Protein 2GRV (pdb70)

InterPro domains:
  IPR000914 Solute-binding protein family 5 domain [PF00496] (111-480)
  IPR039424 Solute-binding protein family 5 [PTHR30290] (16-609)

CATH classification: 3.40.190.10 (+2 more: 3.90.76.10, 3.10.105.10)

Structure (mmCIF, N/CA/C/O backbone):
data_2GRV
#
_entry.id   2GRV
#
_cell.length_a   188.572
_cell.length_b   312.035
_cell.length_c   104.145
_cell.angle_alpha   90.00
_cell.angle_beta   90.00
_cell.angle_gamma   90.00
#
_symmetry.space_group_name_H-M   'C 2 2 2'
#
loop_
_entity.id
_entity.type
_entity.pdbx_description
1 polymer LpqW
2 water water
#
loop_
_atom_site.group_PDB
_atom_site.id
_atom_site.type_symbol
_atom_site.label_atom_id
_atom_site.label_alt_id
_atom_site.label_comp_id
_atom_site.label_asym_id
_atom_site.label_entity_id
_atom_site.label_seq_id
_atom_site.pdbx_PDB_ins_code
_atom_site.Cartn_x
_atom_site.Cartn_y
_atom_site.Cartn_z
_atom_site.occupancy
_atom_site.B_iso_or_equiv
_atom_site.auth_seq_id
_atom_site.auth_comp_id
_atom_site.auth_asym_id
_atom_site.auth_atom_id
_atom_site.pdbx_PDB_model_num
ATOM 1 N N . ALA A 1 46 ? 40.654 26.465 44.539 1.00 71.31 25 ALA A N 1
ATOM 2 C CA . ALA A 1 46 ? 40.197 27.844 44.882 1.00 71.67 25 ALA A CA 1
ATOM 3 C C . ALA A 1 46 ? 39.644 27.925 46.309 1.00 71.61 25 ALA A C 1
ATOM 4 O O . ALA A 1 46 ? 38.743 27.160 46.675 1.00 71.53 25 ALA A O 1
ATOM 6 N N . PRO A 1 47 ? 40.187 28.856 47.119 1.00 71.47 26 PRO A N 1
ATOM 7 C CA . PRO A 1 47 ? 39.739 29.053 48.500 1.00 70.87 26 PRO A CA 1
ATOM 8 C C . PRO A 1 47 ? 38.338 29.659 48.568 1.00 70.15 26 PRO A C 1
ATOM 9 O O . PRO A 1 47 ? 37.971 30.470 47.713 1.00 70.07 26 PRO A O 1
ATOM 13 N N . THR A 1 48 ? 37.569 29.257 49.577 1.00 69.14 27 THR A N 1
ATOM 14 C CA . THR A 1 48 ? 36.245 29.822 49.828 1.00 68.18 27 THR A CA 1
ATOM 15 C C . THR A 1 48 ? 36.377 31.254 50.344 1.00 66.80 27 THR A C 1
ATOM 16 O O . THR A 1 48 ? 37.037 31.496 51.358 1.00 66.81 27 THR A O 1
ATOM 20 N N . GLN A 1 49 ? 35.770 32.200 49.630 1.00 65.28 28 GLN A N 1
ATOM 21 C CA . GLN A 1 49 ? 35.814 33.609 50.022 1.00 63.09 28 GLN A CA 1
ATOM 22 C C . GLN A 1 49 ? 34.418 34.189 50.214 1.00 62.20 28 GLN A C 1
ATOM 23 O O . GLN A 1 49 ? 33.530 33.990 49.387 1.00 62.18 28 GLN A O 1
ATOM 29 N N . ILE A 1 50 ? 34.235 34.904 51.317 1.00 61.32 29 ILE A N 1
ATOM 30 C CA . ILE A 1 50 ? 33.004 35.644 51.547 1.00 60.29 29 ILE A CA 1
ATOM 31 C C . ILE A 1 50 ? 33.304 37.139 51.451 1.00 59.63 29 ILE A C 1
ATOM 32 O O . ILE A 1 50 ? 34.260 37.635 52.056 1.00 59.17 29 ILE A O 1
ATOM 37 N N . ILE A 1 51 ? 32.499 37.832 50.649 1.00 58.86 30 ILE A N 1
ATOM 38 C CA . ILE A 1 51 ? 32.687 39.251 50.388 1.00 57.36 30 ILE A CA 1
ATOM 39 C C . ILE A 1 51 ? 31.677 40.077 51.176 1.00 57.69 30 ILE A C 1
ATOM 40 O O . ILE A 1 51 ? 30.465 39.877 51.057 1.00 57.31 30 ILE A O 1
ATOM 45 N N . MET A 1 52 ? 32.202 40.982 51.999 1.00 57.71 31 MET A N 1
ATOM 46 C CA . MET A 1 52 ? 31.392 41.906 52.782 1.00 57.47 31 MET A CA 1
ATOM 47 C C . MET A 1 52 ? 31.654 43.334 52.328 1.00 56.89 31 MET A C 1
ATOM 48 O O . MET A 1 52 ? 32.799 43.796 52.328 1.00 56.69 31 MET A O 1
ATOM 53 N N . ALA A 1 53 ? 30.586 44.025 51.941 1.00 56.43 32 ALA A N 1
ATOM 54 C CA . ALA A 1 53 ? 30.676 45.410 51.491 1.00 55.66 32 ALA A CA 1
ATOM 55 C C . ALA A 1 53 ? 30.737 46.383 52.662 1.00 55.41 32 ALA A C 1
ATOM 56 O O . ALA A 1 53 ? 30.017 46.223 53.652 1.00 54.98 32 ALA A O 1
ATOM 58 N N . ILE A 1 54 ? 31.608 47.385 52.529 1.00 55.22 33 ILE A N 1
ATOM 59 C CA . ILE A 1 54 ? 31.766 48.475 53.503 1.00 55.52 33 ILE A CA 1
ATOM 60 C C . ILE A 1 54 ? 31.836 49.825 52.764 1.00 56.55 33 ILE A C 1
ATOM 61 O O . ILE A 1 54 ? 31.938 49.848 51.539 1.00 57.23 33 ILE A O 1
ATOM 66 N N . ASP A 1 55 ? 31.778 50.941 53.489 1.00 57.09 34 ASP A N 1
ATOM 67 C CA . ASP A 1 55 ? 31.893 52.267 52.853 1.00 58.24 34 ASP A CA 1
ATOM 68 C C . ASP A 1 55 ? 33.322 52.504 52.378 1.00 58.96 34 ASP A C 1
ATOM 69 O O . ASP A 1 55 ? 33.557 52.786 51.202 1.00 59.61 34 ASP A O 1
ATOM 74 N N . SER A 1 56 ? 34.259 52.376 53.313 1.00 59.28 35 SER A N 1
ATOM 75 C CA . SER A 1 56 ? 35.692 52.489 53.071 1.00 59.95 35 SER A CA 1
ATOM 76 C C . SER A 1 56 ? 36.408 51.789 54.233 1.00 59.79 35 SER A C 1
ATOM 77 O O . SER A 1 56 ? 35.757 51.348 55.182 1.00 60.00 35 SER A O 1
ATOM 80 N N . ILE A 1 57 ? 37.733 51.691 54.173 1.00 59.16 36 ILE A N 1
ATOM 81 C CA . ILE A 1 57 ? 38.479 50.959 55.209 1.00 59.21 36 ILE A CA 1
ATOM 82 C C . ILE A 1 57 ? 38.547 51.709 56.543 1.00 59.59 36 ILE A C 1
ATOM 83 O O . ILE A 1 57 ? 38.855 51.122 57.580 1.00 59.51 36 ILE A O 1
ATOM 88 N N . GLY A 1 58 ? 38.249 53.007 56.505 1.00 59.78 37 GLY A N 1
ATOM 89 C CA . GLY A 1 58 ? 38.223 53.831 57.711 1.00 59.24 37 GLY A CA 1
ATOM 90 C C . GLY A 1 58 ? 39.574 54.410 58.096 1.00 59.28 37 GLY A C 1
ATOM 91 O O . GLY A 1 58 ? 40.568 54.191 57.404 1.00 58.75 37 GLY A O 1
ATOM 92 N N . PRO A 1 59 ? 39.620 55.134 59.227 1.00 59.67 38 PRO A N 1
ATOM 93 C CA . PRO A 1 59 ? 40.768 55.938 59.656 1.00 59.40 38 PRO A CA 1
ATOM 94 C C . PRO A 1 59 ? 41.931 55.158 60.273 1.00 59.32 38 PRO A C 1
ATOM 95 O O . PRO A 1 59 ? 43.054 55.670 60.309 1.00 60.25 38 PRO A O 1
ATOM 99 N N . GLY A 1 60 ? 41.674 53.948 60.759 1.00 57.73 39 GLY A N 1
ATOM 100 C CA . GLY A 1 60 ? 42.707 53.172 61.428 1.00 57.43 39 GLY A CA 1
ATOM 101 C C . GLY A 1 60 ? 42.195 51.937 62.136 1.00 57.49 39 GLY A C 1
ATOM 102 O O . GLY A 1 60 ? 40.988 51.668 62.144 1.00 57.32 39 GLY A O 1
ATOM 103 N N . PHE A 1 61 ? 43.117 51.194 62.749 1.00 57.41 40 PHE A N 1
ATOM 104 C CA . PHE A 1 61 ? 42.802 49.870 63.284 1.00 56.43 40 PHE A CA 1
ATOM 105 C C . PHE A 1 61 ? 43.201 49.628 64.742 1.00 56.33 40 PHE A C 1
ATOM 106 O O . PHE A 1 61 ? 43.279 48.482 65.191 1.00 56.24 40 PHE A O 1
ATOM 114 N N . ASN A 1 62 ? 43.424 50.713 65.482 1.00 56.07 41 ASN A N 1
ATOM 115 C CA . ASN A 1 62 ? 43.555 50.637 66.936 1.00 56.58 41 ASN A CA 1
ATOM 116 C C . ASN A 1 62 ? 42.234 51.034 67.604 1.00 57.51 41 ASN A C 1
ATOM 117 O O . ASN A 1 62 ? 41.885 52.217 67.636 1.00 57.69 41 ASN A O 1
ATOM 122 N N . PRO A 1 63 ? 41.497 50.043 68.144 1.00 57.69 42 PRO A N 1
ATOM 123 C CA . PRO A 1 63 ? 40.160 50.280 68.709 1.00 57.81 42 PRO A CA 1
ATOM 124 C C . PRO A 1 63 ? 40.179 51.177 69.946 1.00 57.38 42 PRO A C 1
ATOM 125 O O . PRO A 1 63 ? 39.134 51.688 70.352 1.00 58.15 42 PRO A O 1
ATOM 129 N N . HIS A 1 64 ? 41.362 51.380 70.514 1.00 56.43 43 HIS A N 1
ATOM 130 C CA . HIS A 1 64 ? 41.518 52.146 71.746 1.00 56.43 43 HIS A CA 1
ATOM 131 C C . HIS A 1 64 ? 41.681 53.652 71.530 1.00 56.91 43 HIS A C 1
ATOM 132 O O . HIS A 1 64 ? 41.769 54.411 72.496 1.00 57.88 43 HIS A O 1
ATOM 139 N N . LEU A 1 65 ? 41.708 54.081 70.270 1.00 56.25 44 LEU A N 1
ATOM 140 C CA . LEU A 1 65 ? 41.884 55.491 69.943 1.00 56.32 44 LEU A CA 1
ATOM 141 C C . LEU A 1 65 ? 40.579 56.134 69.493 1.00 56.19 44 LEU A C 1
ATOM 142 O O . LEU A 1 65 ? 39.819 55.538 68.727 1.00 56.22 44 LEU A O 1
ATOM 147 N N . LEU A 1 66 ? 40.338 57.355 69.967 1.00 56.10 45 LEU A N 1
ATOM 148 C CA . LEU A 1 66 ? 39.179 58.149 69.557 1.00 56.01 45 LEU A CA 1
ATOM 149 C C . LEU A 1 66 ? 39.175 58.362 68.044 1.00 56.15 45 LEU A C 1
ATOM 150 O O . LEU A 1 66 ? 38.118 58.352 67.408 1.00 55.82 45 LEU A O 1
ATOM 155 N N . SER A 1 67 ? 40.373 58.530 67.484 1.00 56.07 46 SER A N 1
ATOM 156 C CA . SER A 1 67 ? 40.565 58.776 66.058 1.00 55.93 46 SER A CA 1
ATOM 157 C C . SER A 1 67 ? 40.125 57.618 65.165 1.00 56.09 46 SER A C 1
ATOM 158 O O . SER A 1 67 ? 39.789 57.823 63.994 1.00 56.23 46 SER A O 1
ATOM 161 N N . ASP A 1 68 ? 40.129 56.411 65.720 1.00 56.50 47 ASP A N 1
ATOM 162 C CA . ASP A 1 68 ? 39.885 55.204 64.938 1.00 57.19 47 ASP A CA 1
ATOM 163 C C . ASP A 1 68 ? 38.492 54.603 65.140 1.00 57.34 47 ASP A C 1
ATOM 164 O O . ASP A 1 68 ? 38.216 53.515 64.629 1.00 57.06 47 ASP A O 1
ATOM 169 N N . GLN A 1 69 ? 37.617 55.297 65.874 1.00 57.08 48 GLN A N 1
ATOM 170 C CA . GLN A 1 69 ? 36.250 54.801 66.092 1.00 56.96 48 GLN A CA 1
ATOM 171 C C . GLN A 1 69 ? 35.499 54.701 64.766 1.00 56.71 48 GLN A C 1
ATOM 172 O O . GLN A 1 69 ? 35.344 55.692 64.058 1.00 56.21 48 GLN A O 1
ATOM 178 N N . SER A 1 70 ? 35.053 53.487 64.444 1.00 56.76 49 SER A N 1
ATOM 179 C CA . SER A 1 70 ? 34.475 53.157 63.144 1.00 56.93 49 SER A CA 1
ATOM 180 C C . SER A 1 70 ? 33.931 51.722 63.186 1.00 57.23 49 SER A C 1
ATOM 181 O O . SER A 1 70 ? 34.508 50.872 63.867 1.00 57.42 49 SER A O 1
ATOM 184 N N . PRO A 1 71 ? 32.815 51.447 62.468 1.00 56.88 50 PRO A N 1
ATOM 185 C CA . PRO A 1 71 ? 32.270 50.076 62.407 1.00 56.37 50 PRO A CA 1
ATOM 186 C C . PRO A 1 71 ? 33.226 49.075 61.746 1.00 56.06 50 PRO A C 1
ATOM 187 O O . PRO A 1 71 ? 33.198 47.888 62.078 1.00 56.26 50 PRO A O 1
ATOM 191 N N . VAL A 1 72 ? 34.064 49.559 60.830 1.00 55.72 51 VAL A N 1
ATOM 192 C CA . VAL A 1 72 ? 35.087 48.734 60.180 1.00 56.32 51 VAL A CA 1
ATOM 193 C C . VAL A 1 72 ? 36.183 48.333 61.175 1.00 57.46 51 VAL A C 1
ATOM 194 O O . VAL A 1 72 ? 36.521 47.152 61.307 1.00 57.85 51 VAL A O 1
ATOM 198 N N . ASN A 1 73 ? 36.725 49.330 61.866 1.00 58.24 52 ASN A N 1
ATOM 199 C CA . ASN A 1 73 ? 37.706 49.130 62.920 1.00 58.69 52 ASN A CA 1
ATOM 200 C C . ASN A 1 73 ? 37.223 48.155 63.995 1.00 58.96 52 ASN A C 1
ATOM 201 O O . ASN A 1 73 ? 37.971 47.269 64.411 1.00 59.32 52 ASN A O 1
ATOM 206 N N . ALA A 1 74 ? 35.974 48.313 64.432 1.00 58.30 53 ALA A N 1
ATOM 207 C CA . ALA A 1 74 ? 35.396 47.408 65.433 1.00 58.05 53 ALA A CA 1
ATOM 208 C C . ALA A 1 74 ? 35.250 45.986 64.893 1.00 57.89 53 ALA A C 1
ATOM 209 O O . ALA A 1 74 ? 35.449 45.023 65.630 1.00 58.57 53 ALA A O 1
ATOM 211 N N . ALA A 1 75 ? 34.916 45.865 63.607 1.00 58.41 54 ALA A N 1
ATOM 212 C CA . ALA A 1 75 ? 34.722 44.559 62.966 1.00 58.36 54 ALA A CA 1
ATOM 213 C C . ALA A 1 75 ? 36.024 43.764 62.871 1.00 58.24 54 ALA A C 1
ATOM 214 O O . ALA A 1 75 ? 36.063 42.584 63.225 1.00 58.43 54 ALA A O 1
ATOM 216 N N . ILE A 1 76 ? 37.083 44.424 62.400 1.00 57.69 55 ILE A N 1
ATOM 217 C CA . ILE A 1 76 ? 38.390 43.791 62.226 1.00 56.87 55 ILE A CA 1
ATOM 218 C C . ILE A 1 76 ? 38.985 43.375 63.575 1.00 57.63 55 ILE A C 1
ATOM 219 O O . ILE A 1 76 ? 39.516 42.270 63.703 1.00 57.79 55 ILE A O 1
ATOM 224 N N . ALA A 1 77 ? 38.871 44.251 64.574 1.00 57.80 56 ALA A N 1
ATOM 225 C CA . ALA A 1 77 ? 39.353 43.972 65.929 1.00 58.13 56 ALA A CA 1
ATOM 226 C C . ALA A 1 77 ? 38.690 42.725 66.529 1.00 58.84 56 ALA A C 1
ATOM 227 O O . ALA A 1 77 ? 39.360 41.883 67.137 1.00 59.43 56 ALA A O 1
ATOM 229 N N . SER A 1 78 ? 37.377 42.619 66.341 1.00 58.59 57 SER A N 1
ATOM 230 C CA . SER A 1 78 ? 36.597 41.465 66.780 1.00 58.72 57 SER A CA 1
ATOM 231 C C . SER A 1 78 ? 37.147 40.153 66.225 1.00 58.48 57 SER A C 1
ATOM 232 O O . SER A 1 78 ? 37.192 39.140 66.927 1.00 58.01 57 SER A O 1
ATOM 235 N N . LEU A 1 79 ? 37.581 40.193 64.966 1.00 58.49 58 LEU A N 1
ATOM 236 C CA . LEU A 1 79 ? 37.962 38.996 64.220 1.00 58.36 58 LEU A CA 1
ATOM 237 C C . LEU A 1 79 ? 39.434 38.600 64.331 1.00 57.89 58 LEU A C 1
ATOM 238 O O . LEU A 1 79 ? 39.772 37.429 64.149 1.00 58.56 58 LEU A O 1
ATOM 243 N N . VAL A 1 80 ? 40.306 39.564 64.618 1.00 57.04 59 VAL A N 1
ATOM 244 C CA . VAL A 1 80 ? 41.753 39.311 64.589 1.00 56.28 59 VAL A CA 1
ATOM 245 C C . VAL A 1 80 ? 42.467 39.490 65.935 1.00 56.45 59 VAL A C 1
ATOM 246 O O . VAL A 1 80 ? 43.550 38.940 66.140 1.00 55.99 59 VAL A O 1
ATOM 250 N N . LEU A 1 81 ? 41.864 40.253 66.845 1.00 56.52 60 LEU A N 1
ATOM 251 C CA . LEU A 1 81 ? 42.501 40.536 68.134 1.00 56.34 60 LEU A CA 1
ATOM 252 C C . LEU A 1 81 ? 41.891 39.721 69.277 1.00 56.32 60 LEU A C 1
ATOM 253 O O . LEU A 1 81 ? 40.685 39.455 69.276 1.00 56.27 60 LEU A O 1
ATOM 258 N N . PRO A 1 82 ? 42.732 39.291 70.238 1.00 56.08 61 PRO A N 1
ATOM 259 C CA . PRO A 1 82 ? 42.226 38.588 71.413 1.00 55.95 61 PRO A CA 1
ATOM 260 C C . PRO A 1 82 ? 41.560 39.532 72.414 1.00 55.96 61 PRO A C 1
ATOM 261 O O . PRO A 1 82 ? 41.940 40.705 72.517 1.00 55.86 61 PRO A O 1
ATOM 265 N N . SER A 1 83 ? 40.574 39.005 73.135 1.00 55.91 62 SER A N 1
ATOM 266 C CA . SER A 1 83 ? 39.843 39.755 74.146 1.00 55.82 62 SER A CA 1
ATOM 267 C C . SER A 1 83 ? 39.661 38.899 75.394 1.00 55.85 62 SER A C 1
ATOM 268 O O . SER A 1 83 ? 39.542 37.675 75.307 1.00 56.01 62 SER A O 1
ATOM 271 N N . SER A 1 84 ? 39.643 39.550 76.553 1.00 55.76 63 SER A N 1
ATOM 272 C CA . SER A 1 84 ? 39.349 38.872 77.811 1.00 55.21 63 SER A CA 1
ATOM 273 C C . SER A 1 84 ? 37.861 38.527 77.902 1.00 55.31 63 SER A C 1
ATOM 274 O O . SER A 1 84 ? 37.495 37.441 78.358 1.00 54.99 63 SER A O 1
ATOM 277 N N . PHE A 1 85 ? 37.019 39.459 77.452 1.00 55.43 64 PHE A N 1
ATOM 278 C CA . PHE A 1 85 ? 35.561 39.308 77.474 1.00 55.37 64 PHE A CA 1
ATOM 279 C C . PHE A 1 85 ? 34.940 39.759 76.156 1.00 55.71 64 PHE A C 1
ATOM 280 O O . PHE A 1 85 ? 35.451 40.666 75.500 1.00 55.23 64 PHE A O 1
ATOM 288 N N . ARG A 1 86 ? 33.833 39.124 75.777 1.00 56.62 65 ARG A N 1
ATOM 289 C CA . ARG A 1 86 ? 33.073 39.506 74.581 1.00 56.66 65 ARG A CA 1
ATOM 290 C C . ARG A 1 86 ? 31.650 39.905 74.973 1.00 57.12 65 ARG A C 1
ATOM 291 O O . ARG A 1 86 ? 31.066 39.309 75.880 1.00 56.78 65 ARG A O 1
ATOM 299 N N . PRO A 1 87 ? 31.083 40.917 74.290 1.00 57.77 66 PRO A N 1
ATOM 300 C CA . PRO A 1 87 ? 29.744 41.380 74.653 1.00 57.78 66 PRO A CA 1
ATOM 301 C C . PRO A 1 87 ? 28.609 40.617 73.970 1.00 58.25 66 PRO A C 1
ATOM 302 O O . PRO A 1 87 ? 28.722 40.227 72.803 1.00 58.33 66 PRO A O 1
ATOM 306 N N . VAL A 1 88 ? 27.531 40.402 74.718 1.00 58.66 67 VAL A N 1
ATOM 307 C CA . VAL A 1 88 ? 26.298 39.834 74.183 1.00 58.62 67 VAL A CA 1
ATOM 308 C C . VAL A 1 88 ? 25.144 40.787 74.525 1.00 59.17 67 VAL A C 1
ATOM 309 O O . VAL A 1 88 ? 25.224 41.509 75.523 1.00 59.19 67 VAL A O 1
ATOM 313 N N . PRO A 1 89 ? 24.083 40.815 73.690 1.00 59.23 68 PRO A N 1
ATOM 314 C CA . PRO A 1 89 ? 22.937 41.681 73.995 1.00 60.01 68 PRO A CA 1
ATOM 315 C C . PRO A 1 89 ? 22.288 41.344 75.344 1.00 61.04 68 PRO A C 1
ATOM 316 O O . PRO A 1 89 ? 22.078 40.170 75.659 1.00 61.38 68 PRO A O 1
ATOM 320 N N . ASP A 1 90 ? 21.997 42.382 76.127 1.00 62.01 69 ASP A N 1
ATOM 321 C CA . ASP A 1 90 ? 21.352 42.257 77.430 1.00 63.59 69 ASP A CA 1
ATOM 322 C C . ASP A 1 90 ? 20.604 43.557 77.760 1.00 65.08 69 ASP A C 1
ATOM 323 O O . ASP A 1 90 ? 21.221 44.531 78.195 1.00 65.49 69 ASP A O 1
ATOM 328 N N . PRO A 1 91 ? 19.267 43.568 77.583 1.00 66.44 70 PRO A N 1
ATOM 329 C CA . PRO A 1 91 ? 18.476 44.796 77.787 1.00 66.77 70 PRO A CA 1
ATOM 330 C C . PRO A 1 91 ? 18.394 45.175 79.273 1.00 66.71 70 PRO A C 1
ATOM 331 O O . PRO A 1 91 ? 17.988 46.290 79.614 1.00 67.35 70 PRO A O 1
ATOM 335 N N . THR A 1 92 ? 18.781 44.230 80.128 1.00 65.43 71 THR A N 1
ATOM 336 C CA . THR A 1 92 ? 18.905 44.410 81.573 1.00 65.15 71 THR A CA 1
ATOM 337 C C . THR A 1 92 ? 20.086 45.318 81.959 1.00 64.98 71 THR A C 1
ATOM 338 O O . THR A 1 92 ? 20.117 45.878 83.062 1.00 65.18 71 THR A O 1
ATOM 342 N N . SER A 1 93 ? 21.057 45.446 81.056 1.00 63.40 72 SER A N 1
ATOM 343 C CA . SER A 1 93 ? 22.234 46.271 81.295 1.00 61.74 72 SER A CA 1
ATOM 344 C C . SER A 1 93 ? 21.995 47.717 80.858 1.00 61.14 72 SER A C 1
ATOM 345 O O . SER A 1 93 ? 21.429 47.954 79.792 1.00 61.15 72 SER A O 1
ATOM 348 N N . PRO A 1 94 ? 22.435 48.691 81.681 1.00 60.59 73 PRO A N 1
ATOM 349 C CA . PRO A 1 94 ? 22.338 50.114 81.343 1.00 60.01 73 PRO A CA 1
ATOM 350 C C . PRO A 1 94 ? 23.017 50.415 80.005 1.00 60.24 73 PRO A C 1
ATOM 351 O O . PRO A 1 94 ? 22.766 51.448 79.374 1.00 59.00 73 PRO A O 1
ATOM 355 N N . THR A 1 95 ? 23.843 49.467 79.585 1.00 60.44 74 THR A N 1
ATOM 356 C CA . THR A 1 95 ? 24.697 49.553 78.418 1.00 60.45 74 THR A CA 1
ATOM 357 C C . THR A 1 95 ? 24.096 48.796 77.218 1.00 60.15 74 THR A C 1
ATOM 358 O O . THR A 1 95 ? 24.460 49.049 76.061 1.00 59.72 74 THR A O 1
ATOM 362 N N . GLY A 1 96 ? 23.175 47.874 77.507 1.00 59.08 75 GLY A N 1
ATOM 363 C CA . GLY A 1 96 ? 22.589 46.999 76.493 1.00 58.39 75 GLY A CA 1
ATOM 364 C C . GLY A 1 96 ? 23.403 45.740 76.235 1.00 58.42 75 GLY A C 1
ATOM 365 O O . GLY A 1 96 ? 22.979 44.861 75.483 1.00 57.97 75 GLY A O 1
ATOM 366 N N . SER A 1 97 ? 24.576 45.656 76.858 1.00 58.30 76 SER A N 1
ATOM 367 C CA . SER A 1 97 ? 25.472 44.518 76.682 1.00 59.05 76 SER A CA 1
ATOM 368 C C . SER A 1 97 ? 25.931 43.936 78.009 1.00 59.60 76 SER A C 1
ATOM 369 O O . SER A 1 97 ? 26.134 44.662 78.984 1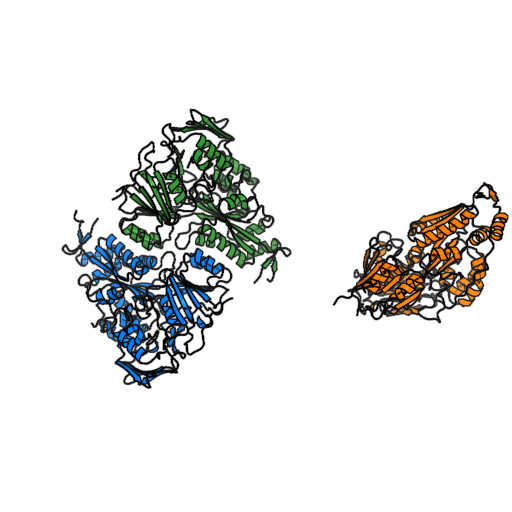.00 59.54 76 SER A O 1
ATOM 372 N N . ARG A 1 98 ? 26.086 42.617 78.031 1.00 60.18 77 ARG A N 1
ATOM 373 C CA . ARG A 1 98 ? 26.743 41.930 79.134 1.00 60.98 77 ARG A CA 1
ATOM 374 C C . ARG A 1 98 ? 28.066 41.395 78.608 1.00 60.70 77 ARG A C 1
ATOM 375 O O . ARG A 1 98 ? 28.146 40.932 77.470 1.00 60.80 77 ARG A O 1
ATOM 383 N N . TRP A 1 99 ? 29.104 41.466 79.431 1.00 60.60 78 TRP A N 1
ATOM 384 C CA . TRP A 1 99 ? 30.421 41.003 79.009 1.00 60.00 78 TRP A CA 1
ATOM 385 C C . TRP A 1 99 ? 30.729 39.617 79.575 1.00 60.33 78 TRP A C 1
ATOM 386 O O . TRP A 1 99 ? 30.745 39.411 80.792 1.00 61.20 78 TRP A O 1
ATOM 397 N N . GLU A 1 100 ? 30.945 38.672 78.662 1.00 60.36 79 GLU A N 1
ATOM 398 C CA . GLU A 1 100 ? 31.119 37.261 78.995 1.00 60.79 79 GLU A CA 1
ATOM 399 C C . GLU A 1 100 ? 32.536 36.796 78.689 1.00 59.35 79 GLU A C 1
ATOM 400 O O . GLU A 1 100 ? 33.095 37.144 77.644 1.00 58.76 79 GLU A O 1
ATOM 406 N N . LEU A 1 101 ? 33.100 36.000 79.598 1.00 57.89 80 LEU A N 1
ATOM 407 C CA . LEU A 1 101 ? 34.472 35.509 79.473 1.00 56.81 80 LEU A CA 1
ATOM 408 C C . LEU A 1 101 ? 34.742 34.845 78.126 1.00 56.35 80 LEU A C 1
ATOM 409 O O . LEU A 1 101 ? 33.991 33.973 77.690 1.00 56.08 80 LEU A O 1
ATOM 414 N N . ASP A 1 102 ? 35.818 35.271 77.473 1.00 56.00 81 ASP A N 1
ATOM 415 C CA . ASP A 1 102 ? 36.279 34.624 76.252 1.00 56.97 81 ASP A CA 1
ATOM 416 C C . ASP A 1 102 ? 37.143 33.413 76.621 1.00 57.67 81 ASP A C 1
ATOM 417 O O . ASP A 1 102 ? 38.324 33.559 76.961 1.00 57.03 81 ASP A O 1
ATOM 422 N N . THR A 1 103 ? 36.540 32.224 76.565 1.00 58.25 82 THR A N 1
ATOM 423 C CA . THR A 1 103 ? 37.227 30.981 76.929 1.00 59.06 82 THR A CA 1
ATOM 424 C C . THR A 1 103 ? 38.276 30.562 75.906 1.00 59.63 82 THR A C 1
ATOM 425 O O . THR A 1 103 ? 39.147 29.747 76.209 1.00 59.80 82 THR A O 1
ATOM 429 N N . THR A 1 104 ? 38.182 31.114 74.698 1.00 60.02 83 THR A N 1
ATOM 430 C CA . THR A 1 104 ? 39.196 30.918 73.663 1.00 60.17 83 THR A CA 1
ATOM 431 C C . THR A 1 104 ? 40.550 31.430 74.161 1.00 60.02 83 THR A C 1
ATOM 432 O O . THR A 1 104 ? 41.562 30.736 74.048 1.00 60.26 83 THR A O 1
ATOM 436 N N . LEU A 1 105 ? 40.557 32.630 74.735 1.00 59.80 84 LEU A N 1
ATOM 437 C CA . LEU A 1 105 ? 41.788 33.218 75.255 1.00 60.04 84 LEU A CA 1
ATOM 438 C C . LEU A 1 105 ? 42.087 32.814 76.698 1.00 59.94 84 LEU A C 1
ATOM 439 O O . LEU A 1 105 ? 43.237 32.526 77.037 1.00 60.61 84 LEU A O 1
ATOM 444 N N . LEU A 1 106 ? 41.055 32.784 77.539 1.00 59.39 85 LEU A N 1
ATOM 445 C CA . LEU A 1 106 ? 41.253 32.661 78.981 1.00 59.16 85 LEU A CA 1
ATOM 446 C C . LEU A 1 106 ? 40.676 31.394 79.587 1.00 59.71 85 LEU A C 1
ATOM 447 O O . LEU A 1 106 ? 39.668 30.868 79.117 1.00 60.62 85 LEU A O 1
ATOM 452 N N . GLU A 1 107 ? 41.334 30.907 80.635 1.00 59.11 86 GLU A N 1
ATOM 453 C CA . GLU A 1 107 ? 40.796 29.834 81.460 1.00 59.04 86 GLU A CA 1
ATOM 454 C C . GLU A 1 107 ? 39.821 30.440 82.463 1.00 58.57 86 GLU A C 1
ATOM 455 O O . GLU A 1 107 ? 38.795 29.836 82.790 1.00 58.60 86 GLU A O 1
ATOM 461 N N . SER A 1 108 ? 40.154 31.647 82.933 1.00 58.22 87 SER A N 1
ATOM 462 C CA . SER A 1 108 ? 39.377 32.353 83.945 1.00 57.74 87 SER A CA 1
ATOM 463 C C . SER A 1 108 ? 39.794 33.829 84.057 1.00 58.26 87 SER A C 1
ATOM 464 O O . SER A 1 108 ? 40.915 34.220 83.663 1.00 57.75 87 SER A O 1
ATOM 467 N N . ALA A 1 109 ? 38.878 34.631 84.616 1.00 59.02 88 ALA A N 1
ATOM 468 C CA . ALA A 1 109 ? 39.184 35.976 85.087 1.00 60.38 88 ALA A CA 1
ATOM 469 C C . ALA A 1 109 ? 38.260 36.265 86.265 1.00 61.60 88 ALA A C 1
ATOM 470 O O . ALA A 1 109 ? 37.038 36.280 86.110 1.00 62.13 88 ALA A O 1
ATOM 472 N N . GLU A 1 110 ? 38.848 36.473 87.442 1.00 62.58 89 GLU A N 1
ATOM 473 C CA . GLU A 1 110 ? 38.084 36.585 88.685 1.00 63.89 89 GLU A CA 1
ATOM 474 C C . GLU A 1 110 ? 38.655 37.631 89.634 1.00 64.07 89 GLU A C 1
ATOM 475 O O . GLU A 1 110 ? 39.870 37.850 89.671 1.00 64.12 89 GLU A O 1
ATOM 481 N N . VAL A 1 111 ? 37.768 38.251 90.411 1.00 64.22 90 VAL A N 1
ATOM 482 C CA . VAL A 1 111 ? 38.158 39.066 91.559 1.00 64.22 90 VAL A CA 1
ATOM 483 C C . VAL A 1 111 ? 38.779 38.139 92.603 1.00 64.71 90 VAL A C 1
ATOM 484 O O . VAL A 1 111 ? 38.098 37.283 93.170 1.00 64.74 90 VAL A O 1
ATOM 488 N N . THR A 1 112 ? 40.077 38.310 92.835 1.00 65.50 91 THR A N 1
ATOM 489 C CA . THR A 1 112 ? 40.847 37.425 93.709 1.00 65.77 91 THR A CA 1
ATOM 490 C C . THR A 1 112 ? 40.922 37.956 95.142 1.00 66.84 91 THR A C 1
ATOM 491 O O . THR A 1 112 ? 41.018 37.181 96.099 1.00 66.59 91 THR A O 1
ATOM 495 N N . GLN A 1 113 ? 40.865 39.277 95.281 1.00 68.26 92 GLN A N 1
ATOM 496 C CA . GLN A 1 113 ? 40.894 39.928 96.589 1.00 69.84 92 GLN A CA 1
ATOM 497 C C . GLN A 1 113 ? 40.101 41.232 96.543 1.00 70.57 92 GLN A C 1
ATOM 498 O O . GLN A 1 113 ? 40.020 41.888 95.503 1.00 70.50 92 GLN A O 1
ATOM 504 N N . GLU A 1 114 ? 39.511 41.591 97.678 1.00 71.80 93 GLU A N 1
ATOM 505 C CA . GLU A 1 114 ? 38.667 42.776 97.765 1.00 72.72 93 GLU A CA 1
ATOM 506 C C . GLU A 1 114 ? 39.300 43.907 98.581 1.00 72.52 93 GLU A C 1
ATOM 507 O O . GLU A 1 114 ? 38.845 45.048 98.502 1.00 72.72 93 GLU A O 1
ATOM 513 N N . ASN A 1 115 ? 40.339 43.592 99.356 1.00 72.53 94 ASN A N 1
ATOM 514 C CA . ASN A 1 115 ? 41.062 44.610 100.121 1.00 72.43 94 ASN A CA 1
ATOM 515 C C . ASN A 1 115 ? 41.807 45.537 99.152 1.00 71.27 94 ASN A C 1
ATOM 516 O O . ASN A 1 115 ? 41.255 46.570 98.771 1.00 72.31 94 ASN A O 1
ATOM 521 N N . PRO A 1 116 ? 43.052 45.196 98.745 1.00 69.08 95 PRO A N 1
ATOM 522 C CA . PRO A 1 116 ? 43.415 45.812 97.470 1.00 66.51 95 PRO A CA 1
ATOM 523 C C . PRO A 1 116 ? 42.679 45.077 96.346 1.00 64.31 95 PRO A C 1
ATOM 524 O O . PRO A 1 116 ? 43.037 43.947 96.003 1.00 63.82 95 PRO A O 1
ATOM 528 N N . PHE A 1 117 ? 41.633 45.713 95.813 1.00 62.11 96 PHE A N 1
ATOM 529 C CA . PHE A 1 117 ? 40.819 45.128 94.747 1.00 59.48 96 PHE A CA 1
ATOM 530 C C . PHE A 1 117 ? 41.714 44.625 93.615 1.00 58.25 96 PHE A C 1
ATOM 531 O O . PHE A 1 117 ? 42.466 45.395 93.009 1.00 56.74 96 PHE A O 1
ATOM 539 N N . THR A 1 118 ? 41.643 43.320 93.365 1.00 57.87 97 THR A N 1
ATOM 540 C CA . THR A 1 118 ? 42.524 42.662 92.397 1.00 58.33 97 THR A CA 1
ATOM 541 C C . THR A 1 118 ? 41.784 41.640 91.530 1.00 57.46 97 THR A C 1
ATOM 542 O O . THR A 1 118 ? 40.915 40.916 92.011 1.00 57.30 97 THR A O 1
ATOM 546 N N . VAL A 1 119 ? 42.128 41.615 90.245 1.00 57.31 98 VAL A N 1
ATOM 547 C CA . VAL A 1 119 ? 41.602 40.636 89.294 1.00 56.88 98 VAL A CA 1
ATOM 548 C C . VAL A 1 119 ? 42.778 39.831 88.751 1.00 57.12 98 VAL A C 1
ATOM 549 O O . VAL A 1 119 ? 43.800 40.401 88.359 1.00 57.00 98 VAL A O 1
ATOM 553 N N . THR A 1 120 ? 42.649 38.506 88.748 1.00 57.41 99 THR A N 1
ATOM 554 C CA . THR A 1 120 ? 43.671 37.658 88.130 1.00 57.79 99 THR A CA 1
ATOM 555 C C . THR A 1 120 ? 43.129 36.972 86.878 1.00 57.78 99 THR A C 1
ATOM 556 O O . THR A 1 120 ? 42.090 36.313 86.917 1.00 58.16 99 THR A O 1
ATOM 560 N N . TYR A 1 121 ? 43.844 37.156 85.772 1.00 57.66 100 TYR A N 1
ATOM 561 C CA . TYR A 1 121 ? 43.528 36.526 84.497 1.00 57.10 100 TYR A CA 1
ATOM 562 C C . TYR A 1 121 ? 44.436 35.320 84.305 1.00 57.38 100 TYR A C 1
ATOM 563 O O . TYR A 1 121 ? 45.657 35.427 84.458 1.00 57.47 100 TYR A O 1
ATOM 572 N N . LYS A 1 122 ? 43.843 34.174 83.984 1.00 57.60 101 LYS A N 1
ATOM 573 C CA . LYS A 1 122 ? 44.615 32.970 83.672 1.00 57.71 101 LYS A CA 1
ATOM 574 C C . LYS A 1 122 ? 44.565 32.710 82.168 1.00 57.72 101 LYS A C 1
ATOM 575 O O . LYS A 1 122 ? 43.547 32.259 81.638 1.00 57.70 101 LYS A O 1
ATOM 581 N N . ILE A 1 123 ? 45.665 33.019 81.487 1.00 57.61 102 ILE A N 1
ATOM 582 C CA . ILE A 1 123 ? 45.739 32.932 80.027 1.00 57.84 102 ILE A CA 1
ATOM 583 C C . ILE A 1 123 ? 46.093 31.512 79.595 1.00 58.33 102 ILE A C 1
ATOM 584 O O . ILE A 1 123 ? 46.911 30.848 80.237 1.00 59.39 102 ILE A O 1
ATOM 589 N N . ARG A 1 124 ? 45.467 31.053 78.514 1.00 58.51 103 ARG A N 1
ATOM 590 C CA . ARG A 1 124 ? 45.733 29.726 77.956 1.00 59.01 103 ARG A CA 1
ATOM 591 C C . ARG A 1 124 ? 47.161 29.605 77.421 1.00 59.17 103 ARG A C 1
ATOM 592 O O . ARG A 1 124 ? 47.639 30.511 76.732 1.00 58.82 103 ARG A O 1
ATOM 600 N N . PRO A 1 125 ? 47.848 28.485 77.740 1.00 59.22 104 PRO A N 1
ATOM 601 C CA . PRO A 1 125 ? 49.208 28.222 77.246 1.00 59.59 104 PRO A CA 1
ATOM 602 C C . PRO A 1 125 ? 49.305 28.252 75.718 1.00 59.94 104 PRO A C 1
ATOM 603 O O . PRO A 1 125 ? 50.282 28.776 75.171 1.00 59.04 104 PRO A O 1
ATOM 607 N N . GLU A 1 126 ? 48.288 27.711 75.048 1.00 60.84 105 GLU A N 1
ATOM 608 C CA . GLU A 1 126 ? 48.261 27.621 73.586 1.00 61.87 105 GLU A CA 1
ATOM 609 C C . GLU A 1 126 ? 48.035 28.971 72.904 1.00 62.20 105 GLU A C 1
ATOM 610 O O . GLU A 1 126 ? 48.399 29.138 71.737 1.00 63.00 105 GLU A O 1
ATOM 616 N N . ALA A 1 127 ? 47.427 29.916 73.626 1.00 61.95 106 ALA A N 1
ATOM 617 C CA . ALA A 1 127 ? 47.101 31.243 73.080 1.00 61.66 106 ALA A CA 1
ATOM 618 C C . ALA A 1 127 ? 48.352 32.011 72.661 1.00 61.51 106 ALA A C 1
ATOM 619 O O . ALA A 1 127 ? 49.182 32.376 73.500 1.00 61.86 106 ALA A O 1
ATOM 621 N N . GLN A 1 128 ? 48.486 32.239 71.358 1.00 60.86 107 GLN A N 1
ATOM 622 C CA . GLN A 1 128 ? 49.676 32.886 70.816 1.00 60.98 107 GLN A CA 1
ATOM 623 C C . GLN A 1 128 ? 49.378 33.914 69.720 1.00 60.26 107 GLN A C 1
ATOM 624 O O . GLN A 1 128 ? 48.373 33.823 69.006 1.00 59.59 107 GLN A O 1
ATOM 630 N N . TRP A 1 129 ? 50.269 34.892 69.602 1.00 59.48 108 TRP A N 1
ATOM 631 C CA . TRP A 1 129 ? 50.255 35.819 68.484 1.00 58.85 108 TRP A CA 1
ATOM 632 C C . TRP A 1 129 ? 50.648 35.088 67.203 1.00 59.20 108 TRP A C 1
ATOM 633 O O . TRP A 1 129 ? 51.163 33.970 67.242 1.00 59.76 108 TRP A O 1
ATOM 644 N N . THR A 1 130 ? 50.416 35.734 66.070 1.00 59.64 109 THR A N 1
ATOM 645 C CA . THR A 1 130 ? 50.595 35.101 64.769 1.00 59.92 109 THR A CA 1
ATOM 646 C C . THR A 1 130 ? 52.073 34.821 64.419 1.00 59.79 109 THR A C 1
ATOM 647 O O . THR A 1 130 ? 52.369 34.031 63.520 1.00 59.40 109 THR A O 1
ATOM 651 N N . ASP A 1 131 ? 52.987 35.465 65.144 1.00 59.60 110 ASP A N 1
ATOM 652 C CA . ASP A 1 131 ? 54.423 35.250 64.970 1.00 59.84 110 ASP A CA 1
ATOM 653 C C . ASP A 1 131 ? 54.983 34.225 65.966 1.00 60.08 110 ASP A C 1
ATOM 654 O O . ASP A 1 131 ? 56.196 34.161 66.184 1.00 60.35 110 ASP A O 1
ATOM 659 N N . ASN A 1 132 ? 54.087 33.432 66.555 1.00 59.81 111 ASN A N 1
ATOM 660 C CA . ASN A 1 132 ? 54.421 32.384 67.538 1.00 59.96 111 ASN A CA 1
ATOM 661 C C . ASN A 1 132 ? 54.811 32.870 68.939 1.00 59.42 111 ASN A C 1
ATOM 662 O O . ASN A 1 132 ? 55.089 32.057 69.824 1.00 59.22 111 ASN A O 1
ATOM 667 N N . ALA A 1 133 ? 54.820 34.189 69.131 1.00 58.79 112 ALA A N 1
ATOM 668 C CA . ALA A 1 133 ? 55.010 34.781 70.453 1.00 58.33 112 ALA A CA 1
ATOM 669 C C . ALA A 1 133 ? 53.763 34.520 71.294 1.00 58.02 112 ALA A C 1
ATOM 670 O O . ALA A 1 133 ? 52.647 34.570 70.771 1.00 58.28 112 ALA A O 1
ATOM 672 N N . PRO A 1 134 ? 53.945 34.217 72.593 1.00 57.65 113 PRO A N 1
ATOM 673 C CA . PRO A 1 134 ? 52.779 33.957 73.436 1.00 57.33 113 PRO A CA 1
ATOM 674 C C . PRO A 1 134 ? 51.967 35.217 73.728 1.00 57.25 113 PRO A C 1
ATOM 675 O O . PRO A 1 134 ? 52.540 36.299 73.887 1.00 57.44 113 PRO A O 1
ATOM 679 N N . ILE A 1 135 ? 50.643 35.083 73.773 1.00 56.69 114 ILE A N 1
ATOM 680 C CA . ILE A 1 135 ? 49.810 36.145 74.329 1.00 56.32 114 ILE A CA 1
ATOM 681 C C . ILE A 1 135 ? 49.945 36.013 75.845 1.00 56.57 114 ILE A C 1
ATOM 682 O O . ILE A 1 135 ? 49.558 34.997 76.429 1.00 56.44 114 ILE A O 1
ATOM 687 N N . ALA A 1 136 ? 50.527 37.033 76.469 1.00 56.59 115 ALA A N 1
ATOM 688 C CA . ALA A 1 136 ? 50.970 36.926 77.857 1.00 56.68 115 ALA A CA 1
ATOM 689 C C . ALA A 1 136 ? 50.628 38.158 78.691 1.00 56.82 115 ALA A C 1
ATOM 690 O O . ALA A 1 136 ? 50.048 39.120 78.183 1.00 56.77 115 ALA A O 1
ATOM 692 N N . ALA A 1 137 ? 51.004 38.118 79.969 1.00 56.72 116 ALA A N 1
ATOM 693 C CA . ALA A 1 137 ? 50.774 39.226 80.898 1.00 57.02 116 ALA A CA 1
ATOM 694 C C . ALA A 1 137 ? 51.448 40.539 80.461 1.00 57.44 116 ALA A C 1
ATOM 695 O O . ALA A 1 137 ? 50.956 41.627 80.781 1.00 57.50 116 ALA A O 1
ATOM 697 N N . ASP A 1 138 ? 52.560 40.430 79.731 1.00 57.18 117 ASP A N 1
ATOM 698 C CA . ASP A 1 138 ? 53.241 41.595 79.158 1.00 57.50 117 ASP A CA 1
ATOM 699 C C . ASP A 1 138 ? 52.312 42.413 78.259 1.00 57.45 117 ASP A C 1
ATOM 700 O O . ASP A 1 138 ? 52.379 43.645 78.246 1.00 56.92 117 ASP A O 1
ATOM 705 N N . ASP A 1 139 ? 51.443 41.721 77.522 1.00 57.32 118 ASP A N 1
ATOM 706 C CA . ASP A 1 139 ? 50.468 42.369 76.647 1.00 56.83 118 ASP A CA 1
ATOM 707 C C . ASP A 1 139 ? 49.406 43.116 77.456 1.00 56.72 118 ASP A C 1
ATOM 708 O O . ASP A 1 139 ? 48.944 44.187 77.045 1.00 56.89 118 ASP A O 1
ATOM 713 N N . TYR A 1 140 ? 49.032 42.545 78.602 1.00 56.16 119 TYR A N 1
ATOM 714 C CA . TYR A 1 140 ? 48.133 43.191 79.559 1.00 55.50 119 TYR A CA 1
ATOM 715 C C . TYR A 1 140 ? 48.784 44.448 80.144 1.00 56.00 119 TYR A C 1
ATOM 716 O O . TYR A 1 140 ? 48.191 45.530 80.124 1.00 56.60 119 TYR A O 1
ATOM 725 N N . TRP A 1 141 ? 50.010 44.295 80.643 1.00 56.35 120 TRP A N 1
ATOM 726 C CA . TRP A 1 141 ? 50.796 45.400 81.192 1.00 56.60 120 TRP A CA 1
ATOM 727 C C . TRP A 1 141 ? 50.938 46.550 80.196 1.00 56.60 120 TRP A C 1
ATOM 728 O O . TRP A 1 141 ? 50.764 47.717 80.558 1.00 56.54 120 TRP A O 1
ATOM 739 N N . TYR A 1 142 ? 51.247 46.210 78.946 1.00 56.89 121 TYR A N 1
ATOM 740 C CA . TYR A 1 142 ? 51.456 47.203 77.889 1.00 57.30 121 TYR A CA 1
ATOM 741 C C . TYR A 1 142 ? 50.202 48.025 77.582 1.00 57.36 121 TYR A C 1
ATOM 742 O O . TYR A 1 142 ? 50.279 49.249 77.456 1.00 57.78 121 TYR A O 1
ATOM 751 N N . LEU A 1 143 ? 49.057 47.352 77.463 1.00 56.67 122 LEU A N 1
ATOM 752 C CA . LEU A 1 143 ? 47.793 48.028 77.174 1.00 56.07 122 LEU A CA 1
ATOM 753 C C . LEU A 1 143 ? 47.419 49.008 78.286 1.00 56.16 122 LEU A C 1
ATOM 754 O O . LEU A 1 143 ? 46.952 50.111 78.008 1.00 55.70 122 LEU A O 1
ATOM 759 N N . TRP A 1 144 ? 47.634 48.602 79.537 1.00 56.49 123 TRP A N 1
ATOM 760 C CA . TRP A 1 144 ? 47.412 49.482 80.686 1.00 56.63 123 TRP A CA 1
ATOM 761 C C . TRP A 1 144 ? 48.278 50.741 80.611 1.00 57.40 123 TRP A C 1
ATOM 762 O O . TRP A 1 144 ? 47.762 51.851 80.743 1.00 58.03 123 TRP A O 1
ATOM 773 N N . ARG A 1 145 ? 49.580 50.566 80.389 1.00 58.00 124 ARG A N 1
ATOM 774 C CA . ARG A 1 145 ? 50.498 51.702 80.313 1.00 59.21 124 ARG A CA 1
ATOM 775 C C . ARG A 1 145 ? 50.142 52.668 79.179 1.00 58.81 124 ARG A C 1
ATOM 776 O O . ARG A 1 145 ? 50.228 53.882 79.353 1.00 59.20 124 ARG A O 1
ATOM 784 N N . GLN A 1 146 ? 49.732 52.127 78.034 1.00 58.41 125 GLN A N 1
ATOM 785 C CA . GLN A 1 146 ? 49.306 52.949 76.895 1.00 58.09 125 GLN A CA 1
ATOM 786 C C . GLN A 1 146 ? 48.007 53.697 77.181 1.00 57.82 125 GLN A C 1
ATOM 787 O O . GLN A 1 146 ? 47.907 54.891 76.917 1.00 57.73 125 GLN A O 1
ATOM 793 N N . MET A 1 147 ? 47.026 52.995 77.743 1.00 57.87 126 MET A N 1
ATOM 794 C CA . MET A 1 147 ? 45.721 53.583 78.046 1.00 58.35 126 MET A CA 1
ATOM 795 C C . MET A 1 147 ? 45.797 54.728 79.056 1.00 59.18 126 MET A C 1
ATOM 796 O O . MET A 1 147 ? 44.945 55.618 79.068 1.00 59.36 126 MET A O 1
ATOM 801 N N . VAL A 1 148 ? 46.826 54.698 79.894 1.00 60.15 127 VAL A N 1
ATOM 802 C CA . VAL A 1 148 ? 47.010 55.698 80.941 1.00 60.98 127 VAL A CA 1
ATOM 803 C C . VAL A 1 148 ? 47.931 56.851 80.499 1.00 61.63 127 VAL A C 1
ATOM 804 O O . VAL A 1 148 ? 47.805 57.971 80.999 1.00 62.46 127 VAL A O 1
ATOM 808 N N . SER A 1 149 ? 48.825 56.590 79.547 1.00 61.38 128 SER A N 1
ATOM 809 C CA . SER A 1 149 ? 49.795 57.604 79.121 1.00 61.53 128 SER A CA 1
ATOM 810 C C . SER A 1 149 ? 49.490 58.284 77.775 1.00 61.65 128 SER A C 1
ATOM 811 O O . SER A 1 149 ? 49.910 59.419 77.551 1.00 62.55 128 SER A O 1
ATOM 814 N N . GLN A 1 150 ? 48.764 57.602 76.893 1.00 61.11 129 GLN A N 1
ATOM 815 C CA . GLN A 1 150 ? 48.477 58.134 75.554 1.00 61.51 129 GLN A CA 1
ATOM 816 C C . GLN A 1 150 ? 47.290 59.100 75.507 1.00 61.12 129 GLN A C 1
ATOM 817 O O . GLN A 1 150 ? 46.222 58.792 76.034 1.00 61.84 129 GLN A O 1
ATOM 823 N N . PRO A 1 151 ? 47.478 60.277 74.878 1.00 61.13 130 PRO A N 1
ATOM 824 C CA . PRO A 1 151 ? 46.367 61.196 74.601 1.00 60.32 130 PRO A CA 1
ATOM 825 C C . PRO A 1 151 ? 45.392 60.629 73.570 1.00 59.29 130 PRO A C 1
ATOM 826 O O . PRO A 1 151 ? 45.789 59.827 72.723 1.00 59.09 130 PRO A O 1
ATOM 830 N N . GLY A 1 152 ? 44.130 61.043 73.653 1.00 57.83 131 GLY A N 1
ATOM 831 C CA . GLY A 1 152 ? 43.125 60.664 72.662 1.00 57.22 131 GLY A CA 1
ATOM 832 C C . GLY A 1 152 ? 42.724 59.197 72.671 1.00 56.97 131 GLY A C 1
ATOM 833 O O . GLY A 1 152 ? 42.396 58.632 71.624 1.00 57.16 131 GLY A O 1
ATOM 834 N N . VAL A 1 153 ? 42.746 58.578 73.848 1.00 55.97 132 VAL A N 1
ATOM 835 C CA . VAL A 1 153 ? 42.302 57.193 73.998 1.00 55.18 132 VAL A CA 1
ATOM 836 C C . VAL A 1 153 ? 40.847 57.127 74.462 1.00 55.58 132 VAL A C 1
ATOM 837 O O . VAL A 1 153 ? 40.323 58.089 75.037 1.00 55.57 132 VAL A O 1
ATOM 841 N N . VAL A 1 154 ? 40.211 55.985 74.210 1.00 55.44 133 VAL A N 1
ATOM 842 C CA . VAL A 1 154 ? 38.822 55.746 74.598 1.00 55.27 133 VAL A CA 1
ATOM 843 C C . VAL A 1 154 ? 38.671 55.672 76.118 1.00 55.96 133 VAL A C 1
ATOM 844 O O . VAL A 1 154 ? 39.356 54.885 76.772 1.00 55.66 133 VAL A O 1
ATOM 848 N N . ASP A 1 155 ? 37.778 56.509 76.652 1.00 56.43 134 ASP A N 1
ATOM 849 C CA . ASP A 1 155 ? 37.345 56.496 78.061 1.00 56.96 134 ASP A CA 1
ATOM 850 C C . ASP A 1 155 ? 38.208 55.638 79.012 1.00 57.32 134 ASP A C 1
ATOM 851 O O . ASP A 1 155 ? 37.823 54.516 79.366 1.00 57.45 134 ASP A O 1
ATOM 856 N N . PRO A 1 156 ? 39.384 56.159 79.413 1.00 57.41 135 PRO A N 1
ATOM 857 C CA . PRO A 1 156 ? 40.350 55.411 80.224 1.00 57.59 135 PRO A CA 1
ATOM 858 C C . PRO A 1 156 ? 40.186 55.496 81.752 1.00 57.92 135 PRO A C 1
ATOM 859 O O . PRO A 1 156 ? 41.098 55.095 82.478 1.00 58.76 135 PRO A O 1
ATOM 863 N N . ALA A 1 157 ? 39.048 55.987 82.240 1.00 57.79 136 ALA A N 1
ATOM 864 C CA . ALA A 1 157 ? 38.839 56.153 83.691 1.00 57.51 136 ALA A CA 1
ATOM 865 C C . ALA A 1 157 ? 39.017 54.870 84.496 1.00 57.23 136 ALA A C 1
ATOM 866 O O . ALA A 1 157 ? 39.466 54.912 85.642 1.00 57.52 136 ALA A O 1
ATOM 868 N N . GLY A 1 158 ? 38.658 53.737 83.895 1.00 56.89 137 GLY A N 1
ATOM 869 C CA . GLY A 1 158 ? 38.832 52.432 84.528 1.00 56.83 137 GLY A CA 1
ATOM 870 C C . GLY A 1 158 ? 40.288 52.014 84.579 1.00 57.84 137 GLY A C 1
ATOM 871 O O . GLY A 1 158 ? 40.765 51.523 85.603 1.00 58.37 137 GLY A O 1
ATOM 872 N N . TYR A 1 159 ? 40.988 52.215 83.466 1.00 57.90 138 TYR A N 1
ATOM 873 C CA . TYR A 1 159 ? 42.422 51.966 83.382 1.00 58.04 138 TYR A CA 1
ATOM 874 C C . TYR A 1 159 ? 43.214 52.832 84.361 1.00 58.51 138 TYR A C 1
ATOM 875 O O . TYR A 1 159 ? 44.207 52.375 84.919 1.00 58.94 138 TYR A O 1
ATOM 884 N N . ASP A 1 160 ? 42.763 54.070 84.569 1.00 58.72 139 ASP A N 1
ATOM 885 C CA . ASP A 1 160 ? 43.409 54.997 85.503 1.00 59.61 139 ASP A CA 1
ATOM 886 C C . ASP A 1 160 ? 43.385 54.498 86.946 1.00 59.18 139 ASP A C 1
ATOM 887 O O . ASP A 1 160 ? 44.192 54.931 87.772 1.00 59.29 139 ASP A O 1
ATOM 892 N N . LEU A 1 161 ? 42.464 53.583 87.237 1.00 58.14 140 LEU A N 1
ATOM 893 C CA . LEU A 1 161 ? 42.320 53.022 88.577 1.00 57.48 140 LEU A CA 1
ATOM 894 C C . LEU A 1 161 ? 43.294 51.874 88.846 1.00 57.37 140 LEU A C 1
ATOM 895 O O . LEU A 1 161 ? 43.459 51.457 89.995 1.00 56.95 140 LEU A O 1
ATOM 900 N N . ILE A 1 162 ? 43.935 51.372 87.790 1.00 57.20 141 ILE A N 1
ATOM 901 C CA . ILE A 1 162 ? 44.910 50.284 87.921 1.00 57.03 141 ILE A CA 1
ATOM 902 C C . ILE A 1 162 ? 46.192 50.756 88.614 1.00 57.63 141 ILE A C 1
ATOM 903 O O . ILE A 1 162 ? 46.772 51.785 88.265 1.00 57.97 141 ILE A O 1
ATOM 908 N N . THR A 1 163 ? 46.608 49.976 89.604 1.00 58.08 142 THR A N 1
ATOM 909 C CA . THR A 1 163 ? 47.759 50.272 90.451 1.00 58.37 142 THR A CA 1
ATOM 910 C C . THR A 1 163 ? 49.003 49.518 89.974 1.00 58.02 142 THR A C 1
ATOM 911 O O . THR A 1 163 ? 50.133 49.961 90.195 1.00 57.97 142 THR A O 1
ATOM 915 N N . GLY A 1 164 ? 48.782 48.386 89.313 1.00 57.77 143 GLY A N 1
ATOM 916 C CA . GLY A 1 164 ? 49.865 47.563 88.789 1.00 57.53 143 GLY A CA 1
ATOM 917 C C . GLY A 1 164 ? 49.362 46.348 88.036 1.00 57.87 143 GLY A C 1
ATOM 918 O O . GLY A 1 164 ? 48.227 45.906 88.229 1.00 57.62 143 GLY A O 1
ATOM 919 N N . VAL A 1 165 ? 50.209 45.824 87.156 1.00 58.38 144 VAL A N 1
ATOM 920 C CA . VAL A 1 165 ? 49.948 44.570 86.455 1.00 59.14 144 VAL A CA 1
ATOM 921 C C . VAL A 1 165 ? 51.203 43.704 86.589 1.00 60.70 144 VAL A C 1
ATOM 922 O O . VAL A 1 165 ? 52.263 44.040 86.047 1.00 60.52 144 VAL A O 1
ATOM 926 N N . GLN A 1 166 ? 51.088 42.605 87.333 1.00 62.18 145 GLN A N 1
ATOM 927 C CA . GLN A 1 166 ? 52.229 41.715 87.537 1.00 63.78 145 GLN A CA 1
ATOM 928 C C . GLN A 1 166 ? 52.116 40.411 86.751 1.00 63.81 145 GLN A C 1
ATOM 929 O O . GLN A 1 166 ? 51.029 39.851 86.596 1.00 63.85 145 GLN A O 1
ATOM 935 N N . SER A 1 167 ? 53.260 39.954 86.247 1.00 64.22 146 SER A N 1
ATOM 936 C CA . SER A 1 167 ? 53.352 38.736 85.451 1.00 64.38 146 SER A CA 1
ATOM 937 C C . SER A 1 167 ? 53.731 37.542 86.323 1.00 64.26 146 SER A C 1
ATOM 938 O O . SER A 1 167 ? 54.757 37.558 87.008 1.00 64.12 146 SER A O 1
ATOM 941 N N . VAL A 1 168 ? 52.891 36.513 86.292 1.00 64.28 147 VAL A N 1
ATOM 942 C CA . VAL A 1 168 ? 53.064 35.317 87.121 1.00 64.37 147 VAL A CA 1
ATOM 943 C C . VAL A 1 168 ? 52.872 34.069 86.247 1.00 64.05 147 VAL A C 1
ATOM 944 O O . VAL A 1 168 ? 52.202 34.134 85.214 1.00 64.32 147 VAL A O 1
ATOM 948 N N . GLU A 1 169 ? 53.483 32.954 86.652 1.00 63.28 148 GLU A N 1
ATOM 949 C CA . GLU A 1 169 ? 53.354 31.654 85.965 1.00 62.91 148 GLU A CA 1
ATOM 950 C C . GLU A 1 169 ? 53.834 31.681 84.509 1.00 61.97 148 GLU A C 1
ATOM 951 O O . GLU A 1 169 ? 53.109 31.273 83.593 1.00 61.33 148 GLU A O 1
ATOM 957 N N . GLY A 1 170 ? 55.059 32.166 84.311 1.00 60.94 149 GLY A N 1
ATOM 958 C CA . GLY A 1 170 ? 55.679 32.232 82.987 1.00 59.92 149 GLY A CA 1
ATOM 959 C C . GLY A 1 170 ? 54.946 33.136 82.013 1.00 59.28 149 GLY A C 1
ATOM 960 O O . GLY A 1 170 ? 54.919 32.869 80.809 1.00 59.27 149 GLY A O 1
ATOM 961 N N . GLY A 1 171 ? 54.344 34.202 82.535 1.00 58.47 150 GLY A N 1
ATOM 962 C CA . GLY A 1 171 ? 53.603 35.155 81.714 1.00 57.79 150 GLY A CA 1
ATOM 963 C C . GLY A 1 171 ? 52.158 34.775 81.448 1.00 57.33 150 GLY A C 1
ATOM 964 O O . GLY A 1 171 ? 51.387 35.583 80.925 1.00 57.52 150 GLY A O 1
ATOM 965 N N . LYS A 1 172 ? 51.782 33.553 81.816 1.00 57.11 151 LYS A N 1
ATOM 966 C CA . LYS A 1 172 ? 50.439 33.041 81.541 1.00 57.01 151 LYS A CA 1
ATOM 967 C C . LYS A 1 172 ? 49.387 33.453 82.575 1.00 57.15 151 LYS A C 1
ATOM 968 O O . LYS A 1 172 ? 48.209 33.123 82.433 1.00 57.44 151 LYS A O 1
ATOM 974 N N . GLN A 1 173 ? 49.811 34.183 83.603 1.00 57.05 152 GLN A N 1
ATOM 975 C CA . GLN A 1 173 ? 48.886 34.694 84.610 1.00 57.41 152 GLN A CA 1
ATOM 976 C C . GLN A 1 173 ? 49.135 36.178 84.859 1.00 57.05 152 GLN A C 1
ATOM 977 O O . GLN A 1 173 ? 50.266 36.594 85.114 1.00 57.40 152 GLN A O 1
ATOM 983 N N . ALA A 1 174 ? 48.069 36.968 84.769 1.00 56.82 153 ALA A N 1
ATOM 984 C CA . ALA A 1 174 ? 48.148 38.416 84.947 1.00 56.51 153 ALA A CA 1
ATOM 985 C C . ALA A 1 174 ? 47.356 38.855 86.172 1.00 56.21 153 ALA A C 1
ATOM 986 O O . ALA A 1 174 ? 46.141 38.671 86.234 1.00 56.41 153 ALA A O 1
ATOM 988 N N . VAL A 1 175 ? 48.055 39.428 87.148 1.00 56.11 154 VAL A N 1
ATOM 989 C CA . VAL A 1 175 ? 47.427 39.910 88.378 1.00 55.51 154 VAL A CA 1
ATOM 990 C C . VAL A 1 175 ? 47.347 41.439 88.354 1.00 55.58 154 VAL A C 1
ATOM 991 O O . VAL A 1 175 ? 48.366 42.134 88.443 1.00 55.56 154 VAL A O 1
ATOM 995 N N . VAL A 1 176 ? 46.123 41.943 88.223 1.00 55.58 155 VAL A N 1
ATOM 996 C CA . VAL A 1 176 ? 45.856 43.373 88.085 1.00 55.46 155 VAL A CA 1
ATOM 997 C C . VAL A 1 176 ? 45.355 43.952 89.414 1.00 56.32 155 VAL A C 1
ATOM 998 O O . VAL A 1 176 ? 44.343 43.496 89.957 1.00 56.39 155 VAL A O 1
ATOM 1002 N N . THR A 1 177 ? 46.077 44.946 89.932 1.00 56.45 156 THR A N 1
ATOM 1003 C CA . THR A 1 177 ? 45.711 45.610 91.186 1.00 56.88 156 THR A CA 1
ATOM 1004 C C . THR A 1 177 ? 45.037 46.962 90.921 1.00 56.94 156 THR A C 1
ATOM 1005 O O . THR A 1 177 ? 45.402 47.674 89.982 1.00 56.62 156 THR A O 1
ATOM 1009 N N . PHE A 1 178 ? 44.050 47.295 91.755 1.00 56.56 157 PHE A N 1
ATOM 1010 C CA . PHE A 1 178 ? 43.290 48.542 91.646 1.00 56.04 157 PHE A CA 1
ATOM 1011 C C . PHE A 1 178 ? 43.374 49.374 92.931 1.00 56.31 157 PHE A C 1
ATOM 1012 O O . PHE A 1 178 ? 43.549 48.830 94.023 1.00 55.69 157 PHE A O 1
ATOM 1020 N N . SER A 1 179 ? 43.221 50.689 92.786 1.00 57.05 158 SER A N 1
ATOM 1021 C CA . SER A 1 179 ? 43.235 51.629 93.911 1.00 57.43 158 SER A CA 1
ATOM 1022 C C . SER A 1 179 ? 41.892 51.688 94.637 1.00 57.90 158 SER A C 1
ATOM 1023 O O . SER A 1 179 ? 41.789 52.250 95.730 1.00 58.14 158 SER A O 1
ATOM 1026 N N . GLN A 1 180 ? 40.866 51.121 94.009 1.00 58.11 159 GLN A N 1
ATOM 1027 C CA . GLN A 1 180 ? 39.500 51.137 94.527 1.00 57.93 159 GLN A CA 1
ATOM 1028 C C . GLN A 1 180 ? 38.696 50.039 93.827 1.00 57.95 159 GLN A C 1
ATOM 1029 O O . GLN A 1 180 ? 39.173 49.462 92.850 1.00 58.49 159 GLN A O 1
ATOM 1035 N N . PRO A 1 181 ? 37.475 49.737 94.318 1.00 58.02 160 PRO A N 1
ATOM 1036 C CA . PRO A 1 181 ? 36.609 48.844 93.540 1.00 58.08 160 PRO A CA 1
ATOM 1037 C C . PRO A 1 181 ? 36.254 49.429 92.174 1.00 58.10 160 PRO A C 1
ATOM 1038 O O . PRO A 1 181 ? 35.990 50.630 92.060 1.00 58.30 160 PRO A O 1
ATOM 1042 N N . TYR A 1 182 ? 36.271 48.580 91.150 1.00 57.95 161 TYR A N 1
ATOM 1043 C CA . TYR A 1 182 ? 35.847 48.973 89.807 1.00 57.69 161 TYR A CA 1
ATOM 1044 C C . TYR A 1 182 ? 34.974 47.885 89.185 1.00 57.54 161 TYR A C 1
ATOM 1045 O O . TYR A 1 182 ? 35.487 46.974 88.528 1.00 57.76 161 TYR A O 1
ATOM 1054 N N . PRO A 1 183 ? 33.647 47.982 89.390 1.00 57.51 162 PRO A N 1
ATOM 1055 C CA . PRO A 1 183 ? 32.677 46.969 88.949 1.00 57.70 162 PRO A CA 1
ATOM 1056 C C . PRO A 1 183 ? 32.672 46.671 87.445 1.00 57.34 162 PRO A C 1
ATOM 1057 O O . PRO A 1 183 ? 32.236 45.592 87.038 1.00 57.24 162 PRO A O 1
ATOM 1061 N N . ALA A 1 184 ? 33.155 47.608 86.632 1.00 56.83 163 ALA A N 1
ATOM 1062 C CA . ALA A 1 184 ? 33.108 47.456 85.177 1.00 56.73 163 ALA A CA 1
ATOM 1063 C C . ALA A 1 184 ? 34.375 46.832 84.583 1.00 56.72 163 ALA A C 1
ATOM 1064 O O . ALA A 1 184 ? 34.625 46.949 83.376 1.00 56.85 163 ALA A O 1
ATOM 1066 N N . TRP A 1 185 ? 35.144 46.146 85.428 1.00 55.82 164 TRP A N 1
ATOM 1067 C CA . TRP A 1 185 ? 36.462 45.613 85.067 1.00 55.56 164 TRP A CA 1
ATOM 1068 C C . TRP A 1 185 ? 36.483 44.652 83.878 1.00 55.58 164 TRP A C 1
ATOM 1069 O O . TRP A 1 185 ? 37.524 44.487 83.232 1.00 56.11 164 TRP A O 1
ATOM 1080 N N . ARG A 1 186 ? 35.347 44.017 83.598 1.00 55.27 165 ARG A N 1
ATOM 1081 C CA . ARG A 1 186 ? 35.228 43.088 82.468 1.00 55.76 165 ARG A CA 1
ATOM 1082 C C . ARG A 1 186 ? 35.344 43.783 81.104 1.00 56.05 165 ARG A C 1
ATOM 1083 O O . ARG A 1 186 ? 35.487 43.117 80.078 1.00 56.15 165 ARG A O 1
ATOM 1091 N N . GLU A 1 187 ? 35.279 45.113 81.098 1.00 56.17 166 GLU A N 1
ATOM 1092 C CA . GLU A 1 187 ? 35.462 45.889 79.864 1.00 56.95 166 GLU A CA 1
ATOM 1093 C C . GLU A 1 187 ? 36.924 46.258 79.615 1.00 56.65 166 GLU A C 1
ATOM 1094 O O . GLU A 1 187 ? 37.263 46.814 78.570 1.00 56.86 166 GLU A O 1
ATOM 1100 N N . LEU A 1 188 ?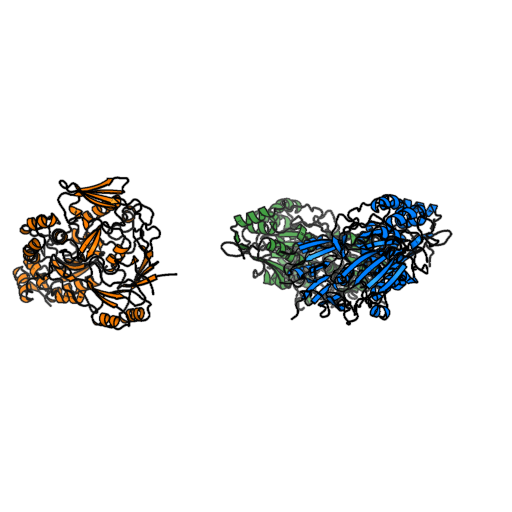 37.785 45.936 80.576 1.00 56.10 167 LEU A N 1
ATOM 1101 C CA . LEU A 1 188 ? 39.216 46.179 80.445 1.00 55.29 167 LEU A CA 1
ATOM 1102 C C . LEU A 1 188 ? 39.882 45.007 79.746 1.00 54.97 167 LEU A C 1
ATOM 1103 O O . LEU A 1 188 ? 39.365 43.889 79.773 1.00 55.98 167 LEU A O 1
ATOM 1108 N N . PHE A 1 189 ? 41.029 45.273 79.128 1.00 53.83 168 PHE A N 1
ATOM 1109 C CA . PHE A 1 189 ? 41.860 44.246 78.489 1.00 54.51 168 PHE A CA 1
ATOM 1110 C C . PHE A 1 189 ? 41.136 43.451 77.406 1.00 54.99 168 PHE A C 1
ATOM 1111 O O . PHE A 1 189 ? 41.267 42.223 77.316 1.00 55.40 168 PHE A O 1
ATOM 1119 N N . ASN A 1 190 ? 40.364 44.167 76.598 1.00 55.43 169 ASN A N 1
ATOM 1120 C CA . ASN A 1 190 ? 39.797 43.626 75.369 1.00 56.42 169 ASN A CA 1
ATOM 1121 C C . ASN A 1 190 ? 40.473 44.309 74.188 1.00 56.72 169 ASN A C 1
ATOM 1122 O O . ASN A 1 190 ? 41.056 45.387 74.349 1.00 56.80 169 ASN A O 1
ATOM 1127 N N . ASP A 1 191 ? 40.418 43.674 73.017 1.00 56.91 170 ASP A N 1
ATOM 1128 C CA . ASP A 1 191 ? 41.187 44.107 71.837 1.00 57.13 170 ASP A CA 1
ATOM 1129 C C . ASP A 1 191 ? 42.662 44.284 72.189 1.00 57.27 170 ASP A C 1
ATOM 1130 O O . ASP A 1 191 ? 43.243 45.354 71.975 1.00 57.44 170 ASP A O 1
ATOM 1135 N N . ILE A 1 192 ? 43.252 43.227 72.742 1.00 56.89 171 ILE A N 1
ATOM 1136 C CA . ILE A 1 192 ? 44.634 43.255 73.211 1.00 55.82 171 ILE A CA 1
ATOM 1137 C C . ILE A 1 192 ? 45.589 43.311 72.020 1.00 55.81 171 ILE A C 1
ATOM 1138 O O . ILE A 1 192 ? 45.354 42.668 70.995 1.00 55.92 171 ILE A O 1
ATOM 1143 N N . LEU A 1 193 ? 46.650 44.103 72.163 1.00 55.46 172 LEU A N 1
ATOM 1144 C CA . LEU A 1 193 ? 47.640 44.295 71.105 1.00 55.12 172 LEU A CA 1
ATOM 1145 C C . LEU A 1 193 ? 48.957 43.589 71.432 1.00 55.08 172 LEU A C 1
ATOM 1146 O O . LEU A 1 193 ? 49.300 43.432 72.608 1.00 54.62 172 LEU A O 1
ATOM 1151 N N . PRO A 1 194 ? 49.697 43.149 70.391 1.00 55.20 173 PRO A N 1
ATOM 1152 C CA . PRO A 1 194 ? 51.003 42.520 70.629 1.00 55.15 173 PRO A CA 1
ATOM 1153 C C . PRO A 1 194 ? 52.038 43.554 71.082 1.00 55.45 173 PRO A C 1
ATOM 1154 O O . PRO A 1 194 ? 52.510 44.363 70.273 1.00 56.62 173 PRO A O 1
ATOM 1158 N N . ALA A 1 195 ? 52.360 43.529 72.373 1.00 55.03 174 ALA A N 1
ATOM 1159 C CA . ALA A 1 195 ? 53.241 44.518 72.997 1.00 55.37 174 ALA A CA 1
ATOM 1160 C C . ALA A 1 195 ? 54.601 44.641 72.314 1.00 56.11 174 ALA A C 1
ATOM 1161 O O . ALA A 1 195 ? 55.084 45.749 72.072 1.00 56.32 174 ALA A O 1
ATOM 1163 N N . HIS A 1 196 ? 55.204 43.497 72.004 1.00 56.49 175 HIS A N 1
ATOM 1164 C CA . HIS A 1 196 ? 56.526 43.428 71.384 1.00 57.20 175 HIS A CA 1
ATOM 1165 C C . HIS A 1 196 ? 56.538 43.963 69.944 1.00 57.84 175 HIS A C 1
ATOM 1166 O O . HIS A 1 196 ? 57.600 44.277 69.400 1.00 58.20 175 HIS A O 1
ATOM 1173 N N . ILE A 1 197 ? 55.356 44.064 69.338 1.00 58.36 176 ILE A N 1
ATOM 1174 C CA . ILE A 1 197 ? 55.230 44.513 67.951 1.00 58.78 176 ILE A CA 1
ATOM 1175 C C . ILE A 1 197 ? 54.926 46.009 67.855 1.00 59.43 176 ILE A C 1
ATOM 1176 O O . ILE A 1 197 ? 55.664 46.754 67.206 1.00 58.68 176 ILE A O 1
ATOM 1181 N N . VAL A 1 198 ? 53.850 46.437 68.515 1.00 60.78 177 VAL A N 1
ATOM 1182 C CA . VAL A 1 198 ? 53.393 47.831 68.468 1.00 61.91 177 VAL A CA 1
ATOM 1183 C C . VAL A 1 198 ? 54.446 48.795 69.027 1.00 63.07 177 VAL A C 1
ATOM 1184 O O . VAL A 1 198 ? 54.561 49.935 68.567 1.00 63.60 177 VAL A O 1
ATOM 1188 N N . LYS A 1 199 ? 55.214 48.319 70.004 1.00 63.77 178 LYS A N 1
ATOM 1189 C CA . LYS A 1 199 ? 56.282 49.098 70.629 1.00 65.36 178 LYS A CA 1
ATOM 1190 C C . LYS A 1 199 ? 57.357 49.565 69.636 1.00 65.16 178 LYS A C 1
ATOM 1191 O O . LYS A 1 199 ? 57.896 50.663 69.778 1.00 65.47 178 LYS A O 1
ATOM 1197 N N . ASP A 1 200 ? 57.657 48.737 68.637 1.00 64.74 179 ASP A N 1
ATOM 1198 C CA . ASP A 1 200 ? 58.740 49.018 67.688 1.00 64.42 179 ASP A CA 1
ATOM 1199 C C . ASP A 1 200 ? 58.270 49.518 66.317 1.00 64.28 179 ASP A C 1
ATOM 1200 O O . ASP A 1 200 ? 59.062 50.075 65.553 1.00 64.16 179 ASP A O 1
ATOM 1205 N N . ILE A 1 201 ? 56.992 49.313 66.012 1.00 63.61 180 ILE A N 1
ATOM 1206 C CA . ILE A 1 201 ? 56.425 49.677 64.717 1.00 63.55 180 ILE A CA 1
ATOM 1207 C C . ILE A 1 201 ? 56.406 51.208 64.523 1.00 62.64 180 ILE A C 1
ATOM 1208 O O . ILE A 1 201 ? 56.177 51.944 65.489 1.00 62.00 180 ILE A O 1
ATOM 1213 N N . PRO A 1 202 ? 56.703 51.691 63.293 1.00 61.92 181 PRO A N 1
ATOM 1214 C CA . PRO A 1 202 ? 56.588 53.125 62.989 1.00 61.07 181 PRO A CA 1
ATOM 1215 C C . PRO A 1 202 ? 55.194 53.666 63.292 1.00 60.25 181 PRO A C 1
ATOM 1216 O O . PRO A 1 202 ? 54.200 53.111 62.815 1.00 60.49 181 PRO A O 1
ATOM 1220 N N . GLY A 1 203 ? 55.136 54.729 64.090 1.00 59.09 182 GLY A N 1
ATOM 1221 C CA . GLY A 1 203 ? 53.874 55.330 64.509 1.00 58.06 182 GLY A CA 1
ATOM 1222 C C . GLY A 1 203 ? 53.450 54.889 65.896 1.00 58.07 182 GLY A C 1
ATOM 1223 O O . GLY A 1 203 ? 52.678 55.580 66.565 1.00 58.50 182 GLY A O 1
ATOM 1224 N N . GLY A 1 204 ? 53.950 53.729 66.321 1.00 57.62 183 GLY A N 1
ATOM 1225 C CA . GLY A 1 204 ? 53.627 53.155 67.626 1.00 57.14 183 GLY A CA 1
ATOM 1226 C C . GLY A 1 204 ? 52.144 52.926 67.867 1.00 57.33 183 GLY A C 1
ATOM 1227 O O . GLY A 1 204 ? 51.397 52.576 66.946 1.00 56.68 183 GLY A O 1
ATOM 1228 N N . PHE A 1 205 ? 51.731 53.128 69.118 1.00 57.23 184 PHE A N 1
ATOM 1229 C CA . PHE A 1 205 ? 50.346 52.965 69.551 1.00 57.03 184 PHE A CA 1
ATOM 1230 C C . PHE A 1 205 ? 49.406 53.941 68.840 1.00 57.48 184 PHE A C 1
ATOM 1231 O O . PHE A 1 205 ? 48.308 53.563 68.416 1.00 57.60 184 PHE A O 1
ATOM 1239 N N . GLY A 1 206 ? 49.858 55.188 68.701 1.00 57.47 185 GLY A N 1
ATOM 1240 C CA . GLY A 1 206 ? 49.031 56.278 68.197 1.00 57.54 185 GLY A CA 1
ATOM 1241 C C . GLY A 1 206 ? 48.755 56.277 66.705 1.00 58.46 185 GLY A C 1
ATOM 1242 O O . GLY A 1 206 ? 47.703 56.745 66.272 1.00 59.74 185 GLY A O 1
ATOM 1243 N N . ALA A 1 207 ? 49.692 55.760 65.913 1.00 58.37 186 ALA A N 1
ATOM 1244 C CA . ALA A 1 207 ? 49.581 55.831 64.453 1.00 57.88 186 ALA A CA 1
ATOM 1245 C C . ALA A 1 207 ? 50.037 54.564 63.721 1.00 57.94 186 ALA A C 1
ATOM 1246 O O . ALA A 1 207 ? 49.817 54.430 62.515 1.00 58.32 186 ALA A O 1
ATOM 1248 N N . GLY A 1 208 ? 50.667 53.643 64.445 1.00 57.64 187 GLY A N 1
ATOM 1249 C CA . GLY A 1 208 ? 51.248 52.452 63.830 1.00 58.34 187 GLY A CA 1
ATOM 1250 C C . GLY A 1 208 ? 50.254 51.499 63.194 1.00 58.98 187 GLY A C 1
ATOM 1251 O O . GLY A 1 208 ? 50.588 50.790 62.241 1.00 59.17 187 GLY A O 1
ATOM 1252 N N . LEU A 1 209 ? 49.032 51.484 63.716 1.00 59.01 188 LEU A N 1
ATOM 1253 C CA . LEU A 1 209 ? 48.010 50.559 63.235 1.00 58.84 188 LEU A CA 1
ATOM 1254 C C . LEU A 1 209 ? 47.004 51.231 62.299 1.00 59.08 188 LEU A C 1
ATOM 1255 O O . LEU A 1 209 ? 45.927 50.688 62.046 1.00 59.30 188 LEU A O 1
ATOM 1260 N N . ALA A 1 210 ? 47.369 52.403 61.779 1.00 58.76 189 ALA A N 1
ATOM 1261 C CA . ALA A 1 210 ? 46.492 53.165 60.895 1.00 58.92 189 ALA A CA 1
ATOM 1262 C C . ALA A 1 210 ? 46.217 52.414 59.598 1.00 59.00 189 ALA A C 1
ATOM 1263 O O . ALA A 1 210 ? 45.081 52.381 59.128 1.00 59.28 189 ALA A O 1
ATOM 1265 N N . ARG A 1 211 ? 47.264 51.814 59.035 1.00 58.93 190 ARG A N 1
ATOM 1266 C CA . ARG A 1 211 ? 47.186 51.124 57.749 1.00 59.58 190 ARG A CA 1
ATOM 1267 C C . ARG A 1 211 ? 47.902 49.772 57.773 1.00 60.00 190 ARG A C 1
ATOM 1268 O O . ARG A 1 211 ? 48.277 49.244 56.721 1.00 60.05 190 ARG A O 1
ATOM 1276 N N . ALA A 1 212 ? 48.078 49.214 58.971 1.00 60.28 191 ALA A N 1
ATOM 1277 C CA . ALA A 1 212 ? 48.815 47.965 59.148 1.00 61.14 191 ALA A CA 1
ATOM 1278 C C . ALA A 1 212 ? 48.359 47.176 60.375 1.00 61.83 191 ALA A C 1
ATOM 1279 O O . ALA A 1 212 ? 48.070 47.757 61.424 1.00 61.80 191 ALA A O 1
ATOM 1281 N N . MET A 1 213 ? 48.285 45.853 60.220 1.00 62.92 192 MET A N 1
ATOM 1282 C CA . MET A 1 213 ? 48.036 44.918 61.325 1.00 63.65 192 MET A CA 1
ATOM 1283 C C . MET A 1 213 ? 48.889 43.660 61.116 1.00 62.93 192 MET A C 1
ATOM 1284 O O . MET A 1 213 ? 48.354 42.576 60.860 1.00 63.18 192 MET A O 1
ATOM 1289 N N . PRO A 1 214 ? 50.225 43.796 61.229 1.00 62.15 193 PRO A N 1
ATOM 1290 C CA . PRO A 1 214 ? 51.108 42.701 60.812 1.00 61.45 193 PRO A CA 1
ATOM 1291 C C . PRO A 1 214 ? 51.053 41.469 61.720 1.00 60.74 193 PRO A C 1
ATOM 1292 O O . PRO A 1 214 ? 51.235 40.349 61.240 1.00 61.26 193 PRO A O 1
ATOM 1296 N N . VAL A 1 215 ? 50.805 41.679 63.011 1.00 59.60 194 VAL A N 1
ATOM 1297 C CA . VAL A 1 215 ? 50.749 40.586 63.984 1.00 58.19 194 VAL A CA 1
ATOM 1298 C C . VAL A 1 215 ? 49.432 40.638 64.763 1.00 58.15 194 VAL A C 1
ATOM 1299 O O . VAL A 1 215 ? 49.093 41.656 65.382 1.00 57.52 194 VAL A O 1
ATOM 1303 N N . THR A 1 216 ? 48.692 39.535 64.707 1.00 57.41 195 THR A N 1
ATOM 1304 C CA . THR A 1 216 ? 47.377 39.442 65.325 1.00 56.96 195 THR A CA 1
ATOM 1305 C C . THR A 1 216 ? 47.278 38.156 66.154 1.00 56.81 195 THR A C 1
ATOM 1306 O O . THR A 1 216 ? 48.249 37.404 66.247 1.00 56.89 195 THR A O 1
ATOM 1310 N N . GLY A 1 217 ? 46.124 37.913 66.770 1.00 56.50 196 GLY A N 1
ATOM 1311 C CA . GLY A 1 217 ? 45.965 36.766 67.662 1.00 56.29 196 GLY A CA 1
ATOM 1312 C C . GLY A 1 217 ? 44.527 36.322 67.805 1.00 56.12 196 GLY A C 1
ATOM 1313 O O . GLY A 1 217 ? 43.987 36.279 68.910 1.00 55.88 196 GLY A O 1
ATOM 1314 N N . GLY A 1 218 ? 43.907 35.989 66.679 1.00 56.17 197 GLY A N 1
ATOM 1315 C CA . GLY A 1 218 ? 42.529 35.533 66.675 1.00 56.72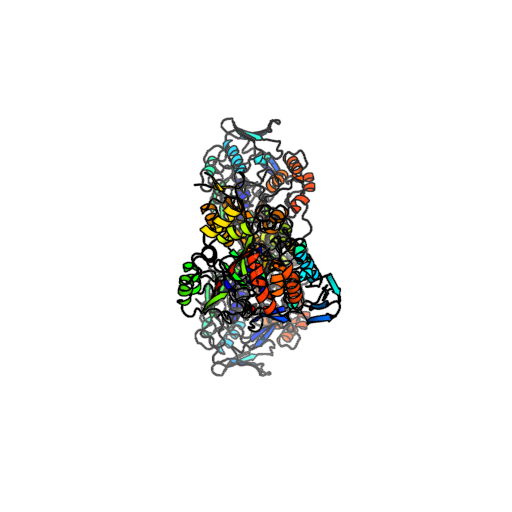 197 GLY A CA 1
ATOM 1316 C C . GLY A 1 218 ? 42.250 34.536 65.573 1.00 57.13 197 GLY A C 1
ATOM 1317 O O . GLY A 1 218 ? 43.165 34.092 64.877 1.00 56.78 197 GLY A O 1
ATOM 1318 N N . GLN A 1 219 ? 40.972 34.197 65.424 1.00 57.92 198 GLN A N 1
ATOM 1319 C CA . GLN A 1 219 ? 40.496 33.243 64.424 1.00 58.51 198 GLN A CA 1
ATOM 1320 C C . GLN A 1 219 ? 40.958 33.612 63.013 1.00 58.06 198 GLN A C 1
ATOM 1321 O O . GLN A 1 219 ? 41.382 32.748 62.240 1.00 58.36 198 GLN A O 1
ATOM 1327 N N . PHE A 1 220 ? 40.871 34.901 62.696 1.00 57.19 199 PHE A N 1
ATOM 1328 C CA . PHE A 1 220 ? 41.333 35.435 61.423 1.00 56.29 199 PHE A CA 1
ATOM 1329 C C . PHE A 1 220 ? 42.611 36.246 61.600 1.00 56.14 199 PHE A C 1
ATOM 1330 O O . PHE A 1 220 ? 42.891 36.755 62.687 1.00 55.28 199 PHE A O 1
ATOM 1338 N N . ARG A 1 221 ? 43.377 36.357 60.518 1.00 56.34 200 ARG A N 1
ATOM 1339 C CA . ARG A 1 221 ? 44.520 37.255 60.459 1.00 57.36 200 ARG A CA 1
ATOM 1340 C C . ARG A 1 221 ? 44.336 38.266 59.323 1.00 57.67 200 ARG A C 1
ATOM 1341 O O . ARG A 1 221 ? 43.527 38.054 58.415 1.00 56.85 200 ARG A O 1
ATOM 1349 N N . VAL A 1 222 ? 45.092 39.358 59.380 1.00 58.34 201 VAL A N 1
ATOM 1350 C CA . VAL A 1 222 ? 45.044 40.390 58.347 1.00 58.83 201 VAL A CA 1
ATOM 1351 C C . VAL A 1 222 ? 46.065 40.095 57.250 1.00 59.41 201 VAL A C 1
ATOM 1352 O O . VAL A 1 222 ? 47.274 40.161 57.479 1.00 59.63 201 VAL A O 1
ATOM 1356 N N . GLU A 1 223 ? 45.566 39.762 56.062 1.00 59.98 202 GLU A N 1
ATOM 1357 C CA . GLU A 1 223 ? 46.424 39.472 54.919 1.00 60.41 202 GLU A CA 1
ATOM 1358 C C . GLU A 1 223 ? 46.891 40.765 54.233 1.00 60.49 202 GLU A C 1
ATOM 1359 O O . GLU A 1 223 ? 48.095 40.989 54.088 1.00 60.68 202 GLU A O 1
ATOM 1365 N N . THR A 1 224 ? 45.944 41.608 53.820 1.00 60.60 203 THR A N 1
ATOM 1366 C CA . THR A 1 224 ? 46.259 42.903 53.201 1.00 61.28 203 THR A CA 1
ATOM 1367 C C . THR A 1 224 ? 45.280 44.009 53.607 1.00 60.83 203 THR A C 1
ATOM 1368 O O . THR A 1 224 ? 44.088 43.762 53.795 1.00 60.57 203 THR A O 1
ATOM 1372 N N . ILE A 1 225 ? 45.811 45.221 53.752 1.00 60.41 204 ILE A N 1
ATOM 1373 C CA . ILE A 1 225 ? 45.013 46.427 53.908 1.00 60.38 204 ILE A CA 1
ATOM 1374 C C . ILE A 1 225 ? 45.367 47.359 52.746 1.00 61.54 204 ILE A C 1
ATOM 1375 O O . ILE A 1 225 ? 46.498 47.846 52.652 1.00 61.05 204 ILE A O 1
ATOM 1380 N N . ASP A 1 226 ? 44.396 47.593 51.865 1.00 62.35 205 ASP A N 1
ATOM 1381 C CA . ASP A 1 226 ? 44.626 48.342 50.631 1.00 63.44 205 ASP A CA 1
ATOM 1382 C C . ASP A 1 226 ? 43.821 49.641 50.602 1.00 64.56 205 ASP A C 1
ATOM 1383 O O . ASP A 1 226 ? 42.620 49.615 50.344 1.00 64.42 205 ASP A O 1
ATOM 1388 N N . PRO A 1 227 ? 44.492 50.787 50.844 1.00 66.07 206 PRO A N 1
ATOM 1389 C CA . PRO A 1 227 ? 43.822 52.094 50.866 1.00 66.84 206 PRO A CA 1
ATOM 1390 C C . PRO A 1 227 ? 43.355 52.568 49.483 1.00 68.03 206 PRO A C 1
ATOM 1391 O O . PRO A 1 227 ? 42.349 53.274 49.391 1.00 68.62 206 PRO A O 1
ATOM 1395 N N . GLN A 1 228 ? 44.081 52.190 48.429 1.00 68.47 207 GLN A N 1
ATOM 1396 C CA . GLN A 1 228 ? 43.731 52.579 47.060 1.00 69.92 207 GLN A CA 1
ATOM 1397 C C . GLN A 1 228 ? 42.424 51.924 46.608 1.00 69.84 207 GLN A C 1
ATOM 1398 O O . GLN A 1 228 ? 41.521 52.604 46.112 1.00 69.84 207 GLN A O 1
ATOM 1404 N N . ARG A 1 229 ? 42.329 50.608 46.792 1.00 69.39 208 ARG A N 1
ATOM 1405 C CA . ARG A 1 229 ? 41.141 49.852 46.398 1.00 68.86 208 ARG A CA 1
ATOM 1406 C C . ARG A 1 229 ? 40.052 49.873 47.472 1.00 68.40 208 ARG A C 1
ATOM 1407 O O . ARG A 1 229 ? 38.925 49.439 47.222 1.00 68.93 208 ARG A O 1
ATOM 1415 N N . ASP A 1 230 ? 40.390 50.395 48.654 1.00 67.51 209 ASP A N 1
ATOM 1416 C CA . ASP A 1 230 ? 39.515 50.347 49.840 1.00 66.54 209 ASP A CA 1
ATOM 1417 C C . ASP A 1 230 ? 39.103 48.925 50.221 1.00 65.53 209 ASP A C 1
ATOM 1418 O O . ASP A 1 230 ? 37.916 48.633 50.397 1.00 65.72 209 ASP A O 1
ATOM 1423 N N . GLU A 1 231 ? 40.099 48.050 50.355 1.00 64.02 210 GLU A N 1
ATOM 1424 C CA . GLU A 1 231 ? 39.865 46.646 50.661 1.00 62.97 210 GLU A CA 1
ATOM 1425 C C . GLU A 1 231 ? 40.669 46.173 51.867 1.00 61.78 210 GLU A C 1
ATOM 1426 O O . GLU A 1 231 ? 41.797 46.620 52.092 1.00 61.82 210 GLU A O 1
ATOM 1432 N N . ILE A 1 232 ? 40.066 45.276 52.642 1.00 60.36 211 ILE A N 1
ATOM 1433 C CA . ILE A 1 232 ? 40.753 44.555 53.707 1.00 59.06 211 ILE A CA 1
ATOM 1434 C C . ILE A 1 232 ? 40.511 43.065 53.484 1.00 59.10 211 ILE A C 1
ATOM 1435 O O . ILE A 1 232 ? 39.366 42.602 53.534 1.00 59.19 211 ILE A O 1
ATOM 1440 N N . LEU A 1 233 ? 41.587 42.325 53.218 1.00 58.26 212 LEU A N 1
ATOM 1441 C CA . LEU A 1 233 ? 41.501 40.879 53.065 1.00 57.29 212 LEU A CA 1
ATOM 1442 C C . LEU A 1 233 ? 41.930 40.182 54.348 1.00 57.46 212 LEU A C 1
ATOM 1443 O O . LEU A 1 233 ? 43.056 40.359 54.820 1.00 57.54 212 LEU A O 1
ATOM 1448 N N . LEU A 1 234 ? 41.014 39.401 54.909 1.00 57.51 213 LEU A N 1
ATOM 1449 C CA . LEU A 1 234 ? 41.302 38.573 56.068 1.00 57.14 213 LEU A CA 1
ATOM 1450 C C . LEU A 1 234 ? 41.423 37.117 55.648 1.00 57.49 213 LEU A C 1
ATOM 1451 O O . LEU A 1 234 ? 40.629 36.626 54.845 1.00 57.56 213 LEU A O 1
ATOM 1456 N N . ALA A 1 235 ? 42.426 36.435 56.187 1.00 57.43 214 ALA A N 1
ATOM 1457 C CA . ALA A 1 235 ? 42.596 35.010 55.949 1.00 57.57 214 ALA A CA 1
ATOM 1458 C C . ALA A 1 235 ? 42.465 34.261 57.266 1.00 57.86 214 ALA A C 1
ATOM 1459 O O . ALA A 1 235 ? 42.734 34.822 58.333 1.00 58.35 214 ALA A O 1
ATOM 1461 N N . ARG A 1 236 ? 42.034 33.006 57.193 1.00 57.62 215 ARG A N 1
ATOM 1462 C CA . ARG A 1 236 ? 42.035 32.137 58.359 1.00 58.08 215 ARG A CA 1
ATOM 1463 C C . ARG A 1 236 ? 43.455 32.037 58.906 1.00 57.80 215 ARG A C 1
ATOM 1464 O O . ARG A 1 236 ? 44.404 31.793 58.155 1.00 57.42 215 ARG A O 1
ATOM 1472 N N . ASN A 1 237 ? 43.590 32.255 60.210 1.00 57.96 216 ASN A N 1
ATOM 1473 C CA . ASN A 1 237 ? 44.859 32.078 60.900 1.00 58.35 216 ASN A CA 1
ATOM 1474 C C . ASN A 1 237 ? 45.141 30.584 61.155 1.00 59.11 216 ASN A C 1
ATOM 1475 O O . ASN A 1 237 ? 44.500 29.947 61.999 1.00 58.46 216 ASN A O 1
ATOM 1480 N N . ASP A 1 238 ? 46.093 30.033 60.403 1.00 59.91 217 ASP A N 1
ATOM 1481 C CA . ASP A 1 238 ? 46.473 28.622 60.529 1.00 61.43 217 ASP A CA 1
ATOM 1482 C C . ASP A 1 238 ? 47.165 28.329 61.859 1.00 61.64 217 ASP A C 1
ATOM 1483 O O . ASP A 1 238 ? 47.259 27.173 62.279 1.00 61.54 217 ASP A O 1
ATOM 1488 N N . ARG A 1 239 ? 47.640 29.386 62.512 1.00 62.00 218 ARG A N 1
ATOM 1489 C CA . ARG A 1 239 ? 48.305 29.286 63.806 1.00 62.25 218 ARG A CA 1
ATOM 1490 C C . ARG A 1 239 ? 47.350 29.585 64.970 1.00 61.70 218 ARG A C 1
ATOM 1491 O O . ARG A 1 239 ? 47.786 29.782 66.108 1.00 62.04 218 ARG A O 1
ATOM 1499 N N . PHE A 1 240 ? 46.051 29.617 64.674 1.00 60.50 219 PHE A N 1
ATOM 1500 C CA . PHE A 1 240 ? 45.020 29.754 65.696 1.00 59.54 219 PHE A CA 1
ATOM 1501 C C . PHE A 1 240 ? 44.929 28.455 66.501 1.00 59.56 219 PHE A C 1
ATOM 1502 O O . PHE A 1 240 ? 45.142 27.367 65.961 1.00 59.70 219 PHE A O 1
ATOM 1510 N N . TRP A 1 241 ? 44.622 28.579 67.789 1.00 59.51 220 TRP A N 1
ATOM 1511 C CA . TRP A 1 241 ? 44.726 27.459 68.733 1.00 59.33 220 TRP A CA 1
ATOM 1512 C C . TRP A 1 241 ? 43.380 26.820 69.089 1.00 59.51 220 TRP A C 1
ATOM 1513 O O . TRP A 1 241 ? 43.323 25.903 69.912 1.00 59.16 220 TRP A O 1
ATOM 1524 N N . SER A 1 242 ? 42.303 27.300 68.472 1.00 59.59 221 SER A N 1
ATOM 1525 C CA . SER A 1 242 ? 40.967 26.785 68.762 1.00 59.85 221 SER A CA 1
ATOM 1526 C C . SER A 1 242 ? 40.215 26.404 67.486 1.00 60.26 221 SER A C 1
ATOM 1527 O O . SER A 1 242 ? 40.837 26.162 66.449 1.00 59.86 221 SER A O 1
ATOM 1530 N N . VAL A 1 243 ? 38.884 26.341 67.578 1.00 61.15 222 VAL A N 1
ATOM 1531 C CA . VAL A 1 243 ? 38.012 25.993 66.450 1.00 61.94 222 VAL A CA 1
ATOM 1532 C C . VAL A 1 243 ? 38.288 26.899 65.247 1.00 62.28 222 VAL A C 1
ATOM 1533 O O . VAL A 1 243 ? 38.155 28.121 65.349 1.00 62.70 222 VAL A O 1
ATOM 1537 N N . PRO A 1 244 ? 38.692 26.299 64.110 1.00 62.27 223 PRO A N 1
ATOM 1538 C CA . PRO A 1 244 ? 39.023 27.060 62.906 1.00 61.98 223 PRO A CA 1
ATOM 1539 C C . PRO A 1 244 ? 37.808 27.724 62.256 1.00 61.84 223 PRO A C 1
ATOM 1540 O O . PRO A 1 244 ? 36.702 27.181 62.298 1.00 61.90 223 PRO A O 1
ATOM 1544 N N . ALA A 1 245 ? 38.029 28.897 61.668 1.00 61.48 224 ALA A N 1
ATOM 1545 C CA . ALA A 1 245 ? 36.996 29.608 60.927 1.00 61.54 224 ALA A CA 1
ATOM 1546 C C . ALA A 1 245 ? 36.623 28.827 59.668 1.00 61.71 224 ALA A C 1
ATOM 1547 O O . ALA A 1 245 ? 37.496 28.260 59.008 1.00 61.57 224 ALA A O 1
ATOM 1549 N N . LYS A 1 246 ? 35.329 28.790 59.350 1.00 61.95 225 LYS A N 1
ATOM 1550 C CA . LYS A 1 246 ? 34.843 28.068 58.168 1.00 62.27 225 LYS A CA 1
ATOM 1551 C C . LYS A 1 246 ? 35.338 28.693 56.855 1.00 61.78 225 LYS A C 1
ATOM 1552 O O . LYS A 1 246 ? 35.856 27.975 55.998 1.00 61.62 225 LYS A O 1
ATOM 1558 N N . PRO A 1 247 ? 35.190 30.029 56.691 1.00 61.45 226 PRO A N 1
ATOM 1559 C CA . PRO A 1 247 ? 35.702 30.629 55.452 1.00 61.13 226 PRO A CA 1
ATOM 1560 C C . PRO A 1 247 ? 37.230 30.689 55.407 1.00 60.65 226 PRO A C 1
ATOM 1561 O O . PRO A 1 247 ? 37.872 30.918 56.436 1.00 60.63 226 PRO A O 1
ATOM 1565 N N . ASP A 1 248 ? 37.800 30.474 54.222 1.00 60.34 227 ASP A N 1
ATOM 1566 C CA . ASP A 1 248 ? 39.242 30.613 54.025 1.00 60.41 227 ASP A CA 1
ATOM 1567 C C . ASP A 1 248 ? 39.622 32.085 54.025 1.00 60.20 227 ASP A C 1
ATOM 1568 O O . ASP A 1 248 ? 40.617 32.484 54.640 1.00 60.02 227 ASP A O 1
ATOM 1573 N N . LEU A 1 249 ? 38.819 32.881 53.321 1.00 59.87 228 LEU A N 1
ATOM 1574 C CA . LEU A 1 249 ? 39.054 34.311 53.177 1.00 59.64 228 LEU A CA 1
ATOM 1575 C C . LEU A 1 249 ? 37.775 35.098 53.425 1.00 59.38 228 LEU A C 1
ATOM 1576 O O . LEU A 1 249 ? 36.676 34.626 53.125 1.00 59.66 228 LEU A O 1
ATOM 1581 N N . VAL A 1 250 ? 37.930 36.289 53.996 1.00 58.78 229 VAL A N 1
ATOM 1582 C CA . VAL A 1 250 ? 36.845 37.257 54.093 1.00 58.26 229 VAL A CA 1
ATOM 1583 C C . VAL A 1 250 ? 37.358 38.595 53.557 1.00 58.41 229 VAL A C 1
ATOM 1584 O O . VAL A 1 250 ? 38.293 39.183 54.111 1.00 58.16 229 VAL A O 1
ATOM 1588 N N . LEU A 1 251 ? 36.755 39.052 52.463 1.00 57.99 230 LEU A N 1
ATOM 1589 C CA . LEU A 1 251 ? 37.152 40.297 51.822 1.00 57.88 230 LEU A CA 1
ATOM 1590 C C . LEU A 1 251 ? 36.162 41.417 52.133 1.00 58.27 230 LEU A C 1
ATOM 1591 O O . LEU A 1 251 ? 34.978 41.327 51.799 1.00 57.89 230 LEU A O 1
ATOM 1596 N N . PHE A 1 252 ? 36.666 42.458 52.791 1.00 58.74 231 PHE A N 1
ATOM 1597 C CA . PHE A 1 252 ? 35.924 43.692 53.013 1.00 58.90 231 PHE A CA 1
ATOM 1598 C C . PHE A 1 252 ? 36.280 44.632 51.874 1.00 59.38 231 PHE A C 1
ATOM 1599 O O . PHE A 1 252 ? 37.461 44.869 51.618 1.00 60.19 231 PHE A O 1
ATOM 1607 N N . ARG A 1 253 ? 35.275 45.156 51.180 1.00 58.98 232 ARG A N 1
ATOM 1608 C CA . ARG A 1 253 ? 35.527 46.084 50.073 1.00 59.28 232 ARG A CA 1
ATOM 1609 C C . ARG A 1 253 ? 34.500 47.214 49.967 1.00 59.20 232 ARG A C 1
ATOM 1610 O O . ARG A 1 253 ? 33.360 47.083 50.420 1.00 59.01 232 ARG A O 1
ATOM 1618 N N . ARG A 1 254 ? 34.933 48.317 49.365 1.00 59.08 233 ARG A N 1
ATOM 1619 C CA . ARG A 1 254 ? 34.073 49.452 49.047 1.00 60.03 233 ARG A CA 1
ATOM 1620 C C . ARG A 1 254 ? 32.807 48.986 48.322 1.00 59.01 233 ARG A C 1
ATOM 1621 O O . ARG A 1 254 ? 32.886 48.301 47.301 1.00 59.17 233 ARG A O 1
ATOM 1629 N N . GLY A 1 255 ? 31.647 49.353 48.860 1.00 57.87 234 GLY A N 1
ATOM 1630 C CA . GLY A 1 255 ? 30.369 49.012 48.242 1.00 56.80 234 GLY A CA 1
ATOM 1631 C C . GLY A 1 255 ? 30.077 49.826 46.993 1.00 56.36 234 GLY A C 1
ATOM 1632 O O . GLY A 1 255 ? 29.396 49.354 46.082 1.00 56.41 234 GLY A O 1
ATOM 1633 N N . GLY A 1 256 ? 30.598 51.050 46.952 1.00 55.94 235 GLY A N 1
ATOM 1634 C CA . GLY A 1 256 ? 30.337 51.981 45.854 1.00 55.43 235 GLY A CA 1
ATOM 1635 C C . GLY A 1 256 ? 28.982 52.652 45.995 1.00 55.33 235 GLY A C 1
ATOM 1636 O O . GLY A 1 256 ? 28.420 52.716 47.089 1.00 55.10 235 GLY A O 1
ATOM 1637 N N . ALA A 1 257 ? 28.456 53.149 44.880 1.00 55.46 236 ALA A N 1
ATOM 1638 C CA . ALA A 1 257 ? 27.131 53.766 44.851 1.00 55.42 236 ALA A CA 1
ATOM 1639 C C . ALA A 1 257 ? 26.045 52.736 45.191 1.00 55.65 236 ALA A C 1
ATOM 1640 O O . ALA A 1 257 ? 26.214 51.547 44.906 1.00 55.85 236 ALA A O 1
ATOM 1642 N N . PRO A 1 258 ? 24.931 53.187 45.804 1.00 55.60 237 PRO A N 1
ATOM 1643 C CA . PRO A 1 258 ? 23.823 52.287 46.149 1.00 55.50 237 PRO A CA 1
ATOM 1644 C C . PRO A 1 258 ? 23.380 51.331 45.023 1.00 54.67 237 PRO A C 1
ATOM 1645 O O . PRO A 1 258 ? 23.179 50.147 45.286 1.00 54.39 237 PRO A O 1
ATOM 1649 N N . ALA A 1 259 ? 23.241 51.830 43.795 1.00 53.94 238 ALA A N 1
ATOM 1650 C CA . ALA A 1 259 ? 22.816 50.992 42.667 1.00 53.51 238 ALA A CA 1
ATOM 1651 C C . ALA A 1 259 ? 23.828 49.893 42.335 1.00 53.81 238 ALA A C 1
ATOM 1652 O O . ALA A 1 259 ? 23.444 48.783 41.948 1.00 54.22 238 ALA A O 1
ATOM 1654 N N . ALA A 1 260 ? 25.113 50.211 42.489 1.00 53.51 239 ALA A N 1
ATOM 1655 C CA . ALA A 1 260 ? 26.197 49.266 42.227 1.00 53.67 239 ALA A CA 1
ATOM 1656 C C . ALA A 1 260 ? 26.225 48.159 43.276 1.00 53.29 239 ALA A C 1
ATOM 1657 O O . ALA A 1 260 ? 26.322 46.978 42.933 1.00 53.29 239 ALA A O 1
ATOM 1659 N N . LEU A 1 261 ? 26.127 48.546 44.549 1.00 53.25 240 LEU A N 1
ATOM 1660 C CA . LEU A 1 261 ? 26.028 47.583 45.647 1.00 53.36 240 LEU A CA 1
ATOM 1661 C C . LEU A 1 261 ? 24.796 46.693 45.490 1.00 53.18 240 LEU A C 1
ATOM 1662 O O . LEU A 1 261 ? 24.880 45.474 45.655 1.00 53.74 240 LEU A O 1
ATOM 1667 N N . ALA A 1 262 ? 23.658 47.310 45.173 1.00 52.70 241 ALA A N 1
ATOM 1668 C CA . ALA A 1 262 ? 22.420 46.577 44.925 1.00 52.71 241 ALA A CA 1
ATOM 1669 C C . ALA A 1 262 ? 22.624 45.453 43.905 1.00 52.79 241 ALA A C 1
ATOM 1670 O O . ALA A 1 262 ? 22.257 44.306 44.163 1.00 52.11 241 ALA A O 1
ATOM 1672 N N . ASP A 1 263 ? 23.226 45.786 42.763 1.00 53.14 242 ASP A N 1
ATOM 1673 C CA . ASP A 1 263 ? 23.417 44.813 41.689 1.00 53.28 242 ASP A CA 1
ATOM 1674 C C . ASP A 1 263 ? 24.409 43.721 42.064 1.00 53.17 242 ASP A C 1
ATOM 1675 O O . ASP A 1 263 ? 24.260 42.576 41.639 1.00 53.23 242 ASP A O 1
ATOM 1680 N N . SER A 1 264 ? 25.411 44.087 42.861 1.00 53.66 243 SER A N 1
ATOM 1681 C CA . SER A 1 264 ? 26.410 43.145 43.365 1.00 53.88 243 SER A CA 1
ATOM 1682 C C . SER A 1 264 ? 25.797 42.104 44.298 1.00 53.69 243 SER A C 1
ATOM 1683 O O . SER A 1 264 ? 26.130 40.913 44.220 1.00 54.18 243 SER A O 1
ATOM 1686 N N . ILE A 1 265 ? 24.914 42.555 45.186 1.00 53.05 244 ILE A N 1
ATOM 1687 C CA . ILE A 1 265 ? 24.174 41.644 46.056 1.00 52.98 244 ILE A CA 1
ATOM 1688 C C . ILE A 1 265 ? 23.159 40.834 45.238 1.00 53.61 244 ILE A C 1
ATOM 1689 O O . ILE A 1 265 ? 23.019 39.625 45.446 1.00 53.83 244 ILE A O 1
ATOM 1694 N N . ARG A 1 266 ? 22.487 41.495 44.292 1.00 53.42 245 ARG A N 1
ATOM 1695 C CA . ARG A 1 266 ? 21.540 40.838 43.382 1.00 53.43 245 ARG A CA 1
ATOM 1696 C C . ARG A 1 266 ? 22.199 39.703 42.589 1.00 54.93 245 ARG A C 1
ATOM 1697 O O . ARG A 1 266 ? 21.595 38.646 42.393 1.00 54.55 245 ARG A O 1
ATOM 1705 N N . ASN A 1 267 ? 23.435 39.932 42.147 1.00 56.47 246 ASN A N 1
ATOM 1706 C CA . ASN A 1 267 ? 24.195 38.950 41.373 1.00 58.16 246 ASN A CA 1
ATOM 1707 C C . ASN A 1 267 ? 24.818 37.854 42.223 1.00 58.28 246 ASN A C 1
ATOM 1708 O O . ASN A 1 267 ? 25.231 36.820 41.700 1.00 58.32 246 ASN A O 1
ATOM 1713 N N . GLY A 1 268 ? 24.900 38.092 43.528 1.00 58.39 247 GLY A N 1
ATOM 1714 C CA . GLY A 1 268 ? 25.479 37.121 44.448 1.00 58.63 247 GLY A CA 1
ATOM 1715 C C . GLY A 1 268 ? 26.977 37.260 44.643 1.00 58.81 247 GLY A C 1
ATOM 1716 O O . GLY A 1 268 ? 27.586 36.440 45.331 1.00 59.25 247 GLY A O 1
ATOM 1717 N N . ASP A 1 269 ? 27.572 38.290 44.042 1.00 58.86 248 ASP A N 1
ATOM 1718 C CA . ASP A 1 269 ? 29.001 38.562 44.208 1.00 59.42 248 ASP A CA 1
ATOM 1719 C C . ASP A 1 269 ? 29.321 39.112 45.593 1.00 58.48 248 ASP A C 1
ATOM 1720 O O . ASP A 1 269 ? 30.395 38.855 46.123 1.00 59.53 248 ASP A O 1
ATOM 1725 N N . THR A 1 270 ? 28.387 39.865 46.170 1.00 57.32 249 THR A N 1
ATOM 1726 C CA . THR A 1 270 ? 28.509 40.335 47.547 1.00 55.81 249 THR A CA 1
ATOM 1727 C C . THR A 1 270 ? 27.550 39.555 48.440 1.00 55.73 249 THR A C 1
ATOM 1728 O O . THR A 1 270 ? 26.372 39.423 48.119 1.00 55.99 249 THR A O 1
ATOM 1732 N N . GLN A 1 271 ? 28.064 39.039 49.554 1.00 55.52 250 GLN A N 1
ATOM 1733 C CA . GLN A 1 271 ? 27.282 38.197 50.465 1.00 55.77 250 GLN A CA 1
ATOM 1734 C C . GLN A 1 271 ? 26.692 38.977 51.638 1.00 55.78 250 GLN A C 1
ATOM 1735 O O . GLN A 1 271 ? 25.543 38.747 52.032 1.00 55.34 250 GLN A O 1
ATOM 1741 N N . VAL A 1 272 ? 27.492 39.888 52.191 1.00 56.10 251 VAL A N 1
ATOM 1742 C CA . VAL A 1 272 ? 27.132 40.669 53.377 1.00 56.24 251 VAL A CA 1
ATOM 1743 C C . VAL A 1 272 ? 27.457 42.154 53.128 1.00 56.50 251 VAL A C 1
ATOM 1744 O O . VAL A 1 272 ? 28.326 42.473 52.315 1.00 56.54 251 VAL A O 1
ATOM 1748 N N . ALA A 1 273 ? 26.752 43.053 53.816 1.00 56.16 252 ALA A N 1
ATOM 1749 C CA . ALA A 1 273 ? 27.007 44.491 53.699 1.00 56.13 252 ALA A CA 1
ATOM 1750 C C . ALA A 1 273 ? 26.790 45.229 55.015 1.00 55.98 252 ALA A C 1
ATOM 1751 O O . ALA A 1 273 ? 25.845 44.944 55.744 1.00 57.48 252 ALA A O 1
ATOM 1753 N N . GLN A 1 274 ? 27.682 46.168 55.315 1.00 55.65 253 GLN A N 1
ATOM 1754 C CA . GLN A 1 274 ? 27.450 47.138 56.376 1.00 55.55 253 GLN A CA 1
ATOM 1755 C C . GLN A 1 274 ? 27.895 48.504 55.868 1.00 55.68 253 GLN A C 1
ATOM 1756 O O . GLN A 1 274 ? 29.087 48.800 55.819 1.00 56.37 253 GLN A O 1
ATOM 1762 N N . VAL A 1 275 ? 26.925 49.324 55.475 1.00 55.46 254 VAL A N 1
ATOM 1763 C CA . VAL A 1 275 ? 27.211 50.584 54.797 1.00 55.47 254 VAL A CA 1
ATOM 1764 C C . VAL A 1 275 ? 26.319 51.723 55.302 1.00 56.43 254 VAL A C 1
ATOM 1765 O O . VAL A 1 275 ? 25.296 51.487 55.945 1.00 56.44 254 VAL A O 1
ATOM 1769 N N . HIS A 1 276 ? 26.721 52.958 55.016 1.00 56.70 255 HIS A N 1
ATOM 1770 C CA . HIS A 1 276 ? 25.870 54.114 55.261 1.00 57.52 255 HIS A CA 1
ATOM 1771 C C . HIS A 1 276 ? 24.936 54.338 54.072 1.00 57.86 255 HIS A C 1
ATOM 1772 O O . HIS A 1 276 ? 25.330 54.173 52.915 1.00 58.43 255 HIS A O 1
ATOM 1779 N N . GLY A 1 277 ? 23.695 54.700 54.373 1.00 57.77 256 GLY A N 1
ATOM 1780 C CA . GLY A 1 277 ? 22.702 55.030 53.358 1.00 57.73 256 GLY A CA 1
ATOM 1781 C C . GLY A 1 277 ? 21.396 55.418 54.020 1.00 57.95 256 GLY A C 1
ATOM 1782 O O . GLY A 1 277 ? 21.171 55.094 55.191 1.00 57.87 256 GLY A O 1
ATOM 1783 N N . GLY A 1 278 ? 20.538 56.109 53.274 1.00 57.74 257 GLY A N 1
ATOM 1784 C CA . GLY A 1 278 ? 19.250 56.575 53.788 1.00 57.28 257 GLY A CA 1
ATOM 1785 C C . GLY A 1 278 ? 18.113 55.604 53.530 1.00 57.66 257 GLY A C 1
ATOM 1786 O O . GLY A 1 278 ? 18.344 54.428 53.252 1.00 58.64 257 GLY A O 1
ATOM 1787 N N . ALA A 1 279 ? 16.883 56.109 53.615 1.00 57.09 258 ALA A N 1
ATOM 1788 C CA . ALA A 1 279 ? 15.673 55.296 53.461 1.00 56.47 258 ALA A CA 1
ATOM 1789 C C . ALA A 1 279 ? 15.513 54.713 52.058 1.00 56.00 258 ALA A C 1
ATOM 1790 O O . ALA A 1 279 ? 15.022 53.593 51.903 1.00 55.71 258 ALA A O 1
ATOM 1792 N N . ALA A 1 280 ? 15.922 55.475 51.046 1.00 55.55 259 ALA A N 1
ATOM 1793 C CA . ALA A 1 280 ? 15.866 55.012 49.660 1.00 55.89 259 ALA A CA 1
ATOM 1794 C C . ALA A 1 280 ? 16.797 53.811 49.433 1.00 56.46 259 ALA A C 1
ATOM 1795 O O . ALA A 1 280 ? 16.377 52.799 48.866 1.00 57.69 259 ALA A O 1
ATOM 1797 N N . THR A 1 281 ? 18.045 53.920 49.890 1.00 56.05 260 THR A N 1
ATOM 1798 C CA . THR A 1 281 ? 19.010 52.824 49.786 1.00 55.91 260 THR A CA 1
ATOM 1799 C C . THR A 1 281 ? 18.515 51.577 50.524 1.00 56.29 260 THR A C 1
ATOM 1800 O O . THR A 1 281 ? 18.598 50.462 49.998 1.00 56.26 260 THR A O 1
ATOM 1804 N N . PHE A 1 282 ? 17.992 51.778 51.733 1.00 55.47 261 PHE A N 1
ATOM 1805 C CA . PHE A 1 282 ? 17.432 50.689 52.530 1.00 55.02 261 PHE A CA 1
ATOM 1806 C C . PHE A 1 282 ? 16.308 49.971 51.782 1.00 54.55 261 PHE A C 1
ATOM 1807 O O . PHE A 1 282 ? 16.268 48.735 51.751 1.00 54.74 261 PHE A O 1
ATOM 1815 N N . ALA A 1 283 ? 15.411 50.750 51.175 1.00 53.80 262 ALA A N 1
ATOM 1816 C CA . ALA A 1 283 ? 14.283 50.211 50.411 1.00 53.49 262 ALA A CA 1
ATOM 1817 C C . ALA A 1 283 ? 14.717 49.455 49.155 1.00 52.75 262 ALA A C 1
ATOM 1818 O O . ALA A 1 283 ? 14.105 48.454 48.795 1.00 53.53 262 ALA A O 1
ATOM 1820 N N . GLN A 1 284 ? 15.769 49.939 48.499 1.00 52.52 263 GLN A N 1
ATOM 1821 C CA . GLN A 1 284 ? 16.308 49.304 47.297 1.00 52.61 263 GLN A CA 1
ATOM 1822 C C . GLN A 1 284 ? 16.900 47.926 47.602 1.00 52.48 263 GLN A C 1
ATOM 1823 O O . GLN A 1 284 ? 16.660 46.960 46.871 1.00 52.21 263 GLN A O 1
ATOM 1829 N N . LEU A 1 285 ? 17.673 47.846 48.682 1.00 51.87 264 LEU A N 1
ATOM 1830 C CA . LEU A 1 285 ? 18.307 46.596 49.084 1.00 52.05 264 LEU A CA 1
ATOM 1831 C C . LEU A 1 285 ? 17.283 45.579 49.576 1.00 52.23 264 LEU A C 1
ATOM 1832 O O . LEU A 1 285 ? 17.385 44.391 49.264 1.00 53.04 264 LEU A O 1
ATOM 1837 N N . SER A 1 286 ? 16.284 46.058 50.312 1.00 51.67 265 SER A N 1
ATOM 1838 C CA . SER A 1 286 ? 15.232 45.205 50.852 1.00 51.14 265 SER A CA 1
ATOM 1839 C C . SER A 1 286 ? 14.337 44.594 49.775 1.00 50.75 265 SER A C 1
ATOM 1840 O O . SER A 1 286 ? 13.709 43.565 50.020 1.00 50.16 265 SER A O 1
ATOM 1843 N N . ALA A 1 287 ? 14.283 45.221 48.599 1.00 50.41 266 ALA A N 1
ATOM 1844 C CA . ALA A 1 287 ? 13.437 44.746 47.499 1.00 50.09 266 ALA A CA 1
ATOM 1845 C C . ALA A 1 287 ? 14.064 43.600 46.690 1.00 50.56 266 ALA A C 1
ATOM 1846 O O . ALA A 1 287 ? 13.375 42.953 45.897 1.00 51.23 266 ALA A O 1
ATOM 1848 N N . ILE A 1 288 ? 15.360 43.358 46.886 1.00 50.76 267 ILE A N 1
ATOM 1849 C CA . ILE A 1 288 ? 16.045 42.236 46.236 1.00 50.57 267 ILE A CA 1
ATOM 1850 C C . ILE A 1 288 ? 15.540 40.923 46.851 1.00 51.69 267 ILE A C 1
ATOM 1851 O O . ILE A 1 288 ? 15.588 40.763 48.073 1.00 52.07 267 ILE A O 1
ATOM 1856 N N . PRO A 1 289 ? 15.033 39.994 46.011 1.00 52.00 268 PRO A N 1
ATOM 1857 C CA . PRO A 1 289 ? 14.476 38.735 46.517 1.00 52.43 268 PRO A CA 1
ATOM 1858 C C . PRO A 1 289 ? 15.399 37.983 47.482 1.00 53.20 268 PRO A C 1
ATOM 1859 O O . PRO A 1 289 ? 16.580 37.769 47.182 1.00 53.28 268 PRO A O 1
ATOM 1863 N N . ASP A 1 290 ? 14.846 37.609 48.636 1.00 53.96 269 ASP A N 1
ATOM 1864 C CA . ASP A 1 290 ? 15.524 36.792 49.655 1.00 55.03 269 ASP A CA 1
ATOM 1865 C C . ASP A 1 290 ? 16.725 37.461 50.318 1.00 55.93 269 ASP A C 1
ATOM 1866 O O . ASP A 1 290 ? 17.605 36.789 50.863 1.00 57.07 269 ASP A O 1
ATOM 1871 N N . VAL A 1 291 ? 16.756 38.786 50.276 1.00 55.64 270 VAL A N 1
ATOM 1872 C CA . VAL A 1 291 ? 17.794 39.532 50.959 1.00 55.14 270 VAL A CA 1
ATOM 1873 C C . VAL A 1 291 ? 17.233 40.054 52.279 1.00 54.81 270 VAL A C 1
ATOM 1874 O O . VAL A 1 291 ? 16.142 40.621 52.323 1.00 54.88 270 VAL A O 1
ATOM 1878 N N . ARG A 1 292 ? 17.979 39.824 53.353 1.00 54.38 271 ARG A N 1
ATOM 1879 C CA . ARG A 1 292 ? 17.614 40.297 54.679 1.00 54.46 271 ARG A CA 1
ATOM 1880 C C . ARG A 1 292 ? 18.352 41.595 54.973 1.00 55.23 271 ARG A C 1
ATOM 1881 O O . ARG A 1 292 ? 19.553 41.710 54.713 1.00 55.28 271 ARG A O 1
ATOM 1889 N N . THR A 1 293 ? 17.627 42.575 55.503 1.00 55.46 272 THR A N 1
ATOM 1890 C CA . THR A 1 293 ? 18.200 43.883 55.789 1.00 55.62 272 THR A CA 1
ATOM 1891 C C . THR A 1 293 ? 17.756 44.379 57.158 1.00 56.58 272 THR A C 1
ATOM 1892 O O . THR A 1 293 ? 16.727 43.946 57.681 1.00 57.16 272 THR A O 1
ATOM 1896 N N . ALA A 1 294 ? 18.548 45.284 57.729 1.00 56.63 273 ALA A N 1
ATOM 1897 C CA . ALA A 1 294 ? 18.200 45.991 58.957 1.00 57.03 273 ALA A CA 1
ATOM 1898 C C . ALA A 1 294 ? 19.041 47.257 59.063 1.00 57.88 273 ALA A C 1
ATOM 1899 O O . ALA A 1 294 ? 20.061 47.394 58.382 1.00 57.72 273 ALA A O 1
ATOM 1901 N N . ARG A 1 295 ? 18.600 48.189 59.900 1.00 58.71 274 ARG A N 1
ATOM 1902 C CA . ARG A 1 295 ? 19.421 49.331 60.257 1.00 59.26 274 ARG A CA 1
ATOM 1903 C C . ARG A 1 295 ? 19.867 49.145 61.692 1.00 59.85 274 ARG A C 1
ATOM 1904 O O . ARG A 1 295 ? 19.040 48.998 62.592 1.00 60.62 274 ARG A O 1
ATOM 1912 N N . ILE A 1 296 ? 21.178 49.122 61.899 1.00 59.01 275 ILE A N 1
ATOM 1913 C CA . ILE A 1 296 ? 21.716 49.026 63.245 1.00 58.42 275 ILE A CA 1
ATOM 1914 C C . ILE A 1 296 ? 22.529 50.256 63.616 1.00 58.97 275 ILE A C 1
ATOM 1915 O O . ILE A 1 296 ? 23.050 50.988 62.761 1.00 58.06 275 ILE A O 1
ATOM 1920 N N . VAL A 1 297 ? 22.613 50.470 64.917 1.00 59.20 276 VAL A N 1
ATOM 1921 C CA . VAL A 1 297 ? 23.428 51.511 65.481 1.00 59.49 276 VAL A CA 1
ATOM 1922 C C . VAL A 1 297 ? 24.890 51.035 65.455 1.00 59.90 276 VAL A C 1
ATOM 1923 O O . VAL A 1 297 ? 25.167 49.833 65.440 1.00 59.53 276 VAL A O 1
ATOM 1927 N N . THR A 1 298 ? 25.805 51.995 65.408 1.00 60.70 277 THR A N 1
ATOM 1928 C CA . THR A 1 298 ? 27.240 51.751 65.419 1.00 60.49 277 THR A CA 1
ATOM 1929 C C . THR A 1 298 ? 27.788 52.262 66.764 1.00 59.81 277 THR A C 1
ATOM 1930 O O . THR A 1 298 ? 27.250 53.222 67.310 1.00 59.51 277 THR A O 1
ATOM 1934 N N . PRO A 1 299 ? 28.834 51.603 67.321 1.00 59.70 278 PRO A N 1
ATOM 1935 C CA . PRO A 1 299 ? 29.342 51.991 68.648 1.00 59.03 278 PRO A CA 1
ATOM 1936 C C . PRO A 1 299 ? 30.131 53.307 68.706 1.00 59.05 278 PRO A C 1
ATOM 1937 O O . PRO A 1 299 ? 31.221 53.349 69.297 1.00 59.39 278 PRO A O 1
ATOM 1941 N N . ARG A 1 300 ? 29.583 54.371 68.121 1.00 57.86 279 ARG A N 1
ATOM 1942 C CA . ARG A 1 300 ? 30.221 55.693 68.178 1.00 57.46 279 ARG A CA 1
ATOM 1943 C C . ARG A 1 300 ? 29.228 56.858 68.073 1.00 57.52 279 ARG A C 1
ATOM 1944 O O . ARG A 1 300 ? 28.207 56.762 67.384 1.00 58.17 279 ARG A O 1
ATOM 1952 N N . VAL A 1 301 ? 29.553 57.948 68.768 1.00 56.17 280 VAL A N 1
ATOM 1953 C CA . VAL A 1 301 ? 28.765 59.179 68.787 1.00 55.13 280 VAL A CA 1
ATOM 1954 C C . VAL A 1 301 ? 29.693 60.350 68.424 1.00 56.15 280 VAL A C 1
ATOM 1955 O O . VAL A 1 301 ? 30.812 60.430 68.941 1.00 56.33 280 VAL A O 1
ATOM 1959 N N . MET A 1 302 ? 29.252 61.233 67.522 1.00 55.68 281 MET A N 1
ATOM 1960 C CA . MET A 1 302 ? 30.020 62.440 67.193 1.00 55.75 281 MET A CA 1
ATOM 1961 C C . MET A 1 302 ? 29.679 63.576 68.149 1.00 54.86 281 MET A C 1
ATOM 1962 O O . MET A 1 302 ? 28.516 63.811 68.460 1.00 55.56 281 MET A O 1
ATOM 1967 N N . GLN A 1 303 ? 30.705 64.276 68.616 1.00 54.83 282 GLN A N 1
ATOM 1968 C CA . GLN A 1 303 ? 30.524 65.401 69.519 1.00 54.52 282 GLN A CA 1
ATOM 1969 C C . GLN A 1 303 ? 31.394 66.575 69.094 1.00 54.92 282 GLN A C 1
ATOM 1970 O O . GLN A 1 303 ? 32.449 66.397 68.474 1.00 54.97 282 GLN A O 1
ATOM 1976 N N . LEU A 1 304 ? 30.927 67.775 69.421 1.00 55.74 283 LEU A N 1
ATOM 1977 C CA . LEU A 1 304 ? 31.725 68.987 69.320 1.00 56.00 283 LEU A CA 1
ATOM 1978 C C . LEU A 1 304 ? 32.028 69.464 70.741 1.00 56.20 283 LEU A C 1
ATOM 1979 O O . LEU A 1 304 ? 31.111 69.661 71.545 1.00 55.69 283 LEU A O 1
ATOM 1984 N N . THR A 1 305 ? 33.312 69.646 71.042 1.00 56.16 284 THR A N 1
ATOM 1985 C CA . THR A 1 305 ? 33.745 70.073 72.373 1.00 55.66 284 THR A CA 1
ATOM 1986 C C . THR A 1 305 ? 34.477 71.412 72.338 1.00 55.62 284 THR A C 1
ATOM 1987 O O . THR A 1 305 ? 35.373 71.622 71.518 1.00 55.97 284 THR A O 1
ATOM 1991 N N . LEU A 1 306 ? 34.087 72.316 73.233 1.00 55.26 285 LEU A N 1
ATOM 1992 C CA . LEU A 1 306 ? 34.791 73.590 73.395 1.00 54.31 285 LEU A CA 1
ATOM 1993 C C . LEU A 1 306 ? 35.892 73.473 74.448 1.00 54.28 285 LEU A C 1
ATOM 1994 O O . LEU A 1 306 ? 35.750 72.737 75.434 1.00 53.59 285 LEU A O 1
ATOM 1999 N N . ARG A 1 307 ? 36.991 74.189 74.225 1.00 54.37 286 ARG A N 1
ATOM 2000 C CA . ARG A 1 307 ? 38.100 74.225 75.178 1.00 54.72 286 ARG A CA 1
ATOM 2001 C C . ARG A 1 307 ? 37.900 75.411 76.121 1.00 54.60 286 ARG A C 1
ATOM 2002 O O . ARG A 1 307 ? 38.301 76.537 75.814 1.00 54.38 286 ARG A O 1
ATOM 2010 N N . ALA A 1 308 ? 37.284 75.145 77.270 1.00 54.91 287 ALA A N 1
ATOM 2011 C CA . ALA A 1 308 ? 36.911 76.191 78.231 1.00 55.60 287 ALA A CA 1
ATOM 2012 C C . ALA A 1 308 ? 38.092 76.833 78.976 1.00 55.85 287 ALA A C 1
ATOM 2013 O O . ALA A 1 308 ? 37.927 77.872 79.614 1.00 56.09 287 ALA A O 1
ATOM 2015 N N . GLN A 1 309 ? 39.269 76.215 78.892 1.00 56.31 288 GLN A N 1
ATOM 2016 C CA . GLN A 1 309 ? 40.489 76.770 79.485 1.00 56.84 288 GLN A CA 1
ATOM 2017 C C . GLN A 1 309 ? 41.107 77.872 78.614 1.00 57.40 288 GLN A C 1
ATOM 2018 O O . GLN A 1 309 ? 42.026 78.580 79.054 1.00 57.98 288 GLN A O 1
ATOM 2024 N N . GLN A 1 310 ? 40.611 78.008 77.383 1.00 56.89 289 GLN A N 1
ATOM 2025 C CA . GLN A 1 310 ? 40.987 79.129 76.516 1.00 56.89 289 GLN A CA 1
ATOM 2026 C C . GLN A 1 310 ? 40.365 80.418 77.050 1.00 56.61 289 GLN A C 1
ATOM 2027 O O . GLN A 1 310 ? 39.152 80.474 77.245 1.00 56.96 289 GLN A O 1
ATOM 2033 N N . PRO A 1 311 ? 41.190 81.449 77.312 1.00 56.43 290 PRO A N 1
ATOM 2034 C CA . PRO A 1 311 ? 40.690 82.698 77.895 1.00 56.41 290 PRO A CA 1
ATOM 2035 C C . PRO A 1 311 ? 39.456 83.283 77.193 1.00 56.57 290 PRO A C 1
ATOM 2036 O O . PRO A 1 311 ? 38.529 83.743 77.868 1.00 56.30 290 PRO A O 1
ATOM 2040 N N . LYS A 1 312 ? 39.435 83.244 75.861 1.00 56.65 291 LYS A N 1
ATOM 2041 C CA . LYS A 1 312 ? 38.296 83.751 75.087 1.00 56.90 291 LYS A CA 1
ATOM 2042 C C . LYS A 1 312 ? 37.021 82.942 75.332 1.00 57.14 291 LYS A C 1
ATOM 2043 O O . LYS A 1 312 ? 35.921 83.424 75.067 1.00 57.86 291 LYS A O 1
ATOM 2049 N N . LEU A 1 313 ? 37.172 81.714 75.825 1.00 56.69 292 LEU A N 1
ATOM 2050 C CA . LEU A 1 313 ? 36.019 80.859 76.124 1.00 56.82 292 LEU A CA 1
ATOM 2051 C C . LEU A 1 313 ? 35.810 80.613 77.620 1.00 56.93 292 LEU A C 1
ATOM 2052 O O . LEU A 1 313 ? 34.980 79.787 77.998 1.00 56.99 292 LEU A O 1
ATOM 2057 N N . ALA A 1 314 ? 36.548 81.338 78.461 1.00 57.52 293 ALA A N 1
ATOM 2058 C CA . ALA A 1 314 ? 36.461 81.181 79.918 1.00 58.07 293 ALA A CA 1
ATOM 2059 C C . ALA A 1 314 ? 35.091 81.587 80.479 1.00 58.52 293 ALA A C 1
ATOM 2060 O O . ALA A 1 314 ? 34.619 80.996 81.454 1.00 58.22 293 ALA A O 1
ATOM 2062 N N . ASP A 1 315 ? 34.469 82.588 79.853 1.00 58.67 294 ASP A N 1
ATOM 2063 C CA . ASP A 1 315 ? 33.112 83.027 80.192 1.00 58.84 294 ASP A CA 1
ATOM 2064 C C . ASP A 1 315 ? 32.062 82.033 79.668 1.00 59.13 294 ASP A C 1
ATOM 2065 O O . ASP A 1 315 ? 31.941 81.838 78.454 1.00 58.83 294 ASP A O 1
ATOM 2070 N N . PRO A 1 316 ? 31.296 81.406 80.587 1.00 59.31 295 PRO A N 1
ATOM 2071 C CA . PRO A 1 316 ? 30.237 80.451 80.239 1.00 59.42 295 PRO A CA 1
ATOM 2072 C C . PRO A 1 316 ? 29.179 81.024 79.294 1.00 59.51 295 PRO A C 1
ATOM 2073 O O . PRO A 1 316 ? 28.611 80.280 78.490 1.00 59.42 295 PRO A O 1
ATOM 2077 N N . GLN A 1 317 ? 28.921 82.327 79.397 1.00 59.63 296 GLN A N 1
ATOM 2078 C CA . GLN A 1 317 ? 27.932 82.990 78.548 1.00 60.29 296 GLN A CA 1
ATOM 2079 C C . GLN A 1 317 ? 28.388 83.066 77.087 1.00 59.41 296 GLN A C 1
ATOM 2080 O O . GLN A 1 317 ? 27.568 82.945 76.176 1.00 59.18 296 GLN A O 1
ATOM 2086 N N . VAL A 1 318 ? 29.692 83.257 76.870 1.00 58.67 297 VAL A N 1
ATOM 2087 C CA . VAL A 1 318 ? 30.266 83.224 75.520 1.00 57.94 297 VAL A CA 1
ATOM 2088 C C . VAL A 1 318 ? 30.139 81.811 74.928 1.00 57.55 297 VAL A C 1
ATOM 2089 O O . VAL A 1 318 ? 29.727 81.648 73.779 1.00 57.06 297 VAL A O 1
ATOM 2093 N N . ARG A 1 319 ? 30.470 80.804 75.733 1.00 57.40 298 ARG A N 1
ATOM 2094 C CA . ARG A 1 319 ? 30.310 79.399 75.357 1.00 57.69 298 ARG A CA 1
ATOM 2095 C C . ARG A 1 319 ? 28.873 79.056 74.960 1.00 58.35 298 ARG A C 1
ATOM 2096 O O . ARG A 1 319 ? 28.640 78.405 73.933 1.00 58.69 298 ARG A O 1
ATOM 2104 N N . LYS A 1 320 ? 27.917 79.487 75.784 1.00 58.91 299 LYS A N 1
ATOM 2105 C CA . LYS A 1 320 ? 26.490 79.292 75.502 1.00 59.09 299 LYS A CA 1
ATOM 2106 C C . LYS A 1 320 ? 26.089 79.982 74.196 1.00 58.15 299 LYS A C 1
ATOM 2107 O O . LYS A 1 320 ? 25.350 79.415 73.392 1.00 57.96 299 LYS A O 1
ATOM 2113 N N . ALA A 1 321 ? 26.599 81.197 73.989 1.00 57.13 300 ALA A N 1
ATOM 2114 C CA . ALA A 1 321 ? 26.389 81.940 72.743 1.00 56.42 300 ALA A CA 1
ATOM 2115 C C . ALA A 1 321 ? 26.931 81.209 71.509 1.00 56.23 300 ALA A C 1
ATOM 2116 O O . ALA A 1 321 ? 26.233 81.098 70.503 1.00 56.27 300 ALA A O 1
ATOM 2118 N N . ILE A 1 322 ? 28.167 80.713 71.587 1.00 55.99 301 ILE A N 1
ATOM 2119 C CA . ILE A 1 322 ? 28.780 79.987 70.465 1.00 55.50 301 ILE A CA 1
ATOM 2120 C C . ILE A 1 322 ? 27.978 78.738 70.107 1.00 56.31 301 ILE A C 1
ATOM 2121 O O . ILE A 1 322 ? 27.654 78.516 68.935 1.00 56.23 301 ILE A O 1
ATOM 2126 N N . LEU A 1 323 ? 27.652 77.933 71.118 1.00 57.01 302 LEU A N 1
ATOM 2127 C CA . LEU A 1 323 ? 26.852 76.725 70.914 1.00 57.40 302 LEU A CA 1
ATOM 2128 C C . LEU A 1 323 ? 25.438 77.068 70.443 1.00 58.35 302 LEU A C 1
ATOM 2129 O O . LEU A 1 323 ? 24.859 76.357 69.619 1.00 58.62 302 LEU A O 1
ATOM 2134 N N . GLY A 1 324 ? 24.907 78.175 70.954 1.00 59.33 303 GLY A N 1
ATOM 2135 C CA . GLY A 1 324 ? 23.584 78.657 70.571 1.00 61.10 303 GLY A CA 1
ATOM 2136 C C . GLY A 1 324 ? 23.509 79.250 69.173 1.00 62.17 303 GLY A C 1
ATOM 2137 O O . GLY A 1 324 ? 22.412 79.424 68.634 1.00 63.34 303 GLY A O 1
ATOM 2138 N N . LEU A 1 325 ? 24.668 79.579 68.601 1.00 61.67 304 LEU A N 1
ATOM 2139 C CA . LEU A 1 325 ? 24.764 80.082 67.225 1.00 61.10 304 LEU A CA 1
ATOM 2140 C C . LEU A 1 325 ? 24.933 78.938 66.239 1.00 61.45 304 LEU A C 1
ATOM 2141 O O . LEU A 1 325 ? 24.862 79.135 65.023 1.00 61.67 304 LEU A O 1
ATOM 2146 N N . ILE A 1 326 ? 25.172 77.749 66.776 1.00 61.81 305 ILE A N 1
ATOM 2147 C CA . ILE A 1 326 ? 25.373 76.553 65.976 1.00 62.44 305 ILE A CA 1
ATOM 2148 C C . ILE A 1 326 ? 24.093 75.713 65.980 1.00 61.65 305 ILE A C 1
ATOM 2149 O O . ILE A 1 326 ? 23.557 75.381 67.043 1.00 62.47 305 ILE A O 1
ATOM 2154 N N . ASP A 1 327 ? 23.600 75.402 64.784 1.00 59.77 306 ASP A N 1
ATOM 2155 C CA . ASP A 1 327 ? 22.446 74.533 64.625 1.00 58.22 306 ASP A CA 1
ATOM 2156 C C . ASP A 1 327 ? 22.934 73.087 64.644 1.00 56.71 306 ASP A C 1
ATOM 2157 O O . ASP A 1 327 ? 23.533 72.608 63.673 1.00 55.83 306 ASP A O 1
ATOM 2162 N N . VAL A 1 328 ? 22.688 72.401 65.757 1.00 55.36 307 VAL A N 1
ATOM 2163 C CA . VAL A 1 328 ? 23.102 71.007 65.912 1.00 54.78 307 VAL A CA 1
ATOM 2164 C C . VAL A 1 328 ? 22.351 70.067 64.956 1.00 55.07 307 VAL A C 1
ATOM 2165 O O . VAL A 1 328 ? 22.893 69.036 64.543 1.00 55.18 307 VAL A O 1
ATOM 2169 N N . ASP A 1 329 ? 21.116 70.427 64.603 1.00 55.30 308 ASP A N 1
ATOM 2170 C CA . ASP A 1 329 ? 20.336 69.645 63.640 1.00 56.62 308 ASP A CA 1
ATOM 2171 C C . ASP A 1 329 ? 20.985 69.683 62.259 1.00 55.79 308 ASP A C 1
ATOM 2172 O O . ASP A 1 329 ? 21.050 68.664 61.569 1.00 55.16 308 ASP A O 1
ATOM 2177 N N . LEU A 1 330 ? 21.474 70.864 61.875 1.00 55.00 309 LEU A N 1
ATOM 21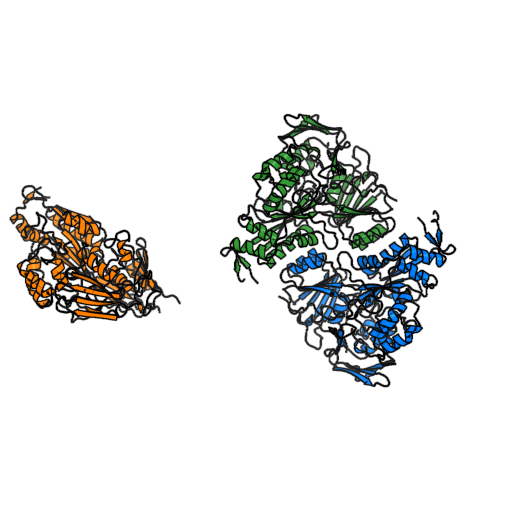78 C CA . LEU A 1 330 ? 22.234 71.027 60.637 1.00 54.77 309 LEU A CA 1
ATOM 2179 C C . LEU A 1 330 ? 23.525 70.200 60.652 1.00 54.99 309 LEU A C 1
ATOM 2180 O O . LEU A 1 330 ? 23.848 69.527 59.663 1.00 55.70 309 LEU A O 1
ATOM 2185 N N . LEU A 1 331 ? 24.243 70.232 61.776 1.00 53.94 310 LEU A N 1
ATOM 2186 C CA . LEU A 1 331 ? 25.487 69.468 61.916 1.00 53.23 310 LEU A CA 1
ATOM 2187 C C . LEU A 1 331 ? 25.250 67.969 61.789 1.00 53.88 310 LEU A C 1
ATOM 2188 O O . LEU A 1 331 ? 26.052 67.254 61.176 1.00 54.39 310 LEU A O 1
ATOM 2193 N N . ALA A 1 332 ? 24.152 67.503 62.376 1.00 53.84 311 ALA A N 1
ATOM 2194 C CA . ALA A 1 332 ? 23.785 66.094 62.329 1.00 53.75 311 ALA A CA 1
ATOM 2195 C C . ALA A 1 332 ? 23.456 65.637 60.910 1.00 54.78 311 ALA A C 1
ATOM 2196 O O . ALA A 1 332 ? 23.903 64.573 60.486 1.00 54.87 311 ALA A O 1
ATOM 2198 N N . SER A 1 333 ? 22.685 66.441 60.178 1.00 55.61 312 SER A N 1
ATOM 2199 C CA . SER A 1 333 ? 22.328 66.103 58.804 1.00 57.26 312 SER A CA 1
ATOM 2200 C C . SER A 1 333 ? 23.558 66.055 57.892 1.00 58.03 312 SER A C 1
ATOM 2201 O O . SER A 1 333 ? 23.652 65.195 57.016 1.00 59.03 312 SER A O 1
ATOM 2204 N N . VAL A 1 334 ? 24.505 66.965 58.112 1.00 59.05 313 VAL A N 1
ATOM 2205 C CA . VAL A 1 334 ? 25.787 66.928 57.401 1.00 59.14 313 VAL A CA 1
ATOM 2206 C C . VAL A 1 334 ? 26.580 65.699 57.837 1.00 60.79 313 VAL A C 1
ATOM 2207 O O . VAL A 1 334 ? 27.204 65.032 57.012 1.00 61.89 313 VAL A O 1
ATOM 2211 N N . GLY 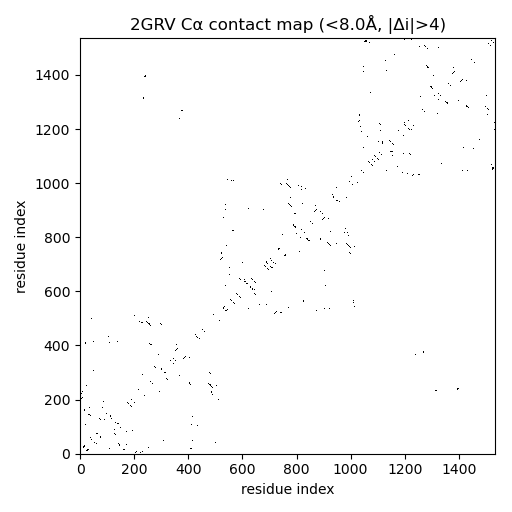A 1 335 ? 26.543 65.396 59.132 1.00 61.51 314 GLY A N 1
ATOM 2212 C CA . GLY A 1 335 ? 27.252 64.246 59.674 1.00 62.81 314 GLY A CA 1
ATOM 2213 C C . GLY A 1 335 ? 26.696 62.927 59.173 1.00 64.95 314 GLY A C 1
ATOM 2214 O O . GLY A 1 335 ? 27.443 61.965 58.983 1.00 65.96 314 GLY A O 1
ATOM 2215 N N . ALA A 1 336 ? 25.382 62.878 58.975 1.00 66.14 315 ALA A N 1
ATOM 2216 C CA . ALA A 1 336 ? 24.723 61.680 58.470 1.00 67.93 315 ALA A CA 1
ATOM 2217 C C . ALA A 1 336 ? 24.696 61.639 56.937 1.00 70.07 315 ALA A C 1
ATOM 2218 O O . ALA A 1 336 ? 24.872 60.577 56.354 1.00 71.36 315 ALA A O 1
ATOM 2220 N N . GLY A 1 337 ? 24.487 62.788 56.294 1.00 71.49 316 GLY A N 1
ATOM 2221 C CA . GLY A 1 337 ? 24.401 62.863 54.830 1.00 72.76 316 GLY A CA 1
ATOM 2222 C C . GLY A 1 337 ? 22.998 62.598 54.312 1.00 74.55 316 GLY A C 1
ATOM 2223 O O . GLY A 1 337 ? 22.097 62.249 55.087 1.00 74.35 316 GLY A O 1
ATOM 2224 N N . ASP A 1 338 ? 22.801 62.789 53.004 1.00 76.72 317 ASP A N 1
ATOM 2225 C CA . ASP A 1 338 ? 21.554 62.384 52.348 1.00 79.20 317 ASP A CA 1
ATOM 2226 C C . ASP A 1 338 ? 21.480 60.884 52.524 1.00 81.16 317 ASP A C 1
ATOM 2227 O O . ASP A 1 338 ? 20.507 60.343 53.068 1.00 81.42 317 ASP A O 1
ATOM 2232 N N . ASP A 1 339 ? 22.550 60.236 52.059 1.00 82.67 318 ASP A N 1
ATOM 2233 C CA . ASP A 1 339 ? 22.778 58.808 52.213 1.00 83.92 318 ASP A CA 1
ATOM 2234 C C . ASP A 1 339 ? 23.015 58.428 53.677 1.00 83.51 318 ASP A C 1
ATOM 2235 O O . ASP A 1 339 ? 24.099 57.968 54.052 1.00 83.12 318 ASP A O 1
ATOM 2240 N N . ASN A 1 340 ? 21.985 58.648 54.492 1.00 83.37 319 ASN A N 1
ATOM 2241 C CA . ASN A 1 340 ? 21.932 58.188 55.878 1.00 83.40 319 ASN A CA 1
ATOM 2242 C C . ASN A 1 340 ? 20.707 58.747 56.595 1.00 82.51 319 ASN A C 1
ATOM 2243 O O . ASN A 1 340 ? 20.157 59.786 56.209 1.00 82.76 319 ASN A O 1
ATOM 2248 N N . THR A 1 341 ? 20.283 58.023 57.625 1.00 81.12 320 THR A N 1
ATOM 2249 C CA . THR A 1 341 ? 19.156 58.399 58.460 1.00 80.71 320 THR A CA 1
ATOM 2250 C C . THR A 1 341 ? 19.724 58.875 59.794 1.00 78.89 320 THR A C 1
ATOM 2251 O O . THR A 1 341 ? 20.541 58.174 60.410 1.00 80.59 320 THR A O 1
ATOM 2255 N N . VAL A 1 342 ? 19.297 60.058 60.241 1.00 74.98 321 VAL A N 1
ATOM 2256 C CA . VAL A 1 342 ? 19.930 60.688 61.406 1.00 70.93 321 VAL A CA 1
ATOM 2257 C C . VAL A 1 342 ? 19.320 60.338 62.776 1.00 67.12 321 VAL A C 1
ATOM 2258 O O . VAL A 1 342 ? 18.152 60.612 63.059 1.00 66.45 321 VAL A O 1
ATOM 2262 N N . THR A 1 343 ? 20.141 59.707 63.607 1.00 63.51 322 THR A N 1
ATOM 2263 C CA . THR A 1 343 ? 19.810 59.476 65.003 1.00 60.71 322 THR A CA 1
ATOM 2264 C C . THR A 1 343 ? 20.497 60.551 65.850 1.00 59.32 322 THR A C 1
ATOM 2265 O O . THR A 1 343 ? 21.698 60.480 66.111 1.00 58.52 322 THR A O 1
ATOM 2269 N N . LEU A 1 344 ? 19.725 61.554 66.260 1.00 57.95 323 LEU A N 1
ATOM 2270 C CA . LEU A 1 344 ? 20.246 62.659 67.062 1.00 56.99 323 LEU A CA 1
ATOM 2271 C C . LEU A 1 344 ? 20.707 62.205 68.451 1.00 56.85 323 LEU A C 1
ATOM 2272 O O . LEU A 1 344 ? 20.079 61.347 69.081 1.00 56.87 323 LEU A O 1
ATOM 2277 N N . ALA A 1 345 ? 21.823 62.770 68.903 1.00 55.84 324 ALA A N 1
ATOM 2278 C CA . ALA A 1 345 ? 22.353 62.516 70.238 1.00 54.63 324 ALA A CA 1
ATOM 2279 C C . ALA A 1 345 ? 21.982 63.698 71.128 1.00 54.36 324 ALA A C 1
ATOM 2280 O O . ALA A 1 345 ? 22.534 64.793 70.984 1.00 54.15 324 ALA A O 1
ATOM 2282 N N . GLN A 1 346 ? 21.039 63.475 72.041 1.00 53.98 325 GLN A N 1
ATOM 2283 C CA . GLN A 1 346 ? 20.445 64.567 72.817 1.00 52.95 325 GLN A CA 1
ATOM 2284 C C . GLN A 1 346 ? 20.577 64.398 74.331 1.00 53.65 325 GLN A C 1
ATOM 2285 O O . GLN A 1 346 ? 19.818 64.981 75.108 1.00 53.80 325 GLN A O 1
ATOM 2291 N N . ALA A 1 347 ? 21.555 63.589 74.730 1.00 54.44 326 ALA A N 1
ATOM 2292 C CA . ALA A 1 347 ? 21.964 63.460 76.123 1.00 54.56 326 ALA A CA 1
ATOM 2293 C C . ALA A 1 347 ? 23.482 63.547 76.183 1.00 54.99 326 ALA A C 1
ATOM 2294 O O . ALA A 1 347 ? 24.156 63.421 75.159 1.00 54.96 326 ALA A O 1
ATOM 2296 N N . GLN A 1 348 ? 24.016 63.760 77.381 1.00 55.18 327 GLN A N 1
ATOM 2297 C CA . GLN A 1 348 ? 25.456 63.822 77.570 1.00 55.76 327 GLN A CA 1
ATOM 2298 C C . GLN A 1 348 ? 26.085 62.434 77.752 1.00 55.99 327 GLN A C 1
ATOM 2299 O O . GLN A 1 348 ? 26.903 62.012 76.930 1.00 56.68 327 GLN A O 1
ATOM 2305 N N . VAL A 1 349 ? 25.691 61.728 78.813 1.00 55.76 328 VAL A N 1
ATOM 2306 C CA . VAL A 1 349 ? 26.303 60.444 79.171 1.00 55.52 328 VAL A CA 1
ATOM 2307 C C . VAL A 1 349 ? 25.833 59.302 78.263 1.00 56.25 328 VAL A C 1
ATOM 2308 O O . VAL A 1 349 ? 26.648 58.658 77.592 1.00 56.60 328 VAL A O 1
ATOM 2312 N N . ARG A 1 350 ? 24.525 59.057 78.251 1.00 56.27 329 ARG A N 1
ATOM 2313 C CA . ARG A 1 350 ? 23.949 57.963 77.471 1.00 56.31 329 ARG A CA 1
ATOM 2314 C C . ARG A 1 350 ? 23.928 58.269 75.981 1.00 57.05 329 ARG A C 1
ATOM 2315 O O . ARG A 1 350 ? 23.689 59.406 75.571 1.00 56.55 329 ARG A O 1
ATOM 2323 N N . SER A 1 351 ? 24.185 57.233 75.187 1.00 57.59 330 SER A N 1
ATOM 2324 C CA . SER A 1 351 ? 24.010 57.270 73.746 1.00 57.36 330 SER A CA 1
ATOM 2325 C C . SER A 1 351 ? 22.590 56.818 73.432 1.00 56.69 330 SER A C 1
ATOM 2326 O O . SER A 1 351 ? 21.989 56.080 74.217 1.00 56.90 330 SER A O 1
ATOM 2329 N N . PRO A 1 352 ? 22.031 57.276 72.296 1.00 56.72 331 PRO A N 1
ATOM 2330 C CA . PRO A 1 352 ? 20.705 56.810 71.860 1.00 56.84 331 PRO A CA 1
ATOM 2331 C C . PRO A 1 352 ? 20.485 55.290 71.923 1.00 57.08 331 PRO A C 1
ATOM 2332 O O . PRO A 1 352 ? 19.349 54.848 72.082 1.00 58.17 331 PRO A O 1
ATOM 2336 N N . SER A 1 353 ? 21.558 54.510 71.811 1.00 56.86 332 SER A N 1
ATOM 2337 C CA . SER A 1 353 ? 21.466 53.056 71.796 1.00 57.20 332 SER A CA 1
ATOM 2338 C C . SER A 1 353 ? 21.309 52.429 73.189 1.00 57.60 332 SER A C 1
ATOM 2339 O O . SER A 1 353 ? 20.869 51.283 73.307 1.00 57.70 332 SER A O 1
ATOM 2342 N N . ASP A 1 354 ? 21.676 53.173 74.232 1.00 57.20 333 ASP A N 1
ATOM 2343 C CA . ASP A 1 354 ? 21.547 52.698 75.610 1.00 57.21 333 ASP A CA 1
ATOM 2344 C C . ASP A 1 354 ? 20.074 52.531 75.968 1.00 58.06 333 ASP A C 1
ATOM 2345 O O . ASP A 1 354 ? 19.269 53.420 75.673 1.00 58.86 333 ASP A O 1
ATOM 2350 N N . PRO A 1 355 ? 19.712 51.384 76.586 1.00 57.58 334 PRO A N 1
ATOM 2351 C CA . PRO A 1 355 ? 18.314 51.075 76.910 1.00 58.03 334 PRO A CA 1
ATOM 2352 C C . PRO A 1 355 ? 17.579 52.168 77.685 1.00 58.40 334 PRO A C 1
ATOM 2353 O O . PRO A 1 355 ? 16.390 52.379 77.452 1.00 58.38 334 PRO A O 1
ATOM 2357 N N . GLY A 1 356 ? 18.276 52.859 78.584 1.00 58.03 335 GLY A N 1
ATOM 2358 C CA . GLY A 1 356 ? 17.646 53.904 79.387 1.00 57.85 335 GLY A CA 1
ATOM 2359 C C . GLY A 1 356 ? 17.708 55.301 78.796 1.00 58.03 335 GLY A C 1
ATOM 2360 O O . GLY A 1 356 ? 17.368 56.271 79.473 1.00 58.69 335 GLY A O 1
ATOM 2361 N N . TYR A 1 357 ? 18.128 55.406 77.535 1.00 56.33 336 TYR A N 1
ATOM 2362 C CA . TYR A 1 357 ? 18.285 56.701 76.870 1.00 55.53 336 TYR A CA 1
ATOM 2363 C C . TYR A 1 357 ? 17.012 57.544 76.828 1.00 55.29 336 TYR A C 1
ATOM 2364 O O . TYR A 1 357 ? 15.963 57.093 76.365 1.00 54.88 336 TYR A O 1
ATOM 2373 N N . VAL A 1 358 ? 17.136 58.775 77.315 1.00 55.29 337 VAL A N 1
ATOM 2374 C CA . VAL A 1 358 ? 16.103 59.801 77.203 1.00 55.46 337 VAL A CA 1
ATOM 2375 C C . VAL A 1 358 ? 16.832 61.111 76.902 1.00 55.52 337 VAL A C 1
ATOM 2376 O O . VAL A 1 358 ? 17.866 61.387 77.509 1.00 56.11 337 VAL A O 1
ATOM 2380 N N . PRO A 1 359 ? 16.315 61.917 75.950 1.00 55.23 338 PRO A N 1
ATOM 2381 C CA . PRO A 1 359 ? 16.905 63.240 75.714 1.00 54.54 338 PRO A CA 1
ATOM 2382 C C . PRO A 1 359 ? 16.926 64.091 76.987 1.00 54.70 338 PRO A C 1
ATOM 2383 O O . PRO A 1 359 ? 15.967 64.069 77.760 1.00 54.65 338 PRO A O 1
ATOM 2387 N N . THR A 1 360 ? 18.019 64.823 77.198 1.00 54.43 339 THR A N 1
ATOM 2388 C CA . THR A 1 360 ? 18.169 65.683 78.373 1.00 53.83 339 THR A CA 1
ATOM 2389 C C . THR A 1 360 ? 18.542 67.119 77.995 1.00 54.54 339 THR A C 1
ATOM 2390 O O . THR A 1 360 ? 18.628 67.992 78.866 1.00 54.97 339 THR A O 1
ATOM 2394 N N . ALA A 1 361 ? 18.761 67.352 76.701 1.00 54.72 340 ALA A N 1
ATOM 2395 C CA . ALA A 1 361 ? 19.094 68.676 76.178 1.00 55.40 340 ALA A CA 1
ATOM 2396 C C . ALA A 1 361 ? 18.102 69.752 76.617 1.00 56.22 340 ALA A C 1
ATOM 2397 O O . ALA A 1 361 ? 16.885 69.562 76.506 1.00 57.29 340 ALA A O 1
ATOM 2399 N N . PRO A 1 362 ? 18.618 70.889 77.122 1.00 56.54 341 PRO A N 1
ATOM 2400 C CA . PRO A 1 362 ? 17.776 72.040 77.451 1.00 56.71 341 PRO A CA 1
ATOM 2401 C C . PRO A 1 362 ? 17.201 72.680 76.179 1.00 57.51 341 PRO A C 1
ATOM 2402 O O . PRO A 1 362 ? 17.641 72.342 75.073 1.00 57.40 341 PRO A O 1
ATOM 2406 N N . PRO A 1 363 ? 16.230 73.607 76.329 1.00 58.53 342 PRO A N 1
ATOM 2407 C CA . PRO A 1 363 ? 15.535 74.174 75.165 1.00 59.46 342 PRO A CA 1
ATOM 2408 C C . PRO A 1 363 ? 16.515 74.876 74.228 1.00 60.96 342 PRO A C 1
ATOM 2409 O O . PRO A 1 363 ? 17.441 75.539 74.697 1.00 61.10 342 PRO A O 1
ATOM 2413 N N . ALA A 1 364 ? 16.314 74.726 72.922 1.00 62.53 343 ALA A N 1
ATOM 2414 C CA . ALA A 1 364 ? 17.155 75.396 71.933 1.00 63.84 343 ALA A CA 1
ATOM 2415 C C . ALA A 1 364 ? 17.075 76.916 72.068 1.00 65.15 343 ALA A C 1
ATOM 2416 O O . ALA A 1 364 ? 16.000 77.485 72.276 1.00 65.51 343 ALA A O 1
ATOM 2418 N N . MET A 1 365 ? 18.235 77.553 71.965 1.00 66.20 344 MET A N 1
ATOM 2419 C CA . MET A 1 365 ? 18.364 79.001 71.992 1.00 67.50 344 MET A CA 1
ATOM 2420 C C . MET A 1 365 ? 18.098 79.547 70.596 1.00 67.59 344 MET A C 1
ATOM 2421 O O . MET A 1 365 ? 18.416 78.896 69.599 1.00 67.19 344 MET A O 1
ATOM 2426 N N . THR A 1 366 ? 17.517 80.740 70.520 1.00 68.65 345 THR A N 1
ATOM 2427 C CA . THR A 1 366 ? 17.366 81.422 69.233 1.00 70.60 345 THR A CA 1
ATOM 2428 C C . THR A 1 366 ? 18.705 82.036 68.800 1.00 71.76 345 THR A C 1
ATOM 2429 O O . THR A 1 366 ? 19.728 81.869 69.481 1.00 72.93 345 THR A O 1
ATOM 2433 N N . ARG A 1 367 ? 18.703 82.742 67.671 1.00 72.13 346 ARG A N 1
ATOM 2434 C CA . ARG A 1 367 ? 19.918 83.395 67.194 1.00 72.24 346 ARG A CA 1
ATOM 2435 C C . ARG A 1 367 ? 20.106 84.761 67.852 1.00 71.77 346 ARG A C 1
ATOM 2436 O O . ARG A 1 367 ? 21.223 85.121 68.225 1.00 72.20 346 ARG A O 1
ATOM 2444 N N . ASP A 1 368 ? 19.013 85.503 68.011 1.00 71.16 347 ASP A N 1
ATOM 2445 C CA . ASP A 1 368 ? 19.044 86.811 68.662 1.00 71.00 347 ASP A CA 1
ATOM 2446 C C . ASP A 1 368 ? 19.472 86.755 70.130 1.00 69.78 347 ASP A C 1
ATOM 2447 O O . ASP A 1 368 ? 20.141 87.671 70.616 1.00 69.51 347 ASP A O 1
ATOM 2452 N N . ASP A 1 369 ? 19.079 85.692 70.833 1.00 68.59 348 ASP A N 1
ATOM 2453 C CA . ASP A 1 369 ? 19.469 85.509 72.232 1.00 67.57 348 ASP A CA 1
ATOM 2454 C C . ASP A 1 369 ? 20.949 85.174 72.351 1.00 65.66 348 ASP A C 1
ATOM 2455 O O . ASP A 1 369 ? 21.613 85.611 73.290 1.00 65.14 348 ASP A O 1
ATOM 2460 N N . ALA A 1 370 ? 21.455 84.397 71.395 1.00 64.35 349 ALA A N 1
ATOM 2461 C CA . ALA A 1 370 ? 22.875 84.055 71.350 1.00 63.44 349 ALA A CA 1
ATOM 2462 C C . ALA A 1 370 ? 23.706 85.315 71.118 1.00 63.07 349 ALA A C 1
ATOM 2463 O O . ALA A 1 370 ? 24.695 85.544 71.813 1.00 63.06 349 ALA A O 1
ATOM 2465 N N . LEU A 1 371 ? 23.278 86.138 70.162 1.00 62.83 350 LEU A N 1
ATOM 2466 C CA . LEU A 1 371 ? 23.909 87.436 69.913 1.00 63.30 350 LEU A CA 1
ATOM 2467 C C . LEU A 1 371 ? 23.736 88.395 71.091 1.00 63.70 350 LEU A C 1
ATOM 2468 O O . LEU A 1 371 ? 24.629 89.199 71.369 1.00 63.87 350 LEU A O 1
ATOM 2473 N N . GLU A 1 372 ? 22.592 88.306 71.774 1.00 64.24 351 GLU A N 1
ATOM 2474 C CA . GLU A 1 372 ? 22.334 89.091 72.987 1.00 64.87 351 GLU A CA 1
ATOM 2475 C C . GLU A 1 372 ? 23.330 88.731 74.091 1.00 63.79 351 GLU A C 1
ATOM 2476 O O . GLU A 1 372 ? 23.830 89.612 74.796 1.00 63.67 351 GLU A O 1
ATOM 2482 N N . LEU A 1 373 ? 23.625 87.439 74.217 1.00 62.93 352 LEU A N 1
ATOM 2483 C CA . LEU A 1 373 ? 24.601 86.958 75.194 1.00 62.86 352 LEU A CA 1
ATOM 2484 C C . LEU A 1 373 ? 26.002 87.487 74.894 1.00 62.74 352 LEU A C 1
ATOM 2485 O O . LEU A 1 373 ? 26.761 87.802 75.816 1.00 62.88 352 LEU A O 1
ATOM 2490 N N . LEU A 1 374 ? 26.334 87.588 73.605 1.00 62.66 353 LEU A N 1
ATOM 2491 C CA . LEU A 1 374 ? 27.630 88.126 73.183 1.00 62.70 353 LEU A CA 1
ATOM 2492 C C . LEU A 1 374 ? 27.766 89.612 73.503 1.00 63.16 353 LEU A C 1
ATOM 2493 O O . LEU A 1 374 ? 28.817 90.050 73.973 1.00 63.82 353 LEU A O 1
ATOM 2498 N N . ARG A 1 375 ? 26.705 90.379 73.255 1.00 63.68 354 ARG A N 1
ATOM 2499 C CA . ARG A 1 375 ? 26.684 91.805 73.594 1.00 64.70 354 ARG A CA 1
ATOM 2500 C C . ARG A 1 375 ? 26.865 92.036 75.095 1.00 64.72 354 ARG A C 1
ATOM 2501 O O . ARG A 1 375 ? 27.588 92.945 75.502 1.00 64.80 354 ARG A O 1
ATOM 2509 N N . ASP A 1 376 ? 26.215 91.202 75.908 1.00 64.96 355 ASP A N 1
ATOM 2510 C CA . ASP A 1 376 ? 26.342 91.275 77.365 1.00 65.27 355 ASP A CA 1
ATOM 2511 C C . ASP A 1 376 ? 27.744 90.895 77.833 1.00 64.60 355 ASP A C 1
ATOM 2512 O O . ASP A 1 376 ? 28.214 91.382 78.864 1.00 64.52 355 ASP A O 1
ATOM 2517 N N . ALA A 1 377 ? 28.409 90.034 77.064 1.00 63.92 356 ALA A N 1
ATOM 2518 C CA . ALA A 1 377 ? 29.786 89.636 77.348 1.00 63.26 356 ALA A CA 1
ATOM 2519 C C . ALA A 1 377 ? 30.775 90.716 76.920 1.00 62.79 356 ALA A C 1
ATOM 2520 O O . ALA A 1 377 ? 31.973 90.616 77.194 1.00 63.12 356 ALA A O 1
ATOM 2522 N N . GLY A 1 378 ? 30.264 91.745 76.244 1.00 62.18 357 GLY A N 1
ATOM 2523 C CA . GLY A 1 378 ? 31.063 92.910 75.865 1.00 61.19 357 GLY A CA 1
ATOM 2524 C C . GLY A 1 378 ? 31.475 92.971 74.403 1.00 60.85 357 GLY A C 1
ATOM 2525 O O . GLY A 1 378 ? 32.373 93.736 74.039 1.00 61.06 357 GLY A O 1
ATOM 2526 N N . TYR A 1 379 ? 30.825 92.165 73.565 1.00 60.32 358 TYR A N 1
ATOM 2527 C CA . TYR A 1 379 ? 31.103 92.149 72.128 1.00 59.09 358 TYR A CA 1
ATOM 2528 C C . TYR A 1 379 ? 30.226 93.144 71.362 1.00 59.33 358 TYR A C 1
ATOM 2529 O O . TYR A 1 379 ? 29.070 93.391 71.727 1.00 59.94 358 TYR A O 1
ATOM 2538 N N . VAL A 1 380 ? 30.799 93.726 70.312 1.00 58.47 359 VAL A N 1
ATOM 2539 C CA . VAL A 1 380 ? 30.078 94.617 69.403 1.00 57.73 359 VAL A CA 1
ATOM 2540 C C . VAL A 1 380 ? 30.355 94.209 67.957 1.00 57.53 359 VAL A C 1
ATOM 2541 O O . VAL A 1 380 ? 31.236 93.385 67.697 1.00 56.33 359 VAL A O 1
ATOM 2545 N N . SER A 1 381 ? 29.602 94.775 67.019 1.00 58.21 360 SER A N 1
ATOM 2546 C CA . SER A 1 381 ? 29.909 94.569 65.608 1.00 59.17 360 SER A CA 1
ATOM 2547 C C . SER A 1 381 ? 30.374 95.855 64.932 1.00 59.94 360 SER A C 1
ATOM 2548 O O . SER A 1 381 ? 29.898 96.950 65.240 1.00 60.30 360 SER A O 1
ATOM 2551 N N . GLU A 1 382 ? 31.337 95.708 64.032 1.00 61.11 361 GLU A N 1
ATOM 2552 C CA . GLU A 1 382 ? 31.933 96.840 63.338 1.00 62.20 361 GLU A CA 1
ATOM 2553 C C . GLU A 1 382 ? 32.124 96.518 61.856 1.00 63.27 361 GLU A C 1
ATOM 2554 O O . GLU A 1 382 ? 32.190 95.341 61.485 1.00 63.19 361 GLU A O 1
ATOM 2560 N N . PRO A 1 383 ? 32.188 97.558 60.999 1.00 64.66 362 PRO A N 1
ATOM 2561 C CA . PRO A 1 383 ? 32.507 97.359 59.583 1.00 66.31 362 PRO A CA 1
ATOM 2562 C C . PRO A 1 383 ? 33.857 96.675 59.356 1.00 68.43 362 PRO A C 1
ATOM 2563 O O . PRO A 1 383 ? 34.718 96.684 60.242 1.00 68.71 362 PRO A O 1
ATOM 2567 N N . VAL A 1 384 ? 34.027 96.086 58.173 1.00 70.74 363 VAL A N 1
ATOM 2568 C CA . VAL A 1 384 ? 35.281 95.427 57.803 1.00 72.58 363 VAL A CA 1
ATOM 2569 C C . VAL A 1 384 ? 36.192 96.395 57.036 1.00 74.19 363 VAL A C 1
ATOM 2570 O O . VAL A 1 384 ? 35.771 96.989 56.033 1.00 74.27 363 VAL A O 1
ATOM 2574 N N . PRO A 1 385 ? 37.443 96.561 57.514 1.00 77.11 364 PRO A N 1
ATOM 2575 C CA . PRO A 1 385 ? 38.400 97.498 56.915 1.00 79.43 364 PRO A CA 1
ATOM 2576 C C . PRO A 1 385 ? 38.745 97.161 55.460 1.00 82.14 364 PRO A C 1
ATOM 2577 O O . PRO A 1 385 ? 38.895 95.982 55.122 1.00 82.34 364 PRO A O 1
ATOM 2581 N N . PRO A 1 386 ? 38.857 98.192 54.600 1.00 84.58 365 PRO A N 1
ATOM 2582 C CA . PRO A 1 386 ? 39.251 97.994 53.205 1.00 86.67 365 PRO A CA 1
ATOM 2583 C C . PRO A 1 386 ? 40.742 97.669 53.083 1.00 88.58 365 PRO A C 1
ATOM 2584 O O . PRO A 1 386 ? 41.558 98.281 53.781 1.00 88.88 365 PRO A O 1
ATOM 2588 N N . PRO A 1 387 ? 41.096 96.699 52.212 1.00 90.04 366 PRO A N 1
ATOM 2589 C CA . PRO A 1 387 ? 42.489 96.286 51.985 1.00 90.91 366 PRO A CA 1
ATOM 2590 C C . PRO A 1 387 ? 43.381 97.399 51.422 1.00 91.52 366 PRO A C 1
ATOM 2591 O O . PRO A 1 387 ? 42.914 98.353 50.791 1.00 91.66 366 PRO A O 1
ATOM 2595 N N . ARG A 1 400 ? 30.621 93.717 54.726 1.00 78.30 379 ARG A N 1
ATOM 2596 C CA . ARG A 1 400 ? 29.929 92.568 55.406 1.00 79.13 379 ARG A CA 1
ATOM 2597 C C . ARG A 1 400 ? 29.475 92.977 56.818 1.00 78.09 379 ARG A C 1
ATOM 2598 O O . ARG A 1 400 ? 28.368 93.511 56.988 1.00 78.75 379 ARG A O 1
ATOM 2606 N N . GLU A 1 401 ? 30.346 92.709 57.797 1.00 76.00 380 GLU A N 1
ATOM 2607 C CA . GLU A 1 401 ? 30.257 93.106 59.218 1.00 74.28 380 GLU A CA 1
ATOM 2608 C C . GLU A 1 401 ? 31.178 92.139 59.982 1.00 72.84 380 GLU A C 1
ATOM 2609 O O . GLU A 1 401 ? 31.579 91.107 59.424 1.00 73.71 380 GLU A O 1
ATOM 2615 N N . ARG A 1 402 ? 31.551 92.474 61.220 1.00 70.13 381 ARG A N 1
ATOM 2616 C CA . ARG A 1 402 ? 32.391 91.572 62.035 1.00 67.84 381 ARG A CA 1
ATOM 2617 C C . ARG A 1 402 ? 32.294 91.810 63.542 1.00 65.56 381 ARG A C 1
ATOM 2618 O O . ARG A 1 402 ? 32.000 92.923 63.989 1.00 64.84 381 ARG A O 1
ATOM 2626 N N . ILE A 1 403 ? 32.544 90.752 64.311 1.00 63.75 382 ILE A N 1
ATOM 2627 C CA . ILE A 1 403 ? 32.383 90.798 65.765 1.00 62.68 382 ILE A CA 1
ATOM 2628 C C . ILE A 1 403 ? 33.717 90.980 66.490 1.00 61.42 382 ILE A C 1
ATOM 2629 O O . ILE A 1 403 ? 34.679 90.243 66.255 1.00 61.34 382 ILE A O 1
ATOM 2634 N N . VAL A 1 404 ? 33.755 91.979 67.368 1.00 60.11 383 VAL A N 1
ATOM 2635 C CA . VAL A 1 404 ? 34.975 92.356 68.079 1.00 59.01 383 VAL A CA 1
ATOM 2636 C C . VAL A 1 404 ? 34.710 92.678 69.554 1.00 59.34 383 VAL A C 1
ATOM 2637 O O . VAL A 1 404 ? 33.605 93.086 69.926 1.00 58.74 383 VAL A O 1
ATOM 2641 N N . LYS A 1 405 ? 35.730 92.468 70.386 1.00 59.94 384 LYS A N 1
ATOM 2642 C CA . LYS A 1 405 ? 35.720 92.923 71.772 1.00 60.58 384 LYS A CA 1
ATOM 2643 C C . LYS A 1 405 ? 36.892 93.868 71.977 1.00 60.59 384 LYS A C 1
ATOM 2644 O O . LYS A 1 405 ? 38.049 93.476 71.805 1.00 60.93 384 LYS A O 1
ATOM 2650 N N . ASP A 1 406 ? 36.586 95.111 72.350 1.00 60.30 385 ASP A N 1
ATOM 2651 C CA . ASP A 1 406 ? 37.580 96.192 72.433 1.00 60.31 385 ASP A CA 1
ATOM 2652 C C . ASP A 1 406 ? 38.615 96.108 71.302 1.00 59.97 385 ASP A C 1
ATOM 2653 O O . ASP A 1 406 ? 39.828 96.103 71.535 1.00 59.70 385 ASP A O 1
ATOM 2658 N N . GLY A 1 407 ? 38.110 96.026 70.072 1.00 59.27 386 GLY A N 1
ATOM 2659 C CA . GLY A 1 407 ? 38.948 96.044 68.878 1.00 58.46 386 GLY A CA 1
ATOM 2660 C C . GLY A 1 407 ? 39.534 94.711 68.439 1.00 57.87 386 GLY A C 1
ATOM 2661 O O . GLY A 1 407 ? 40.152 94.625 67.373 1.00 57.97 386 GLY A O 1
ATOM 2662 N N . VAL A 1 408 ? 39.343 93.668 69.241 1.00 57.54 387 VAL A N 1
ATOM 2663 C CA . VAL A 1 408 ? 39.904 92.364 68.919 1.00 57.19 387 VAL A CA 1
ATOM 2664 C C . VAL A 1 408 ? 38.826 91.433 68.354 1.00 57.96 387 VAL A C 1
ATOM 2665 O O . VAL A 1 408 ? 37.882 91.068 69.066 1.00 58.19 387 VAL A O 1
ATOM 2669 N N . PRO A 1 409 ? 38.962 91.059 67.063 1.00 58.35 388 PRO A N 1
ATOM 2670 C CA . PRO A 1 409 ? 38.025 90.153 66.410 1.00 58.27 388 PRO A CA 1
ATOM 2671 C C . PRO A 1 409 ? 37.963 88.793 67.096 1.00 58.81 388 PRO A C 1
ATOM 2672 O O . PRO A 1 409 ? 38.997 88.236 67.478 1.00 59.32 388 PRO A O 1
ATOM 2676 N N . LEU A 1 410 ? 36.748 88.287 67.270 1.00 58.76 389 LEU A N 1
ATOM 2677 C CA . LEU A 1 410 ? 36.546 86.975 67.855 1.00 59.55 389 LEU A CA 1
ATOM 2678 C C . LEU A 1 410 ? 36.931 85.896 66.843 1.00 59.94 389 LEU A C 1
ATOM 2679 O O . LEU A 1 410 ? 36.455 85.884 65.704 1.00 59.71 389 LEU A O 1
ATOM 2684 N N . THR A 1 411 ? 37.802 85.002 67.289 1.00 59.95 390 THR A N 1
ATOM 2685 C CA . THR A 1 411 ? 38.401 83.987 66.453 1.00 59.86 390 THR A CA 1
ATOM 2686 C C . THR A 1 411 ? 38.071 82.614 67.050 1.00 59.71 390 THR A C 1
ATOM 2687 O O . THR A 1 411 ? 38.147 82.436 68.264 1.00 60.14 390 THR A O 1
ATOM 2691 N N . ILE A 1 412 ? 37.655 81.672 66.202 1.00 58.86 391 ILE A N 1
ATOM 2692 C CA . ILE A 1 412 ? 37.348 80.303 66.633 1.00 57.61 391 ILE A CA 1
ATOM 2693 C C . ILE A 1 412 ? 38.021 79.295 65.702 1.00 57.66 391 ILE A C 1
ATOM 2694 O O . ILE A 1 412 ? 37.698 79.232 64.515 1.00 57.93 391 ILE A O 1
ATOM 2699 N N . VAL A 1 413 ? 38.968 78.524 66.235 1.00 57.06 392 VAL A N 1
ATOM 2700 C CA . VAL A 1 413 ? 39.615 77.458 65.466 1.00 56.32 392 VAL A CA 1
ATOM 2701 C C . VAL A 1 413 ? 39.085 76.091 65.905 1.00 56.75 392 VAL A C 1
ATOM 2702 O O . VAL A 1 413 ? 39.244 75.693 67.064 1.00 56.34 392 VAL A O 1
ATOM 2706 N N . LEU A 1 414 ? 38.447 75.391 64.969 1.00 56.63 393 LEU A N 1
ATOM 2707 C CA . LEU A 1 414 ? 37.927 74.055 65.221 1.00 56.59 393 LEU A CA 1
ATOM 2708 C C . LEU A 1 414 ? 38.919 72.998 64.758 1.00 55.89 393 LEU A C 1
ATOM 2709 O O . LEU A 1 414 ? 39.229 72.901 63.570 1.00 54.86 393 LEU A O 1
ATOM 2714 N N . GLY A 1 415 ? 39.417 72.217 65.715 1.00 55.74 394 GLY A N 1
ATOM 2715 C CA . GLY A 1 415 ? 40.340 71.123 65.440 1.00 55.49 394 GLY A CA 1
ATOM 2716 C C . GLY A 1 415 ? 39.604 69.857 65.048 1.00 55.61 394 GLY A C 1
ATOM 2717 O O . GLY A 1 415 ? 38.533 69.560 65.580 1.00 55.04 394 GLY A O 1
ATOM 2718 N N . VAL A 1 416 ? 40.188 69.111 64.115 1.00 55.85 395 VAL A N 1
ATOM 2719 C CA . VAL A 1 416 ? 39.576 67.896 63.593 1.00 56.38 395 VAL A CA 1
ATOM 2720 C C . VAL A 1 416 ? 40.660 67.002 62.978 1.00 57.39 395 VAL A C 1
ATOM 2721 O O . VAL A 1 416 ? 41.704 67.497 62.543 1.00 57.76 395 VAL A O 1
ATOM 2725 N N . ALA A 1 417 ? 40.427 65.691 62.968 1.00 57.87 396 ALA A N 1
ATOM 2726 C CA . ALA A 1 417 ? 41.361 64.761 62.333 1.00 58.20 396 ALA A CA 1
ATOM 2727 C C . ALA A 1 417 ? 41.170 64.760 60.817 1.00 58.54 396 ALA A C 1
ATOM 2728 O O . ALA A 1 417 ? 40.087 64.442 60.330 1.00 59.01 396 ALA A O 1
ATOM 2730 N N . SER A 1 418 ? 42.219 65.126 60.080 1.00 59.50 397 SER A N 1
ATOM 2731 C CA . SER A 1 418 ? 42.186 65.177 58.608 1.00 61.06 397 SER A CA 1
ATOM 2732 C C . SER A 1 418 ? 41.940 63.793 58.021 1.00 61.67 397 SER A C 1
ATOM 2733 O O . SER A 1 418 ? 41.606 63.639 56.848 1.00 62.10 397 SER A O 1
ATOM 2736 N N . ASN A 1 419 ? 42.126 62.807 58.888 1.00 62.84 398 ASN A N 1
ATOM 2737 C CA . ASN A 1 419 ? 41.853 61.393 58.690 1.00 63.44 398 ASN A CA 1
ATOM 2738 C C . ASN A 1 419 ? 40.380 61.068 58.420 1.00 62.58 398 ASN A C 1
ATOM 2739 O O . ASN A 1 419 ? 40.061 60.007 57.880 1.00 62.54 398 ASN A O 1
ATOM 2744 N N . ASP A 1 420 ? 39.490 61.975 58.824 1.00 61.80 399 ASP A N 1
ATOM 2745 C CA . ASP A 1 420 ? 38.055 61.699 58.922 1.00 61.97 399 ASP A CA 1
ATOM 2746 C C . ASP A 1 420 ? 37.204 62.709 58.144 1.00 61.31 399 ASP A C 1
ATOM 2747 O O . ASP A 1 420 ? 36.797 63.724 58.703 1.00 61.26 399 ASP A O 1
ATOM 2752 N N . PRO A 1 421 ? 36.893 62.407 56.867 1.00 61.19 400 PRO A N 1
ATOM 2753 C CA . PRO A 1 421 ? 36.186 63.345 55.973 1.00 61.30 400 PRO A CA 1
ATOM 2754 C C . PRO A 1 421 ? 34.812 63.794 56.498 1.00 60.88 400 PRO A C 1
ATOM 2755 O O . PRO A 1 421 ? 34.390 64.923 56.232 1.00 61.00 400 PRO A O 1
ATOM 2759 N N . THR A 1 422 ? 34.139 62.917 57.238 1.00 59.67 401 THR A N 1
ATOM 2760 C CA . THR A 1 422 ? 32.835 63.220 57.817 1.00 59.82 401 THR A CA 1
ATOM 2761 C C . THR A 1 422 ? 32.921 64.269 58.938 1.00 59.57 401 THR A C 1
ATOM 2762 O O . THR A 1 422 ? 32.162 65.240 58.939 1.00 60.37 401 THR A O 1
ATOM 2766 N N . SER A 1 423 ? 33.838 64.072 59.883 1.00 58.44 402 SER A N 1
ATOM 2767 C CA . SER A 1 423 ? 34.059 65.042 60.950 1.00 58.77 402 SER A CA 1
ATOM 2768 C C . SER A 1 423 ? 34.578 66.370 60.388 1.00 59.03 402 SER A C 1
ATOM 2769 O O . SER A 1 423 ? 34.204 67.450 60.865 1.00 59.05 402 SER A O 1
ATOM 2772 N N . VAL A 1 424 ? 35.432 66.282 59.366 1.00 58.22 403 VAL A N 1
ATOM 2773 C CA . VAL A 1 424 ? 35.972 67.462 58.700 1.00 57.62 403 VAL A CA 1
ATOM 2774 C C . VAL A 1 424 ? 34.834 68.280 58.074 1.00 57.31 403 VAL A C 1
ATOM 2775 O O . VAL A 1 424 ? 34.803 69.511 58.199 1.00 57.56 403 VAL A O 1
ATOM 2779 N N . ALA A 1 425 ? 33.900 67.592 57.417 1.00 55.99 404 ALA A N 1
ATOM 2780 C CA . ALA A 1 425 ? 32.746 68.250 56.811 1.00 55.81 404 ALA A CA 1
ATOM 2781 C C . ALA A 1 425 ? 31.876 68.957 57.861 1.00 55.69 404 ALA A C 1
ATOM 2782 O O . ALA A 1 425 ? 31.453 70.093 57.658 1.00 55.64 404 ALA A O 1
ATOM 2784 N N . VAL A 1 426 ? 31.641 68.282 58.987 1.00 55.62 405 VAL A N 1
ATOM 2785 C CA . VAL A 1 426 ? 30.877 68.836 60.116 1.00 55.01 405 VAL A CA 1
ATOM 2786 C C . VAL A 1 426 ? 31.537 70.080 60.707 1.00 56.02 405 VAL A C 1
ATOM 2787 O O . VAL A 1 426 ? 30.870 71.101 60.918 1.00 56.53 405 VAL A O 1
ATOM 2791 N N . ALA A 1 427 ? 32.841 69.993 60.970 1.00 56.04 406 ALA A N 1
ATOM 2792 C CA . ALA A 1 427 ? 33.602 71.137 61.482 1.00 56.44 406 ALA A CA 1
ATOM 2793 C C . ALA A 1 427 ? 33.475 72.350 60.561 1.00 56.87 406 ALA A C 1
ATOM 2794 O O . ALA A 1 427 ? 33.313 73.479 61.035 1.00 57.70 406 ALA A O 1
ATOM 2796 N N . ASN A 1 428 ? 33.535 72.108 59.251 1.00 56.39 407 ASN A N 1
ATOM 2797 C CA . ASN A 1 428 ? 33.416 73.170 58.253 1.00 56.38 407 ASN A CA 1
ATOM 2798 C C . ASN A 1 428 ? 32.053 73.837 58.236 1.00 56.50 407 ASN A C 1
ATOM 2799 O O . ASN A 1 428 ? 31.958 75.059 58.095 1.00 57.64 407 ASN A O 1
ATOM 2804 N N . THR A 1 429 ? 31.001 73.038 58.373 1.00 55.57 408 THR A N 1
ATOM 2805 C CA . THR A 1 429 ? 29.647 73.577 58.439 1.00 55.73 408 THR A CA 1
ATOM 2806 C C . THR A 1 429 ? 29.448 74.402 59.720 1.00 55.65 408 THR A C 1
ATOM 2807 O O . THR A 1 429 ? 28.771 75.428 59.698 1.00 56.53 408 THR A O 1
ATOM 2811 N N . ALA A 1 430 ? 30.047 73.953 60.821 1.00 55.30 409 ALA A N 1
ATOM 2812 C CA . ALA A 1 430 ? 30.057 74.709 62.079 1.00 55.89 409 ALA A CA 1
ATOM 2813 C C . ALA A 1 430 ? 30.738 76.066 61.903 1.00 56.50 409 ALA A C 1
ATOM 2814 O O . ALA A 1 430 ? 30.231 77.087 62.374 1.00 56.69 409 ALA A O 1
ATOM 2816 N N . ALA A 1 431 ? 31.890 76.062 61.229 1.00 56.40 410 ALA A N 1
ATOM 2817 C CA . ALA A 1 431 ? 32.628 77.284 60.936 1.00 55.66 410 ALA A CA 1
ATOM 2818 C C . ALA A 1 431 ? 31.831 78.218 60.020 1.00 56.11 410 ALA A C 1
ATOM 2819 O O . ALA A 1 431 ? 31.794 79.427 60.260 1.00 56.17 410 ALA A O 1
ATOM 2821 N N . ASP A 1 432 ? 31.188 77.650 58.991 1.00 55.86 411 ASP A N 1
ATOM 2822 C CA . ASP A 1 432 ? 30.312 78.407 58.082 1.00 55.98 411 ASP A CA 1
ATOM 2823 C C . ASP A 1 432 ? 29.276 79.212 58.854 1.00 55.53 411 ASP A C 1
ATOM 2824 O O . ASP A 1 432 ? 29.071 80.395 58.583 1.00 55.10 411 ASP A O 1
ATOM 2829 N N . GLN A 1 433 ? 28.627 78.553 59.814 1.00 55.40 412 GLN A N 1
ATOM 2830 C CA . GLN A 1 433 ? 27.573 79.167 60.624 1.00 56.07 412 GLN A CA 1
ATOM 2831 C C . GLN A 1 433 ? 28.074 80.343 61.452 1.00 56.23 412 GLN A C 1
ATOM 2832 O O . GLN A 1 433 ? 27.387 81.366 61.556 1.00 55.67 412 GLN A O 1
ATOM 2838 N N . LEU A 1 434 ? 29.267 80.194 62.032 1.00 55.93 413 LEU A N 1
ATOM 2839 C CA . LEU A 1 434 ? 29.882 81.266 62.814 1.00 56.33 413 LEU A CA 1
ATOM 2840 C C . LEU A 1 434 ? 30.334 82.419 61.917 1.00 56.40 413 LEU A C 1
ATOM 2841 O O . LEU A 1 434 ? 30.217 83.589 62.290 1.00 56.78 413 LEU A O 1
ATOM 2846 N N . ARG A 1 435 ? 30.826 82.091 60.726 1.00 56.38 414 ARG A N 1
ATOM 2847 C CA . ARG A 1 435 ? 31.245 83.119 59.769 1.00 56.74 414 ARG A CA 1
ATOM 2848 C C . ARG A 1 435 ? 30.062 83.942 59.257 1.00 57.66 414 ARG A C 1
ATOM 2849 O O . ARG A 1 435 ? 30.220 85.120 58.930 1.00 58.07 414 ARG A O 1
ATOM 2857 N N . ASN A 1 436 ? 28.884 83.323 59.199 1.00 58.40 415 ASN A N 1
ATOM 2858 C CA . ASN A 1 436 ? 27.663 84.011 58.774 1.00 59.45 415 ASN A CA 1
ATOM 2859 C C . ASN A 1 436 ? 27.252 85.154 59.693 1.00 58.96 415 ASN A C 1
ATOM 2860 O O . ASN A 1 436 ? 26.600 86.102 59.255 1.00 58.52 415 ASN A O 1
ATOM 2865 N N . VAL A 1 437 ? 27.627 85.062 60.966 1.00 58.78 416 VAL A N 1
ATOM 2866 C CA . VAL A 1 437 ? 27.305 86.122 61.920 1.00 58.69 416 VAL A CA 1
ATOM 2867 C C . VAL A 1 437 ? 28.492 87.039 62.231 1.00 58.71 416 VAL A C 1
ATOM 2868 O O . VAL A 1 437 ? 28.408 87.885 63.127 1.00 60.13 416 VAL A O 1
ATOM 2872 N N . GLY A 1 438 ? 29.585 86.876 61.485 1.00 57.75 417 GLY A N 1
ATOM 2873 C CA . GLY A 1 438 ? 30.754 87.748 61.614 1.00 57.15 417 GLY A CA 1
ATOM 2874 C C . GLY A 1 438 ? 31.851 87.276 62.557 1.00 57.01 417 GLY A C 1
ATOM 2875 O O . GLY A 1 438 ? 32.709 88.067 62.958 1.00 57.32 417 GLY A O 1
ATOM 2876 N N . ILE A 1 439 ? 31.825 85.994 62.917 1.00 56.13 418 ILE A N 1
ATOM 2877 C CA . ILE A 1 439 ? 32.902 85.392 63.699 1.00 55.97 418 ILE A CA 1
ATOM 2878 C C . ILE A 1 439 ? 33.944 84.791 62.748 1.00 56.43 418 ILE A C 1
ATOM 2879 O O . ILE A 1 439 ? 33.598 84.070 61.814 1.00 56.62 418 ILE A O 1
ATOM 2884 N N . ASP A 1 440 ? 35.216 85.111 62.973 1.00 56.65 419 ASP A N 1
ATOM 2885 C CA . ASP A 1 440 ? 36.302 84.583 62.141 1.00 56.64 419 ASP A CA 1
ATOM 2886 C C . ASP A 1 440 ? 36.625 83.137 62.546 1.00 56.30 419 ASP A C 1
ATOM 2887 O O . ASP A 1 440 ? 37.598 82.875 63.256 1.00 55.99 419 ASP A O 1
ATOM 2892 N N . ALA A 1 441 ? 35.778 82.215 62.084 1.00 55.65 420 ALA A N 1
ATOM 2893 C CA . ALA A 1 441 ? 35.896 80.791 62.391 1.00 55.57 420 ALA A CA 1
ATOM 2894 C C . ALA A 1 441 ? 36.602 80.019 61.277 1.00 56.14 420 ALA A C 1
ATOM 2895 O O . ALA A 1 441 ? 36.413 80.304 60.093 1.00 56.95 420 ALA A O 1
ATOM 2897 N N . SER A 1 442 ? 37.418 79.044 61.668 1.00 55.79 421 SER A N 1
ATOM 2898 C CA . SER A 1 442 ? 38.193 78.257 60.713 1.00 56.22 421 SER A CA 1
ATOM 2899 C C . SER A 1 442 ? 38.381 76.825 61.193 1.00 56.00 421 SER A C 1
ATOM 2900 O O . SER A 1 442 ? 38.150 76.508 62.359 1.00 56.68 421 SER A O 1
ATOM 2903 N N . VAL A 1 443 ? 38.792 75.962 60.275 1.00 55.36 422 VAL A N 1
ATOM 2904 C CA . VAL A 1 443 ? 38.983 74.555 60.579 1.00 55.01 422 VAL A CA 1
ATOM 2905 C C . VAL A 1 443 ? 40.451 74.188 60.404 1.00 55.33 422 VAL A C 1
ATOM 2906 O O . VAL A 1 443 ? 41.053 74.454 59.357 1.00 55.71 422 VAL A O 1
ATOM 2910 N N . LEU A 1 444 ? 41.019 73.596 61.449 1.00 54.93 423 LEU A N 1
ATOM 2911 C CA . LEU A 1 444 ? 42.382 73.094 61.408 1.00 54.95 423 LEU A CA 1
ATOM 2912 C C . LEU A 1 444 ? 42.363 71.569 61.399 1.00 55.58 423 LEU A C 1
ATOM 2913 O O . LEU A 1 444 ? 42.201 70.933 62.446 1.00 56.18 423 LEU A O 1
ATOM 2918 N N . ALA A 1 445 ? 42.516 70.992 60.210 1.00 55.87 424 ALA A N 1
ATOM 2919 C CA . ALA A 1 445 ? 42.539 69.544 60.054 1.00 56.20 424 ALA A CA 1
ATOM 2920 C C . ALA A 1 445 ? 43.956 69.040 60.285 1.00 57.19 424 ALA A C 1
ATOM 2921 O O . ALA A 1 445 ? 44.888 69.443 59.590 1.00 57.29 424 ALA A O 1
ATOM 2923 N N . LEU A 1 446 ? 44.114 68.172 61.279 1.00 58.16 425 LEU A N 1
ATOM 2924 C CA . LEU A 1 446 ? 45.435 67.707 61.690 1.00 59.06 425 LEU A CA 1
ATOM 2925 C C . LEU A 1 446 ? 45.522 66.184 61.731 1.00 59.33 425 LEU A C 1
ATOM 2926 O O . LEU A 1 446 ? 44.500 65.508 61.778 1.00 59.80 425 LEU A O 1
ATOM 2931 N N . ASP A 1 447 ? 46.748 65.659 61.695 1.00 59.79 426 ASP A N 1
ATOM 2932 C CA . ASP A 1 447 ? 47.011 64.251 61.969 1.00 60.87 426 ASP A CA 1
ATOM 2933 C C . ASP A 1 447 ? 46.482 63.921 63.362 1.00 60.25 426 ASP A C 1
ATOM 2934 O O . ASP A 1 447 ? 46.667 64.715 64.291 1.00 59.68 426 ASP A O 1
ATOM 2939 N N . PRO A 1 448 ? 45.827 62.752 63.512 1.00 59.38 427 PRO A N 1
ATOM 2940 C CA . PRO A 1 448 ? 45.176 62.337 64.762 1.00 58.92 427 PRO A CA 1
ATOM 2941 C C . PRO A 1 448 ? 46.071 62.431 66.008 1.00 58.42 427 PRO A C 1
ATOM 2942 O O . PRO A 1 448 ? 45.605 62.853 67.070 1.00 58.34 427 PRO A O 1
ATOM 2946 N N . VAL A 1 449 ? 47.339 62.045 65.874 1.00 57.34 428 VAL A N 1
ATOM 2947 C CA . VAL A 1 449 ? 48.302 62.125 66.975 1.00 56.95 428 VAL A CA 1
ATOM 2948 C C . VAL A 1 449 ? 48.594 63.583 67.365 1.00 57.27 428 VAL A C 1
ATOM 2949 O O . VAL A 1 449 ? 48.600 63.929 68.551 1.00 57.32 428 VAL A O 1
ATOM 2953 N N . ALA A 1 450 ? 48.824 64.430 66.362 1.00 56.63 429 ALA A N 1
ATOM 2954 C CA . ALA A 1 450 ? 49.040 65.862 66.572 1.00 57.16 429 ALA A CA 1
ATOM 2955 C C . ALA A 1 450 ? 47.830 66.551 67.205 1.00 57.88 429 ALA A C 1
ATOM 2956 O O . ALA A 1 450 ? 47.986 67.446 68.036 1.00 58.78 429 ALA A O 1
ATOM 2958 N N . LEU A 1 451 ? 46.633 66.137 66.803 1.00 57.85 430 LEU A N 1
ATOM 2959 C CA . LEU A 1 451 ? 45.408 66.736 67.310 1.00 58.40 430 LEU A CA 1
ATOM 2960 C C . LEU A 1 451 ? 45.315 66.619 68.838 1.00 59.10 430 LEU A C 1
ATOM 2961 O O . LEU A 1 451 ? 45.234 67.636 69.530 1.00 59.48 430 LEU A O 1
ATOM 2966 N N . TYR A 1 452 ? 45.356 65.390 69.352 1.00 58.97 431 TYR A N 1
ATOM 2967 C CA . TYR A 1 452 ? 45.178 65.144 70.785 1.00 59.17 431 TYR A CA 1
ATOM 2968 C C . TYR A 1 452 ? 46.451 65.336 71.589 1.00 59.98 431 TYR A C 1
ATOM 2969 O O . TYR A 1 452 ? 46.406 65.661 72.776 1.00 61.36 431 TYR A O 1
ATOM 2978 N N . GLY A 1 453 ? 47.591 65.147 70.940 1.00 60.14 432 GLY A N 1
ATOM 2979 C CA . GLY A 1 453 ? 48.868 65.189 71.632 1.00 59.98 432 GLY A CA 1
ATOM 2980 C C . GLY A 1 453 ? 49.571 66.531 71.602 1.00 60.58 432 GLY A C 1
ATOM 2981 O O . GLY A 1 453 ? 50.278 66.885 72.543 1.00 62.20 432 GLY A O 1
ATOM 2982 N N . ASP A 1 454 ? 49.385 67.281 70.525 1.00 60.17 433 ASP A N 1
ATOM 2983 C CA . ASP A 1 454 ? 50.126 68.520 70.335 1.00 59.31 433 ASP A CA 1
ATOM 2984 C C . ASP A 1 454 ? 49.220 69.761 70.364 1.00 58.74 433 ASP A C 1
ATOM 2985 O O . ASP A 1 454 ? 49.446 70.682 71.148 1.00 58.14 433 ASP A O 1
ATOM 2990 N N . ALA A 1 455 ? 48.204 69.768 69.507 1.00 58.42 434 ALA A N 1
ATOM 2991 C CA . ALA A 1 455 ? 47.283 70.896 69.381 1.00 59.34 434 ALA A CA 1
ATOM 2992 C C . ALA A 1 455 ? 46.516 71.231 70.672 1.00 59.93 434 ALA A C 1
ATOM 2993 O O . ALA A 1 455 ? 46.335 72.407 70.993 1.00 59.85 434 ALA A O 1
ATOM 2995 N N . LEU A 1 456 ? 46.069 70.204 71.397 1.00 60.42 435 LEU A N 1
ATOM 2996 C CA . LEU A 1 456 ? 45.329 70.397 72.653 1.00 60.78 435 LEU A CA 1
ATOM 2997 C C . LEU A 1 456 ? 46.222 70.831 73.806 1.00 61.34 435 LEU A C 1
ATOM 2998 O O . LEU A 1 456 ? 45.862 71.733 74.564 1.00 62.85 435 LEU A O 1
ATOM 3003 N N . VAL A 1 457 ? 47.378 70.183 73.927 1.00 60.70 436 VAL A N 1
ATOM 3004 C CA . VAL A 1 457 ? 48.347 70.476 74.970 1.00 59.29 436 VAL A CA 1
ATOM 3005 C C . VAL A 1 457 ? 48.890 71.897 74.824 1.00 59.76 436 VAL A C 1
ATOM 3006 O O . VAL A 1 457 ? 49.172 72.559 75.823 1.00 60.78 436 VAL A O 1
ATOM 3010 N N . ASN A 1 458 ? 48.991 72.377 73.587 1.00 59.39 437 ASN A N 1
ATOM 3011 C CA . ASN A 1 458 ? 49.599 73.679 73.322 1.00 58.81 437 ASN A CA 1
ATOM 3012 C C . ASN A 1 458 ? 48.604 74.710 72.800 1.00 59.18 437 ASN A C 1
ATOM 3013 O O . ASN A 1 458 ? 48.962 75.712 72.175 1.00 58.86 437 ASN A O 1
ATOM 3018 N N . ASN A 1 459 ? 47.339 74.427 73.096 1.00 59.95 438 ASN A N 1
ATOM 3019 C CA . ASN A 1 459 ? 46.201 75.318 72.842 1.00 60.69 438 ASN A CA 1
ATOM 3020 C C . ASN A 1 459 ? 46.139 75.912 71.435 1.00 60.85 438 ASN A C 1
ATOM 3021 O O . ASN A 1 459 ? 45.861 77.099 71.278 1.00 61.59 438 ASN A O 1
ATOM 3026 N N . ARG A 1 460 ? 46.389 75.086 70.421 1.00 61.01 439 ARG A N 1
ATOM 3027 C CA . ARG A 1 460 ? 46.339 75.536 69.032 1.00 61.73 439 ARG A CA 1
ATOM 3028 C C . ARG A 1 460 ? 44.937 75.553 68.442 1.00 61.40 439 ARG A C 1
ATOM 3029 O O . ARG A 1 460 ? 44.727 76.076 67.347 1.00 62.42 439 ARG A O 1
ATOM 3037 N N . VAL A 1 461 ? 43.982 74.964 69.158 1.00 60.34 440 VAL A N 1
ATOM 3038 C CA . VAL A 1 461 ? 42.581 74.965 68.728 1.00 58.99 440 VAL A CA 1
ATOM 3039 C C . VAL A 1 461 ? 41.657 75.416 69.862 1.00 59.03 440 VAL A C 1
ATOM 3040 O O . VAL A 1 461 ? 42.036 75.369 71.035 1.00 58.96 440 VAL A O 1
ATOM 3044 N N . ASP A 1 462 ? 40.455 75.863 69.505 1.00 58.71 441 ASP A N 1
ATOM 3045 C CA . ASP A 1 462 ? 39.458 76.287 70.493 1.00 59.12 441 ASP A CA 1
ATOM 3046 C C . ASP A 1 462 ? 38.371 75.240 70.694 1.00 59.48 441 ASP A C 1
ATOM 3047 O O . ASP A 1 462 ? 37.617 75.304 71.669 1.00 58.90 441 ASP A O 1
ATOM 3052 N N . ALA A 1 463 ? 38.278 74.305 69.750 1.00 59.45 442 ALA A N 1
ATOM 3053 C CA . ALA A 1 463 ? 37.244 73.285 69.754 1.00 59.77 442 ALA A CA 1
ATOM 3054 C C . ALA A 1 463 ? 37.734 72.027 69.050 1.00 60.83 442 ALA A C 1
ATOM 3055 O O . ALA A 1 463 ? 38.696 72.078 68.282 1.00 61.43 442 ALA A O 1
ATOM 3057 N N . VAL A 1 464 ? 37.075 70.903 69.327 1.00 61.34 443 VAL A N 1
ATOM 3058 C CA . VAL A 1 464 ? 37.384 69.625 68.689 1.00 61.03 443 VAL A CA 1
ATOM 3059 C C . VAL A 1 464 ? 36.096 68.993 68.167 1.00 60.62 443 VAL A C 1
ATOM 3060 O O . VAL A 1 464 ? 35.082 68.971 68.870 1.00 61.06 443 VAL A O 1
ATOM 3064 N N . VAL A 1 465 ? 36.141 68.483 66.938 1.00 59.83 444 VAL A N 1
ATOM 3065 C CA . VAL A 1 465 ? 35.072 67.645 66.404 1.00 59.10 444 VAL A CA 1
ATOM 3066 C C . VAL A 1 465 ? 35.621 66.242 66.153 1.00 58.91 444 VAL A C 1
ATOM 3067 O O . VAL A 1 465 ? 36.656 66.081 65.502 1.00 58.05 444 VAL A O 1
ATOM 3071 N N . GLY A 1 466 ? 34.925 65.236 66.673 1.00 58.96 445 GLY A N 1
ATOM 3072 C CA . GLY A 1 466 ? 35.345 63.848 66.523 1.00 58.61 445 GLY A CA 1
ATOM 3073 C C . GLY A 1 466 ? 34.401 62.850 67.165 1.00 58.90 445 GLY A C 1
ATOM 3074 O O . GLY A 1 466 ? 33.367 63.218 67.732 1.00 58.75 445 GLY A O 1
ATOM 3075 N N . TRP A 1 467 ? 34.770 61.576 67.081 1.00 58.60 446 TRP A N 1
ATOM 3076 C CA . TRP A 1 467 ? 33.932 60.498 67.581 1.00 58.03 446 TRP A CA 1
ATOM 3077 C C . TRP A 1 467 ? 34.314 60.058 68.990 1.00 58.84 446 TRP A C 1
ATOM 3078 O O . TRP A 1 467 ? 35.477 60.152 69.401 1.00 58.82 446 TRP A O 1
ATOM 3089 N N . ARG A 1 468 ? 33.308 59.588 69.722 1.00 59.26 447 ARG A N 1
ATOM 3090 C CA . ARG A 1 468 ? 33.489 58.940 71.018 1.00 59.54 447 ARG A CA 1
ATOM 3091 C C . ARG A 1 468 ? 32.852 57.566 70.946 1.00 59.37 447 ARG A C 1
ATOM 3092 O O . ARG A 1 468 ? 31.900 57.351 70.186 1.00 59.57 447 ARG A O 1
ATOM 3100 N N . GLN A 1 469 ? 33.353 56.645 71.755 1.00 58.45 448 GLN A N 1
ATOM 3101 C CA . GLN A 1 469 ? 32.753 55.331 71.841 1.00 57.69 448 GLN A CA 1
ATOM 3102 C C . GLN A 1 469 ? 31.336 55.420 72.413 1.00 57.45 448 GLN A C 1
ATOM 3103 O O . GLN A 1 469 ? 31.042 56.268 73.265 1.00 56.39 448 GLN A O 1
ATOM 3109 N N . ALA A 1 470 ? 30.467 54.550 71.902 1.00 56.65 449 ALA A N 1
ATOM 3110 C CA . ALA A 1 470 ? 29.129 54.346 72.436 1.00 56.62 449 ALA A CA 1
ATOM 3111 C C . ALA A 1 470 ? 28.992 52.873 72.806 1.00 56.79 449 ALA A C 1
ATOM 3112 O O . ALA A 1 470 ? 29.537 52.008 72.117 1.00 57.04 449 ALA A O 1
ATOM 3114 N N . GLY A 1 471 ? 28.280 52.587 73.894 1.00 56.93 450 GLY A N 1
ATOM 3115 C CA . GLY A 1 471 ? 28.067 51.204 74.335 1.00 56.44 450 GLY A CA 1
ATOM 3116 C C . GLY A 1 471 ? 28.946 50.755 75.487 1.00 56.52 450 GLY A C 1
ATOM 3117 O O . GLY A 1 471 ? 28.855 49.605 75.928 1.00 56.25 450 GLY A O 1
ATOM 3118 N N . GLY A 1 472 ? 29.797 51.655 75.977 1.00 55.96 451 GLY A N 1
ATOM 3119 C CA . GLY A 1 472 ? 30.675 51.357 77.109 1.00 55.54 451 GLY A CA 1
ATOM 3120 C C . GLY A 1 472 ? 30.051 51.750 78.434 1.00 55.38 451 GLY A C 1
ATOM 3121 O O . GLY A 1 472 ? 29.072 52.503 78.464 1.00 54.57 451 GLY A O 1
ATOM 3122 N N . ASP A 1 473 ? 30.619 51.233 79.526 1.00 55.70 452 ASP A N 1
ATOM 3123 C CA . ASP A 1 473 ? 30.163 51.537 80.885 1.00 54.75 452 ASP A CA 1
ATOM 3124 C C . ASP A 1 473 ? 29.932 53.035 81.067 1.00 54.73 452 ASP A C 1
ATOM 3125 O O . ASP A 1 473 ? 30.788 53.854 80.719 1.00 55.28 452 ASP A O 1
ATOM 3130 N N . LEU A 1 474 ? 28.773 53.379 81.616 1.00 54.02 453 LEU A N 1
ATOM 3131 C CA . LEU A 1 474 ? 28.324 54.769 81.680 1.00 54.35 453 LEU A CA 1
ATOM 3132 C C . LEU A 1 474 ? 29.060 55.598 82.726 1.00 54.87 453 LEU A C 1
ATOM 3133 O O . LEU A 1 474 ? 29.368 56.769 82.492 1.00 55.26 453 LEU A O 1
ATOM 3138 N N . ALA A 1 475 ? 29.360 54.981 83.865 1.00 54.66 454 ALA A N 1
ATOM 3139 C CA . ALA A 1 475 ? 30.142 55.622 84.926 1.00 54.63 454 ALA A CA 1
ATOM 3140 C C . ALA A 1 475 ? 31.539 56.009 84.439 1.00 54.91 454 ALA A C 1
ATOM 3141 O O . ALA A 1 475 ? 32.059 57.073 84.782 1.00 54.62 454 ALA A O 1
ATOM 3143 N N . THR A 1 476 ? 32.132 55.125 83.639 1.00 55.35 455 THR A N 1
ATOM 3144 C CA . THR A 1 476 ? 33.443 55.342 83.045 1.00 55.77 455 THR A CA 1
ATOM 3145 C C . THR A 1 476 ? 33.388 56.472 82.016 1.00 56.49 455 THR A C 1
ATOM 3146 O O . THR A 1 476 ? 34.306 57.291 81.944 1.00 56.83 455 THR A O 1
ATOM 3150 N N . VAL A 1 477 ? 32.309 56.508 81.230 1.00 56.24 456 VAL A N 1
ATOM 3151 C CA . VAL A 1 477 ? 32.048 57.611 80.300 1.00 56.79 456 VAL A CA 1
ATOM 3152 C C . VAL A 1 477 ? 32.007 58.952 81.047 1.00 57.00 456 VAL A C 1
ATOM 3153 O O . VAL A 1 477 ? 32.734 59.889 80.706 1.00 57.86 456 VAL A O 1
ATOM 3157 N N . LEU A 1 478 ? 31.168 59.019 82.075 1.00 56.59 457 LEU A N 1
ATOM 3158 C CA . LEU A 1 478 ? 30.992 60.223 82.885 1.00 56.85 457 LEU A CA 1
ATOM 3159 C C . LEU A 1 478 ? 32.308 60.727 83.505 1.00 57.43 457 LEU A C 1
ATOM 3160 O O . LEU A 1 478 ? 32.668 61.905 83.366 1.00 57.51 457 LEU A O 1
ATOM 3165 N N . ALA A 1 479 ? 33.015 59.823 84.179 1.00 57.24 458 ALA A N 1
ATOM 3166 C CA . ALA A 1 479 ? 34.288 60.140 84.813 1.00 57.48 458 ALA A CA 1
ATOM 3167 C C . ALA A 1 479 ? 35.327 60.617 83.805 1.00 57.18 458 ALA A C 1
ATOM 3168 O O . ALA A 1 479 ? 35.953 61.659 84.004 1.00 56.99 458 ALA A O 1
ATOM 3170 N N . SER A 1 480 ? 35.487 59.861 82.719 1.00 56.88 459 SER A N 1
ATOM 3171 C CA . SER A 1 480 ? 36.495 60.150 81.690 1.00 56.94 459 SER A CA 1
ATOM 3172 C C . SER A 1 480 ? 36.346 61.524 81.044 1.00 56.95 459 SER A C 1
ATOM 3173 O O . SER A 1 480 ? 37.338 62.224 80.846 1.00 57.57 459 SER A O 1
ATOM 3176 N N . ARG A 1 481 ? 35.107 61.904 80.733 1.00 56.33 460 ARG A N 1
ATOM 3177 C CA . ARG A 1 481 ? 34.827 63.084 79.910 1.00 55.90 460 ARG A CA 1
ATOM 3178 C C . ARG A 1 481 ? 34.583 64.372 80.705 1.00 56.38 460 ARG A C 1
ATOM 3179 O O . ARG A 1 481 ? 34.882 65.465 80.212 1.00 56.35 460 ARG A O 1
ATOM 3187 N N . TYR A 1 482 ? 34.049 64.242 81.924 1.00 56.09 461 TYR A N 1
ATOM 3188 C CA . TYR A 1 482 ? 33.607 65.407 82.708 1.00 55.93 461 TYR A CA 1
ATOM 3189 C C . TYR A 1 482 ? 34.243 65.504 84.093 1.00 56.93 461 TYR A C 1
ATOM 3190 O O . TYR A 1 482 ? 34.127 66.535 84.760 1.00 57.35 461 TYR A O 1
ATOM 3199 N N . GLY A 1 483 ? 34.907 64.435 84.521 1.00 57.28 462 GLY A N 1
ATOM 3200 C CA . GLY A 1 483 ? 35.462 64.355 85.868 1.00 58.05 462 GLY A CA 1
ATOM 3201 C C . GLY A 1 483 ? 36.627 65.291 86.125 1.00 59.36 462 GLY A C 1
ATOM 3202 O O . GLY A 1 483 ? 37.378 65.638 85.205 1.00 58.73 462 GLY A O 1
ATOM 3203 N N . CYS A 1 484 ? 36.773 65.696 87.385 1.00 60.49 463 CYS A N 1
ATOM 3204 C CA . CYS A 1 484 ? 37.844 66.599 87.808 1.00 62.06 463 CYS A CA 1
ATOM 3205 C C . CYS A 1 484 ? 39.212 65.925 87.803 1.00 63.32 463 CYS A C 1
ATOM 3206 O O . CYS A 1 484 ? 40.221 66.563 87.504 1.00 63.18 463 CYS A O 1
ATOM 3209 N N . ARG A 1 485 ? 39.231 64.636 88.136 1.00 65.35 464 ARG A N 1
ATOM 3210 C CA . ARG A 1 485 ? 40.465 63.842 88.187 1.00 67.71 464 ARG A CA 1
ATOM 3211 C C . ARG A 1 485 ? 41.066 63.620 86.792 1.00 68.90 464 ARG A C 1
ATOM 3212 O O . ARG A 1 485 ? 42.278 63.441 86.647 1.00 69.31 464 ARG A O 1
ATOM 3220 N N . ALA A 1 486 ? 40.207 63.637 85.776 1.00 70.32 465 ALA A N 1
ATOM 3221 C CA . ALA A 1 486 ? 40.615 63.416 84.390 1.00 71.73 465 ALA A CA 1
ATOM 3222 C C . ALA A 1 486 ? 41.070 64.710 83.713 1.00 72.87 465 ALA A C 1
ATOM 3223 O O . ALA A 1 486 ? 41.257 64.750 82.491 1.00 72.21 465 ALA A O 1
ATOM 3225 N N . LEU A 1 487 ? 41.232 65.765 84.513 1.00 74.71 466 LEU A N 1
ATOM 3226 C CA . LEU A 1 487 ? 41.763 67.040 84.040 1.00 76.06 466 LEU A CA 1
ATOM 3227 C C . LEU A 1 487 ? 43.254 67.073 84.316 1.00 78.10 466 LEU A C 1
ATOM 3228 O O . LEU A 1 487 ? 44.031 67.606 83.523 1.00 77.76 466 LEU A O 1
ATOM 3233 N N . GLU A 1 488 ? 43.637 66.445 85.430 1.00 83.43 467 GLU A N 1
ATOM 3234 C CA . GLU A 1 488 ? 45.021 66.396 85.921 1.00 88.18 467 GLU A CA 1
ATOM 3235 C C . GLU A 1 488 ? 46.063 66.122 84.827 1.00 90.06 467 GLU A C 1
ATOM 3236 O O . GLU A 1 488 ? 46.063 65.051 84.203 1.00 90.55 467 GLU A O 1
ATOM 3242 N N . ALA A 1 489 ? 46.930 67.114 84.606 1.00 91.67 468 ALA A N 1
ATOM 3243 C CA . ALA A 1 489 ? 48.042 67.042 83.652 1.00 92.82 468 ALA A CA 1
ATOM 3244 C C . ALA A 1 489 ? 48.857 68.328 83.717 1.00 93.66 468 ALA A C 1
ATOM 3245 O O . ALA A 1 489 ? 48.421 69.382 83.232 1.00 94.43 468 ALA A O 1
ATOM 3247 N N . GLN A 1 537 ? 50.360 61.256 82.545 1.00 79.16 516 GLN A N 1
ATOM 3248 C CA . GLN A 1 537 ? 48.804 61.186 82.508 1.00 78.67 516 GLN A CA 1
ATOM 3249 C C . GLN A 1 537 ? 48.239 62.254 81.566 1.00 78.24 516 GLN A C 1
ATOM 3250 O O . GLN A 1 537 ? 48.161 63.435 81.927 1.00 79.36 516 GLN A O 1
ATOM 3256 N N . ALA A 1 538 ? 47.857 61.833 80.358 1.00 76.39 517 ALA A N 1
ATOM 3257 C CA . ALA A 1 538 ? 47.204 62.723 79.399 1.00 74.23 517 ALA A CA 1
ATOM 3258 C C . ALA A 1 538 ? 45.728 62.845 79.780 1.00 72.66 517 ALA A C 1
ATOM 3259 O O . ALA A 1 538 ? 45.056 61.828 79.986 1.00 73.39 517 ALA A O 1
ATOM 3261 N N . PRO A 1 539 ? 45.222 64.091 79.885 1.00 70.46 518 PRO A N 1
ATOM 3262 C CA . PRO A 1 539 ? 43.843 64.293 80.340 1.00 68.01 518 PRO A CA 1
ATOM 3263 C C . PRO A 1 539 ? 42.823 63.711 79.360 1.00 66.35 518 PRO A C 1
ATOM 3264 O O . PRO A 1 539 ? 42.949 63.894 78.147 1.00 66.67 518 PRO A O 1
ATOM 3268 N N . SER A 1 540 ? 41.836 62.995 79.890 1.00 63.74 519 SER A N 1
ATOM 3269 C CA . SER A 1 540 ? 40.748 62.476 79.072 1.00 61.87 519 SER A CA 1
ATOM 3270 C C . SER A 1 540 ? 39.571 63.454 79.052 1.00 61.06 519 SER A C 1
ATOM 3271 O O . SER A 1 540 ? 38.732 63.414 78.148 1.00 60.10 519 SER A O 1
ATOM 3274 N N . ASN A 1 541 ? 39.512 64.316 80.065 1.00 60.70 520 ASN A N 1
ATOM 3275 C CA . ASN A 1 541 ? 38.610 65.462 80.057 1.00 60.52 520 ASN A CA 1
ATOM 3276 C C . ASN A 1 541 ? 39.295 66.590 79.284 1.00 61.12 520 ASN A C 1
ATOM 3277 O O . ASN A 1 541 ? 40.176 67.285 79.808 1.00 61.72 520 ASN A O 1
ATOM 3282 N N . ILE A 1 542 ? 38.905 66.736 78.020 1.00 61.65 521 ILE A N 1
ATOM 3283 C CA . ILE A 1 542 ? 39.539 67.694 77.102 1.00 62.41 521 ILE A CA 1
ATOM 3284 C C . ILE A 1 542 ? 38.801 69.034 77.114 1.00 62.14 521 ILE A C 1
ATOM 3285 O O . ILE A 1 542 ? 39.099 69.945 76.334 1.00 62.80 521 ILE A O 1
ATOM 3290 N N . THR A 1 543 ? 37.845 69.124 78.030 1.00 61.68 522 THR A N 1
ATOM 3291 C CA . THR A 1 543 ? 36.990 70.282 78.225 1.00 60.90 522 THR A CA 1
ATOM 3292 C C . THR A 1 543 ? 37.715 71.435 78.938 1.00 60.05 522 THR A C 1
ATOM 3293 O O . THR A 1 543 ? 37.400 72.610 78.718 1.00 59.54 522 THR A O 1
ATOM 3297 N N . GLY A 1 544 ? 38.678 71.089 79.790 1.00 58.90 523 GLY A N 1
ATOM 3298 C CA . GLY A 1 544 ? 39.448 72.072 80.545 1.00 57.92 523 GLY A CA 1
ATOM 3299 C C . GLY A 1 544 ? 38.872 72.407 81.908 1.00 57.49 523 GLY A C 1
ATOM 3300 O O . GLY A 1 544 ? 39.538 73.049 82.724 1.00 57.90 523 GLY A O 1
ATOM 3301 N N . ILE A 1 545 ? 37.636 71.976 82.151 1.00 56.67 524 ILE A N 1
ATOM 3302 C CA . ILE A 1 545 ? 36.930 72.257 83.405 1.00 56.09 524 ILE A CA 1
ATOM 3303 C C . ILE A 1 545 ? 36.105 71.059 83.902 1.00 56.98 524 ILE A C 1
ATOM 3304 O O . ILE A 1 545 ? 35.887 70.084 83.182 1.00 57.21 524 ILE A O 1
ATOM 3309 N N . CYS A 1 546 ? 35.659 71.142 85.148 1.00 57.66 525 CYS A N 1
ATOM 3310 C CA . CYS A 1 546 ? 34.749 70.160 85.712 1.00 57.54 525 CYS A CA 1
ATOM 3311 C C . CYS A 1 546 ? 33.826 70.880 86.670 1.00 57.83 525 CYS A C 1
ATOM 3312 O O . CYS A 1 546 ? 34.064 72.040 87.006 1.00 57.18 525 CYS A O 1
ATOM 3315 N N . ASP A 1 547 ? 32.764 70.198 87.090 1.00 58.72 526 ASP A N 1
ATOM 3316 C CA . ASP A 1 547 ? 31.892 70.717 88.129 1.00 59.36 526 ASP A CA 1
ATOM 3317 C C . ASP A 1 547 ? 32.202 69.994 89.436 1.00 59.92 526 ASP A C 1
ATOM 3318 O O . ASP A 1 547 ? 31.969 68.789 89.565 1.00 59.47 526 ASP A O 1
ATOM 3323 N N . ARG A 1 548 ? 32.732 70.742 90.399 1.00 60.24 527 ARG A N 1
ATOM 3324 C CA . ARG A 1 548 ? 33.184 70.167 91.664 1.00 61.55 527 ARG A CA 1
ATOM 3325 C C . ARG A 1 548 ? 32.039 69.572 92.494 1.00 60.98 527 ARG A C 1
ATOM 3326 O O . ARG A 1 548 ? 32.219 68.558 93.169 1.00 60.89 527 ARG A O 1
ATOM 3334 N N . SER A 1 549 ? 30.865 70.192 92.417 1.00 60.40 528 SER A N 1
ATOM 3335 C CA . SER A 1 549 ? 29.717 69.783 93.220 1.00 60.02 528 SER A CA 1
ATOM 3336 C C . SER A 1 549 ? 29.163 68.400 92.859 1.00 59.27 528 SER A C 1
ATOM 3337 O O . SER A 1 549 ? 28.486 67.775 93.678 1.00 59.84 528 SER A O 1
ATOM 3340 N N . ILE A 1 550 ? 29.451 67.923 91.648 1.00 57.92 529 ILE A N 1
ATOM 3341 C CA . ILE A 1 550 ? 28.966 66.606 91.209 1.00 56.87 529 ILE A CA 1
ATOM 3342 C C . ILE A 1 550 ? 30.023 65.499 91.321 1.00 56.74 529 ILE A C 1
ATOM 3343 O O . ILE A 1 550 ? 29.721 64.324 91.106 1.00 57.35 529 ILE A O 1
ATOM 3348 N N . GLN A 1 551 ? 31.253 65.874 91.668 1.00 56.11 530 GLN A N 1
ATOM 3349 C CA . GLN A 1 551 ? 32.361 64.910 91.736 1.00 55.55 530 GLN A CA 1
ATOM 3350 C C . GLN A 1 551 ? 32.118 63.719 92.680 1.00 55.21 530 GLN A C 1
ATOM 3351 O O . GLN A 1 551 ? 32.424 62.583 92.309 1.00 55.40 530 GLN A O 1
ATOM 3357 N N . PRO A 1 552 ? 31.584 63.960 93.898 1.00 54.99 531 PRO A N 1
ATOM 3358 C CA . PRO A 1 552 ? 31.266 62.798 94.747 1.00 55.57 531 PRO A CA 1
ATOM 3359 C C . PRO A 1 552 ? 30.314 61.784 94.099 1.00 56.00 531 PRO A C 1
ATOM 3360 O O . PRO A 1 552 ? 30.474 60.582 94.308 1.00 55.98 531 PRO A O 1
ATOM 3364 N N . ARG A 1 553 ? 29.350 62.263 93.314 1.00 56.76 532 ARG A N 1
ATOM 3365 C CA . ARG A 1 553 ? 28.425 61.379 92.600 1.00 57.71 532 ARG A CA 1
ATOM 3366 C C . ARG A 1 553 ? 29.136 60.585 91.501 1.00 58.14 532 ARG A C 1
ATOM 3367 O O . ARG A 1 553 ? 28.866 59.396 91.319 1.00 58.55 532 ARG A O 1
ATOM 3375 N N . ILE A 1 554 ? 30.045 61.248 90.783 1.00 57.86 533 ILE A N 1
ATOM 3376 C CA . ILE A 1 554 ? 30.859 60.598 89.751 1.00 57.56 533 ILE A CA 1
ATOM 3377 C C . ILE A 1 554 ? 31.716 59.486 90.368 1.00 57.90 533 ILE A C 1
ATOM 3378 O O . ILE A 1 554 ? 31.763 58.369 89.847 1.00 58.31 533 ILE A O 1
ATOM 3383 N N . ASP A 1 555 ? 32.371 59.793 91.486 1.00 57.53 534 ASP A N 1
ATOM 3384 C CA . ASP A 1 555 ? 33.182 58.811 92.208 1.00 57.44 534 ASP A CA 1
ATOM 3385 C C . ASP A 1 555 ? 32.358 57.616 92.697 1.00 56.58 534 ASP A C 1
ATOM 3386 O O . ASP A 1 555 ? 32.790 56.466 92.580 1.00 55.96 534 ASP A O 1
ATOM 3391 N N . ALA A 1 556 ? 31.173 57.894 93.235 1.00 56.12 535 ALA A N 1
ATOM 3392 C CA . ALA A 1 556 ? 30.304 56.847 93.773 1.00 55.99 535 ALA A CA 1
ATOM 3393 C C . ALA A 1 556 ? 29.720 55.950 92.678 1.00 55.87 535 ALA A C 1
ATOM 3394 O O . ALA A 1 556 ? 29.514 54.754 92.897 1.00 55.57 535 ALA A O 1
ATOM 3396 N N . ALA A 1 557 ? 29.466 56.524 91.504 1.00 55.76 536 ALA A N 1
ATOM 3397 C CA . ALA A 1 557 ? 29.024 55.741 90.356 1.00 56.15 536 ALA A CA 1
ATOM 3398 C C . ALA A 1 557 ? 30.148 54.836 89.864 1.00 56.40 536 ALA A C 1
ATOM 3399 O O . ALA A 1 557 ? 29.917 53.663 89.560 1.00 56.85 536 ALA A O 1
ATOM 3401 N N . LEU A 1 558 ? 31.362 55.382 89.813 1.00 56.24 537 LEU A N 1
ATOM 3402 C CA . LEU A 1 558 ? 32.519 54.658 89.294 1.00 57.27 537 LEU A CA 1
ATOM 3403 C C . LEU A 1 558 ? 32.923 53.461 90.161 1.00 58.31 537 LEU A C 1
ATOM 3404 O O . LEU A 1 558 ? 33.307 52.420 89.628 1.00 58.81 537 LEU A O 1
ATOM 3409 N N . ASP A 1 559 ? 32.836 53.603 91.484 1.00 59.06 538 ASP A N 1
ATOM 3410 C CA . ASP A 1 559 ? 33.150 52.485 92.381 1.00 60.20 538 ASP A CA 1
ATOM 3411 C C . ASP A 1 559 ? 31.940 51.585 92.651 1.00 60.53 538 ASP A C 1
ATOM 3412 O O . ASP A 1 559 ? 32.059 50.553 93.316 1.00 61.25 538 ASP A O 1
ATOM 3417 N N . GLY A 1 560 ? 30.781 51.996 92.143 1.00 60.49 539 GLY A N 1
ATOM 3418 C CA . GLY A 1 560 ? 29.566 51.191 92.208 1.00 59.99 539 GLY A CA 1
ATOM 3419 C C . GLY A 1 560 ? 28.778 51.265 93.499 1.00 59.84 539 GLY A C 1
ATOM 3420 O O . GLY A 1 560 ? 27.941 50.401 93.759 1.00 59.60 539 GLY A O 1
ATOM 3421 N N . THR A 1 561 ? 29.034 52.286 94.315 1.00 60.23 540 THR A N 1
ATOM 3422 C CA . THR A 1 561 ? 28.290 52.455 95.570 1.00 61.13 540 THR A CA 1
ATOM 3423 C C . THR A 1 561 ? 27.033 53.296 95.346 1.00 61.59 540 THR A C 1
ATOM 3424 O O . THR A 1 561 ? 26.200 53.452 96.240 1.00 62.16 540 THR A O 1
ATOM 3428 N N . ASP A 1 562 ? 26.905 53.820 94.134 1.00 62.08 541 ASP A N 1
ATOM 3429 C CA . ASP A 1 562 ? 25.734 54.579 93.733 1.00 63.10 541 ASP A CA 1
ATOM 3430 C C . ASP A 1 562 ? 25.239 54.055 92.391 1.00 62.84 541 ASP A C 1
ATOM 3431 O O . ASP A 1 562 ? 26.043 53.755 91.502 1.00 63.38 541 ASP A O 1
ATOM 3436 N N . ASP A 1 563 ? 23.920 53.938 92.254 1.00 62.29 542 ASP A N 1
ATOM 3437 C CA . ASP A 1 563 ? 23.301 53.500 91.003 1.00 62.26 542 ASP A CA 1
ATOM 3438 C C . ASP A 1 563 ? 23.561 54.534 89.910 1.00 60.80 542 ASP A C 1
ATOM 3439 O O . ASP A 1 563 ? 23.299 55.726 90.097 1.00 60.41 542 ASP A O 1
ATOM 3444 N N . ILE A 1 564 ? 24.082 54.063 88.777 1.00 59.57 543 ILE A N 1
ATOM 3445 C CA . ILE A 1 564 ? 24.462 54.935 87.662 1.00 58.28 543 ILE A CA 1
ATOM 3446 C C . ILE A 1 564 ? 23.278 55.728 87.084 1.00 58.26 543 ILE A C 1
ATOM 3447 O O . ILE A 1 564 ? 23.429 56.893 86.703 1.00 57.92 543 ILE A O 1
ATOM 3452 N N . ALA A 1 565 ? 22.108 55.097 87.039 1.00 57.70 544 ALA A N 1
ATOM 3453 C CA . ALA A 1 565 ? 20.892 55.741 86.545 1.00 57.82 544 ALA A CA 1
ATOM 3454 C C . ALA A 1 565 ? 20.515 56.943 87.411 1.00 57.82 544 ALA A C 1
ATOM 3455 O O . ALA A 1 565 ? 20.110 57.985 86.899 1.00 57.49 544 ALA A O 1
ATOM 3457 N N . ASP A 1 566 ? 20.655 56.789 88.726 1.00 58.03 545 ASP A N 1
ATOM 3458 C CA . ASP A 1 566 ? 20.367 57.871 89.666 1.00 58.53 545 ASP A CA 1
ATOM 3459 C C . ASP A 1 566 ? 21.393 58.994 89.594 1.00 58.17 545 ASP A C 1
ATOM 3460 O O . ASP A 1 566 ? 21.047 60.163 89.765 1.00 58.49 545 ASP A O 1
ATOM 3465 N N . VAL A 1 567 ? 22.651 58.637 89.346 1.00 57.54 546 VAL A N 1
ATOM 3466 C CA . VAL A 1 567 ? 23.716 59.623 89.195 1.00 56.96 546 VAL A CA 1
ATOM 3467 C C . VAL A 1 567 ? 23.504 60.447 87.925 1.00 57.41 546 VAL A C 1
ATOM 3468 O O . VAL A 1 567 ? 23.536 61.678 87.971 1.00 57.43 546 VAL A O 1
ATOM 3472 N N . ILE A 1 568 ? 23.268 59.765 86.806 1.00 57.54 547 ILE A N 1
ATOM 3473 C CA . ILE A 1 568 ? 23.003 60.433 85.530 1.00 57.86 547 ILE A CA 1
ATOM 3474 C C . ILE A 1 568 ? 21.838 61.422 85.669 1.00 58.90 547 ILE A C 1
ATOM 3475 O O . ILE A 1 568 ? 21.969 62.597 85.317 1.00 59.55 547 ILE A O 1
ATOM 3480 N N . GLN A 1 569 ? 20.718 60.942 86.207 1.00 59.47 548 GLN A N 1
ATOM 3481 C CA . GLN A 1 569 ? 19.541 61.771 86.473 1.00 60.46 548 GLN A CA 1
ATOM 3482 C C . GLN A 1 569 ? 19.910 63.056 87.218 1.00 60.04 548 GLN A C 1
ATOM 3483 O O . GLN A 1 569 ? 19.447 64.141 86.868 1.00 60.49 548 GLN A O 1
ATOM 3489 N N . ALA A 1 570 ? 20.757 62.920 88.234 1.00 59.42 549 ALA A N 1
ATOM 3490 C CA . ALA A 1 570 ? 21.153 64.035 89.090 1.00 58.82 549 ALA A CA 1
ATOM 3491 C C . ALA A 1 570 ? 22.160 65.004 88.455 1.00 59.21 549 ALA A C 1
ATOM 3492 O O . ALA A 1 570 ? 22.123 66.203 88.741 1.00 59.13 549 ALA A O 1
ATOM 3494 N N . VAL A 1 571 ? 23.051 64.498 87.601 1.00 58.93 550 VAL A N 1
ATOM 3495 C CA . VAL A 1 571 ? 24.161 65.321 87.091 1.00 58.49 550 VAL A CA 1
ATOM 3496 C C . VAL A 1 571 ? 23.989 65.922 85.688 1.00 58.78 550 VAL A C 1
ATOM 3497 O O . VAL A 1 571 ? 24.676 66.893 85.361 1.00 59.61 550 VAL A O 1
ATOM 3501 N N . GLU A 1 572 ? 23.091 65.364 84.872 1.00 57.58 551 GLU A N 1
ATOM 3502 C CA . GLU A 1 572 ? 22.923 65.833 83.484 1.00 58.09 551 GLU A CA 1
ATOM 3503 C C . GLU A 1 572 ? 22.766 67.355 83.340 1.00 57.36 551 GLU A C 1
ATOM 3504 O O . GLU A 1 572 ? 23.456 67.953 82.509 1.00 57.72 551 GLU A O 1
ATOM 3510 N N . PRO A 1 573 ? 21.869 67.986 84.138 1.00 56.52 552 PRO A N 1
ATOM 3511 C CA . PRO A 1 573 ? 21.703 69.440 84.018 1.00 57.10 552 PRO A CA 1
ATOM 3512 C C . PRO A 1 573 ? 23.012 70.209 84.195 1.00 57.83 552 PRO A C 1
ATOM 3513 O O . PRO A 1 573 ? 23.267 71.172 83.467 1.00 58.19 552 PRO A O 1
ATOM 3517 N N . ARG A 1 574 ? 23.831 69.765 85.146 1.00 58.05 553 ARG A N 1
ATOM 3518 C CA . ARG A 1 574 ? 25.118 70.391 85.443 1.00 58.27 553 ARG A CA 1
ATOM 3519 C C . ARG A 1 574 ? 26.123 70.207 84.312 1.00 58.26 553 ARG A C 1
ATOM 3520 O O . ARG A 1 574 ? 26.972 71.073 84.082 1.00 57.95 553 ARG A O 1
ATOM 3528 N N . LEU A 1 575 ? 26.025 69.075 83.615 1.00 58.08 554 LEU A N 1
ATOM 3529 C CA . LEU A 1 575 ? 26.887 68.791 82.469 1.00 57.49 554 LEU A CA 1
ATOM 3530 C C . LEU A 1 575 ? 26.580 69.718 81.294 1.00 57.35 554 LEU A C 1
ATOM 3531 O O . LEU A 1 575 ? 27.493 70.305 80.710 1.00 58.10 554 LEU A O 1
ATOM 3536 N N . TRP A 1 576 ? 25.299 69.854 80.959 1.00 55.86 555 TRP A N 1
ATOM 3537 C CA . TRP A 1 576 ? 24.865 70.791 79.924 1.00 55.58 555 TRP A CA 1
ATOM 3538 C C . TRP A 1 576 ? 25.209 72.239 80.289 1.00 56.18 555 TRP A C 1
ATOM 3539 O O . TRP A 1 576 ? 25.589 73.027 79.419 1.00 56.18 555 TRP A O 1
ATOM 3550 N N . ASN A 1 577 ? 25.081 72.584 81.570 1.00 56.05 556 ASN A N 1
ATOM 3551 C CA . ASN A 1 577 ? 25.286 73.963 82.009 1.00 56.74 556 ASN A CA 1
ATOM 3552 C C . ASN A 1 577 ? 26.735 74.442 81.918 1.00 57.09 556 ASN A C 1
ATOM 3553 O O . ASN A 1 577 ? 26.991 75.648 81.874 1.00 57.45 556 ASN A O 1
ATOM 3558 N N . MET A 1 578 ? 27.676 73.500 81.890 1.00 57.08 557 MET A N 1
ATOM 3559 C CA . MET A 1 578 ? 29.086 73.825 81.657 1.00 56.58 557 MET A CA 1
ATOM 3560 C C . MET A 1 578 ? 29.330 74.340 80.236 1.00 56.72 557 MET A C 1
ATOM 3561 O O . MET A 1 578 ? 30.330 75.017 79.980 1.00 57.10 557 MET A O 1
ATOM 3566 N N . ALA A 1 579 ? 28.412 74.017 79.324 1.00 55.93 558 ALA A N 1
ATOM 3567 C CA . ALA A 1 579 ? 28.436 74.515 77.944 1.00 55.05 558 ALA A CA 1
ATOM 3568 C C . ALA A 1 579 ? 29.764 74.234 77.248 1.00 54.80 558 ALA A C 1
ATOM 3569 O O . ALA A 1 579 ? 30.365 75.125 76.635 1.00 54.16 558 ALA A O 1
ATOM 3571 N N . THR A 1 580 ? 30.210 72.986 77.351 1.00 54.61 559 THR A N 1
ATOM 3572 C CA . THR A 1 580 ? 31.480 72.551 76.776 1.00 54.94 559 THR A CA 1
ATOM 3573 C C . THR A 1 580 ? 31.306 71.439 75.735 1.00 55.60 559 THR A C 1
ATOM 3574 O O . THR A 1 580 ? 32.130 71.292 74.832 1.00 56.56 559 THR A O 1
ATOM 3578 N N . VAL A 1 581 ? 30.240 70.653 75.870 1.00 55.41 560 VAL A N 1
ATOM 3579 C CA . VAL A 1 581 ? 30.015 69.500 74.995 1.00 55.06 560 VAL A CA 1
ATOM 3580 C C . VAL A 1 581 ? 28.676 69.578 74.263 1.00 55.09 560 VAL A C 1
ATOM 3581 O O . VAL A 1 581 ? 27.614 69.723 74.879 1.00 55.53 560 VAL A O 1
ATOM 3585 N N . LEU A 1 582 ? 28.743 69.488 72.941 1.00 54.94 561 LEU A N 1
ATOM 3586 C CA . LEU A 1 582 ? 27.554 69.403 72.113 1.00 54.33 561 LEU A CA 1
ATOM 3587 C C . LEU A 1 582 ? 27.541 68.069 71.363 1.00 54.34 561 LEU A C 1
ATOM 3588 O O . LEU A 1 582 ? 28.188 67.942 70.320 1.00 53.37 561 LEU A O 1
ATOM 3593 N N . PRO A 1 583 ? 26.815 67.066 71.903 1.00 54.64 562 PRO A N 1
ATOM 3594 C CA . PRO A 1 583 ? 26.640 65.803 71.194 1.00 54.46 562 PRO A CA 1
ATOM 3595 C C . PRO A 1 583 ? 25.867 66.047 69.902 1.00 54.40 562 PRO A C 1
ATOM 3596 O O . PRO A 1 583 ? 24.952 66.879 69.866 1.00 54.90 562 PRO A O 1
ATOM 3600 N N . ILE A 1 584 ? 26.240 65.343 68.843 1.00 54.29 563 ILE A N 1
ATOM 3601 C CA . ILE A 1 584 ? 25.642 65.591 67.536 1.00 54.18 563 ILE A CA 1
ATOM 3602 C C . ILE A 1 584 ? 24.724 64.442 67.092 1.00 55.14 563 ILE A C 1
ATOM 3603 O O . ILE A 1 584 ? 23.510 64.625 66.969 1.00 55.13 563 ILE A O 1
ATOM 3608 N N . LEU A 1 585 ? 25.298 63.264 66.868 1.00 55.39 564 LEU A N 1
ATOM 3609 C CA . LEU A 1 585 ? 24.517 62.102 66.436 1.00 55.93 564 LEU A CA 1
ATOM 3610 C C . LEU A 1 585 ? 25.201 60.808 66.840 1.00 56.17 564 LEU A C 1
ATOM 3611 O O . LEU A 1 585 ? 26.410 60.796 67.098 1.00 56.23 564 LEU A O 1
ATOM 3616 N N . GLN A 1 586 ? 24.423 59.731 66.911 1.00 56.16 565 GLN A N 1
ATOM 3617 C CA . GLN A 1 586 ? 24.998 58.398 66.943 1.00 56.24 565 GLN A CA 1
ATOM 3618 C C . GLN A 1 586 ? 24.957 57.833 65.528 1.00 56.27 565 GLN A C 1
ATOM 3619 O O . GLN A 1 586 ? 23.954 57.968 64.816 1.00 55.24 565 GLN A O 1
ATOM 3625 N N . ASP A 1 587 ? 26.065 57.207 65.142 1.00 56.22 566 ASP A N 1
ATOM 3626 C CA . ASP A 1 587 ? 26.239 56.617 63.825 1.00 56.14 566 ASP A CA 1
ATOM 3627 C C . ASP A 1 587 ? 25.359 55.370 63.649 1.00 56.62 566 ASP A C 1
ATOM 3628 O O . ASP A 1 587 ? 25.243 54.534 64.557 1.00 55.44 566 ASP A O 1
ATOM 3633 N N . THR A 1 588 ? 24.717 55.268 62.487 1.00 55.69 567 THR A N 1
ATOM 3634 C CA . THR A 1 588 ? 23.949 54.074 62.138 1.00 56.22 567 THR A CA 1
ATOM 3635 C C . THR A 1 588 ? 24.381 53.573 60.765 1.00 55.80 567 THR A C 1
ATOM 3636 O O . THR A 1 588 ? 24.924 54.334 59.966 1.00 55.02 567 THR A O 1
ATOM 3640 N N . THR A 1 589 ? 24.144 52.289 60.510 1.00 55.41 568 THR A N 1
ATOM 3641 C CA . THR A 1 589 ? 24.450 51.676 59.223 1.00 55.31 568 THR A CA 1
ATOM 3642 C C . THR A 1 589 ? 23.327 50.738 58.798 1.00 55.60 568 THR A C 1
ATOM 3643 O O . THR A 1 589 ? 22.645 50.145 59.641 1.00 55.49 568 THR A O 1
ATOM 3647 N N . ILE A 1 590 ? 23.141 50.612 57.487 1.00 55.95 569 ILE A N 1
ATOM 3648 C CA . ILE A 1 590 ? 22.324 49.545 56.920 1.00 55.46 569 ILE A CA 1
ATOM 3649 C C . ILE A 1 590 ? 23.170 48.278 56.880 1.00 55.41 569 ILE A C 1
ATOM 3650 O O . ILE A 1 590 ? 24.331 48.310 56.460 1.00 55.53 569 ILE A O 1
ATOM 3655 N N . VAL A 1 591 ? 22.592 47.170 57.337 1.00 55.39 570 VAL A N 1
ATOM 3656 C CA . VAL A 1 591 ? 23.224 45.857 57.216 1.00 54.42 570 VAL A CA 1
ATOM 3657 C C . VAL A 1 591 ? 22.374 44.932 56.353 1.00 54.49 570 VAL A C 1
ATOM 3658 O O . VAL A 1 591 ? 21.145 45.047 56.337 1.00 54.30 570 VAL A O 1
ATOM 3662 N N . ALA A 1 592 ? 23.035 44.030 55.629 1.00 53.59 571 ALA A N 1
ATOM 3663 C CA . ALA A 1 592 ? 22.349 43.132 54.711 1.00 53.38 571 ALA A CA 1
ATOM 3664 C C . ALA A 1 592 ? 23.047 41.778 54.576 1.00 53.91 571 ALA A C 1
ATOM 3665 O O . ALA A 1 592 ? 24.267 41.672 54.721 1.00 54.47 571 ALA A O 1
ATOM 3667 N N . ALA A 1 593 ? 22.251 40.749 54.302 1.00 53.69 572 ALA A N 1
ATOM 3668 C CA . ALA A 1 593 ? 22.769 39.421 54.002 1.00 53.71 572 ALA A CA 1
ATOM 3669 C C . ALA A 1 593 ? 21.987 38.809 52.846 1.00 53.15 572 ALA A C 1
ATOM 3670 O O . ALA A 1 593 ? 20.757 38.707 52.898 1.00 52.05 572 ALA A O 1
ATOM 3672 N N . GLY A 1 594 ? 22.711 38.425 51.798 1.00 53.96 573 GLY A N 1
ATOM 3673 C CA . GLY A 1 594 ? 22.117 37.778 50.629 1.00 54.56 573 GLY A CA 1
ATOM 3674 C C . GLY A 1 594 ? 21.829 36.304 50.869 1.00 55.88 573 GLY A C 1
ATOM 3675 O O . GLY A 1 594 ? 22.354 35.717 51.818 1.00 55.87 573 GLY A O 1
ATOM 3676 N N . PRO A 1 595 ? 20.995 35.692 50.005 1.00 56.76 574 PRO A N 1
ATOM 3677 C CA . PRO A 1 595 ? 20.624 34.275 50.139 1.00 57.82 574 PRO A CA 1
ATOM 3678 C C . PRO A 1 595 ? 21.783 33.300 49.892 1.00 59.02 574 PRO A C 1
ATOM 3679 O O . PRO A 1 595 ? 21.681 32.119 50.235 1.00 58.67 574 PRO A O 1
ATOM 3683 N N . SER A 1 596 ? 22.872 33.797 49.309 1.00 60.48 575 SER A N 1
ATOM 3684 C CA . SER A 1 596 ? 24.017 32.957 48.954 1.00 61.84 575 SER A CA 1
ATOM 3685 C C . SER A 1 596 ? 24.952 32.675 50.136 1.00 62.04 575 SER A C 1
ATOM 3686 O O . SER A 1 596 ? 25.941 31.959 49.987 1.00 62.78 575 SER A O 1
ATOM 3689 N N . VAL A 1 597 ? 24.638 33.231 51.302 1.00 61.21 576 VAL A N 1
ATOM 3690 C CA . VAL A 1 597 ? 25.479 33.045 52.482 1.00 60.57 576 VAL A CA 1
ATOM 3691 C C . VAL A 1 597 ? 24.688 32.428 53.647 1.00 60.73 576 VAL A C 1
ATOM 3692 O O . VAL A 1 597 ? 23.515 32.752 53.857 1.00 60.72 576 VAL A O 1
ATOM 3696 N N . GLN A 1 598 ? 25.340 31.528 54.379 1.00 60.81 577 GLN A N 1
ATOM 3697 C CA . GLN A 1 598 ? 24.726 30.830 55.511 1.00 61.41 577 GLN A CA 1
ATOM 3698 C C . GLN A 1 598 ? 25.318 31.292 56.841 1.00 61.29 577 GLN A C 1
ATOM 3699 O O . GLN A 1 598 ? 26.466 31.737 56.895 1.00 61.40 577 GLN A O 1
ATOM 3705 N N . ASN A 1 599 ? 24.523 31.178 57.905 1.00 61.09 578 ASN A N 1
ATOM 3706 C CA . ASN A 1 599 ? 24.958 31.458 59.279 1.00 61.03 578 ASN A CA 1
ATOM 3707 C C . ASN A 1 599 ? 25.284 32.918 59.568 1.00 61.39 578 ASN A C 1
ATOM 3708 O O . ASN A 1 599 ? 26.063 33.222 60.476 1.00 62.06 578 ASN A O 1
ATOM 3713 N N . VAL A 1 600 ? 24.681 33.821 58.799 1.00 61.11 579 VAL A N 1
ATOM 3714 C CA . VAL A 1 600 ? 24.827 35.243 59.046 1.00 60.20 579 VAL A CA 1
ATOM 3715 C C . VAL A 1 600 ? 23.578 35.763 59.749 1.00 61.30 579 VAL A C 1
ATOM 3716 O O . VAL A 1 600 ? 22.542 36.009 59.119 1.00 61.39 579 VAL A O 1
ATOM 3720 N N . SER A 1 601 ? 23.678 35.894 61.066 1.00 62.25 580 SER A N 1
ATOM 3721 C CA . SER A 1 601 ? 22.665 36.588 61.842 1.00 63.72 580 SER A CA 1
ATOM 3722 C C . SER A 1 601 ? 22.997 38.079 61.805 1.00 65.88 580 SER A C 1
ATOM 3723 O O . SER A 1 601 ? 24.109 38.493 62.156 1.00 67.52 580 SER A O 1
ATOM 3726 N N . LEU A 1 602 ? 22.049 38.891 61.361 1.00 66.82 581 LEU A N 1
ATOM 3727 C CA . LEU A 1 602 ? 22.285 40.330 61.284 1.00 66.56 581 LEU A CA 1
ATOM 3728 C C . LEU A 1 602 ? 22.051 40.980 62.647 1.00 67.06 581 LEU A C 1
ATOM 3729 O O . LEU A 1 602 ? 21.555 42.109 62.747 1.00 67.94 581 LEU A O 1
ATOM 3734 N N . THR A 1 603 ? 22.423 40.247 63.692 1.00 67.37 582 THR A N 1
ATOM 3735 C CA . THR A 1 603 ? 22.218 40.673 65.070 1.00 68.07 582 THR A CA 1
ATOM 3736 C C . THR A 1 603 ? 23.503 40.512 65.879 1.00 66.75 582 THR A C 1
ATOM 3737 O O . THR A 1 603 ? 24.331 39.643 65.592 1.00 67.98 582 THR A O 1
ATOM 3741 N N . GLY A 1 604 ? 23.664 41.359 66.885 1.00 64.65 583 GLY A N 1
ATOM 3742 C CA . GLY A 1 604 ? 24.838 41.322 67.740 1.00 62.77 583 GLY A CA 1
ATOM 3743 C C . GLY A 1 604 ? 24.818 42.479 68.708 1.00 61.52 583 GLY A C 1
ATOM 3744 O O . GLY A 1 604 ? 23.981 43.377 68.600 1.00 61.50 583 GLY A O 1
ATOM 3745 N N . ALA A 1 605 ? 25.737 42.453 69.663 1.00 60.07 584 ALA A N 1
ATOM 3746 C CA . ALA A 1 605 ? 25.868 43.539 70.615 1.00 58.86 584 ALA A CA 1
ATOM 3747 C C . ALA A 1 605 ? 26.361 44.806 69.915 1.00 58.12 584 ALA A C 1
ATOM 3748 O O . ALA A 1 605 ? 27.088 44.748 68.916 1.00 57.60 584 ALA A O 1
ATOM 3750 N N . VAL A 1 606 ? 25.950 45.951 70.446 1.00 57.38 585 VAL A N 1
ATOM 3751 C CA . VAL A 1 606 ? 26.344 47.260 69.920 1.00 56.56 585 VAL A CA 1
ATOM 3752 C C . VAL A 1 606 ? 27.867 47.430 69.684 1.00 56.96 585 VAL A C 1
ATOM 3753 O O . VAL A 1 606 ? 28.266 47.926 68.623 1.00 57.24 585 VAL A O 1
ATOM 3757 N N . PRO A 1 607 ? 28.718 47.026 70.655 1.00 56.65 586 PRO A N 1
ATOM 3758 C CA . PRO A 1 607 ? 30.169 47.171 70.446 1.00 57.23 586 PRO A CA 1
ATOM 3759 C C . PRO A 1 607 ? 30.750 46.402 69.252 1.00 57.59 586 PRO A C 1
ATOM 3760 O O . PRO A 1 607 ? 31.775 46.813 68.703 1.00 57.43 586 PRO A O 1
ATOM 3764 N N . VAL A 1 608 ? 30.099 45.309 68.857 1.00 58.49 587 VAL A N 1
ATOM 3765 C CA . VAL A 1 608 ? 30.652 44.393 67.853 1.00 59.25 587 VAL A CA 1
ATOM 3766 C C . VAL A 1 608 ? 30.062 44.603 66.465 1.00 59.67 587 VAL A C 1
ATOM 3767 O O . VAL A 1 608 ? 30.801 44.676 65.478 1.00 61.46 587 VAL A O 1
ATOM 3771 N N . GLY A 1 609 ? 28.739 44.691 66.389 1.00 58.01 588 GLY A N 1
ATOM 3772 C CA . GLY A 1 609 ? 28.066 44.779 65.103 1.00 57.80 588 GLY A CA 1
ATOM 3773 C C . GLY A 1 609 ? 27.586 43.411 64.665 1.00 57.54 588 GLY A C 1
ATOM 3774 O O . GLY A 1 609 ? 26.979 42.683 65.453 1.00 58.17 588 GLY A O 1
ATOM 3775 N N . ILE A 1 610 ? 27.878 43.050 63.416 1.00 56.66 589 ILE A N 1
ATOM 3776 C CA . ILE A 1 610 ? 27.340 41.821 62.821 1.00 56.10 589 ILE A CA 1
ATOM 3777 C C . ILE A 1 610 ? 28.383 40.742 62.488 1.00 56.32 589 ILE A C 1
ATOM 3778 O O . ILE A 1 610 ? 28.050 39.724 61.878 1.00 56.47 589 ILE A O 1
ATOM 3783 N N . VAL A 1 611 ? 29.632 40.949 62.895 1.00 56.64 590 VAL A N 1
ATOM 3784 C CA . VAL A 1 611 ? 30.709 40.018 62.522 1.00 57.06 590 VAL A CA 1
ATOM 3785 C C . VAL A 1 611 ? 31.070 39.002 63.613 1.00 57.54 590 VAL A C 1
ATOM 3786 O O . VAL A 1 611 ? 31.995 38.208 63.443 1.00 58.72 590 VAL A O 1
ATOM 3790 N N . GLY A 1 612 ? 30.330 39.023 64.720 1.00 57.87 591 GLY A N 1
ATOM 3791 C CA . GLY A 1 612 ? 30.574 38.113 65.841 1.00 57.66 591 GLY A CA 1
ATOM 3792 C C . GLY A 1 612 ? 30.602 36.640 65.469 1.00 57.86 591 GLY A C 1
ATOM 3793 O O . GLY A 1 612 ? 31.357 35.863 66.060 1.00 58.24 591 GLY A O 1
ATOM 3794 N N . ASP A 1 613 ? 29.791 36.260 64.482 1.00 57.68 592 ASP A N 1
ATOM 3795 C CA . ASP A 1 613 ? 29.669 34.858 64.072 1.00 58.27 592 ASP A CA 1
ATOM 3796 C C . ASP A 1 613 ? 30.332 34.563 62.717 1.00 57.71 592 ASP A C 1
ATOM 3797 O O . ASP A 1 613 ? 30.069 33.521 62.103 1.00 57.81 592 ASP A O 1
ATOM 3802 N N . ALA A 1 614 ? 31.201 35.471 62.271 1.00 56.82 593 ALA A N 1
ATOM 3803 C CA . ALA A 1 614 ? 31.856 35.360 60.960 1.00 56.67 593 ALA A CA 1
ATOM 3804 C C . ALA A 1 614 ? 32.629 34.060 60.741 1.00 56.87 593 ALA A C 1
ATOM 3805 O O . ALA A 1 614 ? 32.787 33.618 59.600 1.00 57.15 593 ALA A O 1
ATOM 3807 N N . GLY A 1 615 ? 33.103 33.460 61.833 1.00 56.63 594 GLY A N 1
ATOM 3808 C CA . GLY A 1 615 ? 33.807 32.186 61.780 1.00 56.61 594 GLY A CA 1
ATOM 3809 C C . GLY A 1 615 ? 32.920 31.037 61.341 1.00 57.27 594 GLY A C 1
ATOM 3810 O O . GLY A 1 615 ? 33.419 29.982 60.953 1.00 56.86 594 GLY A O 1
ATOM 3811 N N . ASP A 1 616 ? 31.604 31.249 61.393 1.00 58.17 595 ASP A N 1
ATOM 3812 C CA . ASP A 1 616 ? 30.627 30.227 61.013 1.00 58.83 595 ASP A CA 1
ATOM 3813 C C . ASP A 1 616 ? 30.048 30.447 59.616 1.00 58.69 595 ASP A C 1
ATOM 3814 O O . ASP A 1 616 ? 29.305 29.603 59.113 1.00 58.90 595 ASP A O 1
ATOM 3819 N N . TRP A 1 617 ? 30.386 31.575 58.993 1.00 58.50 596 TRP A N 1
ATOM 3820 C CA . TRP A 1 617 ? 29.838 31.913 57.678 1.00 58.55 596 TRP A CA 1
ATOM 3821 C C . TRP A 1 617 ? 30.253 30.896 56.611 1.00 59.04 596 TRP A C 1
ATOM 3822 O O . TRP A 1 617 ? 31.432 30.561 56.482 1.00 59.17 596 TRP A O 1
ATOM 3833 N N . THR A 1 618 ? 29.270 30.390 55.872 1.00 59.66 597 THR A N 1
ATOM 3834 C CA . THR A 1 618 ? 29.519 29.532 54.711 1.00 60.93 597 THR A CA 1
ATOM 3835 C C . THR A 1 618 ? 28.700 30.052 53.539 1.00 62.33 597 THR A C 1
ATOM 3836 O O . THR A 1 618 ? 27.694 30.735 53.741 1.00 62.11 597 THR A O 1
ATOM 3840 N N . LYS A 1 619 ? 29.121 29.749 52.314 1.00 64.39 598 LYS A N 1
ATOM 3841 C CA . LYS A 1 619 ? 28.379 30.245 51.156 1.00 67.07 598 LYS A CA 1
ATOM 3842 C C . LYS A 1 619 ? 27.617 29.178 50.356 1.00 68.84 598 LYS A C 1
ATOM 3843 O O . LYS A 1 619 ? 27.566 28.014 50.756 1.00 68.25 598 LYS A O 1
ATOM 3849 N N . THR A 1 620 ? 27.024 29.613 49.241 1.00 71.69 599 THR A N 1
ATOM 3850 C CA . THR A 1 620 ? 26.055 28.848 48.431 1.00 74.12 599 THR A CA 1
ATOM 3851 C C . THR A 1 620 ? 24.789 28.490 49.219 1.00 75.11 599 THR A C 1
ATOM 3852 O O . THR A 1 620 ? 23.746 29.125 49.052 1.00 75.64 599 THR A O 1
ATOM 3856 N N . ALA B 1 46 ? 4.611 -0.885 35.969 1.00 79.44 25 ALA B N 1
ATOM 3857 C CA . ALA B 1 46 ? 5.237 -1.891 35.059 1.00 79.70 25 ALA B CA 1
ATOM 3858 C C . ALA B 1 46 ? 4.272 -2.344 33.950 1.00 79.48 25 ALA B C 1
ATOM 3859 O O . ALA B 1 46 ? 3.421 -3.213 34.180 1.00 79.46 25 ALA B O 1
ATOM 3861 N N . PRO B 1 47 ? 4.408 -1.759 32.739 1.00 79.20 26 PRO B N 1
ATOM 3862 C CA . PRO B 1 47 ? 3.466 -1.980 31.632 1.00 78.69 26 PRO B CA 1
ATOM 3863 C C . PRO B 1 47 ? 3.363 -3.444 31.202 1.00 78.15 26 PRO B C 1
ATOM 3864 O O . PRO B 1 47 ? 4.268 -4.242 31.474 1.00 78.30 26 PRO B O 1
ATOM 3868 N N . THR B 1 48 ? 2.255 -3.781 30.545 1.00 76.90 27 THR B N 1
ATOM 3869 C CA . THR B 1 48 ? 2.055 -5.116 29.980 1.00 75.64 27 THR B CA 1
ATOM 3870 C C . THR B 1 48 ? 1.046 -5.099 28.816 1.00 73.63 27 THR B C 1
ATOM 3871 O O . THR B 1 48 ? -0.144 -5.378 28.991 1.00 73.34 27 THR B O 1
ATOM 3875 N N . GLN B 1 49 ? 1.545 -4.740 27.634 1.00 71.17 28 GLN B N 1
ATOM 3876 C CA . GLN B 1 49 ? 0.779 -4.852 26.397 1.00 69.01 28 GLN B CA 1
ATOM 3877 C C . GLN B 1 49 ? 1.164 -6.137 25.676 1.00 66.97 28 GLN B C 1
ATOM 3878 O O . GLN B 1 49 ? 2.339 -6.367 25.381 1.00 67.32 28 GLN B O 1
ATOM 3884 N N . ILE B 1 50 ? 0.166 -6.969 25.397 1.00 63.64 29 ILE B N 1
ATOM 3885 C CA . ILE B 1 50 ? 0.378 -8.192 24.634 1.00 60.57 29 ILE B CA 1
ATOM 3886 C C . ILE B 1 50 ? -0.097 -7.976 23.197 1.00 58.67 29 ILE B C 1
ATOM 3887 O O . ILE B 1 50 ? -1.226 -7.545 22.963 1.00 57.71 29 ILE B O 1
ATOM 3892 N N . ILE B 1 51 ? 0.795 -8.244 22.247 1.00 57.19 30 ILE B N 1
ATOM 3893 C CA . ILE B 1 51 ? 0.481 -8.125 20.827 1.00 56.30 30 ILE B CA 1
ATOM 3894 C C . ILE B 1 51 ? 0.176 -9.494 20.229 1.00 55.12 30 ILE B C 1
ATOM 3895 O O . ILE B 1 51 ? 0.999 -10.409 20.280 1.00 55.02 30 ILE B O 1
ATOM 3900 N N . MET B 1 52 ? -1.019 -9.615 19.664 1.00 54.52 31 MET B N 1
ATOM 3901 C CA . MET B 1 52 ? -1.459 -10.836 19.013 1.00 54.17 31 MET B CA 1
ATOM 3902 C C . MET B 1 52 ? -1.760 -10.581 17.540 1.00 53.62 31 MET B C 1
ATOM 3903 O O . MET B 1 52 ? -2.547 -9.695 17.203 1.00 53.91 31 MET B O 1
ATOM 3908 N N . ALA B 1 53 ? -1.129 -11.358 16.666 1.00 52.89 32 ALA B N 1
ATOM 3909 C CA . ALA B 1 53 ? -1.331 -11.191 15.233 1.00 52.90 32 ALA B CA 1
ATOM 3910 C C . ALA B 1 53 ? -2.575 -11.926 14.729 1.00 53.63 32 ALA B C 1
ATOM 3911 O O . ALA B 1 53 ? -2.894 -13.032 15.181 1.00 52.41 32 ALA B O 1
ATOM 3913 N N . ILE B 1 54 ? -3.268 -11.283 13.791 1.00 53.85 33 ILE B N 1
ATOM 3914 C CA . ILE B 1 54 ? -4.455 -11.834 13.138 1.00 53.83 33 ILE B CA 1
ATOM 3915 C C . ILE B 1 54 ? -4.334 -11.534 11.647 1.00 53.93 33 ILE B C 1
ATOM 3916 O O . ILE B 1 54 ? -3.471 -10.756 11.250 1.00 54.91 33 ILE B O 1
ATOM 3921 N N . ASP B 1 55 ? -5.187 -12.140 10.825 1.00 52.99 34 ASP B N 1
ATOM 3922 C CA . ASP B 1 55 ? -5.145 -11.892 9.382 1.00 53.13 34 ASP B CA 1
ATOM 3923 C C . ASP B 1 55 ? -5.558 -10.453 9.057 1.00 53.45 34 ASP B C 1
ATOM 3924 O O . ASP B 1 55 ? -4.894 -9.762 8.270 1.00 52.04 34 ASP B O 1
ATOM 3929 N N . SER B 1 56 ? -6.660 -10.035 9.681 1.00 53.66 35 SER B N 1
ATOM 3930 C CA . SER B 1 56 ? -7.267 -8.716 9.533 1.00 54.75 35 SER B CA 1
ATOM 3931 C C . SER B 1 56 ? -8.378 -8.631 10.581 1.00 55.48 35 SER B C 1
ATOM 3932 O O . SER B 1 56 ? -8.702 -9.636 11.221 1.00 54.57 35 SER B O 1
ATOM 3935 N N . ILE B 1 57 ? -8.960 -7.447 10.765 1.00 56.61 36 ILE B N 1
ATOM 3936 C CA . ILE B 1 57 ? -9.987 -7.269 11.808 1.00 57.33 36 ILE B CA 1
ATOM 3937 C C . ILE B 1 57 ? -11.300 -8.021 11.535 1.00 57.43 36 ILE B C 1
ATOM 3938 O O . ILE B 1 57 ? -12.107 -8.227 12.444 1.00 58.00 36 ILE B O 1
ATOM 3943 N N . GLY B 1 58 ? -11.501 -8.438 10.289 1.00 57.23 37 GLY B N 1
ATOM 3944 C CA . GLY B 1 58 ? -12.685 -9.201 9.924 1.00 57.74 37 GLY B CA 1
ATOM 3945 C C . GLY B 1 58 ? -13.890 -8.367 9.521 1.00 58.07 37 GLY B C 1
ATOM 3946 O O . GLY B 1 58 ? -13.807 -7.134 9.446 1.00 58.43 37 GLY B O 1
ATOM 3947 N N . PRO B 1 59 ? -15.027 -9.039 9.259 1.00 58.07 38 PRO B N 1
ATOM 3948 C CA . PRO B 1 59 ? -16.208 -8.390 8.685 1.00 57.48 38 PRO B CA 1
ATOM 3949 C C . PRO B 1 59 ? -16.988 -7.507 9.663 1.00 56.63 38 PRO B C 1
ATOM 3950 O O . PRO B 1 59 ? -17.627 -6.542 9.237 1.00 57.70 38 PRO B O 1
ATOM 3954 N N . GLY B 1 60 ? -16.931 -7.829 10.952 1.00 55.07 39 GLY B N 1
ATOM 3955 C CA . GLY B 1 60 ? -17.739 -7.129 11.947 1.00 54.67 39 GLY B CA 1
ATOM 3956 C C . GLY B 1 60 ? -17.658 -7.718 13.341 1.00 54.21 39 GLY B C 1
ATOM 3957 O O . GLY B 1 60 ? -16.929 -8.681 13.579 1.00 54.23 39 GLY B O 1
ATOM 3958 N N . PHE B 1 61 ? -18.421 -7.136 14.264 1.00 54.30 40 PHE B N 1
ATOM 3959 C CA . PHE B 1 61 ? -18.278 -7.438 15.688 1.00 53.65 40 PHE B CA 1
ATOM 3960 C C . PHE B 1 61 ? -19.593 -7.733 16.406 1.00 53.78 40 PHE B C 1
ATOM 3961 O O . PHE B 1 61 ? -19.655 -7.729 17.637 1.00 53.32 40 PHE B O 1
ATOM 3969 N N . ASN B 1 62 ? -20.629 -8.015 15.618 1.00 54.11 41 ASN B N 1
ATOM 3970 C CA . ASN B 1 62 ? -21.881 -8.557 16.135 1.00 54.46 41 ASN B CA 1
ATOM 3971 C C . ASN B 1 62 ? -21.874 -10.065 15.937 1.00 54.56 41 ASN B C 1
ATOM 3972 O O . ASN B 1 62 ? -22.070 -10.542 14.820 1.00 55.49 41 ASN B O 1
ATOM 3977 N N . PRO B 1 63 ? -21.660 -10.825 17.027 1.00 54.67 42 PRO B N 1
ATOM 3978 C CA . PRO B 1 63 ? -21.478 -12.281 16.947 1.00 54.29 42 PRO B CA 1
ATOM 3979 C C . PRO B 1 63 ? -22.755 -13.025 16.554 1.00 54.91 42 PRO B C 1
ATOM 3980 O O . PRO B 1 63 ? -22.719 -14.232 16.291 1.00 54.56 42 PRO B O 1
ATOM 3984 N N . HIS B 1 64 ? -23.866 -12.297 16.511 1.00 55.40 43 HIS B N 1
ATOM 3985 C CA . HIS B 1 64 ? -25.173 -12.870 16.214 1.00 56.24 43 HIS B CA 1
ATOM 3986 C C . HIS B 1 64 ? -25.546 -12.813 14.731 1.00 56.74 43 HIS B C 1
ATOM 3987 O O . HIS B 1 64 ? -26.586 -13.339 14.330 1.00 57.48 43 HIS B O 1
ATOM 3994 N N . LEU B 1 65 ? -24.688 -12.191 13.925 1.00 56.43 44 LEU B N 1
ATOM 3995 C CA . LEU B 1 65 ? -24.929 -12.050 12.493 1.00 56.79 44 LEU B CA 1
ATOM 3996 C C . LEU B 1 65 ? -24.082 -13.023 11.681 1.00 57.82 44 LEU B C 1
ATOM 3997 O O . LEU B 1 65 ? -22.879 -13.171 11.934 1.00 58.44 44 LEU B O 1
ATOM 4002 N N . LEU B 1 66 ? -24.718 -13.678 10.705 1.00 57.45 45 LEU B N 1
ATOM 4003 C CA . LEU B 1 66 ? -24.030 -14.601 9.802 1.00 57.37 45 LEU B CA 1
ATOM 4004 C C . LEU B 1 66 ? -22.882 -13.896 9.076 1.00 56.74 45 LEU B C 1
ATOM 4005 O O . LEU B 1 66 ? -21.813 -14.472 8.880 1.00 57.15 45 LEU B O 1
ATOM 4010 N N . SER B 1 67 ? -23.118 -12.643 8.698 1.00 56.32 46 SER B N 1
ATOM 4011 C CA . SER B 1 67 ? -22.146 -11.822 7.981 1.00 56.43 46 SER B CA 1
ATOM 4012 C C . SER B 1 67 ? -20.851 -11.617 8.756 1.00 56.39 46 SER B C 1
ATOM 4013 O O . SER B 1 67 ? -19.789 -11.425 8.155 1.00 56.04 46 SER B O 1
ATOM 4016 N N . ASP B 1 68 ? -20.950 -11.661 10.083 1.00 56.81 47 ASP B N 1
ATOM 4017 C CA . ASP B 1 68 ? -19.826 -11.338 10.972 1.00 57.20 47 ASP B CA 1
ATOM 4018 C C . ASP B 1 68 ? -19.063 -12.548 11.529 1.00 57.21 47 ASP B C 1
ATOM 4019 O O . ASP B 1 68 ? -18.067 -12.373 12.235 1.00 58.09 47 ASP B O 1
ATOM 4024 N N . GLN B 1 69 ? -19.521 -13.759 11.216 1.00 56.75 48 GLN B N 1
ATOM 4025 C CA . GLN B 1 69 ? -18.846 -14.985 11.670 1.00 57.06 48 GLN B CA 1
ATOM 4026 C C . GLN B 1 69 ? -17.363 -14.984 11.305 1.00 56.79 48 GLN B C 1
ATOM 4027 O O . GLN B 1 69 ? -17.001 -14.987 10.124 1.00 55.34 48 GLN B O 1
ATOM 4033 N N . SER B 1 70 ? -16.522 -14.966 12.339 1.00 56.75 49 SER B N 1
ATOM 4034 C CA . SER B 1 70 ? -15.071 -14.818 12.197 1.00 56.20 49 SER B CA 1
ATOM 4035 C C . SER B 1 70 ? -14.358 -15.225 13.495 1.00 55.67 49 SER B C 1
ATOM 4036 O O . SER B 1 70 ? -14.908 -15.031 14.582 1.00 55.12 49 SER B O 1
ATOM 4039 N N . PRO B 1 71 ? -13.135 -15.798 13.391 1.00 55.39 50 PRO B N 1
ATOM 4040 C CA . PRO B 1 71 ? -12.358 -16.095 14.608 1.00 54.84 50 PRO B CA 1
ATOM 4041 C C . PRO B 1 71 ? -11.964 -14.833 15.380 1.00 54.65 50 PRO B C 1
ATOM 4042 O O . PRO B 1 71 ? -11.762 -14.893 16.593 1.00 54.77 50 PRO B O 1
ATOM 4046 N N . VAL B 1 72 ? -11.856 -13.707 14.677 1.00 53.99 51 VAL B N 1
ATOM 4047 C CA . VAL B 1 72 ? -11.582 -12.424 15.312 1.00 54.52 51 VAL B CA 1
ATOM 4048 C C . VAL B 1 72 ? -12.831 -11.953 16.058 1.00 55.79 51 VAL B C 1
ATOM 4049 O O . VAL B 1 72 ? -12.761 -11.597 17.236 1.00 56.47 51 VAL B O 1
ATOM 4053 N N . ASN B 1 73 ? -13.967 -11.960 15.360 1.00 57.13 52 ASN B N 1
ATOM 4054 C CA . ASN B 1 73 ? -15.268 -11.657 15.952 1.00 58.31 52 ASN B CA 1
ATOM 4055 C C . ASN B 1 73 ? -15.490 -12.414 17.258 1.00 58.35 52 ASN B C 1
ATOM 4056 O O . ASN B 1 73 ? -15.813 -11.805 18.282 1.00 58.73 52 ASN B O 1
ATOM 4061 N N . ALA B 1 74 ? -15.302 -13.734 17.209 1.00 57.47 53 ALA B N 1
ATOM 4062 C CA . ALA B 1 74 ? -15.484 -14.614 18.367 1.00 57.33 53 ALA B CA 1
ATOM 4063 C C . ALA B 1 74 ? -14.520 -14.303 19.512 1.00 57.76 53 ALA B C 1
ATOM 4064 O O . ALA B 1 74 ? -14.873 -14.454 20.682 1.00 57.84 53 ALA B O 1
ATOM 4066 N N . ALA B 1 75 ? -13.310 -13.866 19.167 1.00 57.96 54 ALA B N 1
ATOM 4067 C CA . ALA B 1 75 ? -12.290 -13.540 20.159 1.00 57.60 54 ALA B CA 1
ATOM 4068 C C . ALA B 1 75 ? -12.635 -12.268 20.935 1.00 58.10 54 ALA B C 1
ATOM 4069 O O . ALA B 1 75 ? -12.581 -12.253 22.165 1.00 58.23 54 ALA B O 1
ATOM 4071 N N . ILE B 1 76 ? -12.998 -11.211 20.211 1.00 58.45 55 ILE B N 1
ATOM 4072 C CA . ILE B 1 76 ? -13.336 -9.928 20.820 1.00 58.18 55 ILE B CA 1
ATOM 4073 C C . ILE B 1 76 ? -14.612 -10.028 21.664 1.00 58.76 55 ILE B C 1
ATOM 4074 O O . ILE B 1 76 ? -14.639 -9.563 22.805 1.00 59.11 55 ILE B O 1
ATOM 4079 N N . ALA B 1 77 ? -15.650 -10.651 21.103 1.00 58.81 56 ALA B N 1
ATOM 4080 C CA . ALA B 1 77 ? -16.922 -10.862 21.805 1.00 58.87 56 ALA B CA 1
ATOM 4081 C C . ALA B 1 77 ? -16.748 -11.635 23.116 1.00 58.46 56 ALA B C 1
ATOM 4082 O O . ALA B 1 77 ? -17.361 -11.297 24.133 1.00 57.74 56 ALA B O 1
ATOM 4084 N N . SER B 1 78 ? -15.911 -12.669 23.075 1.00 57.94 57 SER B N 1
ATOM 4085 C CA . SER B 1 78 ? -15.558 -13.449 24.259 1.00 57.51 57 SER B CA 1
ATOM 4086 C C . SER B 1 78 ? -14.958 -12.578 25.361 1.00 57.16 57 SER B C 1
ATOM 4087 O O . SER B 1 78 ? -15.151 -12.848 26.548 1.00 56.95 57 SER B O 1
ATOM 4090 N N . LEU B 1 79 ? -14.239 -11.533 24.957 1.00 56.43 58 LEU B N 1
ATOM 4091 C CA . LEU B 1 79 ? -13.419 -10.753 25.879 1.00 55.74 58 LEU B CA 1
ATOM 4092 C C . LEU B 1 79 ? -14.078 -9.487 26.414 1.00 55.55 58 LEU B C 1
ATOM 4093 O O . LEU B 1 79 ? -13.704 -9.010 27.489 1.00 56.02 58 LEU B O 1
ATOM 4098 N N . VAL B 1 80 ? -15.046 -8.943 25.673 1.00 54.70 59 VAL B N 1
ATOM 4099 C CA . VAL B 1 80 ? -15.635 -7.638 26.018 1.00 54.09 59 VAL B CA 1
ATOM 4100 C C . VAL B 1 80 ? -17.142 -7.667 26.308 1.00 53.98 59 VAL B C 1
ATOM 4101 O O . VAL B 1 80 ? -17.656 -6.799 27.015 1.00 52.59 59 VAL B O 1
ATOM 4105 N N . LEU B 1 81 ? -17.842 -8.660 25.761 1.00 54.27 60 LEU B N 1
ATOM 4106 C CA . LEU B 1 81 ? -19.285 -8.779 25.972 1.00 54.30 60 LEU B CA 1
ATOM 4107 C C . LEU B 1 81 ? -19.609 -9.770 27.092 1.00 54.81 60 LEU B C 1
ATOM 4108 O O . LEU B 1 81 ? -18.928 -10.791 27.231 1.00 54.84 60 LEU B O 1
ATOM 4113 N N . PRO B 1 82 ? -20.638 -9.463 27.908 1.00 54.78 61 PRO B N 1
ATOM 4114 C CA . PRO B 1 82 ? -21.082 -10.414 28.926 1.00 54.94 61 PRO B CA 1
ATOM 4115 C C . PRO B 1 82 ? -21.953 -11.525 28.335 1.00 55.09 61 PRO B C 1
ATOM 4116 O O . PRO B 1 82 ? -22.613 -11.319 27.311 1.00 54.55 61 PRO B O 1
ATOM 4120 N N . SER B 1 83 ? -21.941 -12.689 28.979 1.00 55.83 62 SER B N 1
ATOM 4121 C CA . SER B 1 83 ? -22.761 -13.825 28.560 1.00 56.75 62 SER B CA 1
ATOM 4122 C C . SER B 1 83 ? -23.380 -14.533 29.759 1.00 57.48 62 SER B C 1
ATOM 4123 O O . SER B 1 83 ? -22.876 -14.429 30.880 1.00 57.86 62 SER B O 1
ATOM 4126 N N . SER B 1 84 ? -24.472 -15.254 29.515 1.00 57.88 63 SER B N 1
ATOM 4127 C CA . SER B 1 84 ? -25.130 -16.037 30.558 1.00 58.15 63 SER B CA 1
ATOM 4128 C C . SER B 1 84 ? -24.346 -17.306 30.890 1.00 58.52 63 SER B C 1
ATOM 4129 O O . SER B 1 84 ? -24.171 -17.643 32.062 1.00 58.41 63 SER B O 1
ATOM 4132 N N . PHE B 1 85 ? -23.875 -17.996 29.852 1.00 59.30 64 PHE B N 1
ATOM 4133 C CA . PHE B 1 85 ? -23.176 -19.274 29.998 1.00 60.12 64 PHE B CA 1
ATOM 4134 C C . PHE B 1 85 ? -21.859 -19.305 29.224 1.00 61.27 64 PHE B C 1
ATOM 4135 O O . PHE B 1 85 ? -21.729 -18.658 28.183 1.00 61.41 64 PHE B O 1
ATOM 4143 N N . ARG B 1 86 ? -20.892 -20.059 29.748 1.00 62.59 65 ARG B N 1
ATOM 4144 C CA . ARG B 1 86 ? -19.561 -20.193 29.147 1.00 63.99 65 ARG B CA 1
ATOM 4145 C C . ARG B 1 86 ? -19.311 -21.608 28.631 1.00 64.17 65 ARG B C 1
ATOM 4146 O O . ARG B 1 86 ? -19.509 -22.575 29.367 1.00 64.07 65 ARG B O 1
ATOM 4154 N N . PRO B 1 87 ? -18.852 -21.734 27.370 1.00 64.73 66 PRO B N 1
ATOM 4155 C CA . PRO B 1 87 ? -18.582 -23.061 26.808 1.00 64.79 66 PRO B CA 1
ATOM 4156 C C . PRO B 1 87 ? -17.252 -23.642 27.294 1.00 65.19 66 PRO B C 1
ATOM 4157 O O . PRO B 1 87 ? -16.261 -22.917 27.416 1.00 65.23 66 PRO B O 1
ATOM 4161 N N . VAL B 1 88 ? -17.251 -24.942 27.576 1.00 65.64 67 VAL B N 1
ATOM 4162 C CA . VAL B 1 88 ? -16.074 -25.656 28.070 1.00 66.12 67 VAL B CA 1
ATOM 4163 C C . VAL B 1 88 ? -15.934 -26.967 27.290 1.00 66.26 67 VAL B C 1
ATOM 4164 O O . VAL B 1 88 ? -16.923 -27.678 27.114 1.00 66.68 67 VAL B O 1
ATOM 4168 N N . PRO B 1 89 ? -14.714 -27.281 26.804 1.00 66.38 68 PRO B N 1
ATOM 4169 C CA . PRO B 1 89 ? -14.462 -28.525 26.064 1.00 66.29 68 PRO B CA 1
ATOM 4170 C C . PRO B 1 89 ? -15.013 -29.760 26.770 1.00 66.45 68 PRO B C 1
ATOM 4171 O O . PRO B 1 89 ? -14.647 -30.033 27.917 1.00 66.87 68 PRO B O 1
ATOM 4175 N N . ASP B 1 90 ? -15.901 -30.480 26.084 1.00 66.01 69 ASP B N 1
ATOM 4176 C CA . ASP B 1 90 ? -16.488 -31.721 26.595 1.00 65.38 69 ASP B CA 1
ATOM 4177 C C . ASP B 1 90 ? -16.838 -32.675 25.445 1.00 64.91 69 ASP B C 1
ATOM 4178 O O . ASP B 1 90 ? -17.824 -32.451 24.731 1.00 64.69 69 ASP B O 1
ATOM 4183 N N . PRO B 1 91 ? -16.028 -33.740 25.263 1.00 64.17 70 PRO B N 1
ATOM 4184 C CA . PRO B 1 91 ? -16.260 -34.755 24.228 1.00 64.07 70 PRO B CA 1
ATOM 4185 C C . PRO B 1 91 ? -17.634 -35.435 24.315 1.00 63.60 70 PRO B C 1
ATOM 4186 O O . PRO B 1 91 ? -18.137 -35.929 23.304 1.00 63.17 70 PRO B O 1
ATOM 4190 N N . THR B 1 92 ? -18.228 -35.443 25.508 1.00 63.50 71 THR B N 1
ATOM 4191 C CA . THR B 1 92 ? -19.533 -36.076 25.751 1.00 63.68 71 THR B CA 1
ATOM 4192 C C . THR B 1 92 ? -20.687 -35.296 25.106 1.00 63.40 71 THR B C 1
ATOM 4193 O O . THR B 1 92 ? -21.739 -35.865 24.800 1.00 62.83 71 THR B O 1
ATOM 4197 N N . SER B 1 93 ? -20.482 -33.995 24.910 1.00 63.11 72 SER B N 1
ATOM 4198 C CA . SER B 1 93 ? -21.454 -33.148 24.227 1.00 62.83 72 SER B CA 1
ATOM 4199 C C . SER B 1 93 ? -21.410 -33.405 22.719 1.00 62.39 72 SER B C 1
ATOM 4200 O O . SER B 1 93 ? -20.326 -33.425 22.129 1.00 62.19 72 SER B O 1
ATOM 4203 N N . PRO B 1 94 ? -22.588 -33.603 22.088 1.00 62.06 73 PRO B N 1
ATOM 4204 C CA . PRO B 1 94 ? -22.667 -33.783 20.631 1.00 61.94 73 PRO B CA 1
ATOM 4205 C C . PRO B 1 94 ? -22.165 -32.532 19.908 1.00 61.56 73 PRO B C 1
ATOM 4206 O O . PRO B 1 94 ? -21.785 -32.589 18.736 1.00 61.28 73 PRO B O 1
ATOM 4210 N N . THR B 1 95 ? -22.178 -31.421 20.637 1.00 60.91 74 THR B N 1
ATOM 4211 C CA . THR B 1 95 ? -21.676 -30.133 20.189 1.00 59.58 74 THR B CA 1
ATOM 4212 C C . THR B 1 95 ? -20.181 -29.989 20.496 1.00 58.97 74 THR B C 1
ATOM 4213 O O . THR B 1 95 ? -19.467 -29.246 19.817 1.00 59.08 74 THR B O 1
ATOM 4217 N N . GLY B 1 96 ? -19.710 -30.725 21.502 1.00 58.24 75 GLY B N 1
ATOM 4218 C CA . GLY B 1 96 ? -18.304 -30.683 21.907 1.00 57.55 75 GLY B CA 1
ATOM 4219 C C . GLY B 1 96 ? -18.024 -29.657 22.992 1.00 57.16 75 GLY B C 1
ATOM 4220 O O . GLY B 1 96 ? -16.892 -29.541 23.469 1.00 56.04 75 GLY B O 1
ATOM 4221 N N . SER B 1 97 ? -19.063 -28.919 23.382 1.00 57.67 76 SER B N 1
ATOM 4222 C CA . SER B 1 97 ? -18.958 -27.890 24.412 1.00 58.26 76 SER B CA 1
ATOM 4223 C C . SER B 1 97 ? -20.039 -28.039 25.486 1.00 59.35 76 SER B C 1
ATOM 4224 O O . SER B 1 97 ? -21.220 -28.236 25.184 1.00 59.54 76 SER B O 1
ATOM 4227 N N . ARG B 1 98 ? -19.608 -27.956 26.741 1.00 59.69 77 ARG B N 1
ATOM 4228 C CA . ARG B 1 98 ? -20.498 -27.929 27.889 1.00 59.63 77 ARG B CA 1
ATOM 4229 C C . ARG B 1 98 ? -20.631 -26.478 28.356 1.00 60.16 77 ARG B C 1
ATOM 4230 O O . ARG B 1 98 ? -19.627 -25.796 28.570 1.00 60.63 77 ARG B O 1
ATOM 4238 N N . TRP B 1 99 ? -21.869 -26.014 28.509 1.00 60.38 78 TRP B N 1
ATOM 4239 C CA . TRP B 1 99 ? -22.134 -24.616 28.850 1.00 60.62 78 TRP B CA 1
ATOM 4240 C C . TRP B 1 99 ? -22.312 -24.379 30.354 1.00 61.40 78 TRP B C 1
ATOM 4241 O O . TRP B 1 99 ? -23.338 -24.737 30.939 1.00 61.53 78 TRP B O 1
ATOM 4252 N N . GLU B 1 100 ? -21.296 -23.772 30.963 1.00 62.17 79 GLU B N 1
ATOM 4253 C CA . GLU B 1 100 ? -21.285 -23.489 32.397 1.00 63.36 79 GLU B CA 1
ATOM 4254 C C . GLU B 1 100 ? -21.754 -22.069 32.701 1.00 62.88 79 GLU B C 1
ATOM 4255 O O . GLU B 1 100 ? -21.433 -21.133 31.968 1.00 62.58 79 GLU B O 1
ATOM 4261 N N . LEU B 1 101 ? -22.508 -21.925 33.791 1.00 62.81 80 LEU B N 1
ATOM 4262 C CA . LEU B 1 101 ? -23.026 -20.628 34.236 1.00 62.31 80 LEU B CA 1
ATOM 4263 C C . LEU B 1 101 ? -21.908 -19.619 34.474 1.00 62.14 80 LEU B C 1
ATOM 4264 O O . LEU B 1 101 ? -20.918 -19.919 35.147 1.00 62.08 80 LEU B O 1
ATOM 4269 N N . ASP B 1 102 ? -22.073 -18.428 33.905 1.00 62.24 81 ASP B N 1
ATOM 4270 C CA . ASP B 1 102 ? -21.119 -17.340 34.091 1.00 62.47 81 ASP B CA 1
ATOM 4271 C C . ASP B 1 102 ? -21.393 -16.638 35.418 1.00 62.20 81 ASP B C 1
ATOM 4272 O O . ASP B 1 102 ? -22.272 -15.775 35.510 1.00 62.06 81 ASP B O 1
ATOM 4277 N N . THR B 1 103 ? -20.629 -17.018 36.440 1.00 62.16 82 THR B N 1
ATOM 4278 C CA . THR B 1 103 ? -20.790 -16.471 37.790 1.00 62.14 82 THR B CA 1
ATOM 4279 C C . THR B 1 103 ? -20.382 -15.000 37.875 1.00 62.19 82 THR B C 1
ATOM 4280 O O . THR B 1 103 ? -20.702 -14.320 38.850 1.00 62.32 82 THR B O 1
ATOM 4284 N N . THR B 1 104 ? -19.681 -14.519 36.851 1.00 62.09 83 THR B N 1
ATOM 4285 C CA . THR B 1 104 ? -19.289 -13.116 36.765 1.00 62.41 83 THR B CA 1
ATOM 4286 C C . THR B 1 104 ? -20.503 -12.221 36.497 1.00 62.37 83 THR B C 1
ATOM 4287 O O . THR B 1 104 ? -20.684 -11.202 37.166 1.00 62.58 83 THR B O 1
ATOM 4291 N N . LEU B 1 105 ? -21.335 -12.610 35.531 1.00 62.38 84 LEU B N 1
ATOM 4292 C CA . LEU B 1 105 ? -22.542 -11.850 35.201 1.00 62.25 84 LEU B CA 1
ATOM 4293 C C . LEU B 1 105 ? -23.735 -12.216 36.083 1.00 62.14 84 LEU B C 1
ATOM 4294 O O . LEU B 1 105 ? -24.398 -11.334 36.635 1.00 62.55 84 LEU B O 1
ATOM 4299 N N . LEU B 1 106 ? -24.004 -13.514 36.211 1.00 61.77 85 LEU B N 1
ATOM 4300 C CA . LEU B 1 106 ? -25.226 -13.984 36.857 1.00 61.81 85 LEU B CA 1
ATOM 4301 C C . LEU B 1 106 ? -24.996 -14.622 38.223 1.00 62.36 85 LEU B C 1
ATOM 4302 O O . LEU B 1 106 ? -23.985 -15.294 38.448 1.00 62.20 85 LEU B O 1
ATOM 4307 N N . GLU B 1 107 ? -25.950 -14.395 39.126 1.00 62.79 86 GLU B N 1
ATOM 4308 C CA . GLU B 1 107 ? -25.988 -15.062 40.425 1.00 63.28 86 GLU B CA 1
ATOM 4309 C C . GLU B 1 107 ? -26.558 -16.469 40.270 1.00 63.22 86 GLU B C 1
ATOM 4310 O O . GLU B 1 107 ? -26.076 -17.415 40.898 1.00 63.37 86 GLU B O 1
ATOM 4316 N N . SER B 1 108 ? -27.586 -16.588 39.429 1.00 63.20 87 SER B N 1
ATOM 4317 C CA . SER B 1 108 ? -28.251 -17.862 39.157 1.00 63.33 87 SER B CA 1
ATOM 4318 C C . SER B 1 108 ? -29.020 -17.819 37.839 1.00 63.56 87 SER B C 1
ATOM 4319 O O . SER B 1 108 ? -29.518 -16.768 37.429 1.00 63.44 87 SER B O 1
ATOM 4322 N N . ALA B 1 109 ? -29.106 -18.972 37.182 1.00 63.90 88 ALA B N 1
ATOM 4323 C CA . ALA B 1 109 ? -29.930 -19.133 35.989 1.00 64.67 88 ALA B CA 1
ATOM 4324 C C . ALA B 1 109 ? -30.478 -20.550 35.954 1.00 65.10 88 ALA B C 1
ATOM 4325 O O . ALA B 1 109 ? -29.717 -21.519 35.857 1.00 65.35 88 ALA B O 1
ATOM 4327 N N . GLU B 1 110 ? -31.801 -20.663 36.051 1.00 65.39 89 GLU B N 1
ATOM 4328 C CA . GLU B 1 110 ? -32.468 -21.962 36.075 1.00 65.95 89 GLU B CA 1
ATOM 4329 C C . GLU B 1 110 ? -33.903 -21.866 35.561 1.00 66.05 89 GLU B C 1
ATOM 4330 O O . GLU B 1 110 ? -34.501 -20.786 35.552 1.00 65.62 89 GLU B O 1
ATOM 4336 N N . VAL B 1 111 ? -34.434 -23.002 35.114 1.00 66.69 90 VAL B N 1
ATOM 4337 C CA . VAL B 1 111 ? -35.843 -23.128 34.761 1.00 67.34 90 VAL B CA 1
ATOM 4338 C C . VAL B 1 111 ? -36.652 -23.171 36.057 1.00 68.11 90 VAL B C 1
ATOM 4339 O O . VAL B 1 111 ? -36.511 -24.098 36.860 1.00 67.88 90 VAL B O 1
ATOM 4343 N N . THR B 1 112 ? -37.482 -22.151 36.258 1.00 69.21 91 THR B N 1
ATOM 4344 C CA . THR B 1 112 ? -38.264 -22.008 37.487 1.00 70.54 91 THR B CA 1
ATOM 4345 C C . THR B 1 112 ? -39.693 -22.543 37.341 1.00 71.19 91 THR B C 1
ATOM 4346 O O . THR B 1 112 ? -40.355 -22.853 38.336 1.00 71.20 91 THR B O 1
ATOM 4350 N N . GLN B 1 113 ? -40.154 -22.646 36.097 1.00 72.02 92 GLN B N 1
ATOM 4351 C CA . GLN B 1 113 ? -41.485 -23.152 35.784 1.00 72.80 92 GLN B CA 1
ATOM 4352 C C . GLN B 1 113 ? -41.403 -24.052 34.552 1.00 73.38 92 GLN B C 1
ATOM 4353 O O . GLN B 1 113 ? -40.882 -23.646 33.512 1.00 73.32 92 GLN B O 1
ATOM 4359 N N . GLU B 1 114 ? -41.919 -25.273 34.681 1.00 73.96 93 GLU B N 1
ATOM 4360 C CA . GLU B 1 114 ? -41.761 -26.297 33.647 1.00 74.36 93 GLU B CA 1
ATOM 4361 C C . GLU B 1 114 ? -42.926 -26.374 32.655 1.00 74.41 93 GLU B C 1
ATOM 4362 O O . GLU B 1 114 ? -42.702 -26.591 31.462 1.00 74.69 93 GLU B O 1
ATOM 4368 N N . ASN B 1 115 ? -44.154 -26.203 33.144 1.00 74.43 94 ASN B N 1
ATOM 4369 C CA . ASN B 1 115 ? -45.352 -26.369 32.307 1.00 74.57 94 ASN B CA 1
ATOM 4370 C C . ASN B 1 115 ? -45.418 -25.432 31.087 1.00 74.34 94 ASN B C 1
ATOM 4371 O O . ASN B 1 115 ? -45.357 -25.913 29.952 1.00 74.73 94 ASN B O 1
ATOM 4376 N N . PRO B 1 116 ? -45.551 -24.102 31.304 1.00 73.83 95 PRO B N 1
ATOM 4377 C CA . PRO B 1 116 ? -45.335 -23.164 30.193 1.00 73.02 95 PRO B CA 1
ATOM 4378 C C . PRO B 1 116 ? -43.884 -23.133 29.702 1.00 72.06 95 PRO B C 1
ATOM 4379 O O . PRO B 1 116 ? -43.624 -22.685 28.582 1.00 72.51 95 PRO B O 1
ATOM 4383 N N . PHE B 1 117 ? -42.965 -23.623 30.537 1.00 70.60 96 PHE B N 1
ATOM 4384 C CA . PHE B 1 117 ? -41.512 -23.572 30.300 1.00 68.91 96 PHE B CA 1
ATOM 4385 C C . PHE B 1 117 ? -40.974 -22.137 30.309 1.00 67.62 96 PHE B C 1
ATOM 4386 O O . PHE B 1 117 ? -41.006 -21.435 29.295 1.00 67.36 96 PHE B O 1
ATOM 4394 N N . THR B 1 118 ? -40.497 -21.710 31.476 1.00 66.27 97 THR B N 1
ATOM 4395 C CA . THR B 1 118 ? -39.918 -20.381 31.643 1.00 65.08 97 THR B CA 1
ATOM 4396 C C . THR B 1 118 ? -38.571 -20.473 32.353 1.00 64.31 97 THR B C 1
ATOM 4397 O O . THR B 1 118 ? -38.399 -21.278 33.273 1.00 64.63 97 THR B O 1
ATOM 4401 N N . VAL B 1 119 ? -37.627 -19.642 31.925 1.00 62.92 98 VAL B N 1
ATOM 4402 C CA . VAL B 1 119 ? -36.331 -19.530 32.592 1.00 61.66 98 VAL B CA 1
ATOM 4403 C C . VAL B 1 119 ? -36.193 -18.146 33.234 1.00 60.75 98 VAL B C 1
ATOM 4404 O O . VAL B 1 119 ? -36.533 -17.131 32.622 1.00 60.56 98 VAL B O 1
ATOM 4408 N N . THR B 1 120 ? -35.723 -18.115 34.478 1.00 59.88 99 THR B N 1
ATOM 4409 C CA . THR B 1 120 ? -35.496 -16.853 35.176 1.00 59.34 99 THR B CA 1
ATOM 4410 C C . THR B 1 120 ? -34.012 -16.595 35.389 1.00 58.78 99 THR B C 1
ATOM 4411 O O . THR B 1 120 ? -33.294 -17.427 35.949 1.00 58.31 99 THR B O 1
ATOM 4415 N N . TYR B 1 121 ? -33.566 -15.437 34.915 1.00 58.65 100 TYR B N 1
ATOM 4416 C CA . TYR B 1 121 ? -32.187 -15.004 35.072 1.00 58.82 100 TYR B CA 1
ATOM 4417 C C . TYR B 1 121 ? -32.110 -14.005 36.217 1.00 59.17 100 TYR B C 1
ATOM 4418 O O . TYR B 1 121 ? -33.016 -13.188 36.395 1.00 59.22 100 TYR B O 1
ATOM 4427 N N . LYS B 1 122 ? -31.038 -14.086 36.999 1.00 59.50 101 LYS B N 1
ATOM 4428 C CA . LYS B 1 122 ? -30.794 -13.125 38.074 1.00 59.80 101 LYS B CA 1
ATOM 4429 C C . LYS B 1 122 ? -29.439 -12.449 37.883 1.00 59.76 101 LYS B C 1
ATOM 4430 O O . LYS B 1 122 ? -28.387 -13.021 38.189 1.00 59.54 101 LYS B O 1
ATOM 4436 N N . ILE B 1 123 ? -29.487 -11.230 37.353 1.00 60.01 102 ILE B N 1
ATOM 4437 C CA . ILE B 1 123 ? -28.292 -10.449 37.050 1.00 60.42 102 ILE B CA 1
ATOM 4438 C C . ILE B 1 123 ? -27.776 -9.752 38.308 1.00 61.28 102 ILE B C 1
ATOM 4439 O O . ILE B 1 123 ? -28.552 -9.173 39.075 1.00 61.16 102 ILE B O 1
ATOM 4444 N N . ARG B 1 124 ? -26.462 -9.825 38.511 1.00 62.19 103 ARG B N 1
ATOM 4445 C CA . ARG B 1 124 ? -25.796 -9.164 39.631 1.00 63.04 103 ARG B CA 1
ATOM 4446 C C . ARG B 1 124 ? -25.965 -7.645 39.556 1.00 62.86 103 ARG B C 1
ATOM 4447 O O . ARG B 1 124 ? -25.894 -7.071 38.465 1.00 62.92 103 ARG B O 1
ATOM 4455 N N . PRO B 1 125 ? -26.203 -6.994 40.713 1.00 62.52 104 PRO B N 1
ATOM 4456 C CA . PRO B 1 125 ? -26.286 -5.532 40.786 1.00 62.20 104 PRO B CA 1
ATOM 4457 C C . PRO B 1 125 ? -25.014 -4.831 40.297 1.00 61.84 104 PRO B C 1
ATOM 4458 O O . PRO B 1 125 ? -25.094 -3.735 39.738 1.00 61.58 104 PRO B O 1
ATOM 4462 N N . GLU B 1 126 ? -23.861 -5.470 40.500 1.00 61.71 105 GLU B N 1
ATOM 4463 C CA . GLU B 1 126 ? -22.565 -4.904 40.111 1.00 61.57 105 GLU B CA 1
ATOM 4464 C C . GLU B 1 126 ? -22.343 -4.940 38.598 1.00 61.06 105 GLU B C 1
ATOM 4465 O O . GLU B 1 126 ? -21.632 -4.091 38.052 1.00 60.65 105 GLU B O 1
ATOM 4471 N N . ALA B 1 127 ? -22.949 -5.927 37.935 1.00 60.69 106 ALA B N 1
ATOM 4472 C CA . ALA B 1 127 ? -22.811 -6.119 36.488 1.00 60.40 106 ALA B CA 1
ATOM 4473 C C . ALA B 1 127 ? -23.302 -4.904 35.701 1.00 60.27 106 ALA B C 1
ATOM 4474 O O . ALA B 1 127 ? -24.505 -4.628 35.635 1.00 59.51 106 ALA B O 1
ATOM 4476 N N . GLN B 1 128 ? -22.353 -4.188 35.103 1.00 60.59 107 GLN B N 1
ATOM 4477 C CA . GLN B 1 128 ? -22.631 -2.897 34.487 1.00 60.99 107 GLN B CA 1
ATOM 4478 C C . GLN B 1 128 ? -21.917 -2.704 33.148 1.00 60.41 107 GLN B C 1
ATOM 4479 O O . GLN B 1 128 ? -20.843 -3.265 32.913 1.00 59.89 107 GLN B O 1
ATOM 4485 N N . TRP B 1 129 ? -22.531 -1.910 32.275 1.00 60.06 108 TRP B N 1
ATOM 4486 C CA . TRP B 1 129 ? -21.909 -1.498 31.022 1.00 59.78 108 TRP B CA 1
ATOM 4487 C C . TRP B 1 129 ? -20.869 -0.408 31.282 1.00 59.76 108 TRP B C 1
ATOM 4488 O O . TRP B 1 129 ? -20.922 0.276 32.308 1.00 60.14 108 TRP B O 1
ATOM 4499 N N . THR B 1 130 ? -19.931 -0.246 30.350 1.00 59.81 109 THR B N 1
ATOM 4500 C CA . THR B 1 130 ? -18.842 0.733 30.490 1.00 59.38 109 THR B CA 1
ATOM 4501 C C . THR B 1 130 ? -19.320 2.185 30.615 1.00 59.23 109 THR B C 1
ATOM 4502 O O . THR B 1 130 ? -18.581 3.040 31.104 1.00 59.39 109 THR B O 1
ATOM 4506 N N . ASP B 1 131 ? -20.551 2.454 30.181 1.00 59.24 110 ASP B N 1
ATOM 4507 C CA . ASP B 1 131 ? -21.156 3.783 30.322 1.00 59.50 110 ASP B CA 1
ATOM 4508 C C . ASP B 1 131 ? -21.941 3.942 31.637 1.00 60.49 110 ASP B C 1
ATOM 4509 O O . ASP B 1 131 ? -22.739 4.875 31.787 1.00 61.08 110 ASP B O 1
ATOM 4514 N N . ASN B 1 132 ? -21.700 3.021 32.575 1.00 60.99 111 ASN B N 1
ATOM 4515 C CA . ASN B 1 132 ? -22.341 2.999 33.901 1.00 61.51 111 ASN B CA 1
ATOM 4516 C C . ASN B 1 132 ? -23.838 2.660 33.906 1.00 61.61 111 ASN B C 1
ATOM 4517 O O . ASN B 1 132 ? -24.476 2.666 34.962 1.00 61.96 111 ASN B O 1
ATOM 4522 N N . ALA B 1 133 ? -24.394 2.362 32.734 1.00 61.37 112 ALA B N 1
ATOM 4523 C CA . ALA B 1 133 ? -25.759 1.849 32.647 1.00 61.30 112 ALA B CA 1
ATOM 4524 C C . ALA B 1 133 ? -25.744 0.367 33.015 1.00 61.14 112 ALA B C 1
ATOM 4525 O O . ALA B 1 133 ? -24.825 -0.353 32.626 1.00 60.78 112 ALA B O 1
ATOM 4527 N N . PRO B 1 134 ? -26.756 -0.096 33.772 1.00 61.28 113 PRO B N 1
ATOM 4528 C CA . PRO B 1 134 ? -26.712 -1.466 34.272 1.00 61.39 113 PRO B CA 1
ATOM 4529 C C . PRO B 1 134 ? -27.011 -2.497 33.191 1.00 61.77 113 PRO B C 1
ATOM 4530 O O . PRO B 1 134 ? -27.816 -2.238 32.290 1.00 62.22 113 PRO B O 1
ATOM 4534 N N . ILE B 1 135 ? -26.354 -3.651 33.276 1.00 61.48 114 ILE B N 1
ATOM 4535 C CA . ILE B 1 135 ? -26.714 -4.786 32.437 1.00 60.76 114 ILE B CA 1
ATOM 4536 C C . ILE B 1 135 ? -28.037 -5.330 32.982 1.00 60.91 114 ILE B C 1
ATOM 4537 O O . ILE B 1 135 ? -28.067 -6.118 33.931 1.00 60.65 114 ILE B O 1
ATOM 4542 N N . ALA B 1 136 ? -29.128 -4.859 32.387 1.00 61.03 115 ALA B N 1
ATOM 4543 C CA . ALA B 1 136 ? -30.472 -5.157 32.866 1.00 61.30 115 ALA B CA 1
ATOM 4544 C C . ALA B 1 136 ? -31.224 -6.107 31.929 1.00 61.40 115 ALA B C 1
ATOM 4545 O O . ALA B 1 136 ? -30.704 -6.508 30.882 1.00 61.39 115 ALA B O 1
ATOM 4547 N N . ALA B 1 137 ? -32.448 -6.460 32.320 1.00 61.19 116 ALA B N 1
ATOM 4548 C CA . ALA B 1 137 ? -33.295 -7.367 31.548 1.00 61.25 116 ALA B CA 1
ATOM 4549 C C . ALA B 1 137 ? -33.763 -6.761 30.221 1.00 61.19 116 ALA B C 1
ATOM 4550 O O . ALA B 1 137 ? -34.255 -7.479 29.348 1.00 61.08 116 ALA B O 1
ATOM 4552 N N . ASP B 1 138 ? -33.608 -5.444 30.083 1.00 61.28 117 ASP B N 1
ATOM 4553 C CA . ASP B 1 138 ? -33.903 -4.739 28.832 1.00 61.28 117 ASP B CA 1
ATOM 4554 C C . ASP B 1 138 ? -32.982 -5.220 27.717 1.00 60.74 117 ASP B C 1
ATOM 4555 O O . ASP B 1 138 ? -33.371 -5.253 26.548 1.00 60.52 117 ASP B O 1
ATOM 4560 N N . ASP B 1 139 ? -31.763 -5.594 28.100 1.00 60.22 118 ASP B N 1
ATOM 4561 C CA . ASP B 1 139 ? -30.771 -6.130 27.172 1.00 60.11 118 ASP B CA 1
ATOM 4562 C C . ASP B 1 139 ? -31.178 -7.520 26.679 1.00 59.35 118 ASP B C 1
ATOM 4563 O O . ASP B 1 139 ? -30.948 -7.862 25.517 1.00 59.11 118 ASP B O 1
ATOM 4568 N N . TYR B 1 140 ? -31.788 -8.303 27.571 1.00 58.76 119 TYR B N 1
ATOM 4569 C CA . TYR B 1 140 ? -32.344 -9.616 27.234 1.00 58.28 119 TYR B CA 1
ATOM 4570 C C . TYR B 1 140 ? -33.552 -9.487 26.306 1.00 58.20 119 TYR B C 1
ATOM 4571 O O . TYR B 1 140 ? -33.735 -10.300 25.398 1.00 58.30 119 TYR B O 1
ATOM 4580 N N . TRP B 1 141 ? -34.372 -8.466 26.546 1.00 58.18 120 TRP B N 1
ATOM 4581 C CA . TRP B 1 141 ? -35.545 -8.194 25.719 1.00 58.26 120 TRP B CA 1
ATOM 4582 C C . TRP B 1 141 ? -35.149 -7.774 24.309 1.00 58.38 120 TRP B C 1
ATOM 4583 O O . TRP B 1 141 ? -35.739 -8.232 23.327 1.00 58.46 120 TRP B O 1
ATOM 4594 N N . TYR B 1 142 ? -34.148 -6.900 24.229 1.00 58.50 121 TYR B N 1
ATOM 4595 C CA . TYR B 1 142 ? -33.641 -6.394 22.961 1.00 58.62 121 TYR B CA 1
ATOM 4596 C C . TYR B 1 142 ? -33.055 -7.506 22.097 1.00 59.00 121 TYR B C 1
ATOM 4597 O O . TYR B 1 142 ? -33.335 -7.567 20.899 1.00 58.79 121 TYR B O 1
ATOM 4606 N N . LEU B 1 143 ? -32.251 -8.376 22.707 1.00 59.23 122 LEU B N 1
ATOM 4607 C CA . LEU B 1 143 ? -31.609 -9.465 21.976 1.00 59.80 122 LEU B CA 1
ATOM 4608 C C . LEU B 1 143 ? -32.644 -10.389 21.338 1.00 60.36 122 LEU B C 1
ATOM 4609 O O . LEU B 1 143 ? -32.528 -10.735 20.159 1.00 60.44 122 LEU B O 1
ATOM 4614 N N . TRP B 1 144 ? -33.655 -10.770 22.115 1.00 60.39 123 TRP B N 1
ATOM 4615 C CA . TRP B 1 144 ? -34.741 -11.609 21.612 1.00 60.79 123 TRP B CA 1
ATOM 4616 C C . TRP B 1 144 ? -35.436 -10.968 20.412 1.00 61.11 123 TRP B C 1
ATOM 4617 O O . TRP B 1 144 ? -35.588 -11.606 19.371 1.00 61.04 123 TRP B O 1
ATOM 4628 N N . ARG B 1 145 ? -35.848 -9.710 20.566 1.00 62.16 124 ARG B N 1
ATOM 4629 C CA . ARG B 1 145 ? -36.560 -8.984 19.512 1.00 62.61 124 ARG B CA 1
ATOM 4630 C C . ARG B 1 145 ? -35.747 -8.917 18.219 1.00 62.50 124 ARG B C 1
ATOM 4631 O O . ARG B 1 145 ? -36.282 -9.157 17.134 1.00 62.18 124 ARG B O 1
ATOM 4639 N N . GLN B 1 146 ? -34.458 -8.604 18.347 1.00 62.54 125 GLN B N 1
ATOM 4640 C CA . GLN B 1 146 ? -33.560 -8.517 17.196 1.00 63.14 125 GLN B CA 1
ATOM 4641 C C . GLN B 1 146 ? -33.343 -9.871 16.530 1.00 63.71 125 GLN B C 1
ATOM 4642 O O . GLN B 1 146 ? -33.313 -9.961 15.302 1.00 64.05 125 GLN B O 1
ATOM 4648 N N . MET B 1 147 ? -33.207 -10.918 17.342 1.00 64.00 126 MET B N 1
ATOM 4649 C CA . MET B 1 147 ? -32.971 -12.268 16.831 1.00 64.37 126 MET B CA 1
ATOM 4650 C C . MET B 1 147 ? -34.157 -12.830 16.045 1.00 65.00 126 MET B C 1
ATOM 4651 O O . MET B 1 147 ? -33.969 -13.651 15.145 1.00 65.64 126 MET B O 1
ATOM 4656 N N . VAL B 1 148 ? -35.368 -12.383 16.375 1.00 65.33 127 VAL B N 1
ATOM 4657 C CA . VAL B 1 148 ? -36.577 -12.876 15.707 1.00 65.71 127 VAL B CA 1
ATOM 4658 C C . VAL B 1 148 ? -37.081 -11.964 14.582 1.00 66.20 127 VAL B C 1
ATOM 4659 O O . VAL B 1 148 ? -37.887 -12.389 13.754 1.00 66.80 127 VAL B O 1
ATOM 4663 N N . SER B 1 149 ? -36.607 -10.719 14.554 1.00 66.52 128 SER B N 1
ATOM 4664 C CA . SER B 1 149 ? -37.040 -9.755 13.538 1.00 66.45 128 SER B CA 1
ATOM 4665 C C . SER B 1 149 ? -35.983 -9.502 12.464 1.00 66.11 128 SER B C 1
ATOM 4666 O O . SER B 1 149 ? -36.325 -9.246 11.308 1.00 66.14 128 SER B O 1
ATOM 4669 N N . GLN B 1 150 ? -34.709 -9.569 12.848 1.00 65.98 129 GLN B N 1
ATOM 4670 C CA . GLN B 1 150 ? -33.606 -9.312 11.920 1.00 65.74 129 GLN B CA 1
ATOM 4671 C C . GLN B 1 150 ? -33.310 -10.485 10.988 1.00 64.57 129 GLN B C 1
ATOM 4672 O O . GLN B 1 150 ? -33.246 -11.632 11.434 1.00 64.03 129 GLN B O 1
ATOM 4678 N N . PRO B 1 151 ? -33.146 -10.195 9.683 1.00 63.86 130 PRO B N 1
ATOM 4679 C CA . PRO B 1 151 ? -32.658 -11.186 8.727 1.00 62.89 130 PRO B CA 1
ATOM 4680 C C . PRO B 1 151 ? -31.138 -11.366 8.801 1.00 62.10 130 PRO B C 1
ATOM 4681 O O . PRO B 1 151 ? -30.410 -10.421 9.129 1.00 61.50 130 PRO B O 1
ATOM 4685 N N . GLY B 1 152 ? -30.677 -12.579 8.505 1.00 61.09 131 GLY B N 1
ATOM 4686 C CA . GLY B 1 152 ? -29.250 -12.894 8.473 1.00 60.42 131 GLY B CA 1
ATOM 4687 C C . GLY B 1 152 ? -28.619 -13.162 9.827 1.00 59.75 131 GLY B C 1
ATOM 4688 O O . GLY B 1 152 ? -27.402 -13.033 9.984 1.00 59.68 131 GLY B O 1
ATOM 4689 N N . VAL B 1 153 ? -29.442 -13.542 10.801 1.00 59.06 132 VAL B N 1
ATOM 4690 C CA . VAL B 1 153 ? -28.957 -13.856 12.149 1.00 58.77 132 VAL B CA 1
ATOM 4691 C C . VAL B 1 153 ? -28.667 -15.345 12.347 1.00 58.54 132 VAL B C 1
ATOM 4692 O O . VAL B 1 153 ? -29.251 -16.198 11.670 1.00 58.49 132 VAL B O 1
ATOM 4696 N N . VAL B 1 154 ? -27.768 -15.639 13.285 1.00 58.64 133 VAL B N 1
ATOM 4697 C CA . VAL B 1 154 ? -27.321 -17.007 13.571 1.00 58.65 133 VAL B CA 1
ATOM 4698 C C . VAL B 1 154 ? -28.427 -17.872 14.166 1.00 59.14 133 VAL B C 1
ATOM 4699 O O . VAL B 1 154 ? -29.065 -17.488 15.149 1.00 59.72 133 VAL B O 1
ATOM 4703 N N . ASP B 1 155 ? -28.638 -19.027 13.535 1.00 59.61 134 ASP B N 1
ATOM 4704 C CA . ASP B 1 155 ? -29.535 -20.102 13.991 1.00 59.73 134 ASP B CA 1
ATOM 4705 C C . ASP B 1 155 ? -30.556 -19.709 15.068 1.00 59.82 134 ASP B C 1
ATOM 4706 O O . ASP B 1 155 ? -30.440 -20.128 16.221 1.00 59.78 134 ASP B O 1
ATOM 4711 N N . PRO B 1 156 ? -31.573 -18.912 14.681 1.00 60.15 135 PRO B N 1
ATOM 4712 C CA . PRO B 1 156 ? -32.464 -18.258 15.639 1.00 60.28 135 PRO B CA 1
ATOM 4713 C C . PRO B 1 156 ? -33.694 -19.062 16.064 1.00 59.94 135 PRO B C 1
ATOM 4714 O O . PRO B 1 156 ? -34.596 -18.501 16.693 1.00 59.83 135 PRO B O 1
ATOM 4718 N N . ALA B 1 157 ? -33.721 -20.355 15.740 1.00 59.78 136 ALA B N 1
ATOM 4719 C CA . ALA B 1 157 ? -34.877 -21.216 16.023 1.00 59.33 136 ALA B CA 1
ATOM 4720 C C . ALA B 1 157 ? -35.271 -21.245 17.503 1.00 59.38 136 ALA B C 1
ATOM 4721 O O . ALA B 1 157 ? -36.461 -21.288 17.834 1.00 59.08 136 ALA B O 1
ATOM 4723 N N . GLY B 1 158 ? -34.267 -21.223 18.380 1.00 59.44 137 GLY B N 1
ATOM 4724 C CA . GLY B 1 158 ? -34.483 -21.178 19.827 1.00 59.52 137 GLY B CA 1
ATOM 4725 C C . GLY B 1 158 ? -35.096 -19.866 20.275 1.00 59.60 137 GLY B C 1
ATOM 4726 O O . GLY B 1 158 ? -36.018 -19.852 21.094 1.00 58.86 137 GLY B O 1
ATOM 4727 N N . TYR B 1 159 ? -34.579 -18.764 19.730 1.00 60.15 138 TYR B N 1
ATOM 4728 C CA . TYR B 1 159 ? -35.141 -17.429 19.959 1.00 61.13 138 TYR B CA 1
ATOM 4729 C C . TYR B 1 159 ? -36.589 -17.308 19.466 1.00 61.54 138 TYR B C 1
ATOM 4730 O O . TYR B 1 159 ? -37.390 -16.584 20.062 1.00 61.89 138 TYR B O 1
ATOM 4739 N N . ASP B 1 160 ? -36.912 -18.030 18.391 1.00 61.70 139 ASP B N 1
ATOM 4740 C CA . ASP B 1 160 ? -38.263 -18.057 17.820 1.00 61.88 139 ASP B CA 1
ATOM 4741 C C . ASP B 1 160 ? -39.277 -18.764 18.722 1.00 61.48 139 ASP B C 1
ATOM 4742 O O . ASP B 1 160 ? -40.481 -18.714 18.465 1.00 61.39 139 ASP B O 1
ATOM 4747 N N . LEU B 1 161 ? -38.785 -19.418 19.774 1.00 61.21 140 LEU B N 1
ATOM 4748 C CA . LEU B 1 161 ? -39.645 -20.099 20.745 1.00 60.66 140 LEU B CA 1
ATOM 4749 C C . LEU B 1 161 ? -40.059 -19.187 21.902 1.00 60.88 140 LEU B C 1
ATOM 4750 O O . LEU B 1 161 ? -41.027 -19.478 22.611 1.00 60.71 140 LEU B O 1
ATOM 4755 N N . ILE B 1 162 ? -39.322 -18.090 22.085 1.00 61.04 141 ILE B N 1
ATOM 4756 C CA . ILE B 1 162 ? -39.620 -17.110 23.132 1.00 61.20 141 ILE B CA 1
ATOM 4757 C C . ILE B 1 162 ? -40.929 -16.388 22.820 1.00 61.76 141 ILE B C 1
ATOM 4758 O O . ILE B 1 162 ? -41.108 -15.850 21.724 1.00 61.74 141 ILE B O 1
ATOM 4763 N N . THR B 1 163 ? -41.839 -16.391 23.789 1.00 62.70 142 THR B N 1
ATOM 4764 C CA . THR B 1 163 ? -43.133 -15.730 23.638 1.00 63.43 142 THR B CA 1
ATOM 4765 C C . THR B 1 163 ? -43.200 -14.399 24.399 1.00 63.84 142 THR B C 1
ATOM 4766 O O . THR B 1 163 ? -44.169 -13.651 24.270 1.00 63.88 142 THR B O 1
ATOM 4770 N N . GLY B 1 164 ? -42.157 -14.113 25.177 1.00 64.81 143 GLY B N 1
ATOM 4771 C CA . GLY B 1 164 ? -42.033 -12.843 25.890 1.00 65.77 143 GLY B CA 1
ATOM 4772 C C . GLY B 1 164 ? -40.995 -12.876 26.998 1.00 66.58 143 GLY B C 1
ATOM 4773 O O . GLY B 1 164 ? -40.802 -13.906 27.646 1.00 66.87 143 GLY B O 1
ATOM 4774 N N . VAL B 1 165 ? -40.310 -11.751 27.200 1.00 67.26 144 VAL B N 1
ATOM 4775 C CA . VAL B 1 165 ? -39.438 -11.577 28.367 1.00 68.03 144 VAL B CA 1
ATOM 4776 C C . VAL B 1 165 ? -39.880 -10.347 29.169 1.00 68.69 144 VAL B C 1
ATOM 4777 O O . VAL B 1 165 ? -40.437 -9.400 28.607 1.00 69.19 144 VAL B O 1
ATOM 4781 N N . GLN B 1 166 ? -39.640 -10.371 30.478 1.00 69.02 145 GLN B N 1
ATOM 4782 C CA . GLN B 1 166 ? -40.062 -9.280 31.362 1.00 69.19 145 GLN B CA 1
ATOM 4783 C C . GLN B 1 166 ? -39.054 -9.007 32.479 1.00 69.02 145 GLN B C 1
ATOM 4784 O O . GLN B 1 166 ? -38.372 -9.922 32.949 1.00 68.98 145 GLN B O 1
ATOM 4790 N N . SER B 1 167 ? -38.969 -7.745 32.896 1.00 68.85 146 SER B N 1
ATOM 4791 C CA . SER B 1 167 ? -38.014 -7.329 33.922 1.00 68.60 146 SER B CA 1
ATOM 4792 C C . SER B 1 167 ? -38.647 -7.225 35.306 1.00 68.43 146 SER B C 1
ATOM 4793 O O . SER B 1 167 ? -39.677 -6.571 35.485 1.00 68.62 146 SER B O 1
ATOM 4796 N N . VAL B 1 168 ? -38.021 -7.893 36.273 1.00 68.21 147 VAL B N 1
ATOM 4797 C CA . VAL B 1 168 ? -38.429 -7.841 37.679 1.00 67.79 147 VAL B CA 1
ATOM 4798 C C . VAL B 1 168 ? -37.215 -7.431 38.527 1.00 67.50 147 VAL B C 1
ATOM 4799 O O . VAL B 1 168 ? -36.087 -7.399 38.024 1.00 67.54 147 VAL B O 1
ATOM 4803 N N . GLU B 1 169 ? -37.454 -7.109 39.799 1.00 67.31 148 GLU B N 1
ATOM 4804 C CA . GLU B 1 169 ? -36.399 -6.766 40.767 1.00 67.08 148 GLU B CA 1
ATOM 4805 C C . GLU B 1 169 ? -35.504 -5.610 40.286 1.00 66.83 148 GLU B C 1
ATOM 4806 O O . GLU B 1 169 ? -34.273 -5.663 40.393 1.00 66.88 148 GLU B O 1
ATOM 4812 N N . GLY B 1 170 ? -36.145 -4.569 39.758 1.00 66.39 149 GLY B N 1
ATOM 4813 C CA . GLY B 1 170 ? -35.450 -3.375 39.278 1.00 65.82 149 GLY B CA 1
ATOM 4814 C C . GLY B 1 170 ? -34.738 -3.576 37.955 1.00 65.33 149 GLY B C 1
ATOM 4815 O O . GLY B 1 170 ? -33.778 -2.869 37.649 1.00 65.44 149 GLY B O 1
ATOM 4816 N N . GLY B 1 171 ? -35.212 -4.542 37.171 1.00 64.82 150 GLY B N 1
ATOM 4817 C CA . GLY B 1 171 ? -34.610 -4.870 35.881 1.00 63.98 150 GLY B CA 1
ATOM 4818 C C . GLY B 1 171 ? -33.453 -5.849 35.979 1.00 63.50 150 GLY B C 1
ATOM 4819 O O . GLY B 1 171 ? -32.854 -6.211 34.965 1.00 63.44 150 GLY B O 1
ATOM 4820 N N . LYS B 1 172 ? -33.143 -6.281 37.201 1.00 62.86 151 LYS B N 1
ATOM 4821 C CA . LYS B 1 172 ? -32.035 -7.207 37.446 1.00 62.05 151 LYS B CA 1
ATOM 4822 C C . LYS B 1 172 ? -32.486 -8.670 37.469 1.00 61.42 151 LYS B C 1
ATOM 4823 O O . LYS B 1 172 ? -31.772 -9.546 37.965 1.00 61.15 151 LYS B O 1
ATOM 4829 N N . GLN B 1 173 ? -33.674 -8.920 36.921 1.00 60.92 152 GLN B N 1
ATOM 4830 C CA . GLN B 1 173 ? -34.240 -10.262 36.834 1.00 60.44 152 GLN B CA 1
ATOM 4831 C C . GLN B 1 173 ? -35.078 -10.404 35.564 1.00 60.01 152 GLN B C 1
ATOM 4832 O O . GLN B 1 173 ? -36.084 -9.713 35.390 1.00 60.04 152 GLN B O 1
ATOM 4838 N N . ALA B 1 174 ? -34.650 -11.304 34.683 1.00 59.57 153 ALA B N 1
ATOM 4839 C CA . ALA B 1 174 ? -35.342 -11.549 33.422 1.00 59.28 153 ALA B CA 1
ATOM 4840 C C . ALA B 1 174 ? -36.148 -12.843 33.477 1.00 58.79 153 ALA B C 1
ATOM 4841 O O . ALA B 1 174 ? -35.596 -13.912 33.745 1.00 59.12 153 ALA B O 1
ATOM 4843 N N . VAL B 1 175 ? -37.452 -12.734 33.231 1.00 57.92 154 VAL B N 1
ATOM 4844 C CA . VAL B 1 175 ? -38.326 -13.900 33.150 1.00 57.23 154 VAL B CA 1
ATOM 4845 C C . VAL B 1 175 ? -38.668 -14.162 31.685 1.00 56.63 154 VAL B C 1
ATOM 4846 O O . VAL B 1 175 ? -39.481 -13.451 31.091 1.00 56.48 154 VAL B O 1
ATOM 4850 N N . VAL B 1 176 ? -38.035 -15.184 31.116 1.00 56.22 155 VAL B N 1
ATOM 4851 C CA . VAL B 1 176 ? -38.183 -15.516 29.698 1.00 55.50 155 VAL B CA 1
ATOM 4852 C C . VAL B 1 176 ? -39.167 -16.673 29.514 1.00 55.57 155 VAL B C 1
ATOM 4853 O O . VAL B 1 176 ? -38.927 -17.791 29.974 1.00 55.18 155 VAL B O 1
ATOM 4857 N N . THR B 1 177 ? -40.271 -16.389 28.831 1.00 55.88 156 THR B N 1
ATOM 4858 C CA . THR B 1 177 ? -41.347 -17.357 28.648 1.00 56.73 156 THR B CA 1
ATOM 4859 C C . THR B 1 177 ? -41.283 -17.979 27.254 1.00 57.05 156 THR B C 1
ATOM 4860 O O . THR B 1 177 ? -41.007 -17.290 26.272 1.00 56.61 156 THR B O 1
ATOM 4864 N N . PHE B 1 178 ? -41.537 -19.285 27.183 1.00 57.90 157 PHE B N 1
ATOM 4865 C CA . PHE B 1 178 ? -41.461 -20.037 25.930 1.00 58.43 157 PHE B CA 1
ATOM 4866 C C . PHE B 1 178 ? -42.799 -20.661 25.542 1.00 58.65 157 PHE B C 1
ATOM 4867 O O . PHE B 1 178 ? -43.728 -20.717 26.350 1.00 58.43 157 PHE B O 1
ATOM 4875 N N . SER B 1 179 ? -42.880 -21.129 24.299 1.00 59.30 158 SER B N 1
ATOM 4876 C CA . SER B 1 179 ? -44.061 -21.825 23.790 1.00 59.83 158 SER B CA 1
ATOM 4877 C C . SER B 1 179 ? -43.985 -23.337 24.023 1.00 60.21 158 SER B C 1
ATOM 4878 O O . SER B 1 179 ? -45.009 -24.022 24.018 1.00 60.46 158 SER B O 1
ATOM 4881 N N . GLN B 1 180 ? -42.770 -23.842 24.232 1.00 60.68 159 GLN B N 1
ATOM 4882 C CA . GLN B 1 180 ? -42.515 -25.279 24.360 1.00 60.88 159 GLN B CA 1
ATOM 4883 C C . GLN B 1 180 ? -41.224 -25.548 25.156 1.00 60.85 159 GLN B C 1
ATOM 4884 O O . GLN B 1 180 ? -40.477 -24.608 25.447 1.00 60.70 159 GLN B O 1
ATOM 4890 N N . PRO B 1 181 ? -40.965 -26.824 25.526 1.00 60.75 160 PRO B N 1
ATOM 4891 C CA . PRO B 1 181 ? -39.676 -27.172 26.130 1.00 60.64 160 PRO B CA 1
ATOM 4892 C C . PRO B 1 181 ? -38.512 -26.905 25.179 1.00 60.86 160 PRO B C 1
ATOM 4893 O O . PRO B 1 181 ? -38.647 -27.097 23.966 1.00 60.65 160 PRO B O 1
ATOM 4897 N N . TYR B 1 182 ? -37.386 -26.458 25.732 1.00 61.31 161 TYR B N 1
ATOM 4898 C CA . TYR B 1 182 ? -36.184 -26.167 24.945 1.00 61.83 161 TYR B CA 1
ATOM 4899 C C . TYR B 1 182 ? -34.913 -26.376 25.781 1.00 62.05 161 TYR B C 1
ATOM 4900 O O . TYR B 1 182 ? -34.388 -25.423 26.370 1.00 61.78 161 TYR B O 1
ATOM 4909 N N . PRO B 1 183 ? -34.418 -27.631 25.835 1.00 62.38 162 PRO B N 1
ATOM 4910 C CA . PRO B 1 183 ? -33.275 -27.988 26.682 1.00 62.24 162 PRO B CA 1
ATOM 4911 C C . PRO B 1 183 ? -31.943 -27.369 26.247 1.00 61.95 162 PRO B C 1
ATOM 4912 O O . PRO B 1 183 ? -30.931 -27.565 26.921 1.00 62.42 162 PRO B O 1
ATOM 4916 N N . ALA B 1 184 ? -31.953 -26.624 25.142 1.00 61.24 163 ALA B N 1
ATOM 4917 C CA . ALA B 1 184 ? -30.755 -25.944 24.644 1.00 60.40 163 ALA B CA 1
ATOM 4918 C C . ALA B 1 184 ? -30.727 -24.457 25.021 1.00 60.01 163 ALA B C 1
ATOM 4919 O O . ALA B 1 184 ? -30.042 -23.658 24.375 1.00 60.14 163 ALA B O 1
ATOM 4921 N N . TRP B 1 185 ? -31.453 -24.101 26.081 1.00 59.42 164 TRP B N 1
ATOM 4922 C CA . TRP B 1 185 ? -31.644 -22.700 26.478 1.00 59.18 164 TRP B CA 1
ATOM 4923 C C . TRP B 1 185 ? -30.382 -21.985 26.979 1.00 58.66 164 TRP B C 1
ATOM 4924 O O . TRP B 1 185 ? -30.301 -20.756 26.923 1.00 58.48 164 TRP B O 1
ATOM 4935 N N . ARG B 1 186 ? -29.411 -22.753 27.468 1.00 57.79 165 ARG B N 1
ATOM 4936 C CA . ARG B 1 186 ? -28.142 -22.199 27.951 1.00 57.02 165 ARG B CA 1
ATOM 4937 C C . ARG B 1 186 ? -27.343 -21.486 26.853 1.00 56.46 165 ARG B C 1
ATOM 4938 O O . ARG B 1 186 ? -26.534 -20.605 27.147 1.00 55.91 165 ARG B O 1
ATOM 4946 N N . GLU B 1 187 ? -27.580 -21.859 25.597 1.00 55.85 166 GLU B N 1
ATOM 4947 C CA . GLU B 1 187 ? -26.924 -21.200 24.464 1.00 56.19 166 GLU B CA 1
ATOM 4948 C C . GLU B 1 187 ? -27.535 -19.826 24.133 1.00 56.55 166 GLU B C 1
ATOM 4949 O O . GLU B 1 187 ? -26.938 -19.036 23.397 1.00 56.93 166 GLU B O 1
ATOM 4955 N N . LEU B 1 188 ? -28.714 -19.547 24.689 1.00 56.43 167 LEU B N 1
ATOM 4956 C CA . LEU B 1 188 ? -29.378 -18.253 24.508 1.00 56.06 167 LEU B CA 1
ATOM 4957 C C . LEU B 1 188 ? -28.794 -17.189 25.433 1.00 55.99 167 LEU B C 1
ATOM 4958 O O . LEU B 1 188 ? -28.253 -17.501 26.496 1.00 55.85 167 LEU B O 1
ATOM 4963 N N . PHE B 1 189 ? -28.916 -15.933 25.007 1.00 56.14 168 PHE B N 1
ATOM 4964 C CA . PHE B 1 189 ? -28.492 -14.758 25.783 1.00 55.96 168 PHE B CA 1
ATOM 4965 C C . PHE B 1 189 ? -27.008 -14.754 26.162 1.00 56.08 168 PHE B C 1
ATOM 4966 O O . PHE B 1 189 ? -26.632 -14.472 27.304 1.00 56.17 168 PHE B O 1
ATOM 4974 N N . ASN B 1 190 ? -26.178 -15.076 25.177 1.00 56.33 169 ASN B N 1
ATOM 4975 C CA . ASN B 1 190 ? -24.732 -14.978 25.300 1.00 56.77 169 ASN B CA 1
ATOM 4976 C C . ASN B 1 190 ? -24.218 -13.932 24.322 1.00 57.30 169 ASN B C 1
ATOM 4977 O O . ASN B 1 190 ? -24.801 -13.750 23.253 1.00 57.47 169 ASN B O 1
ATOM 4982 N N . ASP B 1 191 ? -23.137 -13.248 24.695 1.00 57.54 170 ASP B N 1
ATOM 4983 C CA . ASP B 1 191 ? -22.634 -12.085 23.952 1.00 58.26 170 ASP B CA 1
ATOM 4984 C C . ASP B 1 191 ? -23.724 -11.016 23.860 1.00 58.68 170 ASP B C 1
ATOM 4985 O O . ASP B 1 191 ? -24.053 -10.531 22.769 1.00 58.63 170 ASP B O 1
ATOM 4990 N N . ILE B 1 192 ? -24.285 -10.669 25.019 1.00 58.53 171 ILE B N 1
ATOM 4991 C CA . ILE B 1 192 ? -25.364 -9.690 25.109 1.00 58.34 171 ILE B CA 1
ATOM 4992 C C . ILE B 1 192 ? -24.848 -8.299 24.742 1.00 58.77 171 ILE B C 1
ATOM 4993 O O . ILE B 1 192 ? -23.693 -7.963 25.019 1.00 58.95 171 ILE B O 1
ATOM 4998 N N . LEU B 1 193 ? -25.709 -7.507 24.106 1.00 58.89 172 LEU B N 1
ATOM 4999 C CA . LEU B 1 193 ? -25.359 -6.160 23.661 1.00 58.97 172 LEU B CA 1
ATOM 5000 C C . LEU B 1 193 ? -26.089 -5.094 24.488 1.00 59.43 172 LEU B C 1
ATOM 5001 O O . LEU B 1 193 ? -27.164 -5.366 25.030 1.00 59.51 172 LEU B O 1
ATOM 5006 N N . PRO B 1 194 ? -25.497 -3.886 24.609 1.00 59.62 173 PRO B N 1
ATOM 5007 C CA . PRO B 1 194 ? -26.199 -2.799 25.302 1.00 60.14 173 PRO B CA 1
ATOM 5008 C C . PRO B 1 194 ? -27.404 -2.303 24.500 1.00 60.50 173 PRO B C 1
ATOM 5009 O O . PRO B 1 194 ? -27.248 -1.576 23.514 1.00 60.16 173 PRO B O 1
ATOM 5013 N N . ALA B 1 195 ? -28.593 -2.717 24.931 1.00 61.27 174 ALA B N 1
ATOM 5014 C CA . ALA B 1 195 ? -29.851 -2.385 24.260 1.00 62.20 174 ALA B CA 1
ATOM 5015 C C . ALA B 1 195 ? -30.002 -0.892 23.965 1.00 63.18 174 ALA B C 1
ATOM 5016 O O . ALA B 1 195 ? -30.433 -0.515 22.874 1.00 63.90 174 ALA B O 1
ATOM 5018 N N . HIS B 1 196 ? -29.636 -0.057 24.937 1.00 63.51 175 HIS B N 1
ATOM 5019 C CA . HIS B 1 196 ? -29.776 1.396 24.826 1.00 64.19 175 HIS B CA 1
ATOM 5020 C C . HIS B 1 196 ? -28.796 2.033 23.834 1.00 64.87 175 HIS B C 1
ATOM 5021 O O . HIS B 1 196 ? -29.058 3.116 23.305 1.00 65.30 175 HIS B O 1
ATOM 5028 N N . ILE B 1 197 ? -27.676 1.362 23.584 1.00 65.44 176 ILE B N 1
ATOM 5029 C CA . ILE B 1 197 ? -26.664 1.874 22.661 1.00 66.13 176 ILE B CA 1
ATOM 5030 C C . ILE B 1 197 ? -26.955 1.469 21.212 1.00 66.97 176 ILE B C 1
ATOM 5031 O O . ILE B 1 197 ? -27.009 2.318 20.321 1.00 67.14 176 ILE B O 1
ATOM 5036 N N . VAL B 1 198 ? -27.160 0.174 20.988 1.00 68.21 177 VAL B N 1
ATOM 5037 C CA . VAL B 1 198 ? -27.315 -0.370 19.636 1.00 69.17 177 VAL B CA 1
ATOM 5038 C C . VAL B 1 198 ? -28.564 0.178 18.917 1.00 70.11 177 VAL B C 1
ATOM 5039 O O . VAL B 1 198 ? -28.571 0.311 17.689 1.00 69.95 177 VAL B O 1
ATOM 5043 N N . LYS B 1 199 ? -29.602 0.508 19.686 1.00 70.98 178 LYS B N 1
ATOM 5044 C CA . LYS B 1 199 ? -30.830 1.092 19.135 1.00 72.17 178 LYS B CA 1
ATOM 5045 C C . LYS B 1 199 ? -30.585 2.395 18.371 1.00 72.57 178 LYS B C 1
ATOM 5046 O O . LYS B 1 199 ? -31.206 2.640 17.335 1.00 73.06 178 LYS B O 1
ATOM 5052 N N . ASP B 1 200 ? -29.679 3.221 18.890 1.00 72.59 179 ASP B N 1
ATOM 5053 C CA . ASP B 1 200 ? -29.439 4.557 18.345 1.00 72.48 179 ASP B CA 1
ATOM 5054 C C . ASP B 1 200 ? -28.231 4.640 17.413 1.00 72.16 179 ASP B C 1
ATOM 5055 O O . ASP B 1 200 ? -28.163 5.537 16.569 1.00 72.60 179 ASP B O 1
ATOM 5060 N N . ILE B 1 201 ? -27.287 3.711 17.572 1.00 71.12 180 ILE B N 1
ATOM 5061 C CA . ILE B 1 201 ? -26.044 3.712 16.794 1.00 70.43 180 ILE B CA 1
ATOM 5062 C C . ILE B 1 201 ? -26.329 3.739 15.280 1.00 69.00 180 ILE B C 1
ATOM 5063 O O . ILE B 1 201 ? -27.247 3.059 14.817 1.00 68.92 180 ILE B O 1
ATOM 5068 N N . PRO B 1 202 ? -25.578 4.565 14.518 1.00 68.15 181 PRO B N 1
ATOM 5069 C CA . PRO B 1 202 ? -25.689 4.550 13.056 1.00 67.40 181 PRO B CA 1
ATOM 5070 C C . PRO B 1 202 ? -25.408 3.163 12.476 1.00 66.61 181 PRO B C 1
ATOM 5071 O O . PRO B 1 202 ? -24.288 2.652 12.591 1.00 66.61 181 PRO B O 1
ATOM 5075 N N . GLY B 1 203 ? -26.433 2.563 11.875 1.00 65.48 182 GLY B N 1
ATOM 5076 C CA . GLY B 1 203 ? -26.337 1.216 11.318 1.00 64.62 182 GLY B CA 1
ATOM 5077 C C . GLY B 1 203 ? -27.139 0.182 12.089 1.00 63.56 182 GLY B C 1
ATOM 5078 O O . GLY B 1 203 ? -27.528 -0.847 11.531 1.00 63.09 182 GLY B O 1
ATOM 5079 N N . GLY B 1 204 ? -27.372 0.451 13.374 1.00 62.45 183 GLY B N 1
ATOM 5080 C CA . GLY B 1 204 ? -28.159 -0.433 14.235 1.00 62.20 183 GLY B CA 1
ATOM 5081 C C . GLY B 1 204 ? -27.563 -1.810 14.491 1.00 62.15 183 GLY B C 1
ATOM 5082 O O . GLY B 1 204 ? -26.343 -1.979 14.525 1.00 61.84 183 GLY B O 1
ATOM 5083 N N . PHE B 1 205 ? -28.443 -2.791 14.667 1.00 62.26 184 PHE B N 1
ATOM 5084 C CA . PHE B 1 205 ? -28.064 -4.174 14.963 1.00 62.75 184 PHE B CA 1
ATOM 5085 C C . PHE B 1 205 ? -27.376 -4.858 13.776 1.00 62.98 184 PHE B C 1
ATOM 5086 O O . PHE B 1 205 ? -26.496 -5.704 13.959 1.00 62.86 184 PHE B O 1
ATOM 5094 N N . GLY B 1 206 ? -27.779 -4.480 12.565 1.00 63.11 185 GLY B N 1
ATOM 5095 C CA . GLY B 1 206 ? -27.300 -5.128 11.347 1.00 62.40 185 GLY B CA 1
ATOM 5096 C C . GLY B 1 206 ? -25.931 -4.681 10.868 1.00 62.01 185 GLY B C 1
ATOM 5097 O O . GLY B 1 206 ? -25.196 -5.472 10.273 1.00 62.26 185 GLY B O 1
ATOM 5098 N N . ALA B 1 207 ? -25.583 -3.421 11.128 1.00 61.46 186 ALA B N 1
ATOM 5099 C CA . ALA B 1 207 ? -24.354 -2.837 10.585 1.00 61.34 186 ALA B CA 1
ATOM 5100 C C . ALA B 1 207 ? -23.625 -1.870 11.521 1.00 61.71 186 ALA B C 1
ATOM 5101 O O . ALA B 1 207 ? -22.543 -1.377 11.185 1.00 61.44 186 ALA B O 1
ATOM 5103 N N . GLY B 1 208 ? -24.215 -1.597 12.684 1.00 62.29 187 GLY B N 1
ATOM 5104 C CA . GLY B 1 208 ? -23.632 -0.666 13.657 1.00 62.59 187 GLY B CA 1
ATOM 5105 C C . GLY B 1 208 ? -22.361 -1.155 14.334 1.00 63.09 187 GLY B C 1
ATOM 5106 O O . GLY B 1 208 ? -21.517 -0.350 14.738 1.00 63.02 187 GLY B O 1
ATOM 5107 N N . LEU B 1 209 ? -22.226 -2.475 14.457 1.00 63.43 188 LEU B N 1
ATOM 5108 C CA . LEU B 1 209 ? -21.056 -3.087 15.092 1.00 63.53 188 LEU B CA 1
ATOM 5109 C C . LEU B 1 209 ? -20.055 -3.634 14.069 1.00 63.84 188 LEU B C 1
ATOM 5110 O O . LEU B 1 209 ? -19.267 -4.531 14.375 1.00 63.87 188 LEU B O 1
ATOM 5115 N N . ALA B 1 210 ? -20.088 -3.089 12.857 1.00 64.32 189 ALA B N 1
ATOM 5116 C CA . ALA B 1 210 ? -19.173 -3.508 11.798 1.00 64.85 189 ALA B CA 1
ATOM 5117 C C . ALA B 1 210 ? -17.754 -3.028 12.080 1.00 65.21 189 ALA B C 1
ATOM 5118 O O . ALA B 1 210 ? -16.791 -3.774 11.895 1.00 66.10 189 ALA B O 1
ATOM 5120 N N . ARG B 1 211 ? -17.642 -1.786 12.542 1.00 65.34 190 ARG B N 1
ATOM 5121 C CA . ARG B 1 211 ? -16.352 -1.138 12.761 1.00 65.06 190 ARG B CA 1
ATOM 5122 C C . ARG B 1 211 ? -16.332 -0.347 14.072 1.00 64.65 190 ARG B C 1
ATOM 5123 O O . ARG B 1 211 ? -15.499 0.548 14.254 1.00 63.84 190 ARG B O 1
ATOM 5131 N N . ALA B 1 212 ? -17.240 -0.691 14.985 1.00 64.47 191 ALA B N 1
ATOM 5132 C CA . ALA B 1 212 ? -17.389 0.033 16.250 1.00 64.52 191 ALA B CA 1
ATOM 5133 C C . ALA B 1 212 ? -17.917 -0.844 17.379 1.00 64.57 191 ALA B C 1
ATOM 5134 O O . ALA B 1 212 ? -18.716 -1.751 17.151 1.00 65.38 191 ALA B O 1
ATOM 5136 N N . MET B 1 213 ? -17.449 -0.567 18.593 1.00 64.71 192 MET B N 1
ATOM 5137 C CA . MET B 1 213 ? -17.942 -1.212 19.810 1.00 64.78 192 MET B CA 1
ATOM 5138 C C . MET B 1 213 ? -17.770 -0.240 20.989 1.00 63.76 192 MET B C 1
ATOM 5139 O O . MET B 1 213 ? -16.895 -0.439 21.840 1.00 63.65 192 MET B O 1
ATOM 5144 N N . PRO B 1 214 ? -18.612 0.814 21.041 1.00 62.68 193 PRO B N 1
ATOM 5145 C CA . PRO B 1 214 ? -18.422 1.938 21.967 1.00 61.22 193 PRO B CA 1
ATOM 5146 C C . PRO B 1 214 ? -18.682 1.612 23.440 1.00 59.86 193 PRO B C 1
ATOM 5147 O O . PRO B 1 214 ? -18.067 2.226 24.314 1.00 59.00 193 PRO B O 1
ATOM 5151 N N . VAL B 1 215 ? -19.583 0.664 23.703 1.00 58.82 194 VAL B N 1
ATOM 5152 C CA . VAL B 1 215 ? -19.955 0.288 25.075 1.00 58.05 194 VAL B CA 1
ATOM 5153 C C . VAL B 1 215 ? -19.969 -1.232 25.253 1.00 57.79 194 VAL B C 1
ATOM 5154 O O . VAL B 1 215 ? -20.606 -1.957 24.479 1.00 58.13 194 VAL B O 1
ATOM 5158 N N . THR B 1 216 ? -19.254 -1.705 26.274 1.00 57.12 195 THR B N 1
ATOM 5159 C CA . THR B 1 216 ? -19.098 -3.142 26.526 1.00 56.41 195 THR B CA 1
ATOM 5160 C C . THR B 1 216 ? -19.300 -3.483 28.006 1.00 56.23 195 THR B C 1
ATOM 5161 O O . THR B 1 216 ? -19.658 -2.613 28.804 1.00 55.84 195 THR B O 1
ATOM 5165 N N . GLY B 1 217 ? -19.078 -4.747 28.365 1.00 56.10 196 GLY B N 1
ATOM 5166 C CA . GLY B 1 217 ? -19.263 -5.200 29.744 1.00 56.01 196 GLY B CA 1
ATOM 5167 C C . GLY B 1 217 ? -18.537 -6.485 30.09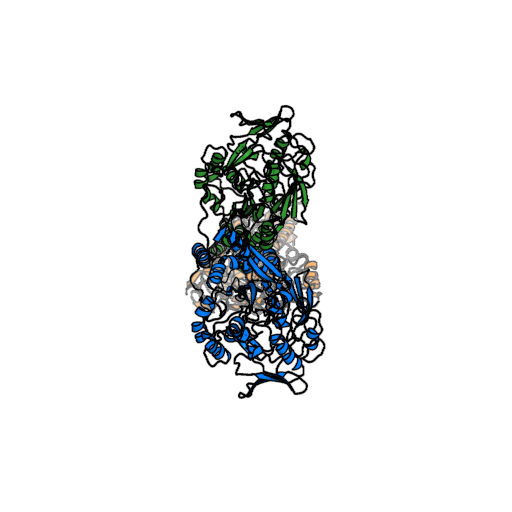5 1.00 55.99 196 GLY B C 1
ATOM 5168 O O . GLY B 1 217 ? -19.172 -7.496 30.406 1.00 56.10 196 GLY B O 1
ATOM 5169 N N . GLY B 1 218 ? -17.207 -6.441 30.058 1.00 55.83 197 GLY B N 1
ATOM 5170 C CA . GLY B 1 218 ? -16.376 -7.596 30.402 1.00 56.55 197 GLY B CA 1
ATOM 5171 C C . GLY B 1 218 ? -15.051 -7.200 31.029 1.00 57.20 197 GLY B C 1
ATOM 5172 O O . GLY B 1 218 ? -14.845 -6.033 31.365 1.00 56.81 197 GLY B O 1
ATOM 5173 N N . GLN B 1 219 ? -14.163 -8.182 31.199 1.00 57.90 198 GLN B N 1
ATOM 5174 C CA . GLN B 1 219 ? -12.792 -7.951 31.673 1.00 59.15 198 GLN B CA 1
ATOM 5175 C C . GLN B 1 219 ? -12.090 -6.862 30.868 1.00 58.67 198 GLN B C 1
ATOM 5176 O O . GLN B 1 219 ? -11.436 -5.977 31.431 1.00 58.83 198 GLN B O 1
ATOM 5182 N N . PHE B 1 220 ? -12.223 -6.952 29.547 1.00 57.73 199 PHE B N 1
ATOM 5183 C CA . PHE B 1 220 ? -11.629 -5.995 28.631 1.00 57.30 199 PHE B CA 1
ATOM 5184 C C . PHE B 1 220 ? -12.701 -5.111 28.009 1.00 57.04 199 PHE B C 1
ATOM 5185 O O . PHE B 1 220 ? -13.884 -5.459 27.997 1.00 56.58 199 PHE B O 1
ATOM 5193 N N . ARG B 1 221 ? -12.271 -3.964 27.494 1.00 57.16 200 ARG B N 1
ATOM 5194 C CA . ARG B 1 221 ? -13.141 -3.069 26.734 1.00 57.29 200 ARG B CA 1
ATOM 5195 C C . ARG B 1 221 ? -12.445 -2.619 25.447 1.00 56.92 200 ARG B C 1
ATOM 5196 O O . ARG B 1 221 ? -11.220 -2.667 25.346 1.00 56.89 200 ARG B O 1
ATOM 5204 N N . VAL B 1 222 ? -13.231 -2.182 24.470 1.00 56.76 201 VAL B N 1
ATOM 5205 C CA . VAL B 1 222 ? -12.685 -1.778 23.181 1.00 56.52 201 VAL B CA 1
ATOM 5206 C C . VAL B 1 222 ? -12.234 -0.315 23.201 1.00 57.42 201 VAL B C 1
ATOM 5207 O O . VAL B 1 222 ? -13.048 0.604 23.353 1.00 56.57 201 VAL B O 1
ATOM 5211 N N . GLU B 1 223 ? -10.927 -0.116 23.050 1.00 57.94 202 GLU B N 1
ATOM 5212 C CA . GLU B 1 223 ? -10.350 1.218 22.950 1.00 58.50 202 GLU B CA 1
ATOM 5213 C C . GLU B 1 223 ? -10.463 1.744 21.514 1.00 58.55 202 GLU B C 1
ATOM 5214 O O . GLU B 1 223 ? -10.922 2.866 21.291 1.00 57.87 202 GLU B O 1
ATOM 5220 N N . THR B 1 224 ? -10.057 0.918 20.548 1.00 58.58 203 THR B N 1
ATOM 5221 C CA . THR B 1 224 ? -10.055 1.302 19.136 1.00 58.47 203 THR B CA 1
ATOM 5222 C C . THR B 1 224 ? -10.260 0.126 18.192 1.00 58.16 203 THR B C 1
ATOM 5223 O O . THR B 1 224 ? -9.721 -0.967 18.403 1.00 57.33 203 THR B O 1
ATOM 5227 N N . ILE B 1 225 ? -11.056 0.367 17.154 1.00 57.90 204 ILE B N 1
ATOM 5228 C CA . ILE B 1 225 ? -11.140 -0.518 16.002 1.00 57.72 204 ILE B CA 1
ATOM 5229 C C . ILE B 1 225 ? -10.690 0.299 14.795 1.00 57.34 204 ILE B C 1
ATOM 5230 O O . ILE B 1 225 ? -11.339 1.273 14.412 1.00 57.31 204 ILE B O 1
ATOM 5235 N N . ASP B 1 226 ? -9.562 -0.099 14.218 1.00 57.32 205 ASP B N 1
ATOM 5236 C CA . ASP B 1 226 ? -8.906 0.663 13.167 1.00 57.26 205 ASP B CA 1
ATOM 5237 C C . ASP B 1 226 ? -8.936 -0.121 11.851 1.00 58.28 205 ASP B C 1
ATOM 5238 O O . ASP B 1 226 ? -8.147 -1.049 11.661 1.00 57.04 205 ASP B O 1
ATOM 5243 N N . PRO B 1 227 ? -9.843 0.263 10.933 1.00 59.20 206 PRO B N 1
ATOM 5244 C CA . PRO B 1 227 ? -10.000 -0.425 9.649 1.00 60.03 206 PRO B CA 1
ATOM 5245 C C . PRO B 1 227 ? -8.801 -0.224 8.725 1.00 61.37 206 PRO B C 1
ATOM 5246 O O . PRO B 1 227 ? -8.475 -1.113 7.943 1.00 61.67 206 PRO B O 1
ATOM 5250 N N . GLN B 1 228 ? -8.160 0.939 8.812 1.00 62.98 207 GLN B N 1
ATOM 5251 C CA . GLN B 1 228 ? -7.028 1.258 7.944 1.00 63.74 207 GLN B CA 1
ATOM 5252 C C . GLN B 1 228 ? -5.745 0.533 8.354 1.00 62.21 207 GLN B C 1
ATOM 5253 O O . GLN B 1 228 ? -5.035 -0.004 7.503 1.00 62.39 207 GLN B O 1
ATOM 5259 N N . ARG B 1 229 ? -5.458 0.517 9.652 1.00 59.99 208 ARG B N 1
ATOM 5260 C CA . ARG B 1 229 ? -4.275 -0.169 10.163 1.00 58.04 208 ARG B CA 1
ATOM 5261 C C . ARG B 1 229 ? -4.531 -1.660 10.409 1.00 57.87 208 ARG B C 1
ATOM 5262 O O . ARG B 1 229 ? -3.589 -2.427 10.610 1.00 59.03 208 ARG B O 1
ATOM 5270 N N . ASP B 1 230 ? -5.804 -2.059 10.368 1.00 57.31 209 ASP B N 1
ATOM 5271 C CA . ASP B 1 230 ? -6.244 -3.409 10.746 1.00 57.61 209 ASP B CA 1
ATOM 5272 C C . ASP B 1 230 ? -5.839 -3.740 12.175 1.00 56.47 209 ASP B C 1
ATOM 5273 O O . ASP B 1 230 ? -5.106 -4.697 12.418 1.00 56.51 209 ASP B O 1
ATOM 5278 N N . GLU B 1 231 ? -6.314 -2.929 13.112 1.00 55.20 210 GLU B N 1
ATOM 5279 C CA . GLU B 1 231 ? -5.960 -3.086 14.514 1.00 53.77 210 GLU B CA 1
ATOM 5280 C C . GLU B 1 231 ? -7.189 -2.985 15.398 1.00 52.51 210 GLU B C 1
ATOM 5281 O O . GLU B 1 231 ? -8.077 -2.160 15.158 1.00 51.21 210 GLU B O 1
ATOM 5287 N N . ILE B 1 232 ? -7.240 -3.857 16.401 1.00 51.90 211 ILE B N 1
ATOM 5288 C CA . ILE B 1 232 ? -8.189 -3.745 17.500 1.00 51.76 211 ILE B CA 1
ATOM 5289 C C . ILE B 1 232 ? -7.379 -3.674 18.785 1.00 52.07 211 ILE B C 1
ATOM 5290 O O . ILE B 1 232 ? -6.554 -4.550 19.058 1.00 52.47 211 ILE B O 1
ATOM 5295 N N . LEU B 1 233 ? -7.607 -2.620 19.561 1.00 52.69 212 LEU B N 1
ATOM 5296 C CA . LEU B 1 233 ? -6.952 -2.460 20.854 1.00 52.16 212 LEU B CA 1
ATOM 5297 C C . LEU B 1 233 ? -7.949 -2.652 21.993 1.00 52.87 212 LEU B C 1
ATOM 5298 O O . LEU B 1 233 ? -8.942 -1.923 22.104 1.00 53.43 212 LEU B O 1
ATOM 5303 N N . LEU B 1 234 ? -7.679 -3.645 22.831 1.00 53.33 213 LEU B N 1
ATOM 5304 C CA . LEU B 1 234 ? -8.453 -3.844 24.048 1.00 53.99 213 LEU B CA 1
ATOM 5305 C C . LEU B 1 234 ? -7.666 -3.348 25.248 1.00 54.67 213 LEU B C 1
ATOM 5306 O O . LEU B 1 234 ? -6.456 -3.565 25.346 1.00 54.75 213 LEU B O 1
ATOM 5311 N N . ALA B 1 235 ? -8.369 -2.664 26.143 1.00 55.45 214 ALA B N 1
ATOM 5312 C CA . ALA B 1 235 ? -7.814 -2.221 27.411 1.00 55.75 214 ALA B CA 1
ATOM 5313 C C . ALA B 1 235 ? -8.590 -2.901 28.531 1.00 56.70 214 ALA B C 1
ATOM 5314 O O . ALA B 1 235 ? -9.756 -3.259 28.348 1.00 56.94 214 ALA B O 1
ATOM 5316 N N . ARG B 1 236 ? -7.943 -3.093 29.679 1.00 57.69 215 ARG B N 1
ATOM 5317 C CA . ARG B 1 236 ? -8.623 -3.604 30.867 1.00 58.31 215 ARG B CA 1
ATOM 5318 C C . ARG B 1 236 ? -9.749 -2.655 31.275 1.00 59.15 215 ARG B C 1
ATOM 5319 O O . ARG B 1 236 ? -9.559 -1.439 31.334 1.00 59.19 215 ARG B O 1
ATOM 5327 N N . ASN B 1 237 ? -10.924 -3.220 31.531 1.00 60.12 216 ASN B N 1
ATOM 5328 C CA . ASN B 1 237 ? -12.063 -2.454 32.010 1.00 61.36 216 ASN B CA 1
ATOM 5329 C C . ASN B 1 237 ? -11.880 -2.094 33.487 1.00 62.34 216 ASN B C 1
ATOM 5330 O O . ASN B 1 237 ? -11.928 -2.964 34.364 1.00 61.77 216 ASN B O 1
ATOM 5335 N N . ASP B 1 238 ? -11.648 -0.809 33.749 1.00 63.67 217 ASP B N 1
ATOM 5336 C CA . ASP B 1 238 ? -11.516 -0.303 35.117 1.00 65.38 217 ASP B CA 1
ATOM 5337 C C . ASP B 1 238 ? -12.850 -0.348 35.850 1.00 65.60 217 ASP B C 1
ATOM 5338 O O . ASP B 1 238 ? -12.892 -0.418 37.080 1.00 65.93 217 ASP B O 1
ATOM 5343 N N . ARG B 1 239 ? -13.934 -0.309 35.077 1.00 65.64 218 ARG B N 1
ATOM 5344 C CA . ARG B 1 239 ? -15.290 -0.372 35.613 1.00 65.62 218 ARG B CA 1
ATOM 5345 C C . ARG B 1 239 ? -15.811 -1.812 35.689 1.00 64.73 218 ARG B C 1
ATOM 5346 O O . ARG B 1 239 ? -17.011 -2.042 35.861 1.00 64.63 218 ARG B O 1
ATOM 5354 N N . PHE B 1 240 ? -14.894 -2.771 35.566 1.00 63.88 219 PHE B N 1
ATOM 5355 C CA . PHE B 1 240 ? -15.204 -4.191 35.725 1.00 62.82 219 PHE B CA 1
ATOM 5356 C C . PHE B 1 240 ? -15.348 -4.523 37.205 1.00 62.48 219 PHE B C 1
ATOM 5357 O O . PHE B 1 240 ? -14.625 -3.984 38.043 1.00 62.22 219 PHE B O 1
ATOM 5365 N N . TRP B 1 241 ? -16.277 -5.423 37.513 1.00 62.47 220 TRP B N 1
ATOM 5366 C CA . TRP B 1 241 ? -16.712 -5.678 38.889 1.00 61.98 220 TRP B CA 1
ATOM 5367 C C . TRP B 1 241 ? -16.117 -6.937 39.525 1.00 61.91 220 TRP B C 1
ATOM 5368 O O . TRP B 1 241 ? -16.300 -7.174 40.720 1.00 62.06 220 TRP B O 1
ATOM 5379 N N . SER B 1 242 ? -15.410 -7.740 38.733 1.00 62.07 221 SER B N 1
ATOM 5380 C CA . SER B 1 242 ? -14.830 -8.993 39.224 1.00 62.21 221 SER B CA 1
ATOM 5381 C C . SER B 1 242 ? -13.296 -8.986 39.137 1.00 62.23 221 SER B C 1
ATOM 5382 O O . SER B 1 242 ? -12.676 -7.918 39.154 1.00 62.02 221 SER B O 1
ATOM 5385 N N . VAL B 1 243 ? -12.695 -10.176 39.056 1.00 62.51 222 VAL B N 1
ATOM 5386 C CA . VAL B 1 243 ? -11.238 -10.333 38.979 1.00 62.76 222 VAL B CA 1
ATOM 5387 C C . VAL B 1 243 ? -10.659 -9.604 37.760 1.00 62.96 222 VAL B C 1
ATOM 5388 O O . VAL B 1 243 ? -11.004 -9.929 36.620 1.00 63.07 222 VAL B O 1
ATOM 5392 N N . PRO B 1 244 ? -9.781 -8.610 38.004 1.00 62.89 223 PRO B N 1
ATOM 5393 C CA . PRO B 1 244 ? -9.189 -7.800 36.939 1.00 62.58 223 PRO B CA 1
ATOM 5394 C C . PRO B 1 244 ? -8.298 -8.614 36.004 1.00 62.31 223 PRO B C 1
ATOM 5395 O O . PRO B 1 244 ? -7.632 -9.554 36.442 1.00 62.27 223 PRO B O 1
ATOM 5399 N N . ALA B 1 245 ? -8.302 -8.251 34.724 1.00 62.13 224 ALA B N 1
ATOM 5400 C CA . ALA B 1 245 ? -7.399 -8.850 33.746 1.00 62.25 224 ALA B CA 1
ATOM 5401 C C . ALA B 1 245 ? -5.960 -8.438 34.047 1.00 62.44 224 ALA B C 1
ATOM 5402 O O . ALA B 1 245 ? -5.705 -7.301 34.453 1.00 62.64 224 ALA B O 1
ATOM 5404 N N . LYS B 1 246 ? -5.027 -9.365 33.861 1.00 62.28 225 LYS B N 1
ATOM 5405 C CA . LYS B 1 246 ? -3.617 -9.091 34.140 1.00 62.74 225 LYS B CA 1
ATOM 5406 C C . LYS B 1 246 ? -2.967 -8.137 33.125 1.00 62.43 225 LYS B C 1
ATOM 5407 O O . LYS B 1 246 ? -2.255 -7.210 33.530 1.00 62.86 225 LYS B O 1
ATOM 5413 N N . PRO B 1 247 ? -3.206 -8.346 31.810 1.00 61.97 226 PRO B N 1
ATOM 5414 C CA . PRO B 1 247 ? -2.659 -7.369 30.866 1.00 61.39 226 PRO B CA 1
ATOM 5415 C C . PRO B 1 247 ? -3.443 -6.055 30.852 1.00 60.60 226 PRO B C 1
ATOM 5416 O O . PRO B 1 247 ? -4.672 -6.059 30.974 1.00 60.54 226 PRO B O 1
ATOM 5420 N N . ASP B 1 248 ? -2.722 -4.943 30.725 1.00 59.62 227 ASP B N 1
ATOM 5421 C CA . ASP B 1 248 ? -3.335 -3.624 30.597 1.00 58.66 227 ASP B CA 1
ATOM 5422 C C . ASP B 1 248 ? -3.942 -3.489 29.208 1.00 57.31 227 ASP B C 1
ATOM 5423 O O . ASP B 1 248 ? -5.042 -2.959 29.040 1.00 56.89 227 ASP B O 1
ATOM 5428 N N . LEU B 1 249 ? -3.206 -3.975 28.213 1.00 55.73 228 LEU B N 1
ATOM 5429 C CA . LEU B 1 249 ? -3.605 -3.839 26.826 1.00 54.40 228 LEU B CA 1
ATOM 5430 C C . LEU B 1 249 ? -3.367 -5.129 26.069 1.00 53.88 228 LEU B C 1
ATOM 5431 O O . LEU B 1 249 ? -2.391 -5.835 26.320 1.00 53.53 228 LEU B O 1
ATOM 5436 N N . VAL B 1 250 ? -4.283 -5.439 25.157 1.00 53.66 229 VAL B N 1
ATOM 5437 C CA . VAL B 1 250 ? -4.081 -6.501 24.176 1.00 52.91 229 VAL B CA 1
ATOM 5438 C C . VAL B 1 250 ? -4.337 -5.912 22.794 1.00 52.63 229 VAL B C 1
ATOM 5439 O O . VAL B 1 250 ? -5.415 -5.365 22.531 1.00 52.76 229 VAL B O 1
ATOM 5443 N N . LEU B 1 251 ? -3.333 -6.000 21.926 1.00 52.16 230 LEU B N 1
ATOM 5444 C CA . LEU B 1 251 ? -3.442 -5.480 20.570 1.00 51.93 230 LEU B CA 1
ATOM 5445 C C . LEU B 1 251 ? -3.569 -6.626 19.574 1.00 52.23 230 LEU B C 1
ATOM 5446 O O . LEU B 1 251 ? -2.701 -7.497 19.501 1.00 51.90 230 LEU B O 1
ATOM 5451 N N . PHE B 1 252 ? -4.668 -6.623 18.828 1.00 52.36 231 PHE B N 1
ATOM 5452 C CA . PHE B 1 252 ? -4.869 -7.557 17.730 1.00 52.53 231 PHE B CA 1
ATOM 5453 C C . PHE B 1 252 ? -4.562 -6.782 16.463 1.00 53.29 231 PHE B C 1
ATOM 5454 O O . PHE B 1 252 ? -5.137 -5.712 16.237 1.00 52.83 231 PHE B O 1
ATOM 5462 N N . ARG B 1 253 ? -3.648 -7.301 15.648 1.00 53.21 232 ARG B N 1
ATOM 5463 C CA . ARG B 1 253 ? -3.228 -6.582 14.447 1.00 54.64 232 ARG B CA 1
ATOM 5464 C C . ARG B 1 253 ? -2.844 -7.481 13.277 1.00 56.15 232 ARG B C 1
ATOM 5465 O O . ARG B 1 253 ? -2.374 -8.614 13.469 1.00 54.99 232 ARG B O 1
ATOM 5473 N N . ARG B 1 254 ? -3.050 -6.947 12.072 1.00 56.58 233 ARG B N 1
ATOM 5474 C CA . ARG B 1 254 ? -2.635 -7.583 10.823 1.00 58.74 233 ARG B CA 1
ATOM 5475 C C . ARG B 1 254 ? -1.223 -8.166 10.949 1.00 58.24 233 ARG B C 1
ATOM 5476 O O . ARG B 1 254 ? -0.264 -7.446 11.228 1.00 58.78 233 ARG B O 1
ATOM 5484 N N . GLY B 1 255 ? -1.108 -9.474 10.759 1.00 57.61 234 GLY B N 1
ATOM 5485 C CA . GLY B 1 255 ? 0.184 -10.151 10.843 1.00 57.35 234 GLY B CA 1
ATOM 5486 C C . GLY B 1 255 ? 1.068 -9.864 9.645 1.00 57.23 234 GLY B C 1
ATOM 5487 O O . GLY B 1 255 ? 2.290 -9.783 9.775 1.00 56.83 234 GLY B O 1
ATOM 5488 N N . GLY B 1 256 ? 0.443 -9.701 8.480 1.00 57.43 235 GLY B N 1
ATOM 5489 C CA . GLY B 1 256 ? 1.162 -9.495 7.225 1.00 57.70 235 GLY B CA 1
ATOM 5490 C C . GLY B 1 256 ? 1.584 -10.807 6.580 1.00 58.43 235 GLY B C 1
ATOM 5491 O O . GLY B 1 256 ? 1.101 -11.883 6.954 1.00 58.10 235 GLY B O 1
ATOM 5492 N N . ALA B 1 257 ? 2.484 -10.713 5.604 1.00 58.28 236 ALA B N 1
ATOM 5493 C CA . ALA B 1 257 ? 3.045 -11.886 4.941 1.00 58.26 236 ALA B CA 1
ATOM 5494 C C . ALA B 1 257 ? 3.752 -12.799 5.951 1.00 58.17 236 ALA B C 1
ATOM 5495 O O . ALA B 1 257 ? 4.317 -12.307 6.935 1.00 57.62 236 ALA B O 1
ATOM 5497 N N . PRO B 1 258 ? 3.721 -14.129 5.711 1.00 57.62 237 PRO B N 1
ATOM 5498 C CA . PRO B 1 258 ? 4.326 -15.129 6.601 1.00 57.75 237 PRO B CA 1
ATOM 5499 C C . PRO B 1 258 ? 5.746 -14.772 7.068 1.00 57.44 237 PRO B C 1
ATOM 5500 O O . PRO B 1 258 ? 6.045 -14.862 8.263 1.00 56.71 237 PRO B O 1
ATOM 5504 N N . ALA B 1 259 ? 6.598 -14.359 6.129 1.00 57.20 238 ALA B N 1
ATOM 5505 C CA . ALA B 1 259 ? 7.965 -13.941 6.434 1.00 56.35 238 ALA B CA 1
ATOM 5506 C C . ALA B 1 259 ? 8.027 -12.750 7.394 1.00 55.97 238 ALA B C 1
ATOM 5507 O O . ALA B 1 259 ? 8.890 -12.708 8.276 1.00 56.80 238 ALA B O 1
ATOM 5509 N N . ALA B 1 260 ? 7.113 -11.794 7.225 1.00 54.96 239 ALA B N 1
ATOM 5510 C CA . ALA B 1 260 ? 7.060 -10.602 8.081 1.00 54.32 239 ALA B CA 1
ATOM 5511 C C . ALA B 1 260 ? 6.614 -10.943 9.505 1.00 54.01 239 ALA B C 1
ATOM 5512 O O . ALA B 1 260 ? 7.189 -10.448 10.478 1.00 52.63 239 ALA B O 1
ATOM 5514 N N . LEU B 1 261 ? 5.590 -11.790 9.615 1.00 54.39 240 LEU B N 1
ATOM 5515 C CA . LEU B 1 261 ? 5.112 -12.265 10.910 1.00 54.77 240 LEU B CA 1
ATOM 5516 C C . LEU B 1 261 ? 6.174 -13.099 11.620 1.00 54.01 240 LEU B C 1
ATOM 5517 O O . LEU B 1 261 ? 6.439 -12.887 12.805 1.00 53.67 240 LEU B O 1
ATOM 5522 N N . ALA B 1 262 ? 6.777 -14.041 10.892 1.00 54.08 241 ALA B N 1
ATOM 5523 C CA . ALA B 1 262 ? 7.830 -14.897 11.449 1.00 52.93 241 ALA B CA 1
ATOM 5524 C C . ALA B 1 262 ? 8.942 -14.049 12.051 1.00 52.82 241 ALA B C 1
ATOM 5525 O O . ALA B 1 262 ? 9.414 -14.327 13.154 1.00 52.56 241 ALA B O 1
ATOM 5527 N N . ASP B 1 263 ? 9.333 -13.000 11.333 1.00 52.44 242 ASP B N 1
ATOM 5528 C CA . ASP B 1 263 ? 10.395 -12.122 11.791 1.00 52.88 242 ASP B CA 1
ATOM 5529 C C . ASP B 1 263 ? 9.972 -11.313 13.014 1.00 53.04 242 ASP B C 1
ATOM 5530 O O . ASP B 1 263 ? 10.786 -11.050 13.902 1.00 52.70 242 ASP B O 1
ATOM 5535 N N . SER B 1 264 ? 8.698 -10.929 13.055 1.00 52.88 243 SER B N 1
ATOM 5536 C CA . SER B 1 264 ? 8.139 -10.230 14.209 1.00 53.44 243 SER B CA 1
ATOM 5537 C C . SER B 1 264 ? 8.120 -11.125 15.460 1.00 53.79 243 SER B C 1
ATOM 5538 O O . SER B 1 264 ? 8.449 -10.672 16.562 1.00 54.49 243 SER B O 1
ATOM 5541 N N . ILE B 1 265 ? 7.742 -12.388 15.277 1.00 52.74 244 ILE B N 1
ATOM 5542 C CA . ILE B 1 265 ? 7.722 -13.364 16.365 1.00 53.64 244 ILE B CA 1
ATOM 5543 C C . ILE B 1 265 ? 9.150 -13.744 16.785 1.00 54.04 244 ILE B C 1
ATOM 5544 O O . ILE B 1 265 ? 9.438 -13.920 17.976 1.00 53.69 244 ILE B O 1
ATOM 5549 N N . ARG B 1 266 ? 10.028 -13.861 15.790 1.00 54.12 245 ARG B N 1
ATOM 5550 C CA . ARG B 1 266 ? 11.443 -14.183 15.980 1.00 53.31 245 ARG B CA 1
ATOM 5551 C C . ARG B 1 266 ? 12.137 -13.111 16.826 1.00 54.63 245 ARG B C 1
ATOM 5552 O O . ARG B 1 266 ? 12.996 -13.419 17.654 1.00 55.17 245 ARG B O 1
ATOM 5560 N N . ASN B 1 267 ? 11.744 -11.856 16.623 1.00 55.13 246 ASN B N 1
ATOM 5561 C CA . ASN B 1 267 ? 12.315 -10.727 17.354 1.00 55.59 246 ASN B CA 1
ATOM 5562 C C . ASN B 1 267 ? 11.604 -10.427 18.675 1.00 55.58 246 ASN B C 1
ATOM 5563 O O . ASN B 1 267 ? 12.006 -9.519 19.405 1.00 55.32 246 ASN B O 1
ATOM 5568 N N . GLY B 1 268 ? 10.552 -11.191 18.972 1.00 55.31 247 GLY B N 1
ATOM 5569 C CA . GLY B 1 268 ? 9.767 -11.008 20.191 1.00 54.79 247 GLY B CA 1
ATOM 5570 C C . GLY B 1 268 ? 8.767 -9.861 20.165 1.00 55.48 247 GLY B C 1
ATOM 5571 O O . GLY B 1 268 ? 8.148 -9.562 21.185 1.00 55.24 247 GLY B O 1
ATOM 5572 N N . ASP B 1 269 ? 8.599 -9.232 18.999 1.00 55.92 248 ASP B N 1
ATOM 5573 C CA . ASP B 1 269 ? 7.715 -8.064 18.836 1.00 55.91 248 ASP B CA 1
ATOM 5574 C C . ASP B 1 269 ? 6.226 -8.417 18.744 1.00 55.78 248 ASP B C 1
ATOM 5575 O O . ASP B 1 269 ? 5.368 -7.548 18.913 1.00 56.78 248 ASP B O 1
ATOM 5580 N N . THR B 1 270 ? 5.937 -9.684 18.457 1.00 54.28 249 THR B N 1
ATOM 5581 C CA . THR B 1 270 ? 4.586 -10.237 18.509 1.00 53.02 249 THR B CA 1
ATOM 5582 C C . THR B 1 270 ? 4.653 -11.461 19.418 1.00 52.14 249 THR B C 1
ATOM 5583 O O . THR B 1 270 ? 5.584 -12.257 19.309 1.00 51.60 249 THR B O 1
ATOM 5587 N N . GLN B 1 271 ? 3.679 -11.607 20.312 1.00 51.54 250 GLN B N 1
ATOM 5588 C CA . GLN B 1 271 ? 3.713 -12.686 21.305 1.00 52.04 250 GLN B CA 1
ATOM 5589 C C . GLN B 1 271 ? 2.794 -13.863 20.981 1.00 52.28 250 GLN B C 1
ATOM 5590 O O . GLN B 1 271 ? 3.123 -15.013 21.278 1.00 53.06 250 GLN B O 1
ATOM 5596 N N . VAL B 1 272 ? 1.642 -13.571 20.384 1.00 52.11 251 VAL B N 1
ATOM 5597 C CA . VAL B 1 272 ? 0.630 -14.587 20.087 1.00 51.92 251 VAL B CA 1
ATOM 5598 C C . VAL B 1 272 ? 0.151 -14.382 18.649 1.00 52.36 251 VAL B C 1
ATOM 5599 O O . VAL B 1 272 ? 0.219 -13.277 18.125 1.00 52.64 251 VAL B O 1
ATOM 5603 N N . ALA B 1 273 ? -0.312 -15.445 18.004 1.00 52.84 252 ALA B N 1
ATOM 5604 C CA . ALA B 1 273 ? -0.858 -15.323 16.653 1.00 52.98 252 ALA B CA 1
ATOM 5605 C C . ALA B 1 273 ? -1.998 -16.303 16.419 1.00 53.27 252 ALA B C 1
ATOM 5606 O O . ALA B 1 273 ? -1.956 -17.437 16.895 1.00 53.13 252 ALA B O 1
ATOM 5608 N N . GLN B 1 274 ? -3.022 -15.839 15.707 1.00 53.24 253 GLN B N 1
ATOM 5609 C CA . GLN B 1 274 ? -4.039 -16.708 15.129 1.00 53.48 253 GLN B CA 1
ATOM 5610 C C . GLN B 1 274 ? -4.303 -16.237 13.707 1.00 54.12 253 GLN B C 1
ATOM 5611 O O . GLN B 1 274 ? -5.070 -15.292 13.475 1.00 54.34 253 GLN B O 1
ATOM 5617 N N . VAL B 1 275 ? -3.644 -16.893 12.759 1.00 54.13 254 VAL B N 1
ATOM 5618 C CA . VAL B 1 275 ? -3.670 -16.468 11.365 1.00 54.57 254 VAL B CA 1
ATOM 5619 C C . VAL B 1 275 ? -4.004 -17.639 10.445 1.00 55.48 254 VAL B C 1
ATOM 5620 O O . VAL B 1 275 ? -3.890 -18.799 10.838 1.00 55.75 254 VAL B O 1
ATOM 5624 N N . HIS B 1 276 ? -4.424 -17.326 9.225 1.00 56.48 255 HIS B N 1
ATOM 5625 C CA . HIS B 1 276 ? -4.563 -18.330 8.183 1.00 58.21 255 HIS B CA 1
ATOM 5626 C C . HIS B 1 276 ? -3.221 -18.546 7.496 1.00 59.69 255 HIS B C 1
ATOM 5627 O O . HIS B 1 276 ? -2.477 -17.589 7.250 1.00 60.95 255 HIS B O 1
ATOM 5634 N N . GLY B 1 277 ? -2.912 -19.808 7.216 1.00 60.46 256 GLY B N 1
ATOM 5635 C CA . GLY B 1 277 ? -1.642 -20.197 6.607 1.00 61.83 256 GLY B CA 1
ATOM 5636 C C . GLY B 1 277 ? -1.570 -21.693 6.358 1.00 63.08 256 GLY B C 1
ATOM 5637 O O . GLY B 1 277 ? -2.296 -22.472 6.982 1.00 63.08 256 GLY B O 1
ATOM 5638 N N . GLY B 1 278 ? -0.687 -22.094 5.446 1.00 64.09 257 GLY B N 1
ATOM 5639 C CA . GLY B 1 278 ? -0.540 -23.496 5.057 1.00 64.12 257 GLY B CA 1
ATOM 5640 C C . GLY B 1 278 ? 0.484 -24.260 5.870 1.00 65.15 257 GLY B C 1
ATOM 5641 O O . GLY B 1 278 ? 0.854 -23.841 6.971 1.00 64.97 257 GLY B O 1
ATOM 5642 N N . ALA B 1 279 ? 0.930 -25.391 5.318 1.00 66.11 258 ALA B N 1
ATOM 5643 C CA . ALA B 1 279 ? 1.926 -26.257 5.954 1.00 66.00 258 ALA B CA 1
ATOM 5644 C C . ALA B 1 279 ? 3.310 -25.605 6.013 1.00 66.12 258 ALA B C 1
ATOM 5645 O O . ALA B 1 279 ? 4.053 -25.801 6.977 1.00 66.72 258 ALA B O 1
ATOM 5647 N N . ALA B 1 280 ? 3.644 -24.831 4.981 1.00 65.51 259 ALA B N 1
ATOM 5648 C CA . ALA B 1 280 ? 4.912 -24.107 4.925 1.00 64.96 259 ALA B CA 1
ATOM 5649 C C . ALA B 1 280 ? 4.999 -23.035 6.015 1.00 64.88 259 ALA B C 1
ATOM 5650 O O . ALA B 1 280 ? 5.973 -23.001 6.778 1.00 65.33 259 ALA B O 1
ATOM 5652 N N . THR B 1 281 ? 3.977 -22.175 6.086 1.00 63.59 260 THR B N 1
ATOM 5653 C CA . THR B 1 281 ? 3.869 -21.156 7.135 1.00 61.94 260 THR B CA 1
ATOM 5654 C C . THR B 1 281 ? 3.941 -21.795 8.524 1.00 61.52 260 THR B C 1
ATOM 5655 O O . THR B 1 281 ? 4.694 -21.337 9.386 1.00 61.82 260 THR B O 1
ATOM 5659 N N . PHE B 1 282 ? 3.167 -22.859 8.727 1.00 60.81 261 PHE B N 1
ATOM 5660 C CA . PHE B 1 282 ? 3.158 -23.569 10.003 1.00 61.35 261 PHE B CA 1
ATOM 5661 C C . PHE B 1 282 ? 4.567 -24.019 10.389 1.00 61.20 261 PHE B C 1
ATOM 5662 O O . PHE B 1 282 ? 4.993 -23.830 11.531 1.00 61.68 261 PHE B O 1
ATOM 5670 N N . ALA B 1 283 ? 5.281 -24.601 9.428 1.00 60.76 262 ALA B N 1
ATOM 5671 C CA . ALA B 1 283 ? 6.642 -25.079 9.647 1.00 60.49 262 ALA B CA 1
ATOM 5672 C C . ALA B 1 283 ? 7.613 -23.929 9.908 1.00 60.41 262 ALA B C 1
ATOM 5673 O O . ALA B 1 283 ? 8.487 -24.039 10.772 1.00 61.04 262 ALA B O 1
ATOM 5675 N N . GLN B 1 284 ? 7.444 -22.827 9.175 1.00 59.51 263 GLN B N 1
ATOM 5676 C CA . GLN B 1 284 ? 8.290 -21.641 9.328 1.00 58.58 263 GLN B CA 1
ATOM 5677 C C . GLN B 1 284 ? 8.201 -21.054 10.741 1.00 58.19 263 GLN B C 1
ATOM 5678 O O . GLN B 1 284 ? 9.208 -20.603 11.301 1.00 58.30 263 GLN B O 1
ATOM 5684 N N . LEU B 1 285 ? 7.000 -21.067 11.313 1.00 57.16 264 LEU B N 1
ATOM 5685 C CA . LEU B 1 285 ? 6.791 -20.544 12.661 1.00 56.45 264 LEU B CA 1
ATOM 5686 C C . LEU B 1 285 ? 7.318 -21.511 13.716 1.00 55.50 264 LEU B C 1
ATOM 5687 O O . LEU B 1 285 ? 7.933 -21.090 14.700 1.00 55.65 264 LEU B O 1
ATOM 5692 N N . SER B 1 286 ? 7.101 -22.805 13.482 1.00 54.45 265 SER B N 1
ATOM 5693 C CA . SER B 1 286 ? 7.535 -23.863 14.402 1.00 54.45 265 SER B CA 1
ATOM 5694 C C . SER B 1 286 ? 9.054 -23.921 14.582 1.00 53.43 265 SER B C 1
ATOM 5695 O O . SER B 1 286 ? 9.542 -24.352 15.631 1.00 52.67 265 SER B O 1
ATOM 5698 N N . ALA B 1 287 ? 9.787 -23.477 13.558 1.00 52.43 266 ALA B N 1
ATOM 5699 C CA . ALA B 1 287 ? 11.252 -23.524 13.550 1.00 51.07 266 ALA B CA 1
ATOM 5700 C C . ALA B 1 287 ? 11.899 -22.402 14.361 1.00 50.13 266 ALA B C 1
ATOM 5701 O O . ALA B 1 287 ? 13.111 -22.422 14.595 1.00 49.46 266 ALA B O 1
ATOM 5703 N N . ILE B 1 288 ? 11.097 -21.426 14.783 1.00 49.60 267 ILE B N 1
ATOM 5704 C CA . ILE B 1 288 ? 11.593 -20.347 15.642 1.00 49.47 267 ILE B CA 1
ATOM 5705 C C . ILE B 1 288 ? 11.759 -20.879 17.076 1.00 50.20 267 ILE B C 1
ATOM 5706 O O . ILE B 1 288 ? 10.829 -21.477 17.625 1.00 49.73 267 ILE B O 1
ATOM 5711 N N . PRO B 1 289 ? 12.951 -20.674 17.677 1.00 50.93 268 PRO B N 1
ATOM 5712 C CA . PRO B 1 289 ? 13.255 -21.206 19.010 1.00 51.49 268 PRO B CA 1
ATOM 5713 C C . PRO B 1 289 ? 12.159 -20.912 20.036 1.00 52.61 268 PRO B C 1
ATOM 5714 O O . PRO B 1 289 ? 11.667 -19.779 20.113 1.00 52.68 268 PRO B O 1
ATOM 5718 N N . ASP B 1 290 ? 11.772 -21.943 20.790 1.00 53.56 269 ASP B N 1
ATOM 5719 C CA . ASP B 1 290 ? 10.833 -21.827 21.919 1.00 54.64 269 ASP B CA 1
ATOM 5720 C C . ASP B 1 290 ? 9.434 -21.296 21.561 1.00 54.89 269 ASP B C 1
ATOM 5721 O O . ASP B 1 290 ? 8.690 -20.834 22.434 1.00 55.40 269 ASP B O 1
ATOM 5726 N N . VAL B 1 291 ? 9.080 -21.370 20.280 1.00 54.58 270 VAL B N 1
ATOM 5727 C CA . VAL B 1 291 ? 7.753 -20.968 19.826 1.00 53.71 270 VAL B CA 1
ATOM 5728 C C . VAL B 1 291 ? 6.867 -22.208 19.737 1.00 53.98 270 VAL B C 1
ATOM 5729 O O . VAL B 1 291 ? 7.241 -23.212 19.127 1.00 54.51 270 VAL B O 1
ATOM 5733 N N . ARG B 1 292 ? 5.704 -22.136 20.373 1.00 53.91 271 ARG B N 1
ATOM 5734 C CA . ARG B 1 292 ? 4.724 -23.215 20.314 1.00 54.30 271 ARG B CA 1
ATOM 5735 C C . ARG B 1 292 ? 3.695 -22.913 19.232 1.00 54.34 271 ARG B C 1
ATOM 5736 O O . ARG B 1 292 ? 3.256 -21.763 19.082 1.00 54.07 271 ARG B O 1
ATOM 5744 N N . THR B 1 293 ? 3.340 -23.940 18.464 1.00 53.17 272 THR B N 1
ATOM 5745 C CA . THR B 1 293 ? 2.368 -23.803 17.382 1.00 53.06 272 THR B CA 1
ATOM 5746 C C . THR B 1 293 ? 1.366 -24.949 17.393 1.00 53.94 272 THR B C 1
ATOM 5747 O O . THR B 1 293 ? 1.627 -26.016 17.959 1.00 53.40 272 THR B O 1
ATOM 5751 N N . ALA B 1 294 ? 0.218 -24.711 16.763 1.00 54.11 273 ALA B N 1
ATOM 5752 C CA . ALA B 1 294 ? -0.816 -25.727 16.578 1.00 53.37 273 ALA B CA 1
ATOM 5753 C C . ALA B 1 294 ? -1.734 -25.272 15.457 1.00 54.13 273 ALA B C 1
ATOM 5754 O O . ALA B 1 294 ? -1.627 -24.142 14.978 1.00 54.56 273 ALA B O 1
ATOM 5756 N N . ARG B 1 295 ? -2.626 -26.161 15.037 1.00 55.05 274 ARG B N 1
ATOM 5757 C CA . ARG B 1 295 ? -3.690 -25.818 14.107 1.00 55.28 274 ARG B CA 1
ATOM 5758 C C . ARG B 1 295 ? -5.031 -26.115 14.770 1.00 55.53 274 ARG B C 1
ATOM 5759 O O . ARG B 1 295 ? -5.242 -27.211 15.301 1.00 55.58 274 ARG B O 1
ATOM 5767 N N . ILE B 1 296 ? -5.927 -25.132 14.767 1.00 54.87 275 ILE B N 1
ATOM 5768 C CA . ILE B 1 296 ? -7.245 -25.313 15.378 1.00 54.33 275 ILE B CA 1
ATOM 5769 C C . ILE B 1 296 ? -8.377 -24.931 14.434 1.00 54.20 275 ILE B C 1
ATOM 5770 O O . ILE B 1 296 ? -8.164 -24.210 13.460 1.00 55.42 275 ILE B O 1
ATOM 5775 N N . VAL B 1 297 ? -9.571 -25.440 14.723 1.00 53.99 276 VAL B N 1
ATOM 5776 C CA . VAL B 1 297 ? -10.769 -25.092 13.969 1.00 54.06 276 VAL B CA 1
ATOM 5777 C C . VAL B 1 297 ? -11.349 -23.766 14.454 1.00 55.08 276 VAL B C 1
ATOM 5778 O O . VAL B 1 297 ? -11.177 -23.376 15.614 1.00 54.42 276 VAL B O 1
ATOM 5782 N N . THR B 1 298 ? -12.030 -23.083 13.542 1.00 55.62 277 THR B N 1
ATOM 5783 C CA . THR B 1 298 ? -12.776 -21.875 13.843 1.00 56.01 277 THR B CA 1
ATOM 5784 C C . THR B 1 298 ? -14.249 -22.275 13.879 1.00 55.46 277 THR B C 1
ATOM 5785 O O . THR B 1 298 ? -14.651 -23.178 13.141 1.00 54.46 277 THR B O 1
ATOM 5789 N N . PRO B 1 299 ? -15.059 -21.620 14.742 1.00 55.96 278 PRO B N 1
ATOM 5790 C CA . PRO B 1 299 ? -16.493 -21.934 14.811 1.00 55.18 278 PRO B CA 1
ATOM 5791 C C . PRO B 1 299 ? -17.302 -21.407 13.608 1.00 55.00 278 PRO B C 1
ATOM 5792 O O . PRO B 1 299 ? -18.319 -20.732 13.791 1.00 54.75 278 PRO B O 1
ATOM 5796 N N . ARG B 1 300 ? -16.856 -21.723 12.392 1.00 54.71 279 ARG B N 1
ATOM 5797 C CA . ARG B 1 300 ? -17.609 -21.380 11.183 1.00 54.31 279 ARG B CA 1
ATOM 5798 C C . ARG B 1 300 ? -17.440 -22.387 10.036 1.00 54.65 279 ARG B C 1
ATOM 5799 O O . ARG B 1 300 ? -16.381 -23.002 9.878 1.00 54.73 279 ARG B O 1
ATOM 5807 N N . VAL B 1 301 ? -18.503 -22.540 9.248 1.00 54.65 280 VAL B N 1
ATOM 5808 C CA . VAL B 1 301 ? -18.523 -23.419 8.075 1.00 54.96 280 VAL B CA 1
ATOM 5809 C C . VAL B 1 301 ? -19.023 -22.631 6.863 1.00 54.90 280 VAL B C 1
ATOM 5810 O O . VAL B 1 301 ? -20.058 -21.965 6.936 1.00 54.71 280 VAL B O 1
ATOM 5814 N N . MET B 1 302 ? -18.279 -22.685 5.759 1.00 55.06 281 MET B N 1
ATOM 5815 C CA . MET B 1 302 ? -18.715 -22.036 4.521 1.00 55.31 281 MET B CA 1
ATOM 5816 C C . MET B 1 302 ? -19.676 -22.939 3.745 1.00 54.14 281 MET B C 1
ATOM 5817 O O . MET B 1 302 ? -19.427 -24.141 3.584 1.00 53.49 281 MET B O 1
ATOM 5822 N N . GLN B 1 303 ? -20.773 -22.349 3.277 1.00 53.33 282 GLN B N 1
ATOM 5823 C CA . GLN B 1 303 ? -21.787 -23.073 2.523 1.00 53.28 282 GLN B CA 1
ATOM 5824 C C . GLN B 1 303 ? -22.304 -22.281 1.321 1.00 53.76 282 GLN B C 1
ATOM 5825 O O . GLN B 1 303 ? -22.330 -21.049 1.339 1.00 54.06 282 GLN B O 1
ATOM 5831 N N . LEU B 1 304 ? -22.698 -23.004 0.274 1.00 54.06 283 LEU B N 1
ATOM 5832 C CA . LEU B 1 304 ? -23.454 -22.437 -0.838 1.00 54.06 283 LEU B CA 1
ATOM 5833 C C . LEU B 1 304 ? -24.896 -22.914 -0.710 1.00 54.53 283 LEU B C 1
ATOM 5834 O O . LEU B 1 304 ? -25.145 -24.108 -0.563 1.00 54.67 283 LEU B O 1
ATOM 5839 N N . THR B 1 305 ? -25.838 -21.976 -0.762 1.00 56.00 284 THR B N 1
ATOM 5840 C CA . THR B 1 305 ? -27.263 -22.292 -0.636 1.00 56.19 284 THR B CA 1
ATOM 5841 C C . THR B 1 305 ? -28.030 -21.846 -1.879 1.00 56.11 284 THR B C 1
ATOM 5842 O O . THR B 1 305 ? -27.919 -20.691 -2.300 1.00 55.30 284 THR B O 1
ATOM 5846 N N . LEU B 1 306 ? -28.801 -22.769 -2.459 1.00 55.89 285 LEU B N 1
ATOM 5847 C CA . LEU B 1 306 ? -29.664 -22.455 -3.598 1.00 55.54 285 LEU B CA 1
ATOM 5848 C C . LEU B 1 306 ? -31.029 -21.955 -3.144 1.00 56.25 285 LEU B C 1
ATOM 5849 O O . LEU B 1 306 ? -31.509 -22.311 -2.067 1.00 56.33 285 LEU B O 1
ATOM 5854 N N . ARG B 1 307 ? -31.645 -21.126 -3.980 1.00 57.32 286 ARG B N 1
ATOM 5855 C CA . ARG B 1 307 ? -32.941 -20.527 -3.675 1.00 57.88 286 ARG B CA 1
ATOM 5856 C C . ARG B 1 307 ? -34.050 -21.238 -4.450 1.00 57.65 286 ARG B C 1
ATOM 5857 O O . ARG B 1 307 ? -34.365 -20.872 -5.589 1.00 57.46 286 ARG B O 1
ATOM 5865 N N . ALA B 1 308 ? -34.637 -22.252 -3.818 1.00 57.32 287 ALA B N 1
ATOM 5866 C CA . ALA B 1 308 ? -35.632 -23.117 -4.458 1.00 57.60 287 ALA B CA 1
ATOM 5867 C C . ALA B 1 308 ? -36.960 -22.427 -4.803 1.00 57.70 287 ALA B C 1
ATOM 5868 O O . ALA B 1 308 ? -37.732 -22.938 -5.623 1.00 57.92 287 ALA B O 1
ATOM 5870 N N . GLN B 1 309 ? -37.227 -21.280 -4.181 1.00 57.37 288 GLN B N 1
ATOM 5871 C CA . GLN B 1 309 ? -38.449 -20.524 -4.469 1.00 57.64 288 GLN B CA 1
ATOM 5872 C C . GLN B 1 309 ? -38.359 -19.764 -5.797 1.00 57.64 288 GLN B C 1
ATOM 5873 O O . GLN B 1 309 ? -39.385 -19.408 -6.381 1.00 57.26 288 GLN B O 1
ATOM 5879 N N . GLN B 1 310 ? -37.134 -19.527 -6.265 1.00 58.17 289 GLN B N 1
ATOM 5880 C CA . GLN B 1 310 ? -36.909 -18.935 -7.583 1.00 59.03 289 GLN B CA 1
ATOM 5881 C C . GLN B 1 310 ? -37.439 -19.877 -8.662 1.00 59.45 289 GLN B C 1
ATOM 5882 O O . GLN B 1 310 ? -37.049 -21.046 -8.698 1.00 59.54 289 GLN B O 1
ATOM 5888 N N . PRO B 1 311 ? -38.337 -19.373 -9.535 1.00 59.81 290 PRO B N 1
ATOM 5889 C CA . PRO B 1 311 ? -39.038 -20.187 -10.538 1.00 59.92 290 PRO B CA 1
ATOM 5890 C C . PRO B 1 311 ? -38.133 -21.101 -11.378 1.00 59.72 290 PRO B C 1
ATOM 5891 O O . PRO B 1 311 ? -38.544 -22.208 -11.727 1.00 59.76 290 PRO B O 1
ATOM 5895 N N . LYS B 1 312 ? -36.919 -20.643 -11.684 1.00 59.34 291 LYS B N 1
ATOM 5896 C CA . LYS B 1 312 ? -35.965 -21.432 -12.474 1.00 59.12 291 LYS B CA 1
ATOM 5897 C C . LYS B 1 312 ? -35.357 -22.599 -11.691 1.00 58.59 291 LYS B C 1
ATOM 5898 O O . LYS B 1 312 ? -34.824 -23.536 -12.285 1.00 58.42 291 LYS B O 1
ATOM 5904 N N . LEU B 1 313 ? -35.450 -22.537 -10.364 1.00 58.22 292 LEU B N 1
ATOM 5905 C CA . LEU B 1 313 ? -34.830 -23.533 -9.485 1.00 57.37 292 LEU B CA 1
ATOM 5906 C C . LEU B 1 313 ? -35.842 -24.374 -8.705 1.00 56.51 292 LEU B C 1
ATOM 5907 O O . LEU B 1 313 ? -35.462 -25.153 -7.829 1.00 56.53 292 LEU B O 1
ATOM 5912 N N . ALA B 1 314 ? -37.124 -24.223 -9.032 1.00 55.43 293 ALA B N 1
ATOM 5913 C CA . ALA B 1 314 ? -38.188 -24.980 -8.369 1.00 54.94 293 ALA B CA 1
ATOM 5914 C C . ALA B 1 314 ? -38.140 -26.476 -8.709 1.00 54.65 293 ALA B C 1
ATOM 5915 O O . ALA B 1 314 ? -38.558 -27.318 -7.909 1.00 54.87 293 ALA B O 1
ATOM 5917 N N . ASP B 1 315 ? -37.635 -26.791 -9.900 1.00 53.66 294 ASP B N 1
ATOM 5918 C CA . ASP B 1 315 ? -37.392 -28.168 -10.317 1.00 53.40 294 ASP B CA 1
ATOM 5919 C C . ASP B 1 315 ? -36.180 -28.713 -9.551 1.00 52.99 294 ASP B C 1
ATOM 5920 O O . ASP B 1 315 ? -35.085 -28.159 -9.665 1.00 52.64 294 ASP B O 1
ATOM 5925 N N . PRO B 1 316 ? -36.371 -29.801 -8.770 1.00 53.34 295 PRO B N 1
ATOM 5926 C CA . PRO B 1 316 ? -35.260 -30.387 -8.006 1.00 53.47 295 PRO B CA 1
ATOM 5927 C C . PRO B 1 316 ? -34.170 -30.956 -8.916 1.00 54.04 295 PRO B C 1
ATOM 5928 O O . PRO B 1 316 ? -32.997 -30.953 -8.545 1.00 54.73 295 PRO B O 1
ATOM 5932 N N . GLN B 1 317 ? -34.564 -31.437 -10.094 1.00 54.08 296 GLN B N 1
ATOM 5933 C CA . GLN B 1 317 ? -33.625 -31.951 -11.088 1.00 53.78 296 GLN B CA 1
ATOM 5934 C C . GLN B 1 317 ? -32.653 -30.871 -11.547 1.00 52.92 296 GLN B C 1
ATOM 5935 O O . GLN B 1 317 ? -31.464 -31.144 -11.731 1.00 52.92 296 GLN B O 1
ATOM 5941 N N . VAL B 1 318 ? -33.167 -29.655 -11.736 1.00 51.44 297 VAL B N 1
ATOM 5942 C CA . VAL B 1 318 ? -32.344 -28.511 -12.123 1.00 50.81 297 VAL B CA 1
ATOM 5943 C C . VAL B 1 318 ? -31.354 -28.192 -11.005 1.00 50.99 297 VAL B C 1
ATOM 5944 O O . VAL B 1 318 ? -30.170 -27.984 -11.266 1.00 51.22 297 VAL B O 1
ATOM 5948 N N . ARG B 1 319 ? -31.848 -28.180 -9.767 1.00 51.28 298 ARG B N 1
ATOM 5949 C CA . ARG B 1 319 ? -31.011 -27.984 -8.579 1.00 51.53 298 ARG B CA 1
ATOM 5950 C C . ARG B 1 319 ? -29.909 -29.041 -8.459 1.00 52.10 298 ARG B C 1
ATOM 5951 O O . ARG B 1 319 ? -28.753 -28.709 -8.176 1.00 51.92 298 ARG B O 1
ATOM 5959 N N . LYS B 1 320 ? -30.275 -30.304 -8.676 1.00 52.12 299 LYS B N 1
ATOM 5960 C CA . LYS B 1 320 ? -29.331 -31.423 -8.600 1.00 53.99 299 LYS B CA 1
ATOM 5961 C C . LYS B 1 320 ? -28.254 -31.348 -9.682 1.00 54.35 299 LYS B C 1
ATOM 5962 O O . LYS B 1 320 ? -27.140 -31.839 -9.495 1.00 54.47 299 LYS B O 1
ATOM 5968 N N . ALA B 1 321 ? -28.601 -30.733 -10.809 1.00 54.83 300 ALA B N 1
ATOM 5969 C CA . ALA B 1 321 ? -27.684 -30.565 -11.929 1.00 54.56 300 ALA B CA 1
ATOM 5970 C C . ALA B 1 321 ? -26.693 -29.434 -11.663 1.00 54.35 300 ALA B C 1
ATOM 5971 O O . ALA B 1 321 ? -25.494 -29.592 -11.891 1.00 54.60 300 ALA B O 1
ATOM 5973 N N . ILE B 1 322 ? -27.196 -28.299 -11.178 1.00 53.88 301 ILE B N 1
ATOM 5974 C CA . ILE B 1 322 ? -26.341 -27.170 -10.809 1.00 53.68 301 ILE B CA 1
ATOM 5975 C C . ILE B 1 322 ? -25.272 -27.593 -9.797 1.00 53.09 301 ILE B C 1
ATOM 5976 O O . ILE B 1 322 ? -24.081 -27.356 -10.010 1.00 53.25 301 ILE B O 1
ATOM 5981 N N . LEU B 1 323 ? -25.699 -28.231 -8.711 1.00 52.56 302 LEU B N 1
ATOM 5982 C CA . LEU B 1 323 ? -24.776 -28.663 -7.662 1.00 52.88 302 LEU B CA 1
ATOM 5983 C C . LEU B 1 323 ? -23.847 -29.768 -8.141 1.00 53.22 302 LEU B C 1
ATOM 5984 O O . LEU B 1 323 ? -22.686 -29.834 -7.730 1.00 51.95 302 LEU B O 1
ATOM 5989 N N . GLY B 1 324 ? -24.370 -30.627 -9.015 1.00 55.27 303 GLY B N 1
ATOM 5990 C CA . GLY B 1 324 ? -23.589 -31.694 -9.639 1.00 56.81 303 GLY B CA 1
ATOM 5991 C C . GLY B 1 324 ? -22.495 -31.161 -10.543 1.00 58.34 303 GLY B C 1
ATOM 5992 O O . GLY B 1 324 ? -21.458 -31.807 -10.716 1.00 60.04 303 GLY B O 1
ATOM 5993 N N . LEU B 1 325 ? -22.727 -29.980 -11.116 1.00 58.54 304 LEU B N 1
ATOM 5994 C CA . LEU B 1 325 ? -21.764 -29.333 -12.008 1.00 59.43 304 LEU B CA 1
ATOM 5995 C C . LEU B 1 325 ? -20.649 -28.624 -11.248 1.00 60.25 304 LEU B C 1
ATOM 5996 O O . LEU B 1 325 ? -19.648 -28.215 -11.841 1.00 60.46 304 LEU B O 1
ATOM 6001 N N . ILE B 1 326 ? -20.832 -28.482 -9.938 1.00 61.01 305 ILE B N 1
ATOM 6002 C CA . ILE B 1 326 ? -19.863 -27.810 -9.081 1.00 61.54 305 ILE B CA 1
ATOM 6003 C C . ILE B 1 326 ? -18.980 -28.828 -8.364 1.00 61.72 305 ILE B C 1
ATOM 6004 O O . ILE B 1 326 ? -19.476 -29.739 -7.703 1.00 61.86 305 ILE B O 1
ATOM 6009 N N . ASP B 1 327 ? -17.670 -28.662 -8.523 1.00 62.29 306 ASP B N 1
ATOM 6010 C CA . ASP B 1 327 ? -16.681 -29.462 -7.821 1.00 62.84 306 ASP B CA 1
ATOM 6011 C C . ASP B 1 327 ? -16.399 -28.802 -6.473 1.00 62.82 306 ASP B C 1
ATOM 6012 O O . ASP B 1 327 ? -15.761 -27.748 -6.405 1.00 62.35 306 ASP B O 1
ATOM 6017 N N . VAL B 1 328 ? -16.884 -29.439 -5.409 1.00 63.12 307 VAL B N 1
ATOM 6018 C CA . VAL B 1 328 ? -16.797 -28.902 -4.047 1.00 62.91 307 VAL B CA 1
ATOM 6019 C C . VAL B 1 328 ? -15.364 -28.893 -3.493 1.00 63.16 307 VAL B C 1
ATOM 6020 O O . VAL B 1 328 ? -15.005 -27.999 -2.721 1.00 63.55 307 VAL B O 1
ATOM 6024 N N . ASP B 1 329 ? -14.558 -29.879 -3.891 1.00 62.76 308 ASP B N 1
ATOM 6025 C CA . ASP B 1 329 ? -13.149 -29.939 -3.499 1.00 63.20 308 ASP B CA 1
ATOM 6026 C C . ASP B 1 329 ? -12.394 -28.737 -4.047 1.00 62.48 308 ASP B C 1
ATOM 6027 O O . ASP B 1 329 ? -11.540 -28.166 -3.367 1.00 61.99 308 ASP B O 1
ATOM 6032 N N . LEU B 1 330 ? -12.720 -28.361 -5.282 1.00 62.21 309 LEU B N 1
ATOM 6033 C CA . LEU B 1 330 ? -12.162 -27.168 -5.910 1.00 61.53 309 LEU B CA 1
ATOM 6034 C C . LEU B 1 330 ? -12.561 -25.913 -5.138 1.00 60.53 309 LEU B C 1
ATOM 6035 O O . LEU B 1 330 ? -11.721 -25.045 -4.877 1.00 61.24 309 LEU B O 1
ATOM 6040 N N . LEU B 1 331 ? -13.837 -25.828 -4.770 1.00 58.80 310 LEU B N 1
ATOM 6041 C CA . LEU B 1 331 ? -14.336 -24.717 -3.965 1.00 57.99 310 LEU B CA 1
ATOM 6042 C C . LEU B 1 331 ? -13.622 -24.628 -2.618 1.00 58.55 310 LEU B C 1
ATOM 6043 O O . LEU B 1 331 ? -13.215 -23.544 -2.193 1.00 57.71 310 LEU B O 1
ATOM 6048 N N . ALA B 1 332 ? -13.468 -25.776 -1.962 1.00 59.24 311 ALA B N 1
ATOM 6049 C CA . ALA B 1 332 ? -12.793 -25.848 -0.671 1.00 59.57 311 ALA B CA 1
ATOM 6050 C C . ALA B 1 332 ? -11.339 -25.379 -0.756 1.00 60.60 311 ALA B C 1
ATOM 6051 O O . ALA B 1 332 ? -10.885 -24.605 0.090 1.00 59.27 311 ALA B O 1
ATOM 6053 N N . SER B 1 333 ? -10.619 -25.836 -1.782 1.00 61.80 312 SER B N 1
ATOM 6054 C CA . SER B 1 333 ? -9.227 -25.423 -1.972 1.00 63.98 312 SER B CA 1
ATOM 6055 C C . SER B 1 333 ? -9.101 -23.919 -2.245 1.00 64.06 312 SER B C 1
ATOM 6056 O O . SER B 1 333 ? -8.208 -23.270 -1.704 1.00 64.00 312 SER B O 1
ATOM 6059 N N . VAL B 1 334 ? -10.002 -23.367 -3.056 1.00 65.08 313 VAL B N 1
ATOM 6060 C CA . VAL B 1 334 ? -10.071 -21.907 -3.246 1.00 66.15 313 VAL B CA 1
ATOM 6061 C C . VAL B 1 334 ? -10.439 -21.201 -1.932 1.00 67.40 313 VAL B C 1
ATOM 6062 O O . VAL B 1 334 ? -9.891 -20.145 -1.612 1.00 68.03 313 VAL B O 1
ATOM 6066 N N . GLY B 1 335 ? -11.356 -21.800 -1.175 1.00 68.73 314 GLY B N 1
ATOM 6067 C CA . GLY B 1 335 ? -11.762 -21.289 0.135 1.00 70.76 314 GLY B CA 1
ATOM 6068 C C . GLY B 1 335 ? -10.648 -21.256 1.167 1.00 72.62 314 GLY B C 1
ATOM 6069 O O . GLY B 1 335 ? -10.466 -20.252 1.852 1.00 73.04 314 GLY B O 1
ATOM 6070 N N . ALA B 1 336 ? -9.915 -22.360 1.297 1.00 74.61 315 ALA B N 1
ATOM 6071 C CA . ALA B 1 336 ? -8.741 -22.404 2.167 1.00 76.55 315 ALA B CA 1
ATOM 6072 C C . ALA B 1 336 ? -7.629 -21.562 1.543 1.00 78.89 315 ALA B C 1
ATOM 6073 O O . ALA B 1 336 ? -6.946 -20.807 2.233 1.00 78.71 315 ALA B O 1
ATOM 6075 N N . GLY B 1 337 ? -7.468 -21.699 0.228 1.00 81.54 316 GLY B N 1
ATOM 6076 C CA . GLY B 1 337 ? -6.573 -20.851 -0.552 1.00 84.12 316 GLY B CA 1
ATOM 6077 C C . GLY B 1 337 ? -5.116 -21.259 -0.505 1.00 86.31 316 GLY B C 1
ATOM 6078 O O . GLY B 1 337 ? -4.734 -22.171 0.239 1.00 85.85 316 GLY B O 1
ATOM 6079 N N . ASP B 1 338 ? -4.310 -20.585 -1.327 1.00 88.73 317 ASP B N 1
ATOM 6080 C CA . ASP B 1 338 ? -2.857 -20.675 -1.244 1.00 91.40 317 ASP B CA 1
ATOM 6081 C C . ASP B 1 338 ? -2.463 -20.154 0.134 1.00 93.21 317 ASP B C 1
ATOM 6082 O O . ASP B 1 338 ? -2.793 -19.016 0.494 1.00 93.94 317 ASP B O 1
ATOM 6087 N N . ASP B 1 339 ? -1.781 -21.007 0.896 1.00 94.30 318 ASP B N 1
ATOM 6088 C CA . ASP B 1 339 ? -1.440 -20.761 2.300 1.00 95.13 318 ASP B CA 1
ATOM 6089 C C . ASP B 1 339 ? -2.616 -21.120 3.216 1.00 95.54 318 ASP B C 1
ATOM 6090 O O . ASP B 1 339 ? -3.165 -20.264 3.916 1.00 95.71 318 ASP B O 1
ATOM 6095 N N . ASN B 1 340 ? -2.996 -22.399 3.170 1.00 95.94 319 ASN B N 1
ATOM 6096 C CA . ASN B 1 340 ? -3.944 -23.029 4.104 1.00 96.13 319 ASN B CA 1
ATOM 6097 C C . ASN B 1 340 ? -4.192 -24.492 3.725 1.00 95.47 319 ASN B C 1
ATOM 6098 O O . ASN B 1 340 ? -4.086 -24.862 2.549 1.00 95.95 319 ASN B O 1
ATOM 6103 N N . THR B 1 341 ? -4.501 -25.320 4.722 1.00 94.14 320 THR B N 1
ATOM 6104 C CA . THR B 1 341 ? -4.861 -26.720 4.468 1.00 92.71 320 THR B CA 1
ATOM 6105 C C . THR B 1 341 ? -6.354 -26.979 4.722 1.00 90.74 320 THR B C 1
ATOM 6106 O O . THR B 1 341 ? -6.973 -26.339 5.580 1.00 91.59 320 THR B O 1
ATOM 6110 N N . VAL B 1 342 ? -6.916 -27.924 3.975 1.00 87.29 321 VAL B N 1
ATOM 6111 C CA . VAL B 1 342 ? -8.369 -28.063 3.872 1.00 83.79 321 VAL B CA 1
ATOM 6112 C C . VAL B 1 342 ? -8.975 -29.026 4.893 1.00 80.75 321 VAL B C 1
ATOM 6113 O O . VAL B 1 342 ? -8.486 -30.142 5.087 1.00 80.27 321 VAL B O 1
ATOM 6117 N N . THR B 1 343 ? -10.032 -28.561 5.554 1.00 77.25 322 THR B N 1
ATOM 6118 C CA . THR B 1 343 ? -10.924 -29.420 6.318 1.00 73.93 322 THR B CA 1
ATOM 6119 C C . THR B 1 343 ? -12.296 -29.350 5.656 1.00 71.45 322 THR B C 1
ATOM 6120 O O . THR B 1 343 ? -13.007 -28.346 5.771 1.00 70.27 322 THR B O 1
ATOM 6124 N N . LEU B 1 344 ? -12.644 -30.427 4.954 1.00 69.25 323 LEU B N 1
ATOM 6125 C CA . LEU B 1 344 ? -13.865 -30.508 4.158 1.00 66.96 323 LEU B CA 1
ATOM 6126 C C . LEU B 1 344 ? -15.117 -30.625 5.015 1.00 65.79 323 LEU B C 1
ATOM 6127 O O . LEU B 1 344 ? -15.110 -31.286 6.053 1.00 65.48 323 LEU B O 1
ATOM 6132 N N . ALA B 1 345 ? -16.184 -29.965 4.572 1.00 65.12 324 ALA B N 1
ATOM 6133 C CA . ALA B 1 345 ? -17.497 -30.093 5.194 1.00 64.54 324 ALA B CA 1
ATOM 6134 C C . ALA B 1 345 ? -18.354 -31.029 4.345 1.00 64.16 324 ALA B C 1
ATOM 6135 O O . ALA B 1 345 ? -18.786 -30.666 3.246 1.00 64.77 324 ALA B O 1
ATOM 6137 N N . GLN B 1 346 ? -18.581 -32.239 4.851 1.00 63.33 325 GLN B N 1
ATOM 6138 C CA . GLN B 1 346 ? -19.282 -33.280 4.088 1.00 62.61 325 GLN B CA 1
ATOM 6139 C C . GLN B 1 346 ? -20.547 -33.812 4.776 1.00 61.77 325 GLN B C 1
ATOM 6140 O O . GLN B 1 346 ? -21.054 -34.882 4.430 1.00 63.01 325 GLN B O 1
ATOM 6146 N N . ALA B 1 347 ? -21.046 -33.056 5.749 1.00 60.70 326 ALA B N 1
ATOM 6147 C CA . ALA B 1 347 ? -22.331 -33.334 6.388 1.00 59.84 326 ALA B CA 1
ATOM 6148 C C . ALA B 1 347 ? -23.190 -32.076 6.331 1.00 59.90 326 ALA B C 1
ATOM 6149 O O . ALA B 1 347 ? -22.672 -30.977 6.111 1.00 59.28 326 ALA B O 1
ATOM 6151 N N . GLN B 1 348 ? -24.495 -32.235 6.528 1.00 59.84 327 GLN B N 1
ATOM 6152 C CA . GLN B 1 348 ? -25.413 -31.101 6.469 1.00 60.36 327 GLN B CA 1
ATOM 6153 C C . GLN B 1 348 ? -25.567 -30.412 7.825 1.00 60.67 327 GLN B C 1
ATOM 6154 O O . GLN B 1 348 ? -25.330 -29.204 7.942 1.00 60.19 327 GLN B O 1
ATOM 6160 N N . VAL B 1 349 ? -25.956 -31.184 8.840 1.00 60.95 328 VAL B N 1
ATOM 6161 C CA . VAL B 1 349 ? -26.188 -30.649 10.186 1.00 61.19 328 VAL B CA 1
ATOM 6162 C C . VAL B 1 349 ? -24.869 -30.429 10.930 1.00 61.44 328 VAL B C 1
ATOM 6163 O O . VAL B 1 349 ? -24.571 -29.307 11.349 1.00 61.43 328 VAL B O 1
ATOM 6167 N N . ARG B 1 350 ? -24.088 -31.499 11.082 1.00 61.33 329 ARG B N 1
ATOM 6168 C CA . ARG B 1 350 ? -22.850 -31.463 11.864 1.00 61.25 329 ARG B CA 1
ATOM 6169 C C . ARG B 1 350 ? -21.689 -30.775 11.149 1.00 61.39 329 ARG B C 1
ATOM 6170 O O . ARG B 1 350 ? -21.579 -30.827 9.921 1.00 61.59 329 ARG B O 1
ATOM 6178 N N . SER B 1 351 ? -20.837 -30.127 11.942 1.00 60.99 330 SER B N 1
ATOM 6179 C CA . SER B 1 351 ? -19.562 -29.584 11.486 1.00 60.42 330 SER B CA 1
ATOM 6180 C C . SER B 1 351 ? -18.462 -30.617 11.740 1.00 59.53 330 SER B C 1
ATOM 6181 O O . SER B 1 351 ? -18.580 -31.417 12.670 1.00 59.09 330 SER B O 1
ATOM 6184 N N . PRO B 1 352 ? -17.395 -30.614 10.911 1.00 59.18 331 PRO B N 1
ATOM 6185 C CA . PRO B 1 352 ? -16.266 -31.549 11.073 1.00 59.06 331 PRO B CA 1
ATOM 6186 C C . PRO B 1 352 ? -15.625 -31.581 12.468 1.00 59.80 331 PRO B C 1
ATOM 6187 O O . PRO B 1 352 ? -14.959 -32.560 12.808 1.00 58.29 331 PRO B O 1
ATOM 6191 N N . SER B 1 353 ? -15.820 -30.525 13.258 1.00 61.79 332 SER B N 1
ATOM 6192 C CA . SER B 1 353 ? -15.247 -30.443 14.607 1.00 62.85 332 SER B CA 1
ATOM 6193 C C . SER B 1 353 ? -16.082 -31.169 15.667 1.00 63.41 332 SER B C 1
ATOM 6194 O O . SER B 1 353 ? -15.559 -31.539 16.727 1.00 63.50 332 SER B O 1
ATOM 6197 N N . ASP B 1 354 ? -17.369 -31.371 15.379 1.00 63.41 333 ASP B N 1
ATOM 6198 C CA . ASP B 1 354 ? -18.255 -32.130 16.263 1.00 63.68 333 ASP B CA 1
ATOM 6199 C C . ASP B 1 354 ? -17.749 -33.567 16.435 1.00 63.51 333 ASP B C 1
ATOM 6200 O O . ASP B 1 354 ? -17.388 -34.214 15.450 1.00 63.49 333 ASP B O 1
ATOM 6205 N N . PRO B 1 355 ? -17.694 -34.056 17.690 1.00 63.36 334 PRO B N 1
ATOM 6206 C CA . PRO B 1 355 ? -17.305 -35.437 17.997 1.00 63.15 334 PRO B CA 1
ATOM 6207 C C . PRO B 1 355 ? -18.079 -36.495 17.196 1.00 62.68 334 PRO B C 1
ATOM 6208 O O . PRO B 1 355 ? -17.481 -37.468 16.726 1.00 61.80 334 PRO B O 1
ATOM 6212 N N . GLY B 1 356 ? -19.386 -36.292 17.029 1.00 62.32 335 GLY B N 1
ATOM 6213 C CA . GLY B 1 356 ? -20.231 -37.242 16.304 1.00 62.65 335 GLY B CA 1
ATOM 6214 C C . GLY B 1 356 ? -20.201 -37.136 14.786 1.00 62.72 335 GLY B C 1
ATOM 6215 O O . GLY B 1 356 ? -21.029 -37.748 14.106 1.00 62.73 335 GLY B O 1
ATOM 6216 N N . TYR B 1 357 ? -19.246 -36.373 14.255 1.00 62.92 336 TYR B N 1
ATOM 6217 C CA . TYR B 1 357 ? -19.171 -36.101 12.815 1.00 62.50 336 TYR B CA 1
ATOM 6218 C C . TYR B 1 357 ? -18.737 -37.298 11.975 1.00 62.21 336 TYR B C 1
ATOM 6219 O O . TYR B 1 357 ? -17.669 -37.876 12.187 1.00 62.67 336 TYR B O 1
ATOM 6228 N N . VAL B 1 358 ? -19.592 -37.647 11.021 1.00 61.55 337 VAL B N 1
ATOM 6229 C CA . VAL B 1 358 ? -19.253 -38.546 9.929 1.00 61.01 337 VAL B CA 1
ATOM 6230 C C . VAL B 1 358 ? -19.724 -37.881 8.637 1.00 60.73 337 VAL B C 1
ATOM 6231 O O . VAL B 1 358 ? -20.736 -37.169 8.649 1.00 60.67 337 VAL B O 1
ATOM 6235 N N . PRO B 1 359 ? -18.980 -38.073 7.529 1.00 60.56 338 PRO B N 1
ATOM 6236 C CA . PRO B 1 359 ? -19.461 -37.600 6.225 1.00 60.99 338 PRO B CA 1
ATOM 6237 C C . PRO B 1 359 ? -20.717 -38.362 5.769 1.00 61.72 338 PRO B C 1
ATOM 6238 O O . PRO B 1 359 ? -20.767 -39.593 5.855 1.00 60.07 338 PRO B O 1
ATOM 6242 N N . THR B 1 360 ? -21.719 -37.615 5.307 1.00 62.60 339 THR B N 1
ATOM 6243 C CA . THR B 1 360 ? -22.999 -38.179 4.871 1.00 62.70 339 THR B CA 1
ATOM 6244 C C . THR B 1 360 ? -23.288 -37.855 3.403 1.00 63.58 339 THR B C 1
ATOM 6245 O O . THR B 1 360 ? -24.355 -38.190 2.882 1.00 63.76 339 THR B O 1
ATOM 6249 N N . ALA B 1 361 ? -22.334 -37.197 2.747 1.00 64.18 340 ALA B N 1
ATOM 6250 C CA . ALA B 1 361 ? -22.475 -36.800 1.349 1.00 64.23 340 ALA B CA 1
ATOM 6251 C C . ALA B 1 361 ? -22.561 -38.009 0.419 1.00 64.34 340 ALA B C 1
ATOM 6252 O O . ALA B 1 361 ? -21.742 -38.929 0.519 1.00 63.96 340 ALA B O 1
ATOM 6254 N N . PRO B 1 362 ? -23.566 -38.017 -0.479 1.00 64.39 341 PRO B N 1
ATOM 6255 C CA . PRO B 1 362 ? -23.673 -39.029 -1.529 1.00 64.39 341 PRO B CA 1
ATOM 6256 C C . PRO B 1 362 ? -22.490 -38.924 -2.489 1.00 64.56 341 PRO B C 1
ATOM 6257 O O . PRO B 1 362 ? -21.913 -37.840 -2.618 1.00 65.51 341 PRO B O 1
ATOM 6261 N N . PRO B 1 363 ? -22.121 -40.039 -3.154 1.00 64.27 342 PRO B N 1
ATOM 6262 C CA . PRO B 1 363 ? -21.019 -40.011 -4.119 1.00 63.82 342 PRO B CA 1
ATOM 6263 C C . PRO B 1 363 ? -21.272 -38.989 -5.222 1.00 63.43 342 PRO B C 1
ATOM 6264 O O . PRO B 1 363 ? -22.421 -38.779 -5.616 1.00 63.51 342 PRO B O 1
ATOM 6268 N N . ALA B 1 364 ? -20.204 -38.358 -5.703 1.00 63.42 343 ALA B N 1
ATOM 6269 C CA . ALA B 1 364 ? -20.295 -37.327 -6.741 1.00 62.83 343 ALA B CA 1
ATOM 6270 C C . ALA B 1 364 ? -20.947 -37.852 -8.020 1.00 62.67 343 ALA B C 1
ATOM 6271 O O . ALA B 1 364 ? -20.843 -39.043 -8.334 1.00 62.24 343 ALA B O 1
ATOM 6273 N N . MET B 1 365 ? -21.632 -36.968 -8.743 1.00 61.90 344 MET B N 1
ATOM 6274 C CA . MET B 1 365 ? -22.153 -37.319 -10.063 1.00 61.36 344 MET B CA 1
ATOM 6275 C C . MET B 1 365 ? -21.246 -36.773 -11.162 1.00 61.60 344 MET B C 1
ATOM 6276 O O . MET B 1 365 ? -20.534 -35.789 -10.952 1.00 61.65 344 MET B O 1
ATOM 6281 N N . THR B 1 366 ? -21.258 -37.425 -12.322 1.00 61.80 345 THR B N 1
ATOM 6282 C CA . THR B 1 366 ? -20.419 -37.007 -13.443 1.00 61.78 345 THR B CA 1
ATOM 6283 C C . THR B 1 366 ? -20.986 -35.752 -14.103 1.00 61.76 345 THR B C 1
ATOM 6284 O O . THR B 1 366 ? -22.171 -35.437 -13.946 1.00 61.90 345 THR B O 1
ATOM 6288 N N . ARG B 1 367 ? -20.127 -35.037 -14.825 1.00 61.60 346 ARG B N 1
ATOM 6289 C CA . ARG B 1 367 ? -20.521 -33.846 -15.576 1.00 61.30 346 ARG B CA 1
ATOM 6290 C C . ARG B 1 367 ? -21.606 -34.175 -16.609 1.00 59.50 346 ARG B C 1
ATOM 6291 O O . ARG B 1 367 ? -22.557 -33.408 -16.792 1.00 59.21 346 ARG B O 1
ATOM 6299 N N . ASP B 1 368 ? -21.458 -35.325 -17.261 1.00 57.21 347 ASP B N 1
ATOM 6300 C CA . ASP B 1 368 ? -22.421 -35.800 -18.249 1.00 55.83 347 ASP B CA 1
ATOM 6301 C C . ASP B 1 368 ? -23.768 -36.163 -17.623 1.00 54.00 347 ASP B C 1
ATOM 6302 O O . ASP B 1 368 ? -24.809 -35.974 -18.248 1.00 53.72 347 ASP B O 1
ATOM 6307 N N . ASP B 1 369 ? -23.735 -36.689 -16.398 1.00 52.45 348 ASP B N 1
ATOM 6308 C CA . ASP B 1 369 ? -24.951 -36.997 -15.638 1.00 51.67 348 ASP B CA 1
ATOM 6309 C C . ASP B 1 369 ? -25.730 -35.736 -15.277 1.00 50.30 348 ASP B C 1
ATOM 6310 O O . ASP B 1 369 ? -26.956 -35.694 -15.421 1.00 49.87 348 ASP B O 1
ATOM 6315 N N . ALA B 1 370 ? -25.008 -34.726 -14.792 1.00 48.88 349 ALA B N 1
ATOM 6316 C CA . ALA B 1 370 ? -25.595 -33.446 -14.412 1.00 47.50 349 ALA B CA 1
ATOM 6317 C C . ALA B 1 370 ? -26.176 -32.726 -15.624 1.00 46.97 349 ALA B C 1
ATOM 6318 O O . ALA B 1 370 ? -27.276 -32.178 -15.553 1.00 46.70 349 ALA B O 1
ATOM 6320 N N . LEU B 1 371 ? -25.441 -32.745 -16.736 1.00 46.38 350 LEU B N 1
ATOM 6321 C CA . LEU B 1 371 ? -25.912 -32.136 -17.979 1.00 45.67 350 LEU B CA 1
ATOM 6322 C C . LEU B 1 371 ? -27.127 -32.862 -18.544 1.00 44.97 350 LEU B C 1
ATOM 6323 O O . LEU B 1 371 ? -28.001 -32.233 -19.138 1.00 45.36 350 LEU B O 1
ATOM 6328 N N . GLU B 1 372 ? -27.173 -34.182 -18.348 1.00 44.10 351 GLU B N 1
ATOM 6329 C CA . GLU B 1 372 ? -28.331 -34.998 -18.723 1.00 42.96 351 GLU B CA 1
ATOM 6330 C C . GLU B 1 372 ? -29.602 -34.552 -17.990 1.00 42.59 351 GLU B C 1
ATOM 6331 O O . GLU B 1 372 ? -30.677 -34.492 -18.593 1.00 42.20 351 GLU B O 1
ATOM 6337 N N . LEU B 1 373 ? -29.473 -34.241 -16.699 1.00 41.80 352 LEU B N 1
ATOM 6338 C CA . LEU B 1 373 ? -30.609 -33.770 -15.903 1.00 42.72 352 LEU B CA 1
ATOM 6339 C C . LEU B 1 373 ? -31.160 -32.439 -16.426 1.00 44.15 352 LEU B C 1
ATOM 6340 O O . LEU B 1 373 ? -32.377 -32.249 -16.476 1.00 44.80 352 LEU B O 1
ATOM 6345 N N . LEU B 1 374 ? -30.261 -31.534 -16.818 1.00 45.44 353 LEU B N 1
ATOM 6346 C CA . LEU B 1 374 ? -30.645 -30.282 -17.477 1.00 46.47 353 LEU B CA 1
ATOM 6347 C C . LEU B 1 374 ? -31.318 -30.541 -18.826 1.00 46.86 353 LEU B C 1
ATOM 6348 O O . LEU B 1 374 ? -32.359 -29.950 -19.126 1.00 47.49 353 LEU B O 1
ATOM 6353 N N . ARG B 1 375 ? -30.718 -31.420 -19.630 1.00 46.90 354 ARG B N 1
ATOM 6354 C CA . ARG B 1 375 ? -31.311 -31.856 -20.895 1.00 47.26 354 ARG B CA 1
ATOM 6355 C C . ARG B 1 375 ? -32.718 -32.406 -20.701 1.00 46.68 354 ARG B C 1
ATOM 6356 O O . ARG B 1 375 ? -33.619 -32.079 -21.472 1.00 47.32 354 ARG B O 1
ATOM 6364 N N . ASP B 1 376 ? -32.892 -33.243 -19.678 1.00 45.49 355 ASP B N 1
ATOM 6365 C CA . ASP B 1 376 ? -34.200 -33.805 -19.342 1.00 44.93 355 ASP B CA 1
ATOM 6366 C C . ASP B 1 376 ? -35.180 -32.710 -18.915 1.00 45.02 355 ASP B C 1
ATOM 6367 O O . ASP B 1 376 ? -36.372 -32.796 -19.202 1.00 44.41 355 ASP B O 1
ATOM 6372 N N . ALA B 1 377 ? -34.660 -31.685 -18.238 1.00 45.27 356 ALA B N 1
ATOM 6373 C CA . ALA B 1 377 ? -35.457 -30.540 -17.785 1.00 45.65 356 ALA B CA 1
ATOM 6374 C C . ALA B 1 377 ? -35.895 -29.619 -18.926 1.00 46.21 356 ALA B C 1
ATOM 6375 O O . ALA B 1 377 ? -36.813 -28.818 -18.758 1.00 45.70 356 ALA B O 1
ATOM 6377 N N . GLY B 1 378 ? -35.234 -29.733 -20.078 1.00 47.36 357 GLY B N 1
ATOM 6378 C CA . GLY B 1 378 ? -35.629 -28.994 -21.275 1.00 48.53 357 GLY B CA 1
ATOM 6379 C C . GLY B 1 378 ? -34.592 -28.016 -21.790 1.00 49.88 357 GLY B C 1
ATOM 6380 O O . GLY B 1 378 ? -34.846 -27.285 -22.752 1.00 49.92 357 GLY B O 1
ATOM 6381 N N . TYR B 1 379 ? -33.424 -28.007 -21.154 1.00 51.13 358 TYR B N 1
ATOM 6382 C CA . TYR B 1 379 ? -32.339 -27.100 -21.524 1.00 52.74 358 TYR B CA 1
ATOM 6383 C C . TYR B 1 379 ? -31.507 -27.637 -22.690 1.00 54.43 358 TYR B C 1
ATOM 6384 O O . TYR B 1 379 ? -31.163 -28.820 -22.728 1.00 54.56 358 TYR B O 1
ATOM 6393 N N . VAL B 1 380 ? -31.203 -26.757 -23.644 1.00 56.48 359 VAL B N 1
ATOM 6394 C CA . VAL B 1 380 ? -30.405 -27.112 -24.822 1.00 58.35 359 VAL B CA 1
ATOM 6395 C C . VAL B 1 380 ? -29.257 -26.126 -25.061 1.00 60.29 359 VAL B C 1
ATOM 6396 O O . VAL B 1 380 ? -29.323 -24.971 -24.637 1.00 59.90 359 VAL B O 1
ATOM 6400 N N . SER B 1 381 ? -28.212 -26.597 -25.740 1.00 63.01 360 SER B N 1
ATOM 6401 C CA . SER B 1 381 ? -27.101 -25.745 -26.161 1.00 65.84 360 SER B CA 1
ATOM 6402 C C . SER B 1 381 ? -27.476 -24.911 -27.382 1.00 67.83 360 SER B C 1
ATOM 6403 O O . SER B 1 381 ? -28.236 -25.357 -28.244 1.00 68.15 360 SER B O 1
ATOM 6406 N N . GLU B 1 382 ? -26.925 -23.703 -27.447 1.00 70.11 361 GLU B N 1
ATOM 6407 C CA . GLU B 1 382 ? -27.233 -22.743 -28.502 1.00 72.30 361 GLU B CA 1
ATOM 6408 C C . GLU B 1 382 ? -26.066 -21.756 -28.628 1.00 73.61 361 GLU B C 1
ATOM 6409 O O . GLU B 1 382 ? -25.624 -21.204 -27.620 1.00 74.24 361 GLU B O 1
ATOM 6415 N N . PRO B 1 383 ? -25.562 -21.535 -29.862 1.00 74.60 362 PRO B N 1
ATOM 6416 C CA . PRO B 1 383 ? -24.412 -20.641 -30.073 1.00 75.13 362 PRO B CA 1
ATOM 6417 C C . PRO B 1 383 ? -24.676 -19.200 -29.613 1.00 75.52 362 PRO B C 1
ATOM 6418 O O . PRO B 1 383 ? -23.862 -18.596 -28.906 1.00 75.25 362 PRO B O 1
ATOM 6422 N N . ARG B 1 400 ? -18.610 -21.625 -28.751 1.00 83.24 379 ARG B N 1
ATOM 6423 C CA . ARG B 1 400 ? -19.021 -21.540 -27.317 1.00 83.56 379 ARG B CA 1
ATOM 6424 C C . ARG B 1 400 ? -20.540 -21.390 -27.188 1.00 83.16 379 ARG B C 1
ATOM 6425 O O . ARG B 1 400 ? -21.080 -20.280 -27.273 1.00 83.71 379 ARG B O 1
ATOM 6433 N N . GLU B 1 401 ? -21.219 -22.516 -26.980 1.00 82.09 380 GLU B N 1
ATOM 6434 C CA . GLU B 1 401 ? -22.681 -22.544 -26.915 1.00 80.78 380 GLU B CA 1
ATOM 6435 C C . GLU B 1 401 ? -23.219 -22.356 -25.491 1.00 79.61 380 GLU B C 1
ATOM 6436 O O . GLU B 1 401 ? -22.793 -23.042 -24.554 1.00 80.06 380 GLU B O 1
ATOM 6442 N N . ARG B 1 402 ? -24.154 -21.418 -25.348 1.00 77.46 381 ARG B N 1
ATOM 6443 C CA . ARG B 1 402 ? -24.846 -21.170 -24.081 1.00 75.20 381 ARG B CA 1
ATOM 6444 C C . ARG B 1 402 ? -26.063 -22.089 -23.911 1.00 72.96 381 ARG B C 1
ATOM 6445 O O . ARG B 1 402 ? -26.608 -22.600 -24.890 1.00 72.74 381 ARG B O 1
ATOM 6453 N N . ILE B 1 403 ? -26.484 -22.282 -22.663 1.00 70.60 382 ILE B N 1
ATOM 6454 C CA . ILE B 1 403 ? -27.627 -23.136 -22.340 1.00 68.61 382 ILE B CA 1
ATOM 6455 C C . ILE B 1 403 ? -28.927 -22.330 -22.188 1.00 66.96 382 ILE B C 1
ATOM 6456 O O . ILE B 1 403 ? -28.983 -21.357 -21.432 1.00 67.00 382 ILE B O 1
ATOM 6461 N N . VAL B 1 404 ? -29.958 -22.741 -22.928 1.00 64.71 383 VAL B N 1
ATOM 6462 C CA . VAL B 1 404 ? -31.261 -22.063 -22.928 1.00 62.80 383 VAL B CA 1
ATOM 6463 C C . VAL B 1 404 ? -32.422 -23.052 -22.772 1.00 61.63 383 VAL B C 1
ATOM 6464 O O . VAL B 1 404 ? -32.277 -24.240 -23.057 1.00 61.02 383 VAL B O 1
ATOM 6468 N N . LYS B 1 405 ? -33.566 -22.550 -22.309 1.00 60.58 384 LYS B N 1
ATOM 6469 C CA . LYS B 1 405 ? -34.812 -23.311 -22.293 1.00 59.77 384 LYS B CA 1
ATOM 6470 C C . LYS B 1 405 ? -35.917 -22.471 -22.916 1.00 59.73 384 LYS B C 1
ATOM 6471 O O . LYS B 1 405 ? -36.291 -21.429 -22.368 1.00 59.87 384 LYS B O 1
ATOM 6477 N N . ASP B 1 406 ? -36.432 -22.937 -24.055 1.00 59.35 385 ASP B N 1
ATOM 6478 C CA . ASP B 1 406 ? -37.424 -22.206 -24.852 1.00 59.31 385 ASP B CA 1
ATOM 6479 C C . ASP B 1 406 ? -36.973 -20.766 -25.120 1.00 59.28 385 ASP B C 1
ATOM 6480 O O . ASP B 1 406 ? -37.745 -19.816 -24.961 1.00 58.87 385 ASP B O 1
ATOM 6485 N N . GLY B 1 407 ? -35.709 -20.622 -25.515 1.00 59.39 386 GLY B N 1
ATOM 6486 C CA . GLY B 1 407 ? -35.117 -19.316 -25.793 1.00 59.60 386 GLY B CA 1
ATOM 6487 C C . GLY B 1 407 ? -34.524 -18.617 -24.581 1.00 59.62 386 GLY B C 1
ATOM 6488 O O . GLY B 1 407 ? -33.650 -17.760 -24.726 1.00 59.65 386 GLY B O 1
ATOM 6489 N N . VAL B 1 408 ? -34.992 -18.986 -23.389 1.00 59.52 387 VAL B N 1
ATOM 6490 C CA . VAL B 1 408 ? -34.595 -18.321 -22.146 1.00 59.47 387 VAL B CA 1
ATOM 6491 C C . VAL B 1 408 ? -33.313 -18.922 -21.552 1.00 59.70 387 VAL B C 1
ATOM 6492 O O . VAL B 1 408 ? -33.301 -20.089 -21.152 1.00 59.17 387 VAL B O 1
ATOM 6496 N N . PRO B 1 409 ? -32.233 -18.117 -21.483 1.00 60.08 388 PRO B N 1
ATOM 6497 C CA . PRO B 1 409 ? -30.949 -18.566 -20.938 1.00 59.84 388 PRO B CA 1
ATOM 6498 C C . PRO B 1 409 ? -31.031 -18.863 -19.447 1.00 59.56 388 PRO B C 1
ATOM 6499 O O . PRO B 1 409 ? -31.735 -18.163 -18.717 1.00 59.79 388 PRO B O 1
ATOM 6503 N N . LEU B 1 410 ? -30.320 -19.896 -19.003 1.00 59.13 389 LEU B N 1
ATOM 6504 C CA . LEU B 1 410 ? -30.239 -20.201 -17.578 1.00 58.62 389 LEU B CA 1
ATOM 6505 C C . LEU B 1 410 ? -29.210 -19.306 -16.899 1.00 58.74 389 LEU B C 1
ATOM 6506 O O . LEU B 1 410 ? -28.003 -19.408 -17.153 1.00 58.55 389 LEU B O 1
ATOM 6511 N N . THR B 1 411 ? -29.709 -18.424 -16.040 1.00 58.57 390 THR B N 1
ATOM 6512 C CA . THR B 1 411 ? -28.872 -17.506 -15.286 1.00 57.99 390 THR B CA 1
ATOM 6513 C C . THR B 1 411 ? -28.872 -17.882 -13.808 1.00 57.99 390 THR B C 1
ATOM 6514 O O . THR B 1 411 ? -29.922 -18.192 -13.238 1.00 58.08 390 THR B O 1
ATOM 6518 N N . ILE B 1 412 ? -27.687 -17.867 -13.204 1.00 57.52 391 ILE B N 1
ATOM 6519 C CA . ILE B 1 412 ? -27.530 -18.067 -11.764 1.00 56.76 391 ILE B CA 1
ATOM 6520 C C . ILE B 1 412 ? -26.765 -16.877 -11.167 1.00 56.27 391 ILE B C 1
ATOM 6521 O O . ILE B 1 412 ? -25.572 -16.700 -11.426 1.00 55.39 391 ILE B O 1
ATOM 6526 N N . VAL B 1 413 ? -27.463 -16.059 -10.383 1.00 56.35 392 VAL B N 1
ATOM 6527 C CA . VAL B 1 413 ? -26.837 -14.925 -9.700 1.00 55.81 392 VAL B CA 1
ATOM 6528 C C . VAL B 1 413 ? -26.434 -15.356 -8.288 1.00 55.94 392 VAL B C 1
ATOM 6529 O O . VAL B 1 413 ? -27.291 -15.649 -7.453 1.00 55.48 392 VAL B O 1
ATOM 6533 N N . LEU B 1 414 ? -25.126 -15.414 -8.044 1.00 56.67 393 LEU B N 1
ATOM 6534 C CA . LEU B 1 414 ? -24.593 -15.843 -6.748 1.00 57.50 393 LEU B CA 1
ATOM 6535 C C . LEU B 1 414 ? -24.350 -14.656 -5.825 1.00 57.61 393 LEU B C 1
ATOM 6536 O O . LEU B 1 414 ? -23.502 -13.798 -6.100 1.00 56.26 393 LEU B O 1
ATOM 6541 N N . GLY B 1 415 ? -25.111 -14.620 -4.734 1.00 58.27 394 GLY B N 1
ATOM 6542 C CA . GLY B 1 415 ? -25.026 -13.545 -3.752 1.00 58.46 394 GLY B CA 1
ATOM 6543 C C . GLY B 1 415 ? -23.954 -13.813 -2.721 1.00 58.88 394 GLY B C 1
ATOM 6544 O O . GLY B 1 415 ? -23.807 -14.936 -2.234 1.00 57.91 394 GLY B O 1
ATOM 6545 N N . VAL B 1 416 ? -23.205 -12.764 -2.395 1.00 59.64 395 VAL B N 1
ATOM 6546 C CA . VAL B 1 416 ? -22.108 -12.839 -1.437 1.00 59.87 395 VAL B CA 1
ATOM 6547 C C . VAL B 1 416 ? -21.838 -11.445 -0.861 1.00 59.65 395 VAL B C 1
ATOM 6548 O O . VAL B 1 416 ? -22.088 -10.431 -1.519 1.00 60.22 395 VAL B O 1
ATOM 6552 N N . ALA B 1 417 ? -21.349 -11.398 0.374 1.00 59.86 396 ALA B N 1
ATOM 6553 C CA . ALA B 1 417 ? -20.982 -10.132 1.007 1.00 59.34 396 ALA B CA 1
ATOM 6554 C C . ALA B 1 417 ? -19.638 -9.628 0.484 1.00 59.85 396 ALA B C 1
ATOM 6555 O O . ALA B 1 417 ? -18.617 -10.307 0.620 1.00 59.51 396 ALA B O 1
ATOM 6557 N N . SER B 1 418 ? -19.647 -8.438 -0.117 1.00 61.34 397 SER B N 1
ATOM 6558 C CA . SER B 1 418 ? -18.417 -7.777 -0.582 1.00 62.73 397 SER B CA 1
ATOM 6559 C C . SER B 1 418 ? -17.476 -7.536 0.596 1.00 62.91 397 SER B C 1
ATOM 6560 O O . SER B 1 418 ? -16.323 -7.133 0.429 1.00 62.74 397 SER B O 1
ATOM 6563 N N . ASN B 1 419 ? -18.011 -7.806 1.782 1.00 63.29 398 ASN B N 1
ATOM 6564 C CA . ASN B 1 419 ? -17.320 -7.743 3.057 1.00 63.55 398 ASN B CA 1
ATOM 6565 C C . ASN B 1 419 ? -16.258 -8.837 3.221 1.00 63.14 398 ASN B C 1
ATOM 6566 O O . ASN B 1 419 ? -15.307 -8.680 3.992 1.00 62.40 398 ASN B O 1
ATOM 6571 N N . ASP B 1 420 ? -16.435 -9.940 2.494 1.00 62.88 399 ASP B N 1
ATOM 6572 C CA . ASP B 1 420 ? -15.668 -11.163 2.709 1.00 62.82 399 ASP B CA 1
ATOM 6573 C C . ASP B 1 420 ? -14.957 -11.645 1.433 1.00 63.17 399 ASP B C 1
ATOM 6574 O O . ASP B 1 420 ? -15.550 -12.358 0.621 1.00 62.95 399 ASP B O 1
ATOM 6579 N N . PRO B 1 421 ? -13.674 -11.263 1.265 1.00 63.73 400 PRO B N 1
ATOM 6580 C CA . PRO B 1 421 ? -12.853 -11.623 0.097 1.00 63.43 400 PRO B CA 1
ATOM 6581 C C . PRO B 1 421 ? -12.764 -13.131 -0.187 1.00 62.85 400 PRO B C 1
ATOM 6582 O O . PRO B 1 421 ? -12.585 -13.530 -1.342 1.00 62.75 400 PRO B O 1
ATOM 6586 N N . THR B 1 422 ? -12.887 -13.949 0.856 1.00 62.01 401 THR B N 1
ATOM 6587 C CA . THR B 1 422 ? -12.802 -15.403 0.728 1.00 62.35 401 THR B CA 1
ATOM 6588 C C . THR B 1 422 ? -14.054 -15.980 0.057 1.00 62.32 401 THR B C 1
ATOM 6589 O O . THR B 1 422 ? -13.957 -16.770 -0.888 1.00 62.94 401 THR B O 1
ATOM 6593 N N . SER B 1 423 ? -15.224 -15.580 0.549 1.00 61.33 402 SER B N 1
ATOM 6594 C CA . SER B 1 423 ? -16.493 -16.043 -0.004 1.00 60.17 402 SER B CA 1
ATOM 6595 C C . SER B 1 423 ? -16.711 -15.505 -1.416 1.00 58.79 402 SER B C 1
ATOM 6596 O O . SER B 1 423 ? -17.376 -16.143 -2.236 1.00 59.40 402 SER B O 1
ATOM 6599 N N . VAL B 1 424 ? -16.142 -14.333 -1.687 1.00 56.46 403 VAL B N 1
ATOM 6600 C CA . VAL B 1 424 ? -16.208 -13.709 -3.007 1.00 55.38 403 VAL B CA 1
ATOM 6601 C C . VAL B 1 424 ? -15.439 -14.546 -4.026 1.00 55.56 403 VAL B C 1
ATOM 6602 O O . VAL B 1 424 ? -15.949 -14.843 -5.114 1.00 55.17 403 VAL B O 1
ATOM 6606 N N . ALA B 1 425 ? -14.220 -14.934 -3.650 1.00 56.12 404 ALA B N 1
ATOM 6607 C CA . ALA B 1 425 ? -13.360 -15.788 -4.471 1.00 56.14 404 ALA B CA 1
ATOM 6608 C C . ALA B 1 425 ? -14.017 -17.129 -4.789 1.00 57.19 404 ALA B C 1
ATOM 6609 O O . ALA B 1 425 ? -13.958 -17.602 -5.930 1.00 58.09 404 ALA B O 1
ATOM 6611 N N . VAL B 1 426 ? -14.650 -17.725 -3.777 1.00 57.28 405 VAL B N 1
ATOM 6612 C CA . VAL B 1 426 ? -15.333 -19.019 -3.913 1.00 57.44 405 VAL B CA 1
ATOM 6613 C C . VAL B 1 426 ? -16.545 -18.909 -4.834 1.00 57.58 405 VAL B C 1
ATOM 6614 O O . VAL B 1 426 ? -16.737 -19.744 -5.718 1.00 57.72 405 VAL B O 1
ATOM 6618 N N . ALA B 1 427 ? -17.350 -17.871 -4.620 1.00 58.20 406 ALA B N 1
ATOM 6619 C CA . ALA B 1 427 ? -18.503 -17.587 -5.474 1.00 58.74 406 ALA B CA 1
ATOM 6620 C C . ALA B 1 427 ? -18.081 -17.462 -6.942 1.00 58.61 406 ALA B C 1
ATOM 6621 O O . ALA B 1 427 ? -18.716 -18.042 -7.833 1.00 58.54 406 ALA B O 1
ATOM 6623 N N . ASN B 1 428 ? -16.999 -16.720 -7.179 1.00 57.74 407 ASN B N 1
ATOM 6624 C CA . ASN B 1 428 ? -16.441 -16.559 -8.518 1.00 57.01 407 ASN B CA 1
ATOM 6625 C C . ASN B 1 428 ? -16.000 -17.875 -9.174 1.00 56.53 407 ASN B C 1
ATOM 6626 O O . ASN B 1 428 ? -16.213 -18.072 -10.376 1.00 55.90 407 ASN B O 1
ATOM 6631 N N . THR B 1 429 ? -15.400 -18.768 -8.386 1.00 55.42 408 THR B N 1
ATOM 6632 C CA . THR B 1 429 ? -14.963 -20.068 -8.891 1.00 55.73 408 THR B CA 1
ATOM 6633 C C . THR B 1 429 ? -16.171 -20.942 -9.224 1.00 55.58 408 THR B C 1
ATOM 6634 O O . THR B 1 429 ? -16.194 -21.612 -10.261 1.00 56.34 408 THR B O 1
ATOM 6638 N N . ALA B 1 430 ? -17.172 -20.923 -8.346 1.00 55.65 409 ALA B N 1
ATOM 6639 C CA . ALA B 1 430 ? -18.435 -21.606 -8.599 1.00 55.83 409 ALA B CA 1
ATOM 6640 C C . ALA B 1 430 ? -19.049 -21.102 -9.905 1.00 56.54 409 ALA B C 1
ATOM 6641 O O . ALA B 1 430 ? -19.520 -21.893 -10.720 1.00 57.57 409 ALA B O 1
ATOM 6643 N N . ALA B 1 431 ? -19.013 -19.784 -10.103 1.00 57.66 410 ALA B N 1
ATOM 6644 C CA . ALA B 1 431 ? -19.515 -19.159 -11.326 1.00 58.21 410 ALA B CA 1
ATOM 6645 C C . ALA B 1 431 ? -18.709 -19.588 -12.555 1.00 58.80 410 ALA B C 1
ATOM 6646 O O . ALA B 1 431 ? -19.294 -19.912 -13.592 1.00 59.05 410 ALA B O 1
ATOM 6648 N N . ASP B 1 432 ? -17.380 -19.604 -12.422 1.00 59.17 411 ASP B N 1
ATOM 6649 C CA . ASP B 1 432 ? -16.467 -20.094 -13.467 1.00 59.82 411 ASP B CA 1
ATOM 6650 C C . ASP B 1 432 ? -16.857 -21.476 -13.989 1.00 60.40 411 ASP B C 1
ATOM 6651 O O . ASP B 1 432 ? -16.902 -21.704 -15.206 1.00 60.05 411 ASP B O 1
ATOM 6656 N N . GLN B 1 433 ? -17.120 -22.396 -13.062 1.00 61.10 412 GLN B N 1
ATOM 6657 C CA . GLN B 1 433 ? -17.473 -23.773 -13.408 1.00 61.23 412 GLN B CA 1
ATOM 6658 C C . GLN B 1 433 ? -18.797 -23.851 -14.164 1.00 60.53 412 GLN B C 1
ATOM 6659 O O . GLN B 1 433 ? -18.932 -24.624 -15.109 1.00 61.20 412 GLN B O 1
ATOM 6665 N N . LEU B 1 434 ? -19.765 -23.040 -13.748 1.00 59.72 413 LEU B N 1
ATOM 6666 C CA . LEU B 1 434 ? -21.067 -23.010 -14.400 1.00 59.29 413 LEU B CA 1
ATOM 6667 C C . LEU B 1 434 ? -21.007 -22.386 -15.795 1.00 60.07 413 LEU B C 1
ATOM 6668 O O . LEU B 1 434 ? -21.652 -22.885 -16.721 1.00 60.49 413 LEU B O 1
ATOM 6673 N N . ARG B 1 435 ? -20.224 -21.312 -15.945 1.00 59.91 414 ARG B N 1
ATOM 6674 C CA . ARG B 1 435 ? -20.010 -20.677 -17.253 1.00 60.01 414 ARG B CA 1
ATOM 6675 C C . ARG B 1 435 ? -19.275 -21.595 -18.232 1.00 60.24 414 ARG B C 1
ATOM 6676 O O . ARG B 1 435 ? -19.405 -21.442 -19.453 1.00 60.21 414 ARG B O 1
ATOM 6684 N N . ASN B 1 436 ? -18.508 -22.544 -17.689 1.00 59.54 415 ASN B N 1
ATOM 6685 C CA . ASN B 1 436 ? -17.721 -23.474 -18.492 1.00 58.31 415 ASN B CA 1
ATOM 6686 C C . ASN B 1 436 ? -18.606 -24.435 -19.287 1.00 58.05 415 ASN B C 1
ATOM 6687 O O . ASN B 1 436 ? -18.183 -24.975 -20.315 1.00 57.09 415 ASN B O 1
ATOM 6692 N N . VAL B 1 437 ? -19.836 -24.639 -18.814 1.00 57.48 416 VAL B N 1
ATOM 6693 C CA . VAL B 1 437 ? -20.799 -25.479 -19.537 1.00 56.98 416 VAL B CA 1
ATOM 6694 C C . VAL B 1 437 ? -21.947 -24.670 -20.156 1.00 56.76 416 VAL B C 1
ATOM 6695 O O . VAL B 1 437 ? -22.916 -25.242 -20.647 1.00 57.05 416 VAL B O 1
ATOM 6699 N N . GLY B 1 438 ? -21.826 -23.344 -20.134 1.00 56.34 417 GLY B N 1
ATOM 6700 C CA . GLY B 1 438 ? -22.752 -22.472 -20.861 1.00 56.54 417 GLY B CA 1
ATOM 6701 C C . GLY B 1 438 ? -23.845 -21.807 -20.044 1.00 56.56 417 GLY B C 1
ATOM 6702 O O . GLY B 1 438 ? -24.712 -21.124 -20.599 1.00 56.01 417 GLY B O 1
ATOM 6703 N N . ILE B 1 439 ? -23.809 -22.008 -18.731 1.00 57.01 418 ILE B N 1
ATOM 6704 C CA . ILE B 1 439 ? -24.736 -21.347 -17.815 1.00 57.53 418 ILE B CA 1
ATOM 6705 C C . ILE B 1 439 ? -24.269 -19.914 -17.532 1.00 58.58 418 ILE B C 1
ATOM 6706 O O . ILE B 1 439 ? -23.105 -19.686 -17.187 1.00 58.64 418 ILE B O 1
ATOM 6711 N N . ASP B 1 440 ? -25.181 -18.956 -17.687 1.00 59.13 419 ASP B N 1
ATOM 6712 C CA . ASP B 1 440 ? -24.877 -17.544 -17.459 1.00 59.62 419 ASP B CA 1
ATOM 6713 C C . ASP B 1 440 ? -24.811 -17.243 -15.962 1.00 59.12 419 ASP B C 1
ATOM 6714 O O . ASP B 1 440 ? -25.710 -16.616 -15.397 1.00 59.22 419 ASP B O 1
ATOM 6719 N N . ALA B 1 441 ? -23.738 -17.704 -15.325 1.00 59.00 420 ALA B N 1
ATOM 6720 C CA . ALA B 1 441 ? -23.527 -17.473 -13.899 1.00 58.62 420 ALA B CA 1
ATOM 6721 C C . ALA B 1 441 ? -22.753 -16.182 -13.659 1.00 58.67 420 ALA B C 1
ATOM 6722 O O . ALA B 1 441 ? -21.777 -15.889 -14.356 1.00 58.61 420 ALA B O 1
ATOM 6724 N N . SER B 1 442 ? -23.210 -15.407 -12.678 1.00 58.20 421 SER B N 1
ATOM 6725 C CA . SER B 1 442 ? -22.518 -14.197 -12.257 1.00 57.40 421 SER B CA 1
ATOM 6726 C C . SER B 1 442 ? -22.466 -14.123 -10.738 1.00 56.78 421 SER B C 1
ATOM 6727 O O . SER B 1 442 ? -23.160 -14.873 -10.043 1.00 55.76 421 SER B O 1
ATOM 6730 N N . VAL B 1 443 ? -21.635 -13.213 -10.237 1.00 56.11 422 VAL B N 1
ATOM 6731 C CA . VAL B 1 443 ? -21.502 -12.978 -8.805 1.00 55.38 422 VAL B CA 1
ATOM 6732 C C . VAL B 1 443 ? -21.932 -11.554 -8.472 1.00 55.59 422 VAL B C 1
ATOM 6733 O O . VAL B 1 443 ? -21.414 -10.583 -9.035 1.00 54.89 422 VAL B O 1
ATOM 6737 N N . LEU B 1 444 ? -22.903 -11.448 -7.572 1.00 55.54 423 LEU B N 1
ATOM 6738 C CA . LEU B 1 444 ? -23.361 -10.164 -7.075 1.00 55.35 423 LEU B CA 1
ATOM 6739 C C . LEU B 1 444 ? -22.829 -9.944 -5.661 1.00 55.53 423 LEU B C 1
ATOM 6740 O O . LEU B 1 444 ? -23.296 -10.573 -4.703 1.00 55.08 423 LEU B O 1
ATOM 6745 N N . ALA B 1 445 ? -21.835 -9.063 -5.550 1.00 55.55 424 ALA B N 1
ATOM 6746 C CA . ALA B 1 445 ? -21.209 -8.747 -4.272 1.00 56.27 424 ALA B CA 1
ATOM 6747 C C . ALA B 1 445 ? -21.947 -7.588 -3.622 1.00 57.75 424 ALA B C 1
ATOM 6748 O O . ALA B 1 445 ? -22.042 -6.496 -4.197 1.00 59.00 424 ALA B O 1
ATOM 6750 N N . LEU B 1 446 ? -22.472 -7.826 -2.424 1.00 58.51 425 LEU B N 1
ATOM 6751 C CA . LEU B 1 446 ? -23.369 -6.863 -1.788 1.00 58.56 425 LEU B CA 1
ATOM 6752 C C . LEU B 1 446 ? -22.969 -6.458 -0.379 1.00 58.91 425 LEU B C 1
ATOM 6753 O O . LEU B 1 446 ? -22.129 -7.093 0.259 1.00 57.93 425 LEU B O 1
ATOM 6758 N N . ASP B 1 447 ? -23.585 -5.371 0.077 1.00 60.69 426 ASP B N 1
ATOM 6759 C CA . ASP B 1 447 ? -23.616 -4.975 1.477 1.00 62.25 426 ASP B CA 1
ATOM 6760 C C . ASP B 1 447 ? -24.243 -6.142 2.269 1.00 61.62 426 ASP B C 1
ATOM 6761 O O . ASP B 1 447 ? -25.217 -6.743 1.807 1.00 61.33 426 ASP B O 1
ATOM 6766 N N . PRO B 1 448 ? -23.687 -6.466 3.456 1.00 61.70 427 PRO B N 1
ATOM 6767 C CA . PRO B 1 448 ? -24.118 -7.647 4.223 1.00 61.26 427 PRO B CA 1
ATOM 6768 C C . PRO B 1 448 ? -25.575 -7.586 4.691 1.00 61.18 427 PRO B C 1
ATOM 6769 O O . PRO B 1 448 ? -26.230 -8.627 4.794 1.00 61.13 427 PRO B O 1
ATOM 6773 N N . VAL B 1 449 ? -26.063 -6.379 4.983 1.00 60.34 428 VAL B N 1
ATOM 6774 C CA . VAL B 1 449 ? -27.467 -6.169 5.334 1.00 60.20 428 VAL B CA 1
ATOM 6775 C C . VAL B 1 449 ? -28.350 -6.435 4.109 1.00 60.64 428 VAL B C 1
ATOM 6776 O O . VAL B 1 449 ? -29.321 -7.197 4.186 1.00 60.37 428 VAL B O 1
ATOM 6780 N N . ALA B 1 450 ? -27.989 -5.816 2.984 1.00 60.74 429 ALA B N 1
ATOM 6781 C CA . ALA B 1 450 ? -28.700 -5.991 1.718 1.00 60.74 429 ALA B CA 1
ATOM 6782 C C . ALA B 1 450 ? -28.740 -7.447 1.276 1.00 61.25 429 ALA B C 1
ATOM 6783 O O . ALA B 1 450 ? -29.736 -7.890 0.701 1.00 61.76 429 ALA B O 1
ATOM 6785 N N . LEU B 1 451 ? -27.660 -8.179 1.553 1.00 61.34 430 LEU B N 1
ATOM 6786 C CA . LEU B 1 451 ? -27.534 -9.586 1.159 1.00 61.16 430 LEU B CA 1
ATOM 6787 C C . LEU B 1 451 ? -28.633 -10.476 1.737 1.00 61.32 430 LEU B C 1
ATOM 6788 O O . LEU B 1 451 ? -29.203 -11.304 1.022 1.00 62.24 430 LEU B O 1
ATOM 6793 N N . TYR B 1 452 ? -28.927 -10.304 3.022 1.00 61.26 431 TYR B N 1
ATOM 6794 C CA . TYR B 1 452 ? -29.908 -11.149 3.697 1.00 61.14 431 TYR B CA 1
ATOM 6795 C C . TYR B 1 452 ? -31.294 -10.522 3.768 1.00 61.30 431 TYR B C 1
ATOM 6796 O O . TYR B 1 452 ? -32.260 -11.178 4.159 1.00 61.63 431 TYR B O 1
ATOM 6805 N N . GLY B 1 453 ? -31.384 -9.256 3.373 1.00 62.06 432 GLY B N 1
ATOM 6806 C CA . GLY B 1 453 ? -32.650 -8.531 3.371 1.00 62.37 432 GLY B CA 1
ATOM 6807 C C . GLY B 1 453 ? -33.165 -8.292 1.969 1.00 62.64 432 GLY B C 1
ATOM 6808 O O . GLY B 1 453 ? -33.832 -9.151 1.393 1.00 62.24 432 GLY B O 1
ATOM 6809 N N . ASP B 1 454 ? -32.832 -7.123 1.424 1.00 63.83 433 ASP B N 1
ATOM 6810 C CA . ASP B 1 454 ? -33.277 -6.684 0.096 1.00 64.87 433 ASP B CA 1
ATOM 6811 C C . ASP B 1 454 ? -33.068 -7.719 -1.012 1.00 64.84 433 ASP B C 1
ATOM 6812 O O . ASP B 1 454 ? -33.949 -7.907 -1.853 1.00 65.10 433 ASP B O 1
ATOM 6817 N N . ALA B 1 455 ? -31.910 -8.382 -1.003 1.00 64.40 434 ALA B N 1
ATOM 6818 C CA . ALA B 1 455 ? -31.556 -9.353 -2.042 1.00 63.75 434 ALA B CA 1
ATOM 6819 C C . ALA B 1 455 ? -32.439 -10.598 -2.027 1.00 64.02 434 ALA B C 1
ATOM 6820 O O . ALA B 1 455 ? -32.646 -11.227 -3.068 1.00 64.25 434 ALA B O 1
ATOM 6822 N N . LEU B 1 456 ? -32.955 -10.951 -0.851 1.00 64.19 435 LEU B N 1
ATOM 6823 C CA . LEU B 1 456 ? -33.801 -12.137 -0.713 1.00 64.16 435 LEU B CA 1
ATOM 6824 C C . LEU B 1 456 ? -35.290 -11.844 -0.939 1.00 65.03 435 LEU B C 1
ATOM 6825 O O . LEU B 1 456 ? -35.950 -12.562 -1.695 1.00 65.03 435 LEU B O 1
ATOM 6830 N N . VAL B 1 457 ? -35.811 -10.793 -0.299 1.00 65.26 436 VAL B N 1
ATOM 6831 C CA . VAL B 1 457 ? -37.223 -10.421 -0.463 1.00 66.16 436 VAL B CA 1
ATOM 6832 C C . VAL B 1 457 ? -37.556 -9.976 -1.891 1.00 66.39 436 VAL B C 1
ATOM 6833 O O . VAL B 1 457 ? -38.658 -10.230 -2.381 1.00 66.55 436 VAL B O 1
ATOM 6837 N N . ASN B 1 458 ? -36.602 -9.317 -2.546 1.00 66.27 437 ASN B N 1
ATOM 6838 C CA . ASN B 1 458 ? -36.774 -8.883 -3.931 1.00 66.23 437 ASN B CA 1
ATOM 6839 C C . ASN B 1 458 ? -36.217 -9.882 -4.943 1.00 66.37 437 ASN B C 1
ATOM 6840 O O . ASN B 1 458 ? -36.230 -9.621 -6.149 1.00 66.52 437 ASN B O 1
ATOM 6845 N N . ASN B 1 459 ? -35.737 -11.021 -4.443 1.00 66.12 438 ASN B N 1
ATOM 6846 C CA . ASN B 1 459 ? -35.218 -12.105 -5.281 1.00 66.60 438 ASN B CA 1
ATOM 6847 C C . ASN B 1 459 ? -34.150 -11.645 -6.278 1.00 66.43 438 ASN B C 1
ATOM 6848 O O . ASN B 1 459 ? -34.183 -12.007 -7.456 1.00 66.32 438 ASN B O 1
ATOM 6853 N N . ARG B 1 460 ? -33.212 -10.840 -5.787 1.00 66.30 439 ARG B N 1
ATOM 6854 C CA . ARG B 1 460 ? -32.121 -10.310 -6.604 1.00 66.68 439 ARG B CA 1
ATOM 6855 C C . ARG B 1 460 ? -31.040 -11.363 -6.871 1.00 65.13 439 ARG B C 1
ATOM 6856 O O . ARG B 1 460 ? -30.252 -11.229 -7.812 1.00 64.85 439 ARG B O 1
ATOM 6864 N N . VAL B 1 461 ? -31.010 -12.399 -6.034 1.00 63.65 440 VAL B N 1
ATOM 6865 C CA . VAL B 1 461 ? -30.021 -13.471 -6.138 1.00 61.96 440 VAL B CA 1
ATOM 6866 C C . VAL B 1 461 ? -30.702 -14.838 -6.223 1.00 61.68 440 VAL B C 1
ATOM 6867 O O . VAL B 1 461 ? -31.829 -15.004 -5.749 1.00 62.03 440 VAL B O 1
ATOM 6871 N N . ASP B 1 462 ? -30.013 -15.803 -6.833 1.00 60.39 441 ASP B N 1
ATOM 6872 C CA . ASP B 1 462 ? -30.514 -17.177 -6.960 1.00 59.61 441 ASP B CA 1
ATOM 6873 C C . ASP B 1 462 ? -29.830 -18.114 -5.964 1.00 58.51 441 ASP B C 1
ATOM 6874 O O . ASP B 1 462 ? -30.205 -19.283 -5.840 1.00 58.25 441 ASP B O 1
ATOM 6879 N N . ALA B 1 463 ? -28.829 -17.590 -5.261 1.00 57.61 442 ALA B N 1
ATOM 6880 C CA . ALA B 1 463 ? -28.009 -18.373 -4.338 1.00 57.49 442 ALA B CA 1
ATOM 6881 C C . ALA B 1 463 ? -27.224 -17.474 -3.379 1.00 57.08 442 ALA B C 1
ATOM 6882 O O . ALA B 1 463 ? -27.067 -16.275 -3.629 1.00 57.20 442 ALA B O 1
ATOM 6884 N N . VAL B 1 464 ? -26.743 -18.063 -2.283 1.00 56.52 443 VAL B N 1
ATOM 6885 C CA . VAL B 1 464 ? -25.933 -17.351 -1.286 1.00 56.11 443 VAL B CA 1
ATOM 6886 C C . VAL B 1 464 ? -24.701 -18.173 -0.879 1.00 55.67 443 VAL B C 1
ATOM 6887 O O . VAL B 1 464 ? -24.819 -19.342 -0.493 1.00 55.44 443 VAL B O 1
ATOM 6891 N N . VAL B 1 465 ? -23.529 -17.552 -0.982 1.00 54.59 444 VAL B N 1
ATOM 6892 C CA . VAL B 1 465 ? -22.289 -18.116 -0.461 1.00 54.71 444 VAL B CA 1
ATOM 6893 C C . VAL B 1 465 ? -21.888 -17.321 0.784 1.00 55.16 444 VAL B C 1
ATOM 6894 O O . VAL B 1 465 ? -21.752 -16.096 0.730 1.00 55.45 444 VAL B O 1
ATOM 6898 N N . GLY B 1 466 ? -21.714 -18.019 1.905 1.00 55.32 445 GLY B N 1
ATOM 6899 C CA . GLY B 1 466 ? -21.370 -17.373 3.174 1.00 55.07 445 GLY B CA 1
ATOM 6900 C C . GLY B 1 466 ? -21.060 -18.355 4.291 1.00 54.97 445 GLY B C 1
ATOM 6901 O O . GLY B 1 466 ? -21.036 -19.570 4.077 1.00 55.38 445 GLY B O 1
ATOM 6902 N N . TRP B 1 467 ? -20.830 -17.819 5.486 1.00 54.26 446 TRP B N 1
ATOM 6903 C CA . TRP B 1 467 ? -20.444 -18.620 6.647 1.00 53.73 446 TRP B CA 1
ATOM 6904 C C . TRP B 1 467 ? -21.622 -18.945 7.567 1.00 53.83 446 TRP B C 1
ATOM 6905 O O . TRP B 1 467 ? -22.564 -18.155 7.699 1.00 54.41 446 TRP B O 1
ATOM 6916 N N . ARG B 1 468 ? -21.558 -20.112 8.200 1.00 53.48 447 ARG B N 1
ATOM 6917 C CA . ARG B 1 468 ? -22.516 -20.493 9.236 1.00 54.05 447 ARG B CA 1
ATOM 6918 C C . ARG B 1 468 ? -21.741 -20.833 10.495 1.00 53.76 447 ARG B C 1
ATOM 6919 O O . ARG B 1 468 ? -20.604 -21.295 10.419 1.00 53.56 447 ARG B O 1
ATOM 6927 N N . GLN B 1 469 ? -22.364 -20.612 11.650 1.00 53.90 448 GLN B N 1
ATOM 6928 C CA . GLN B 1 469 ? -21.759 -20.935 12.941 1.00 53.14 448 GLN B CA 1
ATOM 6929 C C . GLN B 1 469 ? -21.491 -22.436 13.047 1.00 53.16 448 GLN B C 1
ATOM 6930 O O . GLN B 1 469 ? -22.303 -23.251 12.606 1.00 53.61 448 GLN B O 1
ATOM 6936 N N . ALA B 1 470 ? -20.341 -22.786 13.615 1.00 52.90 449 ALA B N 1
ATOM 6937 C CA . ALA B 1 470 ? -20.024 -24.173 13.936 1.00 52.70 449 ALA B CA 1
ATOM 6938 C C . ALA B 1 470 ? -19.884 -24.314 15.444 1.00 52.71 449 ALA B C 1
ATOM 6939 O O . ALA B 1 470 ? -19.295 -23.458 16.101 1.00 52.84 449 ALA B O 1
ATOM 6941 N N . GLY B 1 471 ? -20.450 -25.384 15.993 1.00 53.08 450 GLY B N 1
ATOM 6942 C CA . GLY B 1 471 ? -20.344 -25.660 17.425 1.00 53.03 450 GLY B CA 1
ATOM 6943 C C . GLY B 1 471 ? -21.539 -25.222 18.253 1.00 52.80 450 GLY B C 1
ATOM 6944 O O . GLY B 1 471 ? -21.458 -25.157 19.482 1.00 51.78 450 GLY B O 1
ATOM 6945 N N . GLY B 1 472 ? -22.642 -24.915 17.574 1.00 53.16 451 GLY B N 1
ATOM 6946 C CA . GLY B 1 472 ? -23.903 -24.585 18.234 1.00 53.09 451 GLY B CA 1
ATOM 6947 C C . GLY B 1 472 ? -24.801 -25.806 18.302 1.00 53.42 451 GLY B C 1
ATOM 6948 O O . GLY B 1 472 ? -24.498 -26.840 17.697 1.00 53.23 451 GLY B O 1
ATOM 6949 N N . ASP B 1 473 ? -25.904 -25.685 19.038 1.00 53.65 452 ASP B N 1
ATOM 6950 C CA . ASP B 1 473 ? -26.846 -26.789 19.231 1.00 54.09 452 ASP B CA 1
ATOM 6951 C C . ASP B 1 473 ? -27.278 -27.391 17.893 1.00 54.39 452 ASP B C 1
ATOM 6952 O O . ASP B 1 473 ? -27.764 -26.676 17.015 1.00 55.24 452 ASP B O 1
ATOM 6957 N N . LEU B 1 474 ? -27.089 -28.702 17.749 1.00 53.90 453 LEU B N 1
ATOM 6958 C CA . LEU B 1 474 ? -27.376 -29.408 16.494 1.00 53.64 453 LEU B CA 1
ATOM 6959 C C . LEU B 1 474 ? -28.858 -29.392 16.105 1.00 53.68 453 LEU B C 1
ATOM 6960 O O . LEU B 1 474 ? -29.190 -29.265 14.923 1.00 53.49 453 LEU B O 1
ATOM 6965 N N . ALA B 1 475 ? -29.739 -29.522 17.098 1.00 53.46 454 ALA B N 1
ATOM 6966 C CA . ALA B 1 475 ? -31.186 -29.467 16.871 1.00 53.32 454 ALA B CA 1
ATOM 6967 C C . ALA B 1 475 ? -31.627 -28.081 16.397 1.00 53.23 454 ALA B C 1
ATOM 6968 O O . ALA B 1 475 ? -32.522 -27.960 15.552 1.00 53.23 454 ALA B O 1
ATOM 6970 N N . THR B 1 476 ? -30.983 -27.049 16.943 1.00 52.56 455 THR B N 1
ATOM 6971 C CA . THR B 1 476 ? -31.245 -25.661 16.569 1.00 52.28 455 THR B CA 1
ATOM 6972 C C . THR B 1 476 ? -30.741 -25.378 15.149 1.00 51.69 455 THR B C 1
ATOM 6973 O O . THR B 1 476 ? -31.353 -24.608 14.406 1.00 50.60 455 THR B O 1
ATOM 6977 N N . VAL B 1 477 ? -29.633 -26.020 14.786 1.00 51.97 456 VAL B N 1
ATOM 6978 C CA . VAL B 1 477 ? -29.067 -25.933 13.443 1.00 52.03 456 VAL B CA 1
ATOM 6979 C C . VAL B 1 477 ? -30.031 -26.525 12.411 1.00 53.05 456 VAL B C 1
ATOM 6980 O O . VAL B 1 477 ? -30.325 -25.896 11.388 1.00 53.01 456 VAL B O 1
ATOM 6984 N N . LEU B 1 478 ? -30.528 -27.726 12.703 1.00 53.72 457 LEU B N 1
ATOM 6985 C CA . LEU B 1 478 ? -31.436 -28.441 11.815 1.00 54.35 457 LEU B CA 1
ATOM 6986 C C . LEU B 1 478 ? -32.757 -27.700 11.606 1.00 55.09 457 LEU B C 1
ATOM 6987 O O . LEU B 1 478 ? -33.264 -27.632 10.481 1.00 55.19 457 LEU B O 1
ATOM 6992 N N . ALA B 1 479 ? -33.302 -27.150 12.690 1.00 55.53 458 ALA B N 1
ATOM 6993 C CA . ALA B 1 479 ? -34.567 -26.424 12.643 1.00 56.22 458 ALA B CA 1
ATOM 6994 C C . ALA B 1 479 ? -34.445 -25.087 11.910 1.00 57.17 458 ALA B C 1
ATOM 6995 O O . ALA B 1 479 ? -35.270 -24.780 11.047 1.00 57.42 458 ALA B O 1
ATOM 6997 N N . SER B 1 480 ? -33.414 -24.309 12.251 1.00 57.64 459 SER B N 1
ATOM 6998 C CA . SER B 1 480 ? -33.198 -22.976 11.676 1.00 58.05 459 SER B CA 1
ATOM 6999 C C . SER B 1 480 ? -32.952 -23.005 10.177 1.00 58.14 459 SER B C 1
ATOM 7000 O O . SER B 1 480 ? -33.434 -22.138 9.448 1.00 57.89 459 SER B O 1
ATOM 7003 N N . ARG B 1 481 ? -32.202 -24.006 9.726 1.00 58.55 460 ARG B N 1
ATOM 7004 C CA . ARG B 1 481 ? -31.722 -24.046 8.350 1.00 59.14 460 ARG B CA 1
ATOM 7005 C C . ARG B 1 481 ? -32.647 -24.775 7.386 1.00 59.40 460 ARG B C 1
ATOM 7006 O O . ARG B 1 481 ? -32.744 -24.399 6.219 1.00 59.49 460 ARG B O 1
ATOM 7014 N N . TYR B 1 482 ? -33.335 -25.803 7.879 1.00 60.38 461 TYR B N 1
ATOM 7015 C CA . TYR B 1 482 ? -34.086 -26.720 7.016 1.00 60.50 461 TYR B CA 1
ATOM 7016 C C . TYR B 1 482 ? -35.572 -26.824 7.347 1.00 61.00 461 TYR B C 1
ATOM 7017 O O . TYR B 1 482 ? -36.353 -27.332 6.539 1.00 60.75 461 TYR B O 1
ATOM 7026 N N . GLY B 1 483 ? -35.951 -26.348 8.532 1.00 61.92 462 GLY B N 1
ATOM 7027 C CA . GLY B 1 483 ? -37.315 -26.496 9.038 1.00 63.07 462 GLY B CA 1
ATOM 7028 C C . GLY B 1 483 ? -38.395 -25.792 8.236 1.00 64.18 462 GLY B C 1
ATOM 7029 O O . GLY B 1 483 ? -38.139 -24.787 7.569 1.00 64.26 462 GLY B O 1
ATOM 7030 N N . CYS B 1 484 ? -39.608 -26.334 8.305 1.00 65.06 463 CYS B N 1
ATOM 7031 C CA . CYS B 1 484 ? -40.773 -25.724 7.672 1.00 66.25 463 CYS B CA 1
ATOM 7032 C C . CYS B 1 484 ? -41.252 -24.528 8.486 1.00 67.26 463 CYS B C 1
ATOM 7033 O O . CYS B 1 484 ? -41.722 -23.533 7.930 1.00 66.94 463 CYS B O 1
ATOM 7036 N N . ARG B 1 485 ? -41.120 -24.637 9.806 1.00 68.79 464 ARG B N 1
ATOM 7037 C CA . ARG B 1 485 ? -41.494 -23.572 10.727 1.00 70.74 464 ARG B CA 1
ATOM 7038 C C . ARG B 1 485 ? -40.591 -22.357 10.520 1.00 71.33 464 ARG B C 1
ATOM 7039 O O . ARG B 1 485 ? -41.024 -21.215 10.685 1.00 71.43 464 ARG B O 1
ATOM 7047 N N . ALA B 1 486 ? -39.344 -22.622 10.135 1.00 72.11 465 ALA B N 1
ATOM 7048 C CA . ALA B 1 486 ? -38.337 -21.585 9.915 1.00 72.96 465 ALA B CA 1
ATOM 7049 C C . ALA B 1 486 ? -38.485 -20.876 8.564 1.00 73.43 465 ALA B C 1
ATOM 7050 O O . ALA B 1 486 ? -37.627 -20.076 8.177 1.00 73.53 465 ALA B O 1
ATOM 7052 N N . LEU B 1 487 ? -39.579 -21.165 7.864 1.00 73.93 466 LEU B N 1
ATOM 7053 C CA . LEU B 1 487 ? -39.813 -20.643 6.521 1.00 74.37 466 LEU B CA 1
ATOM 7054 C C . LEU B 1 487 ? -40.855 -19.524 6.519 1.00 74.78 466 LEU B C 1
ATOM 7055 O O . LEU B 1 487 ? -41.733 -19.456 7.383 1.00 74.98 466 LEU B O 1
ATOM 7060 N N . ALA B 1 538 ? -38.584 -12.475 9.477 1.00 67.42 517 ALA B N 1
ATOM 7061 C CA . ALA B 1 538 ? -37.622 -12.870 8.402 1.00 67.50 517 ALA B CA 1
ATOM 7062 C C . ALA B 1 538 ? -37.158 -14.316 8.583 1.00 67.00 517 ALA B C 1
ATOM 7063 O O . ALA B 1 538 ? -36.581 -14.660 9.620 1.00 67.47 517 ALA B O 1
ATOM 7065 N N . PRO B 1 539 ? -37.410 -15.167 7.569 1.00 66.09 518 PRO B N 1
ATOM 7066 C CA . PRO B 1 539 ? -37.163 -16.606 7.672 1.00 65.03 518 PRO B CA 1
ATOM 7067 C C . PRO B 1 539 ? -35.680 -16.955 7.769 1.00 63.80 518 PRO B C 1
ATOM 7068 O O . PRO B 1 539 ? -34.859 -16.415 7.018 1.00 63.90 518 PRO B O 1
ATOM 7072 N N . SER B 1 540 ? -35.350 -17.849 8.697 1.00 61.99 519 SER B N 1
ATOM 7073 C CA . SER B 1 540 ? -33.984 -18.338 8.858 1.00 59.88 519 SER B CA 1
ATOM 7074 C C . SER B 1 540 ? -33.643 -19.373 7.788 1.00 59.43 519 SER B C 1
ATOM 7075 O O . SER B 1 540 ? -32.492 -19.470 7.353 1.00 58.47 519 SER B O 1
ATOM 7078 N N . ASN B 1 541 ? -34.650 -20.145 7.383 1.00 59.18 520 ASN B N 1
ATOM 7079 C CA . ASN B 1 541 ? -34.527 -21.097 6.285 1.00 58.99 520 ASN B CA 1
ATOM 7080 C C . ASN B 1 541 ? -34.577 -20.330 4.963 1.00 59.36 520 ASN B C 1
ATOM 7081 O O . ASN B 1 541 ? -35.658 -20.031 4.441 1.00 59.15 520 ASN B O 1
ATOM 7086 N N . ILE B 1 542 ? -33.398 -20.001 4.438 1.00 59.76 521 ILE B N 1
ATOM 7087 C CA . ILE B 1 542 ? -33.288 -19.187 3.221 1.00 59.98 521 ILE B CA 1
ATOM 7088 C C . ILE B 1 542 ? -33.381 -20.050 1.961 1.00 60.65 521 ILE B C 1
ATOM 7089 O O . ILE B 1 542 ? -33.345 -19.544 0.835 1.00 61.04 521 ILE B O 1
ATOM 7094 N N . THR B 1 543 ? -33.505 -21.356 2.183 1.00 60.97 522 THR B N 1
ATOM 7095 C CA . THR B 1 543 ? -33.671 -22.363 1.138 1.00 62.01 522 THR B CA 1
ATOM 7096 C C . THR B 1 543 ? -34.929 -22.122 0.283 1.00 62.32 522 THR B C 1
ATOM 7097 O O . THR B 1 543 ? -34.890 -22.250 -0.944 1.00 62.29 522 THR B O 1
ATOM 7101 N N . GLY B 1 544 ? -36.032 -21.759 0.935 1.00 62.43 523 GLY B N 1
ATOM 7102 C CA . GLY B 1 544 ? -37.297 -21.522 0.243 1.00 62.07 523 GLY B CA 1
ATOM 7103 C C . GLY B 1 544 ? -38.256 -22.695 0.332 1.00 61.99 523 GLY B C 1
ATOM 7104 O O . GLY B 1 544 ? -39.464 -22.532 0.145 1.00 62.40 523 GLY B O 1
ATOM 7105 N N . ILE B 1 545 ? -37.713 -23.881 0.604 1.00 61.57 524 ILE B N 1
ATOM 7106 C CA . ILE B 1 545 ? -38.509 -25.101 0.769 1.00 61.04 524 ILE B CA 1
ATOM 7107 C C . ILE B 1 545 ? -38.084 -25.879 2.017 1.00 60.89 524 ILE B C 1
ATOM 7108 O O . ILE B 1 545 ? -37.118 -25.520 2.686 1.00 59.99 524 ILE B O 1
ATOM 7113 N N . CYS B 1 546 ? -38.825 -26.940 2.324 1.00 62.09 525 CYS B N 1
ATOM 7114 C CA . CYS B 1 546 ? -38.514 -27.825 3.441 1.00 62.88 525 CYS B CA 1
ATOM 7115 C C . CYS B 1 546 ? -39.023 -29.225 3.128 1.00 63.26 525 CYS B C 1
ATOM 7116 O O . CYS B 1 546 ? -39.867 -29.400 2.244 1.00 62.99 525 CYS B O 1
ATOM 7119 N N . ASP B 1 547 ? -38.508 -30.218 3.847 1.00 63.70 526 ASP B N 1
ATOM 7120 C CA . ASP B 1 547 ? -39.029 -31.574 3.739 1.00 64.36 526 ASP B CA 1
ATOM 7121 C C . ASP B 1 547 ? -40.149 -31.744 4.766 1.00 64.70 526 ASP B C 1
ATOM 7122 O O . ASP B 1 547 ? -39.908 -31.734 5.975 1.00 65.37 526 ASP B O 1
ATOM 7127 N N . ARG B 1 548 ? -41.375 -31.877 4.269 1.00 64.44 527 ARG B N 1
ATOM 7128 C CA . ARG B 1 548 ? -42.564 -31.958 5.114 1.00 64.55 527 ARG B CA 1
ATOM 7129 C C . ARG B 1 548 ? -42.560 -33.210 5.998 1.00 63.77 527 ARG B C 1
ATOM 7130 O O . ARG B 1 548 ? -43.000 -33.165 7.148 1.00 63.71 527 ARG B O 1
ATOM 7138 N N . SER B 1 549 ? -42.044 -34.313 5.456 1.00 62.92 528 SER B N 1
ATOM 7139 C CA . SER B 1 549 ? -42.078 -35.615 6.126 1.00 61.65 528 SER B CA 1
ATOM 7140 C C . SER B 1 549 ? -41.125 -35.734 7.317 1.00 60.95 528 SER B C 1
ATOM 7141 O O . SER B 1 549 ? -41.376 -36.512 8.237 1.00 60.18 528 SER B O 1
ATOM 7144 N N . ILE B 1 550 ? -40.038 -34.965 7.298 1.00 60.97 529 ILE B N 1
ATOM 7145 C CA . ILE B 1 550 ? -39.052 -35.001 8.384 1.00 60.90 529 ILE B CA 1
ATOM 7146 C C . ILE B 1 550 ? -39.398 -34.044 9.526 1.00 61.17 529 ILE B C 1
ATOM 7147 O O . ILE B 1 550 ? -38.784 -34.098 10.591 1.00 61.10 529 ILE B O 1
ATOM 7152 N N . GLN B 1 551 ? -40.391 -33.184 9.298 1.00 61.70 530 GLN B N 1
ATOM 7153 C CA . GLN B 1 551 ? -40.739 -32.105 10.233 1.00 62.30 530 GLN B CA 1
ATOM 7154 C C . GLN B 1 551 ? -41.075 -32.549 11.668 1.00 62.40 530 GLN B C 1
ATOM 7155 O O . GLN B 1 551 ? -40.644 -31.889 12.621 1.00 62.14 530 GLN B O 1
ATOM 7161 N N . PRO B 1 552 ? -41.842 -33.653 11.833 1.00 62.68 531 PRO B N 1
ATOM 7162 C CA . PRO B 1 552 ? -42.044 -34.191 13.184 1.00 63.01 531 PRO B CA 1
ATOM 7163 C C . PRO B 1 552 ? -40.731 -34.535 13.896 1.00 63.42 531 PRO B C 1
ATOM 7164 O O . PRO B 1 552 ? -40.596 -34.268 15.092 1.00 63.35 531 PRO B O 1
ATOM 7168 N N . ARG B 1 553 ? -39.778 -35.108 13.158 1.00 63.79 532 ARG B N 1
ATOM 7169 C CA . ARG B 1 553 ? -38.453 -35.438 13.693 1.00 64.19 532 ARG B CA 1
ATOM 7170 C C . ARG B 1 553 ? -37.645 -34.196 14.077 1.00 64.12 532 ARG B C 1
ATOM 7171 O O . ARG B 1 553 ? -36.875 -34.223 15.042 1.00 63.81 532 ARG B O 1
ATOM 7179 N N . ILE B 1 554 ? -37.825 -33.118 13.317 1.00 64.20 533 ILE B N 1
ATOM 7180 C CA . ILE B 1 554 ? -37.200 -31.833 13.622 1.00 64.12 533 ILE B CA 1
ATOM 7181 C C . ILE B 1 554 ? -37.785 -31.246 14.909 1.00 64.19 533 ILE B C 1
ATOM 7182 O O . ILE B 1 554 ? -37.038 -30.817 15.792 1.00 64.24 533 ILE B O 1
ATOM 7187 N N . ASP B 1 555 ? -39.115 -31.247 15.010 1.00 64.11 534 ASP B N 1
ATOM 7188 C CA . ASP B 1 555 ? -39.815 -30.730 16.189 1.00 64.31 534 ASP B CA 1
ATOM 7189 C C . ASP B 1 555 ? -39.429 -31.490 17.459 1.00 63.91 534 ASP B C 1
ATOM 7190 O O . ASP B 1 555 ? -39.191 -30.882 18.508 1.00 63.80 534 ASP B O 1
ATOM 7195 N N . ALA B 1 556 ? -39.359 -32.816 17.345 1.00 63.27 535 ALA B N 1
ATOM 7196 C CA . ALA B 1 556 ? -39.043 -33.695 18.469 1.00 62.54 535 ALA B CA 1
ATOM 7197 C C . ALA B 1 556 ? -37.591 -33.569 18.940 1.00 62.14 535 ALA B C 1
ATOM 7198 O O . ALA B 1 556 ? -37.302 -33.751 20.124 1.00 62.19 535 ALA B O 1
ATOM 7200 N N . ALA B 1 557 ? -36.687 -33.262 18.013 1.00 61.66 536 ALA B N 1
ATOM 7201 C CA . ALA B 1 557 ? -35.280 -33.035 18.349 1.00 61.20 536 ALA B CA 1
ATOM 7202 C C . ALA B 1 557 ? -35.085 -31.698 19.067 1.00 60.67 536 ALA B C 1
ATOM 7203 O O . ALA B 1 557 ? -34.279 -31.594 19.995 1.00 60.07 536 ALA B O 1
ATOM 7205 N N . LEU B 1 558 ? -35.837 -30.689 18.633 1.00 60.53 537 LEU B N 1
ATOM 7206 C CA . LEU B 1 558 ? -35.749 -29.340 19.185 1.00 60.49 537 LEU B CA 1
ATOM 7207 C C . LEU B 1 558 ? -36.325 -29.230 20.601 1.00 61.19 537 LEU B C 1
ATOM 7208 O O . LEU B 1 558 ? -35.802 -28.470 21.422 1.00 61.52 537 LEU B O 1
ATOM 7213 N N . ASP B 1 559 ? -37.394 -29.977 20.886 1.00 61.48 538 ASP B N 1
ATOM 7214 C CA . ASP B 1 559 ? -37.991 -29.959 22.227 1.00 61.87 538 ASP B CA 1
ATOM 7215 C C . ASP B 1 559 ? -37.390 -31.004 23.179 1.00 62.29 538 ASP B C 1
ATOM 7216 O O . ASP B 1 559 ? -37.789 -31.103 24.345 1.00 61.82 538 ASP B O 1
ATOM 7221 N N . GLY B 1 560 ? -36.433 -31.777 22.665 1.00 62.77 539 GLY B N 1
ATOM 7222 C CA . GLY B 1 560 ? -35.656 -32.720 23.470 1.00 63.36 539 GLY B CA 1
ATOM 7223 C C . GLY B 1 560 ? -36.290 -34.074 23.738 1.00 63.76 539 GLY B C 1
ATOM 7224 O O . GLY B 1 560 ? -35.719 -34.890 24.464 1.00 63.49 539 GLY B O 1
ATOM 7225 N N . THR B 1 561 ? -37.462 -34.318 23.155 1.00 64.38 540 THR B N 1
ATOM 7226 C CA . THR B 1 561 ? -38.167 -35.591 23.335 1.00 65.52 540 THR B CA 1
ATOM 7227 C C . THR B 1 561 ? -37.558 -36.720 22.500 1.00 65.99 540 THR B C 1
ATOM 7228 O O . THR B 1 561 ? -37.749 -37.902 22.809 1.00 65.91 540 THR B O 1
ATOM 7232 N N . ASP B 1 562 ? -36.829 -36.350 21.445 1.00 66.43 541 ASP B N 1
ATOM 7233 C CA . ASP B 1 562 ? -36.158 -37.328 20.590 1.00 67.22 541 ASP B CA 1
ATOM 7234 C C . ASP B 1 562 ? -34.640 -37.154 20.624 1.00 67.09 541 ASP B C 1
ATOM 7235 O O . ASP B 1 562 ? -34.134 -36.038 20.785 1.00 67.06 541 ASP B O 1
ATOM 7240 N N . ASP B 1 563 ? -33.927 -38.269 20.473 1.00 67.13 542 ASP B N 1
ATOM 7241 C CA . ASP B 1 563 ? -32.465 -38.292 20.464 1.00 67.15 542 ASP B CA 1
ATOM 7242 C C . ASP B 1 563 ? -31.916 -37.509 19.273 1.00 67.10 542 ASP B C 1
ATOM 7243 O O . ASP B 1 563 ? -32.389 -37.668 18.146 1.00 67.30 542 ASP B O 1
ATOM 7248 N N . ILE B 1 564 ? -30.919 -36.665 19.529 1.00 66.81 543 ILE B N 1
ATOM 7249 C CA . ILE B 1 564 ? -30.343 -35.817 18.482 1.00 66.50 543 ILE B CA 1
ATOM 7250 C C . ILE B 1 564 ? -29.611 -36.621 17.398 1.00 66.06 543 ILE B C 1
ATOM 7251 O O . ILE B 1 564 ? -29.867 -36.424 16.207 1.00 66.43 543 ILE B O 1
ATOM 7256 N N . ALA B 1 565 ? -28.725 -37.527 17.814 1.00 65.03 544 ALA B N 1
ATOM 7257 C CA . ALA B 1 565 ? -27.944 -38.343 16.881 1.00 64.08 544 ALA B CA 1
ATOM 7258 C C . ALA B 1 565 ? -28.852 -39.186 15.987 1.00 64.01 544 ALA B C 1
ATOM 7259 O O . ALA B 1 565 ? -28.632 -39.275 14.775 1.00 64.06 544 ALA B O 1
ATOM 7261 N N . ASP B 1 566 ? -29.875 -39.781 16.603 1.00 63.27 545 ASP B N 1
ATOM 7262 C CA . ASP B 1 566 ? -30.884 -40.583 15.919 1.00 63.05 545 ASP B CA 1
ATOM 7263 C C . ASP B 1 566 ? -31.577 -39.793 14.807 1.00 62.25 545 ASP B C 1
ATOM 7264 O O . ASP B 1 566 ? -31.686 -40.269 13.675 1.00 62.22 545 ASP B O 1
ATOM 7269 N N . VAL B 1 567 ? -32.037 -38.588 15.145 1.00 61.47 546 VAL B N 1
ATOM 7270 C CA . VAL B 1 567 ? -32.735 -37.710 14.201 1.00 60.95 546 VAL B CA 1
ATOM 7271 C C . VAL B 1 567 ? -31.867 -37.360 12.985 1.00 60.30 546 VAL B C 1
ATOM 7272 O O . VAL B 1 567 ? -32.337 -37.412 11.846 1.00 59.64 546 VAL B O 1
ATOM 7276 N N . ILE B 1 568 ? -30.602 -37.027 13.238 1.00 59.85 547 I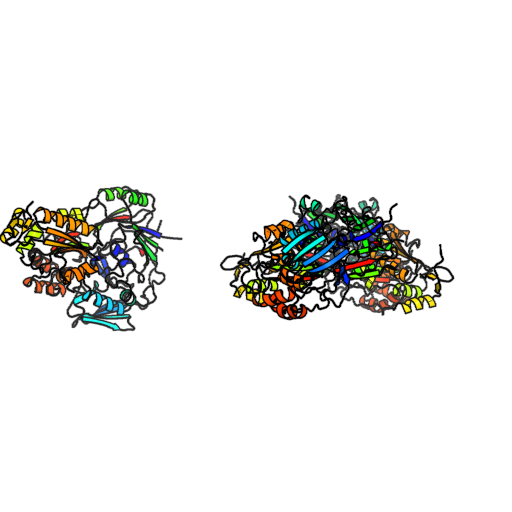LE B N 1
ATOM 7277 C CA . ILE B 1 568 ? -29.648 -36.686 12.178 1.00 59.73 547 ILE B CA 1
ATOM 7278 C C . ILE B 1 568 ? -29.393 -37.876 11.245 1.00 60.03 547 ILE B C 1
ATOM 7279 O O . ILE B 1 568 ? -29.521 -37.749 10.026 1.00 59.92 547 ILE B O 1
ATOM 7284 N N . GLN B 1 569 ? -29.053 -39.024 11.830 1.00 60.52 548 GLN B N 1
ATOM 7285 C CA . GLN B 1 569 ? -28.876 -40.281 11.090 1.00 61.65 548 GLN B CA 1
ATOM 7286 C C . GLN B 1 569 ? -29.979 -40.525 10.047 1.00 61.51 548 GLN B C 1
ATOM 7287 O O . GLN B 1 569 ? -29.700 -40.970 8.930 1.00 61.08 548 GLN B O 1
ATOM 7293 N N . ALA B 1 570 ? -31.219 -40.210 10.418 1.00 61.80 549 ALA B N 1
ATOM 7294 C CA . ALA B 1 570 ? -32.385 -40.485 9.580 1.00 62.06 549 ALA B CA 1
ATOM 7295 C C . ALA B 1 570 ? -32.651 -39.433 8.497 1.00 62.32 549 ALA B C 1
ATOM 7296 O O . ALA B 1 570 ? -33.044 -39.781 7.379 1.00 62.64 549 ALA B O 1
ATOM 7298 N N . VAL B 1 571 ? -32.433 -38.159 8.822 1.00 62.32 550 VAL B N 1
ATOM 7299 C CA . VAL B 1 571 ? -32.846 -37.060 7.936 1.00 62.42 550 VAL B CA 1
ATOM 7300 C C . VAL B 1 571 ? -31.791 -36.605 6.920 1.00 62.63 550 VAL B C 1
ATOM 7301 O O . VAL B 1 571 ? -32.142 -36.017 5.893 1.00 62.81 550 VAL B O 1
ATOM 7305 N N . GLU B 1 572 ? -30.515 -36.878 7.198 1.00 62.51 551 GLU B N 1
ATOM 7306 C CA . GLU B 1 572 ? -29.416 -36.416 6.336 1.00 62.22 551 GLU B CA 1
ATOM 7307 C C . GLU B 1 572 ? -29.616 -36.718 4.841 1.00 62.40 551 GLU B C 1
ATOM 7308 O O . GLU B 1 572 ? -29.417 -35.824 4.016 1.00 62.39 551 GLU B O 1
ATOM 7314 N N . PRO B 1 573 ? -30.011 -37.967 4.486 1.00 62.25 552 PRO B N 1
ATOM 7315 C CA . PRO B 1 573 ? -30.254 -38.282 3.068 1.00 62.22 552 PRO B CA 1
ATOM 7316 C C . PRO B 1 573 ? -31.307 -37.391 2.392 1.00 62.27 552 PRO B C 1
ATOM 7317 O O . PRO B 1 573 ? -31.109 -36.978 1.244 1.00 61.87 552 PRO B O 1
ATOM 7321 N N . ARG B 1 574 ? -32.400 -37.098 3.097 1.00 62.25 553 ARG B N 1
ATOM 7322 C CA . ARG B 1 574 ? -33.462 -36.230 2.571 1.00 62.11 553 ARG B CA 1
ATOM 7323 C C . ARG B 1 574 ? -33.066 -34.755 2.549 1.00 61.62 553 ARG B C 1
ATOM 7324 O O . ARG B 1 574 ? -33.575 -33.987 1.727 1.00 61.95 553 ARG B O 1
ATOM 7332 N N . LEU B 1 575 ? -32.168 -34.369 3.454 1.00 60.92 554 LEU B N 1
ATOM 7333 C CA . LEU B 1 575 ? -31.586 -33.027 3.456 1.00 59.82 554 LEU B CA 1
ATOM 7334 C C . LEU B 1 575 ? -30.769 -32.797 2.183 1.00 59.38 554 LEU B C 1
ATOM 7335 O O . LEU B 1 575 ? -30.978 -31.809 1.478 1.00 60.06 554 LEU B O 1
ATOM 7340 N N . TRP B 1 576 ? -29.851 -33.719 1.892 1.00 58.44 555 TRP B N 1
ATOM 7341 C CA . TRP B 1 576 ? -29.094 -33.719 0.637 1.00 57.92 555 TRP B CA 1
ATOM 7342 C C . TRP B 1 576 ? -30.009 -33.764 -0.586 1.00 57.97 555 TRP B C 1
ATOM 7343 O O . TRP B 1 576 ? -29.792 -33.036 -1.556 1.00 58.16 555 TRP B O 1
ATOM 7354 N N . ASN B 1 577 ? -31.032 -34.616 -0.521 1.00 57.82 556 ASN B N 1
ATOM 7355 C CA . ASN B 1 577 ? -31.958 -34.835 -1.633 1.00 57.33 556 ASN B CA 1
ATOM 7356 C C . ASN B 1 577 ? -32.714 -33.582 -2.071 1.00 57.12 556 ASN B C 1
ATOM 7357 O O . ASN B 1 577 ? -33.153 -33.491 -3.222 1.00 57.58 556 ASN B O 1
ATOM 7362 N N . MET B 1 578 ? -32.862 -32.625 -1.154 1.00 55.69 557 MET B N 1
ATOM 7363 C CA . MET B 1 578 ? -33.497 -31.346 -1.459 1.00 54.89 557 MET B CA 1
ATOM 7364 C C . MET B 1 578 ? -32.645 -30.509 -2.414 1.00 55.00 557 MET B C 1
ATOM 7365 O O . MET B 1 578 ? -33.151 -29.595 -3.072 1.00 54.70 557 MET B O 1
ATOM 7370 N N . ALA B 1 579 ? -31.355 -30.840 -2.481 1.00 54.80 558 ALA B N 1
ATOM 7371 C CA . ALA B 1 579 ? -30.394 -30.186 -3.371 1.00 54.68 558 ALA B CA 1
ATOM 7372 C C . ALA B 1 579 ? -30.383 -28.663 -3.226 1.00 54.38 558 ALA B C 1
ATOM 7373 O O . ALA B 1 579 ? -30.379 -27.932 -4.221 1.00 54.70 558 ALA B O 1
ATOM 7375 N N . THR B 1 580 ? -30.365 -28.195 -1.982 1.00 53.99 559 THR B N 1
ATOM 7376 C CA . THR B 1 580 ? -30.386 -26.758 -1.704 1.00 53.80 559 THR B CA 1
ATOM 7377 C C . THR B 1 580 ? -29.128 -26.243 -1.001 1.00 53.55 559 THR B C 1
ATOM 7378 O O . THR B 1 580 ? -28.746 -25.088 -1.188 1.00 53.63 559 THR B O 1
ATOM 7382 N N . VAL B 1 581 ? -28.494 -27.095 -0.197 1.00 52.91 560 VAL B N 1
ATOM 7383 C CA . VAL B 1 581 ? -27.313 -26.695 0.570 1.00 52.49 560 VAL B CA 1
ATOM 7384 C C . VAL B 1 581 ? -26.075 -27.520 0.213 1.00 53.15 560 VAL B C 1
ATOM 7385 O O . VAL B 1 581 ? -26.082 -28.749 0.317 1.00 52.74 560 VAL B O 1
ATOM 7389 N N . LEU B 1 582 ? -25.020 -26.825 -0.203 1.00 53.46 561 LEU B N 1
ATOM 7390 C CA . LEU B 1 582 ? -23.716 -27.438 -0.427 1.00 54.37 561 LEU B CA 1
ATOM 7391 C C . LEU B 1 582 ? -22.720 -26.937 0.622 1.00 54.98 561 LEU B C 1
ATOM 7392 O O . LEU B 1 582 ? -22.254 -25.791 0.544 1.00 55.53 561 LEU B O 1
ATOM 7397 N N . PRO B 1 583 ? -22.420 -27.779 1.631 1.00 54.76 562 PRO B N 1
ATOM 7398 C CA . PRO B 1 583 ? -21.354 -27.474 2.584 1.00 54.54 562 PRO B CA 1
ATOM 7399 C C . PRO B 1 583 ? -20.007 -27.505 1.872 1.00 54.08 562 PRO B C 1
ATOM 7400 O O . PRO B 1 583 ? -19.804 -28.335 0.984 1.00 54.97 562 PRO B O 1
ATOM 7404 N N . ILE B 1 584 ? -19.104 -26.603 2.243 1.00 53.53 563 ILE B N 1
ATOM 7405 C CA . ILE B 1 584 ? -17.816 -26.495 1.554 1.00 52.68 563 ILE B CA 1
ATOM 7406 C C . ILE B 1 584 ? -16.627 -26.880 2.446 1.00 53.38 563 ILE B C 1
ATOM 7407 O O . ILE B 1 584 ? -15.924 -27.845 2.157 1.00 52.84 563 ILE B O 1
ATOM 7412 N N . LEU B 1 585 ? -16.406 -26.126 3.521 1.00 54.70 564 LEU B N 1
ATOM 7413 C CA . LEU B 1 585 ? -15.274 -26.371 4.415 1.00 55.96 564 LEU B CA 1
ATOM 7414 C C . LEU B 1 585 ? -15.529 -25.799 5.803 1.00 56.22 564 LEU B C 1
ATOM 7415 O O . LEU B 1 585 ? -16.360 -24.899 5.969 1.00 56.88 564 LEU B O 1
ATOM 7420 N N . GLN B 1 586 ? -14.811 -26.324 6.793 1.00 55.59 565 GLN B N 1
ATOM 7421 C CA . GLN B 1 586 ? -14.700 -25.647 8.078 1.00 55.11 565 GLN B CA 1
ATOM 7422 C C . GLN B 1 586 ? -13.370 -24.905 8.159 1.00 55.79 565 GLN B C 1
ATOM 7423 O O . GLN B 1 586 ? -12.317 -25.438 7.798 1.00 55.68 565 GLN B O 1
ATOM 7429 N N . ASP B 1 587 ? -13.447 -23.664 8.628 1.00 56.61 566 ASP B N 1
ATOM 7430 C CA . ASP B 1 587 ? -12.293 -22.786 8.788 1.00 56.91 566 ASP B CA 1
ATOM 7431 C C . ASP B 1 587 ? -11.313 -23.334 9.830 1.00 56.63 566 ASP B C 1
ATOM 7432 O O . ASP B 1 587 ? -11.727 -23.857 10.878 1.00 55.45 566 ASP B O 1
ATOM 7437 N N . THR B 1 588 ? -10.019 -23.230 9.522 1.00 55.71 567 THR B N 1
ATOM 7438 C CA . THR B 1 588 ? -8.952 -23.548 10.478 1.00 54.99 567 THR B CA 1
ATOM 7439 C C . THR B 1 588 ? -7.917 -22.425 10.495 1.00 55.15 567 THR B C 1
ATOM 7440 O O . THR B 1 588 ? -7.747 -21.719 9.500 1.00 54.61 567 THR B O 1
ATOM 7444 N N . THR B 1 589 ? -7.230 -22.265 11.624 1.00 55.50 568 THR B N 1
ATOM 7445 C CA . THR B 1 589 ? -6.153 -21.275 11.743 1.00 55.54 568 THR B CA 1
ATOM 7446 C C . THR B 1 589 ? -4.931 -21.865 12.434 1.00 55.04 568 THR B C 1
ATOM 7447 O O . THR B 1 589 ? -5.055 -22.750 13.279 1.00 54.78 568 THR B O 1
ATOM 7451 N N . ILE B 1 590 ? -3.754 -21.365 12.064 1.00 54.73 569 ILE B N 1
ATOM 7452 C CA . ILE B 1 590 ? -2.530 -21.634 12.805 1.00 54.14 569 ILE B CA 1
ATOM 7453 C C . ILE B 1 590 ? -2.534 -20.728 14.025 1.00 53.19 569 ILE B C 1
ATOM 7454 O O . ILE B 1 590 ? -2.760 -19.528 13.904 1.00 53.12 569 ILE B O 1
ATOM 7459 N N . VAL B 1 591 ? -2.305 -21.310 15.199 1.00 53.12 570 VAL B N 1
ATOM 7460 C CA . VAL B 1 591 ? -2.112 -20.530 16.427 1.00 52.33 570 VAL B CA 1
ATOM 7461 C C . VAL B 1 591 ? -0.668 -20.674 16.906 1.00 52.02 570 VAL B C 1
ATOM 7462 O O . VAL B 1 591 ? -0.031 -21.700 16.665 1.00 53.67 570 VAL B O 1
ATOM 7466 N N . ALA B 1 592 ? -0.156 -19.647 17.574 1.00 51.29 571 ALA B N 1
ATOM 7467 C CA . ALA B 1 592 ? 1.241 -19.619 17.998 1.00 50.78 571 ALA B CA 1
ATOM 7468 C C . ALA B 1 592 ? 1.440 -18.752 19.232 1.00 50.78 571 ALA B C 1
ATOM 7469 O O . ALA B 1 592 ? 0.723 -17.772 19.433 1.00 51.23 571 ALA B O 1
ATOM 7471 N N . ALA B 1 593 ? 2.424 -19.125 20.048 1.00 50.84 572 ALA B N 1
ATOM 7472 C CA . ALA B 1 593 ? 2.808 -18.368 21.238 1.00 50.41 572 ALA B CA 1
ATOM 7473 C C . ALA B 1 593 ? 4.326 -18.354 21.388 1.00 49.52 572 ALA B C 1
ATOM 7474 O O . ALA B 1 593 ? 4.971 -19.402 21.335 1.00 48.45 572 ALA B O 1
ATOM 7476 N N . GLY B 1 594 ? 4.888 -17.160 21.557 1.00 49.03 573 GLY B N 1
ATOM 7477 C CA . GLY B 1 594 ? 6.324 -16.994 21.759 1.00 48.78 573 GLY B CA 1
ATOM 7478 C C . GLY B 1 594 ? 6.700 -17.070 23.228 1.00 49.68 573 GLY B C 1
ATOM 7479 O O . GLY B 1 594 ? 5.835 -16.928 24.094 1.00 48.81 573 GLY B O 1
ATOM 7480 N N . PRO B 1 595 ? 7.996 -17.288 23.521 1.00 51.13 574 PRO B N 1
ATOM 7481 C CA . PRO B 1 595 ? 8.509 -17.441 24.891 1.00 52.55 574 PRO B CA 1
ATOM 7482 C C . PRO B 1 595 ? 8.299 -16.222 25.803 1.00 53.85 574 PRO B C 1
ATOM 7483 O O . PRO B 1 595 ? 8.344 -16.353 27.029 1.00 54.34 574 PRO B O 1
ATOM 7487 N N . SER B 1 596 ? 8.070 -15.055 25.210 1.00 54.50 575 SER B N 1
ATOM 7488 C CA . SER B 1 596 ? 7.906 -13.818 25.975 1.00 56.10 575 SER B CA 1
ATOM 7489 C C . SER B 1 596 ? 6.564 -13.720 26.709 1.00 56.87 575 SER B C 1
ATOM 7490 O O . SER B 1 596 ? 6.375 -12.839 27.548 1.00 57.30 575 SER B O 1
ATOM 7493 N N . VAL B 1 597 ? 5.648 -14.637 26.409 1.00 57.83 576 VAL B N 1
ATOM 7494 C CA . VAL B 1 597 ? 4.314 -14.615 27.011 1.00 58.65 576 VAL B CA 1
ATOM 7495 C C . VAL B 1 597 ? 4.049 -15.843 27.898 1.00 58.87 576 VAL B C 1
ATOM 7496 O O . VAL B 1 597 ? 4.494 -16.951 27.593 1.00 59.23 576 VAL B O 1
ATOM 7500 N N . GLN B 1 598 ? 3.334 -15.628 29.001 1.00 59.24 577 GLN B N 1
ATOM 7501 C CA . GLN B 1 598 ? 3.035 -16.690 29.964 1.00 59.93 577 GLN B CA 1
ATOM 7502 C C . GLN B 1 598 ? 1.544 -17.004 30.009 1.00 59.74 577 GLN B C 1
ATOM 7503 O O . GLN B 1 598 ? 0.715 -16.173 29.630 1.00 60.04 577 GLN B O 1
ATOM 7509 N N . ASN B 1 599 ? 1.220 -18.209 30.480 1.00 59.53 578 ASN B N 1
ATOM 7510 C CA . ASN B 1 599 ? -0.163 -18.660 30.690 1.00 59.09 578 ASN B CA 1
ATOM 7511 C C . ASN B 1 599 ? -1.020 -18.722 29.421 1.00 59.28 578 ASN B C 1
ATOM 7512 O O . ASN B 1 599 ? -2.250 -18.633 29.486 1.00 58.69 578 ASN B O 1
ATOM 7517 N N . VAL B 1 600 ? -0.363 -18.882 28.274 1.00 59.84 579 VAL B N 1
ATOM 7518 C CA . VAL B 1 600 ? -1.062 -19.044 27.003 1.00 60.92 579 VAL B CA 1
ATOM 7519 C C . VAL B 1 600 ? -1.021 -20.505 26.575 1.00 62.30 579 VAL B C 1
ATOM 7520 O O . VAL B 1 600 ? -0.006 -20.987 26.067 1.00 62.98 579 VAL B O 1
ATOM 7524 N N . SER B 1 601 ? -2.117 -21.215 26.817 1.00 63.68 580 SER B N 1
ATOM 7525 C CA . SER B 1 601 ? -2.323 -22.522 26.212 1.00 64.93 580 SER B CA 1
ATOM 7526 C C . SER B 1 601 ? -2.958 -22.274 24.852 1.00 65.73 580 SER B C 1
ATOM 7527 O O . SER B 1 601 ? -3.702 -21.302 24.668 1.00 66.25 580 SER B O 1
ATOM 7530 N N . LEU B 1 602 ? -2.659 -23.139 23.895 1.00 65.77 581 LEU B N 1
ATOM 7531 C CA . LEU B 1 602 ? -3.199 -22.974 22.554 1.00 65.86 581 LEU B CA 1
ATOM 7532 C C . LEU B 1 602 ? -4.383 -23.920 22.352 1.00 67.19 581 LEU B C 1
ATOM 7533 O O . LEU B 1 602 ? -4.549 -24.526 21.287 1.00 67.85 581 LEU B O 1
ATOM 7538 N N . THR B 1 603 ? -5.203 -24.026 23.399 1.00 68.08 582 THR B N 1
ATOM 7539 C CA . THR B 1 603 ? -6.344 -24.943 23.442 1.00 68.94 582 THR B CA 1
ATOM 7540 C C . THR B 1 603 ? -7.549 -24.253 24.080 1.00 68.67 582 THR B C 1
ATOM 7541 O O . THR B 1 603 ? -7.399 -23.456 25.009 1.00 69.45 582 THR B O 1
ATOM 7545 N N . GLY B 1 604 ? -8.738 -24.565 23.574 1.00 67.61 583 GLY B N 1
ATOM 7546 C CA . GLY B 1 604 ? -9.979 -24.034 24.124 1.00 67.06 583 GLY B CA 1
ATOM 7547 C C . GLY B 1 604 ? -11.201 -24.627 23.454 1.00 67.12 583 GLY B C 1
ATOM 7548 O O . GLY B 1 604 ? -11.093 -25.555 22.646 1.00 67.74 583 GLY B O 1
ATOM 7549 N N . ALA B 1 605 ? -12.371 -24.098 23.798 1.00 66.48 584 ALA B N 1
ATOM 7550 C CA . ALA B 1 605 ? -13.618 -24.530 23.177 1.00 65.50 584 ALA B CA 1
ATOM 7551 C C . ALA B 1 605 ? -13.728 -23.950 21.770 1.00 63.98 584 ALA B C 1
ATOM 7552 O O . ALA B 1 605 ? -13.299 -22.824 21.522 1.00 64.97 584 ALA B O 1
ATOM 7554 N N . VAL B 1 606 ? -14.303 -24.732 20.862 1.00 62.58 585 VAL B N 1
ATOM 7555 C CA . VAL B 1 606 ? -14.488 -24.343 19.459 1.00 60.94 585 VAL B CA 1
ATOM 7556 C C . VAL B 1 606 ? -15.120 -22.949 19.281 1.00 61.07 585 VAL B C 1
ATOM 7557 O O . VAL B 1 606 ? -14.623 -22.158 18.477 1.00 61.40 585 VAL B O 1
ATOM 7561 N N . PRO B 1 607 ? -16.209 -22.638 20.021 1.00 61.11 586 PRO B N 1
ATOM 7562 C CA . PRO B 1 607 ? -16.814 -21.309 19.867 1.00 61.42 586 PRO B CA 1
ATOM 7563 C C . PRO B 1 607 ? -15.936 -20.131 20.308 1.00 61.61 586 PRO B C 1
ATOM 7564 O O . PRO B 1 607 ? -16.209 -18.995 19.915 1.00 61.60 586 PRO B O 1
ATOM 7568 N N . VAL B 1 608 ? -14.896 -20.393 21.100 1.00 61.71 587 VAL B N 1
ATOM 7569 C CA . VAL B 1 608 ? -14.074 -19.314 21.662 1.00 62.37 587 VAL B CA 1
ATOM 7570 C C . VAL B 1 608 ? -12.698 -19.170 21.005 1.00 62.08 587 VAL B C 1
ATOM 7571 O O . VAL B 1 608 ? -12.317 -18.068 20.605 1.00 62.25 587 VAL B O 1
ATOM 7575 N N . GLY B 1 609 ? -11.957 -20.274 20.909 1.00 61.38 588 GLY B N 1
ATOM 7576 C CA . GLY B 1 609 ? -10.600 -20.249 20.363 1.00 60.32 588 GLY B CA 1
ATOM 7577 C C . GLY B 1 609 ? -9.537 -20.327 21.443 1.00 59.79 588 GLY B C 1
ATOM 7578 O O . GLY B 1 609 ? -9.611 -21.181 22.327 1.00 59.81 588 GLY B O 1
ATOM 7579 N N . ILE B 1 610 ? -8.555 -19.429 21.380 1.00 59.15 589 ILE B N 1
ATOM 7580 C CA . ILE B 1 610 ? -7.421 -19.452 22.318 1.00 58.40 589 ILE B CA 1
ATOM 7581 C C . ILE B 1 610 ? -7.399 -18.308 23.343 1.00 59.42 589 ILE B C 1
ATOM 7582 O O . ILE B 1 610 ? -6.525 -18.273 24.213 1.00 59.85 589 ILE B O 1
ATOM 7587 N N . VAL B 1 611 ? -8.363 -17.393 23.247 1.00 60.32 590 VAL B N 1
ATOM 7588 C CA . VAL B 1 611 ? -8.388 -16.180 24.078 1.00 61.30 590 VAL B CA 1
ATOM 7589 C C . VAL B 1 611 ? -9.213 -16.315 25.365 1.00 62.18 590 VAL B C 1
ATOM 7590 O O . VAL B 1 611 ? -9.404 -15.335 26.093 1.00 63.72 590 VAL B O 1
ATOM 7594 N N . GLY B 1 612 ? -9.698 -17.521 25.645 1.00 62.30 591 GLY B N 1
ATOM 7595 C CA . GLY B 1 612 ? -10.495 -17.770 26.845 1.00 61.74 591 GLY B CA 1
ATOM 7596 C C . GLY B 1 612 ? -9.763 -17.461 28.141 1.00 61.40 591 GLY B C 1
ATOM 7597 O O . GLY B 1 612 ? -10.377 -17.034 29.123 1.00 60.94 591 GLY B O 1
ATOM 7598 N N . ASP B 1 613 ? -8.449 -17.674 28.139 1.00 61.25 592 ASP B N 1
ATOM 7599 C CA . ASP B 1 613 ? -7.623 -17.492 29.333 1.00 61.11 592 ASP B CA 1
ATOM 7600 C C . ASP B 1 613 ? -6.752 -16.230 29.261 1.00 60.25 592 ASP B C 1
ATOM 7601 O O . ASP B 1 613 ? -5.747 -16.120 29.968 1.00 60.30 592 ASP B O 1
ATOM 7606 N N . ALA B 1 614 ? -7.160 -15.281 28.417 1.00 59.13 593 ALA B N 1
ATOM 7607 C CA . ALA B 1 614 ? -6.389 -14.063 28.151 1.00 58.51 593 ALA B CA 1
ATOM 7608 C C . ALA B 1 614 ? -6.182 -13.166 29.375 1.00 58.33 593 ALA B C 1
ATOM 7609 O O . ALA B 1 614 ? -5.174 -12.467 29.465 1.00 58.17 593 ALA B O 1
ATOM 7611 N N . GLY B 1 615 ? -7.132 -13.196 30.309 1.00 58.32 594 GLY B N 1
ATOM 7612 C CA . GLY B 1 615 ? -7.028 -12.442 31.559 1.00 58.08 594 GLY B CA 1
ATOM 7613 C C . GLY B 1 615 ? -5.874 -12.887 32.441 1.00 58.08 594 GLY B C 1
ATOM 7614 O O . GLY B 1 615 ? -5.531 -12.207 33.408 1.00 57.97 594 GLY B O 1
ATOM 7615 N N . ASP B 1 616 ? -5.274 -14.026 32.096 1.00 58.27 595 ASP B N 1
ATOM 7616 C CA . ASP B 1 616 ? -4.147 -14.593 32.841 1.00 58.61 595 ASP B CA 1
ATOM 7617 C C . ASP B 1 616 ? -2.797 -14.379 32.153 1.00 58.19 595 ASP B C 1
ATOM 7618 O O . ASP B 1 616 ? -1.747 -14.574 32.766 1.00 58.25 595 ASP B O 1
ATOM 7623 N N . TRP B 1 617 ? -2.836 -13.986 30.881 1.00 58.21 596 TRP B N 1
ATOM 7624 C CA . TRP B 1 617 ? -1.630 -13.746 30.083 1.00 58.05 596 TRP B CA 1
ATOM 7625 C C . TRP B 1 617 ? -0.712 -12.707 30.731 1.00 58.79 596 TRP B C 1
ATOM 7626 O O . TRP B 1 617 ? -1.158 -11.612 31.080 1.00 58.78 596 TRP B O 1
ATOM 7637 N N . THR B 1 618 ? 0.562 -13.061 30.898 1.00 59.95 597 THR B N 1
ATOM 7638 C CA . THR B 1 618 ? 1.573 -12.135 31.416 1.00 61.68 597 THR B CA 1
ATOM 7639 C C . THR B 1 618 ? 2.822 -12.127 30.531 1.00 63.45 597 THR B C 1
ATOM 7640 O O . THR B 1 618 ? 2.976 -12.985 29.663 1.00 63.30 597 THR B O 1
ATOM 7644 N N . LYS B 1 619 ? 3.703 -11.151 30.752 1.00 66.32 598 LYS B N 1
ATOM 7645 C CA . LYS B 1 619 ? 4.960 -11.042 30.005 1.00 68.73 598 LYS B CA 1
ATOM 7646 C C . LYS B 1 619 ? 6.183 -11.428 30.837 1.00 70.62 598 LYS B C 1
ATOM 7647 O O . LYS B 1 619 ? 6.256 -11.120 32.031 1.00 71.31 598 LYS B O 1
ATOM 7653 N N . THR B 1 620 ? 7.140 -12.094 30.188 1.00 72.40 599 THR B N 1
ATOM 7654 C CA . THR B 1 620 ? 8.355 -12.595 30.844 1.00 73.57 599 THR B CA 1
ATOM 7655 C C . THR B 1 620 ? 9.280 -11.457 31.280 1.00 74.20 599 THR B C 1
ATOM 7656 O O . THR B 1 620 ? 9.443 -10.467 30.565 1.00 75.18 599 THR B O 1
ATOM 7660 N N . ALA C 1 46 ? 46.234 84.649 31.013 1.00 71.51 25 ALA C N 1
ATOM 7661 C CA . ALA C 1 46 ? 45.285 83.580 31.445 1.00 71.72 25 ALA C CA 1
ATOM 7662 C C . ALA C 1 46 ? 43.833 83.954 31.134 1.00 71.70 25 ALA C C 1
ATOM 7663 O O . ALA C 1 46 ? 43.368 85.026 31.536 1.00 71.65 25 ALA C O 1
ATOM 7665 N N . PRO C 1 47 ? 43.113 83.070 30.411 1.00 71.59 26 PRO C N 1
ATOM 7666 C CA . PRO C 1 47 ? 41.711 83.303 30.061 1.00 70.95 26 PRO C CA 1
ATOM 7667 C C . PRO C 1 47 ? 40.795 83.200 31.277 1.00 70.21 26 PRO C C 1
ATOM 7668 O O . PRO C 1 47 ? 41.060 82.410 32.188 1.00 70.15 26 PRO C O 1
ATOM 7672 N N . THR C 1 48 ? 39.731 84.000 31.287 1.00 69.17 27 THR C N 1
ATOM 7673 C CA . THR C 1 48 ? 38.732 83.941 32.352 1.00 68.22 27 THR C CA 1
ATOM 7674 C C . THR C 1 48 ? 37.888 82.677 32.213 1.00 66.78 27 THR C C 1
ATOM 7675 O O . THR C 1 48 ? 37.310 82.414 31.158 1.00 66.77 27 THR C O 1
ATOM 7679 N N . GLN C 1 49 ? 37.840 81.891 33.283 1.00 65.25 28 GLN C N 1
ATOM 7680 C CA . GLN C 1 49 ? 37.084 80.648 33.292 1.00 63.08 28 GLN C CA 1
ATOM 7681 C C . GLN C 1 49 ? 36.073 80.622 34.425 1.00 62.17 28 GLN C C 1
ATOM 7682 O O . GLN C 1 49 ? 36.381 80.979 35.564 1.00 62.13 28 GLN C O 1
ATOM 7688 N N . ILE C 1 50 ? 34.860 80.194 34.100 1.00 61.40 29 ILE C N 1
ATOM 7689 C CA . ILE C 1 50 ? 33.836 79.947 35.108 1.00 60.28 29 ILE C CA 1
ATOM 7690 C C . ILE C 1 50 ? 33.592 78.449 35.218 1.00 59.57 29 ILE C C 1
ATOM 7691 O O . ILE C 1 50 ? 33.386 77.767 34.214 1.00 59.13 29 ILE C O 1
ATOM 7696 N N . ILE C 1 51 ? 33.650 77.941 36.446 1.00 58.92 30 ILE C N 1
ATOM 7697 C CA . ILE C 1 51 ? 33.472 76.518 36.695 1.00 57.47 30 ILE C CA 1
ATOM 7698 C C . ILE C 1 51 ? 32.081 76.238 37.250 1.00 57.80 30 ILE C C 1
ATOM 7699 O O . ILE C 1 51 ? 31.692 76.781 38.291 1.00 57.40 30 ILE C O 1
ATOM 7704 N N . MET C 1 52 ? 31.339 75.400 36.524 1.00 57.70 31 MET C N 1
ATOM 7705 C CA . MET C 1 52 ? 30.026 74.939 36.956 1.00 57.36 31 MET C CA 1
ATOM 7706 C C . MET C 1 52 ? 30.053 73.444 37.265 1.00 56.67 31 MET C C 1
ATOM 7707 O O . MET C 1 52 ? 30.443 72.629 36.429 1.00 56.44 31 MET C O 1
ATOM 7712 N N . ALA C 1 53 ? 29.640 73.098 38.478 1.00 56.25 32 ALA C N 1
ATOM 7713 C CA . ALA C 1 53 ? 29.599 71.706 38.909 1.00 55.55 32 ALA C CA 1
ATOM 7714 C C . ALA C 1 53 ? 28.355 70.981 38.400 1.00 55.30 32 ALA C C 1
ATOM 7715 O O . ALA C 1 53 ? 27.253 71.534 38.398 1.00 54.90 32 ALA C O 1
ATOM 7717 N N . ILE C 1 54 ? 28.558 69.740 37.962 1.00 55.09 33 ILE C N 1
ATOM 7718 C CA . ILE C 1 54 ? 27.482 68.857 37.507 1.00 55.44 33 ILE C CA 1
ATOM 7719 C C . ILE C 1 54 ? 27.686 67.464 38.128 1.00 56.62 33 ILE C C 1
ATOM 7720 O O . ILE C 1 54 ? 28.722 67.211 38.742 1.00 57.08 33 ILE C O 1
ATOM 7725 N N . ASP C 1 55 ? 26.706 66.574 37.982 1.00 57.11 34 ASP C N 1
ATOM 7726 C CA . ASP C 1 55 ? 26.841 65.201 38.475 1.00 58.32 34 ASP C CA 1
ATOM 7727 C C . ASP C 1 55 ? 27.838 64.426 37.622 1.00 59.13 34 ASP C C 1
ATOM 7728 O O . ASP C 1 55 ? 28.801 63.859 38.136 1.00 59.66 34 ASP C O 1
ATOM 7733 N N . SER C 1 56 ? 27.570 64.402 36.318 1.00 59.49 35 SER C N 1
ATOM 7734 C CA . SER C 1 56 ? 28.418 63.779 35.307 1.00 60.05 35 SER C CA 1
ATOM 7735 C C . SER C 1 56 ? 28.028 64.389 33.957 1.00 59.87 35 SER C C 1
ATOM 7736 O O . SER C 1 56 ? 27.084 65.179 33.885 1.00 60.00 35 SER C O 1
ATOM 7739 N N . ILE C 1 57 ? 28.747 64.034 32.896 1.00 59.24 36 ILE C N 1
ATOM 7740 C CA . ILE C 1 57 ? 28.490 64.618 31.573 1.00 59.25 36 ILE C CA 1
ATOM 7741 C C . ILE C 1 57 ? 27.181 64.141 30.935 1.00 59.68 36 ILE C C 1
ATOM 7742 O O . ILE C 1 57 ? 26.658 64.787 30.023 1.00 59.75 36 ILE C O 1
ATOM 7747 N N . GLY C 1 58 ? 26.658 63.017 31.422 1.00 59.64 37 GLY C N 1
ATOM 7748 C CA . GLY C 1 58 ? 25.386 62.488 30.941 1.00 59.23 37 GLY C CA 1
ATOM 7749 C C . GLY C 1 58 ? 25.506 61.536 29.761 1.00 59.30 37 GLY C C 1
ATOM 7750 O O . GLY C 1 58 ? 26.611 61.254 29.290 1.00 58.59 37 GLY C O 1
ATOM 7751 N N . PRO C 1 59 ? 24.356 61.044 29.267 1.00 59.68 38 PRO C N 1
ATOM 7752 C CA . PRO C 1 59 ? 24.274 59.999 28.244 1.00 59.30 38 PRO C CA 1
ATOM 7753 C C . PRO C 1 59 ? 24.597 60.440 26.813 1.00 59.21 38 PRO C C 1
ATOM 7754 O O . PRO C 1 59 ? 24.976 59.600 25.992 1.00 60.16 38 PRO C O 1
ATOM 7758 N N . GLY C 1 60 ? 24.443 61.728 26.512 1.00 57.80 39 GLY C N 1
ATOM 7759 C CA . GLY C 1 60 ? 24.673 62.226 25.158 1.00 57.52 39 GLY C CA 1
ATOM 7760 C C . GLY C 1 60 ? 24.272 63.669 24.943 1.00 57.42 39 GLY C C 1
ATOM 7761 O O . GLY C 1 60 ? 23.798 64.333 25.860 1.00 57.23 39 GLY C O 1
ATOM 7762 N N . PHE C 1 61 ? 24.451 64.155 23.716 1.00 57.45 40 PHE C N 1
ATOM 7763 C CA . PHE C 1 61 ? 24.279 65.583 23.437 1.00 56.50 40 PHE C CA 1
ATOM 7764 C C . PHE C 1 61 ? 23.335 65.927 22.280 1.00 56.26 40 PHE C C 1
ATOM 7765 O O . PHE C 1 61 ? 23.362 67.040 21.757 1.00 56.11 40 PHE C O 1
ATOM 7773 N N . ASN C 1 62 ? 22.484 64.974 21.914 1.00 55.84 41 ASN C N 1
ATOM 7774 C CA . ASN C 1 62 ? 21.395 65.236 20.989 1.00 56.44 41 ASN C CA 1
ATOM 7775 C C . ASN C 1 62 ? 20.082 65.467 21.753 1.00 57.48 41 ASN C C 1
ATOM 7776 O O . ASN C 1 62 ? 19.469 64.512 22.241 1.00 57.86 41 ASN C O 1
ATOM 7781 N N . PRO C 1 63 ? 19.628 66.734 21.839 1.00 57.70 42 PRO C N 1
ATOM 7782 C CA . PRO C 1 63 ? 18.450 67.075 22.650 1.00 57.67 42 PRO C CA 1
ATOM 7783 C C . PRO C 1 63 ? 17.159 66.449 22.127 1.00 57.33 42 PRO C C 1
ATOM 7784 O O . PRO C 1 63 ? 16.151 66.427 22.837 1.00 58.11 42 PRO C O 1
ATOM 7788 N N . HIS C 1 64 ? 17.200 65.945 20.897 1.00 56.59 43 HIS C N 1
ATOM 7789 C CA . HIS C 1 64 ? 16.016 65.407 20.231 1.00 56.58 43 HIS C CA 1
ATOM 7790 C C . HIS C 1 64 ? 15.775 63.924 20.519 1.00 56.87 43 HIS C C 1
ATOM 7791 O O . HIS C 1 64 ? 14.791 63.352 20.048 1.00 58.00 43 HIS C O 1
ATOM 7798 N N . LEU C 1 65 ? 16.669 63.308 21.288 1.00 56.30 44 LEU C N 1
ATOM 7799 C CA . LEU C 1 65 ? 16.575 61.882 21.591 1.00 56.31 44 LEU C CA 1
ATOM 7800 C C . LEU C 1 65 ? 16.119 61.639 23.023 1.00 56.11 44 LEU C C 1
ATOM 7801 O O . LEU C 1 65 ? 16.581 62.304 23.952 1.00 56.08 44 LEU C O 1
ATOM 7806 N N . LEU C 1 66 ? 15.211 60.678 23.185 1.00 56.27 45 LEU C N 1
ATOM 7807 C CA . LEU C 1 66 ? 14.732 60.246 24.504 1.00 55.94 45 LEU C CA 1
ATOM 7808 C C . LEU C 1 66 ? 15.888 59.786 25.392 1.00 56.03 45 LEU C C 1
ATOM 7809 O O . LEU C 1 66 ? 15.892 60.029 26.600 1.00 55.75 45 LEU C O 1
ATOM 7814 N N . SER C 1 67 ? 16.866 59.134 24.762 1.00 56.08 46 SER C N 1
ATOM 7815 C CA . SER C 1 67 ? 18.035 58.576 25.430 1.00 55.57 46 SER C CA 1
ATOM 7816 C C . SER C 1 67 ? 18.946 59.635 26.045 1.00 55.89 46 SER C C 1
ATOM 7817 O O . SER C 1 67 ? 19.669 59.354 26.999 1.00 55.91 46 SER C O 1
ATOM 7820 N N . ASP C 1 68 ? 18.903 60.844 25.492 1.00 56.31 47 ASP C N 1
ATOM 7821 C CA . ASP C 1 68 ? 19.813 61.917 25.881 1.00 56.90 47 ASP C CA 1
ATOM 7822 C C . ASP C 1 68 ? 19.189 62.967 26.803 1.00 57.12 47 ASP C C 1
ATOM 7823 O O . ASP C 1 68 ? 19.835 63.969 27.108 1.00 57.06 47 ASP C O 1
ATOM 7828 N N . GLN C 1 69 ? 17.952 62.747 27.249 1.00 56.98 48 GLN C N 1
ATOM 7829 C CA . GLN C 1 69 ? 17.296 63.702 28.148 1.00 57.00 48 GLN C CA 1
ATOM 7830 C C . GLN C 1 69 ? 18.060 63.807 29.464 1.00 56.56 48 GLN C C 1
ATOM 7831 O O . GLN C 1 69 ? 18.231 62.815 30.168 1.00 55.95 48 GLN C O 1
ATOM 7837 N N . SER C 1 70 ? 18.550 65.014 29.752 1.00 56.70 49 SER C N 1
ATOM 7838 C CA . SER C 1 70 ? 19.323 65.310 30.958 1.00 56.80 49 SER C CA 1
ATOM 7839 C C . SER C 1 70 ? 19.527 66.824 31.074 1.00 57.33 49 SER C C 1
ATOM 7840 O O . SER C 1 70 ? 19.529 67.524 30.056 1.00 57.42 49 SER C O 1
ATOM 7843 N N . PRO C 1 71 ? 19.694 67.333 32.315 1.00 56.74 50 PRO C N 1
ATOM 7844 C CA . PRO C 1 71 ? 19.912 68.764 32.524 1.00 56.38 50 PRO C CA 1
ATOM 7845 C C . PRO C 1 71 ? 21.225 69.262 31.920 1.00 56.04 50 PRO C C 1
ATOM 7846 O O . PRO C 1 71 ? 21.322 70.433 31.566 1.00 56.08 50 PRO C O 1
ATOM 7850 N N . VAL C 1 72 ? 22.217 68.377 31.812 1.00 55.83 51 VAL C N 1
ATOM 7851 C CA . VAL C 1 72 ? 23.501 68.711 31.186 1.00 56.20 51 VAL C CA 1
ATOM 7852 C C . VAL C 1 72 ? 23.337 68.873 29.675 1.00 57.31 51 VAL C C 1
ATOM 7853 O O . VAL C 1 72 ? 23.785 69.865 29.098 1.00 57.59 51 VAL C O 1
ATOM 7857 N N . ASN C 1 73 ? 22.691 67.891 29.048 1.00 58.23 52 ASN C N 1
ATOM 7858 C CA . ASN C 1 73 ? 22.400 67.919 27.620 1.00 58.68 52 ASN C CA 1
ATOM 7859 C C . ASN C 1 73 ? 21.618 69.175 27.232 1.00 58.92 52 ASN C C 1
ATOM 7860 O O . ASN C 1 73 ? 21.910 69.807 26.217 1.00 59.13 52 ASN C O 1
ATOM 7865 N N . ALA C 1 74 ? 20.642 69.536 28.063 1.00 58.35 53 ALA C N 1
ATOM 7866 C CA . ALA C 1 74 ? 19.811 70.714 27.837 1.00 57.87 53 ALA C CA 1
ATOM 7867 C C . ALA C 1 74 ? 20.618 72.000 27.971 1.00 57.80 53 ALA C C 1
ATOM 7868 O O . ALA C 1 74 ? 20.388 72.962 27.238 1.00 58.40 53 ALA C O 1
ATOM 7870 N N . ALA C 1 75 ? 21.560 72.001 28.913 1.00 58.31 54 ALA C N 1
ATOM 7871 C CA . ALA C 1 75 ? 22.425 73.150 29.172 1.00 58.19 54 ALA C CA 1
ATOM 7872 C C . ALA C 1 75 ? 23.368 73.437 28.006 1.00 58.05 54 ALA C C 1
ATOM 7873 O O . ALA C 1 75 ? 23.488 74.582 27.567 1.00 58.40 54 ALA C O 1
ATOM 7875 N N . ILE C 1 76 ? 24.027 72.391 27.512 1.00 57.44 55 ILE C N 1
ATOM 7876 C CA . ILE C 1 76 ? 24.989 72.516 26.424 1.00 56.86 55 ILE C CA 1
ATOM 7877 C C . ILE C 1 76 ? 24.298 72.948 25.127 1.00 57.67 55 ILE C C 1
ATOM 7878 O O . ILE C 1 76 ? 24.781 73.837 24.428 1.00 57.80 55 ILE C O 1
ATOM 7883 N N . ALA C 1 77 ? 23.159 72.326 24.829 1.00 57.89 56 ALA C N 1
ATOM 7884 C CA . ALA C 1 77 ? 22.372 72.655 23.642 1.00 58.35 56 ALA C CA 1
ATOM 7885 C C . ALA C 1 77 ? 21.985 74.135 23.612 1.00 58.93 56 ALA C C 1
ATOM 7886 O O . ALA C 1 77 ? 22.085 74.792 22.573 1.00 59.43 56 ALA C O 1
ATOM 7888 N N . SER C 1 78 ? 21.543 74.641 24.762 1.00 58.71 57 SER C N 1
ATOM 7889 C CA . SER C 1 78 ? 21.194 76.048 24.945 1.00 58.66 57 SER C CA 1
ATOM 7890 C C . SER C 1 78 ? 22.336 76.988 24.554 1.00 58.38 57 SER C C 1
ATOM 7891 O O . SER C 1 78 ? 22.103 78.031 23.941 1.00 58.06 57 SER C O 1
ATOM 7894 N N . LEU C 1 79 ? 23.564 76.602 24.903 1.00 58.39 58 LEU C N 1
ATOM 7895 C CA . LEU C 1 79 ? 24.736 77.475 24.758 1.00 58.27 58 LEU C CA 1
ATOM 7896 C C . LEU C 1 79 ? 25.476 77.350 23.425 1.00 57.69 58 LEU C C 1
ATOM 7897 O O . LEU C 1 79 ? 26.170 78.286 23.019 1.00 58.26 58 LEU C O 1
ATOM 7902 N N . VAL C 1 80 ? 25.336 76.206 22.753 1.00 56.80 59 VAL C N 1
ATOM 7903 C CA . VAL C 1 80 ? 26.136 75.923 21.553 1.00 56.16 59 VAL C CA 1
ATOM 7904 C C . VAL C 1 80 ? 25.326 75.799 20.256 1.00 56.43 59 VAL C C 1
ATOM 7905 O O . VAL C 1 80 ? 25.856 76.023 19.166 1.00 56.13 59 VAL C O 1
ATOM 7909 N N . LEU C 1 81 ? 24.052 75.430 20.374 1.00 56.44 60 LEU C N 1
ATOM 7910 C CA . LEU C 1 81 ? 23.220 75.184 19.193 1.00 56.26 60 LEU C CA 1
ATOM 7911 C C . LEU C 1 81 ? 22.268 76.345 18.906 1.00 56.26 60 LEU C C 1
ATOM 7912 O O . LEU C 1 81 ? 21.775 76.985 19.840 1.00 56.34 60 LEU C O 1
ATOM 7917 N N . PRO C 1 82 ? 22.013 76.626 17.612 1.00 55.91 61 PRO C N 1
ATOM 7918 C CA . PRO C 1 82 ? 21.042 77.658 17.263 1.00 55.82 61 PRO C CA 1
ATOM 7919 C C . PRO C 1 82 ? 19.597 77.180 17.416 1.00 55.91 61 PRO C C 1
ATOM 7920 O O . PRO C 1 82 ? 19.301 75.989 17.263 1.00 55.76 61 PRO C O 1
ATOM 7924 N N . SER C 1 83 ? 18.712 78.123 17.723 1.00 55.98 62 SER C N 1
ATOM 7925 C CA . SER C 1 83 ? 17.290 77.846 17.904 1.00 55.86 62 SER C CA 1
ATOM 7926 C C . SER C 1 83 ? 16.450 78.913 17.221 1.00 55.73 62 SER C C 1
ATOM 7927 O O . SER C 1 83 ? 16.844 80.076 17.170 1.00 55.98 62 SER C O 1
ATOM 7930 N N . SER C 1 84 ? 15.293 78.509 16.702 1.00 55.60 63 SER C N 1
ATOM 7931 C CA . SER C 1 84 ? 14.329 79.446 16.130 1.00 55.06 63 SER C CA 1
ATOM 7932 C C . SER C 1 84 ? 13.688 80.294 17.231 1.00 55.33 63 SER C C 1
ATOM 7933 O O . SER C 1 84 ? 13.530 81.509 17.074 1.00 54.92 63 SER C O 1
ATOM 7936 N N . PHE C 1 85 ? 13.326 79.640 18.338 1.00 55.40 64 PHE C N 1
ATOM 7937 C CA . PHE C 1 85 ? 12.675 80.293 19.477 1.00 55.38 64 PHE C CA 1
ATOM 7938 C C . PHE C 1 85 ? 13.306 79.863 20.791 1.00 55.69 64 PHE C C 1
ATOM 7939 O O . PHE C 1 85 ? 13.784 78.738 20.917 1.00 55.40 64 PHE C O 1
ATOM 7947 N N . ARG C 1 86 ? 13.290 80.769 21.765 1.00 56.63 65 ARG C N 1
ATOM 7948 C CA . ARG C 1 86 ? 13.809 80.515 23.109 1.00 56.75 65 ARG C CA 1
ATOM 7949 C C . ARG C 1 86 ? 12.679 80.653 24.126 1.00 57.27 65 ARG C C 1
ATOM 7950 O O . ARG C 1 86 ? 11.846 81.554 23.993 1.00 56.88 65 ARG C O 1
ATOM 7958 N N . PRO C 1 87 ? 12.639 79.769 25.147 1.00 57.82 66 PRO C N 1
ATOM 7959 C CA . PRO C 1 87 ? 11.559 79.848 26.131 1.00 57.86 66 PRO C CA 1
ATOM 7960 C C . PRO C 1 87 ? 11.832 80.812 27.290 1.00 58.26 66 PRO C C 1
ATOM 7961 O O . PRO C 1 87 ? 12.963 80.921 27.761 1.00 58.37 66 PRO C O 1
ATOM 7965 N N . VAL C 1 88 ? 10.785 81.515 27.715 1.00 58.81 67 VAL C N 1
ATOM 7966 C CA . VAL C 1 88 ? 10.808 82.354 28.918 1.00 58.89 67 VAL C CA 1
ATOM 7967 C C . VAL C 1 88 ? 9.674 81.903 29.848 1.00 59.30 67 VAL C C 1
ATOM 7968 O O . VAL C 1 88 ? 8.644 81.420 29.368 1.00 59.38 67 VAL C O 1
ATOM 7972 N N . PRO C 1 89 ? 9.863 82.031 31.177 1.00 59.34 68 PRO C N 1
ATOM 7973 C CA . PRO C 1 89 ? 8.796 81.685 32.120 1.00 60.04 68 PRO C CA 1
ATOM 7974 C C . PRO C 1 89 ? 7.497 82.459 31.878 1.00 61.10 68 PRO C C 1
ATOM 7975 O O . PRO C 1 89 ? 7.524 83.678 31.683 1.00 61.63 68 PRO C O 1
ATOM 7979 N N . ASP C 1 90 ? 6.378 81.738 31.879 1.00 61.91 69 ASP C N 1
ATOM 7980 C CA . ASP C 1 90 ? 5.051 82.326 31.699 1.00 63.70 69 ASP C CA 1
ATOM 7981 C C . ASP C 1 90 ? 4.005 81.422 32.352 1.00 65.13 69 ASP C C 1
ATOM 7982 O O . ASP C 1 90 ? 3.614 80.402 31.770 1.00 65.68 69 ASP C O 1
ATOM 7987 N N . PRO C 1 91 ? 3.554 81.785 33.570 1.00 66.33 70 PRO C N 1
ATOM 7988 C CA . PRO C 1 91 ? 2.563 80.988 34.315 1.00 66.66 70 PRO C CA 1
ATOM 7989 C C . PRO C 1 91 ? 1.195 80.929 33.636 1.00 66.69 70 PRO C C 1
ATOM 7990 O O . PRO C 1 91 ? 0.360 80.106 34.014 1.00 67.48 70 PRO C O 1
ATOM 7994 N N . THR C 1 92 ? 0.988 81.794 32.644 1.00 65.45 71 THR C N 1
ATOM 7995 C CA . THR C 1 92 ? -0.234 81.841 31.842 1.00 65.16 71 THR C CA 1
ATOM 7996 C C . THR C 1 92 ? -0.274 80.706 30.805 1.00 64.98 71 THR C C 1
ATOM 7997 O O . THR C 1 92 ? -1.339 80.371 30.271 1.00 65.28 71 THR C O 1
ATOM 8001 N N . SER C 1 93 ? 0.889 80.114 30.535 1.00 63.43 72 SER C N 1
ATOM 8002 C CA . SER C 1 93 ? 1.008 79.009 29.593 1.00 61.79 72 SER C CA 1
ATOM 8003 C C . SER C 1 93 ? 0.754 77.666 30.283 1.00 61.13 72 SER C C 1
ATOM 8004 O O . SER C 1 93 ? 1.255 77.438 31.382 1.00 61.20 72 SER C O 1
ATOM 8007 N N . PRO C 1 94 ? -0.018 76.769 29.636 1.00 60.69 73 PRO C N 1
ATOM 8008 C CA . PRO C 1 94 ? -0.249 75.402 30.134 1.00 60.18 73 PRO C CA 1
ATOM 8009 C C . PRO C 1 94 ? 1.070 74.677 30.404 1.00 60.31 73 PRO C C 1
ATOM 8010 O O . PRO C 1 94 ? 1.124 73.707 31.174 1.00 59.00 73 PRO C O 1
ATOM 8014 N N . THR C 1 95 ? 2.123 75.180 29.770 1.00 60.34 74 THR C N 1
ATOM 8015 C CA . THR C 1 95 ? 3.437 74.570 29.789 1.00 60.53 74 THR C CA 1
ATOM 8016 C C . THR C 1 95 ? 4.413 75.300 30.745 1.00 60.41 74 THR C C 1
ATOM 8017 O O . THR C 1 95 ? 5.483 74.777 31.082 1.00 59.99 74 THR C O 1
ATOM 8021 N N . GLY C 1 96 ? 4.026 76.495 31.191 1.00 59.22 75 GLY C N 1
ATOM 8022 C CA . GLY C 1 96 ? 4.873 77.324 32.041 1.00 58.56 75 GLY C CA 1
ATOM 8023 C C . GLY C 1 96 ? 5.876 78.175 31.278 1.00 58.52 75 GLY C C 1
ATOM 8024 O O . GLY C 1 96 ? 6.570 79.000 31.873 1.00 58.09 75 GLY C O 1
ATOM 8025 N N . SER C 1 97 ? 5.955 77.967 29.963 1.00 58.32 76 SER C N 1
ATOM 8026 C CA . SER C 1 97 ? 6.877 78.703 29.095 1.00 59.08 76 SER C CA 1
ATOM 8027 C C . SER C 1 97 ? 6.167 79.363 27.919 1.00 59.72 76 SER C C 1
ATOM 8028 O O . SER C 1 97 ? 5.193 78.829 27.377 1.00 59.49 76 SER C O 1
ATOM 8031 N N . ARG C 1 98 ? 6.681 80.525 27.527 1.00 60.17 77 ARG C N 1
ATOM 8032 C CA . ARG C 1 98 ? 6.290 81.185 26.294 1.00 60.87 77 ARG C CA 1
ATOM 8033 C C . ARG C 1 98 ? 7.509 81.167 25.381 1.00 60.73 77 ARG C C 1
ATOM 8034 O O . ARG C 1 98 ? 8.639 81.362 25.835 1.00 60.95 77 ARG C O 1
ATOM 8042 N N . TRP C 1 99 ? 7.279 80.920 24.097 1.00 60.68 78 TRP C N 1
ATOM 8043 C CA . TRP C 1 99 ? 8.367 80.792 23.136 1.00 60.03 78 TRP C CA 1
ATOM 8044 C C . TRP C 1 99 ? 8.536 82.062 22.327 1.00 60.33 78 TRP C C 1
ATOM 8045 O O . TRP C 1 99 ? 7.620 82.493 21.621 1.00 61.14 78 TRP C O 1
ATOM 8056 N N . GLU C 1 100 ? 9.709 82.675 22.462 1.00 60.48 79 GLU C N 1
ATOM 8057 C CA . GLU C 1 100 ? 9.984 83.960 21.823 1.00 60.99 79 GLU C CA 1
ATOM 8058 C C . GLU C 1 100 ? 11.079 83.854 20.773 1.00 59.34 79 GLU C C 1
ATOM 8059 O O . GLU C 1 100 ? 12.068 83.134 20.957 1.00 58.77 79 GLU C O 1
ATOM 8065 N N . LEU C 1 101 ? 10.881 84.582 19.675 1.00 57.97 80 LEU C N 1
ATOM 8066 C CA . LEU C 1 101 ? 11.782 84.567 18.524 1.00 56.89 80 LEU C CA 1
ATOM 8067 C C . LEU C 1 101 ? 13.230 84.837 18.910 1.00 56.35 80 LEU C C 1
ATOM 8068 O O . LEU C 1 101 ? 13.523 85.820 19.592 1.00 56.01 80 LEU C O 1
ATOM 8073 N N . ASP C 1 102 ? 14.122 83.949 18.479 1.00 55.97 81 ASP C N 1
ATOM 8074 C CA . ASP C 1 102 ? 15.552 84.145 18.653 1.00 57.04 81 ASP C CA 1
ATOM 8075 C C . ASP C 1 102 ? 16.053 85.044 17.519 1.00 57.61 81 ASP C C 1
ATOM 8076 O O . ASP C 1 102 ? 16.263 84.585 16.390 1.00 56.96 81 ASP C O 1
ATOM 8081 N N . THR C 1 103 ? 16.231 86.326 17.836 1.00 58.10 82 THR C N 1
ATOM 8082 C CA . THR C 1 103 ? 16.630 87.329 16.852 1.00 58.92 82 THR C CA 1
ATOM 8083 C C . THR C 1 103 ? 18.105 87.213 16.470 1.00 59.57 82 THR C C 1
ATOM 8084 O O . THR C 1 103 ? 18.531 87.764 15.454 1.00 59.82 82 THR C O 1
ATOM 8088 N N . THR C 1 104 ? 18.877 86.498 17.284 1.00 60.02 83 THR C N 1
ATOM 8089 C CA . THR C 1 104 ? 20.272 86.207 16.965 1.00 60.13 83 THR C CA 1
ATOM 8090 C C . THR C 1 104 ? 20.349 85.338 15.708 1.00 59.94 83 THR C C 1
ATOM 8091 O O . THR C 1 104 ? 21.167 85.594 14.826 1.00 60.20 83 THR C O 1
ATOM 8095 N N . LEU C 1 105 ? 19.484 84.328 15.623 1.00 59.75 84 LEU C N 1
ATOM 8096 C CA . LEU C 1 105 ? 19.451 83.444 14.457 1.00 60.01 84 LEU C CA 1
ATOM 8097 C C . LEU C 1 105 ? 18.555 83.974 13.332 1.00 59.87 84 LEU C C 1
ATOM 8098 O O . LEU C 1 105 ? 18.939 83.938 12.163 1.00 60.49 84 LEU C O 1
ATOM 8103 N N . LEU C 1 106 ? 17.373 84.468 13.691 1.00 59.41 85 LEU C N 1
ATOM 8104 C CA . LEU C 1 106 ? 16.340 84.777 12.707 1.00 59.11 85 LEU C CA 1
ATOM 8105 C C . LEU C 1 106 ? 15.981 86.256 12.613 1.00 59.61 85 LEU C C 1
ATOM 8106 O O . LEU C 1 106 ? 16.046 86.989 13.601 1.00 60.49 85 LEU C O 1
ATOM 8111 N N . GLU C 1 107 ? 15.606 86.678 11.407 1.00 59.07 86 GLU C N 1
ATOM 8112 C CA . GLU C 1 107 ? 15.028 87.999 11.175 1.00 58.99 86 GLU C CA 1
ATOM 8113 C C . GLU C 1 107 ? 13.535 87.965 11.505 1.00 58.41 86 GLU C C 1
ATOM 8114 O O . GLU C 1 107 ? 13.005 88.891 12.128 1.00 58.43 86 GLU C O 1
ATOM 8120 N N . SER C 1 108 ? 12.870 86.885 11.083 1.00 57.83 87 SER C N 1
ATOM 8121 C CA . SER C 1 108 ? 11.443 86.692 11.321 1.00 57.55 87 SER C CA 1
ATOM 8122 C C . SER C 1 108 ? 11.032 85.240 11.112 1.00 58.04 87 SER C C 1
ATOM 8123 O O . SER C 1 108 ? 11.666 84.499 10.341 1.00 57.50 87 SER C O 1
ATOM 8126 N N . ALA C 1 109 ? 9.965 84.852 11.820 1.00 59.26 88 ALA C N 1
ATOM 8127 C CA . ALA C 1 109 ? 9.311 83.560 11.644 1.00 60.61 88 ALA C CA 1
ATOM 8128 C C . ALA C 1 109 ? 7.821 83.771 11.859 1.00 61.72 88 ALA C C 1
ATOM 8129 O O . ALA C 1 109 ? 7.390 84.134 12.957 1.00 62.39 88 ALA C O 1
ATOM 8131 N N . GLU C 1 110 ? 7.036 83.563 10.809 1.00 62.63 89 GLU C N 1
ATOM 8132 C CA . GLU C 1 110 ? 5.602 83.819 10.889 1.00 63.91 89 GLU C CA 1
ATOM 8133 C C . GLU C 1 110 ? 4.773 82.882 10.022 1.00 64.06 89 GLU C C 1
ATOM 8134 O O . GLU C 1 110 ? 5.270 82.308 9.048 1.00 64.12 89 GLU C O 1
ATOM 8140 N N . VAL C 1 111 ? 3.504 82.731 10.396 1.00 64.20 90 VAL C N 1
ATOM 8141 C CA . VAL C 1 111 ? 2.529 82.042 9.559 1.00 64.18 90 VAL C CA 1
ATOM 8142 C C . VAL C 1 111 ? 2.258 82.901 8.324 1.00 64.59 90 VAL C C 1
ATOM 8143 O O . VAL C 1 111 ? 1.752 84.021 8.426 1.00 64.54 90 VAL C O 1
ATOM 8147 N N . THR C 1 112 ? 2.623 82.357 7.166 1.00 65.31 91 THR C N 1
ATOM 8148 C CA . THR C 1 112 ? 2.574 83.055 5.882 1.00 65.68 91 THR C CA 1
ATOM 8149 C C . THR C 1 112 ? 1.253 82.810 5.154 1.00 66.88 91 THR C C 1
ATOM 8150 O O . THR C 1 112 ? 0.772 83.665 4.403 1.00 66.55 91 THR C O 1
ATOM 8154 N N . GLN C 1 113 ? 0.679 81.632 5.380 1.00 68.35 92 GLN C N 1
ATOM 8155 C CA . GLN C 1 113 ? -0.553 81.212 4.722 1.00 69.87 92 GLN C CA 1
ATOM 8156 C C . GLN C 1 113 ? -1.342 80.302 5.660 1.00 70.60 92 GLN C C 1
ATOM 8157 O O . GLN C 1 113 ? -0.758 79.542 6.436 1.00 70.42 92 GLN C O 1
ATOM 8163 N N . GLU C 1 114 ? -2.668 80.401 5.589 1.00 71.75 93 GLU C N 1
ATOM 8164 C CA . GLU C 1 114 ? -3.562 79.637 6.457 1.00 72.67 93 GLU C CA 1
ATOM 8165 C C . GLU C 1 114 ? -4.251 78.491 5.723 1.00 72.43 93 GLU C C 1
ATOM 8166 O O . GLU C 1 114 ? -4.749 77.562 6.364 1.00 72.55 93 GLU C O 1
ATOM 8172 N N . ASN C 1 115 ? -4.295 78.561 4.392 1.00 72.52 94 ASN C N 1
ATOM 8173 C CA . ASN C 1 115 ? -4.909 77.491 3.598 1.00 72.40 94 ASN C CA 1
ATOM 8174 C C . ASN C 1 115 ? -4.060 76.216 3.701 1.00 71.18 94 ASN C C 1
ATOM 8175 O O . ASN C 1 115 ? -4.336 75.384 4.570 1.00 72.17 94 ASN C O 1
ATOM 8180 N N . PRO C 1 116 ? -3.028 76.047 2.839 1.00 68.90 95 PRO C N 1
ATOM 8181 C CA . PRO C 1 116 ? -1.986 75.145 3.334 1.00 66.33 95 PRO C CA 1
ATOM 8182 C C . PRO C 1 116 ? -1.206 75.868 4.431 1.00 63.96 95 PRO C C 1
ATOM 8183 O O . PRO C 1 116 ? -0.393 76.745 4.136 1.00 63.39 95 PRO C O 1
ATOM 8187 N N . PHE C 1 117 ? -1.493 75.526 5.685 1.00 61.85 96 PHE C N 1
ATOM 8188 C CA . PHE C 1 117 ? -0.816 76.115 6.844 1.00 59.26 96 PHE C CA 1
ATOM 8189 C C . PHE C 1 117 ? 0.703 76.102 6.649 1.00 57.99 96 PHE C C 1
ATOM 8190 O O . PHE C 1 117 ? 1.313 75.033 6.554 1.00 56.37 96 PHE C O 1
ATOM 8198 N N . THR C 1 118 ? 1.298 77.291 6.551 1.00 57.62 97 THR C N 1
ATOM 8199 C CA . THR C 1 118 ? 2.741 77.418 6.318 1.00 58.00 97 THR C CA 1
ATOM 8200 C C . THR C 1 118 ? 3.409 78.455 7.210 1.00 57.26 97 THR C C 1
ATOM 8201 O O . THR C 1 118 ? 2.832 79.501 7.517 1.00 57.15 97 THR C O 1
ATOM 8205 N N . VAL C 1 119 ? 4.639 78.140 7.608 1.00 56.83 98 VAL C N 1
ATOM 8206 C CA . VAL C 1 119 ? 5.492 79.040 8.369 1.00 56.51 98 VAL C CA 1
ATOM 8207 C C . VAL C 1 119 ? 6.749 79.307 7.546 1.00 56.88 98 VAL C C 1
ATOM 8208 O O . VAL C 1 119 ? 7.363 78.370 7.025 1.00 56.69 98 VAL C O 1
ATOM 8212 N N . THR C 1 120 ? 7.127 80.576 7.417 1.00 57.31 99 THR C N 1
ATOM 8213 C CA . THR C 1 120 ? 8.381 80.917 6.750 1.00 57.85 99 THR C CA 1
ATOM 8214 C C . THR C 1 120 ? 9.374 81.527 7.733 1.00 57.79 99 THR C C 1
ATOM 8215 O O . THR C 1 120 ? 9.065 82.497 8.426 1.00 58.19 99 THR C O 1
ATOM 8219 N N . TYR C 1 121 ? 10.556 80.921 7.797 1.00 57.69 100 TYR C N 1
ATOM 8220 C CA . TYR C 1 121 ? 11.651 81.398 8.631 1.00 57.19 100 TYR C CA 1
ATOM 8221 C C . TYR C 1 121 ? 12.636 82.164 7.756 1.00 57.48 100 TYR C C 1
ATOM 8222 O O . TYR C 1 121 ? 13.052 81.666 6.709 1.00 57.48 100 TYR C O 1
ATOM 8231 N N . LYS C 1 122 ? 12.999 83.374 8.176 1.00 57.91 101 LYS C N 1
ATOM 8232 C CA . LYS C 1 122 ? 14.036 84.141 7.483 1.00 58.08 101 LYS C CA 1
ATOM 8233 C C . LYS C 1 122 ? 15.314 84.156 8.314 1.00 58.03 101 LYS C C 1
ATOM 8234 O O . LYS C 1 122 ? 15.391 84.814 9.359 1.00 58.04 101 LYS C O 1
ATOM 8240 N N . ILE C 1 123 ? 16.305 83.402 7.844 1.00 57.82 102 ILE C N 1
ATOM 8241 C CA . ILE C 1 123 ? 17.555 83.199 8.571 1.00 58.03 102 ILE C CA 1
ATOM 8242 C C . ILE C 1 123 ? 18.533 84.319 8.245 1.00 58.46 102 ILE C C 1
ATOM 8243 O O . ILE C 1 123 ? 18.607 84.769 7.102 1.00 59.36 102 ILE C O 1
ATOM 8248 N N . ARG C 1 124 ? 19.270 84.771 9.256 1.00 58.62 103 ARG C N 1
ATOM 8249 C CA . ARG C 1 124 ? 20.264 85.824 9.076 1.00 59.13 103 ARG C CA 1
ATOM 8250 C C . ARG C 1 124 ? 21.426 85.347 8.205 1.00 59.19 103 ARG C C 1
ATOM 8251 O O . ARG C 1 124 ? 21.901 84.223 8.377 1.00 58.80 103 ARG C O 1
ATOM 8259 N N . PRO C 1 125 ? 21.864 86.192 7.246 1.00 59.13 104 PRO C N 1
ATOM 8260 C CA . PRO C 1 125 ? 23.009 85.878 6.383 1.00 59.58 104 PRO C CA 1
ATOM 8261 C C . PRO C 1 125 ? 24.283 85.554 7.166 1.00 59.96 104 PRO C C 1
ATOM 8262 O O . PRO C 1 125 ? 25.005 84.618 6.805 1.00 59.15 104 PRO C O 1
ATOM 8266 N N . GLU C 1 126 ? 24.534 86.309 8.236 1.00 60.93 105 GLU C N 1
ATOM 8267 C CA . GLU C 1 126 ? 25.740 86.152 9.051 1.00 62.04 105 GLU C CA 1
ATOM 8268 C C . GLU C 1 126 ? 25.740 84.864 9.879 1.00 62.34 105 GLU C C 1
ATOM 8269 O O . GLU C 1 126 ? 26.806 84.382 10.270 1.00 63.23 105 GLU C O 1
ATOM 8275 N N . ALA C 1 127 ? 24.552 84.318 10.148 1.00 61.99 106 ALA C N 1
ATOM 8276 C CA . ALA C 1 127 ? 24.407 83.103 10.960 1.00 61.70 106 ALA C CA 1
ATOM 8277 C C . ALA C 1 127 ? 25.090 81.903 10.309 1.00 61.60 106 ALA C C 1
ATOM 8278 O O . ALA C 1 127 ? 24.699 81.456 9.228 1.00 61.83 106 ALA C O 1
ATOM 8280 N N . GLN C 1 128 ? 26.119 81.394 10.979 1.00 61.15 107 GLN C N 1
ATOM 8281 C CA . GLN C 1 128 ? 26.965 80.348 10.417 1.00 61.13 107 GLN C CA 1
ATOM 8282 C C . GLN C 1 128 ? 27.359 79.297 11.448 1.00 60.28 107 GLN C C 1
ATOM 8283 O O . GLN C 1 128 ? 27.464 79.584 12.643 1.00 59.68 107 GLN C O 1
ATOM 8289 N N . TRP C 1 129 ? 27.583 78.082 10.960 1.00 59.50 108 TRP C N 1
ATOM 8290 C CA . TRP C 1 129 ? 28.178 77.022 11.756 1.00 58.95 108 TRP C CA 1
ATOM 8291 C C . TRP C 1 129 ? 29.650 77.324 12.032 1.00 59.30 108 TRP C C 1
ATOM 8292 O O . TRP C 1 129 ? 30.251 78.206 11.408 1.00 59.87 108 TRP C O 1
ATOM 8303 N N . THR C 1 130 ? 30.219 76.572 12.966 1.00 59.60 109 THR C N 1
ATOM 8304 C CA . THR C 1 130 ? 31.572 76.780 13.459 1.00 59.79 109 THR C CA 1
ATOM 8305 C C . THR C 1 130 ? 32.648 76.559 12.368 1.00 59.76 109 THR C C 1
ATOM 8306 O O . THR C 1 130 ? 33.759 77.098 12.454 1.00 59.39 109 THR C O 1
ATOM 8310 N N . ASP C 1 131 ? 32.298 75.784 11.341 1.00 59.56 110 ASP C N 1
ATOM 8311 C CA . ASP C 1 131 ? 33.209 75.494 10.232 1.00 59.77 110 ASP C CA 1
ATOM 8312 C C . ASP C 1 131 ? 33.002 76.441 9.040 1.00 60.17 110 ASP C C 1
ATOM 8313 O O . ASP C 1 131 ? 33.438 76.149 7.919 1.00 60.45 110 ASP C O 1
ATOM 8318 N N . ASN C 1 132 ? 32.335 77.567 9.302 1.00 60.03 111 ASN C N 1
ATOM 8319 C CA . ASN C 1 132 ? 32.032 78.605 8.298 1.00 60.10 111 ASN C CA 1
ATOM 8320 C C . ASN C 1 132 ? 30.906 78.274 7.312 1.00 59.56 111 ASN C C 1
ATOM 8321 O O . ASN C 1 132 ? 30.558 79.100 6.467 1.00 59.40 111 ASN C O 1
ATOM 8326 N N . ALA C 1 133 ? 30.340 77.074 7.424 1.00 59.00 112 ALA C N 1
ATOM 8327 C CA . ALA C 1 133 ? 29.168 76.710 6.633 1.00 58.59 112 ALA C CA 1
ATOM 8328 C C . ALA C 1 133 ? 27.969 77.501 7.146 1.00 58.24 112 ALA C C 1
ATOM 8329 O O . ALA C 1 133 ? 27.841 77.708 8.354 1.00 58.71 112 ALA C O 1
ATOM 8331 N N . PRO C 1 134 ? 27.100 77.973 6.234 1.00 57.78 113 PRO C N 1
ATOM 8332 C CA . PRO C 1 134 ? 25.948 78.749 6.691 1.00 57.49 113 PRO C CA 1
ATOM 8333 C C . PRO C 1 134 ? 24.901 77.899 7.418 1.00 57.32 113 PRO C C 1
ATOM 8334 O O . PRO C 1 134 ? 24.694 76.734 7.069 1.00 57.44 113 PRO C O 1
ATOM 8338 N N . ILE C 1 135 ? 24.268 78.478 8.435 1.00 56.79 114 ILE C N 1
ATOM 8339 C CA . ILE C 1 135 ? 23.065 77.883 9.006 1.00 56.48 114 ILE C CA 1
ATOM 8340 C C . ILE C 1 135 ? 21.943 78.219 8.033 1.00 56.69 114 ILE C C 1
ATOM 8341 O O . ILE C 1 135 ? 21.609 79.389 7.840 1.00 56.58 114 ILE C O 1
ATOM 8346 N N . ALA C 1 136 ? 21.381 77.188 7.408 1.00 56.69 115 ALA C N 1
ATOM 8347 C CA . ALA C 1 136 ? 20.481 77.380 6.272 1.00 56.75 115 ALA C CA 1
ATOM 8348 C C . ALA C 1 136 ? 19.243 76.487 6.324 1.00 56.87 115 ALA C C 1
ATOM 8349 O O . ALA C 1 136 ? 19.067 75.707 7.263 1.00 56.86 115 ALA C O 1
ATOM 8351 N N . ALA C 1 137 ? 18.393 76.613 5.304 1.00 56.73 116 ALA C N 1
ATOM 8352 C CA . ALA C 1 137 ? 17.152 75.841 5.193 1.00 56.99 116 ALA C CA 1
ATOM 8353 C C . ALA C 1 137 ? 17.389 74.330 5.139 1.00 57.35 116 ALA C C 1
ATOM 8354 O O . ALA C 1 137 ? 16.530 73.548 5.554 1.00 57.54 116 ALA C O 1
ATOM 8356 N N . ASP C 1 138 ? 18.556 73.932 4.637 1.00 57.12 117 ASP C N 1
ATOM 8357 C CA . ASP C 1 138 ? 18.973 72.529 4.618 1.00 57.44 117 ASP C CA 1
ATOM 8358 C C . ASP C 1 138 ? 18.995 71.924 6.018 1.00 57.19 117 ASP C C 1
ATOM 8359 O O . ASP C 1 138 ? 18.642 70.758 6.202 1.00 56.73 117 ASP C O 1
ATOM 8364 N N . ASP C 1 139 ? 19.410 72.730 6.994 1.00 57.07 118 ASP C N 1
ATOM 8365 C CA . ASP C 1 139 ? 19.457 72.317 8.393 1.00 56.63 118 ASP C CA 1
ATOM 8366 C C . ASP C 1 139 ? 18.046 72.107 8.953 1.00 56.48 118 ASP C C 1
ATOM 8367 O O . ASP C 1 139 ? 17.822 71.197 9.754 1.00 56.80 118 ASP C O 1
ATOM 8372 N N . TYR C 1 140 ? 17.103 72.946 8.523 1.00 56.03 119 TYR C N 1
ATOM 8373 C CA . TYR C 1 140 ? 15.682 72.780 8.854 1.00 55.34 119 TYR C CA 1
ATOM 8374 C C . TYR C 1 140 ? 15.119 71.503 8.237 1.00 55.74 119 TYR C C 1
ATOM 8375 O O . TYR C 1 140 ? 14.516 70.688 8.932 1.00 56.34 119 TYR C O 1
ATOM 8384 N N . TRP C 1 141 ? 15.331 71.336 6.933 1.00 56.20 120 TRP C N 1
ATOM 8385 C CA . TRP C 1 141 ? 14.901 70.140 6.200 1.00 56.38 120 TRP C CA 1
ATOM 8386 C C . TRP C 1 141 ? 15.416 68.861 6.860 1.00 56.43 120 TRP C C 1
ATOM 8387 O O . TRP C 1 141 ? 14.663 67.898 7.034 1.00 56.27 120 TRP C O 1
ATOM 8398 N N . TYR C 1 142 ? 16.694 68.869 7.233 1.00 56.64 121 TYR C N 1
ATOM 8399 C CA . TYR C 1 142 ? 17.344 67.713 7.847 1.00 57.17 121 TYR C CA 1
ATOM 8400 C C . TYR C 1 142 ? 16.737 67.315 9.197 1.00 57.20 121 TYR C C 1
ATOM 8401 O O . TYR C 1 142 ? 16.498 66.129 9.444 1.00 57.53 121 TYR C O 1
ATOM 8410 N N . LEU C 1 143 ? 16.495 68.300 10.063 1.00 56.49 122 LEU C N 1
ATOM 8411 C CA . LEU C 1 143 ? 15.913 68.029 11.377 1.00 55.91 122 LEU C CA 1
ATOM 8412 C C . LEU C 1 143 ? 14.511 67.442 11.249 1.00 56.02 122 LEU C C 1
ATOM 8413 O O . LEU C 1 143 ? 14.167 66.515 11.976 1.00 55.61 122 LEU C O 1
ATOM 8418 N N . TRP C 1 144 ? 13.720 67.973 10.316 1.00 56.31 123 TRP C N 1
ATOM 8419 C CA . TRP C 1 144 ? 12.392 67.433 10.027 1.00 56.65 123 TRP C CA 1
ATOM 8420 C C . TRP C 1 144 ? 12.465 65.963 9.636 1.00 57.31 123 TRP C C 1
ATOM 8421 O O . TRP C 1 144 ? 11.754 65.136 10.200 1.00 57.90 123 TRP C O 1
ATOM 8432 N N . ARG C 1 145 ? 13.330 65.652 8.673 1.00 58.03 124 ARG C N 1
ATOM 8433 C CA . ARG C 1 145 ? 13.490 64.288 8.173 1.00 59.16 124 ARG C CA 1
ATOM 8434 C C . ARG C 1 145 ? 13.890 63.307 9.273 1.00 58.76 124 ARG C C 1
ATOM 8435 O O . ARG C 1 145 ? 13.376 62.190 9.329 1.00 59.12 124 ARG C O 1
ATOM 8443 N N . GLN C 1 146 ? 14.800 63.734 10.143 1.00 58.34 125 GLN C N 1
ATOM 8444 C CA . GLN C 1 146 ? 15.262 62.902 11.256 1.00 58.22 125 GLN C CA 1
ATOM 8445 C C . GLN C 1 146 ? 14.182 62.698 12.314 1.00 57.92 125 GLN C C 1
ATOM 8446 O O . GLN C 1 146 ? 13.987 61.585 12.798 1.00 57.77 125 GLN C O 1
ATOM 8452 N N . MET C 1 147 ? 13.475 63.772 12.657 1.00 58.12 126 MET C N 1
ATOM 8453 C CA . MET C 1 147 ? 12.416 63.721 13.665 1.00 58.34 126 MET C CA 1
ATOM 8454 C C . MET C 1 147 ? 11.260 62.821 13.251 1.00 59.17 126 MET C C 1
ATOM 8455 O O . MET C 1 147 ? 10.567 62.272 14.098 1.00 59.51 126 MET C O 1
ATOM 8460 N N . VAL C 1 148 ? 11.075 62.668 11.945 1.00 60.10 127 VAL C N 1
ATOM 8461 C CA . VAL C 1 148 ? 9.985 61.880 11.376 1.00 61.09 127 VAL C CA 1
ATOM 8462 C C . VAL C 1 148 ? 10.388 60.414 11.120 1.00 61.70 127 VAL C C 1
ATOM 8463 O O . VAL C 1 148 ? 9.548 59.512 11.187 1.00 62.59 127 VAL C O 1
ATOM 8467 N N . SER C 1 149 ? 11.670 60.177 10.853 1.00 61.36 128 SER C N 1
ATOM 8468 C CA . SER C 1 149 ? 12.139 58.832 10.506 1.00 61.52 128 SER C CA 1
ATOM 8469 C C . SER C 1 149 ? 12.889 58.075 11.615 1.00 61.81 128 SER C C 1
ATOM 8470 O O . SER C 1 149 ? 12.933 56.844 11.593 1.00 62.57 128 SER C O 1
ATOM 8473 N N . GLN C 1 150 ? 13.474 58.794 12.573 1.00 61.34 129 GLN C N 1
ATOM 8474 C CA . GLN C 1 150 ? 14.262 58.153 13.634 1.00 61.70 129 GLN C CA 1
ATOM 8475 C C . GLN C 1 150 ? 13.415 57.666 14.809 1.00 61.38 129 GLN C C 1
ATOM 8476 O O . GLN C 1 150 ? 12.580 58.412 15.321 1.00 62.06 129 GLN C O 1
ATOM 8482 N N . PRO C 1 151 ? 13.616 56.400 15.225 1.00 61.35 130 PRO C N 1
ATOM 8483 C CA . PRO C 1 151 ? 13.012 55.892 16.464 1.00 60.44 130 PRO C CA 1
ATOM 8484 C C . PRO C 1 151 ? 13.595 56.528 17.729 1.00 59.33 130 PRO C C 1
ATOM 8485 O O . PRO C 1 151 ? 14.753 56.939 17.742 1.00 59.05 130 PRO C O 1
ATOM 8489 N N . GLY C 1 152 ? 12.779 56.610 18.776 1.00 58.01 131 GLY C N 1
ATOM 8490 C CA . GLY C 1 152 ? 13.221 57.117 20.070 1.00 57.35 131 GLY C CA 1
ATOM 8491 C C . GLY C 1 152 ? 13.521 58.604 20.103 1.00 56.96 131 GLY C C 1
ATOM 8492 O O . GLY C 1 152 ? 14.425 59.039 20.822 1.00 57.06 131 GLY C O 1
ATOM 8493 N N . VAL C 1 153 ? 12.768 59.383 19.325 1.00 55.95 132 VAL C N 1
ATOM 8494 C CA . VAL C 1 153 ? 12.910 60.842 19.332 1.00 55.12 132 VAL C CA 1
ATOM 8495 C C . VAL C 1 153 ? 11.869 61.488 20.250 1.00 55.45 132 VAL C C 1
ATOM 8496 O O . VAL C 1 153 ? 10.850 60.873 20.572 1.00 55.60 132 VAL C O 1
ATOM 8500 N N . VAL C 1 154 ? 12.141 62.719 20.676 1.00 55.38 133 VAL C N 1
ATOM 8501 C CA . VAL C 1 154 ? 11.240 63.465 21.559 1.00 55.32 133 VAL C CA 1
ATOM 8502 C C . VAL C 1 154 ? 9.948 63.862 20.834 1.00 55.90 133 VAL C C 1
ATOM 8503 O O . VAL C 1 154 ? 9.991 64.500 19.774 1.00 55.33 133 VAL C O 1
ATOM 8507 N N . ASP C 1 155 ? 8.818 63.458 21.419 1.00 56.47 134 ASP C N 1
ATOM 8508 C CA . ASP C 1 155 ? 7.466 63.880 21.011 1.00 56.92 134 ASP C CA 1
ATOM 8509 C C . ASP C 1 155 ? 7.372 64.536 19.615 1.00 57.22 134 ASP C C 1
ATOM 8510 O O . ASP C 1 155 ? 7.271 65.761 19.507 1.00 57.43 134 ASP C O 1
ATOM 8515 N N . PRO C 1 156 ? 7.422 63.715 18.546 1.00 57.29 135 PRO C N 1
ATOM 8516 C CA . PRO C 1 156 ? 7.475 64.204 17.163 1.00 57.59 135 PRO C CA 1
ATOM 8517 C C . PRO C 1 156 ? 6.132 64.464 16.463 1.00 57.83 135 PRO C C 1
ATOM 8518 O O . PRO C 1 156 ? 6.118 64.654 15.244 1.00 58.75 135 PRO C O 1
ATOM 8522 N N . ALA C 1 157 ? 5.028 64.487 17.208 1.00 57.66 136 ALA C N 1
ATOM 8523 C CA . ALA C 1 157 ? 3.696 64.656 16.609 1.00 57.39 136 ALA C CA 1
ATOM 8524 C C . ALA C 1 157 ? 3.538 65.927 15.767 1.00 57.12 136 ALA C C 1
ATOM 8525 O O . ALA C 1 157 ? 2.801 65.927 14.777 1.00 57.51 136 ALA C O 1
ATOM 8527 N N . GLY C 1 158 ? 4.224 66.997 16.164 1.00 56.73 137 GLY C N 1
ATOM 8528 C CA . GLY C 1 158 ? 4.207 68.255 15.425 1.00 56.66 137 GLY C CA 1
ATOM 8529 C C . GLY C 1 158 ? 5.009 68.142 14.145 1.00 57.93 137 GLY C C 1
ATOM 8530 O O . GLY C 1 158 ? 4.572 68.596 13.080 1.00 58.42 137 GLY C O 1
ATOM 8531 N N . TYR C 1 159 ? 6.184 67.526 14.246 1.00 57.98 138 TYR C N 1
ATOM 8532 C CA . TYR C 1 159 ? 7.019 67.259 13.078 1.00 58.17 138 TYR C CA 1
ATOM 8533 C C . TYR C 1 159 ? 6.311 66.366 12.066 1.00 58.61 138 TYR C C 1
ATOM 8534 O O . TYR C 1 159 ? 6.496 66.533 10.861 1.00 58.97 138 TYR C O 1
ATOM 8543 N N . ASP C 1 160 ? 5.502 65.428 12.560 1.00 58.75 139 ASP C N 1
ATOM 8544 C CA . ASP C 1 160 ? 4.768 64.505 11.696 1.00 59.69 139 ASP C CA 1
ATOM 8545 C C . ASP C 1 160 ? 3.710 65.210 10.834 1.00 59.15 139 ASP C C 1
ATOM 8546 O O . ASP C 1 160 ? 3.277 64.675 9.820 1.00 59.05 139 ASP C O 1
ATOM 8551 N N . LEU C 1 161 ? 3.323 66.420 11.232 1.00 58.33 140 LEU C N 1
ATOM 8552 C CA . LEU C 1 161 ? 2.337 67.201 10.488 1.00 57.31 140 LEU C CA 1
ATOM 8553 C C . LEU C 1 161 ? 2.964 67.983 9.333 1.00 57.29 140 LEU C C 1
ATOM 8554 O O . LEU C 1 161 ? 2.248 68.490 8.462 1.00 56.96 140 LEU C O 1
ATOM 8559 N N . ILE C 1 162 ? 4.295 68.069 9.327 1.00 56.94 141 ILE C N 1
ATOM 8560 C CA . ILE C 1 162 ? 5.027 68.768 8.270 1.00 56.94 141 ILE C CA 1
ATOM 8561 C C . ILE C 1 162 ? 4.908 68.036 6.931 1.00 57.53 141 ILE C C 1
ATOM 8562 O O . ILE C 1 162 ? 5.114 66.824 6.844 1.00 57.73 141 ILE C O 1
ATOM 8567 N N . THR C 1 163 ? 4.570 68.803 5.900 1.00 57.98 142 THR C N 1
ATOM 8568 C CA . THR C 1 163 ? 4.326 68.288 4.560 1.00 58.16 142 THR C CA 1
ATOM 8569 C C . THR C 1 163 ? 5.551 68.478 3.656 1.00 58.07 142 THR C C 1
ATOM 8570 O O . THR C 1 163 ? 5.773 67.709 2.712 1.00 57.86 142 THR C O 1
ATOM 8574 N N . GLY C 1 164 ? 6.351 69.492 3.973 1.00 57.89 143 GLY C N 1
ATOM 8575 C CA . GLY C 1 164 ? 7.571 69.783 3.233 1.00 57.65 143 GLY C CA 1
ATOM 8576 C C . GLY C 1 164 ? 8.340 70.950 3.820 1.00 58.03 143 GLY C C 1
ATOM 8577 O O . GLY C 1 164 ? 7.787 71.766 4.568 1.00 57.81 143 GLY C O 1
ATOM 8578 N N . VAL C 1 165 ? 9.628 71.005 3.493 1.00 58.47 144 VAL C N 1
ATOM 8579 C CA . VAL C 1 165 ? 10.491 72.127 3.849 1.00 59.30 144 VAL C CA 1
ATOM 8580 C C . VAL C 1 165 ? 11.243 72.552 2.589 1.00 60.76 144 VAL C C 1
ATOM 8581 O O . VAL C 1 165 ? 12.066 71.798 2.062 1.00 60.61 144 VAL C O 1
ATOM 8585 N N . GLN C 1 166 ? 10.945 73.756 2.109 1.00 62.21 145 GLN C N 1
ATOM 8586 C CA . GLN C 1 166 ? 11.533 74.275 0.877 1.00 63.74 145 GLN C CA 1
ATOM 8587 C C . GLN C 1 166 ? 12.610 75.320 1.160 1.00 63.90 145 GLN C C 1
ATOM 8588 O O . GLN C 1 166 ? 12.453 76.156 2.055 1.00 63.93 145 GLN C O 1
ATOM 8594 N N . SER C 1 167 ? 13.694 75.265 0.387 1.00 64.27 146 SER C N 1
ATOM 8595 C CA . SER C 1 167 ? 14.805 76.209 0.505 1.00 64.45 146 SER C CA 1
ATOM 8596 C C . SER C 1 167 ? 14.659 77.349 -0.502 1.00 64.32 146 SER C C 1
ATOM 8597 O O . SER C 1 167 ? 14.595 77.114 -1.709 1.00 64.07 146 SER C O 1
ATOM 8600 N N . VAL C 1 168 ? 14.596 78.578 0.006 1.00 64.33 147 VAL C N 1
ATOM 8601 C CA . VAL C 1 168 ? 14.443 79.774 -0.830 1.00 64.38 147 VAL C CA 1
ATOM 8602 C C . VAL C 1 168 ? 15.474 80.838 -0.425 1.00 64.06 147 VAL C C 1
ATOM 8603 O O . VAL C 1 168 ? 15.968 80.832 0.707 1.00 64.23 147 VAL C O 1
ATOM 8607 N N . GLU C 1 169 ? 15.801 81.730 -1.363 1.00 63.22 148 GLU C N 1
ATOM 8608 C CA . GLU C 1 169 ? 16.726 82.855 -1.141 1.00 62.86 148 GLU C CA 1
ATOM 8609 C C . GLU C 1 169 ? 18.130 82.419 -0.702 1.00 61.93 148 GLU C C 1
ATOM 8610 O O . GLU C 1 169 ? 18.656 82.887 0.316 1.00 61.37 148 GLU C O 1
ATOM 8616 N N . GLY C 1 170 ? 18.719 81.516 -1.486 1.00 60.89 149 GLY C N 1
ATOM 8617 C CA . GLY C 1 170 ? 20.068 81.008 -1.239 1.00 59.97 149 GLY C CA 1
ATOM 8618 C C . GLY C 1 170 ? 20.219 80.255 0.071 1.00 59.29 149 GLY C C 1
ATOM 8619 O O . GLY C 1 170 ? 21.276 80.301 0.699 1.00 59.24 149 GLY C O 1
ATOM 8620 N N . GLY C 1 171 ? 19.155 79.567 0.482 1.00 58.51 150 GLY C N 1
ATOM 8621 C CA . GLY C 1 171 ? 19.157 78.787 1.717 1.00 57.93 150 GLY C CA 1
ATOM 8622 C C . GLY C 1 171 ? 18.812 79.579 2.965 1.00 57.45 150 GLY C C 1
ATOM 8623 O O . GLY C 1 171 ? 18.607 78.999 4.028 1.00 57.53 150 GLY C O 1
ATOM 8624 N N . LYS C 1 172 ? 18.736 80.901 2.838 1.00 57.31 151 LYS C N 1
ATOM 8625 C CA . LYS C 1 172 ? 18.482 81.775 3.986 1.00 57.17 151 LYS C CA 1
ATOM 8626 C C . LYS C 1 172 ? 17.000 81.939 4.336 1.00 57.25 151 LYS C C 1
ATOM 8627 O O . LYS C 1 172 ? 16.654 82.637 5.293 1.00 57.51 151 LYS C O 1
ATOM 8633 N N . GLN C 1 173 ? 16.136 81.280 3.572 1.00 57.11 152 GLN C N 1
ATOM 8634 C CA . GLN C 1 173 ? 14.702 81.319 3.821 1.00 57.37 152 GLN C CA 1
ATOM 8635 C C . GLN C 1 173 ? 14.137 79.902 3.789 1.00 57.10 152 GLN C C 1
ATOM 8636 O O . GLN C 1 173 ? 14.331 79.172 2.818 1.00 57.35 152 GLN C O 1
ATOM 8642 N N . ALA C 1 174 ? 13.456 79.517 4.868 1.00 56.89 153 ALA C N 1
ATOM 8643 C CA . ALA C 1 174 ? 12.880 78.181 4.996 1.00 56.55 153 ALA C CA 1
ATOM 8644 C C . ALA C 1 174 ? 11.357 78.244 5.045 1.00 56.29 153 ALA C C 1
ATOM 8645 O O . ALA C 1 174 ? 10.782 78.834 5.960 1.00 56.44 153 ALA C O 1
ATOM 8647 N N . VAL C 1 175 ? 10.712 77.638 4.051 1.00 56.15 154 VAL C N 1
ATOM 8648 C CA . VAL C 1 175 ? 9.254 77.613 3.968 1.00 55.51 154 VAL C CA 1
ATOM 8649 C C . VAL C 1 175 ? 8.743 76.228 4.356 1.00 55.55 154 VAL C C 1
ATOM 8650 O O . VAL C 1 175 ? 8.931 75.259 3.615 1.00 55.48 154 VAL C O 1
ATOM 8654 N N . VAL C 1 176 ? 8.094 76.147 5.517 1.00 55.41 155 VAL C N 1
ATOM 8655 C CA . VAL C 1 176 ? 7.612 74.873 6.051 1.00 55.27 155 VAL C CA 1
ATOM 8656 C C . VAL C 1 176 ? 6.098 74.736 5.877 1.00 56.17 155 VAL C C 1
ATOM 8657 O O . VAL C 1 176 ? 5.329 75.567 6.369 1.00 56.42 155 VAL C O 1
ATOM 8661 N N . THR C 1 177 ? 5.693 73.679 5.172 1.00 56.28 156 THR C N 1
ATOM 8662 C CA . THR C 1 177 ? 4.286 73.392 4.876 1.00 56.50 156 THR C CA 1
ATOM 8663 C C . THR C 1 177 ? 3.724 72.352 5.847 1.00 56.59 156 THR C C 1
ATOM 8664 O O . THR C 1 177 ? 4.427 71.415 6.228 1.00 56.37 156 THR C O 1
ATOM 8668 N N . PHE C 1 178 ? 2.459 72.518 6.231 1.00 56.16 157 PHE C N 1
ATOM 8669 C CA . PHE C 1 178 ? 1.788 71.590 7.145 1.00 55.78 157 PHE C CA 1
ATOM 8670 C C . PHE C 1 178 ? 0.491 71.033 6.544 1.00 56.09 157 PHE C C 1
ATOM 8671 O O . PHE C 1 178 ? -0.162 71.690 5.731 1.00 55.34 157 PHE C O 1
ATOM 8679 N N . SER C 1 179 ? 0.118 69.828 6.972 1.00 56.84 158 SER C N 1
ATOM 8680 C CA . SER C 1 179 ? -1.117 69.177 6.523 1.00 57.17 158 SER C CA 1
ATOM 8681 C C . SER C 1 179 ? -2.355 69.653 7.293 1.00 57.67 158 SER C C 1
ATOM 8682 O O . SER C 1 179 ? -3.487 69.356 6.907 1.00 57.81 158 SER C O 1
ATOM 8685 N N . GLN C 1 180 ? -2.127 70.392 8.377 1.00 57.80 159 GLN C N 1
ATOM 8686 C CA . GLN C 1 180 ? -3.198 70.909 9.225 1.00 57.72 159 GLN C CA 1
ATOM 8687 C C . GLN C 1 180 ? -2.663 72.093 10.026 1.00 57.69 159 GLN C C 1
ATOM 8688 O O . GLN C 1 180 ? -1.448 72.299 10.062 1.00 58.21 159 GLN C O 1
ATOM 8694 N N . PRO C 1 181 ? -3.555 72.878 10.666 1.00 57.70 160 PRO C N 1
ATOM 8695 C CA . PRO C 1 181 ? -3.056 73.890 11.602 1.00 57.81 160 PRO C CA 1
ATOM 8696 C C . PRO C 1 181 ? -2.304 73.235 12.761 1.00 57.83 160 PRO C C 1
ATOM 8697 O O . PRO C 1 181 ? -2.740 72.202 13.276 1.00 57.94 160 PRO C O 1
ATOM 8701 N N . TYR C 1 182 ? -1.169 73.818 13.136 1.00 57.81 161 TYR C N 1
ATOM 8702 C CA . TYR C 1 182 ? -0.399 73.358 14.291 1.00 57.55 161 TYR C CA 1
ATOM 8703 C C . TYR C 1 182 ? 0.053 74.561 15.118 1.00 57.47 161 TYR C C 1
ATOM 8704 O O . TYR C 1 182 ? 1.122 75.125 14.864 1.00 57.72 161 TYR C O 1
ATOM 8713 N N . PRO C 1 183 ? -0.781 74.967 16.098 1.00 57.60 162 PRO C N 1
ATOM 8714 C CA . PRO C 1 183 ? -0.571 76.142 16.961 1.00 57.71 162 PRO C CA 1
ATOM 8715 C C . PRO C 1 183 ? 0.764 76.179 17.712 1.00 57.38 162 PRO C C 1
ATOM 8716 O O . PRO C 1 183 ? 1.249 77.266 18.035 1.00 57.45 162 PRO C O 1
ATOM 8720 N N . ALA C 1 184 ? 1.351 75.015 17.978 1.00 56.76 163 ALA C N 1
ATOM 8721 C CA . ALA C 1 184 ? 2.569 74.950 18.790 1.00 56.86 163 ALA C CA 1
ATOM 8722 C C . ALA C 1 184 ? 3.852 74.967 17.962 1.00 56.77 163 ALA C C 1
ATOM 8723 O O . ALA C 1 184 ? 4.909 74.548 18.442 1.00 57.09 163 ALA C O 1
ATOM 8725 N N . TRP C 1 185 ? 3.756 75.476 16.736 1.00 55.75 164 TRP C N 1
ATOM 8726 C CA . TRP C 1 185 ? 4.862 75.444 15.771 1.00 55.59 164 TRP C CA 1
ATOM 8727 C C . TRP C 1 185 ? 6.153 76.133 16.235 1.00 55.69 164 TRP C C 1
ATOM 8728 O O . TRP C 1 185 ? 7.232 75.828 15.722 1.00 56.23 164 TRP C O 1
ATOM 8739 N N . ARG C 1 186 ? 6.042 77.050 17.195 1.00 55.30 165 ARG C N 1
ATOM 8740 C CA . ARG C 1 186 ? 7.207 77.767 17.721 1.00 55.75 165 ARG C CA 1
ATOM 8741 C C . ARG C 1 186 ? 8.170 76.861 18.500 1.00 56.05 165 ARG C C 1
ATOM 8742 O O . ARG C 1 186 ? 9.298 77.258 18.805 1.00 56.08 165 ARG C O 1
ATOM 8750 N N . GLU C 1 187 ? 7.721 75.646 18.812 1.00 56.20 166 GLU C N 1
ATOM 8751 C CA . GLU C 1 187 ? 8.546 74.658 19.504 1.00 56.70 166 GLU C CA 1
ATOM 8752 C C . GLU C 1 187 ? 9.316 73.777 18.515 1.00 56.68 166 GLU C C 1
ATOM 8753 O O . GLU C 1 187 ? 10.146 72.952 18.909 1.00 56.96 166 GLU C O 1
ATOM 8759 N N . LEU C 1 188 ? 9.038 73.963 17.229 1.00 55.93 167 LEU C N 1
ATOM 8760 C CA . LEU C 1 188 ? 9.741 73.240 16.174 1.00 55.32 167 LEU C CA 1
ATOM 8761 C C . LEU C 1 188 ? 11.023 73.967 15.778 1.00 55.03 167 LEU C C 1
ATOM 8762 O O . LEU C 1 188 ? 11.125 75.188 15.925 1.00 55.83 167 LEU C O 1
ATOM 8767 N N . PHE C 1 189 ? 11.993 73.203 15.279 1.00 53.83 168 PHE C N 1
ATOM 8768 C CA . PHE C 1 189 ? 13.252 73.745 14.759 1.00 54.37 168 PHE C CA 1
ATOM 8769 C C . PHE C 1 189 ? 14.048 74.563 15.784 1.00 55.00 168 PHE C C 1
ATOM 8770 O O . PHE C 1 189 ? 14.573 75.641 15.490 1.00 55.39 168 PHE C O 1
ATOM 8778 N N . ASN C 1 190 ? 14.116 74.026 16.993 1.00 55.50 169 ASN C N 1
ATOM 8779 C CA . ASN C 1 190 ? 15.014 74.516 18.022 1.00 56.60 169 ASN C CA 1
ATOM 8780 C C . ASN C 1 190 ? 16.076 73.450 18.244 1.00 56.92 169 ASN C C 1
ATOM 8781 O O . ASN C 1 190 ? 15.857 72.279 17.903 1.00 57.06 169 ASN C O 1
ATOM 8786 N N . ASP C 1 191 ? 17.220 73.860 18.793 1.00 56.98 170 ASP C N 1
ATOM 8787 C CA . ASP C 1 191 ? 18.393 72.993 18.923 1.00 57.15 170 ASP C CA 1
ATOM 8788 C C . ASP C 1 191 ? 18.734 72.368 17.568 1.00 57.35 170 ASP C C 1
ATOM 8789 O O . ASP C 1 191 ? 18.823 71.142 17.433 1.00 57.53 170 ASP C O 1
ATOM 8794 N N . ILE C 1 192 ? 18.902 73.233 16.568 1.00 56.88 171 ILE C N 1
ATOM 8795 C CA . ILE C 1 192 ? 19.176 72.810 15.199 1.00 55.89 171 ILE C CA 1
ATOM 8796 C C . ILE C 1 192 ? 20.594 72.246 15.096 1.00 55.89 171 ILE C C 1
ATOM 8797 O O . ILE C 1 192 ? 21.525 72.761 15.726 1.00 56.00 171 ILE C O 1
ATOM 8802 N N . LEU C 1 193 ? 20.736 71.178 14.312 1.00 55.48 172 LEU C N 1
ATOM 8803 C CA . LEU C 1 193 ? 22.015 70.495 14.125 1.00 55.19 172 LEU C CA 1
ATOM 8804 C C . LEU C 1 193 ? 22.609 70.768 12.739 1.00 55.20 172 LEU C C 1
ATOM 8805 O O . LEU C 1 193 ? 21.864 70.995 11.780 1.00 54.79 172 LEU C O 1
ATOM 8810 N N . PRO C 1 194 ? 23.956 70.763 12.628 1.00 55.23 173 PRO C N 1
ATOM 8811 C CA . PRO C 1 194 ? 24.576 70.926 11.308 1.00 55.24 173 PRO C CA 1
ATOM 8812 C C . PRO C 1 194 ? 24.353 69.699 10.419 1.00 55.52 173 PRO C C 1
ATOM 8813 O O . PRO C 1 194 ? 24.979 68.654 10.621 1.00 56.64 173 PRO C O 1
ATOM 8817 N N . ALA C 1 195 ? 23.452 69.844 9.450 1.00 55.16 174 ALA C N 1
ATOM 8818 C CA . ALA C 1 195 ? 23.047 68.755 8.554 1.00 55.42 174 ALA C CA 1
ATOM 8819 C C . ALA C 1 195 ? 24.221 68.065 7.864 1.00 56.05 174 ALA C C 1
ATOM 8820 O O . ALA C 1 195 ? 24.281 66.836 7.822 1.00 56.27 174 ALA C O 1
ATOM 8822 N N . HIS C 1 196 ? 25.148 68.866 7.339 1.00 56.42 175 HIS C N 1
ATOM 8823 C CA . HIS C 1 196 ? 26.296 68.367 6.582 1.00 57.13 175 HIS C CA 1
ATOM 8824 C C . HIS C 1 196 ? 27.305 67.610 7.450 1.00 57.85 175 HIS C C 1
ATOM 8825 O O . HIS C 1 196 ? 28.156 66.884 6.929 1.00 58.16 175 HIS C O 1
ATOM 8832 N N . ILE C 1 197 ? 27.197 67.782 8.766 1.00 58.30 176 ILE C N 1
ATOM 8833 C CA . ILE C 1 197 ? 28.120 67.171 9.718 1.00 58.69 176 ILE C CA 1
ATOM 8834 C C . ILE C 1 197 ? 27.548 65.874 10.298 1.00 59.44 176 ILE C C 1
ATOM 8835 O O . ILE C 1 197 ? 28.168 64.816 10.184 1.00 58.77 176 ILE C O 1
ATOM 8840 N N . VAL C 1 198 ? 26.364 65.967 10.903 1.00 60.79 177 VAL C N 1
ATOM 8841 C CA . VAL C 1 198 ? 25.695 64.831 11.555 1.00 62.01 177 VAL C CA 1
ATOM 8842 C C . VAL C 1 198 ? 25.450 63.672 10.578 1.00 63.18 177 VAL C C 1
ATOM 8843 O O . VAL C 1 198 ? 25.545 62.498 10.948 1.00 63.75 177 VAL C O 1
ATOM 8847 N N . LYS C 1 199 ? 25.140 64.028 9.336 1.00 63.86 178 LYS C N 1
ATOM 8848 C CA . LYS C 1 199 ? 24.932 63.092 8.234 1.00 65.51 178 LYS C CA 1
ATOM 8849 C C . LYS C 1 199 ? 26.084 62.098 8.056 1.00 65.37 178 LYS C C 1
ATOM 8850 O O . LYS C 1 199 ? 25.853 60.917 7.788 1.00 65.73 178 LYS C O 1
ATOM 8856 N N . ASP C 1 200 ? 27.315 62.587 8.202 1.00 64.90 179 ASP C N 1
ATOM 8857 C CA . ASP C 1 200 ? 28.512 61.805 7.889 1.00 64.54 179 ASP C CA 1
ATOM 8858 C C . ASP C 1 200 ? 29.257 61.264 9.114 1.00 64.48 179 ASP C C 1
ATOM 8859 O O . ASP C 1 200 ? 30.084 60.356 8.976 1.00 64.42 179 ASP C O 1
ATOM 8864 N N . ILE C 1 201 ? 28.979 61.813 10.299 1.00 63.88 180 ILE C N 1
ATOM 8865 C CA . ILE C 1 201 ? 29.680 61.378 11.518 1.00 63.79 180 ILE C CA 1
ATOM 8866 C C . ILE C 1 201 ? 29.295 59.956 11.931 1.00 62.84 180 ILE C C 1
ATOM 8867 O O . ILE C 1 201 ? 28.152 59.538 11.716 1.00 62.21 180 ILE C O 1
ATOM 8872 N N . PRO C 1 202 ? 30.257 59.202 12.504 1.00 62.12 181 PRO C N 1
ATOM 8873 C CA . PRO C 1 202 ? 29.980 57.855 13.003 1.00 61.33 181 PRO C CA 1
ATOM 8874 C C . PRO C 1 202 ? 28.896 57.867 14.078 1.00 60.44 181 PRO C C 1
ATOM 8875 O O . PRO C 1 202 ? 29.007 58.601 15.063 1.00 60.60 181 PRO C O 1
ATOM 8879 N N . GLY C 1 203 ? 27.859 57.061 13.871 1.00 59.29 182 GLY C N 1
ATOM 8880 C CA . GLY C 1 203 ? 26.721 57.000 14.779 1.00 58.22 182 GLY C CA 1
ATOM 8881 C C . GLY C 1 203 ? 25.527 57.789 14.275 1.00 58.21 182 GLY C C 1
ATOM 8882 O O . GLY C 1 203 ? 24.383 57.507 14.650 1.00 58.54 182 GLY C O 1
ATOM 8883 N N . GLY C 1 204 ? 25.799 58.781 13.426 1.00 57.83 183 GLY C N 1
ATOM 8884 C CA . GLY C 1 204 ? 24.766 59.641 12.845 1.00 57.27 183 GLY C CA 1
ATOM 8885 C C . GLY C 1 204 ? 23.944 60.396 13.876 1.00 57.28 183 GLY C C 1
ATOM 8886 O O . GLY C 1 204 ? 24.454 60.802 14.917 1.00 56.68 183 GLY C O 1
ATOM 8887 N N . PHE C 1 205 ? 22.661 60.568 13.572 1.00 57.20 184 PHE C N 1
ATOM 8888 C CA . PHE C 1 205 ? 21.719 61.283 14.426 1.00 57.01 184 PHE C CA 1
ATOM 8889 C C . PHE C 1 205 ? 21.520 60.571 15.767 1.00 57.44 184 PHE C C 1
ATOM 8890 O O . PHE C 1 205 ? 21.488 61.212 16.820 1.00 57.65 184 PHE C O 1
ATOM 8898 N N . GLY C 1 206 ? 21.416 59.245 15.715 1.00 57.48 185 GLY C N 1
ATOM 8899 C CA . GLY C 1 206 ? 21.099 58.429 16.883 1.00 57.64 185 GLY C CA 1
ATOM 8900 C C . GLY C 1 206 ? 22.195 58.265 17.921 1.00 58.54 185 GLY C C 1
ATOM 8901 O O . GLY C 1 206 ? 21.902 58.118 19.107 1.00 59.85 185 GLY C O 1
ATOM 8902 N N . ALA C 1 207 ? 23.455 58.286 17.492 1.00 58.51 186 ALA C N 1
ATOM 8903 C CA . ALA C 1 207 ? 24.571 57.987 18.396 1.00 58.01 186 ALA C CA 1
ATOM 8904 C C . ALA C 1 207 ? 25.803 58.865 18.201 1.00 57.81 186 ALA C C 1
ATOM 8905 O O . ALA C 1 207 ? 26.711 58.845 19.029 1.00 58.15 186 ALA C O 1
ATOM 8907 N N . GLY C 1 208 ? 25.831 59.632 17.115 1.00 57.61 187 GLY C N 1
ATOM 8908 C CA . GLY C 1 208 ? 27.001 60.438 16.757 1.00 58.25 187 GLY C CA 1
ATOM 8909 C C . GLY C 1 208 ? 27.356 61.549 17.730 1.00 58.96 187 GLY C C 1
ATOM 8910 O O . GLY C 1 208 ? 28.523 61.928 17.849 1.00 59.07 187 GLY C O 1
ATOM 8911 N N . LEU C 1 209 ? 26.351 62.067 18.431 1.00 59.08 188 LEU C N 1
ATOM 8912 C CA . LEU C 1 209 ? 26.548 63.180 19.349 1.00 58.83 188 LEU C CA 1
ATOM 8913 C C . LEU C 1 209 ? 26.606 62.723 20.803 1.00 59.06 188 LEU C C 1
ATOM 8914 O O . LEU C 1 209 ? 26.458 63.534 21.725 1.00 59.35 188 LEU C O 1
ATOM 8919 N N . ALA C 1 210 ? 26.832 61.425 21.004 1.00 58.58 189 ALA C N 1
ATOM 8920 C CA . ALA C 1 210 ? 26.896 60.850 22.349 1.00 58.86 189 ALA C CA 1
ATOM 8921 C C . ALA C 1 210 ? 28.073 61.398 23.156 1.00 59.04 189 ALA C C 1
ATOM 8922 O O . ALA C 1 210 ? 27.934 61.700 24.343 1.00 59.27 189 ALA C O 1
ATOM 8924 N N . ARG C 1 211 ? 29.221 61.529 22.497 1.00 59.03 190 ARG C N 1
ATOM 8925 C CA . ARG C 1 211 ? 30.454 61.967 23.143 1.00 59.58 190 ARG C CA 1
ATOM 8926 C C . ARG C 1 211 ? 31.212 62.988 22.293 1.00 59.92 190 ARG C C 1
ATOM 8927 O O . ARG C 1 211 ? 32.418 63.171 22.464 1.00 60.05 190 ARG C O 1
ATOM 8935 N N . ALA C 1 212 ? 30.497 63.653 21.385 1.00 60.24 191 ALA C N 1
ATOM 8936 C CA . ALA C 1 212 ? 31.109 64.599 20.446 1.00 61.08 191 ALA C CA 1
ATOM 8937 C C . ALA C 1 212 ? 30.151 65.703 19.999 1.00 61.68 191 ALA C C 1
ATOM 8938 O O . ALA C 1 212 ? 28.967 65.457 19.773 1.00 61.57 191 ALA C O 1
ATOM 8940 N N . MET C 1 213 ? 30.686 66.917 19.886 1.00 62.70 192 MET C N 1
ATOM 8941 C CA . MET C 1 213 ? 29.981 68.059 19.306 1.00 63.35 192 MET C CA 1
ATOM 8942 C C . MET C 1 213 ? 30.963 68.897 18.479 1.00 62.84 192 MET C C 1
ATOM 8943 O O . MET C 1 213 ? 31.253 70.044 18.832 1.00 63.12 192 MET C O 1
ATOM 8948 N N . PRO C 1 214 ? 31.473 68.330 17.365 1.00 62.04 193 PRO C N 1
ATOM 8949 C CA . PRO C 1 214 ? 32.579 68.958 16.639 1.00 61.33 193 PRO C CA 1
ATOM 8950 C C . PRO C 1 214 ? 32.220 70.297 15.990 1.00 60.66 193 PRO C C 1
ATOM 8951 O O . PRO C 1 214 ? 33.066 71.194 15.923 1.00 61.14 193 PRO C O 1
ATOM 8955 N N . VAL C 1 215 ? 30.982 70.421 15.515 1.00 59.59 194 VAL C N 1
ATOM 8956 C CA . VAL C 1 215 ? 30.525 71.634 14.836 1.00 58.17 194 VAL C CA 1
ATOM 8957 C C . VAL C 1 215 ? 29.233 72.141 15.478 1.00 57.92 194 VAL C C 1
ATOM 8958 O O . VAL C 1 215 ? 28.241 71.411 15.582 1.00 57.02 194 VAL C O 1
ATOM 8962 N N . THR C 1 216 ? 29.277 73.394 15.925 1.00 57.29 195 THR C N 1
ATOM 8963 C CA . THR C 1 216 ? 28.147 74.043 16.587 1.00 56.77 195 THR C CA 1
ATOM 8964 C C . THR C 1 216 ? 27.864 75.410 15.961 1.00 56.74 195 THR C C 1
ATOM 8965 O O . THR C 1 216 ? 28.498 75.791 14.978 1.00 56.75 195 THR C O 1
ATOM 8969 N N . GLY C 1 217 ? 26.904 76.140 16.520 1.00 56.55 196 GLY C N 1
ATOM 8970 C CA . GLY C 1 217 ? 26.488 77.419 15.940 1.00 56.53 196 GLY C CA 1
ATOM 8971 C C . GLY C 1 217 ? 25.839 78.352 16.941 1.00 56.25 196 GLY C C 1
ATOM 8972 O O . GLY C 1 217 ? 24.702 78.790 16.755 1.00 55.91 196 GLY C O 1
ATOM 8973 N N . GLY C 1 218 ? 26.570 78.660 18.005 1.00 56.31 197 GLY C N 1
ATOM 8974 C CA . GLY C 1 218 ? 26.071 79.544 19.046 1.00 56.88 197 GLY C CA 1
ATOM 8975 C C . GLY C 1 218 ? 27.163 80.369 19.688 1.00 57.26 197 GLY C C 1
ATOM 8976 O O . GLY C 1 218 ? 28.314 80.351 19.246 1.00 57.06 197 GLY C O 1
ATOM 8977 N N . GLN C 1 219 ? 26.784 81.090 20.739 1.00 57.97 198 GLN C N 1
ATOM 8978 C CA . GLN C 1 219 ? 27.682 81.956 21.500 1.00 58.48 198 GLN C CA 1
ATOM 8979 C C . GLN C 1 219 ? 28.928 81.213 21.991 1.00 58.06 198 GLN C C 1
ATOM 8980 O O . GLN C 1 219 ? 30.037 81.742 21.928 1.00 58.39 198 GLN C O 1
ATOM 8986 N N . PHE C 1 220 ? 28.728 79.990 22.476 1.00 57.22 199 PHE C N 1
ATOM 8987 C CA . PHE C 1 220 ? 29.819 79.120 22.905 1.00 56.37 199 PHE C CA 1
ATOM 8988 C C . PHE C 1 220 ? 30.008 77.973 21.917 1.00 56.18 199 PHE C C 1
ATOM 8989 O O . PHE C 1 220 ? 29.086 77.613 21.186 1.00 55.38 199 PHE C O 1
ATOM 8997 N N . ARG C 1 221 ? 31.207 77.403 21.907 1.00 56.53 200 ARG C N 1
ATOM 8998 C CA . ARG C 1 221 ? 31.477 76.173 21.170 1.00 57.47 200 ARG C CA 1
ATOM 8999 C C . ARG C 1 221 ? 32.014 75.115 22.132 1.00 57.73 200 ARG C C 1
ATOM 9000 O O . ARG C 1 221 ? 32.447 75.441 23.241 1.00 56.86 200 ARG C O 1
ATOM 9008 N N . VAL C 1 222 ? 31.981 73.855 21.707 1.00 58.37 201 VAL C N 1
ATOM 9009 C CA . VAL C 1 222 ? 32.470 72.754 22.529 1.00 58.78 201 VAL C CA 1
ATOM 9010 C C . VAL C 1 222 ? 33.942 72.471 22.228 1.00 59.42 201 VAL C C 1
ATOM 9011 O O . VAL C 1 222 ? 34.290 72.025 21.133 1.00 59.61 201 VAL C O 1
ATOM 9015 N N . GLU C 1 223 ? 34.797 72.738 23.211 1.00 59.93 202 GLU C N 1
ATOM 9016 C CA . GLU C 1 223 ? 36.231 72.509 23.075 1.00 60.30 202 GLU C CA 1
ATOM 9017 C C . GLU C 1 223 ? 36.587 71.040 23.315 1.00 60.38 202 GLU C C 1
ATOM 9018 O O . GLU C 1 223 ? 37.215 70.410 22.465 1.00 60.55 202 GLU C O 1
ATOM 9024 N N . THR C 1 224 ? 36.186 70.501 24.466 1.00 60.60 203 THR C N 1
ATOM 9025 C CA . THR C 1 224 ? 36.406 69.086 24.788 1.00 61.27 203 THR C CA 1
ATOM 9026 C C . THR C 1 224 ? 35.236 68.470 25.558 1.00 60.95 203 THR C C 1
ATOM 9027 O O . THR C 1 224 ? 34.575 69.143 26.357 1.00 60.65 203 THR C O 1
ATOM 9031 N N . ILE C 1 225 ? 34.982 67.191 25.287 1.00 60.61 204 ILE C N 1
ATOM 9032 C CA . ILE C 1 225 ? 34.092 66.368 26.099 1.00 60.51 204 ILE C CA 1
ATOM 9033 C C . ILE C 1 225 ? 34.918 65.193 26.630 1.00 61.64 204 ILE C C 1
ATOM 9034 O O . ILE C 1 225 ? 35.386 64.353 25.857 1.00 61.27 204 ILE C O 1
ATOM 9039 N N . ASP C 1 226 ? 35.095 65.154 27.949 1.00 62.46 205 ASP C N 1
ATOM 9040 C CA . ASP C 1 226 ? 35.982 64.196 28.604 1.00 63.48 205 ASP C CA 1
ATOM 9041 C C . ASP C 1 226 ? 35.196 63.238 29.512 1.00 64.59 205 ASP C C 1
ATOM 9042 O O . ASP C 1 226 ? 34.822 63.612 30.625 1.00 64.57 205 ASP C O 1
ATOM 9047 N N . PRO C 1 227 ? 34.949 61.997 29.041 1.00 65.96 206 PRO C N 1
ATOM 9048 C CA . PRO C 1 227 ? 34.194 60.993 29.806 1.00 66.79 206 PRO C CA 1
ATOM 9049 C C . PRO C 1 227 ? 34.930 60.473 31.045 1.00 68.00 206 PRO C C 1
ATOM 9050 O O . PRO C 1 227 ? 34.286 60.152 32.047 1.00 68.76 206 PRO C O 1
ATOM 9054 N N . GLN C 1 228 ? 36.258 60.391 30.974 1.00 68.41 207 GLN C N 1
ATOM 9055 C CA . GLN C 1 228 ? 37.069 59.911 32.096 1.00 69.70 207 GLN C CA 1
ATOM 9056 C C . GLN C 1 228 ? 37.039 60.882 33.281 1.00 69.68 207 GLN C C 1
ATOM 9057 O O . GLN C 1 228 ? 36.779 60.479 34.419 1.00 69.74 207 GLN C O 1
ATOM 9063 N N . ARG C 1 229 ? 37.289 62.159 32.997 1.00 69.20 208 ARG C N 1
ATOM 9064 C CA . ARG C 1 229 ? 37.283 63.209 34.012 1.00 68.80 208 ARG C CA 1
ATOM 9065 C C . ARG C 1 229 ? 35.876 63.730 34.324 1.00 68.37 208 ARG C C 1
ATOM 9066 O O . ARG C 1 229 ? 35.687 64.460 35.302 1.00 68.88 208 ARG C O 1
ATOM 9074 N N . ASP C 1 230 ? 34.898 63.341 33.500 1.00 67.50 209 ASP C N 1
ATOM 9075 C CA . ASP C 1 230 ? 33.526 63.883 33.545 1.00 66.54 209 ASP C CA 1
ATOM 9076 C C . ASP C 1 230 ? 33.499 65.404 33.403 1.00 65.39 209 ASP C C 1
ATOM 9077 O O . ASP C 1 230 ? 32.900 66.110 34.217 1.00 65.65 209 ASP C O 1
ATOM 9082 N N . GLU C 1 231 ? 34.150 65.897 32.354 1.00 63.92 210 GLU C N 1
ATOM 9083 C CA . GLU C 1 231 ? 34.250 67.331 32.110 1.00 62.94 210 GLU C CA 1
ATOM 9084 C C . GLU C 1 231 ? 33.796 67.727 30.707 1.00 61.75 210 GLU C C 1
ATOM 9085 O O . GLU C 1 231 ? 34.014 66.993 29.739 1.00 61.97 210 GLU C O 1
ATOM 9091 N N . ILE C 1 232 ? 33.153 68.887 30.613 1.00 60.26 211 ILE C N 1
ATOM 9092 C CA . ILE C 1 232 ? 32.852 69.517 29.331 1.00 59.04 211 ILE C CA 1
ATOM 9093 C C . ILE C 1 232 ? 33.421 70.930 29.365 1.00 59.00 211 ILE C C 1
ATOM 9094 O O . ILE C 1 232 ? 33.014 71.750 30.193 1.00 59.19 211 ILE C O 1
ATOM 9099 N N . LEU C 1 233 ? 34.367 71.205 28.474 1.00 58.10 212 LEU C N 1
ATOM 9100 C CA . LEU C 1 233 ? 34.929 72.543 28.359 1.00 57.40 212 LEU C CA 1
ATOM 9101 C C . LEU C 1 233 ? 34.321 73.284 27.178 1.00 57.52 212 LEU C C 1
ATOM 9102 O O . LEU C 1 233 ? 34.432 72.848 26.029 1.00 57.63 212 LEU C O 1
ATOM 9107 N N . LEU C 1 234 ? 33.673 74.405 27.479 1.00 57.48 213 LEU C N 1
ATOM 9108 C CA . LEU C 1 234 ? 33.136 75.282 26.450 1.00 56.99 213 LEU C CA 1
ATOM 9109 C C . LEU C 1 234 ? 34.020 76.507 26.309 1.00 57.43 213 LEU C C 1
ATOM 9110 O O . LEU C 1 234 ? 34.465 77.080 27.306 1.00 57.39 213 LEU C O 1
ATOM 9115 N N . ALA C 1 235 ? 34.281 76.895 25.065 1.00 57.37 214 ALA C N 1
ATOM 9116 C CA . ALA C 1 235 ? 35.009 78.122 24.783 1.00 57.51 214 ALA C CA 1
ATOM 9117 C C . ALA C 1 235 ? 34.108 79.088 24.027 1.00 57.82 214 ALA C C 1
ATOM 9118 O O . ALA C 1 235 ? 33.182 78.665 23.330 1.00 58.27 214 ALA C O 1
ATOM 9120 N N . ARG C 1 236 ? 34.367 80.384 24.178 1.00 57.80 215 ARG C N 1
ATOM 9121 C CA . ARG C 1 236 ? 33.695 81.393 23.364 1.00 58.10 215 ARG C CA 1
ATOM 9122 C C . ARG C 1 236 ? 33.975 81.118 21.892 1.00 57.79 215 ARG C C 1
ATOM 9123 O O . ARG C 1 236 ? 35.116 80.884 21.499 1.00 57.53 215 ARG C O 1
ATOM 9131 N N . ASN C 1 237 ? 32.910 81.112 21.101 1.00 58.04 216 ASN C N 1
ATOM 9132 C CA . ASN C 1 237 ? 32.998 80.954 19.661 1.00 58.51 216 ASN C CA 1
ATOM 9133 C C . ASN C 1 237 ? 33.434 82.277 19.021 1.00 59.16 216 ASN C C 1
ATOM 9134 O O . ASN C 1 237 ? 32.658 83.236 18.965 1.00 58.53 216 ASN C O 1
ATOM 9139 N N . ASP C 1 238 ? 34.682 82.323 18.555 1.00 59.92 217 ASP C N 1
ATOM 9140 C CA . ASP C 1 238 ? 35.223 83.515 17.900 1.00 61.43 217 ASP C CA 1
ATOM 9141 C C . ASP C 1 238 ? 34.560 83.789 16.548 1.00 61.65 217 ASP C C 1
ATOM 9142 O O . ASP C 1 238 ? 34.645 84.902 16.020 1.00 61.64 217 ASP C O 1
ATOM 9147 N N . ARG C 1 239 ? 33.902 82.769 16.000 1.00 61.99 218 ARG C N 1
ATOM 9148 C CA . ARG C 1 239 ? 33.183 82.884 14.731 1.00 62.17 218 ARG C CA 1
ATOM 9149 C C . ARG C 1 239 ? 31.683 83.130 14.933 1.00 61.60 218 ARG C C 1
ATOM 9150 O O . ARG C 1 239 ? 30.893 82.993 13.995 1.00 61.95 218 ARG C O 1
ATOM 9158 N N . PHE C 1 240 ? 31.302 83.489 16.160 1.00 60.46 219 PHE C N 1
ATOM 9159 C CA . PHE C 1 240 ? 29.931 83.901 16.474 1.00 59.48 219 PHE C CA 1
ATOM 9160 C C . PHE C 1 240 ? 29.656 85.259 15.843 1.00 59.56 219 PHE C C 1
ATOM 9161 O O . PHE C 1 240 ? 30.548 86.105 15.761 1.00 59.66 219 PHE C O 1
ATOM 9169 N N . TRP C 1 241 ? 28.417 85.461 15.403 1.00 59.55 220 TRP C N 1
ATOM 9170 C CA . TRP C 1 241 ? 28.060 86.621 14.581 1.00 59.41 220 TRP C CA 1
ATOM 9171 C C . TRP C 1 241 ? 27.339 87.729 15.359 1.00 59.61 220 TRP C C 1
ATOM 9172 O O . TRP C 1 241 ? 26.947 88.744 14.781 1.00 59.27 220 TRP C O 1
ATOM 9183 N N . SER C 1 242 ? 27.167 87.533 16.663 1.00 59.68 221 SER C N 1
ATOM 9184 C CA . SER C 1 242 ? 26.475 88.514 17.495 1.00 59.96 221 SER C CA 1
ATOM 9185 C C . SER C 1 242 ? 27.289 88.888 18.742 1.00 60.40 221 SER C C 1
ATOM 9186 O O . SER C 1 242 ? 28.511 88.706 18.770 1.00 60.12 221 SER C O 1
ATOM 9189 N N . VAL C 1 243 ? 26.604 89.420 19.756 1.00 61.12 222 VAL C N 1
ATOM 9190 C CA . VAL C 1 243 ? 27.223 89.847 21.013 1.00 61.95 222 VAL C CA 1
ATOM 9191 C C . VAL C 1 243 ? 28.041 88.707 21.637 1.00 62.27 222 VAL C C 1
ATOM 9192 O O . VAL C 1 243 ? 27.494 87.639 21.929 1.00 62.69 222 VAL C O 1
ATOM 9196 N N . PRO C 1 244 ? 29.356 88.933 21.834 1.00 62.23 223 PRO C N 1
ATOM 9197 C CA . PRO C 1 244 ? 30.255 87.903 22.350 1.00 61.94 223 PRO C CA 1
ATOM 9198 C C . PRO C 1 244 ? 29.984 87.578 23.814 1.00 61.79 223 PRO C C 1
ATOM 9199 O O . PRO C 1 244 ? 29.601 88.463 24.585 1.00 61.80 223 PRO C O 1
ATOM 9203 N N . ALA C 1 245 ? 30.178 86.314 24.181 1.00 61.47 224 ALA C N 1
ATOM 9204 C CA . ALA C 1 245 ? 30.063 85.876 25.571 1.00 61.44 224 ALA C CA 1
ATOM 9205 C C . ALA C 1 245 ? 31.171 86.511 26.409 1.00 61.66 224 ALA C C 1
ATOM 9206 O O . ALA C 1 245 ? 32.306 86.641 25.948 1.00 61.47 224 ALA C O 1
ATOM 9208 N N . LYS C 1 246 ? 30.830 86.916 27.629 1.00 61.91 225 LYS C N 1
ATOM 9209 C CA . LYS C 1 246 ? 31.797 87.531 28.536 1.00 62.29 225 LYS C CA 1
ATOM 9210 C C . LYS C 1 246 ? 32.904 86.563 28.979 1.00 61.78 225 LYS C C 1
ATOM 9211 O O . LYS C 1 246 ? 34.082 86.908 28.886 1.00 61.75 225 LYS C O 1
ATOM 9217 N N . PRO C 1 247 ? 32.540 85.348 29.447 1.00 61.47 226 PRO C N 1
ATOM 9218 C CA . PRO C 1 247 ? 33.615 84.428 29.829 1.00 61.16 226 PRO C CA 1
ATOM 9219 C C . PRO C 1 247 ? 34.347 83.837 28.623 1.00 60.64 226 PRO C C 1
ATOM 9220 O O . PRO C 1 247 ? 33.735 83.595 27.581 1.00 60.81 226 PRO C O 1
ATOM 9224 N N . ASP C 1 248 ? 35.651 83.629 28.772 1.00 60.39 227 ASP C N 1
ATOM 9225 C CA . ASP C 1 248 ? 36.466 82.985 27.747 1.00 60.47 227 ASP C CA 1
ATOM 9226 C C . ASP C 1 248 ? 36.155 81.493 27.700 1.00 60.19 227 ASP C C 1
ATOM 9227 O O . ASP C 1 248 ? 36.025 80.904 26.626 1.00 60.09 227 ASP C O 1
ATOM 9232 N N . LEU C 1 249 ? 36.044 80.900 28.885 1.00 59.90 228 LEU C N 1
ATOM 9233 C CA . LEU C 1 249 ? 35.823 79.471 29.039 1.00 59.71 228 LEU C CA 1
ATOM 9234 C C . LEU C 1 249 ? 34.756 79.213 30.093 1.00 59.41 228 LEU C C 1
ATOM 9235 O O . LEU C 1 249 ? 34.639 79.958 31.067 1.00 59.60 228 LEU C O 1
ATOM 9240 N N . VAL C 1 250 ? 33.968 78.164 29.877 1.00 58.92 229 VAL C N 1
ATOM 9241 C CA . VAL C 1 250 ? 33.070 77.644 30.904 1.00 58.30 229 VAL C CA 1
ATOM 9242 C C . VAL C 1 250 ? 33.318 76.143 31.025 1.00 58.44 229 VAL C C 1
ATOM 9243 O O . VAL C 1 250 ? 33.120 75.389 30.064 1.00 58.16 229 VAL C O 1
ATOM 9247 N N . LEU C 1 251 ? 33.776 75.727 32.205 1.00 58.17 230 LEU C N 1
ATOM 9248 C CA . LEU C 1 251 ? 34.058 74.324 32.477 1.00 58.06 230 LEU C CA 1
ATOM 9249 C C . LEU C 1 251 ? 32.968 73.675 33.329 1.00 58.36 230 LEU C C 1
ATOM 9250 O O . LEU C 1 251 ? 32.716 74.086 34.464 1.00 58.03 230 LEU C O 1
ATOM 9255 N N . PHE C 1 252 ? 32.324 72.663 32.759 1.00 58.84 231 PHE C N 1
ATOM 9256 C CA . PHE C 1 252 ? 31.398 71.818 33.494 1.00 58.90 231 PHE C CA 1
ATOM 9257 C C . PHE C 1 252 ? 32.182 70.610 33.988 1.00 59.43 231 PHE C C 1
ATOM 9258 O O . PHE C 1 252 ? 32.863 69.947 33.202 1.00 60.05 231 PHE C O 1
ATOM 9266 N N . ARG C 1 253 ? 32.112 70.341 35.289 1.00 58.97 232 ARG C N 1
ATOM 9267 C CA . ARG C 1 253 ? 32.829 69.203 35.859 1.00 59.23 232 ARG C CA 1
ATOM 9268 C C . ARG C 1 253 ? 32.068 68.493 36.985 1.00 59.26 232 ARG C C 1
ATOM 9269 O O . ARG C 1 253 ? 31.226 69.088 37.663 1.00 58.94 232 ARG C O 1
ATOM 9277 N N . ARG C 1 254 ? 32.386 67.212 37.158 1.00 59.16 233 ARG C N 1
ATOM 9278 C CA . ARG C 1 254 ? 31.902 66.389 38.257 1.00 59.96 233 ARG C CA 1
ATOM 9279 C C . ARG C 1 254 ? 32.046 67.132 39.589 1.00 59.09 233 ARG C C 1
ATOM 9280 O O . ARG C 1 254 ? 33.143 67.568 39.946 1.00 59.30 233 ARG C O 1
ATOM 9288 N N . GLY C 1 255 ? 30.940 67.285 40.312 1.00 57.91 234 GLY C N 1
ATOM 9289 C CA . GLY C 1 255 ? 30.965 67.916 41.630 1.00 56.84 234 GLY C CA 1
ATOM 9290 C C . GLY C 1 255 ? 31.583 67.032 42.706 1.00 56.44 234 GLY C C 1
ATOM 9291 O O . GLY C 1 255 ? 32.181 67.529 43.665 1.00 56.39 234 GLY C O 1
ATOM 9292 N N . GLY C 1 256 ? 31.443 65.718 42.540 1.00 56.00 235 GLY C N 1
ATOM 9293 C CA . GLY C 1 256 ? 31.912 64.750 43.525 1.00 55.40 235 GLY C CA 1
ATOM 9294 C C . GLY C 1 256 ? 30.932 64.614 44.672 1.00 55.33 235 GLY C C 1
ATOM 9295 O O . GLY C 1 256 ? 29.761 64.960 44.537 1.00 55.10 235 GLY C O 1
ATOM 9296 N N . ALA C 1 257 ? 31.419 64.110 45.805 1.00 55.59 236 ALA C N 1
ATOM 9297 C CA . ALA C 1 257 ? 30.610 63.973 47.018 1.00 55.44 236 ALA C CA 1
ATOM 9298 C C . ALA C 1 257 ? 30.171 65.352 47.542 1.00 55.64 236 ALA C C 1
ATOM 9299 O O . ALA C 1 257 ? 30.876 66.347 47.334 1.00 55.81 236 ALA C O 1
ATOM 9301 N N . PRO C 1 258 ? 28.997 65.419 48.203 1.00 55.64 237 PRO C N 1
ATOM 9302 C CA . PRO C 1 258 ? 28.477 66.671 48.778 1.00 55.49 237 PRO C CA 1
ATOM 9303 C C . PRO C 1 258 ? 29.516 67.526 49.527 1.00 54.61 237 PRO C C 1
ATOM 9304 O O . PRO C 1 258 ? 29.612 68.725 49.275 1.00 54.37 237 PRO C O 1
ATOM 9308 N N . ALA C 1 259 ? 30.287 66.910 50.423 1.00 54.01 238 ALA C N 1
ATOM 9309 C CA . ALA C 1 259 ? 31.296 67.621 51.219 1.00 53.42 238 ALA C CA 1
ATOM 9310 C C . ALA C 1 259 ? 32.396 68.243 50.357 1.00 53.89 238 ALA C C 1
ATOM 9311 O O . ALA C 1 259 ? 32.904 69.327 50.670 1.00 54.07 238 ALA C O 1
ATOM 9313 N N . ALA C 1 260 ? 32.757 67.544 49.280 1.00 53.58 239 ALA C N 1
ATOM 9314 C CA . ALA C 1 260 ? 33.803 67.995 48.365 1.00 53.77 239 ALA C CA 1
ATOM 9315 C C . ALA C 1 260 ? 33.337 69.191 47.543 1.00 53.26 239 ALA C C 1
ATOM 9316 O O . ALA C 1 260 ? 34.067 70.173 47.400 1.00 53.25 239 ALA C O 1
ATOM 9318 N N . LEU C 1 261 ? 32.117 69.103 47.019 1.00 53.22 240 LEU C N 1
ATOM 9319 C CA . LEU C 1 261 ? 31.491 70.219 46.317 1.00 53.31 240 LEU C CA 1
ATOM 9320 C C . LEU C 1 261 ? 31.316 71.425 47.242 1.00 53.03 240 LEU C C 1
ATOM 9321 O O . LEU C 1 261 ? 31.626 72.553 46.856 1.00 53.70 240 LEU C O 1
ATOM 9326 N N . ALA C 1 262 ? 30.834 71.178 48.457 1.00 52.46 241 ALA C N 1
ATOM 9327 C CA . ALA C 1 262 ? 30.674 72.235 49.456 1.00 52.66 241 ALA C CA 1
ATOM 9328 C C . ALA C 1 262 ? 31.971 73.025 49.659 1.00 52.72 241 ALA C C 1
ATOM 9329 O O . ALA C 1 262 ? 31.966 74.256 49.623 1.00 52.32 241 ALA C O 1
ATOM 9331 N N . ASP C 1 263 ? 33.075 72.306 49.850 1.00 52.95 242 ASP C N 1
ATOM 9332 C CA . ASP C 1 263 ? 34.367 72.926 50.113 1.00 53.23 242 ASP C CA 1
ATOM 9333 C C . ASP C 1 263 ? 34.902 73.686 48.896 1.00 53.08 242 ASP C C 1
ATOM 9334 O O . ASP C 1 263 ? 35.524 74.735 49.046 1.00 53.29 242 ASP C O 1
ATOM 9339 N N . SER C 1 264 ? 34.640 73.157 47.703 1.00 53.55 243 SER C N 1
ATOM 9340 C CA . SER C 1 264 ? 35.024 73.799 46.442 1.00 53.79 243 SER C CA 1
ATOM 9341 C C . SER C 1 264 ? 34.273 75.111 46.208 1.00 53.49 243 SER C C 1
ATOM 9342 O O . SER C 1 264 ? 34.851 76.076 45.720 1.00 54.07 243 SER C O 1
ATOM 9345 N N . ILE C 1 265 ? 32.986 75.134 46.549 1.00 53.02 244 ILE C N 1
ATOM 9346 C CA . ILE C 1 265 ? 32.197 76.366 46.515 1.00 53.03 244 ILE C CA 1
ATOM 9347 C C . ILE C 1 265 ? 32.676 77.329 47.610 1.00 53.62 244 ILE C C 1
ATOM 9348 O O . ILE C 1 265 ? 32.875 78.524 47.354 1.00 54.01 244 ILE C O 1
ATOM 9353 N N . ARG C 1 266 ? 32.878 76.786 48.811 1.00 53.31 245 ARG C N 1
ATOM 9354 C CA . ARG C 1 266 ? 33.410 77.520 49.966 1.00 53.51 245 ARG C CA 1
ATOM 9355 C C . ARG C 1 266 ? 34.726 78.236 49.651 1.00 54.91 245 ARG C C 1
ATOM 9356 O O . ARG C 1 266 ? 34.940 79.369 50.083 1.00 54.54 245 ARG C O 1
ATOM 9364 N N . ASN C 1 267 ? 35.597 77.562 48.901 1.00 56.52 246 ASN C N 1
ATOM 9365 C CA . ASN C 1 267 ? 36.910 78.100 48.544 1.00 58.33 246 ASN C CA 1
ATOM 9366 C C . ASN C 1 267 ? 36.889 79.028 47.337 1.00 58.30 246 ASN C C 1
ATOM 9367 O O . ASN C 1 267 ? 37.857 79.742 47.089 1.00 58.37 246 ASN C O 1
ATOM 9372 N N . GLY C 1 268 ? 35.788 79.008 46.592 1.00 58.33 247 GLY C N 1
ATOM 9373 C CA . GLY C 1 268 ? 35.632 79.865 45.420 1.00 58.77 247 GLY C CA 1
ATOM 9374 C C . GLY C 1 268 ? 36.140 79.255 44.127 1.00 58.92 247 GLY C C 1
ATOM 9375 O O . GLY C 1 268 ? 36.162 79.923 43.092 1.00 59.42 247 GLY C O 1
ATOM 9376 N N . ASP C 1 269 ? 36.547 77.988 44.182 1.00 58.98 248 ASP C N 1
ATOM 9377 C CA . ASP C 1 269 ? 37.018 77.271 42.995 1.00 59.58 248 ASP C CA 1
ATOM 9378 C C . ASP C 1 269 ? 35.863 76.934 42.062 1.00 58.69 248 ASP C C 1
ATOM 9379 O O . ASP C 1 269 ? 36.034 76.921 40.844 1.00 59.83 248 ASP C O 1
ATOM 9384 N N . THR C 1 270 ? 34.695 76.663 42.645 1.00 57.51 249 THR C N 1
ATOM 9385 C CA . THR C 1 270 ? 33.462 76.434 41.886 1.00 55.94 249 THR C CA 1
ATOM 9386 C C . THR C 1 270 ? 32.536 77.640 42.039 1.00 55.84 249 THR C C 1
ATOM 9387 O O . THR C 1 270 ? 32.289 78.099 43.156 1.00 55.85 249 THR C O 1
ATOM 9391 N N . GLN C 1 271 ? 32.035 78.149 40.916 1.00 55.64 250 GLN C N 1
ATOM 9392 C CA . GLN C 1 271 ? 31.183 79.343 40.914 1.00 55.92 250 GLN C CA 1
ATOM 9393 C C . GLN C 1 271 ? 29.694 79.004 40.894 1.00 55.73 250 GLN C C 1
ATOM 9394 O O . GLN C 1 271 ? 28.902 79.636 41.591 1.00 55.08 250 GLN C O 1
ATOM 9400 N N . VAL C 1 272 ? 29.329 78.015 40.078 1.00 56.12 251 VAL C N 1
ATOM 9401 C CA . VAL C 1 272 ? 27.935 77.613 39.863 1.00 56.16 251 VAL C CA 1
ATOM 9402 C C . VAL C 1 272 ? 27.810 76.095 40.038 1.00 56.50 251 VAL C C 1
ATOM 9403 O O . VAL C 1 272 ? 28.779 75.368 39.836 1.00 56.68 251 VAL C O 1
ATOM 9407 N N . ALA C 1 273 ? 26.626 75.616 40.421 1.00 56.35 252 ALA C N 1
ATOM 9408 C CA . ALA C 1 273 ? 26.369 74.168 40.485 1.00 56.16 252 ALA C CA 1
ATOM 9409 C C . ALA C 1 273 ? 24.939 73.798 40.105 1.00 55.94 252 ALA C C 1
ATOM 9410 O O . ALA C 1 273 ? 24.000 74.503 40.441 1.00 57.41 252 ALA C O 1
ATOM 9412 N N . GLN C 1 274 ? 24.796 72.689 39.392 1.00 55.57 253 GLN C N 1
ATOM 9413 C CA . GLN C 1 274 ? 23.504 72.037 39.199 1.00 55.52 253 GLN C CA 1
ATOM 9414 C C . GLN C 1 274 ? 23.715 70.537 39.366 1.00 55.58 253 GLN C C 1
ATOM 9415 O O . GLN C 1 274 ? 24.229 69.869 38.469 1.00 56.16 253 GLN C O 1
ATOM 9421 N N . VAL C 1 275 ? 23.330 70.022 40.531 1.00 55.45 254 VAL C N 1
ATOM 9422 C CA . VAL C 1 275 ? 23.601 68.633 40.897 1.00 55.58 254 VAL C CA 1
ATOM 9423 C C . VAL C 1 275 ? 22.387 67.982 41.567 1.00 56.48 254 VAL C C 1
ATOM 9424 O O . VAL C 1 275 ? 21.463 68.667 42.009 1.00 56.57 254 VAL C O 1
ATOM 9428 N N . HIS C 1 276 ? 22.403 66.656 41.638 1.00 56.62 255 HIS C N 1
ATOM 9429 C CA . HIS C 1 276 ? 21.410 65.913 42.397 1.00 57.60 255 HIS C CA 1
ATOM 9430 C C . HIS C 1 276 ? 21.849 65.797 43.854 1.00 57.94 255 HIS C C 1
ATOM 9431 O O . HIS C 1 276 ? 23.030 65.608 44.139 1.00 58.57 255 HIS C O 1
ATOM 9438 N N . GLY C 1 277 ? 20.893 65.925 44.767 1.00 57.89 256 GLY C N 1
ATOM 9439 C CA . GLY C 1 277 ? 21.143 65.766 46.199 1.00 57.73 256 GLY C CA 1
ATOM 9440 C C . GLY C 1 277 ? 19.864 65.975 46.983 1.00 57.89 256 GLY C C 1
ATOM 9441 O O . GLY C 1 277 ? 18.896 66.538 46.462 1.00 57.76 256 GLY C O 1
ATOM 9442 N N . GLY C 1 278 ? 19.862 65.521 48.235 1.00 57.75 257 GLY C N 1
ATOM 9443 C CA . GLY C 1 278 ? 18.685 65.606 49.103 1.00 57.33 257 GLY C CA 1
ATOM 9444 C C . GLY C 1 278 ? 18.663 66.840 49.987 1.00 57.69 257 GLY C C 1
ATOM 9445 O O . GLY C 1 278 ? 19.396 67.802 49.746 1.00 58.74 257 GLY C O 1
ATOM 9446 N N . ALA C 1 279 ? 17.819 66.801 51.015 1.00 56.99 258 ALA C N 1
ATOM 9447 C CA . ALA C 1 279 ? 17.630 67.919 51.939 1.00 56.50 258 ALA C CA 1
ATOM 9448 C C . ALA C 1 279 ? 18.899 68.278 52.727 1.00 56.08 258 ALA C C 1
ATOM 9449 O O . ALA C 1 279 ? 19.154 69.456 52.998 1.00 55.74 258 ALA C O 1
ATOM 9451 N N . ALA C 1 280 ? 19.681 67.263 53.091 1.00 55.44 259 ALA C N 1
ATOM 9452 C CA . ALA C 1 280 ? 20.940 67.463 53.804 1.00 55.75 259 ALA C CA 1
ATOM 9453 C C . ALA C 1 280 ? 21.964 68.216 52.949 1.00 56.45 259 ALA C C 1
ATOM 9454 O O . ALA C 1 280 ? 22.541 69.210 53.410 1.00 57.77 259 ALA C O 1
ATOM 9456 N N . THR C 1 281 ? 22.175 67.756 51.713 1.00 56.10 260 THR C N 1
ATOM 9457 C CA . THR C 1 281 ? 23.060 68.442 50.755 1.00 56.01 260 THR C CA 1
ATOM 9458 C C . THR C 1 281 ? 22.626 69.891 50.534 1.00 56.36 260 THR C C 1
ATOM 9459 O O . THR C 1 281 ? 23.461 70.804 50.574 1.00 56.47 260 THR C O 1
ATOM 9463 N N . PHE C 1 282 ? 21.324 70.093 50.325 1.00 55.47 261 PHE C N 1
ATOM 9464 C CA . PHE C 1 282 ? 20.765 71.432 50.152 1.00 55.15 261 PHE C CA 1
ATOM 9465 C C . PHE C 1 282 ? 21.104 72.333 51.344 1.00 54.45 261 PHE C C 1
ATOM 9466 O O . PHE C 1 282 ? 21.540 73.469 51.162 1.00 54.82 261 PHE C O 1
ATOM 9474 N N . ALA C 1 283 ? 20.912 71.812 52.553 1.00 53.70 262 ALA C N 1
ATOM 9475 C CA . ALA C 1 283 ? 21.170 72.562 53.785 1.00 53.51 262 ALA C CA 1
ATOM 9476 C C . ALA C 1 283 ? 22.651 72.880 53.984 1.00 52.82 262 ALA C C 1
ATOM 9477 O O . ALA C 1 283 ? 22.998 73.937 54.514 1.00 53.55 262 ALA C O 1
ATOM 9479 N N . GLN C 1 284 ? 23.511 71.957 53.565 1.00 52.63 263 GLN C N 1
ATOM 9480 C CA . GLN C 1 284 ? 24.962 72.121 53.661 1.00 52.70 263 GLN C CA 1
ATOM 9481 C C . GLN C 1 284 ? 25.463 73.245 52.742 1.00 52.53 263 GLN C C 1
ATOM 9482 O O . GLN C 1 284 ? 26.274 74.082 53.160 1.00 52.29 263 GLN C O 1
ATOM 9488 N N . LEU C 1 285 ? 24.970 73.269 51.504 1.00 51.83 264 LEU C N 1
ATOM 9489 C CA . LEU C 1 285 ? 25.358 74.303 50.547 1.00 51.88 264 LEU C CA 1
ATOM 9490 C C . LEU C 1 285 ? 24.805 75.671 50.940 1.00 52.20 264 LEU C C 1
ATOM 9491 O O . LEU C 1 285 ? 25.504 76.678 50.824 1.00 53.03 264 LEU C O 1
ATOM 9496 N N . SER C 1 286 ? 23.568 75.685 51.443 1.00 51.78 265 SER C N 1
ATOM 9497 C CA . SER C 1 286 ? 22.880 76.916 51.830 1.00 51.26 265 SER C CA 1
ATOM 9498 C C . SER C 1 286 ? 23.539 77.609 53.012 1.00 50.57 265 SER C C 1
ATOM 9499 O O . SER C 1 286 ? 23.366 78.808 53.199 1.00 50.06 265 SER C O 1
ATOM 9502 N N . ALA C 1 287 ? 24.291 76.847 53.803 1.00 50.30 266 ALA C N 1
ATOM 9503 C CA . ALA C 1 287 ? 24.936 77.370 55.011 1.00 50.13 266 ALA C CA 1
ATOM 9504 C C . ALA C 1 287 ? 26.263 78.089 54.738 1.00 50.57 266 ALA C C 1
ATOM 9505 O O . ALA C 1 287 ? 26.779 78.789 55.610 1.00 51.19 266 ALA C O 1
ATOM 9507 N N . ILE C 1 288 ? 26.814 77.908 53.540 1.00 50.90 267 ILE C N 1
ATOM 9508 C CA . ILE C 1 288 ? 28.034 78.610 53.140 1.00 50.71 267 ILE C CA 1
ATOM 9509 C C . ILE C 1 288 ? 27.705 80.091 52.938 1.00 51.75 267 ILE C C 1
ATOM 9510 O O . ILE C 1 288 ? 26.775 80.426 52.193 1.00 52.24 267 ILE C O 1
ATOM 9515 N N . PRO C 1 289 ? 28.440 80.980 53.631 1.00 52.23 268 PRO C N 1
ATOM 9516 C CA . PRO C 1 289 ? 28.191 82.424 53.565 1.00 52.41 268 PRO C CA 1
ATOM 9517 C C . PRO C 1 289 ? 28.078 82.964 52.138 1.00 53.15 268 PRO C C 1
ATOM 9518 O O . PRO C 1 289 ? 28.932 82.678 51.295 1.00 53.12 268 PRO C O 1
ATOM 9522 N N . ASP C 1 290 ? 27.006 83.716 51.886 1.00 54.03 269 ASP C N 1
ATOM 9523 C CA . ASP C 1 290 ? 26.785 84.438 50.625 1.00 55.12 269 ASP C CA 1
ATOM 9524 C C . ASP C 1 290 ? 26.568 83.528 49.412 1.00 55.89 269 ASP C C 1
ATOM 9525 O O . ASP C 1 290 ? 26.728 83.953 48.268 1.00 57.27 269 ASP C O 1
ATOM 9530 N N . VAL C 1 291 ? 26.192 82.280 49.670 1.00 55.69 270 VAL C N 1
ATOM 9531 C CA . VAL C 1 291 ? 25.891 81.329 48.605 1.00 55.14 270 VAL C CA 1
ATOM 9532 C C . VAL C 1 291 ? 24.380 81.277 48.422 1.00 54.68 270 VAL C C 1
ATOM 9533 O O . VAL C 1 291 ? 23.638 81.141 49.395 1.00 54.78 270 VAL C O 1
ATOM 9537 N N . ARG C 1 292 ? 23.938 81.414 47.176 1.00 54.28 271 ARG C N 1
ATOM 9538 C CA . ARG C 1 292 ? 22.522 81.337 46.846 1.00 54.54 271 ARG C CA 1
ATOM 9539 C C . ARG C 1 292 ? 22.193 79.935 46.347 1.00 55.11 271 ARG C C 1
ATOM 9540 O O . ARG C 1 292 ? 22.923 79.375 45.532 1.00 55.18 271 ARG C O 1
ATOM 9548 N N . THR C 1 293 ? 21.103 79.368 46.857 1.00 55.34 272 THR C N 1
ATOM 9549 C CA . THR C 1 293 ? 20.686 78.016 46.487 1.00 55.50 272 THR C CA 1
ATOM 9550 C C . THR C 1 293 ? 19.196 77.952 46.184 1.00 56.53 272 THR C C 1
ATOM 9551 O O . THR C 1 293 ? 18.414 78.765 46.680 1.00 57.16 272 THR C O 1
ATOM 9555 N N . ALA C 1 294 ? 18.818 76.969 45.373 1.00 56.57 273 ALA C N 1
ATOM 9556 C CA . ALA C 1 294 ? 17.421 76.669 45.090 1.00 57.07 273 ALA C CA 1
ATOM 9557 C C . ALA C 1 294 ? 17.317 75.221 44.620 1.00 57.91 273 ALA C C 1
ATOM 9558 O O . ALA C 1 294 ? 18.324 74.601 44.256 1.00 57.68 273 ALA C O 1
ATOM 9560 N N . ARG C 1 295 ? 16.106 74.673 44.653 1.00 58.72 274 ARG C N 1
ATOM 9561 C CA . ARG C 1 295 ? 15.844 73.397 44.005 1.00 59.14 274 ARG C CA 1
ATOM 9562 C C . ARG C 1 295 ? 14.937 73.672 42.828 1.00 59.78 274 ARG C C 1
ATOM 9563 O O . ARG C 1 295 ? 13.866 74.261 42.984 1.00 60.52 274 ARG C O 1
ATOM 9571 N N . ILE C 1 296 ? 15.383 73.275 41.644 1.00 58.85 275 ILE C N 1
ATOM 9572 C CA . ILE C 1 296 ? 14.569 73.446 40.459 1.00 58.32 275 ILE C CA 1
ATOM 9573 C C . ILE C 1 296 ? 14.262 72.110 39.820 1.00 58.99 275 ILE C C 1
ATOM 9574 O O . ILE C 1 296 ? 14.945 71.105 40.038 1.00 58.34 275 ILE C O 1
ATOM 9579 N N . VAL C 1 297 ? 13.204 72.117 39.038 1.00 59.21 276 VAL C N 1
ATOM 9580 C CA . VAL C 1 297 ? 12.804 70.957 38.302 1.00 59.42 276 VAL C CA 1
ATOM 9581 C C . VAL C 1 297 ? 13.639 70.914 37.018 1.00 59.93 276 VAL C C 1
ATOM 9582 O O . VAL C 1 297 ? 14.142 71.943 36.543 1.00 59.82 276 VAL C O 1
ATOM 9586 N N . THR C 1 298 ? 13.800 69.713 36.483 1.00 60.77 277 THR C N 1
ATOM 9587 C CA . THR C 1 298 ? 14.557 69.458 35.259 1.00 60.47 277 THR C CA 1
ATOM 9588 C C . THR C 1 298 ? 13.556 69.030 34.168 1.00 59.81 277 THR C C 1
ATOM 9589 O O . THR C 1 298 ? 12.542 68.416 34.488 1.00 59.75 277 THR C O 1
ATOM 9593 N N . PRO C 1 299 ? 13.809 69.386 32.886 1.00 59.68 278 PRO C N 1
ATOM 9594 C CA . PRO C 1 299 ? 12.846 69.083 31.813 1.00 58.99 278 PRO C CA 1
ATOM 9595 C C . PRO C 1 299 ? 12.751 67.602 31.388 1.00 59.03 278 PRO C C 1
ATOM 9596 O O . PRO C 1 299 ? 12.787 67.296 30.190 1.00 59.01 278 PRO C O 1
ATOM 9600 N N . ARG C 1 300 ? 12.614 66.699 32.361 1.00 58.03 279 ARG C N 1
ATOM 9601 C CA . ARG C 1 300 ? 12.438 65.272 32.075 1.00 57.44 279 ARG C CA 1
ATOM 9602 C C . ARG C 1 300 ? 11.653 64.531 33.160 1.00 57.62 279 ARG C C 1
ATOM 9603 O O . ARG C 1 300 ? 11.743 64.866 34.352 1.00 58.18 279 ARG C O 1
ATOM 9611 N N . VAL C 1 301 ? 10.883 63.534 32.717 1.00 56.04 280 VAL C N 1
ATOM 9612 C CA . VAL C 1 301 ? 10.104 62.650 33.580 1.00 55.30 280 VAL C CA 1
ATOM 9613 C C . VAL C 1 301 ? 10.444 61.184 33.252 1.00 56.13 280 VAL C C 1
ATOM 9614 O O . VAL C 1 301 ? 10.508 60.803 32.076 1.00 56.13 280 VAL C O 1
ATOM 9618 N N . MET C 1 302 ? 10.674 60.371 34.284 1.00 55.68 281 MET C N 1
ATOM 9619 C CA . MET C 1 302 ? 10.906 58.934 34.084 1.00 55.76 281 MET C CA 1
ATOM 9620 C C . MET C 1 302 ? 9.591 58.163 34.044 1.00 54.79 281 MET C C 1
ATOM 9621 O O . MET C 1 302 ? 8.710 58.374 34.880 1.00 55.26 281 MET C O 1
ATOM 9626 N N . GLN C 1 303 ? 9.465 57.271 33.067 1.00 54.74 282 GLN C N 1
ATOM 9627 C CA . GLN C 1 303 ? 8.270 56.436 32.929 1.00 54.41 282 GLN C CA 1
ATOM 9628 C C . GLN C 1 303 ? 8.635 54.982 32.675 1.00 54.78 282 GLN C C 1
ATOM 9629 O O . GLN C 1 303 ? 9.683 54.681 32.101 1.00 54.86 282 GLN C O 1
ATOM 9635 N N . LEU C 1 304 ? 7.763 54.087 33.124 1.00 55.65 283 LEU C N 1
ATOM 9636 C CA . LEU C 1 304 ? 7.823 52.684 32.750 1.00 55.91 283 LEU C CA 1
ATOM 9637 C C . LEU C 1 304 ? 6.641 52.394 31.822 1.00 56.12 283 LEU C C 1
ATOM 9638 O O . LEU C 1 304 ? 5.490 52.706 32.147 1.00 55.66 283 LEU C O 1
ATOM 9643 N N . THR C 1 305 ? 6.938 51.823 30.657 1.00 56.03 284 THR C N 1
ATOM 9644 C CA . THR C 1 305 ? 5.921 51.536 29.645 1.00 55.58 284 THR C CA 1
ATOM 9645 C C . THR C 1 305 ? 5.867 50.047 29.318 1.00 55.63 284 THR C C 1
ATOM 9646 O O . THR C 1 305 ? 6.904 49.433 29.074 1.00 55.77 284 THR C O 1
ATOM 9650 N N . LEU C 1 306 ? 4.659 49.478 29.318 1.00 55.22 285 LEU C N 1
ATOM 9651 C CA . LEU C 1 306 ? 4.444 48.096 28.889 1.00 54.28 285 LEU C CA 1
ATOM 9652 C C . LEU C 1 306 ? 4.146 48.022 27.388 1.00 54.32 285 LEU C C 1
ATOM 9653 O O . LEU C 1 306 ? 3.485 48.898 26.828 1.00 53.70 285 LEU C O 1
ATOM 9658 N N . ARG C 1 307 ? 4.647 46.973 26.742 1.00 54.40 286 ARG C N 1
ATOM 9659 C CA . ARG C 1 307 ? 4.371 46.736 25.330 1.00 54.72 286 ARG C CA 1
ATOM 9660 C C . ARG C 1 307 ? 3.111 45.869 25.195 1.00 54.69 286 ARG C C 1
ATOM 9661 O O . ARG C 1 307 ? 3.178 44.640 25.252 1.00 54.50 286 ARG C O 1
ATOM 9669 N N . ALA C 1 308 ? 1.966 46.524 25.015 1.00 55.10 287 ALA C N 1
ATOM 9670 C CA . ALA C 1 308 ? 0.664 45.853 25.015 1.00 55.68 287 ALA C CA 1
ATOM 9671 C C . ALA C 1 308 ? 0.406 44.995 23.773 1.00 55.87 287 ALA C C 1
ATOM 9672 O O . ALA C 1 308 ? -0.532 44.193 23.756 1.00 56.17 287 ALA C O 1
ATOM 9674 N N . GLN C 1 309 ? 1.234 45.166 22.742 1.00 56.24 288 GLN C N 1
ATOM 9675 C CA . GLN C 1 309 ? 1.140 44.341 21.530 1.00 56.91 288 GLN C CA 1
ATOM 9676 C C . GLN C 1 309 ? 1.780 42.956 21.710 1.00 57.31 288 GLN C C 1
ATOM 9677 O O . GLN C 1 309 ? 1.630 42.084 20.855 1.00 57.92 288 GLN C O 1
ATOM 9683 N N . GLN C 1 310 ? 2.493 42.766 22.819 1.00 56.98 289 GLN C N 1
ATOM 9684 C CA . GLN C 1 310 ? 3.007 41.449 23.191 1.00 56.96 289 GLN C CA 1
ATOM 9685 C C . GLN C 1 310 ? 1.846 40.567 23.656 1.00 56.72 289 GLN C C 1
ATOM 9686 O O . GLN C 1 310 ? 1.075 40.973 24.525 1.00 57.12 289 GLN C O 1
ATOM 9692 N N . PRO C 1 311 ? 1.711 39.359 23.072 1.00 56.64 290 PRO C N 1
ATOM 9693 C CA . PRO C 1 311 ? 0.557 38.496 23.356 1.00 56.56 290 PRO C CA 1
ATOM 9694 C C . PRO C 1 311 ? 0.331 38.227 24.848 1.00 56.52 290 PRO C C 1
ATOM 9695 O O . PRO C 1 311 ? -0.815 38.233 25.302 1.00 56.21 290 PRO C O 1
ATOM 9699 N N . LYS C 1 312 ? 1.409 38.016 25.601 1.00 56.59 291 LYS C N 1
ATOM 9700 C CA . LYS C 1 312 ? 1.299 37.786 27.043 1.00 57.15 291 LYS C CA 1
ATOM 9701 C C . LYS C 1 312 ? 0.815 39.030 27.810 1.00 57.30 291 LYS C C 1
ATOM 9702 O O . LYS C 1 312 ? 0.363 38.928 28.953 1.00 57.94 291 LYS C O 1
ATOM 9708 N N . LEU C 1 313 ? 0.898 40.193 27.167 1.00 56.79 292 LEU C N 1
ATOM 9709 C CA . LEU C 1 313 ? 0.441 41.449 27.760 1.00 56.90 292 LEU C CA 1
ATOM 9710 C C . LEU C 1 313 ? -0.810 42.018 27.084 1.00 57.06 292 LEU C C 1
ATOM 9711 O O . LEU C 1 313 ? -1.228 43.134 27.392 1.00 56.98 292 LEU C O 1
ATOM 9716 N N . ALA C 1 314 ? -1.403 41.248 26.171 1.00 57.68 293 ALA C N 1
ATOM 9717 C CA . ALA C 1 314 ? -2.592 41.680 25.429 1.00 58.24 293 ALA C CA 1
ATOM 9718 C C . ALA C 1 314 ? -3.817 41.889 26.327 1.00 58.71 293 ALA C C 1
ATOM 9719 O O . ALA C 1 314 ? -4.623 42.794 26.085 1.00 58.58 293 ALA C O 1
ATOM 9721 N N . ASP C 1 315 ? -3.947 41.044 27.350 1.00 58.96 294 ASP C N 1
ATOM 9722 C CA . ASP C 1 315 ? -5.023 41.138 28.339 1.00 59.05 294 ASP C CA 1
ATOM 9723 C C . ASP C 1 315 ? -4.754 42.315 29.288 1.00 59.32 294 ASP C C 1
ATOM 9724 O O . ASP C 1 315 ? -3.731 42.328 29.985 1.00 58.94 294 ASP C O 1
ATOM 9729 N N . PRO C 1 316 ? -5.672 43.307 29.311 1.00 59.45 295 PRO C N 1
ATOM 9730 C CA . PRO C 1 316 ? -5.560 44.489 30.175 1.00 59.47 295 PRO C CA 1
ATOM 9731 C C . PRO C 1 316 ? -5.475 44.143 31.662 1.00 59.54 295 PRO C C 1
ATOM 9732 O O . PRO C 1 316 ? -4.857 44.880 32.433 1.00 59.58 295 PRO C O 1
ATOM 9736 N N . GLN C 1 317 ? -6.096 43.033 32.055 1.00 59.72 296 GLN C N 1
ATOM 9737 C CA . GLN C 1 317 ? -6.109 42.599 33.450 1.00 60.36 296 GLN C CA 1
ATOM 9738 C C . GLN C 1 317 ? -4.730 42.119 33.902 1.00 59.51 296 GLN C C 1
ATOM 9739 O O . GLN C 1 317 ? -4.337 42.341 35.050 1.00 59.25 296 GLN C O 1
ATOM 9745 N N . VAL C 1 318 ? -4.002 41.471 32.991 1.00 58.73 297 VAL C N 1
ATOM 9746 C CA . VAL C 1 318 ? -2.604 41.093 33.224 1.00 58.05 297 VAL C CA 1
ATOM 9747 C C . VAL C 1 318 ? -1.736 42.345 33.413 1.00 57.68 297 VAL C C 1
ATOM 9748 O O . VAL C 1 318 ? -0.948 42.419 34.358 1.00 57.36 297 VAL C O 1
ATOM 9752 N N . ARG C 1 319 ? -1.898 43.322 32.519 1.00 57.43 298 ARG C N 1
ATOM 9753 C CA . ARG C 1 319 ? -1.166 44.590 32.593 1.00 57.72 298 ARG C CA 1
ATOM 9754 C C . ARG C 1 319 ? -1.437 45.347 33.893 1.00 58.44 298 ARG C C 1
ATOM 9755 O O . ARG C 1 319 ? -0.508 45.872 34.509 1.00 58.89 298 ARG C O 1
ATOM 9763 N N . LYS C 1 320 ? -2.705 45.397 34.302 1.00 58.95 299 LYS C N 1
ATOM 9764 C CA . LYS C 1 320 ? -3.097 46.018 35.572 1.00 59.11 299 LYS C CA 1
ATOM 9765 C C . LYS C 1 320 ? -2.445 45.304 36.755 1.00 58.15 299 LYS C C 1
ATOM 9766 O O . LYS C 1 320 ? -1.975 45.954 37.695 1.00 57.85 299 LYS C O 1
ATOM 9772 N N . ALA C 1 321 ? -2.414 43.972 36.687 1.00 56.97 300 ALA C N 1
ATOM 9773 C CA . ALA C 1 321 ? -1.778 43.142 37.706 1.00 56.33 300 ALA C CA 1
ATOM 9774 C C . ALA C 1 321 ? -0.268 43.394 37.805 1.00 56.11 300 ALA C C 1
ATOM 9775 O O . ALA C 1 321 ? 0.256 43.561 38.906 1.00 56.13 300 ALA C O 1
ATOM 9777 N N . ILE C 1 322 ? 0.414 43.439 36.659 1.00 55.84 301 ILE C N 1
ATOM 9778 C CA . ILE C 1 322 ? 1.854 43.728 36.610 1.00 55.39 301 ILE C CA 1
ATOM 9779 C C . ILE C 1 322 ? 2.169 45.072 37.261 1.00 56.19 301 ILE C C 1
ATOM 9780 O O . ILE C 1 322 ? 3.035 45.159 38.139 1.00 56.05 301 ILE C O 1
ATOM 9785 N N . LEU C 1 323 ? 1.458 46.114 36.827 1.00 56.97 302 LEU C N 1
ATOM 9786 C CA . LEU C 1 323 ? 1.672 47.467 37.346 1.00 57.37 302 LEU C CA 1
ATOM 9787 C C . LEU C 1 323 ? 1.242 47.578 38.807 1.00 58.30 302 LEU C C 1
ATOM 9788 O O . LEU C 1 323 ? 1.833 48.334 39.578 1.00 58.59 302 LEU C O 1
ATOM 9793 N N . GLY C 1 324 ? 0.231 46.796 39.177 1.00 59.36 303 GLY C N 1
ATOM 9794 C CA . GLY C 1 324 ? -0.243 46.725 40.555 1.00 61.00 303 GLY C CA 1
ATOM 9795 C C . GLY C 1 324 ? 0.665 45.956 41.499 1.00 62.14 303 GLY C C 1
ATOM 9796 O O . GLY C 1 324 ? 0.538 46.086 42.718 1.00 63.43 303 GLY C O 1
ATOM 9797 N N . LEU C 1 325 ? 1.568 45.145 40.943 1.00 61.69 304 LEU C N 1
ATOM 9798 C CA . LEU C 1 325 ? 2.570 44.425 41.739 1.00 61.07 304 LEU C CA 1
ATOM 9799 C C . LEU C 1 325 ? 3.831 45.268 41.929 1.00 61.41 304 LEU C C 1
ATOM 9800 O O . LEU C 1 325 ? 4.692 44.952 42.754 1.00 61.52 304 LEU C O 1
ATOM 9805 N N . ILE C 1 326 ? 3.924 46.341 41.155 1.00 61.66 305 ILE C N 1
ATOM 9806 C CA . ILE C 1 326 ? 5.057 47.247 41.217 1.00 62.21 305 ILE C CA 1
ATOM 9807 C C . ILE C 1 326 ? 4.712 48.454 42.094 1.00 61.42 305 ILE C C 1
ATOM 9808 O O . ILE C 1 326 ? 3.705 49.134 41.874 1.00 62.22 305 ILE C O 1
ATOM 9813 N N . ASP C 1 327 ? 5.545 48.707 43.096 1.00 59.65 306 ASP C N 1
ATOM 9814 C CA . ASP C 1 327 ? 5.375 49.879 43.939 1.00 58.15 306 ASP C CA 1
ATOM 9815 C C . ASP C 1 327 ? 6.087 51.060 43.281 1.00 56.76 306 ASP C C 1
ATOM 9816 O O . ASP C 1 327 ? 7.324 51.120 43.260 1.00 55.79 306 ASP C O 1
ATOM 9821 N N . VAL C 1 328 ? 5.297 51.987 42.739 1.00 55.34 307 VAL C N 1
ATOM 9822 C CA . VAL C 1 328 ? 5.838 53.159 42.048 1.00 54.88 307 VAL C CA 1
ATOM 9823 C C . VAL C 1 328 ? 6.569 54.113 43.002 1.00 55.15 307 VAL C C 1
ATOM 9824 O O . VAL C 1 328 ? 7.501 54.813 42.591 1.00 55.18 307 VAL C O 1
ATOM 9828 N N . ASP C 1 329 ? 6.154 54.130 44.269 1.00 55.40 308 ASP C N 1
ATOM 9829 C CA . ASP C 1 329 ? 6.817 54.950 45.282 1.00 56.60 308 ASP C CA 1
ATOM 9830 C C . ASP C 1 329 ? 8.238 54.445 45.534 1.00 55.76 308 ASP C C 1
ATOM 9831 O O . ASP C 1 329 ? 9.169 55.239 45.677 1.00 55.46 308 ASP C O 1
ATOM 9836 N N . LEU C 1 330 ? 8.391 53.123 45.560 1.00 55.00 309 LEU C N 1
ATOM 9837 C CA . LEU C 1 330 ? 9.696 52.480 45.660 1.00 54.69 309 LEU C CA 1
ATOM 9838 C C . LEU C 1 330 ? 10.572 52.797 44.447 1.00 54.88 309 LEU C C 1
ATOM 9839 O O . LEU C 1 330 ? 11.755 53.115 44.601 1.00 55.79 309 LEU C O 1
ATOM 9844 N N . LEU C 1 331 ? 9.991 52.733 43.249 1.00 53.85 310 LEU C N 1
ATOM 9845 C CA . LEU C 1 331 ? 10.736 53.028 42.025 1.00 53.22 310 LEU C CA 1
ATOM 9846 C C . LEU C 1 331 ? 11.223 54.469 42.005 1.00 53.69 310 LEU C C 1
ATOM 9847 O O . LEU C 1 331 ? 12.338 54.750 41.556 1.00 54.18 310 LEU C O 1
ATOM 9852 N N . ALA C 1 332 ? 10.372 55.375 42.483 1.00 53.77 311 ALA C N 1
ATOM 9853 C CA . ALA C 1 332 ? 10.686 56.794 42.527 1.00 53.71 311 ALA C CA 1
ATOM 9854 C C . ALA C 1 332 ? 11.828 57.104 43.492 1.00 54.64 311 ALA C C 1
ATOM 9855 O O . ALA C 1 332 ? 12.715 57.883 43.161 1.00 54.83 311 ALA C O 1
ATOM 9857 N N . SER C 1 333 ? 11.816 56.483 44.668 1.00 55.69 312 SER C N 1
ATOM 9858 C CA . SER C 1 333 ? 12.890 56.696 45.644 1.00 57.45 312 SER C CA 1
ATOM 9859 C C . SER C 1 333 ? 14.234 56.143 45.167 1.00 58.01 312 SER C C 1
ATOM 9860 O O . SER C 1 333 ? 15.274 56.741 45.431 1.00 58.90 312 SER C O 1
ATOM 9863 N N . VAL C 1 334 ? 14.210 55.015 44.460 1.00 59.02 313 VAL C N 1
ATOM 9864 C CA . VAL C 1 334 ? 15.404 54.501 43.776 1.00 59.17 313 VAL C CA 1
ATOM 9865 C C . VAL C 1 334 ? 15.820 55.453 42.649 1.00 60.67 313 VAL C C 1
ATOM 9866 O O . VAL C 1 334 ? 17.007 55.731 42.470 1.00 61.62 313 VAL C O 1
ATOM 9870 N N . GLY C 1 335 ? 14.841 55.941 41.891 1.00 61.41 314 GLY C N 1
ATOM 9871 C CA . GLY C 1 335 ? 15.101 56.880 40.803 1.00 62.87 314 GLY C CA 1
ATOM 9872 C C . GLY C 1 335 ? 15.691 58.190 41.296 1.00 64.86 314 GLY C C 1
ATOM 9873 O O . GLY C 1 335 ? 16.552 58.777 40.642 1.00 65.90 314 GLY C O 1
ATOM 9874 N N . ALA C 1 336 ? 15.225 58.639 42.457 1.00 66.11 315 ALA C N 1
ATOM 9875 C CA . ALA C 1 336 ? 15.708 59.866 43.075 1.00 67.83 315 ALA C CA 1
ATOM 9876 C C . ALA C 1 336 ? 16.976 59.636 43.909 1.00 70.00 315 ALA C C 1
ATOM 9877 O O . ALA C 1 336 ? 17.891 60.452 43.875 1.00 71.37 315 ALA C O 1
ATOM 9879 N N . GLY C 1 337 ? 17.034 58.528 44.645 1.00 71.38 316 GLY C N 1
ATOM 9880 C CA . GLY C 1 337 ? 18.170 58.238 45.526 1.00 72.77 316 GLY C CA 1
ATOM 9881 C C . GLY C 1 337 ? 18.016 58.869 46.900 1.00 74.51 316 GLY C C 1
ATOM 9882 O O . GLY C 1 337 ? 17.069 59.625 47.141 1.00 74.41 316 GLY C O 1
ATOM 9883 N N . ASP C 1 338 ? 18.930 58.544 47.815 1.00 76.64 317 ASP C N 1
ATOM 9884 C CA . ASP C 1 338 ? 18.991 59.231 49.108 1.00 79.20 317 ASP C CA 1
ATOM 9885 C C . ASP C 1 338 ? 19.334 60.677 48.788 1.00 81.30 317 ASP C C 1
ATOM 9886 O O . ASP C 1 338 ? 18.633 61.617 49.196 1.00 81.53 317 ASP C O 1
ATOM 9891 N N . ASP C 1 339 ? 20.426 60.811 48.031 1.00 82.85 318 ASP C N 1
ATOM 9892 C CA . ASP C 1 339 ? 20.897 62.062 47.472 1.00 83.99 318 ASP C CA 1
ATOM 9893 C C . ASP C 1 339 ? 19.917 62.600 46.430 1.00 83.57 318 ASP C C 1
ATOM 9894 O O . ASP C 1 339 ? 20.245 62.709 45.241 1.00 83.20 318 ASP C O 1
ATOM 9899 N N . ASN C 1 340 ? 18.711 62.925 46.897 1.00 83.52 319 ASN C N 1
ATOM 9900 C CA . ASN C 1 340 ? 17.657 63.508 46.066 1.00 83.58 319 ASN C CA 1
ATOM 9901 C C . ASN C 1 340 ? 16.328 63.600 46.802 1.00 82.61 319 ASN C C 1
ATOM 9902 O O . ASN C 1 340 ? 16.029 62.776 47.674 1.00 82.81 319 ASN C O 1
ATOM 9907 N N . THR C 1 341 ? 15.537 64.606 46.438 1.00 81.16 320 THR C N 1
ATOM 9908 C CA . THR C 1 341 ? 14.186 64.759 46.960 1.00 80.84 320 THR C CA 1
ATOM 9909 C C . THR C 1 341 ? 13.201 64.403 45.847 1.00 78.96 320 THR C C 1
ATOM 9910 O O . THR C 1 341 ? 13.317 64.911 44.719 1.00 80.64 320 THR C O 1
ATOM 9914 N N . VAL C 1 342 ? 12.240 63.533 46.166 1.00 75.00 321 VAL C N 1
ATOM 9915 C CA . VAL C 1 342 ? 11.380 62.919 45.145 1.00 70.90 321 VAL C CA 1
ATOM 9916 C C . VAL C 1 342 ? 10.105 63.709 44.807 1.00 67.17 321 VAL C C 1
ATOM 9917 O O . VAL C 1 342 ? 9.223 63.891 45.647 1.00 66.63 321 VAL C O 1
ATOM 9921 N N . THR C 1 343 ? 10.032 64.171 43.561 1.00 63.56 322 THR C N 1
ATOM 9922 C CA . THR C 1 343 ? 8.816 64.751 43.008 1.00 60.73 322 THR C CA 1
ATOM 9923 C C . THR C 1 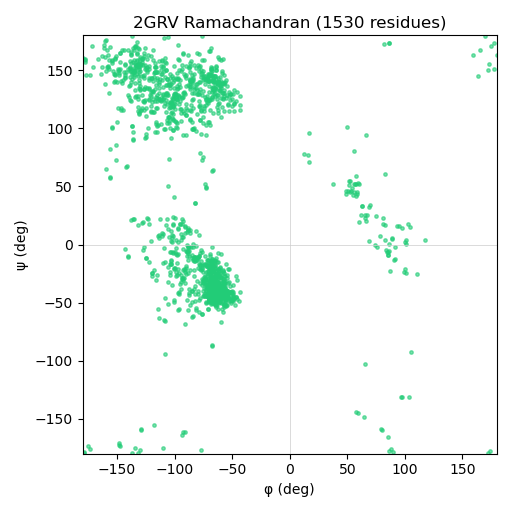343 ? 8.075 63.680 42.185 1.00 59.32 322 THR C C 1
ATOM 9924 O O . THR C 1 343 ? 8.444 63.383 41.047 1.00 58.63 322 THR C O 1
ATOM 9928 N N . LEU C 1 344 ? 7.044 63.095 42.789 1.00 57.74 323 LEU C N 1
ATOM 9929 C CA . LEU C 1 344 ? 6.260 62.034 42.163 1.00 56.97 323 LEU C CA 1
ATOM 9930 C C . LEU C 1 344 ? 5.496 62.522 40.931 1.00 56.77 323 LEU C C 1
ATOM 9931 O O . LEU C 1 344 ? 4.945 63.622 40.929 1.00 56.67 323 LEU C O 1
ATOM 9936 N N . ALA C 1 345 ? 5.489 61.703 39.879 1.00 55.83 324 ALA C N 1
ATOM 9937 C CA . ALA C 1 345 ? 4.730 62.010 38.673 1.00 54.61 324 ALA C CA 1
ATOM 9938 C C . ALA C 1 345 ? 3.452 61.178 38.689 1.00 54.43 324 ALA C C 1
ATOM 9939 O O . ALA C 1 345 ? 3.487 59.951 38.524 1.00 54.15 324 ALA C O 1
ATOM 9941 N N . GLN C 1 346 ? 2.324 61.854 38.910 1.00 54.16 325 GLN C N 1
ATOM 9942 C CA . GLN C 1 346 ? 1.055 61.169 39.171 1.00 53.13 325 GLN C CA 1
ATOM 9943 C C . GLN C 1 346 ? -0.069 61.563 38.205 1.00 53.83 325 GLN C C 1
ATOM 9944 O O . GLN C 1 346 ? -1.260 61.414 38.519 1.00 54.08 325 GLN C O 1
ATOM 9950 N N . ALA C 1 347 ? 0.325 62.063 37.034 1.00 54.43 326 ALA C N 1
ATOM 9951 C CA . ALA C 1 347 ? -0.585 62.283 35.912 1.00 54.47 326 ALA C CA 1
ATOM 9952 C C . ALA C 1 347 ? 0.075 61.715 34.661 1.00 55.03 326 ALA C C 1
ATOM 9953 O O . ALA C 1 347 ? 1.276 61.440 34.668 1.00 55.15 326 ALA C O 1
ATOM 9955 N N . GLN C 1 348 ? -0.703 61.519 33.600 1.00 55.26 327 GLN C N 1
ATOM 9956 C CA . GLN C 1 348 ? -0.154 61.004 32.347 1.00 55.83 327 GLN C CA 1
ATOM 9957 C C . GLN C 1 348 ? 0.446 62.114 31.491 1.00 56.04 327 GLN C C 1
ATOM 9958 O O . GLN C 1 348 ? 1.649 62.103 31.222 1.00 56.67 327 GLN C O 1
ATOM 9964 N N . VAL C 1 349 ? -0.379 63.077 31.081 1.00 55.81 328 VAL C N 1
ATOM 9965 C CA . VAL C 1 349 ? 0.070 64.113 30.144 1.00 55.58 328 VAL C CA 1
ATOM 9966 C C . VAL C 1 349 ? 0.954 65.160 30.825 1.00 56.33 328 VAL C C 1
ATOM 9967 O O . VAL C 1 349 ? 2.116 65.337 30.441 1.00 56.74 328 VAL C O 1
ATOM 9971 N N . ARG C 1 350 ? 0.415 65.838 31.836 1.00 56.18 329 ARG C N 1
ATOM 9972 C CA . ARG C 1 350 ? 1.152 66.900 32.512 1.00 56.45 329 ARG C CA 1
ATOM 9973 C C . ARG C 1 350 ? 2.271 66.382 33.408 1.00 57.19 329 ARG C C 1
ATOM 9974 O O . ARG C 1 350 ? 2.135 65.352 34.080 1.00 56.48 329 ARG C O 1
ATOM 9982 N N . SER C 1 351 ? 3.380 67.116 33.404 1.00 57.63 330 SER C N 1
ATOM 9983 C CA . SER C 1 351 ? 4.454 66.918 34.372 1.00 57.65 330 SER C CA 1
ATOM 9984 C C . SER C 1 351 ? 4.164 67.745 35.620 1.00 56.75 330 SER C C 1
ATOM 9985 O O . SER C 1 351 ? 3.484 68.771 35.539 1.00 56.84 330 SER C O 1
ATOM 9988 N N . PRO C 1 352 ? 4.671 67.303 36.785 1.00 56.75 331 PRO C N 1
ATOM 9989 C CA . PRO C 1 352 ? 4.537 68.089 38.017 1.00 57.18 331 PRO C CA 1
ATOM 9990 C C . PRO C 1 352 ? 4.853 69.583 37.871 1.00 57.16 331 PRO C C 1
ATOM 9991 O O . PRO C 1 352 ? 4.272 70.399 38.583 1.00 58.34 331 PRO C O 1
ATOM 9995 N N . SER C 1 353 ? 5.751 69.930 36.956 1.00 57.11 332 SER C N 1
ATOM 9996 C CA . SER C 1 353 ? 6.166 71.323 36.758 1.00 57.44 332 SER C CA 1
ATOM 9997 C C . SER C 1 353 ? 5.180 72.186 35.961 1.00 57.80 332 SER C C 1
ATOM 9998 O O . SER C 1 353 ? 5.259 73.416 36.015 1.00 57.97 332 SER C O 1
ATOM 10001 N N . ASP C 1 354 ? 4.264 71.550 35.227 1.00 57.27 333 ASP C N 1
ATOM 10002 C CA . ASP C 1 354 ? 3.235 72.274 34.482 1.00 57.24 333 ASP C CA 1
ATOM 10003 C C . ASP C 1 354 ? 2.263 72.989 35.432 1.00 58.08 333 ASP C C 1
ATOM 10004 O O . ASP C 1 354 ? 1.804 72.397 36.410 1.00 58.89 333 ASP C O 1
ATOM 10009 N N . PRO C 1 355 ? 1.971 74.276 35.158 1.00 57.64 334 PRO C N 1
ATOM 10010 C CA . PRO C 1 355 ? 1.127 75.113 36.021 1.00 58.16 334 PRO C CA 1
ATOM 10011 C C . PRO C 1 355 ? -0.210 74.486 36.425 1.00 58.74 334 PRO C C 1
ATOM 10012 O O . PRO C 1 355 ? -0.635 74.636 37.581 1.00 58.79 334 PRO C O 1
ATOM 10016 N N . GLY C 1 356 ? -0.860 73.789 35.494 1.00 58.36 335 GLY C N 1
ATOM 10017 C CA . GLY C 1 356 ? -2.153 73.173 35.786 1.00 58.37 335 GLY C CA 1
ATOM 10018 C C . GLY C 1 356 ? -2.088 71.754 36.341 1.00 58.52 335 GLY C C 1
ATOM 10019 O O . GLY C 1 356 ? -3.126 71.088 36.449 1.00 59.13 335 GLY C O 1
ATOM 10020 N N . TYR C 1 357 ? -0.884 71.298 36.705 1.00 56.61 336 TYR C N 1
ATOM 10021 C CA . TYR C 1 357 ? -0.684 69.924 37.173 1.00 55.72 336 TYR C CA 1
ATOM 10022 C C . TYR C 1 357 ? -1.520 69.563 38.395 1.00 55.42 336 TYR C C 1
ATOM 10023 O O . TYR C 1 357 ? -1.474 70.245 39.420 1.00 55.08 336 TYR C O 1
ATOM 10032 N N . VAL C 1 358 ? -2.277 68.478 38.252 1.00 55.39 337 VAL C N 1
ATOM 10033 C CA . VAL C 1 358 ? -3.028 67.861 39.335 1.00 55.78 337 VAL C CA 1
ATOM 10034 C C . VAL C 1 358 ? -2.860 66.335 39.165 1.00 55.70 337 VAL C C 1
ATOM 10035 O O . VAL C 1 358 ? -2.893 65.840 38.036 1.00 56.29 337 VAL C O 1
ATOM 10039 N N . PRO C 1 359 ? -2.626 65.597 40.267 1.00 55.35 338 PRO C N 1
ATOM 10040 C CA . PRO C 1 359 ? -2.579 64.127 40.184 1.00 54.64 338 PRO C CA 1
ATOM 10041 C C . PRO C 1 359 ? -3.876 63.532 39.620 1.00 54.75 338 PRO C C 1
ATOM 10042 O O . PRO C 1 359 ? -4.972 63.987 39.962 1.00 54.77 338 PRO C O 1
ATOM 10046 N N . THR C 1 360 ? -3.752 62.526 38.758 1.00 54.34 339 THR C N 1
ATOM 10047 C CA . THR C 1 360 ? -4.926 61.884 38.161 1.00 53.85 339 THR C CA 1
ATOM 10048 C C . THR C 1 360 ? -4.906 60.368 38.356 1.00 54.46 339 THR C C 1
ATOM 10049 O O . THR C 1 360 ? -5.839 59.671 37.954 1.00 54.97 339 THR C O 1
ATOM 10053 N N . ALA C 1 361 ? -3.836 59.869 38.970 1.00 54.84 340 ALA C N 1
ATOM 10054 C CA . ALA C 1 361 ? -3.669 58.440 39.238 1.00 55.51 340 ALA C CA 1
ATOM 10055 C C . ALA C 1 361 ? -4.851 57.857 40.015 1.00 56.23 340 ALA C C 1
ATOM 10056 O O . ALA C 1 361 ? -5.257 58.419 41.033 1.00 57.28 340 ALA C O 1
ATOM 10058 N N . PRO C 1 362 ? -5.425 56.743 39.520 1.00 56.42 341 PRO C N 1
ATOM 10059 C CA . PRO C 1 362 ? -6.443 55.990 40.261 1.00 56.62 341 PRO C CA 1
ATOM 10060 C C . PRO C 1 362 ? -5.877 55.428 41.573 1.00 57.49 341 PRO C C 1
ATOM 10061 O O . PRO C 1 362 ? -4.652 55.356 41.726 1.00 57.41 341 PRO C O 1
ATOM 10065 N N . PRO C 1 363 ? -6.753 55.056 42.530 1.00 58.44 342 PRO C N 1
ATOM 10066 C CA . PRO C 1 363 ? -6.256 54.499 43.795 1.00 59.41 342 PRO C CA 1
ATOM 10067 C C . PRO C 1 363 ? -5.340 53.287 43.620 1.00 60.88 342 PRO C C 1
ATOM 10068 O O . PRO C 1 363 ? -5.566 52.446 42.743 1.00 61.11 342 PRO C O 1
ATOM 10072 N N . ALA C 1 364 ? -4.303 53.228 44.452 1.00 62.34 343 ALA C N 1
ATOM 10073 C CA . ALA C 1 364 ? -3.334 52.136 44.441 1.00 63.69 343 ALA C CA 1
ATOM 10074 C C . ALA C 1 364 ? -3.991 50.788 44.694 1.00 64.97 343 ALA C C 1
ATOM 10075 O O . ALA C 1 364 ? -4.880 50.664 45.539 1.00 65.34 343 ALA C O 1
ATOM 10077 N N . MET C 1 365 ? -3.543 49.790 43.940 1.00 66.13 344 MET C N 1
ATOM 10078 C CA . MET C 1 365 ? -3.986 48.412 44.084 1.00 67.32 344 MET C CA 1
ATOM 10079 C C . MET C 1 365 ? -3.164 47.734 45.179 1.00 67.45 344 MET C C 1
ATOM 10080 O O . MET C 1 365 ? -1.981 48.035 45.349 1.00 66.99 344 MET C O 1
ATOM 10085 N N . THR C 1 366 ? -3.789 46.824 45.922 1.00 68.48 345 THR C N 1
ATOM 10086 C CA . THR C 1 366 ? -3.059 45.997 46.887 1.00 70.30 345 THR C CA 1
ATOM 10087 C C . THR C 1 366 ? -2.284 44.880 46.166 1.00 71.45 345 THR C C 1
ATOM 10088 O O . THR C 1 366 ? -2.334 44.769 44.934 1.00 72.68 345 THR C O 1
ATOM 10092 N N . ARG C 1 367 ? -1.563 44.063 46.931 1.00 71.83 346 ARG C N 1
ATOM 10093 C CA . ARG C 1 367 ? -0.792 42.959 46.368 1.00 72.14 346 ARG C CA 1
ATOM 10094 C C . ARG C 1 367 ? -1.705 41.766 46.072 1.00 71.70 346 ARG C C 1
ATOM 10095 O O . ARG C 1 367 ? -1.598 41.136 45.015 1.00 72.05 346 ARG C O 1
ATOM 10103 N N . ASP C 1 368 ? -2.608 41.477 47.009 1.00 71.11 347 ASP C N 1
ATOM 10104 C CA . ASP C 1 368 ? -3.562 40.376 46.888 1.00 71.01 347 ASP C CA 1
ATOM 10105 C C . ASP C 1 368 ? -4.524 40.540 45.708 1.00 69.81 347 ASP C C 1
ATOM 10106 O O . ASP C 1 368 ? -4.889 39.555 45.059 1.00 69.51 347 ASP C O 1
ATOM 10111 N N . ASP C 1 369 ? -4.933 41.781 45.447 1.00 68.61 348 ASP C N 1
ATOM 10112 C CA . ASP C 1 369 ? -5.816 42.101 44.321 1.00 67.51 348 ASP C CA 1
ATOM 10113 C C . ASP C 1 369 ? -5.112 41.911 42.984 1.00 65.79 348 ASP C C 1
ATOM 10114 O O . ASP C 1 369 ? -5.717 41.432 42.021 1.00 65.42 348 ASP C O 1
ATOM 10119 N N . ALA C 1 370 ? -3.840 42.299 42.932 1.00 64.38 349 ALA C N 1
ATOM 10120 C CA . ALA C 1 370 ? -3.021 42.105 41.743 1.00 63.43 349 ALA C CA 1
ATOM 10121 C C . ALA C 1 370 ? -2.845 40.614 41.443 1.00 63.11 349 ALA C C 1
ATOM 10122 O O . ALA C 1 370 ? -2.998 40.189 40.297 1.00 63.09 349 ALA C O 1
ATOM 10124 N N . LEU C 1 371 ? -2.552 39.826 42.480 1.00 62.83 350 LEU C N 1
ATOM 10125 C CA . LEU C 1 371 ? -2.473 38.366 42.358 1.00 63.30 350 LEU C CA 1
ATOM 10126 C C . LEU C 1 371 ? -3.831 37.758 42.002 1.00 63.66 350 LEU C C 1
ATOM 10127 O O . LEU C 1 371 ? -3.903 36.779 41.255 1.00 63.79 350 LEU C O 1
ATOM 10132 N N . GLU C 1 372 ? -4.896 38.342 42.554 1.00 64.21 351 GLU C N 1
ATOM 10133 C CA . GLU C 1 372 ? -6.278 37.957 42.247 1.00 64.88 351 GLU C CA 1
ATOM 10134 C C . GLU C 1 372 ? -6.577 38.129 40.757 1.00 63.86 351 GLU C C 1
ATOM 10135 O O . GLU C 1 372 ? -7.213 37.268 40.143 1.00 63.72 351 GLU C O 1
ATOM 10141 N N . LEU C 1 373 ? -6.109 39.239 40.185 1.00 62.91 352 LEU C N 1
ATOM 10142 C CA . LEU C 1 373 ? -6.293 39.517 38.761 1.00 62.86 352 LEU C CA 1
ATOM 10143 C C . LEU C 1 373 ? -5.530 38.529 37.884 1.00 62.78 352 LEU C C 1
ATOM 10144 O O . LEU C 1 373 ? -5.991 38.177 36.795 1.00 62.97 352 LEU C O 1
ATOM 10149 N N . LEU C 1 374 ? -4.374 38.080 38.369 1.00 62.73 353 LEU C N 1
ATOM 10150 C CA . LEU C 1 374 ? -3.578 37.066 37.678 1.00 62.80 353 LEU C CA 1
ATOM 10151 C C . LEU C 1 374 ? -4.262 35.704 37.643 1.00 63.21 353 LEU C C 1
ATOM 10152 O O . LEU C 1 374 ? -4.270 35.043 36.603 1.00 63.83 353 LEU C O 1
ATOM 10157 N N . ARG C 1 375 ? -4.834 35.283 38.771 1.00 63.75 354 ARG C N 1
ATOM 10158 C CA . ARG C 1 375 ? -5.537 34.000 38.813 1.00 64.76 354 ARG C CA 1
ATOM 10159 C C . ARG C 1 375 ? -6.797 34.015 37.939 1.00 64.73 354 ARG C C 1
ATOM 10160 O O . ARG C 1 375 ? -7.131 33.004 37.318 1.00 64.76 354 ARG C O 1
ATOM 10168 N N . ASP C 1 376 ? -7.465 35.170 37.874 1.00 64.86 355 ASP C N 1
ATOM 10169 C CA . ASP C 1 376 ? -8.615 35.374 36.984 1.00 65.19 355 ASP C CA 1
ATOM 10170 C C . ASP C 1 376 ? -8.208 35.291 35.516 1.00 64.56 355 ASP C C 1
ATOM 10171 O O . ASP C 1 376 ? -8.981 34.836 34.671 1.00 64.58 355 ASP C O 1
ATOM 10176 N N . ALA C 1 377 ? -6.992 35.744 35.224 1.00 63.87 356 ALA C N 1
ATOM 10177 C CA . ALA C 1 377 ? -6.433 35.680 33.878 1.00 63.20 356 ALA C CA 1
ATOM 10178 C C . ALA C 1 377 ? -5.979 34.261 33.521 1.00 62.72 356 ALA C C 1
ATOM 10179 O O . ALA C 1 377 ? -5.595 33.995 32.380 1.00 63.05 356 ALA C O 1
ATOM 10181 N N . GLY C 1 378 ? -6.025 33.359 34.502 1.00 62.12 357 GLY C N 1
ATOM 10182 C CA . GLY C 1 378 ? -5.724 31.945 34.284 1.00 61.17 357 GLY C CA 1
ATOM 10183 C C . GLY C 1 378 ? -4.353 31.502 34.756 1.00 60.87 357 GLY C C 1
ATOM 10184 O O . GLY C 1 378 ? -3.865 30.449 34.343 1.00 61.19 357 GLY C O 1
ATOM 10185 N N . TYR C 1 379 ? -3.729 32.304 35.618 1.00 60.33 358 TYR C N 1
ATOM 10186 C CA . TYR C 1 379 ? -2.418 31.974 36.170 1.00 59.17 358 TYR C CA 1
ATOM 10187 C C . TYR C 1 379 ? -2.529 31.206 37.488 1.00 59.33 358 TYR C C 1
ATOM 10188 O O . TYR C 1 379 ? -3.463 31.417 38.267 1.00 59.81 358 TYR C O 1
ATOM 10197 N N . VAL C 1 380 ? -1.577 30.303 37.716 1.00 58.60 359 VAL C N 1
ATOM 10198 C CA . VAL C 1 380 ? -1.472 29.565 38.978 1.00 58.00 359 VAL C CA 1
ATOM 10199 C C . VAL C 1 380 ? -0.027 29.564 39.487 1.00 57.81 359 VAL C C 1
ATOM 10200 O O . VAL C 1 380 ? 0.885 29.991 38.774 1.00 56.71 359 VAL C O 1
ATOM 10204 N N . SER C 1 381 ? 0.164 29.094 40.721 1.00 58.50 360 SER C N 1
ATOM 10205 C CA . SER C 1 381 ? 1.490 28.946 41.324 1.00 59.44 360 SER C CA 1
ATOM 10206 C C . SER C 1 381 ? 1.894 27.480 41.423 1.00 60.23 360 SER C C 1
ATOM 10207 O O . SER C 1 381 ? 1.086 26.635 41.806 1.00 60.54 360 SER C O 1
ATOM 10210 N N . GLU C 1 382 ? 3.152 27.193 41.091 1.00 61.43 361 GLU C N 1
ATOM 10211 C CA . GLU C 1 382 ? 3.692 25.833 41.104 1.00 62.54 361 GLU C CA 1
ATOM 10212 C C . GLU C 1 382 ? 5.051 25.789 41.805 1.00 63.48 361 GLU C C 1
ATOM 10213 O O . GLU C 1 382 ? 5.762 26.796 41.823 1.00 63.43 361 GLU C O 1
ATOM 10219 N N . PRO C 1 383 ? 5.430 24.618 42.362 1.00 64.84 362 PRO C N 1
ATOM 10220 C CA . PRO C 1 383 ? 6.788 24.438 42.898 1.00 66.43 362 PRO C CA 1
ATOM 10221 C C . PRO C 1 383 ? 7.868 24.595 41.818 1.00 68.42 362 PRO C C 1
ATOM 10222 O O . PRO C 1 383 ? 7.570 24.474 40.622 1.00 68.68 362 PRO C O 1
ATOM 10226 N N . VAL C 1 384 ? 9.104 24.865 42.244 1.00 70.63 363 VAL C N 1
ATOM 10227 C CA . VAL C 1 384 ? 10.246 24.958 41.330 1.00 72.49 363 VAL C CA 1
ATOM 10228 C C . VAL C 1 384 ? 10.930 23.592 41.195 1.00 73.82 363 VAL C C 1
ATOM 10229 O O . VAL C 1 384 ? 11.422 23.018 42.169 1.00 74.02 363 VAL C O 1
ATOM 10233 N N . ARG C 1 400 ? 10.654 27.671 46.497 1.00 77.93 379 ARG C N 1
ATOM 10234 C CA . ARG C 1 400 ? 10.111 29.074 46.285 1.00 78.59 379 ARG C CA 1
ATOM 10235 C C . ARG C 1 400 ? 8.626 29.050 45.901 1.00 77.68 379 ARG C C 1
ATOM 10236 O O . ARG C 1 400 ? 7.755 28.859 46.763 1.00 78.22 379 ARG C O 1
ATOM 10244 N N . GLU C 1 401 ? 8.369 29.248 44.603 1.00 75.94 380 GLU C N 1
ATOM 10245 C CA . GLU C 1 401 ? 7.029 29.268 43.980 1.00 74.54 380 GLU C CA 1
ATOM 10246 C C . GLU C 1 401 ? 7.184 29.894 42.592 1.00 72.94 380 GLU C C 1
ATOM 10247 O O . GLU C 1 401 ? 8.223 30.497 42.303 1.00 73.65 380 GLU C O 1
ATOM 10253 N N . ARG C 1 402 ? 6.159 29.782 41.743 1.00 70.36 381 ARG C N 1
ATOM 10254 C CA . ARG C 1 402 ? 6.279 30.181 40.332 1.00 67.84 381 ARG C CA 1
ATOM 10255 C C . ARG C 1 402 ? 4.910 30.413 39.688 1.00 65.91 381 ARG C C 1
ATOM 10256 O O . ARG C 1 402 ? 3.986 29.628 39.906 1.00 65.29 381 ARG C O 1
ATOM 10264 N N . ILE C 1 403 ? 4.800 31.479 38.882 1.00 64.11 382 ILE C N 1
ATOM 10265 C CA . ILE C 1 403 ? 3.544 31.844 38.217 1.00 62.92 382 ILE C CA 1
ATOM 10266 C C . ILE C 1 403 ? 3.505 31.310 36.780 1.00 61.57 382 ILE C C 1
ATOM 10267 O O . ILE C 1 403 ? 4.429 31.537 35.998 1.00 61.38 382 ILE C O 1
ATOM 10272 N N . VAL C 1 404 ? 2.422 30.612 36.445 1.00 60.34 383 VAL C N 1
ATOM 10273 C CA . VAL C 1 404 ? 2.334 29.844 35.206 1.00 59.39 383 VAL C CA 1
ATOM 10274 C C . VAL C 1 404 ? 0.922 29.902 34.606 1.00 59.51 383 VAL C C 1
ATOM 10275 O O . VAL C 1 404 ? -0.067 29.917 35.338 1.00 58.92 383 VAL C O 1
ATOM 10279 N N . LYS C 1 405 ? 0.839 29.951 33.276 1.00 60.07 384 LYS C N 1
ATOM 10280 C CA . LYS C 1 405 ? -0.433 29.782 32.574 1.00 60.77 384 LYS C CA 1
ATOM 10281 C C . LYS C 1 405 ? -0.357 28.551 31.678 1.00 60.66 384 LYS C C 1
ATOM 10282 O O . LYS C 1 405 ? 0.429 28.519 30.726 1.00 60.90 384 LYS C O 1
ATOM 10288 N N . ASP C 1 406 ? -1.160 27.537 32.001 1.00 60.47 385 ASP C N 1
ATOM 10289 C CA . ASP C 1 406 ? -1.174 26.280 31.254 1.00 60.62 385 ASP C CA 1
ATOM 10290 C C . ASP C 1 406 ? 0.250 25.729 31.046 1.00 60.17 385 ASP C C 1
ATOM 10291 O O . ASP C 1 406 ? 0.623 25.336 29.933 1.00 59.90 385 ASP C O 1
ATOM 10296 N N . GLY C 1 407 ? 1.044 25.727 32.121 1.00 59.53 386 GLY C N 1
ATOM 10297 C CA . GLY C 1 407 ? 2.416 25.203 32.081 1.00 58.79 386 GLY C CA 1
ATOM 10298 C C . GLY C 1 407 ? 3.480 26.175 31.583 1.00 58.22 386 GLY C C 1
ATOM 10299 O O . GLY C 1 407 ? 4.674 25.854 31.598 1.00 58.45 386 GLY C O 1
ATOM 10300 N N . VAL C 1 408 ? 3.056 27.362 31.145 1.00 57.66 387 VAL C N 1
ATOM 10301 C CA . VAL C 1 408 ? 3.981 28.374 30.621 1.00 57.49 387 VAL C CA 1
ATOM 10302 C C . VAL C 1 408 ? 4.266 29.459 31.669 1.00 58.00 387 VAL C C 1
ATOM 10303 O O . VAL C 1 408 ? 3.367 30.225 32.022 1.00 58.01 387 VAL C O 1
ATOM 10307 N N . PRO C 1 409 ? 5.517 29.521 32.170 1.00 58.42 388 PRO C N 1
ATOM 10308 C CA . PRO C 1 409 ? 5.914 30.554 33.132 1.00 58.52 388 PRO C CA 1
ATOM 10309 C C . PRO C 1 409 ? 5.774 31.964 32.560 1.00 59.01 388 PRO C C 1
ATOM 10310 O O . PRO C 1 409 ? 6.139 32.202 31.405 1.00 59.44 388 PRO C O 1
ATOM 10314 N N . LEU C 1 410 ? 5.232 32.880 33.361 1.00 59.03 389 LEU C N 1
ATOM 10315 C CA . LEU C 1 410 ? 5.121 34.279 32.964 1.00 59.64 389 LEU C CA 1
ATOM 10316 C C . LEU C 1 410 ? 6.489 34.960 32.998 1.00 60.05 389 LEU C C 1
ATOM 10317 O O . LEU C 1 410 ? 7.176 34.968 34.024 1.00 59.92 389 LEU C O 1
ATOM 10322 N N . THR C 1 411 ? 6.856 35.532 31.855 1.00 60.08 390 THR C N 1
ATOM 10323 C CA . THR C 1 411 ? 8.158 36.146 31.631 1.00 59.79 390 THR C CA 1
ATOM 10324 C C . THR C 1 411 ? 7.965 37.636 31.351 1.00 59.71 390 THR C C 1
ATOM 10325 O O . THR C 1 411 ? 7.083 38.016 30.577 1.00 60.03 390 THR C O 1
ATOM 10329 N N . ILE C 1 412 ? 8.769 38.478 32.001 1.00 58.90 391 ILE C N 1
ATOM 10330 C CA . ILE C 1 412 ? 8.762 39.921 31.740 1.00 57.61 391 ILE C CA 1
ATOM 10331 C C . ILE C 1 412 ? 10.189 40.445 31.552 1.00 57.50 391 ILE C C 1
ATOM 10332 O O . ILE C 1 412 ? 11.017 40.373 32.464 1.00 57.67 391 ILE C O 1
ATOM 10337 N N . VAL C 1 413 ? 10.462 40.975 30.365 1.00 56.85 392 VAL C N 1
ATOM 10338 C CA . VAL C 1 413 ? 11.768 41.547 30.051 1.00 56.18 392 VAL C CA 1
ATOM 10339 C C . VAL C 1 413 ? 11.660 43.067 29.994 1.00 56.79 392 VAL C C 1
ATOM 10340 O O . VAL C 1 413 ? 10.974 43.620 29.129 1.00 56.63 392 VAL C O 1
ATOM 10344 N N . LEU C 1 414 ? 12.325 43.737 30.931 1.00 56.68 393 LEU C N 1
ATOM 10345 C CA . LEU C 1 414 ? 12.333 45.192 30.961 1.00 56.85 393 LEU C CA 1
ATOM 10346 C C . LEU C 1 414 ? 13.553 45.739 30.233 1.00 56.10 393 LEU C C 1
ATOM 10347 O O . LEU C 1 414 ? 14.698 45.492 30.630 1.00 55.05 393 LEU C O 1
ATOM 10352 N N . GLY C 1 415 ? 13.287 46.470 29.154 1.00 55.94 394 GLY C N 1
ATOM 10353 C CA . GLY C 1 415 ? 14.327 47.104 28.359 1.00 55.75 394 GLY C CA 1
ATOM 10354 C C . GLY C 1 415 ? 14.718 48.446 28.935 1.00 55.72 394 GLY C C 1
ATOM 10355 O O . GLY C 1 415 ? 13.871 49.186 29.438 1.00 55.45 394 GLY C O 1
ATOM 10356 N N . VAL C 1 416 ? 16.008 48.755 28.862 1.00 56.05 395 VAL C N 1
ATOM 10357 C CA . VAL C 1 416 ? 16.545 50.008 29.403 1.00 56.44 395 VAL C CA 1
ATOM 10358 C C . VAL C 1 416 ? 17.875 50.347 28.719 1.00 57.41 395 VAL C C 1
ATOM 10359 O O . VAL C 1 416 ? 18.573 49.458 28.229 1.00 57.87 395 VAL C O 1
ATOM 10363 N N . ALA C 1 417 ? 18.209 51.633 28.665 1.00 58.02 396 ALA C N 1
ATOM 10364 C CA . ALA C 1 417 ? 19.488 52.066 28.103 1.00 58.30 396 ALA C CA 1
ATOM 10365 C C . ALA C 1 417 ? 20.619 51.844 29.108 1.00 58.54 396 ALA C C 1
ATOM 10366 O O . ALA C 1 417 ? 20.605 52.415 30.199 1.00 58.88 396 ALA C O 1
ATOM 10368 N N . SER C 1 418 ? 21.584 51.001 28.740 1.00 59.59 397 SER C N 1
ATOM 10369 C CA . SER C 1 418 ? 22.745 50.697 29.592 1.00 61.08 397 SER C CA 1
ATOM 10370 C C . SER C 1 418 ? 23.570 51.958 29.852 1.00 61.76 397 SER C C 1
ATOM 10371 O O . SER C 1 418 ? 24.416 52.003 30.744 1.00 62.06 397 SER C O 1
ATOM 10374 N N . ASN C 1 419 ? 23.286 52.965 29.035 1.00 62.97 398 ASN C N 1
ATOM 10375 C CA . ASN C 1 419 ? 23.793 54.326 29.118 1.00 63.50 398 ASN C CA 1
ATOM 10376 C C . ASN C 1 419 ? 23.411 55.070 30.403 1.00 62.67 398 ASN C C 1
ATOM 10377 O O . ASN C 1 419 ? 24.073 56.038 30.781 1.00 62.50 398 ASN C O 1
ATOM 10382 N N . ASP C 1 420 ? 22.329 54.632 31.047 1.00 61.87 399 ASP C N 1
ATOM 10383 C CA . ASP C 1 420 ? 21.672 55.396 32.118 1.00 61.97 399 ASP C CA 1
ATOM 10384 C C . ASP C 1 420 ? 21.548 54.576 33.406 1.00 61.39 399 ASP C C 1
ATOM 10385 O O . ASP C 1 420 ? 20.556 53.869 33.598 1.00 61.32 399 ASP C O 1
ATOM 10390 N N . PRO C 1 421 ? 22.544 54.692 34.306 1.00 61.32 400 PRO C N 1
ATOM 10391 C CA . PRO C 1 421 ? 22.586 53.894 35.539 1.00 61.27 400 PRO C CA 1
ATOM 10392 C C . PRO C 1 421 ? 21.343 54.049 36.426 1.00 60.86 400 PRO C C 1
ATOM 10393 O O . PRO C 1 421 ? 20.959 53.099 37.114 1.00 61.12 400 PRO C O 1
ATOM 10397 N N . THR C 1 422 ? 20.721 55.225 36.386 1.00 59.76 401 THR C N 1
ATOM 10398 C CA . THR C 1 422 ? 19.537 55.519 37.187 1.00 59.81 401 THR C CA 1
ATOM 10399 C C . THR C 1 422 ? 18.317 54.746 36.702 1.00 59.43 401 THR C C 1
ATOM 10400 O O . THR C 1 422 ? 17.618 54.124 37.504 1.00 60.16 401 THR C O 1
ATOM 10404 N N . SER C 1 423 ? 18.066 54.792 35.395 1.00 58.46 402 SER C N 1
ATOM 10405 C CA . SER C 1 423 ? 16.979 54.021 34.798 1.00 58.94 402 SER C CA 1
ATOM 10406 C C . SER C 1 423 ? 17.232 52.515 34.938 1.00 58.73 402 SER C C 1
ATOM 10407 O O . SER C 1 423 ? 16.294 51.750 35.171 1.00 58.82 402 SER C O 1
ATOM 10410 N N . VAL C 1 424 ? 18.497 52.108 34.810 1.00 57.87 403 VAL C N 1
ATOM 10411 C CA . VAL C 1 424 ? 18.903 50.702 34.969 1.00 57.62 403 VAL C CA 1
ATOM 10412 C C . VAL C 1 424 ? 18.589 50.206 36.388 1.00 57.21 403 VAL C C 1
ATOM 10413 O O . VAL C 1 424 ? 18.067 49.104 36.563 1.00 57.25 403 VAL C O 1
ATOM 10417 N N . ALA C 1 425 ? 18.896 51.035 37.385 1.00 56.11 404 ALA C N 1
ATOM 10418 C CA . ALA C 1 425 ? 18.598 50.721 38.784 1.00 55.97 404 ALA C CA 1
ATOM 10419 C C . ALA C 1 425 ? 17.096 50.543 39.022 1.00 55.82 404 ALA C C 1
ATOM 10420 O O . ALA C 1 425 ? 16.678 49.603 39.705 1.00 55.74 404 ALA C O 1
ATOM 10422 N N . VAL C 1 426 ? 16.304 51.449 38.446 1.00 55.53 405 VAL C N 1
ATOM 10423 C CA . VAL C 1 426 ? 14.845 51.426 38.546 1.00 55.13 405 VAL C CA 1
ATOM 10424 C C . VAL C 1 426 ? 14.262 50.164 37.906 1.00 56.13 405 VAL C C 1
ATOM 10425 O O . VAL C 1 426 ? 13.428 49.484 38.511 1.00 56.65 405 VAL C O 1
ATOM 10429 N N . ALA C 1 427 ? 14.720 49.846 36.697 1.00 56.12 406 ALA C N 1
ATOM 10430 C CA . ALA C 1 427 ? 14.274 48.652 35.993 1.00 56.38 406 ALA C CA 1
ATOM 10431 C C . ALA C 1 427 ? 14.540 47.400 36.826 1.00 57.02 406 ALA C C 1
ATOM 10432 O O . ALA C 1 427 ? 13.704 46.485 36.868 1.00 57.73 406 ALA C O 1
ATOM 10434 N N . ASN C 1 428 ? 15.700 47.369 37.486 1.00 56.41 407 ASN C N 1
ATOM 10435 C CA . ASN C 1 428 ? 16.091 46.234 38.321 1.00 56.25 407 ASN C CA 1
ATOM 10436 C C . ASN C 1 428 ? 15.221 46.070 39.559 1.00 56.45 407 ASN C C 1
ATOM 10437 O O . ASN C 1 428 ? 14.854 44.951 39.915 1.00 57.34 407 ASN C O 1
ATOM 10442 N N . THR C 1 429 ? 14.883 47.186 40.201 1.00 55.60 408 THR C N 1
ATOM 10443 C CA . THR C 1 429 ? 13.993 47.162 41.360 1.00 55.59 408 THR C CA 1
ATOM 10444 C C . THR C 1 429 ? 12.581 46.716 40.963 1.00 55.63 408 THR C C 1
ATOM 10445 O O . THR C 1 429 ? 11.928 45.980 41.709 1.00 56.36 408 THR C O 1
ATOM 10449 N N . ALA C 1 430 ? 12.135 47.143 39.782 1.00 55.22 409 ALA C N 1
ATOM 10450 C CA . ALA C 1 430 ? 10.864 46.694 39.214 1.00 55.98 409 ALA C CA 1
ATOM 10451 C C . ALA C 1 430 ? 10.852 45.177 38.999 1.00 56.38 409 ALA C C 1
ATOM 10452 O O . ALA C 1 430 ? 9.876 44.507 39.337 1.00 56.52 409 ALA C O 1
ATOM 10454 N N . ALA C 1 431 ? 11.949 44.648 38.456 1.00 56.41 410 ALA C N 1
ATOM 10455 C CA . ALA C 1 431 ? 12.094 43.211 38.231 1.00 55.72 410 ALA C CA 1
ATOM 10456 C C . ALA C 1 431 ? 12.159 42.440 39.549 1.00 56.07 410 ALA C C 1
ATOM 10457 O O . ALA C 1 431 ? 11.570 41.363 39.663 1.00 56.20 410 ALA C O 1
ATOM 10459 N N . ASP C 1 432 ? 12.864 42.998 40.536 1.00 55.87 411 ASP C N 1
ATOM 10460 C CA . ASP C 1 432 ? 12.946 42.407 41.879 1.00 56.04 411 ASP C CA 1
ATOM 10461 C C . ASP C 1 432 ? 11.560 42.172 42.474 1.00 55.60 411 ASP C C 1
ATOM 10462 O O . ASP C 1 432 ? 11.294 41.111 43.042 1.00 55.09 411 ASP C O 1
ATOM 10467 N N . GLN C 1 433 ? 10.690 43.171 42.329 1.00 55.45 412 GLN C N 1
ATOM 10468 C CA . GLN C 1 433 ? 9.324 43.126 42.846 1.00 55.96 412 GLN C CA 1
ATOM 10469 C C . GLN C 1 433 ? 8.484 42.027 42.204 1.00 56.12 412 GLN C C 1
ATOM 10470 O O . GLN C 1 433 ? 7.703 41.356 42.885 1.00 55.60 412 GLN C O 1
ATOM 10476 N N . LEU C 1 434 ? 8.650 41.852 40.895 1.00 55.93 413 LEU C N 1
ATOM 10477 C CA . LEU C 1 434 ? 7.925 40.830 40.153 1.00 56.28 413 LEU C CA 1
ATOM 10478 C C . LEU C 1 434 ? 8.467 39.440 40.470 1.00 56.38 413 LEU C C 1
ATOM 10479 O O . LEU C 1 434 ? 7.704 38.479 40.565 1.00 56.70 413 LEU C O 1
ATOM 10484 N N . ARG C 1 435 ? 9.781 39.346 40.661 1.00 56.38 414 ARG C N 1
ATOM 10485 C CA . ARG C 1 435 ? 10.406 38.089 41.056 1.00 56.90 414 ARG C CA 1
ATOM 10486 C C . ARG C 1 435 ? 9.977 37.631 42.447 1.00 57.71 414 ARG C C 1
ATOM 10487 O O . ARG C 1 435 ? 9.914 36.430 42.714 1.00 58.07 414 ARG C O 1
ATOM 10495 N N . ASN C 1 436 ? 9.674 38.587 43.323 1.00 58.33 415 ASN C N 1
ATOM 10496 C CA . ASN C 1 436 ? 9.205 38.277 44.675 1.00 59.41 415 ASN C CA 1
ATOM 10497 C C . ASN C 1 436 ? 7.872 37.540 44.721 1.00 58.93 415 ASN C C 1
ATOM 10498 O O . ASN C 1 436 ? 7.606 36.793 45.668 1.00 58.44 415 ASN C O 1
ATOM 10503 N N . VAL C 1 437 ? 7.048 37.746 43.696 1.00 58.73 416 VAL C N 1
ATOM 10504 C CA . VAL C 1 437 ? 5.748 37.076 43.599 1.00 58.71 416 VAL C CA 1
ATOM 10505 C C . VAL C 1 437 ? 5.744 35.881 42.629 1.00 58.62 416 VAL C C 1
ATOM 10506 O O . VAL C 1 437 ? 4.691 35.308 42.349 1.00 60.00 416 VAL C O 1
ATOM 10510 N N . GLY C 1 438 ? 6.922 35.512 42.127 1.00 57.80 417 GLY C N 1
ATOM 10511 C CA . GLY C 1 438 ? 7.079 34.324 41.283 1.00 57.17 417 GLY C CA 1
ATOM 10512 C C . GLY C 1 438 ? 7.034 34.549 39.779 1.00 56.96 417 GLY C C 1
ATOM 10513 O O . GLY C 1 438 ? 6.854 33.598 39.013 1.00 57.34 417 GLY C O 1
ATOM 10514 N N . ILE C 1 439 ? 7.191 35.801 39.356 1.00 56.17 418 ILE C N 1
ATOM 10515 C CA . ILE C 1 439 ? 7.280 36.143 37.935 1.00 55.90 418 ILE C CA 1
ATOM 10516 C C . ILE C 1 439 ? 8.747 36.171 37.497 1.00 56.39 418 ILE C C 1
ATOM 10517 O O . ILE C 1 439 ? 9.585 36.782 38.159 1.00 56.51 418 ILE C O 1
ATOM 10522 N N . ASP C 1 440 ? 9.046 35.492 36.389 1.00 56.52 419 ASP C N 1
ATOM 10523 C CA . ASP C 1 440 ? 10.398 35.449 35.824 1.00 56.46 419 ASP C CA 1
ATOM 10524 C C . ASP C 1 440 ? 10.732 36.772 35.126 1.00 56.33 419 ASP C C 1
ATOM 10525 O O . ASP C 1 440 ? 10.739 36.855 33.894 1.00 56.03 419 ASP C O 1
ATOM 10530 N N . ALA C 1 441 ? 11.010 37.801 35.922 1.00 55.71 420 ALA C N 1
ATOM 10531 C CA . ALA C 1 441 ? 11.313 39.127 35.390 1.00 55.77 420 ALA C CA 1
ATOM 10532 C C . ALA C 1 441 ? 12.814 39.362 35.294 1.00 56.26 420 ALA C C 1
ATOM 10533 O O . ALA C 1 441 ? 13.581 38.911 36.149 1.00 57.16 420 ALA C O 1
ATOM 10535 N N . SER C 1 442 ? 13.225 40.063 34.242 1.00 55.82 421 SER C N 1
ATOM 10536 C CA . SER C 1 442 ? 14.637 40.353 34.019 1.00 56.31 421 SER C CA 1
ATOM 10537 C C . SER C 1 442 ? 14.836 41.706 33.341 1.00 56.19 421 SER C C 1
ATOM 10538 O O . SER C 1 442 ? 13.894 42.288 32.793 1.00 56.73 421 SER C O 1
ATOM 10541 N N . VAL C 1 443 ? 16.071 42.196 33.389 1.00 55.53 422 VAL C N 1
ATOM 10542 C CA . VAL C 1 443 ? 16.416 43.491 32.820 1.00 55.17 422 VAL C CA 1
ATOM 10543 C C . VAL C 1 443 ? 17.366 43.300 31.639 1.00 55.41 422 VAL C C 1
ATOM 10544 O O . VAL C 1 443 ? 18.411 42.658 31.772 1.00 55.96 422 VAL C O 1
ATOM 10548 N N . LEU C 1 444 ? 16.988 43.844 30.485 1.00 55.03 423 LEU C N 1
ATOM 10549 C CA . LEU C 1 444 ? 17.871 43.862 29.324 1.00 54.93 423 LEU C CA 1
ATOM 10550 C C . LEU C 1 444 ? 18.386 45.280 29.068 1.00 55.71 423 LEU C C 1
ATOM 10551 O O . LEU C 1 444 ? 17.688 46.117 28.490 1.00 56.18 423 LEU C O 1
ATOM 10556 N N . ALA C 1 445 ? 19.611 45.537 29.520 1.00 56.08 424 ALA C N 1
ATOM 10557 C CA . ALA C 1 445 ? 20.268 46.825 29.323 1.00 56.36 424 ALA C CA 1
ATOM 10558 C C . ALA C 1 445 ? 20.932 46.861 27.948 1.00 57.24 424 ALA C C 1
ATOM 10559 O O . ALA C 1 445 ? 21.831 46.068 27.662 1.00 57.22 424 ALA C O 1
ATOM 10561 N N . LEU C 1 446 ? 20.475 47.784 27.105 1.00 58.14 425 LEU C N 1
ATOM 10562 C CA . LEU C 1 446 ? 20.895 47.854 25.705 1.00 59.03 425 LEU C CA 1
ATOM 10563 C C . LEU C 1 446 ? 21.467 49.216 25.357 1.00 59.37 425 LEU C C 1
ATOM 10564 O O . LEU C 1 446 ? 21.197 50.203 26.046 1.00 59.67 425 LEU C O 1
ATOM 10569 N N . ASP C 1 447 ? 22.245 49.278 24.280 1.00 59.88 426 ASP C N 1
ATOM 10570 C CA . ASP C 1 447 ? 22.655 50.572 23.749 1.00 61.09 426 ASP C CA 1
ATOM 10571 C C . ASP C 1 447 ? 21.409 51.316 23.229 1.00 60.53 426 ASP C C 1
ATOM 10572 O O . ASP C 1 447 ? 20.480 50.683 22.702 1.00 60.01 426 ASP C O 1
ATOM 10577 N N . PRO C 1 448 ? 21.387 52.656 23.387 1.00 59.49 427 PRO C N 1
ATOM 10578 C CA . PRO C 1 448 ? 20.185 53.467 23.193 1.00 59.05 427 PRO C CA 1
ATOM 10579 C C . PRO C 1 448 ? 19.544 53.298 21.817 1.00 58.44 427 PRO C C 1
ATOM 10580 O O . PRO C 1 448 ? 18.312 53.282 21.715 1.00 58.21 427 PRO C O 1
ATOM 10584 N N . VAL C 1 449 ? 20.371 53.193 20.778 1.00 57.39 428 VAL C N 1
ATOM 10585 C CA . VAL C 1 449 ? 19.875 53.027 19.412 1.00 56.98 428 VAL C CA 1
ATOM 10586 C C . VAL C 1 449 ? 19.207 51.656 19.235 1.00 57.19 428 VAL C C 1
ATOM 10587 O O . VAL C 1 449 ? 18.119 51.569 18.661 1.00 57.06 428 VAL C O 1
ATOM 10591 N N . ALA C 1 450 ? 19.845 50.605 19.755 1.00 56.61 429 ALA C N 1
ATOM 10592 C CA . ALA C 1 450 ? 19.278 49.254 19.729 1.00 57.11 429 ALA C CA 1
ATOM 10593 C C . ALA C 1 450 ? 17.957 49.165 20.494 1.00 57.79 429 ALA C C 1
ATOM 10594 O O . ALA C 1 450 ? 17.037 48.455 20.078 1.00 58.44 429 ALA C O 1
ATOM 10596 N N . LEU C 1 451 ? 17.873 49.890 21.608 1.00 57.79 430 LEU C N 1
ATOM 10597 C CA . LEU C 1 451 ? 16.694 49.870 22.481 1.00 58.37 430 LEU C CA 1
ATOM 10598 C C . LEU C 1 451 ? 15.417 50.298 21.748 1.00 59.04 430 LEU C C 1
ATOM 10599 O O . LEU C 1 451 ? 14.432 49.558 21.725 1.00 59.64 430 LEU C O 1
ATOM 10604 N N . TYR C 1 452 ? 15.448 51.481 21.141 1.00 59.02 431 TYR C N 1
ATOM 10605 C CA . TYR C 1 452 ? 14.283 52.016 20.441 1.00 59.29 431 TYR C CA 1
ATOM 10606 C C . TYR C 1 452 ? 14.174 51.563 18.989 1.00 60.08 431 TYR C C 1
ATOM 10607 O O . TYR C 1 452 ? 13.080 51.579 18.422 1.00 61.21 431 TYR C O 1
ATOM 10616 N N . GLY C 1 453 ? 15.297 51.150 18.400 1.00 60.29 432 GLY C N 1
ATOM 10617 C CA . GLY C 1 453 ? 15.339 50.812 16.987 1.00 59.99 432 GLY C CA 1
ATOM 10618 C C . GLY C 1 453 ? 15.195 49.336 16.682 1.00 60.85 432 GLY C C 1
ATOM 10619 O O . GLY C 1 453 ? 14.506 48.972 15.734 1.00 62.74 432 GLY C O 1
ATOM 10620 N N . ASP C 1 454 ? 15.859 48.484 17.462 1.00 60.70 433 ASP C N 1
ATOM 10621 C CA . ASP C 1 454 ? 15.932 47.047 17.159 1.00 59.62 433 ASP C CA 1
ATOM 10622 C C . ASP C 1 454 ? 15.096 46.195 18.121 1.00 59.21 433 ASP C C 1
ATOM 10623 O O . ASP C 1 454 ? 14.358 45.308 17.682 1.00 58.81 433 ASP C O 1
ATOM 10628 N N . ALA C 1 455 ? 15.222 46.473 19.420 1.00 58.89 434 ALA C N 1
ATOM 10629 C CA . ALA C 1 455 ? 14.529 45.727 20.473 1.00 59.47 434 ALA C CA 1
ATOM 10630 C C . ALA C 1 455 ? 13.007 45.862 20.410 1.00 59.80 434 ALA C C 1
ATOM 10631 O O . ALA C 1 455 ? 12.286 44.910 20.701 1.00 59.83 434 ALA C O 1
ATOM 10633 N N . LEU C 1 456 ? 12.531 47.047 20.040 1.00 60.32 435 LEU C N 1
ATOM 10634 C CA . LEU C 1 456 ? 11.094 47.318 19.959 1.00 60.52 435 LEU C CA 1
ATOM 10635 C C . LEU C 1 456 ? 10.510 46.748 18.680 1.00 61.53 435 LEU C C 1
ATOM 10636 O O . LEU C 1 456 ? 9.472 46.077 18.699 1.00 62.99 435 LEU C O 1
ATOM 10641 N N . VAL C 1 457 ? 11.188 47.024 17.566 1.00 60.83 436 VAL C N 1
ATOM 10642 C CA . VAL C 1 457 ? 10.767 46.571 16.240 1.00 59.43 436 VAL C CA 1
ATOM 10643 C C . VAL C 1 457 ? 10.689 45.043 16.174 1.00 60.14 436 VAL C C 1
ATOM 10644 O O . VAL C 1 457 ? 9.804 44.476 15.512 1.00 60.67 436 VAL C O 1
ATOM 10648 N N . ASN C 1 458 ? 11.626 44.383 16.851 1.00 59.78 437 ASN C N 1
ATOM 10649 C CA . ASN C 1 458 ? 11.704 42.918 16.852 1.00 58.87 437 ASN C CA 1
ATOM 10650 C C . ASN C 1 458 ? 11.166 42.275 18.137 1.00 59.56 437 ASN C C 1
ATOM 10651 O O . ASN C 1 458 ? 11.394 41.080 18.366 1.00 58.97 437 ASN C O 1
ATOM 10656 N N . ASN C 1 459 ? 10.491 43.073 18.977 1.00 60.26 438 ASN C N 1
ATOM 10657 C CA . ASN C 1 459 ? 9.800 42.575 20.176 1.00 60.71 438 ASN C CA 1
ATOM 10658 C C . ASN C 1 459 ? 10.687 41.771 21.141 1.00 60.75 438 ASN C C 1
ATOM 10659 O O . ASN C 1 459 ? 10.273 40.736 21.668 1.00 61.24 438 ASN C O 1
ATOM 10664 N N . ARG C 1 460 ? 11.903 42.266 21.367 1.00 61.01 439 ARG C N 1
ATOM 10665 C CA . ARG C 1 460 ? 12.857 41.637 22.290 1.00 61.63 439 ARG C CA 1
ATOM 10666 C C . ARG C 1 460 ? 12.627 42.019 23.759 1.00 61.29 439 ARG C C 1
ATOM 10667 O O . ARG C 1 460 ? 13.213 41.414 24.661 1.00 62.08 439 ARG C O 1
ATOM 10675 N N . VAL C 1 461 ? 11.790 43.028 23.992 1.00 60.14 440 VAL C N 1
ATOM 10676 C CA . VAL C 1 461 ? 11.457 43.463 25.349 1.00 58.96 440 VAL C CA 1
ATOM 10677 C C . VAL C 1 461 ? 9.943 43.529 25.552 1.00 58.94 440 VAL C C 1
ATOM 10678 O O . VAL C 1 461 ? 9.184 43.597 24.584 1.00 58.87 440 VAL C O 1
ATOM 10682 N N . ASP C 1 462 ? 9.516 43.500 26.811 1.00 58.74 441 ASP C N 1
ATOM 10683 C CA . ASP C 1 462 ? 8.094 43.573 27.154 1.00 59.15 441 ASP C CA 1
ATOM 10684 C C . ASP C 1 462 ? 7.736 44.923 27.770 1.00 59.35 441 ASP C C 1
ATOM 10685 O O . ASP C 1 462 ? 6.560 45.290 27.858 1.00 58.94 441 ASP C O 1
ATOM 10690 N N . ALA C 1 463 ? 8.769 45.659 28.175 1.00 59.43 442 ALA C N 1
ATOM 10691 C CA . ALA C 1 463 ? 8.615 46.955 28.817 1.00 59.58 442 ALA C CA 1
ATOM 10692 C C . ALA C 1 463 ? 9.832 47.840 28.546 1.00 60.62 442 ALA C C 1
ATOM 10693 O O . ALA C 1 463 ? 10.902 47.347 28.189 1.00 61.02 442 ALA C O 1
ATOM 10695 N N . VAL C 1 464 ? 9.657 49.150 28.708 1.00 61.11 443 VAL C N 1
ATOM 10696 C CA . VAL C 1 464 ? 10.755 50.110 28.566 1.00 60.73 443 VAL C CA 1
ATOM 10697 C C . VAL C 1 464 ? 10.788 51.037 29.777 1.00 60.25 443 VAL C C 1
ATOM 10698 O O . VAL C 1 464 ? 9.747 51.525 30.212 1.00 60.72 443 VAL C O 1
ATOM 10702 N N . VAL C 1 465 ? 11.983 51.246 30.326 1.00 59.59 444 VAL C N 1
ATOM 10703 C CA . VAL C 1 465 ? 12.209 52.243 31.381 1.00 58.83 444 VAL C CA 1
ATOM 10704 C C . VAL C 1 465 ? 13.136 53.335 30.844 1.00 58.73 444 VAL C C 1
ATOM 10705 O O . VAL C 1 465 ? 14.223 53.046 30.338 1.00 57.79 444 VAL C O 1
ATOM 10709 N N . GLY C 1 466 ? 12.701 54.587 30.945 1.00 58.93 445 GLY C N 1
ATOM 10710 C CA . GLY C 1 466 ? 13.493 55.703 30.443 1.00 58.68 445 GLY C CA 1
ATOM 10711 C C . GLY C 1 466 ? 12.863 57.058 30.656 1.00 58.89 445 GLY C C 1
ATOM 10712 O O . GLY C 1 466 ? 11.774 57.164 31.222 1.00 59.01 445 GLY C O 1
ATOM 10713 N N . TRP C 1 467 ? 13.559 58.092 30.190 1.00 58.47 446 TRP C N 1
ATOM 10714 C CA . TRP C 1 467 ? 13.132 59.475 30.373 1.00 58.07 446 TRP C CA 1
ATOM 10715 C C . TRP C 1 467 ? 12.337 60.008 29.192 1.00 58.82 446 TRP C C 1
ATOM 10716 O O . TRP C 1 467 ? 12.562 59.619 28.041 1.00 58.85 446 TRP C O 1
ATOM 10727 N N . ARG C 1 468 ? 11.416 60.916 29.495 1.00 59.32 447 ARG C N 1
ATOM 10728 C CA . ARG C 1 468 ? 10.718 61.680 28.474 1.00 59.48 447 ARG C CA 1
ATOM 10729 C C . ARG C 1 468 ? 10.832 63.158 28.796 1.00 59.40 447 ARG C C 1
ATOM 10730 O O . ARG C 1 468 ? 11.036 63.537 29.953 1.00 59.64 447 ARG C O 1
ATOM 10738 N N . GLN C 1 469 ? 10.725 63.987 27.765 1.00 58.42 448 GLN C N 1
ATOM 10739 C CA . GLN C 1 469 ? 10.788 65.426 27.933 1.00 57.55 448 GLN C CA 1
ATOM 10740 C C . GLN C 1 469 ? 9.629 65.940 28.794 1.00 57.39 448 GLN C C 1
ATOM 10741 O O . GLN C 1 469 ? 8.497 65.455 28.691 1.00 56.50 448 GLN C O 1
ATOM 10747 N N . ALA C 1 470 ? 9.942 66.903 29.658 1.00 56.60 449 ALA C N 1
ATOM 10748 C CA . ALA C 1 470 ? 8.946 67.678 30.386 1.00 56.62 449 ALA C CA 1
ATOM 10749 C C . ALA C 1 470 ? 9.082 69.142 29.976 1.00 56.78 449 ALA C C 1
ATOM 10750 O O . ALA C 1 470 ? 10.196 69.618 29.730 1.00 56.74 449 ALA C O 1
ATOM 10752 N N . GLY C 1 471 ? 7.955 69.850 29.900 1.00 56.71 450 GLY C N 1
ATOM 10753 C CA . GLY C 1 471 ? 7.960 71.282 29.577 1.00 56.50 450 GLY C CA 1
ATOM 10754 C C . GLY C 1 471 ? 7.620 71.600 28.127 1.00 56.53 450 GLY C C 1
ATOM 10755 O O . GLY C 1 471 ? 7.633 72.761 27.721 1.00 56.24 450 GLY C O 1
ATOM 10756 N N . GLY C 1 472 ? 7.319 70.566 27.345 1.00 55.94 451 GLY C N 1
ATOM 10757 C CA . GLY C 1 472 ? 6.921 70.745 25.952 1.00 55.58 451 GLY C CA 1
ATOM 10758 C C . GLY C 1 472 ? 5.415 70.843 25.781 1.00 55.39 451 GLY C C 1
ATOM 10759 O O . GLY C 1 472 ? 4.659 70.483 26.681 1.00 54.49 451 GLY C O 1
ATOM 10760 N N . ASP C 1 473 ? 4.984 71.338 24.619 1.00 55.76 452 ASP C N 1
ATOM 10761 C CA . ASP C 1 473 ? 3.562 71.444 24.275 1.00 54.86 452 ASP C CA 1
ATOM 10762 C C . ASP C 1 473 ? 2.801 70.182 24.679 1.00 54.89 452 ASP C C 1
ATOM 10763 O O . ASP C 1 473 ? 3.186 69.067 24.303 1.00 55.36 452 ASP C O 1
ATOM 10768 N N . LEU C 1 474 ? 1.716 70.362 25.425 1.00 54.01 453 LEU C N 1
ATOM 10769 C CA . LEU C 1 474 ? 0.982 69.232 25.980 1.00 54.42 453 LEU C CA 1
ATOM 10770 C C . LEU C 1 474 ? 0.199 68.419 24.947 1.00 55.13 453 LEU C C 1
ATOM 10771 O O . LEU C 1 474 ? 0.133 67.188 25.053 1.00 55.31 453 LEU C O 1
ATOM 10776 N N . ALA C 1 475 ? -0.381 69.100 23.958 1.00 54.77 454 ALA C N 1
ATOM 10777 C CA . ALA C 1 475 ? -1.111 68.429 22.887 1.00 54.83 454 ALA C CA 1
ATOM 10778 C C . ALA C 1 475 ? -0.184 67.513 22.092 1.00 55.16 454 ALA C C 1
ATOM 10779 O O . ALA C 1 475 ? -0.569 66.406 21.706 1.00 54.92 454 ALA C O 1
ATOM 10781 N N . THR C 1 476 ? 1.037 67.988 21.860 1.00 55.62 455 THR C N 1
ATOM 10782 C CA . THR C 1 476 ? 2.059 67.220 21.165 1.00 56.00 455 THR C CA 1
ATOM 10783 C C . THR C 1 476 ? 2.506 66.014 21.994 1.00 56.46 455 THR C C 1
ATOM 10784 O O . THR C 1 476 ? 2.707 64.930 21.448 1.00 56.92 455 THR C O 1
ATOM 10788 N N . VAL C 1 477 ? 2.641 66.205 23.305 1.00 56.19 456 VAL C N 1
ATOM 10789 C CA . VAL C 1 477 ? 2.910 65.098 24.228 1.00 56.66 456 VAL C CA 1
ATOM 10790 C C . VAL C 1 477 ? 1.827 64.015 24.114 1.00 57.10 456 VAL C C 1
ATOM 10791 O O . VAL C 1 477 ? 2.138 62.837 23.931 1.00 57.89 456 VAL C O 1
ATOM 10795 N N . LEU C 1 478 ? 0.563 64.429 24.206 1.00 56.72 457 LEU C N 1
ATOM 10796 C CA . LEU C 1 478 ? -0.568 63.508 24.158 1.00 56.72 457 LEU C CA 1
ATOM 10797 C C . LEU C 1 478 ? -0.646 62.737 22.829 1.00 57.44 457 LEU C C 1
ATOM 10798 O O . LEU C 1 478 ? -0.778 61.510 22.831 1.00 57.63 457 LEU C O 1
ATOM 10803 N N . ALA C 1 479 ? -0.561 63.454 21.709 1.00 57.22 458 ALA C N 1
ATOM 10804 C CA . ALA C 1 479 ? -0.575 62.818 20.390 1.00 57.60 458 ALA C CA 1
ATOM 10805 C C . ALA C 1 479 ? 0.605 61.857 20.210 1.00 57.43 458 ALA C C 1
ATOM 10806 O O . ALA C 1 479 ? 0.416 60.722 19.786 1.00 57.07 458 ALA C O 1
ATOM 10808 N N . SER C 1 480 ? 1.806 62.307 20.572 1.00 57.00 459 SER C N 1
ATOM 10809 C CA . SER C 1 480 ? 3.024 61.521 20.377 1.00 57.25 459 SER C CA 1
ATOM 10810 C C . SER C 1 480 ? 3.009 60.172 21.087 1.00 57.12 459 SER C C 1
ATOM 10811 O O . SER C 1 480 ? 3.382 59.150 20.500 1.00 57.45 459 SER C O 1
ATOM 10814 N N . ARG C 1 481 ? 2.567 60.181 22.342 1.00 56.32 460 ARG C N 1
ATOM 10815 C CA . ARG C 1 481 ? 2.707 59.030 23.232 1.00 55.78 460 ARG C CA 1
ATOM 10816 C C . ARG C 1 481 ? 1.503 58.084 23.238 1.00 56.28 460 ARG C C 1
ATOM 10817 O O . ARG C 1 481 ? 1.667 56.890 23.479 1.00 56.40 460 ARG C O 1
ATOM 10825 N N . TYR C 1 482 ? 0.308 58.608 22.969 1.00 55.99 461 TYR C N 1
ATOM 10826 C CA . TYR C 1 482 ? -0.923 57.819 23.093 1.00 55.85 461 TYR C CA 1
ATOM 10827 C C . TYR C 1 482 ? -1.786 57.785 21.830 1.00 56.86 461 TYR C C 1
ATOM 10828 O O . TYR C 1 482 ? -2.729 56.995 21.750 1.00 57.22 461 TYR C O 1
ATOM 10837 N N . GLY C 1 483 ? -1.470 58.638 20.855 1.00 57.21 462 GLY C N 1
ATOM 10838 C CA . GLY C 1 483 ? -2.287 58.775 19.650 1.00 58.01 462 GLY C CA 1
ATOM 10839 C C . GLY C 1 483 ? -2.239 57.559 18.747 1.00 59.39 462 GLY C C 1
ATOM 10840 O O . GLY C 1 483 ? -1.254 56.816 18.750 1.00 58.70 462 GLY C O 1
ATOM 10841 N N . CYS C 1 484 ? -3.311 57.361 17.980 1.00 60.58 463 CYS C N 1
ATOM 10842 C CA . CYS C 1 484 ? -3.416 56.235 17.056 1.00 62.03 463 CYS C CA 1
ATOM 10843 C C . CYS C 1 484 ? -2.565 56.422 15.790 1.00 63.33 463 CYS C C 1
ATOM 10844 O O . CYS C 1 484 ? -2.071 55.448 15.228 1.00 63.19 463 CYS C O 1
ATOM 10847 N N . ARG C 1 485 ? -2.395 57.671 15.356 1.00 65.28 464 ARG C N 1
ATOM 10848 C CA . ARG C 1 485 ? -1.580 58.003 14.177 1.00 67.62 464 ARG C CA 1
ATOM 10849 C C . ARG C 1 485 ? -0.087 57.742 14.414 1.00 68.77 464 ARG C C 1
ATOM 10850 O O . ARG C 1 485 ? 0.668 57.481 13.477 1.00 69.13 464 ARG C O 1
ATOM 10858 N N . ALA C 1 486 ? 0.320 57.814 15.679 1.00 70.24 465 ALA C N 1
ATOM 10859 C CA . ALA C 1 486 ? 1.709 57.624 16.094 1.00 71.45 465 ALA C CA 1
ATOM 10860 C C . ALA C 1 486 ? 2.033 56.149 16.333 1.00 72.51 465 ALA C C 1
ATOM 10861 O O . ALA C 1 486 ? 3.077 55.809 16.898 1.00 71.95 465 ALA C O 1
ATOM 10863 N N . LEU C 1 487 ? 1.129 55.281 15.890 1.00 74.27 466 LEU C N 1
ATOM 10864 C CA . LEU C 1 487 ? 1.265 53.846 16.074 1.00 75.56 466 LEU C CA 1
ATOM 10865 C C . LEU C 1 487 ? 1.642 53.195 14.744 1.00 77.12 466 LEU C C 1
ATOM 10866 O O . LEU C 1 487 ? 2.650 52.469 14.661 1.00 77.08 466 LEU C O 1
ATOM 10871 N N . GLN C 1 537 ? 8.744 56.011 9.087 1.00 79.09 516 GLN C N 1
ATOM 10872 C CA . GLN C 1 537 ? 7.646 56.373 10.181 1.00 78.63 516 GLN C CA 1
ATOM 10873 C C . GLN C 1 537 ? 7.846 55.460 11.391 1.00 78.13 516 GLN C C 1
ATOM 10874 O O . GLN C 1 537 ? 7.152 54.448 11.534 1.00 79.20 516 GLN C O 1
ATOM 10880 N N . ALA C 1 538 ? 8.806 55.813 12.248 1.00 76.25 517 ALA C N 1
ATOM 10881 C CA . ALA C 1 538 ? 9.041 55.074 13.483 1.00 74.16 517 ALA C CA 1
ATOM 10882 C C . ALA C 1 538 ? 7.989 55.503 14.504 1.00 72.63 517 ALA C C 1
ATOM 10883 O O . ALA C 1 538 ? 7.844 56.702 14.779 1.00 73.43 517 ALA C O 1
ATOM 10885 N N . PRO C 1 539 ? 7.226 54.532 15.045 1.00 70.60 518 PRO C N 1
ATOM 10886 C CA . PRO C 1 539 ? 6.157 54.874 15.995 1.00 68.10 518 PRO C CA 1
ATOM 10887 C C . PRO C 1 539 ? 6.675 55.561 17.257 1.00 66.31 518 PRO C C 1
ATOM 10888 O O . PRO C 1 539 ? 7.665 55.122 17.842 1.00 66.71 518 PRO C O 1
ATOM 10892 N N . SER C 1 540 ? 6.021 56.654 17.640 1.00 63.74 519 SER C N 1
ATOM 10893 C CA . SER C 1 540 ? 6.353 57.362 18.873 1.00 61.90 519 SER C CA 1
ATOM 10894 C C . SER C 1 540 ? 5.500 56.849 20.032 1.00 61.14 519 SER C C 1
ATOM 10895 O O . SER C 1 540 ? 5.853 57.016 21.203 1.00 60.11 519 SER C O 1
ATOM 10898 N N . ASN C 1 541 ? 4.370 56.236 19.686 1.00 60.76 520 ASN C N 1
ATOM 10899 C CA . ASN C 1 541 ? 3.554 55.497 20.636 1.00 60.68 520 ASN C CA 1
ATOM 10900 C C . ASN C 1 541 ? 4.133 54.089 20.718 1.00 61.12 520 ASN C C 1
ATOM 10901 O O . ASN C 1 541 ? 3.885 53.255 19.842 1.00 61.66 520 ASN C O 1
ATOM 10906 N N . ILE C 1 542 ? 4.935 53.843 21.753 1.00 61.51 521 ILE C N 1
ATOM 10907 C CA . ILE C 1 542 ? 5.653 52.565 21.896 1.00 62.17 521 ILE C CA 1
ATOM 10908 C C . ILE C 1 542 ? 4.871 51.584 22.768 1.00 61.93 521 ILE C C 1
ATOM 10909 O O . ILE C 1 542 ? 5.359 50.517 23.139 1.00 62.54 521 ILE C O 1
ATOM 10914 N N . THR C 1 543 ? 3.642 51.976 23.071 1.00 61.60 522 THR C N 1
ATOM 10915 C CA . THR C 1 543 ? 2.712 51.214 23.887 1.00 60.80 522 THR C CA 1
ATOM 10916 C C . THR C 1 543 ? 2.094 50.036 23.116 1.00 60.05 522 THR C C 1
ATOM 10917 O O . THR C 1 543 ? 1.736 49.005 23.705 1.00 59.40 522 THR C O 1
ATOM 10921 N N . GLY C 1 544 ? 1.967 50.202 21.800 1.00 58.93 523 GLY C N 1
ATOM 10922 C CA . GLY C 1 544 ? 1.367 49.193 20.941 1.00 57.85 523 GLY C CA 1
ATOM 10923 C C . GLY C 1 544 ? -0.134 49.324 20.747 1.00 57.51 523 GLY C C 1
ATOM 10924 O O . GLY C 1 544 ? -0.711 48.668 19.874 1.00 57.85 523 GLY C O 1
ATOM 10925 N N . ILE C 1 545 ? -0.773 50.154 21.568 1.00 56.61 524 ILE C N 1
ATOM 10926 C CA . ILE C 1 545 ? -2.224 50.354 21.503 1.00 56.12 524 ILE C CA 1
ATOM 10927 C C . ILE C 1 545 ? -2.622 51.824 21.663 1.00 56.96 524 ILE C C 1
ATOM 10928 O O . ILE C 1 545 ? -1.816 52.665 22.062 1.00 57.29 524 ILE C O 1
ATOM 10933 N N . CYS C 1 546 ? -3.871 52.121 21.328 1.00 57.58 525 CYS C N 1
ATOM 10934 C CA . CYS C 1 546 ? -4.447 53.435 21.554 1.00 57.57 525 CYS C CA 1
ATOM 10935 C C . CYS C 1 546 ? -5.912 53.254 21.930 1.00 57.86 525 CYS C C 1
ATOM 10936 O O . CYS C 1 546 ? -6.456 52.161 21.803 1.00 57.24 525 CYS C O 1
ATOM 10939 N N . ASP C 1 547 ? -6.531 54.322 22.422 1.00 58.78 526 ASP C N 1
ATOM 10940 C CA . ASP C 1 547 ? -7.948 54.326 22.734 1.00 59.27 526 ASP C CA 1
ATOM 10941 C C . ASP C 1 547 ? -8.646 55.117 21.634 1.00 59.93 526 ASP C C 1
ATOM 10942 O O . ASP C 1 547 ? -8.483 56.337 21.541 1.00 59.48 526 ASP C O 1
ATOM 10947 N N . ARG C 1 548 ? -9.402 54.409 20.795 1.00 60.29 527 ARG C N 1
ATOM 10948 C CA . ARG C 1 548 ? -10.085 55.008 19.648 1.00 61.58 527 ARG C CA 1
ATOM 10949 C C . ARG C 1 548 ? -11.080 56.104 20.029 1.00 61.09 527 ARG C C 1
ATOM 10950 O O . ARG C 1 548 ? -11.205 57.115 19.335 1.00 61.14 527 ARG C O 1
ATOM 10958 N N . SER C 1 549 ? -11.776 55.902 21.140 1.00 60.48 528 SER C N 1
ATOM 10959 C CA . SER C 1 549 ? -12.837 56.808 21.553 1.00 60.23 528 SER C CA 1
ATOM 10960 C C . SER C 1 549 ? -12.345 58.196 22.006 1.00 59.30 528 SER C C 1
ATOM 10961 O O . SER C 1 549 ? -13.129 59.145 22.042 1.00 59.94 528 SER C O 1
ATOM 10964 N N . ILE C 1 550 ? -11.060 58.318 22.337 1.00 57.84 529 ILE C N 1
ATOM 10965 C CA . ILE C 1 550 ? -10.487 59.623 22.704 1.00 56.80 529 ILE C CA 1
ATOM 10966 C C . ILE C 1 550 ? -9.728 60.314 21.558 1.00 56.73 529 ILE C C 1
ATOM 10967 O O . ILE C 1 550 ? -9.337 61.478 21.689 1.00 57.34 529 ILE C O 1
ATOM 10972 N N . GLN C 1 551 ? -9.538 59.607 20.444 1.00 56.04 530 GLN C N 1
ATOM 10973 C CA . GLN C 1 551 ? -8.778 60.132 19.301 1.00 55.44 530 GLN C CA 1
ATOM 10974 C C . GLN C 1 551 ? -9.269 61.492 18.767 1.00 54.99 530 GLN C C 1
ATOM 10975 O O . GLN C 1 551 ? -8.442 62.364 18.502 1.00 55.10 530 GLN C O 1
ATOM 10981 N N . PRO C 1 552 ? -10.600 61.675 18.603 1.00 54.82 531 PRO C N 1
ATOM 10982 C CA . PRO C 1 552 ? -11.073 62.985 18.131 1.00 55.50 531 PRO C CA 1
ATOM 10983 C C . PRO C 1 552 ? -10.666 64.147 19.044 1.00 55.94 531 PRO C C 1
ATOM 10984 O O . PRO C 1 552 ? -10.392 65.243 18.555 1.00 55.99 531 PRO C O 1
ATOM 10988 N N . ARG C 1 553 ? -10.615 63.899 20.350 1.00 56.69 532 ARG C N 1
ATOM 10989 C CA . ARG C 1 553 ? -10.181 64.910 21.315 1.00 57.61 532 ARG C CA 1
ATOM 10990 C C . ARG C 1 553 ? -8.685 65.209 21.189 1.00 58.14 532 ARG C C 1
ATOM 10991 O O . ARG C 1 553 ? -8.266 66.370 21.249 1.00 58.67 532 ARG C O 1
ATOM 10999 N N . ILE C 1 554 ? -7.888 64.157 21.018 1.00 57.74 533 ILE C N 1
ATOM 11000 C CA . ILE C 1 554 ? -6.453 64.291 20.771 1.00 57.68 533 ILE C CA 1
ATOM 11001 C C . ILE C 1 554 ? -6.191 65.148 19.520 1.00 57.91 533 ILE C C 1
ATOM 11002 O O . ILE C 1 554 ? -5.381 66.077 19.555 1.00 58.25 533 ILE C O 1
ATOM 11007 N N . ASP C 1 555 ? -6.899 64.835 18.436 1.00 57.59 534 ASP C N 1
ATOM 11008 C CA . ASP C 1 555 ? -6.818 65.587 17.180 1.00 57.48 534 ASP C CA 1
ATOM 11009 C C . ASP C 1 555 ? -7.188 67.060 17.356 1.00 56.55 534 ASP C C 1
ATOM 11010 O O . ASP C 1 555 ? -6.502 67.947 16.846 1.00 55.95 534 ASP C O 1
ATOM 11015 N N . ALA C 1 556 ? -8.271 67.304 18.090 1.00 56.15 535 ALA C N 1
ATOM 11016 C CA . ALA C 1 556 ? -8.786 68.652 18.314 1.00 55.99 535 ALA C CA 1
ATOM 11017 C C . ALA C 1 556 ? -7.858 69.493 19.196 1.00 55.71 535 ALA C C 1
ATOM 11018 O O . ALA C 1 556 ? -7.752 70.707 19.016 1.00 55.32 535 ALA C O 1
ATOM 11020 N N . ALA C 1 557 ? -7.192 68.844 20.146 1.00 55.68 536 ALA C N 1
ATOM 11021 C CA . ALA C 1 557 ? -6.201 69.525 20.979 1.00 56.20 536 ALA C CA 1
ATOM 11022 C C . ALA C 1 557 ? -4.972 69.894 20.158 1.00 56.33 536 ALA C C 1
ATOM 11023 O O . ALA C 1 557 ? -4.441 70.994 20.289 1.00 56.76 536 ALA C O 1
ATOM 11025 N N . LEU C 1 558 ? -4.536 68.970 19.305 1.00 56.37 537 LEU C N 1
ATOM 11026 C CA . LEU C 1 558 ? -3.333 69.160 18.496 1.00 57.40 537 LEU C CA 1
ATOM 11027 C C . LEU C 1 558 ? -3.470 70.267 17.442 1.00 58.38 537 LEU C C 1
ATOM 11028 O O . LEU C 1 558 ? -2.507 70.988 17.187 1.00 58.91 537 LEU C O 1
ATOM 11033 N N . ASP C 1 559 ? -4.653 70.400 16.838 1.00 59.13 538 ASP C N 1
ATOM 11034 C CA . ASP C 1 559 ? -4.902 71.483 15.875 1.00 60.19 538 ASP C CA 1
ATOM 11035 C C . ASP C 1 559 ? -5.402 72.771 16.542 1.00 60.46 538 ASP C C 1
ATOM 11036 O O . ASP C 1 559 ? -5.554 73.805 15.882 1.00 61.16 538 ASP C O 1
ATOM 11041 N N . GLY C 1 560 ? -5.653 72.693 17.848 1.00 60.45 539 GLY C N 1
ATOM 11042 C CA . GLY C 1 560 ? -6.013 73.856 18.654 1.00 59.96 539 GLY C CA 1
ATOM 11043 C C . GLY C 1 560 ? -7.467 74.287 18.584 1.00 59.76 539 GLY C C 1
ATOM 11044 O O . GLY C 1 560 ? -7.790 75.419 18.950 1.00 59.54 539 GLY C O 1
ATOM 11045 N N . THR C 1 561 ? -8.349 73.401 18.122 1.00 60.08 540 THR C N 1
ATOM 11046 C CA . THR C 1 561 ? -9.788 73.713 18.095 1.00 61.10 540 THR C CA 1
ATOM 11047 C C . THR C 1 561 ? -10.472 73.328 19.412 1.00 61.61 540 THR C C 1
ATOM 11048 O O . THR C 1 561 ? -11.643 73.638 19.635 1.00 62.29 540 THR C O 1
ATOM 11052 N N . ASP C 1 562 ? -9.719 72.662 20.279 1.00 62.03 541 ASP C N 1
ATOM 11053 C CA . ASP C 1 562 ? -10.187 72.251 21.591 1.00 63.11 541 ASP C CA 1
ATOM 11054 C C . ASP C 1 562 ? -9.145 72.694 22.620 1.00 62.86 541 ASP C C 1
ATOM 11055 O O . ASP C 1 562 ? -7.941 72.538 22.388 1.00 63.35 541 ASP C O 1
ATOM 11060 N N . ASP C 1 563 ? -9.598 73.247 23.745 1.00 62.27 542 ASP C N 1
ATOM 11061 C CA . ASP C 1 563 ? -8.688 73.643 24.822 1.00 62.29 542 ASP C CA 1
ATOM 11062 C C . ASP C 1 563 ? -8.025 72.410 25.432 1.00 60.79 542 ASP C C 1
ATOM 11063 O O . ASP C 1 563 ? -8.699 71.436 25.783 1.00 60.58 542 ASP C O 1
ATOM 11068 N N . ILE C 1 564 ? -6.701 72.464 25.544 1.00 59.51 543 ILE C N 1
ATOM 11069 C CA . ILE C 1 564 ? -5.898 71.327 26.010 1.00 58.24 543 ILE C CA 1
ATOM 11070 C C . ILE C 1 564 ? -6.211 70.901 27.456 1.00 58.31 543 ILE C C 1
ATOM 11071 O O . ILE C 1 564 ? -6.177 69.705 27.778 1.00 57.86 543 ILE C O 1
ATOM 11076 N N . ALA C 1 565 ? -6.533 71.874 28.308 1.00 57.52 544 ALA C N 1
ATOM 11077 C CA . ALA C 1 565 ? -6.910 71.595 29.691 1.00 57.64 544 ALA C CA 1
ATOM 11078 C C . ALA C 1 565 ? -8.193 70.772 29.757 1.00 57.79 544 ALA C C 1
ATOM 11079 O O . ALA C 1 565 ? -8.301 69.855 30.576 1.00 57.69 544 ALA C O 1
ATOM 11081 N N . ASP C 1 566 ? -9.149 71.093 28.885 1.00 57.92 545 ASP C N 1
ATOM 11082 C CA . ASP C 1 566 ? -10.417 70.369 28.818 1.00 58.68 545 ASP C CA 1
ATOM 11083 C C . ASP C 1 566 ? -10.242 68.957 28.270 1.00 58.18 545 ASP C C 1
ATOM 11084 O O . ASP C 1 566 ? -10.883 68.020 28.747 1.00 58.48 545 ASP C O 1
ATOM 11089 N N . VAL C 1 567 ? -9.365 68.820 27.277 1.00 57.53 546 VAL C N 1
ATOM 11090 C CA . VAL C 1 567 ? -9.042 67.528 26.680 1.00 57.00 546 VAL C CA 1
ATOM 11091 C C . VAL C 1 567 ? -8.387 66.612 27.717 1.00 57.47 546 VAL C C 1
ATOM 11092 O O . VAL C 1 567 ? -8.828 65.476 27.905 1.00 57.55 546 VAL C O 1
ATOM 11096 N N . ILE C 1 568 ? -7.354 67.120 28.395 1.00 57.56 547 ILE C N 1
ATOM 11097 C CA . ILE C 1 568 ? -6.639 66.363 29.429 1.00 57.80 547 ILE C CA 1
ATOM 11098 C C . ILE C 1 568 ? -7.617 65.862 30.505 1.00 58.85 547 ILE C C 1
ATOM 11099 O O . ILE C 1 568 ? -7.669 64.668 30.807 1.00 59.68 547 ILE C O 1
ATOM 11104 N N . GLN C 1 569 ? -8.398 66.783 31.053 1.00 59.37 548 GLN C N 1
ATOM 11105 C CA . GLN C 1 569 ? -9.456 66.474 32.010 1.00 60.55 548 GLN C CA 1
ATOM 11106 C C . GLN C 1 569 ? -10.338 65.295 31.557 1.00 60.07 548 GLN C C 1
ATOM 11107 O O . GLN C 1 569 ? -10.617 64.386 32.342 1.00 60.52 548 GLN C O 1
ATOM 11113 N N . ALA C 1 570 ? -10.741 65.310 30.288 1.00 59.53 549 ALA C N 1
ATOM 11114 C CA . ALA C 1 570 ? -11.621 64.292 29.713 1.00 58.79 549 ALA C CA 1
ATOM 11115 C C . ALA C 1 570 ? -10.941 62.942 29.450 1.00 59.15 549 ALA C C 1
ATOM 11116 O O . ALA C 1 570 ? -11.583 61.896 29.556 1.00 59.08 549 ALA C O 1
ATOM 11118 N N . VAL C 1 571 ? -9.652 62.959 29.110 1.00 58.87 550 VAL C N 1
ATOM 11119 C CA . VAL C 1 571 ? -8.987 61.743 28.604 1.00 58.54 550 VAL C CA 1
ATOM 11120 C C . VAL C 1 571 ? -8.122 60.977 29.620 1.00 58.77 550 VAL C C 1
ATOM 11121 O O . VAL C 1 571 ? -7.854 59.790 29.423 1.00 59.63 550 VAL C O 1
ATOM 11125 N N . GLU C 1 572 ? -7.691 61.644 30.693 1.00 57.62 551 GLU C N 1
ATOM 11126 C CA . GLU C 1 572 ? -6.777 61.027 31.673 1.00 58.14 551 GLU C CA 1
ATOM 11127 C C . GLU C 1 572 ? -7.236 59.651 32.191 1.00 57.46 551 GLU C C 1
ATOM 11128 O O . GLU C 1 572 ? -6.433 58.718 32.212 1.00 57.84 551 GLU C O 1
ATOM 11134 N N . PRO C 1 573 ? -8.511 59.519 32.623 1.00 56.67 552 PRO C N 1
ATOM 11135 C CA . PRO C 1 573 ? -8.958 58.197 33.080 1.00 57.29 552 PRO C CA 1
ATOM 11136 C C . PRO C 1 573 ? -8.771 57.082 32.042 1.00 57.87 552 PRO C C 1
ATOM 11137 O O . PRO C 1 573 ? -8.379 55.973 32.403 1.00 58.17 552 PRO C O 1
ATOM 11141 N N . ARG C 1 574 ? -9.027 57.389 30.772 1.00 58.04 553 ARG C N 1
ATOM 11142 C CA . ARG C 1 574 ? -8.874 56.431 29.683 1.00 58.22 553 ARG C CA 1
ATOM 11143 C C . ARG C 1 574 ? -7.412 56.047 29.457 1.00 58.34 553 ARG C C 1
ATOM 11144 O O . ARG C 1 574 ? -7.112 54.905 29.090 1.00 58.01 553 ARG C O 1
ATOM 11152 N N . LEU C 1 575 ? -6.512 57.008 29.671 1.00 58.08 554 LEU C N 1
ATOM 11153 C CA . LEU C 1 575 ? -5.075 56.781 29.527 1.00 57.42 554 LEU C CA 1
ATOM 11154 C C . LEU C 1 575 ? -4.553 55.824 30.597 1.00 57.41 554 LEU C C 1
ATOM 11155 O O . LEU C 1 575 ? -3.808 54.887 30.283 1.00 58.03 554 LEU C O 1
ATOM 11160 N N . TRP C 1 576 ? -4.949 56.059 31.850 1.00 55.88 555 TRP C N 1
ATOM 11161 C CA . TRP C 1 576 ? -4.593 55.174 32.956 1.00 55.57 555 TRP C CA 1
ATOM 11162 C C . TRP C 1 576 ? -5.205 53.783 32.769 1.00 56.17 555 TRP C C 1
ATOM 11163 O O . TRP C 1 576 ? -4.580 52.773 33.107 1.00 56.22 555 TRP C O 1
ATOM 11174 N N . ASN C 1 577 ? -6.419 53.739 32.224 1.00 56.09 556 ASN C N 1
ATOM 11175 C CA . ASN C 1 577 ? -7.153 52.486 32.069 1.00 56.78 556 ASN C CA 1
ATOM 11176 C C . ASN C 1 577 ? -6.542 51.530 31.044 1.00 56.98 556 ASN C C 1
ATOM 11177 O O . ASN C 1 577 ? -6.785 50.328 31.104 1.00 57.60 556 ASN C O 1
ATOM 11182 N N . MET C 1 578 ? -5.755 52.064 30.111 1.00 57.02 557 MET C N 1
ATOM 11183 C CA . MET C 1 578 ? -5.025 51.232 29.148 1.00 56.64 557 MET C CA 1
ATOM 11184 C C . MET C 1 578 ? -3.915 50.430 29.816 1.00 56.71 557 MET C C 1
ATOM 11185 O O . MET C 1 578 ? -3.450 49.433 29.262 1.00 56.99 557 MET C O 1
ATOM 11190 N N . ALA C 1 579 ? -3.502 50.880 31.005 1.00 55.95 558 ALA C N 1
ATOM 11191 C CA . ALA C 1 579 ? -2.501 50.194 31.830 1.00 55.03 558 ALA C CA 1
ATOM 11192 C C . ALA C 1 579 ? -1.233 49.866 31.048 1.00 54.73 558 ALA C C 1
ATOM 11193 O O . ALA C 1 579 ? -0.756 48.729 31.045 1.00 54.18 558 ALA C O 1
ATOM 11195 N N . THR C 1 580 ? -0.697 50.883 30.383 1.00 54.58 559 THR C N 1
ATOM 11196 C CA . THR C 1 580 ? 0.518 50.739 29.593 1.00 54.93 559 THR C CA 1
ATOM 11197 C C . THR C 1 580 ? 1.649 51.647 30.079 1.00 55.60 559 THR C C 1
ATOM 11198 O O . THR C 1 580 ? 2.818 51.351 29.843 1.00 56.63 559 THR C O 1
ATOM 11202 N N . VAL C 1 581 ? 1.302 52.747 30.747 1.00 55.28 560 VAL C N 1
ATOM 11203 C CA . VAL C 1 581 ? 2.295 53.730 31.183 1.00 55.09 560 VAL C CA 1
ATOM 11204 C C . VAL C 1 581 ? 2.218 54.017 32.685 1.00 55.09 560 VAL C C 1
ATOM 11205 O O . VAL C 1 581 ? 1.161 54.377 33.211 1.00 55.36 560 VAL C O 1
ATOM 11209 N N . LEU C 1 582 ? 3.352 53.833 33.358 1.00 54.92 561 LEU C N 1
ATOM 11210 C CA . LEU C 1 582 ? 3.509 54.180 34.760 1.00 54.33 561 LEU C CA 1
ATOM 11211 C C . LEU C 1 582 ? 4.548 55.299 34.904 1.00 54.38 561 LEU C C 1
ATOM 11212 O O . LEU C 1 582 ? 5.757 55.034 34.904 1.00 53.41 561 LEU C O 1
ATOM 11217 N N . PRO C 1 583 ? 4.079 56.560 34.992 1.00 54.68 562 PRO C N 1
ATOM 11218 C CA . PRO C 1 583 ? 4.981 57.670 35.328 1.00 54.65 562 PRO C CA 1
ATOM 11219 C C . PRO C 1 583 ? 5.579 57.476 36.717 1.00 54.44 562 PRO C C 1
ATOM 11220 O O . PRO C 1 583 ? 4.884 57.030 37.630 1.00 55.11 562 PRO C O 1
ATOM 11224 N N . ILE C 1 584 ? 6.859 57.792 36.865 1.00 54.38 563 ILE C N 1
ATOM 11225 C CA . ILE C 1 584 ? 7.569 57.556 38.121 1.00 54.15 563 ILE C CA 1
ATOM 11226 C C . ILE C 1 584 ? 7.864 58.869 38.864 1.00 55.08 563 ILE C C 1
ATOM 11227 O O . ILE C 1 584 ? 7.322 59.111 39.943 1.00 55.30 563 ILE C O 1
ATOM 11232 N N . LEU C 1 585 ? 8.701 59.722 38.280 1.00 55.13 564 LEU C N 1
ATOM 11233 C CA . LEU C 1 585 ? 9.093 60.970 38.939 1.00 55.95 564 LEU C CA 1
ATOM 11234 C C . LEU C 1 585 ? 9.503 62.028 37.924 1.00 56.13 564 LEU C C 1
ATOM 11235 O O . LEU C 1 585 ? 9.881 61.697 36.797 1.00 56.12 564 LEU C O 1
ATOM 11240 N N . GLN C 1 586 ? 9.410 63.295 38.324 1.00 56.07 565 GLN C N 1
ATOM 11241 C CA . GLN C 1 586 ? 10.103 64.357 37.598 1.00 56.30 565 GLN C CA 1
ATOM 11242 C C . GLN C 1 586 ? 11.440 64.629 38.278 1.00 56.23 565 GLN C C 1
ATOM 11243 O O . GLN C 1 586 ? 11.525 64.704 39.512 1.00 55.43 565 GLN C O 1
ATOM 11249 N N . ASP C 1 587 ? 12.474 64.751 37.451 1.00 56.08 566 ASP C N 1
ATOM 11250 C CA . ASP C 1 587 ? 13.837 65.017 37.888 1.00 56.09 566 ASP C CA 1
ATOM 11251 C C . ASP C 1 587 ? 13.961 66.417 38.499 1.00 56.54 566 ASP C C 1
ATOM 11252 O O . ASP C 1 587 ? 13.422 67.389 37.959 1.00 55.30 566 ASP C O 1
ATOM 11257 N N . THR C 1 588 ? 14.649 66.510 39.636 1.00 55.74 567 THR C N 1
ATOM 11258 C CA . THR C 1 588 ? 14.980 67.811 40.224 1.00 56.17 567 THR C CA 1
ATOM 11259 C C . THR C 1 588 ? 16.467 67.882 40.547 1.00 55.93 567 THR C C 1
ATOM 11260 O O . THR C 1 588 ? 17.123 66.845 40.737 1.00 54.90 567 THR C O 1
ATOM 11264 N N . THR C 1 589 ? 16.987 69.108 40.595 1.00 55.50 568 THR C N 1
ATOM 11265 C CA . THR C 1 589 ? 18.379 69.352 40.971 1.00 55.60 568 THR C CA 1
ATOM 11266 C C . THR C 1 589 ? 18.502 70.522 41.935 1.00 55.58 568 THR C C 1
ATOM 11267 O O . THR C 1 589 ? 17.695 71.453 41.906 1.00 55.47 568 THR C O 1
ATOM 11271 N N . ILE C 1 590 ? 19.518 70.456 42.790 1.00 55.97 569 ILE C N 1
ATOM 11272 C CA . ILE C 1 590 ? 19.967 71.600 43.567 1.00 55.41 569 ILE C CA 1
ATOM 11273 C C . ILE C 1 590 ? 20.816 72.490 42.658 1.00 55.39 569 ILE C C 1
ATOM 11274 O O . ILE C 1 590 ? 21.707 72.004 41.958 1.00 55.42 569 ILE C O 1
ATOM 11279 N N . VAL C 1 591 ? 20.521 73.786 42.656 1.00 55.38 570 VAL C N 1
ATOM 11280 C CA . VAL C 1 591 ? 21.358 74.766 41.970 1.00 54.42 570 VAL C CA 1
ATOM 11281 C C . VAL C 1 591 ? 21.947 75.745 42.975 1.00 54.42 570 VAL C C 1
ATOM 11282 O O . VAL C 1 591 ? 21.331 76.040 44.003 1.00 54.10 570 VAL C O 1
ATOM 11286 N N . ALA C 1 592 ? 23.147 76.235 42.677 1.00 53.85 571 ALA C N 1
ATOM 11287 C CA . ALA C 1 592 ? 23.854 77.140 43.575 1.00 53.44 571 ALA C CA 1
ATOM 11288 C C . ALA C 1 592 ? 24.748 78.113 42.813 1.00 53.80 571 ALA C C 1
ATOM 11289 O O . ALA C 1 592 ? 25.228 77.807 41.721 1.00 54.46 571 ALA C O 1
ATOM 11291 N N . ALA C 1 593 ? 24.946 79.286 43.403 1.00 53.72 572 ALA C N 1
ATOM 11292 C CA . ALA C 1 593 ? 25.856 80.299 42.885 1.00 53.70 572 ALA C CA 1
ATOM 11293 C C . ALA C 1 593 ? 26.624 80.922 44.045 1.00 53.16 572 ALA C C 1
ATOM 11294 O O . ALA C 1 593 ? 26.021 81.421 44.997 1.00 52.23 572 ALA C O 1
ATOM 11296 N N . GLY C 1 594 ? 27.953 80.873 43.961 1.00 53.98 573 GLY C N 1
ATOM 11297 C CA . GLY C 1 594 ? 28.831 81.484 44.960 1.00 54.50 573 GLY C CA 1
ATOM 11298 C C . GLY C 1 594 ? 28.996 82.982 44.761 1.00 55.79 573 GLY C C 1
ATOM 11299 O O . GLY C 1 594 ? 28.671 83.505 43.693 1.00 55.81 573 GLY C O 1
ATOM 11300 N N . PRO C 1 595 ? 29.514 83.687 45.788 1.00 56.74 574 PRO C N 1
ATOM 11301 C CA . PRO C 1 595 ? 29.680 85.143 45.735 1.00 57.72 574 PRO C CA 1
ATOM 11302 C C . PRO C 1 595 ? 30.748 85.609 44.740 1.00 58.89 574 PRO C C 1
ATOM 11303 O O . PRO C 1 595 ? 30.784 86.789 44.386 1.00 58.59 574 PRO C O 1
ATOM 11307 N N . SER C 1 596 ? 31.596 84.684 44.292 1.00 60.33 575 SER C N 1
ATOM 11308 C CA . SER C 1 596 ? 32.700 84.997 43.379 1.00 61.72 575 SER C CA 1
ATOM 11309 C C . SER C 1 596 ? 32.256 85.189 41.924 1.00 61.98 575 SER C C 1
ATOM 11310 O O . SER C 1 596 ? 33.070 85.536 41.066 1.00 62.67 575 SER C O 1
ATOM 11313 N N . VAL C 1 597 ? 30.977 84.957 41.645 1.00 61.15 576 VAL C N 1
ATOM 11314 C CA . VAL C 1 597 ? 30.462 85.077 40.281 1.00 60.45 576 VAL C CA 1
ATOM 11315 C C . VAL C 1 597 ? 29.350 86.129 40.187 1.00 60.61 576 VAL C C 1
ATOM 11316 O O . VAL C 1 597 ? 28.544 86.285 41.109 1.00 60.65 576 VAL C O 1
ATOM 11320 N N . GLN C 1 598 ? 29.327 86.850 39.071 1.00 60.69 577 GLN C N 1
ATOM 11321 C CA . GLN C 1 598 ? 28.337 87.893 38.838 1.00 61.19 577 GLN C CA 1
ATOM 11322 C C . GLN C 1 598 ? 27.380 87.503 37.713 1.00 61.13 577 GLN C C 1
ATOM 11323 O O . GLN C 1 598 ? 27.731 86.703 36.838 1.00 61.27 577 GLN C O 1
ATOM 11329 N N . ASN C 1 599 ? 26.169 88.061 37.760 1.00 60.84 578 ASN C N 1
ATOM 11330 C CA . ASN C 1 599 ? 25.143 87.881 36.720 1.00 60.80 578 ASN C CA 1
ATOM 11331 C C . ASN C 1 599 ? 24.595 86.463 36.567 1.00 61.28 578 ASN C C 1
ATOM 11332 O O . ASN C 1 599 ? 24.112 86.084 35.495 1.00 61.92 578 ASN C O 1
ATOM 11337 N N . VAL C 1 600 ? 24.663 85.684 37.642 1.00 61.04 579 VAL C N 1
ATOM 11338 C CA . VAL C 1 600 ? 24.057 84.360 37.653 1.00 60.21 579 VAL C CA 1
ATOM 11339 C C . VAL C 1 600 ? 22.725 84.416 38.396 1.00 61.26 579 VAL C C 1
ATOM 11340 O O . VAL C 1 600 ? 22.677 84.412 39.633 1.00 61.17 579 VAL C O 1
ATOM 11344 N N . SER C 1 601 ? 21.648 84.504 37.624 1.00 62.24 580 SER C N 1
ATOM 11345 C CA . SER C 1 601 ? 20.307 84.356 38.158 1.00 63.70 580 SER C CA 1
ATOM 11346 C C . SER C 1 601 ? 20.017 82.867 38.201 1.00 65.75 580 SER C C 1
ATOM 11347 O O . SER C 1 601 ? 20.127 82.174 37.184 1.00 67.52 580 SER C O 1
ATOM 11350 N N . LEU C 1 602 ? 19.647 82.358 39.366 1.00 66.57 581 LEU C N 1
ATOM 11351 C CA . LEU C 1 602 ? 19.345 80.930 39.474 1.00 66.50 581 LEU C CA 1
ATOM 11352 C C . LEU C 1 602 ? 17.917 80.643 39.020 1.00 66.96 581 LEU C C 1
ATOM 11353 O O . LEU C 1 602 ? 17.235 79.772 39.561 1.00 67.95 581 LEU C O 1
ATOM 11358 N N . THR C 1 603 ? 17.485 81.384 38.006 1.00 67.46 582 THR C N 1
ATOM 11359 C CA . THR C 1 603 ? 16.120 81.317 37.504 1.00 68.19 582 THR C CA 1
ATOM 11360 C C . THR C 1 603 ? 16.136 81.170 35.989 1.00 66.87 582 THR C C 1
ATOM 11361 O O . THR C 1 603 ? 17.037 81.678 35.312 1.00 68.05 582 THR C O 1
ATOM 11365 N N . GLY C 1 604 ? 15.132 80.474 35.467 1.00 64.70 583 GLY C N 1
ATOM 11366 C CA . GLY C 1 604 ? 14.976 80.291 34.036 1.00 62.80 583 GLY C CA 1
ATOM 11367 C C . GLY C 1 604 ? 13.791 79.401 33.729 1.00 61.65 583 GLY C C 1
ATOM 11368 O O . GLY C 1 604 ? 13.168 78.835 34.632 1.00 61.56 583 GLY C O 1
ATOM 11369 N N . ALA C 1 605 ? 13.474 79.282 32.445 1.00 60.18 584 ALA C N 1
ATOM 11370 C CA . ALA C 1 605 ? 12.403 78.407 32.002 1.00 58.97 584 ALA C CA 1
ATOM 11371 C C . ALA C 1 605 ? 12.789 76.942 32.213 1.00 58.11 584 ALA C C 1
ATOM 11372 O O . ALA C 1 605 ? 13.966 76.580 32.137 1.00 57.50 584 ALA C O 1
ATOM 11374 N N . VAL C 1 606 ? 11.784 76.112 32.470 1.00 57.16 585 VAL C N 1
ATOM 11375 C CA . VAL C 1 606 ? 11.974 74.677 32.690 1.00 56.65 585 VAL C CA 1
ATOM 11376 C C . VAL C 1 606 ? 12.854 73.974 31.631 1.00 57.05 585 VAL C C 1
ATOM 11377 O O . VAL C 1 606 ? 13.742 73.197 31.996 1.00 57.32 585 VAL C O 1
ATOM 11381 N N . PRO C 1 607 ? 12.614 74.232 30.328 1.00 56.73 586 PRO C N 1
ATOM 11382 C CA . PRO C 1 607 ? 13.419 73.544 29.313 1.00 57.34 586 PRO C CA 1
ATOM 11383 C C . PRO C 1 607 ? 14.912 73.867 29.330 1.00 57.72 586 PRO C C 1
ATOM 11384 O O . PRO C 1 607 ? 15.711 73.070 28.827 1.00 57.37 586 PRO C O 1
ATOM 11388 N N . VAL C 1 608 ? 15.275 75.020 29.893 1.00 58.55 587 VAL C N 1
ATOM 11389 C CA . VAL C 1 608 ? 16.646 75.533 29.811 1.00 59.23 587 VAL C CA 1
ATOM 11390 C C . VAL C 1 608 ? 17.441 75.263 31.090 1.00 59.82 587 VAL C C 1
ATOM 11391 O O . VAL C 1 608 ? 18.565 74.753 31.033 1.00 61.46 587 VAL C O 1
ATOM 11395 N N . GLY C 1 609 ? 16.853 75.599 32.234 1.00 58.13 588 GLY C N 1
ATOM 11396 C CA . GLY C 1 609 ? 17.557 75.513 33.500 1.00 57.85 588 GLY C CA 1
ATOM 11397 C C . GLY C 1 609 ? 18.113 76.867 33.879 1.00 57.58 588 GLY C C 1
ATOM 11398 O O . GLY C 1 609 ? 17.403 77.876 33.805 1.00 58.27 588 GLY C O 1
ATOM 11399 N N . ILE C 1 610 ? 19.390 76.894 34.256 1.00 56.59 589 ILE C N 1
ATOM 11400 C CA . ILE C 1 610 ? 20.012 78.110 34.793 1.00 56.10 589 ILE C CA 1
ATOM 11401 C C . ILE C 1 610 ? 21.122 78.724 33.917 1.00 56.27 589 ILE C C 1
ATOM 11402 O O . ILE C 1 610 ? 21.769 79.684 34.329 1.00 56.34 589 ILE C O 1
ATOM 11407 N N . VAL C 1 611 ? 21.339 78.180 32.722 1.00 56.53 590 VAL C N 1
ATOM 11408 C CA . VAL C 1 611 ? 22.452 78.632 31.872 1.00 57.09 590 VAL C CA 1
ATOM 11409 C C . VAL C 1 611 ? 22.063 79.656 30.797 1.00 57.56 590 VAL C C 1
ATOM 11410 O O . VAL C 1 611 ? 22.911 80.079 30.008 1.00 58.93 590 VAL C O 1
ATOM 11414 N N . GLY C 1 612 ? 20.794 80.056 30.774 1.00 57.82 591 GLY C N 1
ATOM 11415 C CA . GLY C 1 612 ? 20.293 81.019 29.786 1.00 57.57 591 GLY C CA 1
ATOM 11416 C C . GLY C 1 612 ? 21.083 82.316 29.706 1.00 57.83 591 GLY C C 1
ATOM 11417 O O . GLY C 1 612 ? 21.204 82.906 28.631 1.00 58.37 591 GLY C O 1
ATOM 11418 N N . ASP C 1 613 ? 21.631 82.744 30.842 1.00 57.70 592 ASP C N 1
ATOM 11419 C CA . ASP C 1 613 ? 22.357 84.010 30.953 1.00 58.16 592 ASP C CA 1
ATOM 11420 C C . ASP C 1 613 ? 23.878 83.832 31.054 1.00 57.63 592 ASP C C 1
ATOM 11421 O O . ASP C 1 613 ? 24.595 84.781 31.388 1.00 57.76 592 ASP C O 1
ATOM 11426 N N . ALA C 1 614 ? 24.362 82.626 30.751 1.00 56.85 593 ALA C N 1
ATOM 11427 C CA . ALA C 1 614 ? 25.782 82.284 30.906 1.00 56.70 593 ALA C CA 1
ATOM 11428 C C . ALA C 1 614 ? 26.743 83.194 30.135 1.00 56.88 593 ALA C C 1
ATOM 11429 O O . ALA C 1 614 ? 27.893 83.370 30.543 1.00 57.27 593 ALA C O 1
ATOM 11431 N N . GLY C 1 615 ? 26.264 83.773 29.036 1.00 56.65 594 GLY C N 1
ATOM 11432 C CA . GLY C 1 615 ? 27.046 84.721 28.250 1.00 56.68 594 GLY C CA 1
ATOM 11433 C C . GLY C 1 615 ? 27.370 86.002 29.000 1.00 57.31 594 GLY C C 1
ATOM 11434 O O . GLY C 1 615 ? 28.283 86.726 28.619 1.00 57.06 594 GLY C O 1
ATOM 11435 N N . ASP C 1 616 ? 26.625 86.269 30.072 1.00 58.30 595 ASP C N 1
ATOM 11436 C CA . ASP C 1 616 ? 26.814 87.465 30.902 1.00 58.87 595 ASP C CA 1
ATOM 11437 C C . ASP C 1 616 ? 27.641 87.202 32.162 1.00 58.70 595 ASP C C 1
ATOM 11438 O O . ASP C 1 616 ? 28.006 88.140 32.871 1.00 58.89 595 ASP C O 1
ATOM 11443 N N . TRP C 1 617 ? 27.920 85.932 32.443 1.00 58.57 596 TRP C N 1
ATOM 11444 C CA . TRP C 1 617 ? 28.624 85.541 33.668 1.00 58.62 596 TRP C CA 1
ATOM 11445 C C . TRP C 1 617 ? 30.039 86.137 33.741 1.00 59.11 596 TRP C C 1
ATOM 11446 O O . TRP C 1 617 ? 30.819 86.024 32.793 1.00 59.20 596 TRP C O 1
ATOM 11457 N N . THR C 1 618 ? 30.338 86.784 34.869 1.00 59.80 597 THR C N 1
ATOM 11458 C CA . THR C 1 618 ? 31.649 87.377 35.149 1.00 61.16 597 THR C CA 1
ATOM 11459 C C . THR C 1 618 ? 32.099 86.936 36.540 1.00 62.43 597 THR C C 1
ATOM 11460 O O . THR C 1 618 ? 31.267 86.668 37.400 1.00 62.12 597 THR C O 1
ATOM 11464 N N . LYS C 1 619 ? 33.408 86.878 36.768 1.00 64.56 598 LYS C N 1
ATOM 11465 C CA . LYS C 1 619 ? 33.940 86.403 38.044 1.00 67.20 598 LYS C CA 1
ATOM 11466 C C . LYS C 1 619 ? 34.485 87.526 38.946 1.00 68.97 598 LYS C C 1
ATOM 11467 O O . LYS C 1 619 ? 34.477 88.699 38.563 1.00 68.47 598 LYS C O 1
ATOM 11473 N N . THR C 1 620 ? 34.955 87.132 40.134 1.00 71.88 599 THR C N 1
ATOM 11474 C CA . THR C 1 620 ? 35.405 88.014 41.233 1.00 74.23 599 THR C CA 1
ATOM 11475 C C . THR C 1 620 ? 34.311 88.952 41.758 1.00 75.20 599 THR C C 1
ATOM 11476 O O . THR C 1 620 ? 33.713 88.676 42.802 1.00 75.80 599 THR C O 1
#

B-factor: mean 59.41, std 7.14, range [15.77, 101.01]

Nearest PDB structures (foldseek):
  2grv-assembly1_A  TM=1.002E+00  e=0.000E+00  Mycolicibacterium smegmatis MC2 155
  2grv-assembly3_C  TM=1.001E+00  e=0.000E+00  Mycolicibacterium smegmatis MC2 155
  2grv-assembly2_B  TM=9.987E-01  e=0.000E+00  Mycolicibacterium smegmatis MC2 155
  7ofw-assembly1_A  TM=6.987E-01  e=1.469E-25  Haemophilus influenzae 86-028NP
  7og0-assembly2_B  TM=6.469E-01  e=2.431E-26  Haemophilus influenzae 86-028NP

Sequence (1536 aa):
APTQIIMAIDSIGPGFNPHLLSDQSPVNAAIASLVLPSSFRPVPDPTSPTGSRWELDTTLLESAEVTQENPFTVTYKIRPEAQWTDNAPIAADDYWYLWRQMVSQPGVVDPAGYDLITGVQSVEGGKQAVVTFSQPYPAWRELFNDILPAHIVKDIPGGFGAGLARAMPVTGGQFRVETIDPQRDEILLARNDRFWSVPAKPDLVLFRRGGAPAALADSIRNGDTQVAQVHGGAATFAQLSAIPDVRTARIVTPRVMQLTLRAQQPKLADPQVRKAILGLIDVDLLASVGAGDDNTVTLAQAQVRSPSDPGYVPTAPPAMTRDDALELLRDAGYVSEPVPPPRERIVKDGVPLTIVLGVASNDPTSVAVANTAADQLRNVGIDASVLALDPVALYGDALVNNRVDAVVGWRQAGGDLATVLASRYGCRALEAQAPSNITGICDRSIQPRIDAALDGTDDIADVIQAVEPRLWNMATVLPILQDTTIVAAGPSVQNVSLTGAVPVGIVGDAGDWTKTAPTQIIMAIDSIGPGFNPHLLSDQSPVNAAIASLVLPSSFRPVPDPTSPTGSRWELDTTLLESAEVTQENPFTVTYKIRPEAQWTDNAPIAADDYWYLWRQMVSQPGVVDPAGYDLITGVQSVEGGKQAVVTFSQPYPAWRELFNDILPAHIVKDIPGGFGAGLARAMPVTGGQFRVETIDPQRDEILLARNDRFWSVPAKPDLVLFRRGGAPAALADSIRNGDTQVAQVHGGAATFAQLSAIPDVRTARIVTPRVMQLTLRAQQPKLADPQVRKAILGLIDVDLLASVGAGDDNTVTLAQAQVRSPSDPGYVPTAPPAMTRDDALELLRDAGYVSEPRERIVKDGVPLTIVLGVASNDPTSVAVANTAADQLRNVGIDASVLALDPVALYGDALVNNRVDAVVGWRQAGGDLATVLASRYGCRALAPSNITGICDRSIQPRIDAALDGTDDIADVIQAVEPRLWNMATVLPILQDTTIVAAGPSVQNVSLTGAVPVGIVGDAGDWTKTAPTQIIMAIDSIGPGFNPHLLSDQSPVNAAIASLVLPSSFRPVPDPTSPTGSRWELDTTLLESAEVTQENPFTVTYKIRPEAQWTDNAPIAADDYWYLWRQMVSQPGVVDPAGYDLITGVQSVEGGKQAVVTFSQPYPAWRELFNDILPAHIVKDIPGGFGAGLARAMPVTGGQFRVETIDPQRDEILLARNDRFWSVPAKPDLVLFRRGGAPAALADSIRNGDTQVAQVHGGAATFAQLSAIPDVRTARIVTPRVMQLTLRAQQPKLADPQVRKAILGLIDVDLLASVGAGDDNTVTLAQAQVRSPSDPGYVPTAPPAMTRDDALELLRDAGYVSEPVRERIVKDGVPLTIVLGVASNDPTSVAVANTAADQLRNVGIDASVLALDPVALYGDALVNNRVDAVVGWRQAGGDLATVLASRYGCRALQAPSNITGICDRSIQPRIDAALDGTDDIADVIQAVEPRLWNMATVLPILQDTTIVAAGPSVQNVSLTGAVPVGIVGDAGDWTKT

Radius of gyration: 54.86 Å; Cα contacts (8 Å, |Δi|>4): 3645; chains: 3; bounding box: 104×139×130 Å

Solvent-accessible surface area: 59289 Å² total; per-residue (Å²): 148,85,72,49,1,23,1,1,4,57,47,4,17,16,0,1,1,13,16,10,9,17,6,12,10,13,13,4,20,2,1,2,18,11,0,1,4,6,0,7,74,16,50,85,23,120,116,19,69,9,18,4,144,46,86,59,15,82,48,2,0,93,21,12,108,60,86,79,146,137,61,20,7,0,14,0,94,3,73,87,92,0,48,0,25,61,82,24,77,0,13,1,93,4,0,119,16,0,22,88,29,4,11,48,53,45,13,10,14,18,5,11,0,14,53,18,12,86,21,16,101,65,51,129,84,13,35,37,0,24,0,31,6,84,37,71,4,74,15,10,103,48,5,0,14,32,0,1,4,13,79,39,0,151,115,32,121,50,18,8,18,48,7,6,33,97,37,9,75,17,2,1,6,49,0,74,19,82,73,28,36,74,165,148,21,29,0,35,0,6,62,6,123,118,33,45,45,104,86,3,120,2,38,39,0,21,0,63,110,14,50,64,54,37,58,6,1,53,22,5,58,98,28,81,2,0,0,0,13,9,46,0,2,76,12,6,64,31,9,1,47,10,7,29,98,16,113,33,33,70,39,31,1,15,26,6,0,7,0,4,2,4,4,80,24,116,64,0,56,58,60,75,5,9,52,0,0,26,19,14,12,68,42,82,24,0,0,27,14,10,10,22,16,62,16,60,64,41,52,6,64,5,3,3,40,11,26,32,4,70,35,45,93,74,50,50,75,130,105,74,73,150,108,76,0,44,90,34,3,173,111,21,39,18,91,68,51,104,72,78,124,183,253,84,69,13,3,102,144,54,103,50,6,50,2,32,2,0,0,9,62,48,21,102,51,1,32,11,0,0,24,0,0,6,3,30,0,112,79,26,16,3,75,2,52,40,66,46,43,99,27,78,31,1,18,26,66,2,17,96,79,74,145,1,4,0,6,2,14,13,18,59,3,4,8,34,6,6,10,7,0,10,1,11,2,2,8,119,20,45,112,111,128,29,45,18,2,21,3,22,49,34,22,167,67,10,10,89,81,1,31,20,7,11,37,45,112,45,80,26,43,81,0,2,140,51,1,5,86,112,1,35,90,18,6,1,6,18,2,1,4,2,6,7,0,1,0,0,0,3,73,28,7,78,88,5,46,24,93,40,5,35,28,24,8,2,0,62,36,0,8,74,0,53,77,137,140,132,26,62,0,24,1,1,4,58,46,4,17,18,0,1,0,14,15,9,9,21,8,13,11,13,12,5,18,3,0,2,26,12,0,2,5,5,0,9,86,19,46,77,31,115,121,20,61,12,18,5,115,50,73,60,12,87,41,1,1,99,47,10,102,41,89,78,140,142,70,17,13,0,23,0,95,3,70,87,89,0,58,1,20,59,82,26,65,0,10,1,85,3,0,106,8,1,24,88,33,4,38,56,52,42,15,10,13,17,6,8,1,15,77,6,11,89,21,17,104,66,65,128,82,10,32,37,0,25,0,32,6,82,34,66,5,79,15,6,83,47,6,0,13,33,0,2,5,5,75,42,0,122,126,24,121,52,19,7,14,45,6,6,32,94,36,9,82,15,1,1,9,52,0,77,19,84,71,24,28,58,159,167,24,46,0,35,0,10,67,7,132,131,31,51,40,109,89,3,108,0,45,55,0,22,1,69,153,14,48,64,50,63,58,5,0,66,24,8,126,96,32,82,2,3,0,0,13,8,54,0,6,80,82,7,63,58,70,1,47,85,12,102,116,15,111,33,31,74,36,41,0,15,27,7,0,7,2,4,2,12,3,75,24,117,78,1,58,53,64,71,4,8,58,0,0,27,23,16,14,70,41,81,69,0,0,49,50,10,15,17,149,55,22,65,60,42,55,6,61,5,2,5,29,9,27,32,6,75,37,45,88,80,46,47,78,131,105,74,82,141,103,65,0,39,86,35,2,141,106,17,35,14,87,74,58,124,248,81,113,11,4,80,138,50,81,37,0,44,2,37,2,0,0,8,70,44,25,105,49,1,36,42,0,0,66,21,0,6,93,40,1,111,102,21,15,2,60,3,54,39,52,50,17,80,28,66,22,3,17,14,57,0,18,120,99,65,102,0,15,0,6,1,13,17,23,57,1,6,7,31,7,7,10,6,0,8,1,15,1,1,17,153,13,94,75,81,17,1,13,1,14,55,31,24,168,72,2,9,90,85,3,44,25,8,10,36,43,110,43,87,37,49,68,0,4,143,39,1,3,85,98,2,39,82,17,6,1,8,16,2,0,6,1,6,7,0,0,0,1,1,4,76,33,7,72,88,5,51,18,106,39,8,34,28,23,9,2,0,61,42,0,9,68,1,43,94,127,148,89,80,52,3,21,1,1,3,57,46,4,17,18,0,1,0,15,15,10,10,19,7,13,10,12,12,5,20,2,1,2,18,11,0,0,4,5,0,8,81,18,46,78,24,116,125,20,66,10,18,4,108,46,72,60,13,82,43,2,1,102,37,16,106,55,81,82,128,131,66,14,13,0,16,0,90,3,76,89,92,0,41,0,25,61,84,25,78,0,10,1,91,5,0,124,15,0,28,84,32,6,33,47,54,46,12,10,12,18,5,8,1,13,71,14,12,84,15,12,118,65,62,126,83,11,34,33,0,35,0,30,6,83,35,68,3,71,17,8,100,44,6,0,15,33,0,0,3,10,65,34,0,132,115,34,125,50,19,7,13,46,9,4,33,97,43,8,76,13,1,1,6,49,0,73,20,88,75,27,37,72,165,148,22,25,0,37,0,8,61,7,125,122,34,46,38,97,81,0,99,3,44,40,0,22,1,64,110,13,52,64,49,36,58,5,0,54,23,7,59,98,26,81,2,4,1,0,12,8,42,1,2,78,14,5,67,35,10,1,46,11,8,30,93,15,112,34,32,72,41,32,0,17,25,7,0,7,0,5,2,5,4,83,18,117,67,0,59,58,58,72,5,7,44,0,1,26,20,14,12,68,43,81,25,0,0,26,15,10,8,20,17,66,19,64,64,44,54,6,64,4,3,4,29,11,25,33,4,70,39,51,87,74,44,48,74,133,105,75,84,168,107,74,0,60,67,36,2,151,91,17,39,15,89,78,65,122,136,220,139,96,12,1,91,130,55,101,43,5,45,1,32,2,0,0,10,65,50,22,97,51,1,33,10,0,0,21,0,0,6,4,28,1,98,85,32,14,2,61,2,49,38,67,47,33,79,28,71,23,2,19,22,53,1,17,109,87,75,140,0,4,0,6,1,12,13,21,54,3,5,6,32,7,6,10,8,0,9,0,16,5,2,13,168,15,85,200,29,64,17,2,16,3,19,50,30,20,170,73,11,16,89,85,2,37,21,8,9,37,45,113,36,87,25,44,78,0,4,145,46,1,4,87,115,1,36,90,18,6,0,11,18,2,1,5,1,6,7,0,0,0,1,0,4,74,27,6,80,91,4,54,19,104,39,5,36,28,25,7,2,1,61,35,0,6,65,1,64,81,136

Foldseek 3Di:
DFFEAEEEEAFQAQFQQCFFLRGADLNNLQVLLAFAAFQWDWFADLVDLLRTDTHGDVLFFPDWDQPDAPQTKIKTQGDPLFPKLVRHHPFLVLLQQQLVCLLPAFRTALCLVSVQWPDWDAPDPRRMIMTTGPFAFPQCSPGRGSTADNVPLCPAVVRSNCRGRADDPMTTHQWDWDHRDRVQRKTKIAGRPSRDDDHFPGGIYMYGNCPDLVSVLVCLLVVVHFKYWYFFDPVSQVSNVPRPQKDKDKFFAFKFKKKFFQCVPPLNVDLLLLCLLVLLFDLQVLQCLLRDNGHDFAWAQFQQAGPVRSPDDHDHDDRHHNVVSVVSCVVVQKDKDDDDDCQIAIDHPNHGAEAEEEEALSDVSQQRSQVVSQVSCVNVHHHYDYDHDHSSCRRPPCLVPVVGRMYIGMHGGSGDRLSSCCQQANPVLLPPSRRSNSRNDHDPVLNVLSVCVRSVVDPPVVSSVVCRVVVVSSSTMDTRGTDMIMIMGHPFKPDFDQDGRNSNGGSNRSSHIDGD/DAFEAEEEEQFQAQFQQCFFQRGQDLNNLAVLLAWAAFQWDWFQDLVDLLRTDTHGDVQFFVDWDFPDAPQTKIKTAGDPLFPKLVRHHPFCLLVQQQLVCLVPAFRTALSLVSVQWPDWDADPNRRMIITTGRFFFPQCSVPGTSTADSVDQCPAVPHSQCRRRQDDPMTTHQWHWPGRDNVQRKTKIAGRPSRDDDHFPHRIYMYGNCPDLVSNLVCLLVVVHFKYWYFFAPVSQVSNVPRPQKDKDKFFAQKFKKKFFACVPPQNVDLLLLLLLVLLDDLQVLQCLLSDHGHDFAWAQFQLAAPVRSLDDHPHDDHDDNVSSVVSVVVVQWDFPPLTAIAHPNHGAEFEEEEAPSDPSQQRSQVVSQVSCVVSHHRYDYDHDHSSCRRPVCQVVVVGRMYIGMHGRSGDSLSSCCQQANPVQCVRSNSNNDHDPVLNVLSVCVRSVVDDRSVSRVPCRVVVVSSSTMDTRGTDMIMIMGHPQKPPFDQDTDNSNGGSNRSSVIGGD/DFFEAEEEEAFQAQFQQCFFQRGADQNNLQVLLAFAAFQWDWFADLVDLLRTDTHGDVLFFPDWDFPDQPQTKIKTQGDPLFPKLVRHHPFLLLQQQVLVCLLPAFRTALSLVSVQWPGWDAPDPRRMIMTTGPFAFVQCSPGGTSTDDNVPLVPAPCRSNCRRRADDPMTTHQWHWDHRDRVQRKTKIAGRPSRDDDHFPGGIYMYGNCPDLVSVLVCLLVVVHFKYWYFFDPVSQVSNVPRPQKDKDKDFAFKFKKKFFQCVPPLNVDLLLLCLLVLLFDLQVLQCLLRDNGHDFAWAQFQQAGPPRSPDDHDHDDRHHNVVSVVSLVVVQWDWDPVLIAIAHPNHGAEAEEEEALSDVSQQRSQVSSQVSCVNVHHRYDYDHDHSSCRRPPCLVPVVGRMYIGMHGRSGDRLSSCCQQAEPVLCSRRSNSRNDHDPVLNVLSVCVRSVVDPPVVSSVVCGVVVVSSSGMDTRGTDMIMMMGHPQKPDFDQDGRNSNGGCNRSSVIDGD

GO terms:
  GO:0009247 glycolipid biosynthetic process (P, IDA)

Secondary structure (DSSP, 8-state):
---EEEEEES---S-S-TTBGGG-SHHHHHHHHHHS--SEEEEE-TTSTTSEEEEE-TTTEEEEEEEETTTTEEEEEE-TT-B-TTS-B--HHHHHHHHHHHHH-TTBS--TTGGGEEEEEEETTTTEEEEEESS--TTGGGSS-S---HHHHTTSTTHHHHTTSS---S--SSEEEEEEETTTTEEEEEE-TT-SSSPPS-SEEEEEE--SHHHHHHHHHHTS--EEEE---HHHHHHHHTSTT-EEEEEEEEEEEEEEE-TTSGGG-SHHHHHHHHHTS-HHHHHHHHH-SSS--EE---SSS-TTSTT----PPPPP-HHHHHHHHHHTT-EEEPPPP---EEEETTEE-EEEEEEETT-HHHHHHHHHHHHHHHHTT-EEEEEEE-HHHIIIIITTTT--SEEEEEEE-SS-HHHHHHHHH-STTT-----S-TTS---GGGHHHHHHHHTTSS-HHHHHHHHHHHHHHT--EEEEEEEEEEEEE-TTEES--S---TTT-S-TTGGG-EE-/---EEEEEES---S-S-TTBGGG--HHHHHHHHHHS--SEEEEE-TTSSSSEEEEE-TTTEEEEEEEETTTTEEEEEE-TT-B-TTS-B--HHHHHHHHHHHHHSTTBS-TTTGGGEEEEEEETTTTEEEEEESS--TTGGGSS-S---HHHHTTSTTHHHHTTSS------SSEEEEEEETTTTEEEEEE-TT--SSPPS-SEEEEEE--SHHHHHHHHHTTS--EEEE---HHHHHHHHTSTT-EEEEEEEEEEEEEEE-TTSGGG-SHHHHHHHHHTS-HHHHHHHHH-SS----B---SSS-TTSTT----PPPPPPHHHHHHHHHHHT-EEE--PEEEETTEE-EEEEEEETT-HHHHHHHHHHHHHHHTTT-EEEEEEE-HHHHHTHHHHTT--SEEEEEEESSS-HHHHHHHHH-STT---S-TTS---TTTHHHHHHHHTTSS-HHHHHHHHHHHHHHT--EEEEEEEEEEEEE-TTEES--S---TTT-SGGGGGG-EE-/---EEEEEES---S-S-TTBGGG-SHHHHHHHHHHS--SEEEEE-TTSTTSEEEEE-TTTEEEEEEEETTTTEEEEEE-TT-B-TTS-B--HHHHHHHHHHHHH-TTBS--TTGGGEEEEEEETTTTEEEEEESS--TTGGGSS-S---HHHHTTSTTHHHHTTSS---S--SSEEEEEEETTTTEEEEEE-TT-SSSPPS-SEEEEEE--SHHHHHHHHHHTS--EEEE---HHHHHHHHTSTT-EEEEEEEEEEEEEEE-TTSGGG-SHHHHHHHHHHS-HHHHHHHHH-SSS--EE---SSS-TTSTT----PPPPP-HHHHHHHHHHTT-EEE----EEEETTEE-EEEEEEETT-HHHHHHHHHHHHHHHHTT-EEEEEEE-HHHIIIIITTTT--SEEEEEEE-SS-HHHHHHHHH-STT----S-TTS---GGGHHHHHHHHTTSS-HHHHHHHHHHHHHHT--EEEEEEEEEEEEE-TTEES--S---TTT-S-TTGGG-EE-

Organism: Mycolicibacterium smegmatis (strain ATCC 700084 / mc(2)155) (NCBI:txid246196)